Protein 8UEM (pdb70)

Sequence (2450 aa):
NDAKPCGHGRMLRKEDPRFIRGRGNYVDDVKLPGMLHLAILRSPYAHATINSIDVTAAQAHPKVKAVVTGADLAAKGLAWMPTLSNDVQAVLATDKVRFQGQEVAFVVAEDRYSARDALELIDVDYEPLDPVIDARHALDPGAPVIRTDLDGKTDNHCFDWETGDAAATDAVFAKADVVVKQEMVYPRVHPAPMETCGAVADLDPVTRKLTLWWSTTQAPHAHRTLYALVAGLPEHKIRVISPDIGGGFGNKVPIYPGYVCAIVGSLLLGKPVKWMEDRSENLTSTGFARDYIMVGEIAATRDGKILAIRSNVLADHGAFNGTAAPVKYPAGFFGVFTGSYDIEAAYCHMTAVYTNKAPGGVAYACSFRITEAVYFVERLVDCLAYELKMDPAQLRLQNLLKAEQFPYTSKTGWVYDSGDYEKTMRLAMEMVDYEGLRAEQAEKRKRGELMGIGMSFFTEAVGAGPRKDMDILGLGMADGCELRVHPTGKAVVRLSVQSQGQGHETTFAQIVAEELGIPPEDIDVVHGDTDQTPFGLGTYGSRSTPVSGAAAALVARKVRDKAKIIAAGMLEASIADLEWDKGSFHIKGDPSASVTIADIAMRAHGAGDLPEGLEGGLDAQICYNPSNLTYPYGAYFCVVDIDPGTAVVKVRRFVAVDDCGTRINPMIIEGQIHGGLVDGIGMALMEMIAFDEDGNCLGGSLMDYLIPTAMEVPHFETGHTVTPSPHHPIGAKGIGESATVGSPPAVVNAVVDALAPYGVRHADMPLTPSRVWEAMQGRATPPIMQVPGPFEYERATSVDHAVGLLDRLGEDARIVAGGHSLLPMMKLRIANPEYLVDINDLAVELGYVITDPTLVRIGAMARHRQVLESDPLAAVCPIFRDAERVIADPVVRNRGTLGGSLCQADPAEDLTTVCTILGAVCLARGPGGEREIGIDDFLVGPYETALAHNEMLVEVRIPVRHRTSSAYAKVERRVGDWAVTAAGAQVTLDGDSIVAARVGLTAVNPDPDALRALADDLIGKPATEETFAAAGELAVQACEPVTDTRGSADYKRHLARELTIRTMRTAVERVRTMQVTMTVNGEAVTADVEPRMLLVHFLRDQLGLTGTHWGCDTSNCGTCVVEVDGEPVKSCTMLAAMASGHSVNTVEGMEVDGKLDPVQEGFMQCHGLQCGFCTPGMMITARALLRQNPDPTEEEIREAISGQICRCTGYTTIVRSVQWAARHARNDAKPCGHGRMLRKEDPRFIRGRGNYVDDVKLPGMLHLAILRSPYAHATINSIDVTAAQAHPKVKAVVTGADLAAKGLAWMPTLSNDVQAVLATDKVRFQGQEVAFVVAEDRYSARDALELIDVDYEPLDPVIDARHALDPGAPVIRTDLDGKTDNHCFDWETGDAAATDAVFAKADVVVKQEMVYPRVHPAPMETCGAVADLDPVTRKLTLWWSTTQAPHAHRTLYALVAGLPEHKIRVISPDIGGGFGNKVPIYPGYVCAIVGSLLLGKPVKWMEDRSENLTSTGFARDYIMVGEIAATRDGKILAIRSNVLADHGAFNGTAAPVKYPAGFFGVFTGSYDIEAAYCHMTAVYTNKAPGGVAYACSFRITEAVYFVERLVDCLAYELKMDPAQLRLQNLLKAEQFPYTSKTGWVYDSGDYEKTMRLAMEMVDYEGLRAEQAEKRKRGELMGIGMSFFTEAVGAGPRKDMDILGLGMADGCELRVHPTGKAVVRLSVQSQGQGHETTFAQIVAEELGIPPEDIDVVHGDTDQTPFGLGTYGSRSTPVSGAAAALVARKVRDKAKIIAAGMLEASIADLEWDKGSFHIKGDPSASVTIADIAMRAHGAGDLPEGLEGGLDAQICYNPSNLTYPYGAYFCVVDIDPGTAVVKVRRFVAVDDCGTRINPMIIEGQIHGGLVDGIGMALMEMIAFDEDGNCLGGSLMDYLIPTAMEVPHFETGHTVTPSPHHPIGAKGIGESATVGSPPAVVNAVVDALAPYGVRHADMPLTPSRVWEAMQGRATPPIMQVPGPFEYERATSVDHAVGLLDRLGEDARIVAGGHSLLPMMKLRIANPEYLVDINDLAVELGYVITDPTLVRIGAMARHRQVLESDPLAAVCPIFRDAERVIADPVVRNRGTLGGSLCQADPAEDLTTVCTILGAVCLARGPGGEREIGIDDFLVGPYETALAHNEMLVEVRIPVRHRTSSAYAKVERRVGDWAVTAAGAQVTLDGDSIVAARVGLTAVNPDPDALRALADDLIGKPATEETFAAAGELAVQACEPVTDTRGSADYKRHLARELTIRTMRTAVERVRTMQVTMTVNGEAVTADVEPRMLLVHFLRDQLGLTGTHWGCDTSNCGTCVVEVDGEPVKSCTMLAAMASGHSVNTVEGMEVDGKLDPVQEGFMQCHGLQCGFCTPGMMITARALLRQNPDPTEEEIREAISGQICRCTGYTTIVRSVQWAARHAR

Secondary structure (P-SEA, 3-state):
ccccccccccccccaaaaaaaccccccccccccbbbbbbbbcccccbbbccccccccccccccccccccaaaaaaaccccccccccbbbbcccccccccccccccccccccaaaaaaaaaabbbbbbccccccccccccccccccccccccccccccccccccccaaaaaaaaaaccbbbbbbbbbccccccccccccccccccccccccccccccccaaaaaaaaaaacccccccbbbbbccccccccccccccaaaaaaaaaaaacccbbbbbbcaaaaacccccccccccbbbbbbcccccccbbbbbbbccccccccccccccccccccccccccccccbbbbbbbbbbccccccccccccccaaaaaaaaaaaaaaaaaaaacccaaaaaaacccccccccccccccccccccaaaaaaaaaaaaaaaaaaaaaaaaaaaacbbbbbbbbbbbbbccccccccccccccccbbbbbbbbccccbbbbbbcccccccccccaaaaaaaaacccccccbbbbccccccccccccccccccccaaaaaaaaaaaaaaaaaaaaaaaaacccccccccccccccccccccccccaaaaaaaaacccccccccccccbbbbbccccbbbbbbbbbbbbbbbccccccccccbbbbbbbccccccaaaaaaaaaaaaaaaaaaacccccccccccccccccccccccccccccccbbbbbbbbccccccccbbbcccccccccaaaaaaaaaaaacccccccccccccaaaaaaaaaccccccc/cccccbbbbbbbccaaaaaaaaaaacccbbbbcccaaaaaaaaaccccccccccccccccccccccccccbbbbcccccaaaaaaccccccccaaaaaaaaacccccccccccaaaaaaaccccccaaaaaaaabbbbbbbccccbbbbcccccccccccccccccccccbbbbbbbccccbbbbbbbccccccccbbbbbbbbbccccccbbbbbbccccccaaaaaaaaaaaccccccaaaaaaaaaaaaacccccccccccaaaaaaaaaaaaaaaaaaaaaaaac/cbbbbbcccbbbbbbccccccaaaaacccccccccccccccccccccbbbccccccccccccccccccbbbbccccccccccccaaaaaaaaacccccccaaaaaaaaaaaaaaacccccaaaaaaaacccccccccaaaaaaaaaaaaaaac/ccccccccccccccaaaaaaaccccccccccccbbbbbbbbcccccbbbccccccccccccccccccccaaaaaaaccccccccccbbbbcccccccccccccccccccccaaaaaaaaaabbbbbbccccccccccccccccccccccccccccccccccccccaaaaaaaaaaccbbbbbbbbbccccccccccccccccccccccccccccccccaaaaaaaaaaacccccccbbbbbccccccccccccccaaaaaaaaaaaacccbbbbbbcaaaaacccccccccccbbbbbbcccccccbbbbbbbccccccccccccccccccccccccccccccbbbbbbbbbbccccccccccccccaaaaaaaaaaaaaaaaaaaacccaaaaaaacccccccccccccccccccccaaaaaaaaaaaaaaaaaaaaaaaaaaaacbbbbbbbbbbbbbccccccccccccccccbbbbbbbbccccbbbbbbcccccccccccaaaaaaaaacccccccbbbbccccccccccccccccccccaaaaaaaaaaaaaaaaaaaaaaaaacccccccccccccccccccccccccaaaaaaaaaccccccccccccbbbbbbccccbbbbbbbbbbbbbbbccccccccccbbbbbbbccccccaaaaaaaaaaaaaaaaaaacccccccccccccccccccccccccccccccbbbbbbbbccccccccbbbcccccccccaaaaaaaaaaaacccccccccccccaaaaaaaaaccccccc/cccccbbbbbbbccaaaaaaaaaaacccbbbbcccaaaaaaaaaccccccccccccccccccccccccccbbbbcccccaaaaaaccccccccaaaaaaaaacccccccccccaaaaaaaccccccaaaaaaaabbbbbbbcccccccccccccccccccccccccccccbbbbbbbcccccbbbbbbccccccccbbbbbbbbbcccccccbbbbbccccccaaaaaaaaaaaccccccaaaaaaaaaaaaaaccccccccccaaaaaaaaaaaaaaaaaaaaaaaac/cbbbbbcccbbbbbbccccccaaaaacccccccccccccccccccccbbbccccccccccccccccccbbbbccccccccccccaaaaaaaaacccccccaaaaaaaaaaaaaaacccccaaaaaaaacccccccccaaaaaaaaaaaaaaac

B-factor: mean 20.39, std 10.74, range [0.05, 110.7]

Organism: Mycobacterium tuberculosis (strain ATCC 25618 / H37Rv) (NCBI:txid83332)

Foldseek 3Di:
DCDFDLFFEAHDFPCPVCVVVVNFDAQVNDDDVQAWEKDFQWAQFLKWFFPDKALVQLVPQPFWDDKFFLVNVVVLPQQWAAFLQRWIDGLADDGIQNATLGGGMMIIGRDPVSRVVSSVVMDIDIGHDQFFAPLVCQFPPPRDFLPPVDPPGDGQFDDKDKFWDPVQQVVLQVVFPDKFKDKFALFKFALQQVFFWKWWWQQQQVVSATEIATLAQQQQVVLVSCCVRSVRDSLSYKYFDTQARGPQAQRHIDHSRSVVQNVVCNVPNGTYMYGDDLLSSGFATAIAGGKTKIKMWGHHLVQATAEIEIEIEHEFESIANENAFNLCSQHVLLCLVWQFAYNTYMYMYIYGYTSTHGHHHGRLCLRVLLVSQLNNQLVLLLVCVVSVHDSLVSCLVGGDAQVCPLPQDSRRARAQGDHQNVLQVVLCVVVVVVVLVVVQVVVVVVVWFKFKFKGKGKAFFAQFFQVRGARVNHRQWWKKKWFQALQRQIEIATSADDNPLSCQQLLLSLLSQLALRGSVSYGYHYRTPSPHDRHRYDDSLNCCQHVVLQSNVFSNVLVLLLLQQLCVVLVHDSVQWDDDRQWTAGNPDVVSIDGSSNSQNSLVDDDDGPPPDHGTSMGMDGGRFPGTHIKIKMKIWMWTADLVQRAIATAAIEIEIEFADGRHVVSLVVLLVVLLQLLLLSQAPAHFDADSSNRTQQSHCVRGPRDDPRRDYDYHYHYDHIFRPRGPRRGHGRNSRNNSTNNSRSQSRLQRSLVVQVQSGAHPPSYSVQSVCVSVVNRDYSD/DQFADDAAEAEQQEQQSQLVCLVVLDLLEDEDFLCPLVGVCRSVPVRHRNYYHYDPNCCVVQQDFDDDPFKTKGWQNNALVNQLPPVSNCLFEVQSVQQSQQAADVVRSVRDGLQNQLLQLALLHRSLQSLLQQQKWWWKQHPVGIDIATSPQQNPDHRGGPADSSMGTTIIMGTTDALKYKHKDFDFPDRRHGGLKMKMKMFHDDPFATQWMFMGMGQQAFAVVLRVVLRVVRHGHGLDLVNLQVSLVSQLVRGHHPADPSHHNVVNSVCSSVNSSVGSNVRNVSSVD/DWFWEAELNRIDIDDDDQQAQQLCCVCPVVVVVLQADDDQPLFAQLRFWAWQLATDNSRPHGSNRSGVIYIYWCVSQADPNRHQLLVVLCVVLVVDDPSRSVGRLSSLLVSCCVVPLQDDLVSSCVSCVRHDDPPDPCPSSSRSSNRSSVVVD/DCDFDLFFEAHDFPCCVCVVVVNFCAQVNDDDVQAWEKDFQWAQFLKWFFPDKALVQLVPQPFWDDKFFLVNVVVLPQQWAAFLQRWIDGLADDGIQNATLGGGMMIIGRDPVSRVVSSVVMDIDIGHDQFFAPLVCQFPPPRDFLPPVDPPGDGQFDDKDKFWDPVQQVVLQVVFPDKFKDKFALFKFALQQVFFWKWWWQQQQPVRATEIATLAQFQLVVLVSCCVRSVRDSLSYKYFDTQARGFQAQRHIDHSRSVVQNVVCNVPSGTYMYGDDLLSSGFATAIAGGKTKIKMWGHHLVQATAEIEIEIEHEFESIANENAFNLPSQHVLLCLVWQFAYNTYMYMYIYGYTSTHGHHHGRLCLRVLLVSQLNNQLVLLLVCVVSVHDSLVSCLVGGDAQVCPLPQDSRGARAQGDHQNVLQVVLCVVVVVVVLVVVQVVVVVVVWFKFKFKGKGKAFFAQFFQVRGARVNHRQWWKKKWFQALQRQIEIATSADDNPLSCQQLLLSLLSQLALRGSVSYGYHYRTPSPHDRHRYDDSLNCCQHVVLQSNVQSNVLVLLLLQQLCVVLVHDSVQWDDDRQWTAGNPCNVSIDGSSRSQNSLVDDDDGPPPDHGGSMGMDGGRFPGTHIKIKMKIWMWTADLVQRAIATAAIEIEIEQADRRHVVSLVVLLVVLLQLLLLSQAPAHFDADSSNRTQQSHCVRGPRDDPRRDYPYHYHYDHIFRPRGPRRGHGRNSRNNSTNNSRSQSRLQRSLVVQVQSGAHPPSYSVQSVCVSVVNRDYSD/DQFADDAAEAEQQEQQSLLVCLVVLDLLEEECFLCPVVGVCRSVPVRHRNYYHYDPNCCVVQQDFADDQFKTKGWQNNQLVNQLPPVVNCLFEVQSVQQSQQAADVVNSRRHGLQNVLLQLALLHDSLQSLLFQQKWWWKAHPVGIDIATSPQQNPDHRGGPADSSMGTTIIMGTTDALKYKHKDFDFPDRRGGGLKMKMKIFHDDPFATQWMFMGMGQFAFAPVLRVVLRVVRHGHGLDLVNLQVSLVSQLVGGHHPADPSHHNVVNSVCSSVNSSVGSNVRNVSSVD/DWFWEAELNRIDIDDDDQQAQQLCCVCPVVVVVLQADDDQPLFAQSRFWAWQLATDNSRPHGSNRSGVIYIYWLVSQADPVRHQLLVVLCVVLVVDDPSSSVGRLSSLLVSCCVVPLQDDLVSSCVSCVRHDDPPDPCPSSSRSSNRSSVVVD

InterPro domains:
  IPR000674 Aldehyde oxidase/xanthine dehydrogenase, a/b hammerhead [PF01315] (38-145)
  IPR000674 Aldehyde oxidase/xanthine dehydrogenase, a/b hammerhead [SM01008] (37-146)
  IPR008274 Aldehyde oxidase/xanthine dehydrogenase, first molybdopterin binding domain [PF02738] (169-415)
  IPR012780 Carbon-monoxide dehydrogenase, large subunit [TIGR02416] (31-790)
  IPR016208 Aldehyde oxidase/xanthine dehydrogenase-like [PTHR11908] (19-793)
  IPR036856 Aldehyde oxidase/xanthine dehydrogenase, a/b hammerhead superfamily [SSF54665] (26-166)
  IPR037165 Aldehyde oxidase/xanthine dehydrogenase, molybdopterin binding domain superfamily [SSF56003] (138-793)
  IPR046867 Aldehyde oxidase/xanthine dehydrogenase, second molybdopterin binding domain [PF20256] (442-729)

Radius of gyration: 43.24 Å; Cα contacts (8 Å, |Δi|>4): 7309; chains: 6; bounding box: 111×117×92 Å

Nearest PDB structures (foldseek):
  8uem-assembly1_E  TM=1.003E+00  e=1.059E-69  Mycolicibacterium smegmatis MC2 155
  1ffv-assembly1_F  TM=9.304E-01  e=6.282E-35  Hydrogenophaga pseudoflava
  1zxi-assembly1_F  TM=9.309E-01  e=1.257E-33  Afipia carboxidovorans OM5
  1n60-assembly1_C  TM=9.294E-01  e=2.534E-33  Afipia carboxidovorans OM5
  4zoh-assembly1_B-2  TM=9.259E-01  e=7.744E-29  Sulfurisphaera tokodaii str. 7

Structure (mmCIF, N/CA/C/O backbone):
data_8UEM
#
_entry.id   8UEM
#
_cell.length_a   1.00
_cell.length_b   1.00
_cell.length_c   1.00
_cell.angle_alpha   90.00
_cell.angle_beta   90.00
_cell.angle_gamma   90.00
#
_symmetry.space_group_name_H-M   'P 1'
#
loop_
_entity.id
_entity.type
_entity.pdbx_description
1 polymer 'Carbon monoxide dehydrogenase (Large chain), CoxL'
2 polymer 'Carbon monoxide dehydrogenase medium chain'
3 polymer '[2Fe-2S] binding domain protein'
4 non-polymer 'CU(I)-S-MO(IV)(=O)OH CLUSTER'
5 non-polymer 'PTERIN CYTOSINE DINUCLEOTIDE'
6 non-polymer 'FLAVIN-ADENINE DINUCLEOTIDE'
7 non-polymer 'FE2/S2 (INORGANIC) CLUSTER'
8 water water
#
loop_
_atom_site.group_PDB
_atom_site.id
_atom_site.type_symbol
_atom_site.label_atom_id
_atom_site.label_alt_id
_atom_site.label_comp_id
_atom_site.label_asym_id
_atom_site.label_entity_id
_atom_site.label_seq_id
_atom_site.pdbx_PDB_ins_code
_atom_site.Cartn_x
_atom_site.Cartn_y
_atom_site.Cartn_z
_atom_site.occupancy
_atom_site.B_iso_or_equiv
_atom_site.auth_seq_id
_atom_site.auth_comp_id
_atom_site.auth_asym_id
_atom_site.auth_atom_id
_atom_site.pdbx_PDB_model_num
ATOM 1 N N . ASN A 1 17 ? 129.522 100.660 121.360 1.00 23.53 17 ASN A N 1
ATOM 2 C CA . ASN A 1 17 ? 129.456 102.114 121.267 1.00 22.05 17 ASN A CA 1
ATOM 3 C C . ASN A 1 17 ? 130.823 102.755 121.445 1.00 24.42 17 ASN A C 1
ATOM 4 O O . ASN A 1 17 ? 131.032 103.899 121.048 1.00 24.64 17 ASN A O 1
ATOM 9 N N . ASP A 1 18 ? 131.757 102.026 122.050 1.00 27.22 18 ASP A N 1
ATOM 10 C CA . ASP A 1 18 ? 133.086 102.575 122.277 1.00 28.80 18 ASP A CA 1
ATOM 11 C C . ASP A 1 18 ? 133.952 102.578 121.021 1.00 30.01 18 ASP A C 1
ATOM 12 O O . ASP A 1 18 ? 135.161 102.801 121.122 1.00 31.00 18 ASP A O 1
ATOM 17 N N . ALA A 1 19 ? 133.369 102.343 119.851 1.00 30.80 19 ALA A N 1
ATOM 18 C CA . ALA A 1 19 ? 134.106 102.509 118.611 1.00 30.18 19 ALA A CA 1
ATOM 19 C C . ALA A 1 19 ? 134.476 103.978 118.413 1.00 30.56 19 ALA A C 1
ATOM 20 O O . ALA A 1 19 ? 133.895 104.882 119.018 1.00 31.10 19 ALA A O 1
ATOM 22 N N . LYS A 1 20 ? 135.458 104.209 117.551 1.00 32.15 20 LYS A N 1
ATOM 23 C CA . LYS A 1 20 ? 135.955 105.554 117.262 1.00 31.40 20 LYS A CA 1
ATOM 24 C C . LYS A 1 20 ? 135.979 105.780 115.756 1.00 32.56 20 LYS A C 1
ATOM 25 O O . LYS A 1 20 ? 137.039 105.966 115.154 1.00 33.05 20 LYS A O 1
ATOM 31 N N . PRO A 1 21 ? 134.816 105.772 115.115 1.00 28.78 21 PRO A N 1
ATOM 32 C CA . PRO A 1 21 ? 134.775 106.028 113.675 1.00 28.25 21 PRO A CA 1
ATOM 33 C C . PRO A 1 21 ? 135.183 107.456 113.367 1.00 27.93 21 PRO A C 1
ATOM 34 O O . PRO A 1 21 ? 134.927 108.380 114.140 1.00 29.23 21 PRO A O 1
ATOM 38 N N . CYS A 1 22 ? 135.812 107.611 112.211 1.00 24.25 22 CYS A N 1
ATOM 39 C CA . CYS A 1 22 ? 136.102 108.987 111.728 1.00 25.61 22 CYS A CA 1
ATOM 40 C C . CYS A 1 22 ? 134.902 109.364 110.872 1.00 22.94 22 CYS A C 1
ATOM 41 O O . CYS A 1 22 ? 134.956 109.186 109.670 1.00 25.70 22 CYS A O 1
ATOM 44 N N . GLY A 1 23 ? 133.815 109.752 111.519 1.00 21.11 23 GLY A N 1
ATOM 45 C CA . GLY A 1 23 ? 132.582 110.064 110.833 1.00 18.55 23 GLY A CA 1
ATOM 46 C C . GLY A 1 23 ? 131.385 109.348 111.418 1.00 18.41 23 GLY A C 1
ATOM 47 O O . GLY A 1 23 ? 131.346 109.060 112.617 1.00 20.99 23 GLY A O 1
ATOM 48 N N . HIS A 1 24 ? 130.401 109.060 110.576 1.00 19.35 24 HIS A N 1
ATOM 49 C CA . HIS A 1 24 ? 129.173 108.448 111.046 1.00 16.33 24 HIS A CA 1
ATOM 50 C C . HIS A 1 24 ? 129.478 107.112 111.713 1.00 18.14 24 HIS A C 1
ATOM 51 O O . HIS A 1 24 ? 130.539 106.518 111.519 1.00 20.39 24 HIS A O 1
ATOM 58 N N . GLY A 1 25 ? 128.533 106.646 112.511 1.00 18.17 25 GLY A N 1
ATOM 59 C CA . GLY A 1 25 ? 128.662 105.388 113.209 1.00 17.13 25 GLY A CA 1
ATOM 60 C C . GLY A 1 25 ? 128.531 105.557 114.708 1.00 17.83 25 GLY A C 1
ATOM 61 O O . GLY A 1 25 ? 128.412 106.662 115.236 1.00 18.20 25 GLY A O 1
ATOM 62 N N . ARG A 1 26 ? 128.543 104.419 115.392 1.00 19.37 26 ARG A N 1
ATOM 63 C CA . ARG A 1 26 ? 128.454 104.429 116.842 1.00 18.55 26 ARG A CA 1
ATOM 64 C C . ARG A 1 26 ? 129.749 104.955 117.435 1.00 20.66 26 ARG A C 1
ATOM 65 O O . ARG A 1 26 ? 130.844 104.552 117.032 1.00 26.66 26 ARG A O 1
ATOM 73 N N . MET A 1 27 ? 129.622 105.854 118.399 1.00 20.86 27 MET A N 1
ATOM 74 C CA . MET A 1 27 ? 130.760 106.313 119.173 1.00 19.23 27 MET A CA 1
ATOM 75 C C . MET A 1 27 ? 130.228 106.869 120.479 1.00 17.08 27 MET A C 1
ATOM 76 O O . MET A 1 27 ? 129.097 107.355 120.540 1.00 19.39 27 MET A O 1
ATOM 81 N N . LEU A 1 28 ? 131.049 106.794 121.519 1.00 16.64 28 LEU A N 1
ATOM 82 C CA . LEU A 1 28 ? 130.654 107.378 122.791 1.00 16.77 28 LEU A CA 1
ATOM 83 C C . LEU A 1 28 ? 130.388 108.864 122.624 1.00 12.34 28 LEU A C 1
ATOM 84 O O . LEU A 1 28 ? 131.060 109.551 121.853 1.00 14.52 28 LEU A O 1
ATOM 89 N N . ARG A 1 29 ? 129.389 109.349 123.341 1.00 12.49 29 ARG A N 1
ATOM 90 C CA . ARG A 1 29 ? 129.051 110.758 123.290 1.00 10.26 29 ARG A CA 1
ATOM 91 C C . ARG A 1 29 ? 130.152 111.596 123.926 1.00 8.89 29 ARG A C 1
ATOM 92 O O . ARG A 1 29 ? 130.776 111.202 124.911 1.00 14.75 29 ARG A O 1
ATOM 100 N N . LYS A 1 30 ? 130.380 112.769 123.348 1.00 13.09 30 LYS A N 1
ATOM 101 C CA . LYS A 1 30 ? 131.382 113.689 123.864 1.00 13.42 30 LYS A CA 1
ATOM 102 C C . LYS A 1 30 ? 130.869 114.512 125.039 1.00 13.22 30 LYS A C 1
ATOM 103 O O . LYS A 1 30 ? 131.669 115.164 125.716 1.00 18.58 30 LYS A O 1
ATOM 109 N N . GLU A 1 31 ? 129.560 114.494 125.294 1.00 12.96 31 GLU A N 1
ATOM 110 C CA . GLU A 1 31 ? 128.995 115.169 126.456 1.00 12.39 31 GLU A CA 1
ATOM 111 C C . GLU A 1 31 ? 129.049 114.302 127.706 1.00 9.16 31 GLU A C 1
ATOM 112 O O . GLU A 1 31 ? 128.993 114.826 128.821 1.00 14.82 31 GLU A O 1
ATOM 118 N N . ASP A 1 32 ? 129.138 112.990 127.541 1.00 9.44 32 ASP A N 1
ATOM 119 C CA . ASP A 1 32 ? 129.023 112.088 128.682 1.00 10.43 32 ASP A CA 1
ATOM 120 C C . ASP A 1 32 ? 130.093 112.294 129.741 1.00 10.03 32 ASP A C 1
ATOM 121 O O . ASP A 1 32 ? 129.735 112.338 130.928 1.00 13.59 32 ASP A O 1
ATOM 126 N N . PRO A 1 33 ? 131.386 112.405 129.414 1.00 13.55 33 PRO A N 1
ATOM 127 C CA . PRO A 1 33 ? 132.395 112.574 130.469 1.00 12.23 33 PRO A CA 1
ATOM 128 C C . PRO A 1 33 ? 132.006 113.609 131.512 1.00 11.55 33 PRO A C 1
ATOM 129 O O . PRO A 1 33 ? 132.139 113.350 132.709 1.00 17.99 33 PRO A O 1
ATOM 133 N N . ARG A 1 34 ? 131.490 114.764 131.089 1.00 9.24 34 ARG A N 1
ATOM 134 C CA . ARG A 1 34 ? 131.115 115.770 132.074 1.00 10.84 34 ARG A CA 1
ATOM 135 C C . ARG A 1 34 ? 129.787 115.441 132.756 1.00 10.12 34 ARG A C 1
ATOM 136 O O . ARG A 1 34 ? 129.642 115.660 133.962 1.00 11.76 34 ARG A O 1
ATOM 144 N N . PHE A 1 35 ? 128.811 114.905 132.020 1.00 6.78 35 PHE A N 1
ATOM 145 C CA . PHE A 1 35 ? 127.513 114.660 132.641 1.00 8.82 35 PHE A CA 1
ATOM 146 C C . PHE A 1 35 ? 127.597 113.565 133.696 1.00 6.37 35 PHE A C 1
ATOM 147 O O . PHE A 1 35 ? 127.032 113.704 134.783 1.00 13.74 35 PHE A O 1
ATOM 155 N N . ILE A 1 36 ? 128.291 112.467 133.396 1.00 5.61 36 ILE A N 1
ATOM 156 C CA . ILE A 1 36 ? 128.395 111.359 134.337 1.00 9.33 36 ILE A CA 1
ATOM 157 C C . ILE A 1 36 ? 129.157 111.726 135.596 1.00 10.65 36 ILE A C 1
ATOM 158 O O . ILE A 1 36 ? 129.051 111.018 136.599 1.00 15.65 36 ILE A O 1
ATOM 163 N N . ARG A 1 37 ? 129.916 112.813 135.568 1.00 11.06 37 ARG A N 1
ATOM 164 C CA . ARG A 1 37 ? 130.632 113.312 136.731 1.00 12.87 37 ARG A CA 1
ATOM 165 C C . ARG A 1 37 ? 129.858 114.388 137.478 1.00 12.89 37 ARG A C 1
ATOM 166 O O . ARG A 1 37 ? 130.380 114.946 138.444 1.00 18.66 37 ARG A O 1
ATOM 174 N N . GLY A 1 38 ? 128.632 114.691 137.060 1.00 12.47 38 GLY A N 1
ATOM 175 C CA . GLY A 1 38 ? 127.907 115.788 137.665 1.00 14.22 38 GLY A CA 1
ATOM 176 C C . GLY A 1 38 ? 128.472 117.133 137.290 1.00 11.99 38 GLY A C 1
ATOM 177 O O . GLY A 1 38 ? 128.213 118.125 137.970 1.00 19.17 38 GLY A O 1
ATOM 178 N N . ARG A 1 39 ? 129.219 117.186 136.217 1.00 14.33 39 ARG A N 1
ATOM 179 C CA . ARG A 1 39 ? 129.865 118.394 135.804 1.00 15.40 39 ARG A CA 1
ATOM 180 C C . ARG A 1 39 ? 129.166 119.094 134.677 1.00 14.06 39 ARG A C 1
ATOM 181 O O . ARG A 1 39 ? 129.723 119.944 134.036 1.00 16.24 39 ARG A O 1
ATOM 189 N N . GLY A 1 40 ? 127.981 118.686 134.364 1.00 14.27 40 GLY A N 1
ATOM 190 C CA . GLY A 1 40 ? 127.163 119.456 133.459 1.00 11.58 40 GLY A CA 1
ATOM 191 C C . GLY A 1 40 ? 126.938 120.854 133.991 1.00 11.10 40 GLY A C 1
ATOM 192 O O . GLY A 1 40 ? 126.954 121.105 135.193 1.00 17.32 40 GLY A O 1
ATOM 193 N N . ASN A 1 41 ? 126.753 121.798 133.080 1.00 9.97 41 ASN A N 1
ATOM 194 C CA . ASN A 1 41 ? 126.516 123.180 133.476 1.00 10.76 41 ASN A CA 1
ATOM 195 C C . ASN A 1 41 ? 125.102 123.545 133.046 1.00 8.74 41 ASN A C 1
ATOM 196 O O . ASN A 1 41 ? 124.888 124.060 131.950 1.00 9.34 41 ASN A O 1
ATOM 201 N N . TYR A 1 42 ? 124.137 123.258 133.905 1.00 10.21 42 TYR A N 1
ATOM 202 C CA . TYR A 1 42 ? 122.761 123.638 133.660 1.00 6.80 42 TYR A CA 1
ATOM 203 C C . TYR A 1 42 ? 122.499 125.005 134.279 1.00 7.69 42 TYR A C 1
ATOM 204 O O . TYR A 1 42 ? 123.225 125.460 135.162 1.00 10.54 42 TYR A O 1
ATOM 213 N N . VAL A 1 43 ? 121.423 125.652 133.829 1.00 5.28 43 VAL A N 1
ATOM 214 C CA . VAL A 1 43 ? 121.189 127.041 134.213 1.00 7.59 43 VAL A CA 1
ATOM 215 C C . VAL A 1 43 ? 121.190 127.195 135.730 1.00 8.09 43 VAL A C 1
ATOM 216 O O . VAL A 1 43 ? 121.772 128.143 136.260 1.00 8.63 43 VAL A O 1
ATOM 220 N N . ASP A 1 44 ? 120.534 126.280 136.419 1.00 8.12 44 ASP A N 1
ATOM 221 C CA . ASP A 1 44 ? 120.499 126.379 137.894 1.00 11.21 44 ASP A CA 1
ATOM 222 C C . ASP A 1 44 ? 121.883 126.228 138.547 1.00 10.82 44 ASP A C 1
ATOM 223 O O . ASP A 1 44 ? 122.050 126.553 139.692 1.00 13.53 44 ASP A O 1
ATOM 228 N N . ASP A 1 45 ? 122.816 125.638 137.838 1.00 9.39 45 ASP A N 1
ATOM 229 C CA . ASP A 1 45 ? 124.187 125.577 138.318 1.00 13.66 45 ASP A CA 1
ATOM 230 C C . ASP A 1 45 ? 124.873 126.932 138.288 1.00 12.64 45 ASP A C 1
ATOM 231 O O . ASP A 1 45 ? 125.888 127.107 138.966 1.00 19.19 45 ASP A O 1
ATOM 236 N N . VAL A 1 46 ? 124.348 127.883 137.521 1.00 11.14 46 VAL A N 1
ATOM 237 C CA . VAL A 1 46 ? 125.023 129.154 137.287 1.00 12.66 46 VAL A CA 1
ATOM 238 C C . VAL A 1 46 ? 124.989 129.961 138.578 1.00 10.43 46 VAL A C 1
ATOM 239 O O . VAL A 1 46 ? 123.924 130.359 139.051 1.00 15.66 46 VAL A O 1
ATOM 243 N N . LYS A 1 47 ? 126.161 130.204 139.144 1.00 15.80 47 LYS A N 1
ATOM 244 C CA . LYS A 1 47 ? 126.307 131.042 140.321 1.00 15.29 47 LYS A CA 1
ATOM 245 C C . LYS A 1 47 ? 127.130 132.246 139.907 1.00 15.18 47 LYS A C 1
ATOM 246 O O . LYS A 1 47 ? 128.277 132.096 139.479 1.00 18.75 47 LYS A O 1
ATOM 252 N N . LEU A 1 48 ? 126.538 133.425 139.999 1.00 18.24 48 LEU A N 1
ATOM 253 C CA . LEU A 1 48 ? 127.289 134.613 139.663 1.00 16.15 48 LEU A CA 1
ATOM 254 C C . LEU A 1 48 ? 127.427 135.504 140.889 1.00 16.38 48 LEU A C 1
ATOM 255 O O . LEU A 1 48 ? 126.559 135.502 141.767 1.00 16.35 48 LEU A O 1
ATOM 260 N N . PRO A 1 49 ? 128.517 136.259 140.986 1.00 19.15 49 PRO A N 1
ATOM 261 C CA . PRO A 1 49 ? 128.694 137.146 142.140 1.00 19.21 49 PRO A CA 1
ATOM 262 C C . PRO A 1 49 ? 127.523 138.108 142.266 1.00 17.53 49 PRO A C 1
ATOM 263 O O . PRO A 1 49 ? 127.100 138.729 141.290 1.00 21.17 49 PRO A O 1
ATOM 267 N N . GLY A 1 50 ? 127.003 138.226 143.482 1.00 16.12 50 GLY A N 1
ATOM 268 C CA . GLY A 1 50 ? 125.883 139.105 143.732 1.00 16.23 50 GLY A CA 1
ATOM 269 C C . GLY A 1 50 ? 124.564 138.635 143.169 1.00 16.75 50 GLY A C 1
ATOM 270 O O . GLY A 1 50 ? 123.594 139.397 143.187 1.00 16.65 50 GLY A O 1
ATOM 271 N N . MET A 1 51 ? 124.495 137.401 142.680 1.00 14.10 51 MET A N 1
ATOM 272 C CA . MET A 1 51 ? 123.272 136.906 142.065 1.00 13.34 51 MET A CA 1
ATOM 273 C C . MET A 1 51 ? 122.104 136.962 143.042 1.00 12.79 51 MET A C 1
ATOM 274 O O . MET A 1 51 ? 122.194 136.469 144.168 1.00 19.37 51 MET A O 1
ATOM 279 N N . LEU A 1 52 ? 121.007 137.563 142.601 1.00 11.64 52 LEU A N 1
ATOM 280 C CA . LEU A 1 52 ? 119.741 137.553 143.315 1.00 12.59 52 LEU A CA 1
ATOM 281 C C . LEU A 1 52 ? 118.831 136.477 142.729 1.00 11.24 52 LEU A C 1
ATOM 282 O O . LEU A 1 52 ? 119.057 135.978 141.626 1.00 17.08 52 LEU A O 1
ATOM 287 N N . HIS A 1 53 ? 117.794 136.111 143.472 1.00 11.46 53 HIS A N 1
ATOM 288 C CA . HIS A 1 53 ? 116.838 135.092 143.052 1.00 12.56 53 HIS A CA 1
ATOM 289 C C . HIS A 1 53 ? 115.468 135.653 142.836 1.00 12.59 53 HIS A C 1
ATOM 290 O O . HIS A 1 53 ? 114.960 136.441 143.616 1.00 15.52 53 HIS A O 1
ATOM 297 N N . LEU A 1 54 ? 114.866 135.261 141.769 1.00 12.45 54 LEU A N 1
ATOM 298 C CA . LEU A 1 54 ? 113.572 135.781 141.375 1.00 11.84 54 LEU A CA 1
ATOM 299 C C . LEU A 1 54 ? 112.533 134.680 141.506 1.00 11.58 54 LEU A C 1
ATOM 300 O O . LEU A 1 54 ? 112.744 133.557 141.040 1.00 15.28 54 LEU A O 1
ATOM 305 N N . ALA A 1 55 ? 111.431 135.001 142.162 1.00 10.45 55 ALA A N 1
ATOM 306 C CA . ALA A 1 55 ? 110.293 134.109 142.287 1.00 9.94 55 ALA A CA 1
ATOM 307 C C . ALA A 1 55 ? 109.071 134.835 141.757 1.00 10.76 55 ALA A C 1
ATOM 308 O O . ALA A 1 55 ? 108.919 136.034 141.972 1.00 14.80 55 ALA A O 1
ATOM 310 N N . ILE A 1 56 ? 108.214 134.125 141.040 1.00 13.42 56 ILE A N 1
ATOM 311 C CA . ILE A 1 56 ? 107.065 134.736 140.387 1.00 11.41 56 ILE A CA 1
ATOM 312 C C . ILE A 1 56 ? 105.800 134.308 141.114 1.00 11.64 56 ILE A C 1
ATOM 313 O O . ILE A 1 56 ? 105.474 133.117 141.165 1.00 13.10 56 ILE A O 1
ATOM 318 N N . LEU A 1 57 ? 105.103 135.285 141.683 1.00 11.98 57 LEU A N 1
ATOM 319 C CA . LEU A 1 57 ? 103.757 135.092 142.194 1.00 12.16 57 LEU A CA 1
ATOM 320 C C . LEU A 1 57 ? 102.811 134.783 141.044 1.00 14.79 57 LEU A C 1
ATOM 321 O O . LEU A 1 57 ? 102.622 135.619 140.149 1.00 16.96 57 LEU A O 1
ATOM 326 N N . ARG A 1 58 ? 102.196 133.604 141.107 1.00 11.74 58 ARG A N 1
ATOM 327 C CA . ARG A 1 58 ? 101.301 133.078 140.091 1.00 12.16 58 ARG A CA 1
ATOM 328 C C . ARG A 1 58 ? 99.842 133.300 140.469 1.00 13.64 58 ARG A C 1
ATOM 329 O O . ARG A 1 58 ? 99.476 133.326 141.646 1.00 16.03 58 ARG A O 1
ATOM 337 N N . SER A 1 59 ? 99.009 133.429 139.450 1.00 14.28 59 SER A N 1
ATOM 338 C CA . SER A 1 59 ? 97.582 133.568 139.669 1.00 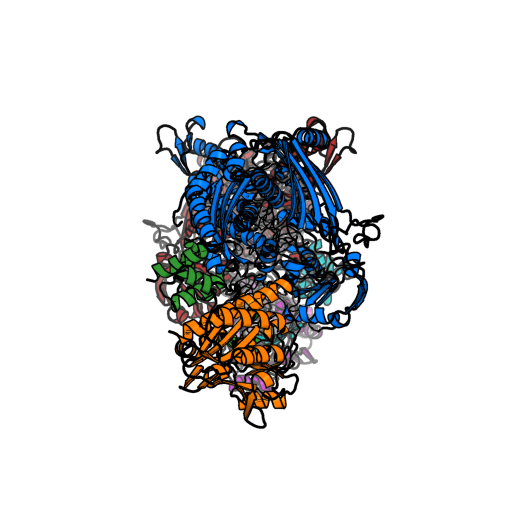12.64 59 SER A CA 1
ATOM 339 C C . SER A 1 59 ? 97.014 132.302 140.306 1.00 15.78 59 SER A C 1
ATOM 340 O O . SER A 1 59 ? 97.324 131.192 139.855 1.00 15.20 59 SER A O 1
ATOM 343 N N . PRO A 1 60 ? 96.190 132.422 141.349 1.00 17.16 60 PRO A N 1
ATOM 344 C CA . PRO A 1 60 ? 95.430 131.264 141.825 1.00 17.33 60 PRO A CA 1
ATOM 345 C C . PRO A 1 60 ? 94.152 131.018 141.041 1.00 16.17 60 PRO A C 1
ATOM 346 O O . PRO A 1 60 ? 93.514 129.979 141.245 1.00 21.13 60 PRO A O 1
ATOM 350 N N . TYR A 1 61 ? 93.760 131.932 140.158 1.00 14.16 61 TYR A N 1
ATOM 351 C CA . TYR A 1 61 ? 92.509 131.834 139.425 1.00 13.69 61 TYR A CA 1
ATOM 352 C C . TYR A 1 61 ? 92.751 131.595 137.943 1.00 14.89 61 TYR A C 1
ATOM 353 O O . TYR A 1 61 ? 93.723 132.085 137.366 1.00 15.08 61 TYR A O 1
ATOM 362 N N . ALA A 1 62 ? 91.803 130.938 137.305 1.00 15.31 62 ALA A N 1
ATOM 363 C CA . ALA A 1 62 ? 91.926 130.655 135.860 1.00 12.92 62 ALA A CA 1
ATOM 364 C C . ALA A 1 62 ? 91.514 131.915 135.127 1.00 14.07 62 ALA A C 1
ATOM 365 O O . ALA A 1 62 ? 91.970 132.123 134.043 1.00 16.14 62 ALA A O 1
ATOM 367 N N . HIS A 1 63 ? 90.628 132.687 135.719 1.00 13.33 63 HIS A N 1
ATOM 368 C CA . HIS A 1 63 ? 90.097 133.847 135.016 1.00 16.03 63 HIS A CA 1
ATOM 369 C C . HIS A 1 63 ? 89.600 134.828 136.067 1.00 14.67 63 HIS A C 1
ATOM 370 O O . HIS A 1 63 ? 88.564 134.587 136.691 1.00 20.29 63 HIS A O 1
ATOM 377 N N . ALA A 1 64 ? 90.337 135.916 136.263 1.00 13.87 64 ALA A N 1
ATOM 378 C CA . ALA A 1 64 ? 89.990 136.874 137.302 1.00 16.37 64 ALA A CA 1
ATOM 379 C C . ALA A 1 64 ? 90.553 138.233 136.936 1.00 13.57 64 ALA A C 1
ATOM 380 O O . ALA A 1 64 ? 91.722 138.342 136.564 1.00 19.00 64 ALA A O 1
ATOM 382 N N . THR A 1 65 ? 89.722 139.259 137.033 1.00 20.25 65 THR A N 1
ATOM 383 C CA . THR A 1 65 ? 90.243 140.610 136.959 1.00 21.81 65 THR A CA 1
ATOM 384 C C . THR A 1 65 ? 91.184 140.843 138.130 1.00 21.27 65 THR A C 1
ATOM 385 O O . THR A 1 65 ? 90.963 140.342 139.232 1.00 21.42 65 THR A O 1
ATOM 389 N N . ILE A 1 66 ? 92.257 141.586 137.888 1.00 21.89 66 ILE A N 1
ATOM 390 C CA . ILE A 1 66 ? 93.141 142.007 138.964 1.00 21.62 66 ILE A CA 1
ATOM 391 C C . ILE A 1 66 ? 92.660 143.387 139.395 1.00 25.14 66 ILE A C 1
ATOM 392 O O . ILE A 1 66 ? 92.893 144.379 138.707 1.00 27.03 66 ILE A O 1
ATOM 397 N N . ASN A 1 67 ? 91.942 143.444 140.516 1.00 25.74 67 ASN A N 1
ATOM 398 C CA . ASN A 1 67 ? 91.513 144.735 141.036 1.00 28.79 67 ASN A CA 1
ATOM 399 C C . ASN A 1 67 ? 92.712 145.567 141.459 1.00 27.37 67 ASN A C 1
ATOM 400 O O . ASN A 1 67 ? 92.839 146.736 141.081 1.00 31.13 67 ASN A O 1
ATOM 405 N N . SER A 1 68 ? 93.621 144.965 142.219 1.00 27.82 68 SER A N 1
ATOM 406 C CA . SER A 1 68 ? 94.767 145.675 142.762 1.00 28.67 68 SER A CA 1
ATOM 407 C C . SER A 1 68 ? 95.795 144.660 143.233 1.00 27.65 68 SER A C 1
ATOM 408 O O . SER A 1 68 ? 95.474 143.500 143.500 1.00 27.66 68 SER A O 1
ATOM 411 N N . ILE A 1 69 ? 97.038 145.117 143.341 1.00 27.37 69 ILE A N 1
ATOM 412 C CA . ILE A 1 69 ? 98.133 144.303 143.849 1.00 27.06 69 ILE A CA 1
ATOM 413 C C . ILE A 1 69 ? 98.856 145.106 144.917 1.00 29.02 69 ILE A C 1
ATOM 414 O O . ILE A 1 69 ? 99.363 146.199 144.640 1.00 31.86 69 ILE A O 1
ATOM 419 N N . ASP A 1 70 ? 98.906 144.568 146.126 1.00 31.05 70 ASP A N 1
ATOM 420 C CA . ASP A 1 70 ? 99.626 145.177 147.233 1.00 31.03 70 ASP A CA 1
ATOM 421 C C . ASP A 1 70 ? 100.937 144.430 147.428 1.00 30.28 70 ASP A C 1
ATOM 422 O O . ASP A 1 70 ? 100.930 143.237 147.744 1.00 32.17 70 ASP A O 1
ATOM 427 N N . VAL A 1 71 ? 102.052 145.125 147.232 1.00 27.50 71 VAL A N 1
ATOM 428 C CA . VAL A 1 71 ? 103.365 144.512 147.365 1.00 28.92 71 VAL A CA 1
ATOM 429 C C . VAL A 1 71 ? 104.177 145.168 148.476 1.00 26.54 71 VAL A C 1
ATOM 430 O O . VAL A 1 71 ? 105.384 144.992 148.545 1.00 28.70 71 VAL A O 1
ATOM 434 N N . THR A 1 72 ? 103.524 145.948 149.341 1.00 28.97 72 THR A N 1
ATOM 435 C CA . THR A 1 72 ? 104.256 146.652 150.388 1.00 28.76 72 THR A CA 1
ATOM 436 C C . THR A 1 72 ? 104.895 145.681 151.370 1.00 27.48 72 THR A C 1
ATOM 437 O O . THR A 1 72 ? 106.052 145.860 151.762 1.00 27.49 72 THR A O 1
ATOM 441 N N . ALA A 1 73 ? 104.154 144.655 151.790 1.00 26.20 73 ALA A N 1
ATOM 442 C CA . ALA A 1 73 ? 104.709 143.695 152.738 1.00 26.34 73 ALA A CA 1
ATOM 443 C C . ALA A 1 73 ? 105.870 142.923 152.126 1.00 25.89 73 ALA A C 1
ATOM 444 O O . ALA A 1 73 ? 106.901 142.719 152.775 1.00 27.88 73 ALA A O 1
ATOM 446 N N . ALA A 1 74 ? 105.726 142.491 150.872 1.00 25.38 74 ALA A N 1
ATOM 447 C CA . ALA A 1 74 ? 106.825 141.794 150.211 1.00 24.88 74 ALA A CA 1
ATOM 448 C C . ALA A 1 74 ? 108.037 142.705 150.060 1.00 23.83 74 ALA A C 1
ATOM 449 O O . ALA A 1 74 ? 109.174 142.273 150.270 1.00 24.64 74 ALA A O 1
ATOM 451 N N . GLN A 1 75 ? 107.813 143.969 149.697 1.00 24.58 75 GLN A N 1
ATOM 452 C CA . GLN A 1 75 ? 108.920 144.910 149.571 1.00 25.23 75 GLN A CA 1
ATOM 453 C C . GLN A 1 75 ? 109.619 145.118 150.907 1.00 26.64 75 GLN A C 1
ATOM 454 O O . GLN A 1 75 ? 110.848 145.232 150.961 1.00 27.76 75 GLN A O 1
ATOM 460 N N . ALA A 1 76 ? 108.851 145.164 151.996 1.00 24.91 76 ALA A N 1
ATOM 461 C CA . ALA A 1 76 ? 109.404 145.367 153.329 1.00 24.95 76 ALA A CA 1
ATOM 462 C C . ALA A 1 76 ? 110.193 144.169 153.837 1.00 26.24 76 ALA A C 1
ATOM 463 O O . ALA A 1 76 ? 110.880 144.293 154.855 1.00 28.35 76 ALA A O 1
ATOM 465 N N . HIS A 1 77 ? 110.105 143.027 153.173 1.00 26.09 77 HIS A N 1
ATOM 466 C CA . HIS A 1 77 ? 110.915 141.883 153.558 1.00 24.97 77 HIS A CA 1
ATOM 467 C C . HIS A 1 77 ? 112.389 142.279 153.527 1.00 24.67 77 HIS A C 1
ATOM 468 O O . HIS A 1 77 ? 112.865 142.796 152.507 1.00 25.79 77 HIS A O 1
ATOM 475 N N . PRO A 1 78 ? 113.140 142.061 154.608 1.00 26.07 78 PRO A N 1
ATOM 476 C CA . PRO A 1 78 ? 114.529 142.548 154.644 1.00 25.66 78 PRO A CA 1
ATOM 477 C C . PRO A 1 78 ? 115.422 141.922 153.588 1.00 26.06 78 PRO A C 1
ATOM 478 O O . PRO A 1 78 ? 116.466 142.497 153.261 1.00 28.61 78 PRO A O 1
ATOM 482 N N . LYS A 1 79 ? 115.055 140.765 153.050 1.00 24.78 79 LYS A N 1
ATOM 483 C CA . LYS A 1 79 ? 115.859 140.089 152.044 1.00 25.14 79 LYS A CA 1
ATOM 484 C C . LYS A 1 79 ? 115.351 140.311 150.628 1.00 22.44 79 LYS A C 1
ATOM 485 O O . LYS A 1 79 ? 115.971 139.828 149.679 1.00 24.62 79 LYS A O 1
ATOM 491 N N . VAL A 1 80 ? 114.254 141.040 150.461 1.00 19.94 80 VAL A N 1
ATOM 492 C CA . VAL A 1 80 ? 113.651 141.245 149.152 1.00 18.81 80 VAL A CA 1
ATOM 493 C C . VAL A 1 80 ? 114.227 142.517 148.552 1.00 18.52 80 VAL A C 1
ATOM 494 O O . VAL A 1 80 ? 114.174 143.585 149.169 1.00 21.44 80 VAL A O 1
ATOM 498 N N . LYS A 1 81 ? 114.792 142.399 147.354 1.00 19.37 81 LYS A N 1
ATOM 499 C CA . LYS A 1 81 ? 115.422 143.527 146.689 1.00 18.29 81 LYS A CA 1
ATOM 500 C C . LYS A 1 81 ? 114.488 144.252 145.737 1.00 17.17 81 LYS A C 1
ATOM 501 O O . LYS A 1 81 ? 114.727 145.424 145.430 1.00 22.20 81 LYS A O 1
ATOM 507 N N . ALA A 1 82 ? 113.443 143.590 145.254 1.00 17.45 82 ALA A N 1
ATOM 508 C CA . ALA A 1 82 ? 112.512 144.255 144.354 1.00 15.86 82 ALA A CA 1
ATOM 509 C C . ALA A 1 82 ? 111.220 143.461 144.291 1.00 15.88 82 ALA A C 1
ATOM 510 O O . ALA A 1 82 ? 111.232 142.235 144.352 1.00 15.92 82 ALA A O 1
ATOM 512 N N . VAL A 1 83 ? 110.107 144.173 144.161 1.00 17.17 83 VAL A N 1
ATOM 513 C CA . VAL A 1 83 ? 108.827 143.558 143.845 1.00 17.78 83 VAL A CA 1
ATOM 514 C C . VAL A 1 83 ? 108.271 144.274 142.626 1.00 17.18 83 VAL A C 1
ATOM 515 O O . VAL A 1 83 ? 108.126 145.501 142.636 1.00 23.43 83 VAL A O 1
ATOM 519 N N . VAL A 1 84 ? 107.982 143.515 141.575 1.00 16.80 84 VAL A N 1
ATOM 520 C CA . VAL A 1 84 ? 107.586 144.048 140.280 1.00 15.70 84 VAL A CA 1
ATOM 521 C C . VAL A 1 84 ? 106.233 143.466 139.917 1.00 16.31 84 VAL A C 1
ATOM 522 O O . VAL A 1 84 ? 106.011 142.259 140.054 1.00 17.52 84 VAL A O 1
ATOM 526 N N . THR A 1 85 ? 105.371 144.353 139.444 1.00 17.77 85 THR A N 1
ATOM 527 C CA . THR A 1 85 ? 104.020 143.958 139.035 1.00 18.04 85 THR A CA 1
ATOM 528 C C . THR A 1 85 ? 103.865 144.214 137.539 1.00 19.61 85 THR A C 1
ATOM 529 O O . THR A 1 85 ? 104.736 144.876 136.960 1.00 19.19 85 THR A O 1
ATOM 533 N N . GLY A 1 86 ? 102.760 143.723 136.964 1.00 19.43 86 GLY A N 1
ATOM 534 C CA . GLY A 1 86 ? 102.496 143.969 135.539 1.00 18.51 86 GLY A CA 1
ATOM 535 C C . GLY A 1 86 ? 102.408 145.453 135.288 1.00 20.47 86 GLY A C 1
ATOM 536 O O . GLY A 1 86 ? 102.837 145.900 134.237 1.00 25.43 86 GLY A O 1
ATOM 537 N N . ALA A 1 87 ? 101.851 146.180 136.242 1.00 22.53 87 ALA A N 1
ATOM 538 C CA . ALA A 1 87 ? 101.813 147.653 136.103 1.00 23.80 87 ALA A CA 1
ATOM 539 C C . ALA A 1 87 ? 103.227 148.239 135.975 1.00 24.45 87 ALA A C 1
ATOM 540 O O . ALA A 1 87 ? 103.418 149.074 135.098 1.00 25.17 87 ALA A O 1
ATOM 542 N N . ASP A 1 88 ? 104.180 147.762 136.776 1.00 24.92 88 ASP A N 1
ATOM 543 C CA . ASP A 1 88 ? 105.582 148.237 136.688 1.00 23.87 88 ASP A CA 1
ATOM 544 C C . ASP A 1 88 ? 106.164 147.890 135.313 1.00 25.54 88 ASP A C 1
ATOM 545 O O . ASP A 1 88 ? 106.873 148.720 134.756 1.00 27.49 88 ASP A O 1
ATOM 550 N N . LEU A 1 89 ? 105.903 146.692 134.805 1.00 23.37 89 LEU A N 1
ATOM 551 C CA . LEU A 1 89 ? 106.372 146.281 133.452 1.00 25.96 89 LEU A CA 1
ATOM 552 C C . LEU A 1 89 ? 105.674 147.072 132.353 1.00 23.00 89 LEU A C 1
ATOM 553 O O . LEU A 1 89 ? 106.337 147.450 131.413 1.00 25.75 89 LEU A O 1
ATOM 558 N N . ALA A 1 90 ? 104.385 147.322 132.526 1.00 25.58 90 ALA A N 1
ATOM 559 C CA . ALA A 1 90 ? 103.599 148.087 131.540 1.00 25.72 90 ALA A CA 1
ATOM 560 C C . ALA A 1 90 ? 104.213 149.464 131.384 1.00 28.16 90 ALA A C 1
ATOM 561 O O . ALA A 1 90 ? 104.193 149.994 130.263 1.00 29.41 90 ALA A O 1
ATOM 563 N N . ALA A 1 91 ? 104.681 150.047 132.487 1.00 29.77 91 ALA A N 1
ATOM 564 C CA . ALA A 1 91 ? 105.360 151.356 132.408 1.00 30.40 91 ALA A CA 1
ATOM 565 C C . ALA A 1 91 ? 106.605 151.176 131.544 1.00 31.17 91 ALA A C 1
ATOM 566 O O . ALA A 1 91 ? 106.899 152.089 130.759 1.00 32.23 91 ALA A O 1
ATOM 568 N N . LYS A 1 92 ? 107.315 150.060 131.713 1.00 31.68 92 LYS A N 1
ATOM 569 C CA . LYS A 1 92 ? 108.466 149.782 130.867 1.00 30.20 92 LYS A CA 1
ATOM 570 C C . LYS A 1 92 ? 108.077 149.130 129.548 1.00 31.15 92 LYS A C 1
ATOM 571 O O . LYS A 1 92 ? 108.961 148.725 128.787 1.00 31.84 92 LYS A O 1
ATOM 577 N N . GLY A 1 93 ? 106.782 148.992 129.275 1.00 29.63 93 GLY A N 1
ATOM 578 C CA . GLY A 1 93 ? 106.343 148.413 128.024 1.00 28.19 93 GLY A CA 1
ATOM 579 C C . GLY A 1 93 ? 106.615 146.936 127.871 1.00 26.63 93 GLY A C 1
ATOM 580 O O . GLY A 1 93 ? 106.600 146.431 126.750 1.00 29.73 93 GLY A O 1
ATOM 581 N N . LEU A 1 94 ? 106.880 146.227 128.965 1.00 24.51 94 LEU A N 1
ATOM 582 C CA . LEU A 1 94 ? 107.163 144.800 128.917 1.00 20.90 94 LEU A CA 1
ATOM 583 C C . LEU A 1 94 ? 106.067 143.963 129.563 1.00 22.76 94 LEU A C 1
ATOM 584 O O . LEU A 1 94 ? 106.286 142.777 129.824 1.00 23.34 94 LEU A O 1
ATOM 589 N N . ALA A 1 95 ? 104.904 144.551 129.847 1.00 19.00 95 ALA A N 1
ATOM 590 C CA . ALA A 1 95 ? 103.796 143.769 130.382 1.00 20.39 95 ALA A CA 1
ATOM 591 C C . ALA A 1 95 ? 103.290 142.750 129.375 1.00 19.43 95 ALA A C 1
ATOM 592 O O . ALA A 1 95 ? 102.663 141.761 129.762 1.00 22.21 95 ALA A O 1
ATOM 594 N N . TRP A 1 96 ? 103.530 142.987 128.095 1.00 16.92 96 TRP A N 1
ATOM 595 C CA . TRP A 1 96 ? 103.134 142.084 127.035 1.00 19.85 96 TRP A CA 1
ATOM 596 C C . TRP A 1 96 ? 104.344 141.773 126.178 1.00 19.39 96 TRP A C 1
ATOM 597 O O . TRP A 1 96 ? 105.285 142.563 126.091 1.00 23.46 96 TRP A O 1
ATOM 608 N N . MET A 1 97 ? 104.310 140.607 125.548 1.00 17.87 97 MET A N 1
ATOM 609 C CA . MET A 1 97 ? 105.396 140.229 124.689 1.00 19.38 97 MET A CA 1
ATOM 610 C C . MET A 1 97 ? 104.828 139.373 123.575 1.00 20.13 97 MET A C 1
ATOM 611 O O . MET A 1 97 ? 103.904 138.588 123.820 1.00 22.63 97 MET A O 1
ATOM 616 N N . PRO A 1 98 ? 105.333 139.506 122.356 1.00 20.15 98 PRO A N 1
ATOM 617 C CA . PRO A 1 98 ? 104.803 138.689 121.266 1.00 19.89 98 PRO A CA 1
ATOM 618 C C . PRO A 1 98 ? 105.015 137.216 121.566 1.00 18.82 98 PRO A C 1
ATOM 619 O O . PRO A 1 98 ? 106.007 136.826 122.180 1.00 23.04 98 PRO A O 1
ATOM 623 N N . THR A 1 99 ? 104.048 136.403 121.176 1.00 19.60 99 THR A N 1
ATOM 624 C CA . THR A 1 99 ? 104.239 134.965 121.188 1.00 19.64 99 THR A CA 1
ATOM 625 C C . THR A 1 99 ? 104.845 134.529 119.858 1.00 19.14 99 THR A C 1
ATOM 626 O O . THR A 1 99 ? 104.919 135.299 118.900 1.00 21.15 99 THR A O 1
ATOM 630 N N . LEU A 1 100 ? 105.281 133.273 119.801 1.00 19.65 100 LEU A N 1
ATOM 631 C CA . LEU A 1 100 ? 105.825 132.769 118.549 1.00 19.85 100 LEU A CA 1
ATOM 632 C C . LEU A 1 100 ? 104.774 132.733 117.448 1.00 20.75 100 LEU A C 1
ATOM 633 O O . LEU A 1 100 ? 105.128 132.692 116.267 1.00 23.63 100 LEU A O 1
ATOM 638 N N . SER A 1 101 ? 103.492 132.770 117.802 1.00 19.64 101 SER A N 1
ATOM 639 C CA . SER A 1 101 ? 102.415 132.741 116.827 1.00 19.98 101 SER A CA 1
ATOM 640 C C . SER A 1 101 ? 101.927 134.133 116.462 1.00 20.97 101 SER A C 1
ATOM 641 O O . SER A 1 101 ? 100.814 134.278 115.947 1.00 23.86 101 SER A O 1
ATOM 644 N N . ASN A 1 102 ? 102.723 135.160 116.735 1.00 22.91 102 ASN A N 1
ATOM 645 C CA . ASN A 1 102 ? 102.383 136.546 116.458 1.00 26.63 102 ASN A CA 1
ATOM 646 C C . ASN A 1 102 ? 101.255 137.054 117.340 1.00 24.94 102 ASN A C 1
ATOM 647 O O . ASN A 1 102 ? 100.816 138.191 117.163 1.00 27.73 102 ASN A O 1
ATOM 652 N N . ASP A 1 103 ? 100.762 136.250 118.273 1.00 23.33 103 ASP A N 1
ATOM 653 C CA . ASP A 1 103 ? 99.881 136.763 119.304 1.00 20.44 103 ASP A CA 1
ATOM 654 C C . ASP A 1 103 ? 100.703 137.592 120.290 1.00 20.09 103 ASP A C 1
ATOM 655 O O . ASP A 1 103 ? 101.916 137.756 120.148 1.00 21.87 103 ASP A O 1
ATOM 660 N N . VAL A 1 104 ? 100.035 138.140 121.291 1.00 21.67 104 VAL A N 1
ATOM 661 C CA . VAL A 1 104 ? 100.718 138.723 122.430 1.00 20.73 104 VAL A CA 1
ATOM 662 C C . VAL A 1 104 ? 100.364 137.890 123.651 1.00 20.12 104 VAL A C 1
ATOM 663 O O . VAL A 1 104 ? 99.355 137.182 123.690 1.00 23.27 104 VAL A O 1
ATOM 667 N N . GLN A 1 105 ? 101.226 137.955 124.649 1.00 19.57 105 GLN A N 1
ATOM 668 C CA . GLN A 1 105 ? 100.981 137.243 125.887 1.00 18.72 105 GLN A CA 1
ATOM 669 C C . GLN A 1 105 ? 101.469 138.098 127.041 1.00 17.03 105 GLN A C 1
ATOM 670 O O . GLN A 1 105 ? 102.498 138.772 126.939 1.00 19.19 105 GLN A O 1
ATOM 676 N N . ALA A 1 106 ? 100.710 138.079 128.126 1.00 17.37 106 ALA A N 1
ATOM 677 C CA . ALA A 1 106 ? 101.102 138.814 129.311 1.00 15.96 106 ALA A CA 1
ATOM 678 C C . ALA A 1 106 ? 102.456 138.325 129.795 1.00 14.99 106 ALA A C 1
ATOM 679 O O . ALA A 1 106 ? 102.679 137.123 129.944 1.00 16.62 106 ALA A O 1
ATOM 681 N N . VAL A 1 107 ? 103.372 139.263 130.022 1.00 16.52 107 VAL A N 1
ATOM 682 C CA . VAL A 1 107 ? 104.569 138.943 130.787 1.00 17.14 107 VAL A CA 1
ATOM 683 C C . VAL A 1 107 ? 104.197 138.764 132.250 1.00 14.92 107 VAL A C 1
ATOM 684 O O . VAL A 1 107 ? 104.385 137.695 132.840 1.00 15.51 107 VAL A O 1
ATOM 688 N N . LEU A 1 108 ? 103.635 139.807 132.840 1.00 17.13 108 LEU A N 1
ATOM 689 C CA . LEU A 1 108 ? 102.913 139.727 134.096 1.00 15.66 108 LEU A CA 1
ATOM 690 C C . LEU A 1 108 ? 101.475 140.136 133.833 1.00 15.29 108 LEU A C 1
ATOM 691 O O . LEU A 1 108 ? 101.221 141.110 133.120 1.00 17.90 108 LEU A O 1
ATOM 696 N N . ALA A 1 109 ? 100.538 139.380 134.396 1.00 16.87 109 ALA A N 1
ATOM 697 C CA . ALA A 1 109 ? 99.130 139.704 134.235 1.00 15.98 109 ALA A CA 1
ATOM 698 C C . ALA A 1 109 ? 98.862 141.118 134.732 1.00 17.35 109 ALA A C 1
ATOM 699 O O . ALA A 1 109 ? 99.283 141.494 135.827 1.00 19.77 109 ALA A O 1
ATOM 701 N N . THR A 1 110 ? 98.175 141.892 133.912 1.00 20.40 110 THR A N 1
ATOM 702 C CA . THR A 1 110 ? 97.851 143.299 134.256 1.00 21.74 110 THR A CA 1
ATOM 703 C C . THR A 1 110 ? 96.350 143.463 134.467 1.00 20.18 110 THR A C 1
ATOM 704 O O . THR A 1 110 ? 95.952 143.731 135.590 1.00 24.43 110 THR A O 1
ATOM 708 N N . ASP A 1 111 ? 95.558 143.297 133.410 1.00 21.81 111 ASP A N 1
ATOM 709 C CA . ASP A 1 111 ? 94.119 143.500 133.531 1.00 18.85 111 ASP A CA 1
ATOM 710 C C . ASP A 1 111 ? 93.468 142.342 134.277 1.00 22.68 111 ASP A C 1
ATOM 711 O O . ASP A 1 111 ? 92.728 142.552 135.244 1.00 21.98 111 ASP A O 1
ATOM 716 N N . LYS A 1 112 ? 93.744 141.116 133.842 1.00 17.85 112 LYS A N 1
ATOM 717 C CA . LYS A 1 112 ? 93.202 139.931 134.480 1.00 17.67 112 LYS A CA 1
ATOM 718 C C . LYS A 1 112 ? 94.198 138.795 134.327 1.00 13.31 112 LYS A C 1
ATOM 719 O O . LYS A 1 112 ? 95.120 138.854 133.513 1.00 15.65 112 LYS A O 1
ATOM 725 N N . VAL A 1 113 ? 94.013 137.771 135.136 1.00 15.52 113 VAL A N 1
ATOM 726 C CA . VAL A 1 113 ? 94.728 136.521 134.961 1.00 11.80 113 VAL A CA 1
ATOM 727 C C . VAL A 1 113 ? 93.881 135.636 134.063 1.00 12.27 113 VAL A C 1
ATOM 728 O O . VAL A 1 113 ? 92.690 135.434 134.319 1.00 16.22 113 VAL A O 1
ATOM 732 N N . ARG A 1 114 ? 94.477 135.145 132.988 1.00 12.82 114 ARG A N 1
ATOM 733 C CA . ARG A 1 114 ? 93.755 134.324 132.033 1.00 14.36 114 ARG A CA 1
ATOM 734 C C . ARG A 1 114 ? 94.038 132.840 132.200 1.00 8.84 114 ARG A C 1
ATOM 735 O O . ARG A 1 114 ? 93.495 132.034 131.445 1.00 15.62 114 ARG A O 1
ATOM 743 N N . PHE A 1 115 ? 94.849 132.458 133.182 1.00 11.22 115 PHE A N 1
ATOM 744 C CA . PHE A 1 115 ? 94.951 131.055 133.548 1.00 9.71 115 PHE A CA 1
ATOM 745 C C . PHE A 1 115 ? 95.606 130.932 134.915 1.00 9.81 115 PHE A C 1
ATOM 746 O O . PHE A 1 115 ? 96.432 131.759 135.300 1.00 12.03 115 PHE A O 1
ATOM 754 N N . GLN A 1 116 ? 95.205 129.897 135.646 1.00 13.78 116 GLN A N 1
ATOM 755 C CA . GLN A 1 116 ? 95.807 129.611 136.940 1.00 13.63 116 GLN A CA 1
ATOM 756 C C . GLN A 1 116 ? 97.257 129.188 136.759 1.00 14.97 116 GLN A C 1
ATOM 757 O O . GLN A 1 116 ? 97.580 128.370 135.896 1.00 16.54 116 GLN A O 1
ATOM 763 N N . GLY A 1 117 ? 98.130 129.736 137.590 1.00 14.00 117 GLY A N 1
ATOM 764 C CA . GLY A 1 117 ? 99.549 129.606 137.377 1.00 11.60 117 GLY A CA 1
ATOM 765 C C . GLY A 1 117 ? 100.146 130.679 136.496 1.00 12.35 117 GLY A C 1
ATOM 766 O O . GLY A 1 117 ? 101.365 130.691 136.305 1.00 16.42 117 GLY A O 1
ATOM 767 N N . GLN A 1 118 ? 99.331 131.579 135.958 1.00 10.57 118 GLN A N 1
ATOM 768 C CA . GLN A 1 118 ? 99.860 132.664 135.150 1.00 10.65 118 GLN A CA 1
ATOM 769 C C . GLN A 1 118 ? 100.626 133.660 136.014 1.00 12.65 118 GLN A C 1
ATOM 770 O O . GLN A 1 118 ? 100.290 133.905 137.175 1.00 14.94 118 GLN A O 1
ATOM 776 N N . GLU A 1 119 ? 101.653 134.252 135.419 1.00 13.15 119 GLU A N 1
ATOM 777 C CA . GLU A 1 119 ? 102.522 135.164 136.143 1.00 11.00 119 GLU A CA 1
ATOM 778 C C . GLU A 1 119 ? 101.776 136.447 136.500 1.00 13.43 119 GLU A C 1
ATOM 779 O O . GLU A 1 119 ? 101.207 137.112 135.632 1.00 16.93 119 GLU A O 1
ATOM 785 N N . VAL A 1 120 ? 101.783 136.791 137.784 1.00 13.33 120 VAL A N 1
ATOM 786 C CA . VAL A 1 120 ? 101.111 137.980 138.282 1.00 13.93 120 VAL A CA 1
ATOM 787 C C . VAL A 1 120 ? 102.104 139.013 138.793 1.00 13.68 120 VAL A C 1
ATOM 788 O O . VAL A 1 120 ? 101.951 140.207 138.532 1.00 17.40 120 VAL A O 1
ATOM 792 N N . ALA A 1 121 ? 103.112 138.580 139.538 1.00 14.44 121 ALA A N 1
ATOM 793 C CA . ALA A 1 121 ? 104.129 139.509 140.011 1.00 13.67 121 ALA A CA 1
ATOM 794 C C . ALA A 1 121 ? 105.413 138.731 140.208 1.00 14.49 121 ALA A C 1
ATOM 795 O O . ALA A 1 121 ? 105.428 137.511 140.113 1.00 17.00 121 ALA A O 1
ATOM 797 N N . PHE A 1 122 ? 106.510 139.436 140.438 1.00 12.36 122 PHE A N 1
ATOM 798 C CA . PHE A 1 122 ? 107.724 138.726 140.795 1.00 14.93 122 PHE A CA 1
ATOM 799 C C . PHE A 1 122 ? 108.486 139.497 141.858 1.00 12.37 122 PHE A C 1
ATOM 800 O O . PHE A 1 122 ? 108.382 140.716 141.969 1.00 16.72 122 PHE A O 1
ATOM 808 N N . VAL A 1 123 ? 109.228 138.750 142.659 1.00 12.66 123 VAL A N 1
ATOM 809 C CA . VAL A 1 123 ? 110.039 139.281 143.739 1.00 11.57 123 VAL A CA 1
ATOM 810 C C . VAL A 1 123 ? 111.472 138.845 143.498 1.00 13.38 123 VAL A C 1
ATOM 811 O O . VAL A 1 123 ? 111.740 137.658 143.292 1.00 16.23 123 VAL A O 1
ATOM 815 N N . VAL A 1 124 ? 112.379 139.805 143.503 1.00 12.40 124 VAL A N 1
ATOM 816 C CA . VAL A 1 124 ? 113.805 139.545 143.538 1.00 12.24 124 VAL A CA 1
ATOM 817 C C . VAL A 1 124 ? 114.248 139.670 144.984 1.00 13.81 124 VAL A C 1
ATOM 818 O O . VAL A 1 124 ? 114.009 140.700 145.628 1.00 16.94 124 VAL A O 1
ATOM 822 N N . ALA A 1 125 ? 114.895 138.627 145.482 1.00 13.88 125 ALA A N 1
ATOM 823 C CA . ALA A 1 125 ? 115.299 138.525 146.869 1.00 16.53 125 ALA A CA 1
ATOM 824 C C . ALA A 1 125 ? 116.722 137.995 146.936 1.00 16.67 125 ALA A C 1
ATOM 825 O O . ALA A 1 125 ? 117.313 137.596 145.931 1.00 19.24 125 ALA A O 1
ATOM 827 N N . GLU A 1 126 ? 117.264 137.980 148.152 1.00 21.05 126 GLU A N 1
ATOM 828 C CA . GLU A 1 126 ? 118.653 137.586 148.340 1.00 22.25 126 GLU A CA 1
ATOM 829 C C . GLU A 1 126 ? 118.878 136.127 147.968 1.00 20.87 126 GLU A C 1
ATOM 830 O O . GLU A 1 126 ? 119.925 135.779 147.415 1.00 23.87 126 GLU A O 1
ATOM 836 N N . ASP A 1 127 ? 117.951 135.275 148.351 1.00 20.38 127 ASP A N 1
ATOM 837 C CA . ASP A 1 127 ? 118.041 133.880 147.985 1.00 20.74 127 ASP A CA 1
ATOM 838 C C . ASP A 1 127 ? 116.716 133.294 147.570 1.00 19.39 127 ASP A C 1
ATOM 839 O O . ASP A 1 127 ? 115.684 133.878 147.725 1.00 21.61 127 ASP A O 1
ATOM 844 N N . ARG A 1 128 ? 116.785 132.077 147.042 1.00 18.41 128 ARG A N 1
ATOM 845 C CA . ARG A 1 128 ? 115.556 131.443 146.508 1.00 19.20 128 ARG A CA 1
ATOM 846 C C . ARG A 1 128 ? 114.516 131.297 147.609 1.00 17.79 128 ARG A C 1
ATOM 847 O O . ARG A 1 128 ? 113.353 131.451 147.316 1.00 23.05 128 ARG A O 1
ATOM 855 N N . TYR A 1 129 ? 114.943 131.103 148.841 1.00 18.12 129 TYR A N 1
ATOM 856 C CA . TYR A 1 129 ? 113.978 130.810 149.887 1.00 18.18 129 TYR A CA 1
ATOM 857 C C . TYR A 1 129 ? 113.256 132.054 150.260 1.00 17.70 129 TYR A C 1
ATOM 858 O O . TYR A 1 129 ? 112.052 132.070 150.310 1.00 20.47 129 TYR A O 1
ATOM 867 N N . SER A 1 130 ? 114.007 133.104 150.505 1.00 18.62 130 SER A N 1
ATOM 868 C CA . SER A 1 130 ? 113.409 134.374 150.848 1.00 19.69 130 SER A CA 1
ATOM 869 C C . SER A 1 130 ? 112.467 134.777 149.752 1.00 18.45 130 SER A C 1
ATOM 870 O O . SER A 1 130 ? 111.399 135.271 150.020 1.00 20.71 130 SER A O 1
ATOM 873 N N . ALA A 1 131 ? 112.898 134.587 148.512 1.00 20.70 131 ALA A N 1
ATOM 874 C CA . ALA A 1 131 ? 112.103 135.012 147.365 1.00 17.61 131 ALA A CA 1
ATOM 875 C C . ALA A 1 131 ? 110.721 134.450 147.477 1.00 16.44 131 ALA A C 1
ATOM 876 O O . ALA A 1 131 ? 109.748 135.182 147.400 1.00 19.46 131 ALA A O 1
ATOM 878 N N . ARG A 1 132 ? 110.627 133.167 147.653 1.00 19.23 132 ARG A N 1
ATOM 879 C CA . ARG A 1 132 ? 109.338 132.508 147.855 1.00 21.12 132 ARG A CA 1
ATOM 880 C C . ARG A 1 132 ? 108.552 132.959 149.075 1.00 21.52 132 ARG A C 1
ATOM 881 O O . ARG A 1 132 ? 107.361 133.121 148.969 1.00 23.95 132 ARG A O 1
ATOM 889 N N . ASP A 1 133 ? 109.172 133.124 150.228 1.00 16.87 133 ASP A N 1
ATOM 890 C CA . ASP A 1 133 ? 108.511 133.738 151.378 1.00 19.52 133 ASP A CA 1
ATOM 891 C C . ASP A 1 133 ? 107.860 135.057 150.981 1.00 21.36 133 ASP A C 1
ATOM 892 O O . ASP A 1 133 ? 106.684 135.319 151.279 1.00 22.73 133 ASP A O 1
ATOM 897 N N . ALA A 1 134 ? 108.621 135.900 150.288 1.00 20.26 134 ALA A N 1
ATOM 898 C CA . ALA A 1 134 ? 108.116 137.210 149.915 1.00 18.08 134 ALA A CA 1
ATOM 899 C C . ALA A 1 134 ? 106.883 137.082 149.043 1.00 19.53 134 ALA A C 1
ATOM 900 O O . ALA A 1 134 ? 105.905 137.815 149.226 1.00 24.18 134 ALA A O 1
ATOM 902 N N . LEU A 1 135 ? 106.916 136.159 148.081 1.00 22.06 135 LEU A N 1
ATOM 903 C CA . LEU A 1 135 ? 105.729 135.903 147.276 1.00 21.17 135 LEU A CA 1
ATOM 904 C C . LEU A 1 135 ? 104.532 135.678 148.177 1.00 19.82 135 LEU A C 1
ATOM 905 O O . LEU A 1 135 ? 103.457 136.249 147.967 1.00 21.82 135 LEU A O 1
ATOM 910 N N . GLU A 1 136 ? 104.715 134.850 149.203 1.00 24.49 136 GLU A N 1
ATOM 911 C CA . GLU A 1 136 ? 103.643 134.674 150.174 1.00 25.56 136 GLU A CA 1
ATOM 912 C C . GLU A 1 136 ? 103.200 136.015 150.741 1.00 24.38 136 GLU A C 1
ATOM 913 O O . GLU A 1 136 ? 102.012 136.218 151.010 1.00 25.33 136 GLU A O 1
ATOM 919 N N . LEU A 1 137 ? 104.135 136.949 150.907 1.00 24.99 137 LEU A N 1
ATOM 920 C CA . LEU A 1 137 ? 103.775 138.247 151.475 1.00 25.69 137 LEU A CA 1
ATOM 921 C C . LEU A 1 137 ? 102.929 139.116 150.544 1.00 26.26 137 LEU A C 1
ATOM 922 O O . LEU A 1 137 ? 102.306 140.069 151.015 1.00 26.89 137 LEU A O 1
ATOM 927 N N . ILE A 1 138 ? 102.898 138.837 149.250 1.00 26.05 138 ILE A N 1
ATOM 928 C CA . ILE A 1 138 ? 102.197 139.716 148.319 1.00 24.83 138 ILE A CA 1
ATOM 929 C C . ILE A 1 138 ? 100.698 139.468 148.394 1.00 25.60 138 ILE A C 1
ATOM 930 O O . ILE A 1 138 ? 100.239 138.321 148.439 1.00 27.32 138 ILE A O 1
ATOM 935 N N . ASP A 1 139 ? 99.925 140.550 148.386 1.00 29.95 139 ASP A N 1
ATOM 936 C CA . ASP A 1 139 ? 98.470 140.481 148.441 1.00 30.75 139 ASP A CA 1
ATOM 937 C C . ASP A 1 139 ? 97.887 141.002 147.137 1.00 30.18 139 ASP A C 1
ATOM 938 O O . ASP A 1 139 ? 98.093 142.167 146.780 1.00 29.70 139 ASP A O 1
ATOM 943 N N . VAL A 1 140 ? 97.150 140.145 146.441 1.00 25.33 140 VAL A N 1
ATOM 944 C CA . VAL A 1 140 ? 96.517 140.484 145.175 1.00 24.82 140 VAL A CA 1
ATOM 945 C C . VAL A 1 140 ? 95.014 140.375 145.362 1.00 26.06 140 VAL A C 1
ATOM 946 O O . VAL A 1 140 ? 94.508 139.323 145.771 1.00 26.69 140 VAL A O 1
ATOM 950 N N . ASP A 1 141 ? 94.306 141.452 145.063 1.00 25.15 141 ASP A N 1
ATOM 951 C CA . ASP A 1 141 ? 92.853 141.447 145.086 1.00 25.00 141 ASP A CA 1
ATOM 952 C C . ASP A 1 141 ? 92.349 141.014 143.717 1.00 25.22 141 ASP A C 1
ATOM 953 O O . ASP A 1 141 ? 92.579 141.701 142.718 1.00 26.65 141 ASP A O 1
ATOM 958 N N . TYR A 1 142 ? 91.685 139.869 143.672 1.00 23.05 142 TYR A N 1
ATOM 959 C CA . TYR A 1 142 ? 91.124 139.347 142.441 1.00 21.57 142 TYR A CA 1
ATOM 960 C C . TYR A 1 142 ? 89.612 139.496 142.455 1.00 22.64 142 TYR A C 1
ATOM 961 O O . TYR A 1 142 ? 88.968 139.400 143.501 1.00 27.48 142 TYR A O 1
ATOM 970 N N . GLU A 1 143 ? 89.056 139.746 141.278 1.00 22.68 143 GLU A N 1
ATOM 971 C CA . GLU A 1 143 ? 87.629 139.574 141.045 1.00 24.10 143 GLU A CA 1
ATOM 972 C C . GLU A 1 143 ? 87.482 138.387 140.110 1.00 23.59 143 GLU A C 1
ATOM 973 O O . GLU A 1 143 ? 87.639 138.538 138.889 1.00 21.94 143 GLU A O 1
ATOM 979 N N . PRO A 1 144 ? 87.222 137.190 140.625 1.00 23.81 144 PRO A N 1
ATOM 980 C CA . PRO A 1 144 ? 87.174 136.012 139.756 1.00 21.53 144 PRO A CA 1
ATOM 981 C C . PRO A 1 144 ? 86.069 136.120 138.720 1.00 22.86 144 PRO A C 1
ATOM 982 O O . PRO A 1 144 ? 84.981 136.632 138.986 1.00 25.38 144 PRO A O 1
ATOM 986 N N . LEU A 1 145 ? 86.364 135.620 137.530 1.00 21.88 145 LEU A N 1
ATOM 987 C CA . LEU A 1 145 ? 85.430 135.567 136.422 1.00 20.60 145 LEU A CA 1
ATOM 988 C C . LEU A 1 145 ? 85.155 134.111 136.079 1.00 19.39 145 LEU A C 1
ATOM 989 O O . LEU A 1 145 ? 85.882 133.209 136.497 1.00 22.89 145 LEU A O 1
ATOM 994 N N . ASP A 1 146 ? 84.096 133.887 135.318 1.00 23.00 146 ASP A N 1
ATOM 995 C CA . ASP A 1 146 ? 83.795 132.540 134.867 1.00 22.07 146 ASP A CA 1
ATOM 996 C C . ASP A 1 146 ? 84.910 132.056 133.945 1.00 21.51 146 ASP A C 1
ATOM 997 O O . ASP A 1 146 ? 85.244 132.744 132.971 1.00 24.69 146 ASP A O 1
ATOM 1002 N N . PRO A 1 147 ? 85.555 130.905 134.249 1.00 20.95 147 PRO A N 1
ATOM 1003 C CA . PRO A 1 147 ? 86.597 130.419 133.384 1.00 18.74 147 PRO A CA 1
ATOM 1004 C C . PRO A 1 147 ? 86.100 129.696 132.129 1.00 19.47 147 PRO A C 1
ATOM 1005 O O . PRO A 1 147 ? 85.087 129.037 132.157 1.00 19.93 147 PRO A O 1
ATOM 1009 N N . VAL A 1 148 ? 86.860 129.824 131.061 1.00 17.56 148 VAL A N 1
ATOM 1010 C CA . VAL A 1 148 ? 86.536 129.089 129.809 1.00 18.21 148 VAL A CA 1
ATOM 1011 C C . VAL A 1 148 ? 87.490 127.899 129.837 1.00 16.37 148 VAL A C 1
ATOM 1012 O O . VAL A 1 148 ? 88.648 128.070 129.523 1.00 19.27 148 VAL A O 1
ATOM 1016 N N . ILE A 1 149 ? 87.029 126.771 130.341 1.00 18.01 149 ILE A N 1
ATOM 1017 C CA . ILE A 1 149 ? 87.942 125.616 130.512 1.00 17.22 149 ILE A CA 1
ATOM 1018 C C . ILE A 1 149 ? 87.592 124.548 129.494 1.00 17.47 149 ILE A C 1
ATOM 1019 O O . ILE A 1 149 ? 88.473 123.869 128.993 1.00 19.24 149 ILE A O 1
ATOM 1024 N N . ASP A 1 150 ? 86.325 124.457 129.172 1.00 21.94 150 ASP A N 1
ATOM 1025 C CA . ASP A 1 150 ? 85.878 123.414 128.227 1.00 21.57 150 ASP A CA 1
ATOM 1026 C C . ASP A 1 150 ? 86.011 124.016 126.830 1.00 21.98 150 ASP A C 1
ATOM 1027 O O . ASP A 1 150 ? 85.171 124.826 126.464 1.00 23.48 150 ASP A O 1
ATOM 1032 N N . ALA A 1 151 ? 86.990 123.564 126.055 1.00 19.94 151 ALA A N 1
ATOM 1033 C CA . ALA A 1 151 ? 87.242 124.152 124.719 1.00 17.28 151 ALA A CA 1
ATOM 1034 C C . ALA A 1 151 ? 86.025 123.958 123.819 1.00 18.77 151 ALA A C 1
ATOM 1035 O O . ALA A 1 151 ? 85.866 124.742 122.910 1.00 18.75 151 ALA A O 1
ATOM 1037 N N . ARG A 1 152 ? 85.208 122.946 124.080 1.00 20.18 152 ARG A N 1
ATOM 1038 C CA . ARG A 1 152 ? 83.962 122.690 123.319 1.00 21.38 152 ARG A CA 1
ATOM 1039 C C . ARG A 1 152 ? 82.965 123.847 123.480 1.00 23.48 152 ARG A C 1
ATOM 1040 O O . ARG A 1 152 ? 82.215 124.085 122.534 1.00 24.72 152 ARG A O 1
ATOM 1048 N N . HIS A 1 153 ? 82.947 124.507 124.637 1.00 23.55 153 HIS A N 1
ATOM 1049 C CA . HIS A 1 153 ? 81.999 125.606 124.918 1.00 24.83 153 HIS A CA 1
ATOM 1050 C C . HIS A 1 153 ? 82.685 126.977 124.884 1.00 24.20 153 HIS A C 1
ATOM 1051 O O . HIS A 1 153 ? 82.035 127.943 125.257 1.00 26.32 153 HIS A O 1
ATOM 1058 N N . ALA A 1 154 ? 83.945 127.045 124.462 1.00 21.42 154 ALA A N 1
ATOM 1059 C CA . ALA A 1 154 ? 84.657 128.339 124.370 1.00 19.80 154 ALA A CA 1
ATOM 1060 C C . ALA A 1 154 ? 83.948 129.284 123.413 1.00 21.02 154 ALA A C 1
ATOM 1061 O O . ALA A 1 154 ? 83.941 130.460 123.689 1.00 23.00 154 ALA A O 1
ATOM 1063 N N . LEU A 1 155 ? 83.417 128.758 122.328 1.00 24.48 155 LEU A N 1
ATOM 1064 C CA . LEU A 1 155 ? 82.754 129.570 121.321 1.00 25.54 155 LEU A CA 1
ATOM 1065 C C . LEU A 1 155 ? 81.249 129.664 121.526 1.00 26.80 155 LEU A C 1
ATOM 1066 O O . LEU A 1 155 ? 80.567 130.289 120.712 1.00 28.23 155 LEU A O 1
ATOM 1071 N N . ASP A 1 156 ? 80.717 129.069 122.586 1.00 30.84 156 ASP A N 1
ATOM 1072 C CA . ASP A 1 156 ? 79.293 129.185 122.846 1.00 32.07 156 ASP A CA 1
ATOM 1073 C C . ASP A 1 156 ? 78.929 130.649 123.069 1.00 33.70 156 ASP A C 1
ATOM 1074 O O . ASP A 1 156 ? 79.714 131.400 123.658 1.00 33.23 156 ASP A O 1
ATOM 1079 N N . PRO A 1 157 ? 77.763 131.095 122.606 1.00 36.04 157 PRO A N 1
ATOM 1080 C CA . PRO A 1 157 ? 77.352 132.474 122.881 1.00 35.08 157 PRO A CA 1
ATOM 1081 C C . PRO A 1 157 ? 77.273 132.714 124.380 1.00 35.25 157 PRO A C 1
ATOM 1082 O O . PRO A 1 157 ? 76.800 131.868 125.140 1.00 35.95 157 PRO A O 1
ATOM 1086 N N . GLY A 1 158 ? 77.749 133.879 124.801 1.00 31.66 158 GLY A N 1
ATOM 1087 C CA . GLY A 1 158 ? 77.770 134.204 126.208 1.00 31.53 158 GLY A CA 1
ATOM 1088 C C . GLY A 1 158 ? 78.920 133.609 126.986 1.00 31.53 158 GLY A C 1
ATOM 1089 O O . GLY A 1 158 ? 79.007 133.838 128.199 1.00 32.50 158 GLY A O 1
ATOM 1090 N N . ALA A 1 159 ? 79.796 132.847 126.342 1.00 29.82 159 ALA A N 1
ATOM 1091 C CA . ALA A 1 159 ? 81.023 132.434 127.000 1.00 27.39 159 ALA A CA 1
ATOM 1092 C C . ALA A 1 159 ? 81.845 133.670 127.348 1.00 26.02 159 ALA A C 1
ATOM 1093 O O . ALA A 1 159 ? 81.949 134.593 126.534 1.00 27.47 159 ALA A O 1
ATOM 1095 N N . PRO A 1 160 ? 82.430 133.731 128.539 1.00 23.44 160 PRO A N 1
ATOM 1096 C CA . PRO A 1 160 ? 83.234 134.901 128.890 1.00 21.01 160 PRO A CA 1
ATOM 1097 C C . PRO A 1 160 ? 84.346 135.101 127.874 1.00 21.77 160 PRO A C 1
ATOM 1098 O O . PRO A 1 160 ? 84.980 134.148 127.422 1.00 23.13 160 PRO A O 1
ATOM 1102 N N . VAL A 1 161 ? 84.561 136.356 127.498 1.00 23.81 161 VAL A N 1
ATOM 1103 C CA . VAL A 1 161 ? 85.593 136.695 126.527 1.00 20.05 161 VAL A CA 1
ATOM 1104 C C . VAL A 1 161 ? 86.921 136.769 127.271 1.00 21.41 161 VAL A C 1
ATOM 1105 O O . VAL A 1 161 ? 87.146 137.679 128.069 1.00 23.80 161 VAL A O 1
ATOM 1109 N N . ILE A 1 162 ? 87.797 135.798 127.022 1.00 18.40 162 ILE A N 1
ATOM 1110 C CA . ILE A 1 162 ? 89.113 135.806 127.651 1.00 18.36 162 ILE A CA 1
ATOM 1111 C C . ILE A 1 162 ? 89.934 136.986 127.156 1.00 17.03 162 ILE A C 1
ATOM 1112 O O . ILE A 1 162 ? 90.485 137.760 127.945 1.00 19.73 162 ILE A O 1
ATOM 1117 N N . ARG A 1 163 ? 90.014 137.148 125.843 1.00 16.34 163 ARG A N 1
ATOM 1118 C CA . ARG A 1 163 ? 90.932 138.105 125.239 1.00 16.44 163 ARG A CA 1
ATOM 1119 C C . ARG A 1 163 ? 90.277 139.480 125.117 1.00 21.03 163 ARG A C 1
ATOM 1120 O O . ARG A 1 163 ? 90.200 140.085 124.049 1.00 23.05 163 ARG A O 1
ATOM 1128 N N . THR A 1 164 ? 89.806 139.975 126.264 1.00 20.74 164 THR A N 1
ATOM 1129 C CA . THR A 1 164 ? 89.379 141.363 126.344 1.00 21.76 164 THR A CA 1
ATOM 1130 C C . THR A 1 164 ? 90.537 142.312 126.088 1.00 20.57 164 THR A C 1
ATOM 1131 O O . THR A 1 164 ? 90.310 143.467 125.721 1.00 25.82 164 THR A O 1
ATOM 1135 N N . ASP A 1 165 ? 91.774 141.842 126.267 1.00 22.01 165 ASP A N 1
ATOM 1136 C CA . ASP A 1 165 ? 92.939 142.642 125.906 1.00 21.33 165 ASP A CA 1
ATOM 1137 C C . ASP A 1 165 ? 92.921 143.017 124.430 1.00 21.93 165 ASP A C 1
ATOM 1138 O O . ASP A 1 165 ? 93.480 144.048 124.044 1.00 24.78 165 ASP A O 1
ATOM 1143 N N . LEU A 1 166 ? 92.302 142.192 123.594 1.00 23.03 166 LEU A N 1
ATOM 1144 C CA . LEU A 1 166 ? 92.223 142.468 122.168 1.00 25.76 166 LEU A CA 1
ATOM 1145 C C . LEU A 1 166 ? 91.053 143.395 121.867 1.00 26.91 166 LEU A C 1
ATOM 1146 O O . LEU A 1 166 ? 89.944 143.202 122.368 1.00 28.73 166 LEU A O 1
ATOM 1151 N N . ASP A 1 167 ? 91.309 144.407 121.044 1.00 32.78 167 ASP A N 1
ATOM 1152 C CA . ASP A 1 167 ? 90.295 145.411 120.752 1.00 33.39 167 ASP A CA 1
ATOM 1153 C C . ASP A 1 167 ? 89.181 144.798 119.918 1.00 33.11 167 ASP A C 1
ATOM 1154 O O . ASP A 1 167 ? 89.430 144.261 118.835 1.00 33.99 167 ASP A O 1
ATOM 1159 N N . GLY A 1 168 ? 87.953 144.882 120.418 1.00 30.59 168 GLY A N 1
ATOM 1160 C CA . GLY A 1 168 ? 86.816 144.378 119.685 1.00 31.29 168 GLY A CA 1
ATOM 1161 C C . GLY A 1 168 ? 86.627 142.879 119.727 1.00 31.03 168 GLY A C 1
ATOM 1162 O O . GLY A 1 168 ? 85.714 142.372 119.070 1.00 32.23 168 GLY A O 1
ATOM 1163 N N . LYS A 1 169 ? 87.454 142.153 120.473 1.00 30.80 169 LYS A N 1
ATOM 1164 C CA . LYS A 1 169 ? 87.274 140.713 120.586 1.00 27.64 169 LYS A CA 1
ATOM 1165 C C . LYS A 1 169 ? 85.999 140.412 121.360 1.00 27.24 169 LYS A C 1
ATOM 1166 O O . LYS A 1 169 ? 85.800 140.918 122.467 1.00 28.95 169 LYS A O 1
ATOM 1172 N N . THR A 1 170 ? 85.131 139.591 120.776 1.00 29.42 170 THR A N 1
ATOM 1173 C CA . THR A 1 170 ? 83.856 139.255 121.394 1.00 30.26 170 THR A CA 1
ATOM 1174 C C . THR A 1 170 ? 83.656 137.760 121.578 1.00 29.23 170 THR A C 1
ATOM 1175 O O . THR A 1 170 ? 82.606 137.349 122.083 1.00 29.66 170 THR A O 1
ATOM 1179 N N . ASP A 1 171 ? 84.623 136.938 121.189 1.00 27.16 171 ASP A N 1
ATOM 1180 C CA . ASP A 1 171 ? 84.521 135.499 121.360 1.00 23.96 171 ASP A CA 1
ATOM 1181 C C . ASP A 1 171 ? 85.907 134.947 121.644 1.00 23.53 171 ASP A C 1
ATOM 1182 O O . ASP A 1 171 ? 86.915 135.652 121.551 1.00 27.57 171 ASP A O 1
ATOM 1187 N N . ASN A 1 172 ? 85.944 133.667 121.992 1.00 17.42 172 ASN A N 1
ATOM 1188 C CA . ASN A 1 172 ? 87.189 132.980 122.291 1.00 18.71 172 ASN A CA 1
ATOM 1189 C C . ASN A 1 172 ? 87.780 132.300 121.073 1.00 19.23 172 ASN A C 1
ATOM 1190 O O . ASN A 1 172 ? 88.507 131.309 121.210 1.00 19.04 172 ASN A O 1
ATOM 1195 N N . HIS A 1 173 ? 87.486 132.812 119.883 1.00 19.24 173 HIS A N 1
ATOM 1196 C CA . HIS A 1 173 ? 88.001 132.238 118.651 1.00 19.37 173 HIS A CA 1
ATOM 1197 C C . HIS A 1 173 ? 89.436 132.698 118.451 1.00 18.95 173 HIS A C 1
ATOM 1198 O O . HIS A 1 173 ? 89.715 133.901 118.444 1.00 21.32 173 HIS A O 1
ATOM 1205 N N . CYS A 1 174 ? 90.349 131.745 118.313 1.00 17.98 174 CYS A N 1
ATOM 1206 C CA . CYS A 1 174 ? 91.742 132.083 118.054 1.00 18.40 174 CYS A CA 1
ATOM 1207 C C . CYS A 1 174 ? 92.001 132.180 116.554 1.00 19.39 174 CYS A C 1
ATOM 1208 O O . CYS A 1 174 ? 92.399 133.234 116.055 1.00 23.05 174 CYS A O 1
ATOM 1211 N N . PHE A 1 175 ? 91.764 131.097 115.820 1.00 19.52 175 PHE A N 1
ATOM 1212 C CA . PHE A 1 175 ? 91.929 131.187 114.374 1.00 17.02 175 PHE A CA 1
ATOM 1213 C C . PHE A 1 175 ? 91.190 130.058 113.677 1.00 18.54 175 PHE A C 1
ATOM 1214 O O . PHE A 1 175 ? 90.853 129.038 114.278 1.00 19.68 175 PHE A O 1
ATOM 1222 N N . ASP A 1 176 ? 90.952 130.257 112.389 1.00 18.81 176 ASP A N 1
ATOM 1223 C CA . ASP A 1 176 ? 90.444 129.209 111.520 1.00 19.71 176 ASP A CA 1
ATOM 1224 C C . ASP A 1 176 ? 91.539 128.843 110.534 1.00 19.38 176 ASP A C 1
ATOM 1225 O O . ASP A 1 176 ? 92.178 129.724 109.954 1.00 22.68 176 ASP A O 1
ATOM 1230 N N . TRP A 1 177 ? 91.767 127.552 110.362 1.00 18.24 177 TRP A N 1
ATOM 1231 C CA . TRP A 1 177 ? 92.762 127.063 109.429 1.00 17.59 177 TRP A CA 1
ATOM 1232 C C . TRP A 1 177 ? 92.134 125.968 108.589 1.00 17.40 177 TRP A C 1
ATOM 1233 O O . TRP A 1 177 ? 91.213 125.285 109.033 1.00 20.03 177 TRP A O 1
ATOM 1244 N N . GLU A 1 178 ? 92.624 125.806 107.369 1.00 17.41 178 GLU A N 1
ATOM 1245 C CA . GLU A 1 178 ? 92.171 124.679 106.575 1.00 20.15 178 GLU A CA 1
ATOM 1246 C C . GLU A 1 178 ? 93.258 124.277 105.597 1.00 20.09 178 GLU A C 1
ATOM 1247 O O . GLU A 1 178 ? 94.110 125.082 105.216 1.00 20.64 178 GLU A O 1
ATOM 1253 N N . THR A 1 179 ? 93.216 123.011 105.209 1.00 18.23 179 THR A N 1
ATOM 1254 C CA . THR A 1 179 ? 94.136 122.467 104.229 1.00 18.62 179 THR A CA 1
ATOM 1255 C C . THR A 1 179 ? 93.393 121.447 103.386 1.00 18.67 179 THR A C 1
ATOM 1256 O O . THR A 1 179 ? 92.386 120.879 103.810 1.00 20.15 179 THR A O 1
ATOM 1260 N N . GLY A 1 180 ? 93.865 121.317 102.172 1.00 19.15 180 GLY A N 1
ATOM 1261 C CA . GLY A 1 180 ? 93.241 120.341 101.299 1.00 20.20 180 GLY A CA 1
ATOM 1262 C C . GLY A 1 180 ? 92.063 120.938 100.604 1.00 20.51 180 GLY A C 1
ATOM 1263 O O . GLY A 1 180 ? 91.862 122.143 100.716 1.00 23.72 180 GLY A O 1
ATOM 1264 N N . ASP A 1 181 ? 91.291 120.106 99.943 1.00 24.92 181 ASP A N 1
ATOM 1265 C CA . ASP A 1 181 ? 90.183 120.540 99.102 1.00 23.90 181 ASP A CA 1
ATOM 1266 C C . ASP A 1 181 ? 88.883 120.048 99.725 1.00 24.16 181 ASP A C 1
ATOM 1267 O O . ASP A 1 181 ? 88.643 118.839 99.803 1.00 24.65 181 ASP A O 1
ATOM 1272 N N . ALA A 1 182 ? 88.046 120.986 100.165 1.00 23.60 182 ALA A N 1
ATOM 1273 C CA . ALA A 1 182 ? 86.776 120.607 100.771 1.00 23.40 182 ALA A CA 1
ATOM 1274 C C . ALA A 1 182 ? 85.867 119.926 99.756 1.00 24.74 182 ALA A C 1
ATOM 1275 O O . ALA A 1 182 ? 85.280 118.879 100.040 1.00 26.78 182 ALA A O 1
ATOM 1277 N N . ALA A 1 183 ? 85.741 120.504 98.561 1.00 25.64 183 ALA A N 1
ATOM 1278 C CA . ALA A 1 183 ? 84.794 119.975 97.583 1.00 25.63 183 ALA A CA 1
ATOM 1279 C C . ALA A 1 183 ? 85.231 118.615 97.056 1.00 26.36 183 ALA A C 1
ATOM 1280 O O . ALA A 1 183 ? 84.405 117.710 96.906 1.00 28.70 183 ALA A O 1
ATOM 1282 N N . ALA A 1 184 ? 86.521 118.452 96.760 1.00 25.01 184 ALA A N 1
ATOM 1283 C CA . ALA A 1 184 ? 87.006 117.151 96.316 1.00 25.92 184 ALA A CA 1
ATOM 1284 C C . ALA A 1 184 ? 86.778 116.095 97.387 1.00 23.32 184 ALA A C 1
ATOM 1285 O O . ALA A 1 184 ? 86.339 114.978 97.090 1.00 27.22 184 ALA A O 1
ATOM 1287 N N . THR A 1 185 ? 87.051 116.440 98.645 1.00 23.91 185 THR A N 1
ATOM 1288 C CA . THR A 1 185 ? 86.841 115.498 99.737 1.00 23.51 185 THR A CA 1
ATOM 1289 C C . THR A 1 185 ? 85.365 115.156 99.897 1.00 23.70 185 THR A C 1
ATOM 1290 O O . THR A 1 185 ? 85.012 113.990 100.093 1.00 26.13 185 THR A O 1
ATOM 1294 N N . ASP A 1 186 ? 84.490 116.159 99.802 1.00 27.45 186 ASP A N 1
ATOM 1295 C CA . ASP A 1 186 ? 83.055 115.915 99.887 1.00 27.21 186 ASP A CA 1
ATOM 1296 C C . ASP A 1 186 ? 82.591 114.989 98.773 1.00 28.45 186 ASP A C 1
ATOM 1297 O O . ASP A 1 186 ? 81.795 114.074 99.007 1.00 31.81 186 ASP A O 1
ATOM 1302 N N . ALA A 1 187 ? 83.063 115.223 97.550 1.00 29.33 187 ALA A N 1
ATOM 1303 C CA . ALA A 1 187 ? 82.662 114.376 96.433 1.00 30.18 187 ALA A CA 1
ATOM 1304 C C . ALA A 1 187 ? 83.129 112.942 96.640 1.00 30.46 187 ALA A C 1
ATOM 1305 O O . ALA A 1 187 ? 82.356 111.989 96.451 1.00 32.64 187 ALA A O 1
ATOM 1307 N N . VAL A 1 188 ? 84.382 112.766 97.063 1.00 29.02 188 VAL A N 1
ATOM 1308 C CA . VAL A 1 188 ? 84.881 111.420 97.322 1.00 26.82 188 VAL A CA 1
ATOM 1309 C C . VAL A 1 188 ? 84.050 110.746 98.403 1.00 27.98 188 VAL A C 1
ATOM 1310 O O . VAL A 1 188 ? 83.691 109.569 98.286 1.00 30.30 188 VAL A O 1
ATOM 1314 N N . PHE A 1 189 ? 83.724 111.475 99.471 1.00 26.52 189 PHE A N 1
ATOM 1315 C CA . PHE A 1 189 ? 82.938 110.875 100.541 1.00 27.44 189 PHE A CA 1
ATOM 1316 C C . PHE A 1 189 ? 81.552 110.489 100.049 1.00 28.48 189 PHE A C 1
ATOM 1317 O O . PHE A 1 189 ? 81.020 109.439 100.427 1.00 29.80 189 PHE A O 1
ATOM 1325 N N . ALA A 1 190 ? 80.957 111.320 99.196 1.00 31.75 190 ALA A N 1
ATOM 1326 C CA . ALA A 1 190 ? 79.665 110.976 98.617 1.00 31.72 190 ALA A CA 1
ATOM 1327 C C . ALA A 1 190 ? 79.754 109.679 97.828 1.00 32.61 190 ALA A C 1
ATOM 1328 O O . ALA A 1 190 ? 78.840 108.848 97.879 1.00 34.78 190 ALA A O 1
ATOM 1330 N N . LYS A 1 191 ? 80.855 109.475 97.106 1.00 33.80 191 LYS A N 1
ATOM 1331 C CA . LYS A 1 191 ? 81.014 108.257 96.322 1.00 33.07 191 LYS A CA 1
ATOM 1332 C C . LYS A 1 191 ? 81.642 107.100 97.096 1.00 33.32 191 LYS A C 1
ATOM 1333 O O . LYS A 1 191 ? 81.742 105.999 96.549 1.00 35.24 191 LYS A O 1
ATOM 1339 N N . ALA A 1 192 ? 82.057 107.308 98.343 1.00 33.05 192 ALA A N 1
ATOM 1340 C CA . ALA A 1 192 ? 82.775 106.271 99.072 1.00 31.58 192 ALA A CA 1
ATOM 1341 C C . ALA A 1 192 ? 81.842 105.150 99.516 1.00 31.90 192 ALA A C 1
ATOM 1342 O O . ALA A 1 192 ? 80.734 105.393 99.999 1.00 33.38 192 ALA A O 1
ATOM 1344 N N . ASP A 1 193 ? 82.306 103.908 99.364 1.00 33.23 193 ASP A N 1
ATOM 1345 C CA . ASP A 1 193 ? 81.545 102.773 99.877 1.00 32.61 193 ASP A CA 1
ATOM 1346 C C . ASP A 1 193 ? 81.399 102.849 101.389 1.00 33.67 193 ASP A C 1
ATOM 1347 O O . ASP A 1 193 ? 80.310 102.627 101.929 1.00 34.69 193 ASP A O 1
ATOM 1352 N N . VAL A 1 194 ? 82.487 103.154 102.086 1.00 30.31 194 VAL A N 1
ATOM 1353 C CA . VAL A 1 194 ? 82.538 103.102 103.539 1.00 30.36 194 VAL A CA 1
ATOM 1354 C C . VAL A 1 194 ? 83.010 104.454 104.040 1.00 29.00 194 VAL A C 1
ATOM 1355 O O . VAL A 1 194 ? 84.039 104.960 103.587 1.00 30.53 194 VAL A O 1
ATOM 1359 N N . VAL A 1 195 ? 82.253 105.044 104.953 1.00 25.50 195 VAL A N 1
ATOM 1360 C CA . VAL A 1 195 ? 82.636 106.291 105.593 1.00 23.24 195 VAL A CA 1
ATOM 1361 C C . VAL A 1 195 ? 82.632 106.046 107.092 1.00 23.36 195 VAL A C 1
ATOM 1362 O O . VAL A 1 195 ? 81.592 105.706 107.664 1.00 24.10 195 VAL A O 1
ATOM 1366 N N . VAL A 1 196 ? 83.788 106.211 107.722 1.00 22.00 196 VAL A N 1
ATOM 1367 C CA . VAL A 1 196 ? 83.945 105.988 109.153 1.00 20.93 196 VAL A CA 1
ATOM 1368 C C . VAL A 1 196 ? 84.239 107.329 109.805 1.00 21.13 196 VAL A C 1
ATOM 1369 O O . VAL A 1 196 ? 85.208 108.001 109.443 1.00 22.50 196 VAL A O 1
ATOM 1373 N N . LYS A 1 197 ? 83.407 107.717 110.762 1.00 22.92 197 LYS A N 1
ATOM 1374 C CA . LYS A 1 197 ? 83.577 108.955 111.506 1.00 20.35 197 LYS A CA 1
ATOM 1375 C C . LYS A 1 197 ? 83.953 108.609 112.937 1.00 22.67 197 LYS A C 1
ATOM 1376 O O . LYS A 1 197 ? 83.316 107.758 113.562 1.00 24.61 197 LYS A O 1
ATOM 1382 N N . GLN A 1 198 ? 84.994 109.255 113.444 1.00 20.46 198 GLN A N 1
ATOM 1383 C CA . GLN A 1 198 ? 85.433 109.022 114.812 1.00 20.59 198 GLN A CA 1
ATOM 1384 C C . GLN A 1 198 ? 85.938 110.328 115.397 1.00 20.42 198 GLN A C 1
ATOM 1385 O O . GLN A 1 198 ? 86.812 110.973 114.814 1.00 21.15 198 GLN A O 1
ATOM 1391 N N . GLU A 1 199 ? 85.386 110.719 116.537 1.00 21.76 199 GLU A N 1
ATOM 1392 C CA . GLU A 1 199 ? 85.977 111.798 117.307 1.00 21.15 199 GLU A CA 1
ATOM 1393 C C . GLU A 1 199 ? 87.067 111.232 118.205 1.00 20.70 199 GLU A C 1
ATOM 1394 O O . GLU A 1 199 ? 86.860 110.232 118.898 1.00 22.69 199 GLU A O 1
ATOM 1400 N N . MET A 1 200 ? 88.236 111.852 118.165 1.00 17.87 200 MET A N 1
ATOM 1401 C CA . MET A 1 200 ? 89.353 111.500 119.021 1.00 18.57 200 MET A CA 1
ATOM 1402 C C . MET A 1 200 ? 89.909 112.764 119.649 1.00 15.79 200 MET A C 1
ATOM 1403 O O . MET A 1 200 ? 90.015 113.799 118.992 1.00 21.24 200 MET A O 1
ATOM 1408 N N . VAL A 1 201 ? 90.293 112.670 120.907 1.00 14.95 201 VAL A N 1
ATOM 1409 C CA . VAL A 1 201 ? 90.904 113.781 121.615 1.00 15.11 201 VAL A CA 1
ATOM 1410 C C . VAL A 1 201 ? 92.369 113.458 121.851 1.00 12.48 201 VAL A C 1
ATOM 1411 O O . VAL A 1 201 ? 92.720 112.333 122.221 1.00 16.03 201 VAL A O 1
ATOM 1415 N N . TYR A 1 202 ? 93.183 114.482 121.658 1.00 8.79 202 TYR A N 1
ATOM 1416 C CA . TYR A 1 202 ? 94.620 114.396 121.964 1.00 9.77 202 TYR A CA 1
ATOM 1417 C C . TYR A 1 202 ? 94.738 115.295 123.180 1.00 9.79 202 TYR A C 1
ATOM 1418 O O . TYR A 1 202 ? 94.935 116.471 123.010 1.00 12.95 202 TYR A O 1
ATOM 1427 N N . PRO A 1 203 ? 94.634 114.740 124.397 1.00 11.40 203 PRO A N 1
ATOM 1428 C CA . PRO A 1 203 ? 94.495 115.583 125.586 1.00 10.82 203 PRO A CA 1
ATOM 1429 C C . PRO A 1 203 ? 95.730 116.435 125.812 1.00 7.74 203 PRO A C 1
ATOM 1430 O O . PRO A 1 203 ? 96.848 116.058 125.460 1.00 11.79 203 PRO A O 1
ATOM 1434 N N . ARG A 1 204 ? 95.511 117.592 126.419 1.00 9.10 204 ARG A N 1
ATOM 1435 C CA . ARG A 1 204 ? 96.617 118.459 126.780 1.00 10.86 204 ARG A CA 1
ATOM 1436 C C . ARG A 1 204 ? 97.591 117.716 127.685 1.00 7.62 204 ARG A C 1
ATOM 1437 O O . ARG A 1 204 ? 97.207 117.144 128.706 1.00 11.27 204 ARG A O 1
ATOM 1445 N N . VAL A 1 205 ? 98.835 117.712 127.261 1.00 7.11 205 VAL A N 1
ATOM 1446 C CA . VAL A 1 205 ? 99.917 117.125 128.081 1.00 7.57 205 VAL A CA 1
ATOM 1447 C C . VAL A 1 205 ? 101.049 118.159 128.139 1.00 5.50 205 VAL A C 1
ATOM 1448 O O . VAL A 1 205 ? 100.816 119.288 127.766 1.00 8.36 205 VAL A O 1
ATOM 1452 N N . HIS A 1 206 ? 102.177 117.815 128.740 1.00 8.57 206 HIS A N 1
ATOM 1453 C CA . HIS A 1 206 ? 103.252 118.773 128.898 1.00 5.97 206 HIS A CA 1
ATOM 1454 C C . HIS A 1 206 ? 104.605 118.148 128.598 1.00 6.26 206 HIS A C 1
ATOM 1455 O O . HIS A 1 206 ? 104.840 116.982 128.936 1.00 9.09 206 HIS A O 1
ATOM 1462 N N . PRO A 1 207 ? 105.503 118.926 127.981 1.00 5.64 207 PRO A N 1
ATOM 1463 C CA . PRO A 1 207 ? 106.831 118.386 127.687 1.00 6.07 207 PRO A CA 1
ATOM 1464 C C . PRO A 1 207 ? 107.520 117.922 128.978 1.00 4.50 207 PRO A C 1
ATOM 1465 O O . PRO A 1 207 ? 108.286 117.018 128.884 1.00 9.71 207 PRO A O 1
ATOM 1469 N N . ALA A 1 208 ? 107.335 118.580 130.101 1.00 4.90 208 ALA A N 1
ATOM 1470 C CA . ALA A 1 208 ? 107.817 118.168 131.414 1.00 7.86 208 ALA A CA 1
ATOM 1471 C C . ALA A 1 208 ? 109.266 117.672 131.387 1.00 4.42 208 ALA A C 1
ATOM 1472 O O . ALA A 1 208 ? 109.554 116.550 131.814 1.00 8.69 208 ALA A O 1
ATOM 1474 N N . PRO A 1 209 ? 110.143 118.520 130.929 1.00 6.66 209 PRO A N 1
ATOM 1475 C CA . PRO A 1 209 ? 111.555 118.153 130.993 1.00 5.85 209 PRO A CA 1
ATOM 1476 C C . PRO A 1 209 ? 111.953 118.105 132.478 1.00 5.17 209 PRO A C 1
ATOM 1477 O O . PRO A 1 209 ? 111.452 118.921 133.181 1.00 9.06 209 PRO A O 1
ATOM 1481 N N . MET A 1 210 ? 112.852 117.246 132.873 1.00 6.35 210 MET A N 1
ATOM 1482 C CA . MET A 1 210 ? 113.293 117.161 134.264 1.00 6.84 210 MET A CA 1
ATOM 1483 C C . MET A 1 210 ? 113.910 118.460 134.775 1.00 3.92 210 MET A C 1
ATOM 1484 O O . MET A 1 210 ? 113.729 118.821 135.892 1.00 10.21 210 MET A O 1
ATOM 1489 N N . GLU A 1 211 ? 114.661 119.134 133.957 1.00 6.38 211 GLU A N 1
ATOM 1490 C CA . GLU A 1 211 ? 115.103 120.414 134.378 1.00 8.84 211 GLU A CA 1
ATOM 1491 C C . GLU A 1 211 ? 113.983 121.352 134.013 1.00 5.92 211 GLU A C 1
ATOM 1492 O O . GLU A 1 211 ? 113.529 121.360 132.893 1.00 10.08 211 GLU A O 1
ATOM 1498 N N . THR A 1 212 ? 113.513 122.136 134.950 1.00 7.70 212 THR A N 1
ATOM 1499 C CA . THR A 1 212 ? 112.504 123.133 134.649 1.00 8.32 212 THR A CA 1
ATOM 1500 C C . THR A 1 212 ? 113.134 124.291 133.876 1.00 8.53 212 THR A C 1
ATOM 1501 O O . THR A 1 212 ? 114.344 124.350 133.661 1.00 15.02 212 THR A O 1
ATOM 1505 N N . CYS A 1 213 ? 112.293 125.214 133.439 1.00 10.19 213 CYS A N 1
ATOM 1506 C CA . CYS A 1 213 ? 112.803 126.378 132.741 1.00 10.12 213 CYS A CA 1
ATOM 1507 C C . CYS A 1 213 ? 113.481 127.318 133.722 1.00 11.74 213 CYS A C 1
ATOM 1508 O O . CYS A 1 213 ? 113.160 127.353 134.912 1.00 13.55 213 CYS A O 1
ATOM 1511 N N . GLY A 1 214 ? 114.441 128.071 133.217 1.00 8.43 214 GLY A N 1
ATOM 1512 C CA . GLY A 1 214 ? 115.109 129.042 134.048 1.00 7.24 214 GLY A CA 1
ATOM 1513 C C . GLY A 1 214 ? 116.032 129.917 133.239 1.00 7.96 214 GLY A C 1
ATOM 1514 O O . GLY A 1 214 ? 116.398 129.596 132.104 1.00 11.43 214 GLY A O 1
ATOM 1515 N N . ALA A 1 215 ? 116.422 131.018 133.861 1.00 6.84 215 ALA A N 1
ATOM 1516 C CA . ALA A 1 215 ? 117.265 132.019 133.239 1.00 5.64 215 ALA A CA 1
ATOM 1517 C C . ALA A 1 215 ? 118.017 132.762 134.329 1.00 7.12 215 ALA A C 1
ATOM 1518 O O . ALA A 1 215 ? 117.420 133.223 135.300 1.00 11.15 215 ALA A O 1
ATOM 1520 N N . VAL A 1 216 ? 119.322 132.840 134.170 1.00 7.78 216 VAL A N 1
ATOM 1521 C CA . VAL A 1 216 ? 120.152 133.772 134.911 1.00 8.40 216 VAL A CA 1
ATOM 1522 C C . VAL A 1 216 ? 120.411 134.948 133.984 1.00 6.91 216 VAL A C 1
ATOM 1523 O O . VAL A 1 216 ? 121.160 134.837 133.008 1.00 11.66 216 VAL A O 1
ATOM 1527 N N . ALA A 1 217 ? 119.737 136.053 134.260 1.00 8.63 217 ALA A N 1
ATOM 1528 C CA . ALA A 1 217 ? 119.914 137.284 133.511 1.00 10.58 217 ALA A CA 1
ATOM 1529 C C . ALA A 1 217 ? 120.933 138.144 134.238 1.00 11.82 217 ALA A C 1
ATOM 1530 O O . ALA A 1 217 ? 120.692 138.574 135.368 1.00 14.27 217 ALA A O 1
ATOM 1532 N N . ASP A 1 218 ? 122.063 138.396 133.598 1.00 15.58 218 ASP A N 1
ATOM 1533 C CA . ASP A 1 218 ? 123.097 139.254 134.146 1.00 14.60 218 ASP A CA 1
ATOM 1534 C C . ASP A 1 218 ? 123.260 140.405 133.164 1.00 13.66 218 ASP A C 1
ATOM 1535 O O . ASP A 1 218 ? 123.996 140.302 132.184 1.00 16.86 218 ASP A O 1
ATOM 1540 N N . LEU A 1 219 ? 122.527 141.482 133.401 1.00 15.88 219 LEU A N 1
ATOM 1541 C CA . LEU A 1 219 ? 122.694 142.702 132.623 1.00 16.37 219 LEU A CA 1
ATOM 1542 C C . LEU A 1 219 ? 123.798 143.500 133.303 1.00 16.63 219 LEU A C 1
ATOM 1543 O O . LEU A 1 219 ? 123.569 144.159 134.317 1.00 19.63 219 LEU A O 1
ATOM 1548 N N . ASP A 1 220 ? 125.002 143.410 132.761 1.00 18.69 220 ASP A N 1
ATOM 1549 C CA . ASP A 1 220 ? 126.136 144.110 133.337 1.00 18.50 220 ASP A CA 1
ATOM 1550 C C . ASP A 1 220 ? 125.807 145.594 133.399 1.00 21.72 220 ASP A C 1
ATOM 1551 O O . ASP A 1 220 ? 125.607 146.220 132.350 1.00 21.45 220 ASP A O 1
ATOM 1556 N N . PRO A 1 221 ? 125.724 146.188 134.590 1.00 20.79 221 PRO A N 1
ATOM 1557 C CA . PRO A 1 221 ? 125.222 147.565 134.686 1.00 21.26 221 PRO A CA 1
ATOM 1558 C C . PRO A 1 221 ? 126.092 148.576 133.972 1.00 22.27 221 PRO A C 1
ATOM 1559 O O . PRO A 1 221 ? 125.598 149.649 133.606 1.00 23.48 221 PRO A O 1
ATOM 1563 N N . VAL A 1 222 ? 127.320 148.234 133.729 1.00 21.20 222 VAL A N 1
ATOM 1564 C CA . VAL A 1 222 ? 128.246 149.160 133.132 1.00 22.26 222 VAL A CA 1
ATOM 1565 C C . VAL A 1 222 ? 128.261 148.996 131.635 1.00 22.49 222 VAL A C 1
ATOM 1566 O O . VAL A 1 222 ? 127.836 149.885 130.902 1.00 22.25 222 VAL A O 1
ATOM 1570 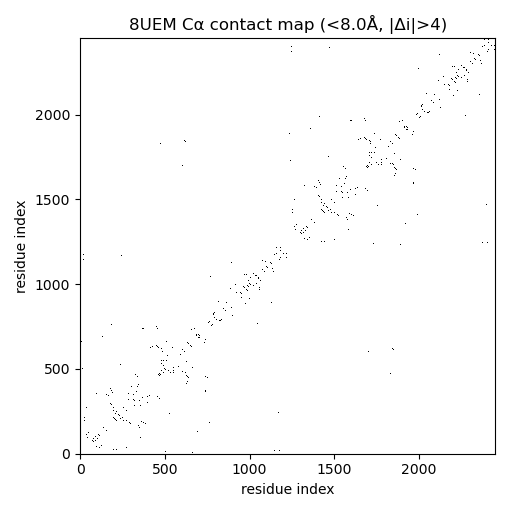N N . THR A 1 223 ? 128.740 147.858 131.203 1.00 20.38 223 THR A N 1
ATOM 1571 C CA . THR A 1 223 ? 128.809 147.603 129.772 1.00 20.88 223 THR A CA 1
ATOM 1572 C C . THR A 1 223 ? 127.428 147.529 129.144 1.00 20.13 223 THR A C 1
ATOM 1573 O O . THR A 1 223 ? 127.317 147.600 127.919 1.00 21.95 223 THR A O 1
ATOM 1577 N N . ARG A 1 224 ? 126.380 147.402 129.949 1.00 22.60 224 ARG A N 1
ATOM 1578 C CA . ARG A 1 224 ? 125.015 147.254 129.462 1.00 20.61 224 ARG A CA 1
ATOM 1579 C C . ARG A 1 224 ? 124.819 145.962 128.688 1.00 18.91 224 ARG A C 1
ATOM 1580 O O . ARG A 1 224 ? 123.799 145.796 128.016 1.00 22.21 224 ARG A O 1
ATOM 1588 N N . LYS A 1 225 ? 125.781 145.050 128.739 1.00 18.79 225 LYS A N 1
ATOM 1589 C CA . LYS A 1 225 ? 125.658 143.809 127.997 1.00 15.52 225 LYS A CA 1
ATOM 1590 C C . LYS A 1 225 ? 124.811 142.834 128.794 1.00 14.29 225 LYS A C 1
ATOM 1591 O O . LYS A 1 225 ? 125.087 142.573 129.966 1.00 14.67 225 LYS A O 1
ATOM 1597 N N . LEU A 1 226 ? 123.774 142.313 128.162 1.00 12.86 226 LEU A N 1
ATOM 1598 C CA . LEU A 1 226 ? 122.943 141.294 128.777 1.00 11.86 226 LEU A CA 1
ATOM 1599 C C . LEU A 1 226 ? 123.561 139.939 128.470 1.00 8.21 226 LEU A C 1
ATOM 1600 O O . LEU A 1 226 ? 123.708 139.571 127.303 1.00 15.69 226 LEU A O 1
ATOM 1605 N N . THR A 1 227 ? 123.956 139.217 129.505 1.00 11.26 227 THR A N 1
ATOM 1606 C CA . THR A 1 227 ? 124.351 137.825 129.368 1.00 10.44 227 THR A CA 1
ATOM 1607 C C . THR A 1 227 ? 123.233 137.006 129.987 1.00 9.77 227 THR A C 1
ATOM 1608 O O . THR A 1 227 ? 122.995 137.078 131.195 1.00 12.38 227 THR A O 1
ATOM 1612 N N . LEU A 1 228 ? 122.536 136.252 129.163 1.00 11.14 228 LEU A N 1
ATOM 1613 C CA . LEU A 1 228 ? 121.348 135.548 129.608 1.00 8.70 228 LEU A CA 1
ATOM 1614 C C . LEU A 1 228 ? 121.598 134.056 129.490 1.00 6.93 228 LEU A C 1
ATOM 1615 O O . LEU A 1 228 ? 121.436 133.473 128.415 1.00 13.75 228 LEU A O 1
ATOM 1620 N N A TRP A 1 229 ? 122.006 133.444 130.590 0.61 4.80 229 TRP A N 1
ATOM 1621 N N B TRP A 1 229 ? 122.015 133.439 130.590 0.39 11.75 229 TRP A N 1
ATOM 1622 C CA A TRP A 1 229 ? 121.986 131.994 130.673 0.61 6.99 229 TRP A CA 1
ATOM 1623 C CA B TRP A 1 229 ? 121.994 131.986 130.677 0.39 9.61 229 TRP A CA 1
ATOM 1624 C C A TRP A 1 229 ? 120.535 131.546 130.661 0.61 7.07 229 TRP A C 1
ATOM 1625 C C B TRP A 1 229 ? 120.539 131.546 130.661 0.39 9.99 229 TRP A C 1
ATOM 1626 O O A TRP A 1 229 ? 119.747 131.975 131.505 0.61 2.96 229 TRP A O 1
ATOM 1627 O O B TRP A 1 229 ? 119.752 131.981 131.503 0.39 13.20 229 TRP A O 1
ATOM 1648 N N . SER A 1 230 ? 120.155 130.732 129.690 1.00 8.23 230 SER A N 1
ATOM 1649 C CA . SER A 1 230 ? 118.754 130.389 129.571 1.00 7.88 230 SER A CA 1
ATOM 1650 C C . SER A 1 230 ? 118.592 128.940 129.166 1.00 5.59 230 SER A C 1
ATOM 1651 O O . SER A 1 230 ? 119.417 128.379 128.446 1.00 10.48 230 SER A O 1
ATOM 1654 N N . THR A 1 231 ? 117.504 128.350 129.648 1.00 7.66 231 THR A N 1
ATOM 1655 C CA . THR A 1 231 ? 117.058 127.038 129.202 1.00 5.29 231 THR A CA 1
ATOM 1656 C C . THR A 1 231 ? 116.256 127.246 127.920 1.00 7.75 231 THR A C 1
ATOM 1657 O O . THR A 1 231 ? 115.035 127.102 127.872 1.00 16.69 231 THR A O 1
ATOM 1661 N N . THR A 1 232 ? 116.971 127.638 126.875 1.00 7.32 232 THR A N 1
ATOM 1662 C CA . THR A 1 232 ? 116.369 127.920 125.584 1.00 4.28 232 THR A CA 1
ATOM 1663 C C . THR A 1 232 ? 116.884 126.926 124.557 1.00 4.10 232 THR A C 1
ATOM 1664 O O . THR A 1 232 ? 118.080 126.630 124.511 1.00 8.29 232 THR A O 1
ATOM 1668 N N . GLN A 1 233 ? 115.997 126.406 123.726 1.00 6.59 233 GLN A N 1
ATOM 1669 C CA . GLN A 1 233 ? 116.369 125.553 122.611 1.00 3.05 233 GLN A CA 1
ATOM 1670 C C . GLN A 1 233 ? 116.751 126.392 121.383 1.00 4.37 233 GLN A C 1
ATOM 1671 O O . GLN A 1 233 ? 117.279 125.875 120.446 1.00 8.94 233 GLN A O 1
ATOM 1677 N N . ALA A 1 234 ? 116.441 127.669 121.383 1.00 6.05 234 ALA A N 1
ATOM 1678 C CA . ALA A 1 234 ? 116.727 128.535 120.241 1.00 6.51 234 ALA A CA 1
ATOM 1679 C C . ALA A 1 234 ? 117.408 129.795 120.747 1.00 5.02 234 ALA A C 1
ATOM 1680 O O . ALA A 1 234 ? 116.850 130.893 120.684 1.00 5.15 234 ALA A O 1
ATOM 1682 N N . PRO A 1 235 ? 118.633 129.667 121.264 1.00 7.30 235 PRO A N 1
ATOM 1683 C CA . PRO A 1 235 ? 119.293 130.839 121.859 1.00 5.48 235 PRO A CA 1
ATOM 1684 C C . PRO A 1 235 ? 119.422 132.014 120.912 1.00 3.38 235 PRO A C 1
ATOM 1685 O O . PRO A 1 235 ? 119.290 133.152 121.360 1.00 9.97 235 PRO A O 1
ATOM 1689 N N . HIS A 1 236 ? 119.684 131.781 119.623 1.00 3.40 236 HIS A N 1
ATOM 1690 C CA . HIS A 1 236 ? 119.763 132.890 118.673 1.00 7.58 236 HIS A CA 1
ATOM 1691 C C . HIS A 1 236 ? 118.391 133.494 118.403 1.00 7.94 236 HIS A C 1
ATOM 1692 O O . HIS A 1 236 ? 118.234 134.720 118.399 1.00 7.46 236 HIS A O 1
ATOM 1699 N N . ALA A 1 237 ? 117.389 132.652 118.149 1.00 9.70 237 ALA A N 1
ATOM 1700 C CA . ALA A 1 237 ? 116.033 133.167 118.023 1.00 8.70 237 ALA A CA 1
ATOM 1701 C C . ALA A 1 237 ? 115.662 133.969 119.257 1.00 6.75 237 ALA A C 1
ATOM 1702 O O . ALA A 1 237 ? 115.108 135.066 119.153 1.00 11.81 237 ALA A O 1
ATOM 1704 N N . HIS A 1 238 ? 115.994 133.444 120.435 1.00 8.32 238 HIS A N 1
ATOM 1705 C CA . HIS A 1 238 ? 115.681 134.142 121.673 1.00 8.37 238 HIS A CA 1
ATOM 1706 C C . HIS A 1 238 ? 116.430 135.461 121.765 1.00 6.54 238 HIS A C 1
ATOM 1707 O O . HIS A 1 238 ? 115.863 136.463 122.194 1.00 8.68 238 HIS A O 1
ATOM 1714 N N . ARG A 1 239 ? 117.705 135.483 121.377 1.00 7.87 239 ARG A N 1
ATOM 1715 C CA . ARG A 1 239 ? 118.468 136.725 121.439 1.00 7.79 239 ARG A CA 1
ATOM 1716 C C . ARG A 1 239 ? 117.840 137.783 120.551 1.00 8.39 239 ARG A C 1
ATOM 1717 O O . ARG A 1 239 ? 117.660 138.935 120.961 1.00 10.89 239 ARG A O 1
ATOM 1725 N N . THR A 1 240 ? 117.481 137.397 119.329 1.00 10.16 240 THR A N 1
ATOM 1726 C CA . THR A 1 240 ? 116.853 138.342 118.419 1.00 11.57 240 THR A CA 1
ATOM 1727 C C . THR A 1 240 ? 115.516 138.814 118.969 1.00 11.52 240 THR A C 1
ATOM 1728 O O . THR A 1 240 ? 115.190 140.004 118.903 1.00 16.92 240 THR A O 1
ATOM 1732 N N . LEU A 1 241 ? 114.738 137.896 119.542 1.00 12.72 241 LEU A N 1
ATOM 1733 C CA . LEU A 1 241 ? 113.444 138.267 120.102 1.00 12.28 241 LEU A CA 1
ATOM 1734 C C . LEU A 1 241 ? 113.601 139.197 121.296 1.00 10.67 241 LEU A C 1
ATOM 1735 O O . LEU A 1 241 ? 112.809 140.121 121.467 1.00 12.62 241 LEU A O 1
ATOM 1740 N N . TYR A 1 242 ? 114.605 138.959 122.139 1.00 12.31 242 TYR A N 1
ATOM 1741 C CA . TYR A 1 242 ? 114.882 139.863 123.249 1.00 8.21 242 TYR A CA 1
ATOM 1742 C C . TYR A 1 242 ? 115.265 141.242 122.750 1.00 13.61 242 TYR A C 1
ATOM 1743 O O . TYR A 1 242 ? 114.800 142.253 123.282 1.00 18.28 242 TYR A O 1
ATOM 1752 N N . ALA A 1 243 ? 116.130 141.304 121.741 1.00 13.84 243 ALA A N 1
ATOM 1753 C CA . ALA A 1 243 ? 116.463 142.597 121.165 1.00 14.82 243 ALA A CA 1
ATOM 1754 C C . ALA A 1 243 ? 115.206 143.303 120.686 1.00 15.58 243 ALA A C 1
ATOM 1755 O O . ALA A 1 243 ? 115.037 144.505 120.907 1.00 21.36 243 ALA A O 1
ATOM 1757 N N . LEU A 1 244 ? 114.299 142.560 120.054 1.00 15.27 244 LEU A N 1
ATOM 1758 C CA . LEU A 1 244 ? 113.095 143.171 119.505 1.00 17.55 244 LEU A CA 1
ATOM 1759 C C . LEU A 1 244 ? 112.104 143.570 120.591 1.00 19.05 244 LEU A C 1
ATOM 1760 O O . LEU A 1 244 ? 111.408 144.578 120.451 1.00 23.04 244 LEU A O 1
ATOM 1765 N N . VAL A 1 245 ? 112.015 142.793 121.663 1.00 18.48 245 VAL A N 1
ATOM 1766 C CA . VAL A 1 245 ? 110.970 142.964 122.666 1.00 21.76 245 VAL A CA 1
ATOM 1767 C C . VAL A 1 245 ? 111.391 143.945 123.748 1.00 22.43 245 VAL A C 1
ATOM 1768 O O . VAL A 1 245 ? 110.644 144.863 124.092 1.00 26.26 245 VAL A O 1
ATOM 1772 N N . ALA A 1 246 ? 112.581 143.765 124.308 1.00 22.26 246 ALA A N 1
ATOM 1773 C CA . ALA A 1 246 ? 113.108 144.655 125.332 1.00 21.24 246 ALA A CA 1
ATOM 1774 C C . ALA A 1 246 ? 113.839 145.859 124.755 1.00 23.06 246 ALA A C 1
ATOM 1775 O O . ALA A 1 246 ? 114.286 146.718 125.522 1.00 25.65 246 ALA A O 1
ATOM 1777 N N . GLY A 1 247 ? 113.978 145.946 123.436 1.00 20.95 247 GLY A N 1
ATOM 1778 C CA . GLY A 1 247 ? 114.741 147.014 122.836 1.00 21.70 247 GLY A CA 1
ATOM 1779 C C . GLY A 1 247 ? 116.226 146.948 123.097 1.00 22.79 247 GLY A C 1
ATOM 1780 O O . GLY A 1 247 ? 116.951 147.861 122.688 1.00 26.34 247 GLY A O 1
ATOM 1781 N N . LEU A 1 248 ? 116.702 145.903 123.757 1.00 19.94 248 LEU A N 1
ATOM 1782 C CA . LEU A 1 248 ? 118.123 145.779 124.015 1.00 17.05 248 LEU A CA 1
ATOM 1783 C C . LEU A 1 248 ? 118.879 145.643 122.697 1.00 17.05 248 LEU A C 1
ATOM 1784 O O . LEU A 1 248 ? 118.399 144.979 121.773 1.00 19.88 248 LEU A O 1
ATOM 1789 N N . PRO A 1 249 ? 120.045 146.266 122.567 1.00 17.81 249 PRO A N 1
ATOM 1790 C CA . PRO A 1 249 ? 120.855 146.062 121.360 1.00 14.80 249 PRO A CA 1
ATOM 1791 C C . PRO A 1 249 ? 121.283 144.608 121.245 1.00 10.50 249 PRO A C 1
ATOM 1792 O O . PRO A 1 249 ? 121.839 144.033 122.180 1.00 15.16 249 PRO A O 1
ATOM 1796 N N . GLU A 1 250 ? 121.029 144.018 120.079 1.00 13.35 250 GLU A N 1
ATOM 1797 C CA . GLU A 1 250 ? 121.259 142.587 119.929 1.00 10.42 250 GLU A CA 1
ATOM 1798 C C . GLU A 1 250 ? 122.730 142.223 120.057 1.00 10.64 250 GLU A C 1
ATOM 1799 O O . GLU A 1 250 ? 123.050 141.134 120.540 1.00 10.54 250 GLU A O 1
ATOM 1805 N N . HIS A 1 251 ? 123.630 143.103 119.617 1.00 8.90 251 HIS A N 1
ATOM 1806 C CA . HIS A 1 251 ? 125.058 142.867 119.772 1.00 8.97 251 HIS A CA 1
ATOM 1807 C C . HIS A 1 251 ? 125.508 142.977 121.218 1.00 10.73 251 HIS A C 1
ATOM 1808 O O . HIS A 1 251 ? 126.658 142.649 121.514 1.00 14.64 251 HIS A O 1
ATOM 1815 N N . LYS A 1 252 ? 124.647 143.461 122.110 1.00 11.70 252 LYS A N 1
ATOM 1816 C CA . LYS A 1 252 ? 124.920 143.460 123.538 1.00 12.75 252 LYS A CA 1
ATOM 1817 C C . LYS A 1 252 ? 124.039 142.463 124.277 1.00 12.70 252 LYS A C 1
ATOM 1818 O O . LYS A 1 252 ? 123.804 142.614 125.475 1.00 17.17 252 LYS A O 1
ATOM 1824 N N . ILE A 1 253 ? 123.540 141.454 123.570 1.00 13.62 253 ILE A N 1
ATOM 1825 C CA . ILE A 1 253 ? 122.816 140.344 124.167 1.00 9.24 253 ILE A CA 1
ATOM 1826 C C . ILE A 1 253 ? 123.574 139.075 123.824 1.00 7.78 253 ILE A C 1
ATOM 1831 N N . ARG A 1 254 ? 124.041 138.396 124.846 1.00 8.06 254 ARG A N 1
ATOM 1832 C CA . ARG A 1 254 ? 124.666 137.092 124.713 1.00 8.73 254 ARG A CA 1
ATOM 1833 C C . ARG A 1 254 ? 123.738 136.119 125.415 1.00 7.42 254 ARG A C 1
ATOM 1834 O O . ARG A 1 254 ? 123.674 136.089 126.645 1.00 11.60 254 ARG A O 1
ATOM 1842 N N . VAL A 1 255 ? 123.000 135.347 124.640 1.00 8.02 255 VAL A N 1
ATOM 1843 C CA . VAL A 1 255 ? 122.182 134.287 125.200 1.00 8.02 255 VAL A CA 1
ATOM 1844 C C . VAL A 1 255 ? 123.066 133.059 125.301 1.00 6.57 255 VAL A C 1
ATOM 1845 O O . VAL A 1 255 ? 123.644 132.616 124.305 1.00 9.98 255 VAL A O 1
ATOM 1849 N N . ILE A 1 256 ? 123.227 132.553 126.509 1.00 10.09 256 ILE A N 1
ATOM 1850 C CA . ILE A 1 256 ? 123.995 131.346 126.751 1.00 7.01 256 ILE A CA 1
ATOM 1851 C C . ILE A 1 256 ? 123.001 130.258 127.100 1.00 8.76 256 ILE A C 1
ATOM 1852 O O . ILE A 1 256 ? 122.377 130.286 128.166 1.00 11.92 256 ILE A O 1
ATOM 1857 N N . SER A 1 257 ? 122.830 129.334 126.193 1.00 7.81 257 SER A N 1
ATOM 1858 C CA . SER A 1 257 ? 122.074 128.139 126.490 1.00 7.93 257 SER A CA 1
ATOM 1859 C C . SER A 1 257 ? 123.086 127.100 126.942 1.00 7.82 257 SER A C 1
ATOM 1860 O O . SER A 1 257 ? 123.791 126.517 126.112 1.00 12.26 257 SER A O 1
ATOM 1863 N N . PRO A 1 258 ? 123.219 126.881 128.234 1.00 8.93 258 PRO A N 1
ATOM 1864 C CA . PRO A 1 258 ? 124.211 125.923 128.725 1.00 9.23 258 PRO A CA 1
ATOM 1865 C C . PRO A 1 258 ? 123.727 124.510 128.472 1.00 6.66 258 PRO A C 1
ATOM 1866 O O . PRO A 1 258 ? 122.844 124.303 127.638 1.00 12.14 258 PRO A O 1
ATOM 1870 N N . ASP A 1 259 ? 124.326 123.522 129.119 1.00 5.83 259 ASP A N 1
ATOM 1871 C CA . ASP A 1 259 ? 123.701 122.210 129.141 1.00 7.96 259 ASP A CA 1
ATOM 1872 C C . ASP A 1 259 ? 122.242 122.348 129.560 1.00 5.18 259 ASP A C 1
ATOM 1873 O O . ASP A 1 259 ? 121.931 122.951 130.588 1.00 8.67 259 ASP A O 1
ATOM 1878 N N . ILE A 1 260 ? 121.345 121.815 128.741 1.00 7.87 260 ILE A N 1
ATOM 1879 C CA . ILE A 1 260 ? 119.911 121.868 128.997 1.00 3.47 260 ILE A CA 1
ATOM 1880 C C . ILE A 1 260 ? 119.461 120.488 129.438 1.00 2.39 260 ILE A C 1
ATOM 1881 O O . ILE A 1 260 ? 119.720 119.497 128.747 1.00 7.17 260 ILE A O 1
ATOM 1886 N N . GLY A 1 261 ? 118.764 120.460 130.544 1.00 5.67 261 GLY A N 1
ATOM 1887 C CA . GLY A 1 261 ? 118.322 119.214 131.095 1.00 4.09 261 GLY A CA 1
ATOM 1888 C C . GLY A 1 261 ? 117.065 118.690 130.429 1.00 2.23 261 GLY A C 1
ATOM 1889 O O . GLY A 1 261 ? 116.123 118.403 131.131 1.00 7.66 261 GLY A O 1
ATOM 1890 N N . GLY A 1 262 ? 117.070 118.475 129.121 1.00 9.02 262 GLY A N 1
ATOM 1891 C CA . GLY A 1 262 ? 115.852 118.090 128.468 1.00 4.60 262 GLY A CA 1
ATOM 1892 C C . GLY A 1 262 ? 115.056 119.313 128.060 1.00 5.00 262 GLY A C 1
ATOM 1893 O O . GLY A 1 262 ? 114.986 120.294 128.774 1.00 9.35 262 GLY A O 1
ATOM 1894 N N . GLY A 1 263 ? 114.534 119.290 126.874 1.00 7.27 263 GLY A N 1
ATOM 1895 C CA . GLY A 1 263 ? 113.787 120.429 126.344 1.00 6.54 263 GLY A CA 1
ATOM 1896 C C . GLY A 1 263 ? 112.415 119.929 125.930 1.00 7.91 263 GLY A C 1
ATOM 1897 O O . GLY A 1 263 ? 111.433 120.397 126.436 1.00 5.96 263 GLY A O 1
ATOM 1898 N N . PHE A 1 264 ? 112.369 119.045 124.959 1.00 10.08 264 PHE A N 1
ATOM 1899 C CA . PHE A 1 264 ? 111.128 118.479 124.476 1.00 10.05 264 PHE A CA 1
ATOM 1900 C C . PHE A 1 264 ? 110.183 119.568 124.009 1.00 5.05 264 PHE A C 1
ATOM 1901 O O . PHE A 1 264 ? 109.013 119.390 124.022 1.00 10.45 264 PHE A O 1
ATOM 1909 N N . GLY A 1 265 ? 110.734 120.672 123.586 1.00 2.69 265 GLY A N 1
ATOM 1910 C CA . GLY A 1 265 ? 109.934 121.741 123.074 1.00 3.61 265 GLY A CA 1
ATOM 1911 C C . GLY A 1 265 ? 109.579 122.736 124.137 1.00 4.42 265 GLY A C 1
ATOM 1912 O O . GLY A 1 265 ? 109.147 123.825 123.845 1.00 10.56 265 GLY A O 1
ATOM 1913 N N . ASN A 1 266 ? 109.727 122.332 125.377 1.00 5.51 266 ASN A N 1
ATOM 1914 C CA . ASN A 1 266 ? 109.342 123.186 126.485 1.00 6.89 266 ASN A CA 1
ATOM 1915 C C . ASN A 1 266 ? 110.163 124.457 126.538 1.00 4.67 266 ASN A C 1
ATOM 1916 O O . ASN A 1 266 ? 109.742 125.435 127.079 1.00 8.66 266 ASN A O 1
ATOM 1921 N N . LYS A 1 267 ? 111.365 124.410 126.032 1.00 6.03 267 LYS A N 1
ATOM 1922 C CA . LYS A 1 267 ? 112.288 125.522 126.141 1.00 6.04 267 LYS A CA 1
ATOM 1923 C C . LYS A 1 267 ? 112.423 126.310 124.834 1.00 3.32 267 LYS A C 1
ATOM 1924 O O . LYS A 1 267 ? 113.300 127.117 124.680 1.00 9.82 267 LYS A O 1
ATOM 1930 N N . VAL A 1 268 ? 111.520 126.083 123.921 1.00 6.09 268 VAL A N 1
ATOM 1931 C CA . VAL A 1 268 ? 111.493 126.870 122.698 1.00 5.26 268 VAL A CA 1
ATOM 1932 C C . VAL A 1 268 ? 110.971 128.271 123.000 1.00 4.18 268 VAL A C 1
ATOM 1933 O O . VAL A 1 268 ? 111.591 129.253 122.577 1.00 10.60 268 VAL A O 1
ATOM 1937 N N . PRO A 1 269 ? 109.852 128.426 123.702 1.00 7.72 269 PRO A N 1
ATOM 1938 C CA . PRO A 1 269 ? 109.272 129.760 123.870 1.00 8.50 269 PRO A CA 1
ATOM 1939 C C . PRO A 1 269 ? 110.158 130.641 124.730 1.00 7.55 269 PRO A C 1
ATOM 1940 O O . PRO A 1 269 ? 110.998 130.170 125.492 1.00 9.69 269 PRO A O 1
ATOM 1944 N N . ILE A 1 270 ? 109.962 131.945 124.588 1.00 8.45 270 ILE A N 1
ATOM 1945 C CA . ILE A 1 270 ? 110.435 132.900 125.581 1.00 7.01 270 ILE A CA 1
ATOM 1946 C C . ILE A 1 270 ? 109.343 133.001 126.636 1.00 7.57 270 ILE A C 1
ATOM 1947 O O . ILE A 1 270 ? 108.241 133.478 126.359 1.00 11.18 270 ILE A O 1
ATOM 1952 N N . TYR A 1 271 ? 109.640 132.563 127.815 1.00 8.59 271 TYR A N 1
ATOM 1953 C CA . TYR A 1 271 ? 108.633 132.609 128.856 1.00 9.47 271 TYR A CA 1
ATOM 1954 C C . TYR A 1 271 ? 108.681 133.931 129.599 1.00 9.08 271 TYR A C 1
ATOM 1955 O O . TYR A 1 271 ? 109.695 134.631 129.582 1.00 10.28 271 TYR A O 1
ATOM 1964 N N . PRO A 1 272 ? 107.582 134.300 130.257 1.00 11.64 272 PRO A N 1
ATOM 1965 C CA . PRO A 1 272 ? 107.587 135.541 131.037 1.00 9.14 272 PRO A CA 1
ATOM 1966 C C . PRO A 1 272 ? 108.692 135.576 132.065 1.00 9.00 272 PRO A C 1
ATOM 1967 O O . PRO A 1 272 ? 109.219 136.651 132.344 1.00 14.24 272 PRO A O 1
ATOM 1971 N N . GLY A 1 273 ? 109.060 134.427 132.633 1.00 10.76 273 GLY A N 1
ATOM 1972 C CA . GLY A 1 273 ? 110.103 134.409 133.644 1.00 6.64 273 GLY A CA 1
ATOM 1973 C C . GLY A 1 273 ? 111.452 134.864 133.120 1.00 8.71 273 GLY A C 1
ATOM 1974 O O . GLY A 1 273 ? 112.219 135.496 133.841 1.00 12.16 273 GLY A O 1
ATOM 1975 N N . TYR A 1 274 ? 111.775 134.525 131.872 1.00 8.67 274 TYR A N 1
ATOM 1976 C CA . TYR A 1 274 ? 113.017 135.023 131.284 1.00 7.12 274 TYR A CA 1
ATOM 1977 C C . TYR A 1 274 ? 113.009 136.544 131.219 1.00 7.35 274 TYR A C 1
ATOM 1978 O O . TYR A 1 274 ? 113.977 137.209 131.614 1.00 10.52 274 TYR A O 1
ATOM 1987 N N . VAL A 1 275 ? 111.906 137.109 130.738 1.00 7.71 275 VAL A N 1
ATOM 1988 C CA . VAL A 1 275 ? 111.775 138.558 130.687 1.00 12.73 275 VAL A CA 1
ATOM 1989 C C . VAL A 1 275 ? 111.865 139.145 132.088 1.00 8.93 275 VAL A C 1
ATOM 1990 O O . VAL A 1 275 ? 112.456 140.206 132.294 1.00 15.09 275 VAL A O 1
ATOM 1994 N N . CYS A 1 276 ? 111.270 138.467 133.069 1.00 11.25 276 CYS A N 1
ATOM 1995 C CA . CYS A 1 276 ? 111.275 138.965 134.440 1.00 10.75 276 CYS A CA 1
ATOM 1996 C C . CYS A 1 276 ? 112.674 138.933 135.037 1.00 10.44 276 CYS A C 1
ATOM 1997 O O . CYS A 1 276 ? 113.058 139.845 135.767 1.00 12.91 276 CYS A O 1
ATOM 2000 N N . ALA A 1 277 ? 113.444 137.887 134.747 1.00 6.33 277 ALA A N 1
ATOM 2001 C CA . ALA A 1 277 ? 114.833 137.859 135.184 1.00 9.27 277 ALA A CA 1
ATOM 2002 C C . ALA A 1 277 ? 115.620 138.996 134.549 1.00 9.28 277 ALA A C 1
ATOM 2003 O O . ALA A 1 277 ? 116.439 139.643 135.213 1.00 10.76 277 ALA A O 1
ATOM 2005 N N . ILE A 1 278 ? 115.380 139.252 133.261 1.00 7.10 278 ILE A N 1
ATOM 2006 C CA . ILE A 1 278 ? 116.057 140.356 132.588 1.00 9.44 278 ILE A CA 1
ATOM 2007 C C . ILE A 1 278 ? 115.692 141.676 133.252 1.00 9.29 278 ILE A C 1
ATOM 2008 O O . ILE A 1 278 ? 116.555 142.515 133.516 1.00 12.63 278 ILE A O 1
ATOM 2013 N N . VAL A 1 279 ? 114.406 141.874 133.531 1.00 12.36 279 VAL A N 1
ATOM 2014 C CA . VAL A 1 279 ? 113.963 143.113 134.163 1.00 12.84 279 VAL A CA 1
ATOM 2015 C C . VAL A 1 279 ? 114.547 143.233 135.562 1.00 10.87 279 VAL A C 1
ATOM 2016 O O . VAL A 1 279 ? 114.931 144.320 135.994 1.00 17.24 279 VAL A O 1
ATOM 2020 N N . GLY A 1 280 ? 114.591 142.132 136.305 1.00 12.21 280 GLY A N 1
ATOM 2021 C CA . GLY A 1 280 ? 115.187 142.177 137.625 1.00 13.28 280 GLY A CA 1
ATOM 2022 C C . GLY A 1 280 ? 116.642 142.589 137.572 1.00 12.09 280 GLY A C 1
ATOM 2023 O O . GLY A 1 280 ? 117.093 143.418 138.364 1.00 15.01 280 GLY A O 1
ATOM 2024 N N . SER A 1 281 ? 117.395 142.021 136.629 1.00 12.44 281 SER A N 1
ATOM 2025 C CA . SER A 1 281 ? 118.790 142.413 136.466 1.00 13.36 281 SER A CA 1
ATOM 2026 C C . SER A 1 281 ? 118.902 143.882 136.073 1.00 14.25 281 SER A C 1
ATOM 2027 O O . SER A 1 281 ? 119.720 144.623 136.626 1.00 19.89 281 SER A O 1
ATOM 2030 N N . LEU A 1 282 ? 118.080 144.320 135.120 1.00 12.29 282 LEU A N 1
ATOM 2031 C CA . LEU A 1 282 ? 118.076 145.723 134.718 1.00 16.38 282 LEU A CA 1
ATOM 2032 C C . LEU A 1 282 ? 117.839 146.630 135.914 1.00 15.70 282 LEU A C 1
ATOM 2033 O O . LEU A 1 282 ? 118.572 147.600 136.134 1.00 18.42 282 LEU A O 1
ATOM 2038 N N . LEU A 1 283 ? 116.808 146.324 136.696 1.00 15.75 283 LEU A N 1
ATOM 2039 C CA . LEU A 1 283 ? 116.439 147.168 137.823 1.00 16.04 283 LEU A CA 1
ATOM 2040 C C . LEU A 1 283 ? 117.528 147.183 138.883 1.00 15.34 283 LEU A C 1
ATOM 2041 O O . LEU A 1 283 ? 117.878 148.246 139.403 1.00 21.28 283 LEU A O 1
ATOM 2046 N N . LEU A 1 284 ? 118.081 146.019 139.206 1.00 14.39 284 LEU A N 1
ATOM 2047 C CA . LEU A 1 284 ? 118.973 145.879 140.344 1.00 14.52 284 LEU A CA 1
ATOM 2048 C C . LEU A 1 284 ? 120.449 145.955 139.984 1.00 14.63 284 LEU A C 1
ATOM 2049 O O . LEU A 1 284 ? 121.285 145.992 140.890 1.00 17.89 284 LEU A O 1
ATOM 2054 N N . GLY A 1 285 ? 120.792 145.960 138.702 1.00 16.11 285 GLY A N 1
ATOM 2055 C CA . GLY A 1 285 ? 122.194 145.950 138.331 1.00 15.31 285 GLY A CA 1
ATOM 2056 C C . GLY A 1 285 ? 122.952 144.766 138.883 1.00 15.17 285 GLY A C 1
ATOM 2057 O O . GLY A 1 285 ? 124.159 144.866 139.117 1.00 19.04 285 GLY A O 1
ATOM 2058 N N . LYS A 1 286 ? 122.268 143.656 139.123 1.00 14.34 286 LYS A N 1
ATOM 2059 C CA . LYS A 1 286 ? 122.848 142.424 139.630 1.00 13.46 286 LYS A CA 1
ATOM 2060 C C . LYS A 1 286 ? 122.370 141.266 138.777 1.00 12.26 286 LYS A C 1
ATOM 2061 O O . LYS A 1 286 ? 121.310 141.345 138.148 1.00 15.30 286 LYS A O 1
ATOM 2067 N N . PRO A 1 287 ? 123.122 140.174 138.738 1.00 10.62 287 PRO A N 1
ATOM 2068 C CA . PRO A 1 287 ? 122.582 138.953 138.147 1.00 11.32 287 PRO A CA 1
ATOM 2069 C C . PRO A 1 287 ? 121.345 138.527 138.914 1.00 12.84 287 PRO A C 1
ATOM 2070 O O . PRO A 1 287 ? 121.304 138.580 140.144 1.00 12.41 287 PRO A O 1
ATOM 2074 N N . VAL A 1 288 ? 120.333 138.097 138.174 1.00 11.86 288 VAL A N 1
ATOM 2075 C CA . VAL A 1 288 ? 119.081 137.627 138.742 1.00 8.77 288 VAL A CA 1
ATOM 2076 C C . VAL A 1 288 ? 118.814 136.248 138.171 1.00 6.01 288 VAL A C 1
ATOM 2077 O O . VAL A 1 288 ? 118.743 136.086 136.950 1.00 11.36 288 VAL A O 1
ATOM 2081 N N . LYS A 1 289 ? 118.631 135.292 139.018 1.00 10.98 289 LYS A N 1
ATOM 2082 C CA . LYS A 1 289 ? 118.284 133.990 138.611 1.00 7.38 289 LYS A CA 1
ATOM 2083 C C . LYS A 1 289 ? 116.839 133.645 138.874 1.00 8.14 289 LYS A C 1
ATOM 2084 O O . LYS A 1 289 ? 116.354 133.744 139.979 1.00 12.60 289 LYS A O 1
ATOM 2090 N N . TRP A 1 290 ? 116.169 133.232 137.849 1.00 10.96 290 TRP A N 1
ATOM 2091 C CA . TRP A 1 290 ? 114.811 132.728 137.972 1.00 9.52 290 TRP A CA 1
ATOM 2092 C C . TRP A 1 290 ? 114.841 131.266 137.557 1.00 8.12 290 TRP A C 1
ATOM 2093 O O . TRP A 1 290 ? 115.087 130.961 136.391 1.00 12.60 290 TRP A O 1
ATOM 2104 N N . MET A 1 291 ? 114.640 130.350 138.473 1.00 11.45 291 MET A N 1
ATOM 2105 C CA . MET A 1 291 ? 114.477 128.949 138.100 1.00 12.07 291 MET A CA 1
ATOM 2106 C C . MET A 1 291 ? 113.060 128.599 138.536 1.00 10.98 291 MET A C 1
ATOM 2107 O O . MET A 1 291 ? 112.721 128.694 139.673 1.00 16.70 291 MET A O 1
ATOM 2112 N N . GLU A 1 292 ? 112.232 128.188 137.606 1.00 11.77 292 GLU A N 1
ATOM 2113 C CA . GLU A 1 292 ? 110.836 127.875 137.872 1.00 10.32 292 GLU A CA 1
ATOM 2114 C C . GLU A 1 292 ? 110.720 126.557 138.625 1.00 10.64 292 GLU A C 1
ATOM 2115 O O . GLU A 1 292 ? 111.496 125.624 138.407 1.00 10.30 292 GLU A O 1
ATOM 2121 N N . ASP A 1 293 ? 109.762 126.493 139.541 1.00 9.64 293 ASP A N 1
ATOM 2122 C CA . ASP A 1 293 ? 109.455 125.232 140.188 1.00 12.27 293 ASP A CA 1
ATOM 2123 C C . ASP A 1 293 ? 108.629 124.365 139.243 1.00 8.98 293 ASP A C 1
ATOM 2124 O O . ASP A 1 293 ? 108.158 124.817 138.200 1.00 10.96 293 ASP A O 1
ATOM 2129 N N . ARG A 1 294 ? 108.457 123.098 139.617 1.00 11.69 294 ARG A N 1
ATOM 2130 C CA . ARG A 1 294 ? 107.739 122.174 138.748 1.00 5.90 294 ARG A CA 1
ATOM 2131 C C . ARG A 1 294 ? 106.304 122.623 138.523 1.00 8.24 294 ARG A C 1
ATOM 2132 O O . ARG A 1 294 ? 105.768 122.469 137.424 1.00 11.69 294 ARG A O 1
ATOM 2140 N N . SER A 1 295 ? 105.650 123.137 139.562 1.00 7.91 295 SER A N 1
ATOM 2141 C CA . SER A 1 295 ? 104.260 123.558 139.423 1.00 10.13 295 SER A CA 1
ATOM 2142 C C . SER A 1 295 ? 104.126 124.684 138.404 1.00 9.11 295 SER A C 1
ATOM 2143 O O . SER A 1 295 ? 103.261 124.640 137.522 1.00 9.82 295 SER A O 1
ATOM 2146 N N . GLU A 1 296 ? 104.976 125.707 138.509 1.00 9.54 296 GLU A N 1
ATOM 2147 C CA . GLU A 1 296 ? 104.977 126.755 137.497 1.00 11.36 296 GLU A CA 1
ATOM 2148 C C . GLU A 1 296 ? 105.243 126.173 136.120 1.00 10.23 296 GLU A C 1
ATOM 2149 O O . GLU A 1 296 ? 104.600 126.554 135.140 1.00 12.08 296 GLU A O 1
ATOM 2155 N N . ASN A 1 297 ? 106.198 125.255 136.029 1.00 8.24 297 ASN A N 1
ATOM 2156 C CA . ASN A 1 297 ? 106.535 124.664 134.743 1.00 8.96 297 ASN A CA 1
ATOM 2157 C C . ASN A 1 297 ? 105.318 123.998 134.117 1.00 6.47 297 ASN A C 1
ATOM 2158 O O . ASN A 1 297 ? 104.974 124.259 132.960 1.00 9.20 297 ASN A O 1
ATOM 2163 N N . LEU A 1 298 ? 104.634 123.159 134.887 1.00 9.56 298 LEU A N 1
ATOM 2164 C CA . LEU A 1 298 ? 103.516 122.398 134.352 1.00 8.40 298 LEU A CA 1
ATOM 2165 C C . LEU A 1 298 ? 102.327 123.286 134.027 1.00 9.51 298 LEU A C 1
ATOM 2166 O O . LEU A 1 298 ? 101.617 123.020 133.054 1.00 14.31 298 LEU A O 1
ATOM 2171 N N . THR A 1 299 ? 102.093 124.335 134.814 1.00 10.20 299 THR A N 1
ATOM 2172 C CA . THR A 1 299 ? 100.867 125.109 134.671 1.00 11.79 299 THR A CA 1
ATOM 2173 C C . THR A 1 299 ? 101.021 126.348 133.802 1.00 11.50 299 THR A C 1
ATOM 2174 O O . THR A 1 299 ? 100.009 126.914 133.384 1.00 14.55 299 THR A O 1
ATOM 2178 N N . SER A 1 300 ? 102.241 126.794 133.531 1.00 10.55 300 SER A N 1
ATOM 2179 C CA . SER A 1 300 ? 102.429 128.067 132.856 1.00 10.85 300 SER A CA 1
ATOM 2180 C C . SER A 1 300 ? 103.244 127.996 131.575 1.00 10.16 300 SER A C 1
ATOM 2181 O O . SER A 1 300 ? 103.024 128.818 130.689 1.00 15.80 300 SER A O 1
ATOM 2184 N N . THR A 1 301 ? 104.179 127.065 131.449 1.00 9.56 301 THR A N 1
ATOM 2185 C CA . THR A 1 301 ? 104.924 126.969 130.205 1.00 8.06 301 THR A CA 1
ATOM 2186 C C . THR A 1 301 ? 104.107 126.198 129.175 1.00 9.51 301 THR A C 1
ATOM 2187 O O . THR A 1 301 ? 102.988 125.754 129.433 1.00 11.80 301 THR A O 1
ATOM 2191 N N . GLY A 1 302 ? 104.687 126.019 127.997 1.00 8.79 302 GLY A N 1
ATOM 2192 C CA . GLY A 1 302 ? 103.959 125.460 126.880 1.00 8.82 302 GLY A CA 1
ATOM 2193 C C . GLY A 1 302 ? 103.402 124.067 127.074 1.00 8.33 302 GLY A C 1
ATOM 2194 O O . GLY A 1 302 ? 104.149 123.094 127.189 1.00 12.54 302 GLY A O 1
ATOM 2195 N N . PHE A 1 303 ? 102.082 123.955 127.083 1.00 7.42 303 PHE A N 1
ATOM 2196 C CA . PHE A 1 303 ? 101.475 122.643 126.982 1.00 7.67 303 PHE A CA 1
ATOM 2197 C C . PHE A 1 303 ? 101.680 122.076 125.576 1.00 4.66 303 PHE A C 1
ATOM 2198 O O . PHE A 1 303 ? 102.152 122.750 124.659 1.00 9.68 303 PHE A O 1
ATOM 2206 N N . ALA A 1 304 ? 101.275 120.826 125.406 1.00 9.49 304 ALA A N 1
ATOM 2207 C CA . ALA A 1 304 ? 101.325 120.154 124.118 1.00 8.45 304 ALA A CA 1
ATOM 2208 C C . ALA A 1 304 ? 99.972 119.521 123.832 1.00 6.57 304 ALA A C 1
ATOM 2209 O O . ALA A 1 304 ? 99.220 119.202 124.751 1.00 10.71 304 ALA A O 1
ATOM 2211 N N . ARG A 1 305 ? 99.662 119.383 122.542 1.00 6.61 305 ARG A N 1
ATOM 2212 C CA . ARG A 1 305 ? 98.439 118.649 122.139 1.00 8.14 305 ARG A CA 1
ATOM 2213 C C . ARG A 1 305 ? 97.182 119.457 122.435 1.00 6.18 305 ARG A C 1
ATOM 2214 O O . ARG A 1 305 ? 97.130 120.614 122.058 1.00 9.09 305 ARG A O 1
ATOM 2222 N N . ASP A 1 306 ? 96.234 118.842 123.128 1.00 9.41 306 ASP A N 1
ATOM 2223 C CA . ASP A 1 306 ? 94.947 119.459 123.452 1.00 9.51 306 ASP A CA 1
ATOM 2224 C C . ASP A 1 306 ? 94.130 119.721 122.184 1.00 9.81 306 ASP A C 1
ATOM 2225 O O . ASP A 1 306 ? 93.669 120.833 121.935 1.00 15.60 306 ASP A O 1
ATOM 2230 N N . TYR A 1 307 ? 93.951 118.674 121.387 1.00 10.68 307 TYR A N 1
ATOM 2231 C CA . TYR A 1 307 ? 93.154 118.722 120.172 1.00 9.23 307 TYR A CA 1
ATOM 2232 C C . TYR A 1 307 ? 91.885 117.902 120.353 1.00 10.26 307 TYR A C 1
ATOM 2233 O O . TYR A 1 307 ? 91.899 116.864 121.011 1.00 13.64 307 TYR A O 1
ATOM 2242 N N . ILE A 1 308 ? 90.793 118.358 119.761 1.00 12.65 308 ILE A N 1
ATOM 2243 C CA . ILE A 1 308 ? 89.594 117.551 119.614 1.00 12.34 308 ILE A CA 1
ATOM 2244 C C . ILE A 1 308 ? 89.370 117.426 118.119 1.00 11.43 308 ILE A C 1
ATOM 2245 O O . ILE A 1 308 ? 89.078 118.415 117.446 1.00 19.25 308 ILE A O 1
ATOM 2250 N N . MET A 1 309 ? 89.520 116.225 117.592 1.00 13.72 309 MET A N 1
ATOM 2251 C CA . MET A 1 309 ? 89.570 116.000 116.158 1.00 14.26 309 MET A CA 1
ATOM 2252 C C . MET A 1 309 ? 88.455 115.052 115.773 1.00 16.23 309 MET A C 1
ATOM 2253 O O . MET A 1 309 ? 88.436 113.904 116.217 1.00 19.08 309 MET A O 1
ATOM 2258 N N . VAL A 1 310 ? 87.534 115.523 114.950 1.00 16.23 310 VAL A N 1
ATOM 2259 C CA . VAL A 1 310 ? 86.574 114.643 114.306 1.00 15.87 310 VAL A CA 1
ATOM 2260 C C . VAL A 1 310 ? 87.189 114.239 112.976 1.00 15.73 310 VAL A C 1
ATOM 2261 O O . VAL A 1 310 ? 87.381 115.076 112.094 1.00 18.14 310 VAL A O 1
ATOM 2265 N N . GLY A 1 311 ? 87.552 112.970 112.852 1.00 18.05 311 GLY A N 1
ATOM 2266 C CA . GLY A 1 311 ? 88.053 112.432 111.608 1.00 17.54 311 GLY A CA 1
ATOM 2267 C C . GLY A 1 311 ? 86.948 111.679 110.892 1.00 18.73 311 GLY A C 1
ATOM 2268 O O . GLY A 1 311 ? 86.100 111.055 111.520 1.00 21.75 311 GLY A O 1
ATOM 2269 N N . GLU A 1 312 ? 86.954 111.779 109.576 1.00 18.74 312 GLU A N 1
ATOM 2270 C CA . GLU A 1 312 ? 86.118 110.961 108.720 1.00 19.74 312 GLU A CA 1
ATOM 2271 C C . GLU A 1 312 ? 87.017 110.382 107.646 1.00 19.77 312 GLU A C 1
ATOM 2272 O O . GLU A 1 312 ? 87.808 111.103 107.041 1.00 20.94 312 GLU A O 1
ATOM 2278 N N . ILE A 1 313 ? 86.937 109.079 107.448 1.00 21.63 313 ILE A N 1
ATOM 2279 C CA . ILE A 1 313 ? 87.769 108.392 106.477 1.00 20.05 313 ILE A CA 1
ATOM 2280 C C . ILE A 1 313 ? 86.841 107.662 105.524 1.00 20.53 313 ILE A C 1
ATOM 2281 O O . ILE A 1 313 ? 86.010 106.852 105.951 1.00 23.25 313 ILE A O 1
ATOM 2286 N N . ALA A 1 314 ? 86.954 107.984 104.244 1.00 21.92 314 ALA A N 1
ATOM 2287 C CA . ALA A 1 314 ? 86.157 107.374 103.198 1.00 21.96 314 ALA A CA 1
ATOM 2288 C C . ALA A 1 314 ? 87.042 106.415 102.425 1.00 24.25 314 ALA A C 1
ATOM 2289 O O . ALA A 1 314 ? 88.114 106.803 101.947 1.00 26.15 314 ALA A O 1
ATOM 2291 N N . ALA A 1 315 ? 86.581 105.177 102.300 1.00 25.05 315 ALA A N 1
ATOM 2292 C CA . ALA A 1 315 ? 87.300 104.126 101.610 1.00 26.52 315 ALA A CA 1
ATOM 2293 C C . ALA A 1 315 ? 86.328 103.331 100.754 1.00 27.06 315 ALA A C 1
ATOM 2294 O O . ALA A 1 315 ? 85.109 103.466 100.860 1.00 28.08 315 ALA A O 1
ATOM 2296 N N . THR A 1 316 ? 86.892 102.500 99.888 1.00 29.15 316 THR A N 1
ATOM 2297 C CA . THR A 1 316 ? 86.127 101.447 99.245 1.00 31.04 316 THR A CA 1
ATOM 2298 C C . THR A 1 316 ? 85.960 100.272 100.205 1.00 31.69 316 THR A C 1
ATOM 2299 O O . THR A 1 316 ? 86.699 100.126 101.180 1.00 32.00 316 THR A O 1
ATOM 2303 N N . ARG A 1 317 ? 84.978 99.421 99.913 1.00 35.26 317 ARG A N 1
ATOM 2304 C CA . ARG A 1 317 ? 84.758 98.247 100.750 1.00 35.57 317 ARG A CA 1
ATOM 2305 C C . ARG A 1 317 ? 85.972 97.331 100.786 1.00 35.87 317 ARG A C 1
ATOM 2306 O O . ARG A 1 317 ? 86.094 96.519 101.707 1.00 34.12 317 ARG A O 1
ATOM 2314 N N . ASP A 1 318 ? 86.891 97.489 99.852 1.00 35.17 318 ASP A N 1
ATOM 2315 C CA . ASP A 1 318 ? 88.094 96.666 99.826 1.00 34.87 318 ASP A CA 1
ATOM 2316 C C . ASP A 1 318 ? 89.234 97.262 100.636 1.00 34.36 318 ASP A C 1
ATOM 2317 O O . ASP A 1 318 ? 90.251 96.630 100.835 1.00 35.30 318 ASP A O 1
ATOM 2322 N N . GLY A 1 319 ? 89.083 98.493 101.060 1.00 27.58 319 GLY A N 1
ATOM 2323 C CA . GLY A 1 319 ? 90.098 99.077 101.890 1.00 27.76 319 GLY A CA 1
ATOM 2324 C C . GLY A 1 319 ? 90.998 100.041 101.213 1.00 28.03 319 GLY A C 1
ATOM 2325 O O . GLY A 1 319 ? 92.040 100.334 101.751 1.00 29.78 319 GLY A O 1
ATOM 2326 N N . LYS A 1 320 ? 90.647 100.495 100.033 1.00 26.11 320 LYS A N 1
ATOM 2327 C CA . LYS A 1 320 ? 91.416 101.545 99.420 1.00 27.29 320 LYS A CA 1
ATOM 2328 C C . LYS A 1 320 ? 90.965 102.825 100.091 1.00 26.32 320 LYS A C 1
ATOM 2329 O O . LYS A 1 320 ? 89.834 103.215 99.962 1.00 26.99 320 LYS A O 1
ATOM 2335 N N . ILE A 1 321 ? 91.845 103.450 100.860 1.00 23.40 321 ILE A N 1
ATOM 2336 C CA . ILE A 1 321 ? 91.463 104.725 101.444 1.00 20.85 321 ILE A CA 1
ATOM 2337 C C . ILE A 1 321 ? 91.330 105.752 100.334 1.00 23.43 321 ILE A C 1
ATOM 2338 O O . ILE A 1 321 ? 92.239 105.926 99.514 1.00 25.73 321 ILE A O 1
ATOM 2343 N N . LEU A 1 322 ? 90.188 106.426 100.294 1.00 22.11 322 LEU A N 1
ATOM 2344 C CA . LEU A 1 322 ? 89.890 107.394 99.251 1.00 23.65 322 LEU A CA 1
ATOM 2345 C C . LEU A 1 322 ? 90.095 108.823 99.725 1.00 22.63 322 LEU A C 1
ATOM 2346 O O . LEU A 1 322 ? 90.786 109.606 99.073 1.00 22.74 322 LEU A O 1
ATOM 2351 N N . ALA A 1 323 ? 89.506 109.174 100.860 1.00 20.01 323 ALA A N 1
ATOM 2352 C CA . ALA A 1 323 ? 89.585 110.536 101.352 1.00 18.56 323 ALA A CA 1
ATOM 2353 C C . ALA A 1 323 ? 89.680 110.527 102.867 1.00 21.31 323 ALA A C 1
ATOM 2354 O O . ALA A 1 323 ? 89.234 109.592 103.531 1.00 21.97 323 ALA A O 1
ATOM 2356 N N . ILE A 1 324 ? 90.277 111.583 103.399 1.00 18.85 324 ILE A N 1
ATOM 2357 C CA . ILE A 1 324 ? 90.379 111.800 104.832 1.00 17.19 324 ILE A CA 1
ATOM 2358 C C . ILE A 1 324 ? 89.983 113.240 105.099 1.00 18.43 324 ILE A C 1
ATOM 2359 O O . ILE A 1 324 ? 90.518 114.160 104.475 1.00 19.69 324 ILE A O 1
ATOM 2364 N N . ARG A 1 325 ? 89.041 113.432 106.010 1.00 18.41 325 ARG A N 1
ATOM 2365 C CA . ARG A 1 325 ? 88.583 114.750 106.412 1.00 20.44 325 ARG A CA 1
ATOM 2366 C C . ARG A 1 325 ? 88.821 114.913 107.902 1.00 18.52 325 ARG A C 1
ATOM 2367 O O . ARG A 1 325 ? 88.520 114.011 108.686 1.00 20.93 325 ARG A O 1
ATOM 2375 N N . SER A 1 326 ? 89.378 116.050 108.282 1.00 16.35 326 SER A N 1
ATOM 2376 C CA . SER A 1 326 ? 89.674 116.349 109.672 1.00 16.11 326 SER A CA 1
ATOM 2377 C C . SER A 1 326 ? 88.992 117.653 110.042 1.00 16.54 326 SER A C 1
ATOM 2378 O O . SER A 1 326 ? 89.093 118.640 109.309 1.00 20.40 326 SER A O 1
ATOM 2381 N N . ASN A 1 327 ? 88.289 117.649 111.167 1.00 13.98 327 ASN A N 1
ATOM 2382 C CA . ASN A 1 327 ? 87.728 118.856 111.757 1.00 16.63 327 ASN A CA 1
ATOM 2383 C C . ASN A 1 327 ? 88.320 118.972 113.150 1.00 15.13 327 ASN A C 1
ATOM 2384 O O . ASN A 1 327 ? 87.965 118.200 114.042 1.00 18.69 327 ASN A O 1
ATOM 2389 N N . VAL A 1 328 ? 89.226 119.917 113.337 1.00 14.52 328 VAL A N 1
ATOM 2390 C CA . VAL A 1 328 ? 89.971 120.036 114.580 1.00 13.97 328 VAL A CA 1
ATOM 2391 C C . VAL A 1 328 ? 89.488 121.265 115.332 1.00 12.23 328 VAL A C 1
ATOM 2392 O O . VAL A 1 328 ? 89.401 122.360 114.769 1.00 15.09 328 VAL A O 1
ATOM 2396 N N . LEU A 1 329 ? 89.150 121.070 116.591 1.00 13.03 329 LEU A N 1
ATOM 2397 C CA . LEU A 1 329 ? 88.998 122.137 117.564 1.00 13.52 329 LEU A CA 1
ATOM 2398 C C . LEU A 1 329 ? 90.266 122.117 118.404 1.00 12.11 329 LEU A C 1
ATOM 2399 O O . LEU A 1 329 ? 90.513 121.162 119.142 1.00 16.52 329 LEU A O 1
ATOM 2404 N N . ALA A 1 330 ? 91.086 123.145 118.265 1.00 11.79 330 ALA A N 1
ATOM 2405 C CA . ALA A 1 330 ? 92.353 123.226 118.973 1.00 10.28 330 ALA A CA 1
ATOM 2406 C C . ALA A 1 330 ? 92.215 124.178 120.151 1.00 9.83 330 ALA A C 1
ATOM 2407 O O . ALA A 1 330 ? 91.759 125.312 119.988 1.00 14.51 330 ALA A O 1
ATOM 2409 N N . ASP A 1 331 ? 92.600 123.707 121.330 1.00 14.40 331 ASP A N 1
ATOM 2410 C CA . ASP A 1 331 ? 92.591 124.513 122.545 1.00 13.63 331 ASP A CA 1
ATOM 2411 C C . ASP A 1 331 ? 93.971 125.135 122.704 1.00 9.99 331 ASP A C 1
ATOM 2412 O O . ASP A 1 331 ? 94.952 124.432 122.954 1.00 14.52 331 ASP A O 1
ATOM 2417 N N . HIS A 1 332 ? 94.048 126.453 122.564 1.00 13.66 332 HIS A N 1
ATOM 2418 C CA . HIS A 1 332 ? 95.330 127.138 122.527 1.00 9.32 332 HIS A CA 1
ATOM 2419 C C . HIS A 1 332 ? 95.661 127.885 123.812 1.00 10.80 332 HIS A C 1
ATOM 2420 O O . HIS A 1 332 ? 96.689 128.563 123.869 1.00 16.20 332 HIS A O 1
ATOM 2427 N N . GLY A 1 333 ? 94.839 127.762 124.842 1.00 11.90 333 GLY A N 1
ATOM 2428 C CA . GLY A 1 333 ? 95.091 128.462 126.077 1.00 9.37 333 GLY A CA 1
ATOM 2429 C C . GLY A 1 333 ? 94.725 129.927 125.969 1.00 10.29 333 GLY A C 1
ATOM 2430 O O . GLY A 1 333 ? 94.105 130.380 125.007 1.00 14.63 333 GLY A O 1
ATOM 2431 N N . ALA A 1 334 ? 95.120 130.679 126.995 1.00 11.12 334 ALA A N 1
ATOM 2432 C CA . ALA A 1 334 ? 94.733 132.082 127.070 1.00 12.97 334 ALA A CA 1
ATOM 2433 C C . ALA A 1 334 ? 95.268 132.865 125.881 1.00 12.05 334 ALA A C 1
ATOM 2434 O O . ALA A 1 334 ? 94.596 133.762 125.364 1.00 20.49 334 ALA A O 1
ATOM 2436 N N . PHE A 1 335 ? 96.484 132.563 125.458 1.00 13.69 335 PHE A N 1
ATOM 2437 C CA . PHE A 1 335 ? 97.110 133.229 124.330 1.00 13.73 335 PHE A CA 1
ATOM 2438 C C . PHE A 1 335 ? 97.603 132.183 123.347 1.00 14.94 335 PHE A C 1
ATOM 2439 O O . PHE A 1 335 ? 97.951 131.064 123.732 1.00 17.80 335 PHE A O 1
ATOM 2447 N N . ASN A 1 336 ? 97.626 132.554 122.075 1.00 15.93 336 ASN A N 1
ATOM 2448 C CA . ASN A 1 336 ? 98.172 131.677 121.045 1.00 17.38 336 ASN A CA 1
ATOM 2449 C C . ASN A 1 336 ? 99.687 131.751 121.137 1.00 17.49 336 ASN A C 1
ATOM 2450 O O . ASN A 1 336 ? 100.332 132.583 120.504 1.00 19.60 336 ASN A O 1
ATOM 2455 N N . GLY A 1 337 ? 100.256 130.880 121.962 1.00 15.89 337 GLY A N 1
ATOM 2456 C CA . GLY A 1 337 ? 101.686 130.756 122.119 1.00 18.85 337 GLY A CA 1
ATOM 2457 C C . GLY A 1 337 ? 102.300 129.643 121.305 1.00 18.75 337 GLY A C 1
ATOM 2458 O O . GLY A 1 337 ? 103.464 129.296 121.536 1.00 21.70 337 GLY A O 1
ATOM 2459 N N . THR A 1 338 ? 101.559 129.076 120.362 1.00 18.92 338 THR A N 1
ATOM 2460 C CA . THR A 1 338 ? 102.046 127.944 119.591 1.00 18.45 338 THR A CA 1
ATOM 2461 C C . THR A 1 338 ? 103.320 128.315 118.850 1.00 18.92 338 THR A C 1
ATOM 2462 O O . THR A 1 338 ? 103.346 129.281 118.080 1.00 22.28 338 THR A O 1
ATOM 2466 N N . ALA A 1 339 ? 104.375 127.542 119.091 1.00 19.59 339 ALA A N 1
ATOM 2467 C CA . ALA A 1 339 ? 105.673 127.755 118.461 1.00 19.77 339 ALA A CA 1
ATOM 2468 C C . ALA A 1 339 ? 105.634 127.100 117.087 1.00 16.53 339 ALA A C 1
ATOM 2469 O O . ALA A 1 339 ? 106.062 125.961 116.888 1.00 23.43 339 ALA A O 1
ATOM 2471 N N . ALA A 1 340 ? 105.090 127.833 116.127 1.00 17.95 340 ALA A N 1
ATOM 2472 C CA . ALA A 1 340 ? 104.923 127.314 114.782 1.00 15.42 340 ALA A CA 1
ATOM 2473 C C . ALA A 1 340 ? 105.414 128.325 113.761 1.00 14.62 340 ALA A C 1
ATOM 2474 O O . ALA A 1 340 ? 105.425 129.529 114.028 1.00 17.79 340 ALA A O 1
ATOM 2476 N N . PRO A 1 341 ? 105.819 127.866 112.579 1.00 14.96 341 PRO A N 1
ATOM 2477 C CA . PRO A 1 341 ? 106.185 128.810 111.520 1.00 13.88 341 PRO A CA 1
ATOM 2478 C C . PRO A 1 341 ? 104.995 129.690 111.172 1.00 13.43 341 PRO A C 1
ATOM 2479 O O . PRO A 1 341 ? 103.841 129.275 111.266 1.00 19.23 341 PRO A O 1
ATOM 2483 N N . VAL A 1 342 ? 105.292 130.925 110.769 1.00 15.92 342 VAL A N 1
ATOM 2484 C CA . VAL A 1 342 ? 104.252 131.942 110.627 1.00 15.00 342 VAL A CA 1
ATOM 2485 C C . VAL A 1 342 ? 103.185 131.490 109.635 1.00 17.97 342 VAL A C 1
ATOM 2486 O O . VAL A 1 342 ? 101.983 131.621 109.886 1.00 19.33 342 VAL A O 1
ATOM 2490 N N . LYS A 1 343 ? 103.607 130.961 108.492 1.00 18.59 343 LYS A N 1
ATOM 2491 C CA . LYS A 1 343 ? 102.665 130.526 107.467 1.00 19.99 343 LYS A CA 1
ATOM 2492 C C . LYS A 1 343 ? 101.964 129.219 107.821 1.00 16.48 343 LYS A C 1
ATOM 2493 O O . LYS A 1 343 ? 101.152 128.740 107.026 1.00 19.64 343 LYS A O 1
ATOM 2499 N N . TYR A 1 344 ? 102.243 128.638 108.982 1.00 16.68 344 TYR A N 1
ATOM 2500 C CA . TYR A 1 344 ? 101.683 127.350 109.383 1.00 15.13 344 TYR A CA 1
ATOM 2501 C C . TYR A 1 344 ? 101.109 127.456 110.788 1.00 15.21 344 TYR A C 1
ATOM 2502 O O . TYR A 1 344 ? 101.615 126.833 111.728 1.00 16.90 344 TYR A O 1
ATOM 2511 N N . PRO A 1 345 ? 100.040 128.236 110.964 1.00 17.58 345 PRO A N 1
ATOM 2512 C CA . PRO A 1 345 ? 99.478 128.403 112.317 1.00 15.79 345 PRO A CA 1
ATOM 2513 C C . PRO A 1 345 ? 99.041 127.093 112.946 1.00 15.39 345 PRO A C 1
ATOM 2514 O O . PRO A 1 345 ? 99.198 126.904 114.156 1.00 19.50 345 PRO A O 1
ATOM 2518 N N . ALA A 1 346 ? 98.491 126.183 112.154 1.00 16.41 346 ALA A N 1
ATOM 2519 C CA . ALA A 1 346 ? 98.188 124.828 112.593 1.00 15.21 346 ALA A CA 1
ATOM 2520 C C . ALA A 1 346 ? 99.383 123.904 112.476 1.00 12.38 346 ALA A C 1
ATOM 2521 O O . ALA A 1 346 ? 99.220 122.680 112.488 1.00 14.83 346 ALA A O 1
ATOM 2523 N N . GLY A 1 347 ? 100.576 124.472 112.346 1.00 14.40 347 GLY A N 1
ATOM 2524 C CA . GLY A 1 347 ? 101.766 123.681 112.183 1.00 9.53 347 GLY A CA 1
ATOM 2525 C C . GLY A 1 347 ? 101.681 122.809 110.947 1.00 11.69 347 GLY A C 1
ATOM 2526 O O . GLY A 1 347 ? 101.064 123.157 109.937 1.00 14.14 347 GLY A O 1
ATOM 2527 N N . PHE A 1 348 ? 102.306 121.638 111.039 1.00 9.10 348 PHE A N 1
ATOM 2528 C CA . PHE A 1 348 ? 102.338 120.677 109.948 1.00 8.26 348 PHE A CA 1
ATOM 2529 C C . PHE A 1 348 ? 101.234 119.641 110.086 1.00 11.03 348 PHE A C 1
ATOM 2530 O O . PHE A 1 348 ? 101.425 118.476 109.729 1.00 9.03 348 PHE A O 1
ATOM 2538 N N . PHE A 1 349 ? 100.089 120.044 110.638 1.00 7.98 349 PHE A N 1
ATOM 2539 C CA . PHE A 1 349 ? 98.970 119.126 110.758 1.00 11.53 349 PHE A CA 1
ATOM 2540 C C . PHE A 1 349 ? 98.477 118.643 109.403 1.00 9.66 349 PHE A C 1
ATOM 2541 O O . PHE A 1 349 ? 97.815 117.606 109.332 1.00 13.40 349 PHE A O 1
ATOM 2549 N N . GLY A 1 350 ? 98.804 119.357 108.328 1.00 12.35 350 GLY A N 1
ATOM 2550 C CA . GLY A 1 350 ? 98.405 118.944 106.999 1.00 11.18 350 GLY A CA 1
ATOM 2551 C C . GLY A 1 350 ? 98.910 117.578 106.599 1.00 12.97 350 GLY A C 1
ATOM 2552 O O . GLY A 1 350 ? 98.401 117.011 105.627 1.00 16.45 350 GLY A O 1
ATOM 2553 N N . VAL A 1 351 ? 99.868 117.020 107.334 1.00 12.60 351 VAL A N 1
ATOM 2554 C CA . VAL A 1 351 ? 100.390 115.699 107.020 1.00 11.25 351 VAL A CA 1
ATOM 2555 C C . VAL A 1 351 ? 99.453 114.647 107.598 1.00 14.07 351 VAL A C 1
ATOM 2556 O O . VAL A 1 351 ? 99.804 113.466 107.678 1.00 16.15 351 VAL A O 1
ATOM 2560 N N . PHE A 1 352 ? 98.254 115.071 108.016 1.00 11.99 352 PHE A N 1
ATOM 2561 C CA . PHE A 1 352 ? 97.259 114.135 108.533 1.00 14.41 352 PHE A CA 1
ATOM 2562 C C . PHE A 1 352 ? 96.825 113.108 107.495 1.00 14.52 352 PHE A C 1
ATOM 2563 O O . PHE A 1 352 ? 96.259 112.077 107.869 1.00 18.80 352 PHE A O 1
ATOM 2571 N N . THR A 1 353 ? 97.062 113.360 106.206 1.00 14.72 353 THR A N 1
ATOM 2572 C CA . THR A 1 353 ? 96.841 112.303 105.226 1.00 15.19 353 THR A CA 1
ATOM 2573 C C . THR A 1 353 ? 97.804 111.144 105.419 1.00 15.46 353 THR A C 1
ATOM 2574 O O . THR A 1 353 ? 97.580 110.070 104.856 1.00 20.26 353 THR A O 1
ATOM 2578 N N . GLY A 1 354 ? 98.865 111.338 106.198 1.00 18.57 354 GLY A N 1
ATOM 2579 C CA . GLY A 1 354 ? 99.698 110.235 106.621 1.00 15.55 354 GLY A CA 1
ATOM 2580 C C . GLY A 1 354 ? 100.532 109.653 105.496 1.00 15.06 354 GLY A C 1
ATOM 2581 O O . GLY A 1 354 ? 100.860 110.312 104.510 1.00 20.32 354 GLY A O 1
ATOM 2582 N N . SER A 1 355 ? 100.874 108.381 105.657 1.00 15.87 355 SER A N 1
ATOM 2583 C CA . SER A 1 355 ? 101.733 107.665 104.729 1.00 15.90 355 SER A CA 1
ATOM 2584 C C . SER A 1 355 ? 100.957 106.974 103.613 1.00 13.98 355 SER A C 1
ATOM 2585 O O . SER A 1 355 ? 101.474 106.028 103.014 1.00 18.25 355 SER A O 1
ATOM 2588 N N . TYR A 1 356 ? 99.742 107.420 103.320 1.00 16.19 356 TYR A N 1
ATOM 2589 C CA . TYR A 1 356 ? 98.823 106.653 102.493 1.00 19.04 356 TYR A CA 1
ATOM 2590 C C . TYR A 1 356 ? 98.461 107.405 101.223 1.00 17.86 356 TYR A C 1
ATOM 2591 O O . TYR A 1 356 ? 98.400 108.636 101.197 1.00 18.15 356 TYR A O 1
ATOM 2600 N N . ASP A 1 357 ? 98.224 106.638 100.167 1.00 23.17 357 ASP A N 1
ATOM 2601 C CA . ASP A 1 357 ? 97.821 107.178 98.878 1.00 22.00 357 ASP A CA 1
ATOM 2602 C C . ASP A 1 357 ? 96.308 107.349 98.891 1.00 21.40 357 ASP A C 1
ATOM 2603 O O . ASP A 1 357 ? 95.565 106.367 98.822 1.00 26.21 357 ASP A O 1
ATOM 2608 N N . ILE A 1 358 ? 95.870 108.576 99.075 1.00 23.01 358 ILE A N 1
ATOM 2609 C CA . ILE A 1 358 ? 94.415 108.862 99.140 1.00 22.84 358 ILE A CA 1
ATOM 2610 C C . ILE A 1 358 ? 94.079 109.841 98.017 1.00 22.83 358 ILE A C 1
ATOM 2611 O O . ILE A 1 358 ? 95.005 110.484 97.519 1.00 26.45 358 ILE A O 1
ATOM 2616 N N . GLU A 1 359 ? 92.841 109.852 97.556 1.00 23.05 359 GLU A N 1
ATOM 2617 C CA . GLU A 1 359 ? 92.399 110.755 96.465 1.00 24.07 359 GLU A CA 1
ATOM 2618 C C . GLU A 1 359 ? 92.239 112.199 96.902 1.00 23.48 359 GLU A C 1
ATOM 2619 O O . GLU A 1 359 ? 92.497 113.083 96.088 1.00 24.54 359 GLU A O 1
ATOM 2625 N N . ALA A 1 360 ? 91.753 112.410 98.123 1.00 22.04 360 ALA A N 1
ATOM 2626 C CA . ALA A 1 360 ? 91.424 113.785 98.521 1.00 19.90 360 ALA A CA 1
ATOM 2627 C C . ALA A 1 360 ? 91.580 113.912 100.022 1.00 19.22 360 ALA A C 1
ATOM 2628 O O . ALA A 1 360 ? 91.448 112.929 100.739 1.00 21.70 360 ALA A O 1
ATOM 2630 N N . ALA A 1 361 ? 91.809 115.118 100.472 1.00 17.51 361 ALA A N 1
ATOM 2631 C CA . ALA A 1 361 ? 91.840 115.273 101.923 1.00 17.54 361 ALA A CA 1
ATOM 2632 C C . ALA A 1 361 ? 91.437 116.682 102.235 1.00 18.10 361 ALA A C 1
ATOM 2633 O O . ALA A 1 361 ? 91.733 117.566 101.455 1.00 20.59 361 ALA A O 1
ATOM 2635 N N . TYR A 1 362 ? 90.731 116.834 103.320 1.00 17.34 362 TYR A N 1
ATOM 2636 C CA . TYR A 1 362 ? 90.382 118.166 103.769 1.00 16.50 362 TYR A CA 1
ATOM 2637 C C . TYR A 1 362 ? 90.458 118.201 105.282 1.00 17.74 362 TYR A C 1
ATOM 2638 O O . TYR A 1 362 ? 90.032 117.261 105.956 1.00 19.68 362 TYR A O 1
ATOM 2647 N N . CYS A 1 363 ? 91.020 119.279 105.802 1.00 15.48 363 CYS A N 1
ATOM 2648 C CA . CYS A 1 363 ? 91.034 119.527 107.231 1.00 16.45 363 CYS A CA 1
ATOM 2649 C C . CYS A 1 363 ? 90.571 120.949 107.460 1.00 14.11 363 CYS A C 1
ATOM 2650 O O . CYS A 1 363 ? 91.025 121.870 106.775 1.00 17.31 363 CYS A O 1
ATOM 2653 N N . HIS A 1 364 ? 89.652 121.119 108.399 1.00 15.62 364 HIS A N 1
ATOM 2654 C CA . HIS A 1 364 ? 89.323 122.426 108.935 1.00 16.18 364 HIS A CA 1
ATOM 2655 C C . HIS A 1 364 ? 89.572 122.403 110.431 1.00 17.52 364 HIS A C 1
ATOM 2656 O O . HIS A 1 364 ? 89.163 121.466 111.121 1.00 18.31 364 HIS A O 1
ATOM 2663 N N . MET A 1 365 ? 90.247 123.431 110.922 1.00 16.06 365 MET A N 1
ATOM 2664 C CA . MET A 1 365 ? 90.650 123.498 112.312 1.00 14.61 365 MET A CA 1
ATOM 2665 C C . MET A 1 365 ? 90.175 124.815 112.889 1.00 14.38 365 MET A C 1
ATOM 2666 O O . MET A 1 365 ? 90.355 125.871 112.278 1.00 17.90 365 MET A O 1
ATOM 2671 N N . THR A 1 366 ? 89.554 124.741 114.051 1.00 17.92 366 THR A N 1
ATOM 2672 C CA . THR A 1 366 ? 89.181 125.915 114.817 1.00 16.66 366 THR A CA 1
ATOM 2673 C C . THR A 1 366 ? 90.028 125.934 116.080 1.00 15.28 366 THR A C 1
ATOM 2674 O O . THR A 1 366 ? 89.956 125.006 116.889 1.00 18.25 366 THR A O 1
ATOM 2678 N N . ALA A 1 367 ? 90.844 126.964 116.228 1.00 12.91 367 ALA A N 1
ATOM 2679 C CA . ALA A 1 367 ? 91.611 127.191 117.438 1.00 13.01 367 ALA A CA 1
ATOM 2680 C C . ALA A 1 367 ? 90.856 128.190 118.296 1.00 14.54 367 ALA A C 1
ATOM 2681 O O . ALA A 1 367 ? 90.503 129.275 117.820 1.00 20.32 367 ALA A O 1
ATOM 2683 N N . VAL A 1 368 ? 90.637 127.831 119.555 1.00 12.54 368 VAL A N 1
ATOM 2684 C CA . VAL A 1 368 ? 89.893 128.643 120.505 1.00 12.06 368 VAL A CA 1
ATOM 2685 C C . VAL A 1 368 ? 90.779 128.953 121.699 1.00 12.17 368 VAL A C 1
ATOM 2686 O O . VAL A 1 368 ? 91.678 128.188 122.057 1.00 15.52 368 VAL A O 1
ATOM 2690 N N . TYR A 1 369 ? 90.501 130.084 122.325 1.00 15.80 369 TYR A N 1
ATOM 2691 C CA . TYR A 1 369 ? 91.173 130.460 123.552 1.00 12.51 369 TYR A CA 1
ATOM 2692 C C . TYR A 1 369 ? 90.453 129.841 124.737 1.00 12.32 369 TYR A C 1
ATOM 2693 O O . TYR A 1 369 ? 89.231 129.694 124.729 1.00 17.30 369 TYR A O 1
ATOM 2702 N N . THR A 1 370 ? 91.223 129.470 125.748 1.00 13.41 370 THR A N 1
ATOM 2703 C CA . THR A 1 370 ? 90.675 129.013 127.012 1.00 14.42 370 THR A CA 1
ATOM 2704 C C . THR A 1 370 ? 91.551 129.560 128.124 1.00 12.37 370 THR A C 1
ATOM 2705 O O . THR A 1 370 ? 92.677 129.994 127.894 1.00 13.74 370 THR A O 1
ATOM 2709 N N . ASN A 1 371 ? 91.020 129.536 129.340 1.00 12.99 371 ASN A N 1
ATOM 2710 C CA . ASN A 1 371 ? 91.760 130.023 130.499 1.00 11.94 371 ASN A CA 1
ATOM 2711 C C . ASN A 1 371 ? 92.744 128.949 130.959 1.00 9.21 371 ASN A C 1
ATOM 2712 O O . ASN A 1 371 ? 92.623 128.337 132.020 1.00 16.50 371 ASN A O 1
ATOM 2717 N N . LYS A 1 372 ? 93.752 128.740 130.122 1.00 11.18 372 LYS A N 1
ATOM 2718 C CA . LYS A 1 372 ? 94.809 127.781 130.380 1.00 10.40 372 LYS A CA 1
ATOM 2719 C C . LYS A 1 372 ? 96.099 128.338 129.805 1.00 7.90 372 LYS A C 1
ATOM 2720 O O . LYS A 1 372 ? 96.084 129.238 128.963 1.00 12.07 372 LYS A O 1
ATOM 2726 N N . ALA A 1 373 ? 97.214 127.800 130.277 1.00 9.56 373 ALA A N 1
ATOM 2727 C CA . ALA A 1 373 ? 98.505 128.291 129.831 1.00 7.02 373 ALA A CA 1
ATOM 2728 C C . ALA A 1 373 ? 98.616 128.163 128.314 1.00 9.05 373 ALA A C 1
ATOM 2729 O O . ALA A 1 373 ? 98.105 127.201 127.734 1.00 10.60 373 ALA A O 1
ATOM 2731 N N . PRO A 1 374 ? 99.276 129.099 127.653 1.00 7.76 374 PRO A N 1
ATOM 2732 C CA . PRO A 1 374 ? 99.441 128.997 126.199 1.00 10.10 374 PRO A CA 1
ATOM 2733 C C . PRO A 1 374 ? 100.341 127.836 125.815 1.00 9.95 374 PRO A C 1
ATOM 2734 O O . PRO A 1 374 ? 100.860 127.125 126.679 1.00 12.11 374 PRO A O 1
ATOM 2738 N N . GLY A 1 375 ? 100.542 127.646 124.518 1.00 12.30 375 GLY A N 1
ATOM 2739 C CA . GLY A 1 375 ? 101.407 126.591 124.036 1.00 11.31 375 GLY A CA 1
ATOM 2740 C C . GLY A 1 375 ? 100.738 125.757 122.970 1.00 11.42 375 GLY A C 1
ATOM 2741 O O . GLY A 1 375 ? 99.997 126.280 122.138 1.00 15.81 375 GLY A O 1
ATOM 2742 N N . GLY A 1 376 ? 100.972 124.456 123.000 1.00 8.70 376 GLY A N 1
ATOM 2743 C CA . GLY A 1 376 ? 100.384 123.554 122.038 1.00 9.18 376 GLY A CA 1
ATOM 2744 C C . GLY A 1 376 ? 101.428 122.850 121.200 1.00 8.91 376 GLY A C 1
ATOM 2745 O O . GLY A 1 376 ? 101.377 121.627 121.046 1.00 13.42 376 GLY A O 1
ATOM 2746 N N . VAL A 1 377 ? 102.399 123.598 120.683 1.00 10.77 377 VAL A N 1
ATOM 2747 C CA . VAL A 1 377 ? 103.515 123.000 119.960 1.00 8.24 377 VAL A CA 1
ATOM 2748 C C . VAL A 1 377 ? 104.644 122.787 120.957 1.00 12.64 377 VAL A C 1
ATOM 2749 O O . VAL A 1 377 ? 105.325 123.731 121.360 1.00 10.99 377 VAL A O 1
ATOM 2753 N N . ALA A 1 378 ? 104.827 121.542 121.360 1.00 5.06 378 ALA A N 1
ATOM 2754 C CA . ALA A 1 378 ? 105.796 121.178 122.371 1.00 9.15 378 ALA A CA 1
ATOM 2755 C C . ALA A 1 378 ? 105.753 119.672 122.495 1.00 6.96 378 ALA A C 1
ATOM 2756 O O . ALA A 1 378 ? 104.907 119.017 121.880 1.00 6.58 378 ALA A O 1
ATOM 2758 N N . TYR A 1 379 ? 106.621 119.113 123.271 1.00 7.34 379 TYR A N 1
ATOM 2759 C CA . TYR A 1 379 ? 106.533 117.678 123.560 1.00 4.65 379 TYR A CA 1
ATOM 2760 C C . TYR A 1 379 ? 106.672 116.875 122.266 1.00 6.60 379 TYR A C 1
ATOM 2761 O O . TYR A 1 379 ? 105.819 116.053 122.025 1.00 6.89 379 TYR A O 1
ATOM 2770 N N . ALA A 1 380 ? 107.708 117.160 121.486 1.00 10.84 380 ALA A N 1
ATOM 2771 C CA . ALA A 1 380 ? 108.047 116.356 120.314 1.00 9.50 380 ALA A CA 1
ATOM 2772 C C . ALA A 1 380 ? 106.878 116.202 119.374 1.00 6.75 380 ALA A C 1
ATOM 2773 O O . ALA A 1 380 ? 106.626 115.173 118.859 1.00 11.22 380 ALA A O 1
ATOM 2775 N N . CYS A 1 381 ? 106.181 117.276 119.169 1.00 7.08 381 CYS A N 1
ATOM 2776 C CA . CYS A 1 381 ? 105.012 117.260 118.309 1.00 7.49 381 CYS A CA 1
ATOM 2777 C C . CYS A 1 381 ? 105.348 117.474 116.839 1.00 9.98 381 CYS A C 1
ATOM 2778 O O . CYS A 1 381 ? 104.491 117.240 115.983 1.00 11.93 381 CYS A O 1
ATOM 2781 N N . SER A 1 382 ? 106.566 117.918 116.531 1.00 9.75 382 SER A N 1
ATOM 2782 C CA . SER A 1 382 ? 106.980 118.177 115.156 1.00 10.65 382 SER A CA 1
ATOM 2783 C C . SER A 1 382 ? 106.010 119.133 114.471 1.00 8.69 382 SER A C 1
ATOM 2784 O O . SER A 1 382 ? 105.685 118.978 113.295 1.00 13.34 382 SER A O 1
ATOM 2787 N N . PHE A 1 383 ? 105.562 120.139 115.220 1.00 9.83 383 PHE A N 1
ATOM 2788 C CA . PHE A 1 383 ? 104.568 121.099 114.758 1.00 8.19 383 PHE A CA 1
ATOM 2789 C C . PHE A 1 383 ? 103.230 120.436 114.466 1.00 6.90 383 PHE A C 1
ATOM 2790 O O . PHE A 1 383 ? 102.755 120.459 113.328 1.00 10.65 383 PHE A O 1
ATOM 2798 N N . ARG A 1 384 ? 102.612 119.852 115.489 1.00 9.93 384 ARG A N 1
ATOM 2799 C CA . ARG A 1 384 ? 101.294 119.231 115.403 1.00 8.58 384 ARG A CA 1
ATOM 2800 C C . ARG A 1 384 ? 101.299 117.954 114.585 1.00 7.35 384 ARG A C 1
ATOM 2801 O O . ARG A 1 384 ? 100.232 117.386 114.327 1.00 12.11 384 ARG A O 1
ATOM 2809 N N . ILE A 1 385 ? 102.471 117.482 114.166 1.00 10.00 385 ILE A N 1
ATOM 2810 C CA . ILE A 1 385 ? 102.515 116.213 113.462 1.00 9.83 385 ILE A CA 1
ATOM 2811 C C . ILE A 1 385 ? 102.152 115.075 114.400 1.00 6.95 385 ILE A C 1
ATOM 2812 O O . ILE A 1 385 ? 101.607 114.064 113.963 1.00 10.33 385 ILE A O 1
ATOM 2817 N N . THR A 1 386 ? 102.443 115.200 115.694 1.00 9.78 386 THR A N 1
ATOM 2818 C CA . THR A 1 386 ? 101.925 114.201 116.623 1.00 6.49 386 THR A CA 1
ATOM 2819 C C . THR A 1 386 ? 100.412 114.108 116.500 1.00 7.27 386 THR A C 1
ATOM 2820 O O . THR A 1 386 ? 99.850 113.012 116.440 1.00 6.76 386 THR A O 1
ATOM 2824 N N . GLU A 1 387 ? 99.737 115.258 116.452 1.00 7.89 387 GLU A N 1
ATOM 2825 C CA . GLU A 1 387 ? 98.282 115.258 116.338 1.00 8.42 387 GLU A CA 1
ATOM 2826 C C . GLU A 1 387 ? 97.835 114.673 115.009 1.00 7.86 387 GLU A C 1
ATOM 2827 O O . GLU A 1 387 ? 96.904 113.872 114.966 1.00 10.18 387 GLU A O 1
ATOM 2833 N N . ALA A 1 388 ? 98.481 115.068 113.915 1.00 7.12 388 ALA A N 1
ATOM 2834 C CA . ALA A 1 388 ? 98.090 114.561 112.605 1.00 7.29 388 ALA A CA 1
ATOM 2835 C C . ALA A 1 388 ? 98.280 113.056 112.524 1.00 6.90 388 ALA A C 1
ATOM 2836 O O . ALA A 1 388 ? 97.425 112.340 111.996 1.00 11.51 388 ALA A O 1
ATOM 2838 N N . VAL A 1 389 ? 99.392 112.560 113.061 1.00 5.02 389 VAL A N 1
ATOM 2839 C CA . VAL A 1 389 ? 99.700 111.142 112.971 1.00 7.23 389 VAL A CA 1
ATOM 2840 C C . VAL A 1 389 ? 98.763 110.343 113.853 1.00 7.75 389 VAL A C 1
ATOM 2841 O O . VAL A 1 389 ? 98.252 109.304 113.440 1.00 12.84 389 VAL A O 1
ATOM 2845 N N . TYR A 1 390 ? 98.526 110.803 115.080 1.00 10.10 390 TYR A N 1
ATOM 2846 C CA . TYR A 1 390 ? 97.559 110.117 115.919 1.00 9.34 390 TYR A CA 1
ATOM 2847 C C . TYR A 1 390 ? 96.195 110.129 115.258 1.00 8.44 390 TYR A C 1
ATOM 2848 O O . TYR A 1 390 ? 95.540 109.094 115.143 1.00 9.82 390 TYR A O 1
ATOM 2857 N N . PHE A 1 391 ? 95.767 111.297 114.786 1.00 9.14 391 PHE A N 1
ATOM 2858 C CA . PHE A 1 391 ? 94.512 111.412 114.063 1.00 10.50 391 PHE A CA 1
ATOM 2859 C C . PHE A 1 391 ? 94.400 110.333 113.002 1.00 10.35 391 PHE A C 1
ATOM 2860 O O . PHE A 1 391 ? 93.480 109.516 113.024 1.00 13.77 391 PHE A O 1
ATOM 2868 N N . VAL A 1 392 ? 95.354 110.307 112.072 1.00 9.93 392 VAL A N 1
ATOM 2869 C CA . VAL A 1 392 ? 95.218 109.455 110.898 1.00 10.56 392 VAL A CA 1
ATOM 2870 C C . VAL A 1 392 ? 95.385 107.985 111.257 1.00 11.51 392 VAL A C 1
ATOM 2871 O O . VAL A 1 392 ? 94.682 107.137 110.716 1.00 13.96 392 VAL A O 1
ATOM 2875 N N . GLU A 1 393 ? 96.326 107.646 112.143 1.00 8.69 393 GLU A N 1
ATOM 2876 C CA . GLU A 1 393 ? 96.544 106.239 112.466 1.00 11.05 393 GLU A CA 1
ATOM 2877 C C . GLU A 1 393 ? 95.402 105.688 113.312 1.00 12.06 393 GLU A C 1
ATOM 2878 O O . GLU A 1 393 ? 94.945 104.562 113.090 1.00 16.52 393 GLU A O 1
ATOM 2884 N N . ARG A 1 394 ? 94.906 106.475 114.267 1.00 10.99 394 ARG A N 1
ATOM 2885 C CA . ARG A 1 394 ? 93.698 106.100 114.988 1.00 10.41 394 ARG A CA 1
ATOM 2886 C C . ARG A 1 394 ? 92.515 105.966 114.042 1.00 11.67 394 ARG A C 1
ATOM 2887 O O . ARG A 1 394 ? 91.720 105.033 114.163 1.00 14.22 394 ARG A O 1
ATOM 2895 N N . LEU A 1 395 ? 92.374 106.899 113.104 1.00 15.27 395 LEU A N 1
ATOM 2896 C CA . LEU A 1 395 ? 91.262 106.857 112.164 1.00 14.92 395 LEU A CA 1
ATOM 2897 C C . LEU A 1 395 ? 91.369 105.663 111.229 1.00 14.67 395 LEU A C 1
ATOM 2898 O O . LEU A 1 395 ? 90.357 105.062 110.864 1.00 18.17 395 LEU A O 1
ATOM 2903 N N . VAL A 1 396 ? 92.587 105.315 110.820 1.00 13.78 396 VAL A N 1
ATOM 2904 C CA . VAL A 1 396 ? 92.793 104.152 109.970 1.00 15.11 396 VAL A CA 1
ATOM 2905 C C . VAL A 1 396 ? 92.479 102.878 110.735 1.00 15.89 396 VAL A C 1
ATOM 2906 O O . VAL A 1 396 ? 91.936 101.923 110.175 1.00 17.74 396 VAL A O 1
ATOM 2910 N N . ASP A 1 397 ? 92.810 102.837 112.026 1.00 18.12 397 ASP A N 1
ATOM 2911 C CA . ASP A 1 397 ? 92.419 101.680 112.823 1.00 16.16 397 ASP A CA 1
ATOM 2912 C C . ASP A 1 397 ? 90.908 101.630 113.022 1.00 16.52 397 ASP A C 1
ATOM 2913 O O . ASP A 1 397 ? 90.315 100.549 113.022 1.00 21.67 397 ASP A O 1
ATOM 2918 N N . CYS A 1 398 ? 90.263 102.787 113.160 1.00 15.94 398 CYS A N 1
ATOM 2919 C CA . CYS A 1 398 ? 88.804 102.817 113.160 1.00 17.47 398 CYS A CA 1
ATOM 2920 C C . CYS A 1 398 ? 88.251 102.280 111.846 1.00 18.77 398 CYS A C 1
ATOM 2921 O O . CYS A 1 398 ? 87.255 101.550 111.829 1.00 19.76 398 CYS A O 1
ATOM 2924 N N . LEU A 1 399 ? 88.879 102.647 110.733 1.00 18.52 399 LEU A N 1
ATOM 2925 C CA . LEU A 1 399 ? 88.411 102.200 109.430 1.00 16.08 399 LEU A CA 1
ATOM 2926 C C . LEU A 1 399 ? 88.614 100.704 109.263 1.00 18.00 399 LEU A C 1
ATOM 2927 O O . LEU A 1 399 ? 87.756 100.017 108.707 1.00 20.14 399 LEU A O 1
ATOM 2932 N N . ALA A 1 400 ? 89.742 100.184 109.741 1.00 17.66 400 ALA A N 1
ATOM 2933 C CA . ALA A 1 400 ? 89.966 98.748 109.701 1.00 19.01 400 ALA A CA 1
ATOM 2934 C C . ALA A 1 400 ? 88.936 98.025 110.551 1.00 19.97 400 ALA A C 1
ATOM 2935 O O . ALA A 1 400 ? 88.387 97.001 110.135 1.00 22.37 400 ALA A O 1
ATOM 2937 N N . TYR A 1 401 ? 88.637 98.566 111.730 1.00 21.99 401 TYR A N 1
ATOM 2938 C CA . TYR A 1 401 ? 87.635 97.962 112.596 1.00 23.38 401 TYR A CA 1
ATOM 2939 C C . TYR A 1 401 ? 86.272 97.946 111.918 1.00 22.56 401 TYR A C 1
ATOM 2940 O O . TYR A 1 401 ? 85.538 96.957 112.005 1.00 24.19 401 TYR A O 1
ATOM 2949 N N . GLU A 1 402 ? 85.915 99.038 111.242 1.00 23.81 402 GLU A N 1
ATOM 2950 C CA . GLU A 1 402 ? 84.648 99.078 110.519 1.00 25.58 402 GLU A CA 1
ATOM 2951 C C . GLU A 1 402 ? 84.640 98.108 109.344 1.00 24.32 402 GLU A C 1
ATOM 2952 O O . GLU A 1 402 ? 83.623 97.464 109.072 1.00 28.56 402 GLU A O 1
ATOM 2958 N N . LEU A 1 403 ? 85.754 98.001 108.629 1.00 23.92 403 LEU A N 1
ATOM 2959 C CA . LEU A 1 403 ? 85.877 97.041 107.543 1.00 24.63 403 LEU A CA 1
ATOM 2960 C C . LEU A 1 403 ? 86.153 95.629 108.038 1.00 24.82 403 LEU A C 1
ATOM 2961 O O . LEU A 1 403 ? 86.120 94.696 107.234 1.00 27.22 403 LEU A O 1
ATOM 2966 N N . LYS A 1 404 ? 86.445 95.447 109.309 1.00 25.55 404 LYS A N 1
ATOM 2967 C CA . LYS A 1 404 ? 86.794 94.147 109.871 1.00 27.85 404 LYS A CA 1
ATOM 2968 C C . LYS A 1 404 ? 87.997 93.584 109.145 1.00 27.80 404 LYS A C 1
ATOM 2969 O O . LYS A 1 404 ? 88.090 92.390 108.914 1.00 28.52 404 LYS A O 1
ATOM 2975 N N . MET A 1 405 ? 88.954 94.452 108.833 1.00 26.52 405 MET A N 1
ATOM 2976 C CA . MET A 1 405 ? 90.162 94.089 108.121 1.00 26.63 405 MET A CA 1
ATOM 2977 C C . MET A 1 405 ? 91.359 94.301 109.016 1.00 26.78 405 MET A C 1
ATOM 2978 O O . MET A 1 405 ? 91.346 95.187 109.858 1.00 28.22 405 MET A O 1
ATOM 2983 N N . ASP A 1 406 ? 92.386 93.480 108.848 1.00 24.80 406 ASP A N 1
ATOM 2984 C CA . ASP A 1 406 ? 93.597 93.625 109.638 1.00 23.73 406 ASP A CA 1
ATOM 2985 C C . ASP A 1 406 ? 94.170 95.024 109.439 1.00 23.11 406 ASP A C 1
ATOM 2986 O O . ASP A 1 406 ? 94.398 95.436 108.295 1.00 25.31 406 ASP A O 1
ATOM 2991 N N . PRO A 1 407 ? 94.402 95.784 110.512 1.00 23.28 407 PRO A N 1
ATOM 2992 C CA . PRO A 1 407 ? 94.954 97.136 110.337 1.00 21.26 407 PRO A CA 1
ATOM 2993 C C . PRO A 1 407 ? 96.264 97.148 109.577 1.00 19.73 407 PRO A C 1
ATOM 2994 O O . PRO A 1 407 ? 96.517 98.068 108.790 1.00 20.79 407 PRO A O 1
ATOM 2998 N N . ALA A 1 408 ? 97.113 96.146 109.798 1.00 19.94 408 ALA A N 1
ATOM 2999 C CA . ALA A 1 408 ? 98.350 96.064 109.034 1.00 22.63 408 ALA A CA 1
ATOM 3000 C C . ALA A 1 408 ? 98.067 95.876 107.551 1.00 21.44 408 ALA A C 1
ATOM 3001 O O . ALA A 1 408 ? 98.707 96.508 106.709 1.00 22.42 408 ALA A O 1
ATOM 3003 N N . GLN A 1 409 ? 97.129 95.024 107.207 1.00 23.76 409 GLN A N 1
ATOM 3004 C CA . GLN A 1 409 ? 96.752 94.841 105.815 1.00 20.75 409 GLN A CA 1
ATOM 3005 C C . GLN A 1 409 ? 96.169 96.119 105.240 1.00 23.44 409 GLN A C 1
ATOM 3006 O O . GLN A 1 409 ? 96.536 96.500 104.147 1.00 24.34 409 GLN A O 1
ATOM 3012 N N . LEU A 1 410 ? 95.290 96.808 105.956 1.00 20.76 410 LEU A N 1
ATOM 3013 C CA . LEU A 1 410 ? 94.770 98.092 105.507 1.00 21.33 410 LEU A CA 1
ATOM 3014 C C . LEU A 1 410 ? 95.895 99.031 105.153 1.00 17.76 410 LEU A C 1
ATOM 3015 O O . LEU A 1 410 ? 95.984 99.461 104.043 1.00 22.32 410 LEU A O 1
ATOM 3020 N N . ARG A 1 411 ? 96.773 99.266 106.096 1.00 18.74 411 ARG A N 1
ATOM 3021 C CA . ARG A 1 411 ? 97.865 100.193 105.919 1.00 18.59 411 ARG A CA 1
ATOM 3022 C C . ARG A 1 411 ? 98.720 99.794 104.746 1.00 18.29 411 ARG A C 1
ATOM 3023 O O . ARG A 1 411 ? 98.938 100.568 103.861 1.00 20.41 411 ARG A O 1
ATOM 3031 N N . LEU A 1 412 ? 99.216 98.587 104.756 1.00 19.69 412 LEU A N 1
ATOM 3032 C CA . LEU A 1 412 ? 100.030 98.085 103.655 1.00 20.37 412 LEU A CA 1
ATOM 3033 C C . LEU A 1 412 ? 99.431 98.251 102.255 1.00 21.58 412 LEU A C 1
ATOM 3034 O O . LEU A 1 412 ? 100.150 98.414 101.298 1.00 25.93 412 LEU A O 1
ATOM 3039 N N . GLN A 1 413 ? 98.127 98.216 102.129 1.00 20.48 413 GLN A N 1
ATOM 3040 C CA . GLN A 1 413 ? 97.524 98.412 100.830 1.00 23.53 413 GLN A CA 1
ATOM 3041 C C . GLN A 1 413 ? 97.381 99.860 100.461 1.00 22.19 413 GLN A C 1
ATOM 3042 O O . GLN A 1 413 ? 97.167 100.173 99.310 1.00 24.81 413 GLN A O 1
ATOM 3048 N N . ASN A 1 414 ? 97.512 100.743 101.421 1.00 20.36 414 ASN A N 1
ATOM 3049 C CA . ASN A 1 414 ? 97.246 102.119 101.144 1.00 19.72 414 ASN A CA 1
ATOM 3050 C C . ASN A 1 414 ? 98.463 102.937 101.198 1.00 17.40 414 ASN A C 1
ATOM 3051 O O . ASN A 1 414 ? 98.446 104.097 100.865 1.00 20.65 414 ASN A O 1
ATOM 3056 N N . LEU A 1 415 ? 99.517 102.328 101.648 1.00 16.46 415 LEU A N 1
ATOM 3057 C CA . LEU A 1 415 ? 100.748 103.047 101.775 1.00 17.14 415 LEU A CA 1
ATOM 3058 C C . LEU A 1 415 ? 101.277 103.516 100.470 1.00 16.07 415 LEU A C 1
ATOM 3059 O O . LEU A 1 415 ? 101.135 102.873 99.441 1.00 19.36 415 LEU A O 1
ATOM 3064 N N . LEU A 1 416 ? 101.847 104.669 100.541 1.00 16.67 416 LEU A N 1
ATOM 3065 C CA . LEU A 1 416 ? 102.510 105.217 99.373 1.00 17.19 416 LEU A CA 1
ATOM 3066 C C . LEU A 1 416 ? 103.624 104.280 98.923 1.00 18.44 416 LEU A C 1
ATOM 3067 O O . LEU A 1 416 ? 104.267 103.607 99.733 1.00 16.88 416 LEU A O 1
ATOM 3072 N N . LYS A 1 417 ? 103.821 104.214 97.614 1.00 19.70 417 LYS A N 1
ATOM 3073 C CA . LYS A 1 417 ? 104.858 103.385 97.025 1.00 20.24 417 LYS A CA 1
ATOM 3074 C C . LYS A 1 417 ? 106.137 104.193 96.836 1.00 21.61 417 LYS A C 1
ATOM 3075 O O . LYS A 1 417 ? 106.115 105.421 96.745 1.00 22.99 417 LYS A O 1
ATOM 3081 N N . ALA A 1 418 ? 107.264 103.481 96.793 1.00 21.90 418 ALA A N 1
ATOM 3082 C CA . ALA A 1 418 ? 108.554 104.156 96.691 1.00 22.11 418 ALA A CA 1
ATOM 3083 C C . ALA A 1 418 ? 108.640 104.981 95.413 1.00 24.26 418 ALA A C 1
ATOM 3084 O O . ALA A 1 418 ? 109.117 106.122 95.432 1.00 25.52 418 ALA A O 1
ATOM 3086 N N . GLU A 1 419 ? 108.150 104.436 94.300 1.00 23.91 419 GLU A N 1
ATOM 3087 C CA . GLU A 1 419 ? 108.202 105.135 93.022 1.00 25.93 419 GLU A CA 1
ATOM 3088 C C . GLU A 1 419 ? 107.354 106.399 93.005 1.00 24.74 419 GLU A C 1
ATOM 3089 O O . GLU A 1 419 ? 107.480 107.195 92.070 1.00 26.34 419 GLU A O 1
ATOM 3095 N N . GLN A 1 420 ? 106.486 106.597 93.993 1.00 23.28 420 GLN A N 1
ATOM 3096 C CA . GLN A 1 420 ? 105.655 107.792 94.030 1.00 21.23 420 GLN A CA 1
ATOM 3097 C C . GLN A 1 420 ? 106.399 109.018 94.538 1.00 21.38 420 GLN A C 1
ATOM 3098 O O . GLN A 1 420 ? 105.848 110.120 94.481 1.00 22.92 420 GLN A O 1
ATOM 3104 N N . PHE A 1 421 ? 107.600 108.860 95.017 1.00 18.02 421 PHE A N 1
ATOM 3105 C CA . PHE A 1 421 ? 108.330 109.945 95.647 1.00 19.38 421 PHE A CA 1
ATOM 3106 C C . PHE A 1 421 ? 109.295 110.606 94.666 1.00 17.63 421 PHE A C 1
ATOM 3107 O O . PHE A 1 421 ? 109.835 109.947 93.777 1.00 22.17 421 PHE A O 1
ATOM 3115 N N . PRO A 1 422 ? 109.531 111.918 94.794 1.00 23.13 422 PRO A N 1
ATOM 3116 C CA . PRO A 1 422 ? 108.924 112.848 95.757 1.00 21.13 422 PRO A CA 1
ATOM 3117 C C . PRO A 1 422 ? 107.417 112.888 95.578 1.00 20.10 422 PRO A C 1
ATOM 3118 O O . PRO A 1 422 ? 106.926 113.115 94.482 1.00 20.42 422 PRO A O 1
ATOM 3122 N N . TYR A 1 423 ? 106.658 112.578 96.638 1.00 22.58 423 TYR A N 1
ATOM 3123 C CA . TYR A 1 423 ? 105.173 112.538 96.555 1.00 18.72 423 TYR A CA 1
ATOM 3124 C C . TYR A 1 423 ? 104.516 113.852 96.978 1.00 18.13 423 TYR A C 1
ATOM 3125 O O . TYR A 1 423 ? 104.760 114.263 98.106 1.00 21.10 423 TYR A O 1
ATOM 3134 N N . THR A 1 424 ? 103.704 114.473 96.137 1.00 17.61 424 THR A N 1
ATOM 3135 C CA . THR A 1 424 ? 102.939 115.659 96.597 1.00 17.96 424 THR A CA 1
ATOM 3136 C C . THR A 1 424 ? 101.650 115.170 97.241 1.00 18.44 424 THR A C 1
ATOM 3137 O O . THR A 1 424 ? 100.829 114.578 96.561 1.00 20.85 424 THR A O 1
ATOM 3141 N N . SER A 1 425 ? 101.500 115.419 98.529 1.00 17.73 425 SER A N 1
ATOM 3142 C CA . SER A 1 425 ? 100.320 114.946 99.289 1.00 20.16 425 SER A CA 1
ATOM 3143 C C . SER A 1 425 ? 99.105 115.744 98.859 1.00 19.27 425 SER A C 1
ATOM 3144 O O . SER A 1 425 ? 99.273 116.802 98.285 1.00 21.78 425 SER A O 1
ATOM 3147 N N . LYS A 1 426 ? 97.922 115.269 99.208 1.00 20.99 426 LYS A N 1
ATOM 3148 C CA . LYS A 1 426 ? 96.683 116.027 98.906 1.00 22.42 426 LYS A CA 1
ATOM 3149 C C . LYS A 1 426 ? 96.644 117.331 99.699 1.00 21.56 426 LYS A C 1
ATOM 3150 O O . LYS A 1 426 ? 95.837 118.180 99.350 1.00 25.28 426 LYS A O 1
ATOM 3156 N N . THR A 1 427 ? 97.475 117.468 100.729 1.00 21.20 427 THR A N 1
ATOM 3157 C CA . THR A 1 427 ? 97.530 118.717 101.526 1.00 19.24 427 THR A CA 1
ATOM 3158 C C . THR A 1 427 ? 98.704 119.576 101.047 1.00 19.86 427 THR A C 1
ATOM 3159 O O . THR A 1 427 ? 98.979 120.579 101.699 1.00 20.92 427 THR A O 1
ATOM 3163 N N . GLY A 1 428 ? 99.377 119.162 99.975 1.00 19.39 428 GLY A N 1
ATOM 3164 C CA . GLY A 1 428 ? 100.445 119.994 99.389 1.00 18.61 428 GLY A CA 1
ATOM 3165 C C . GLY A 1 428 ? 101.830 119.708 99.934 1.00 19.42 428 GLY A C 1
ATOM 3166 O O . GLY A 1 428 ? 102.768 120.382 99.515 1.00 21.11 428 GLY A O 1
ATOM 3167 N N . TRP A 1 429 ? 101.959 118.734 100.819 1.00 18.32 429 TRP A N 1
ATOM 3168 C CA . TRP A 1 429 ? 103.270 118.362 101.325 1.00 17.98 429 TRP A CA 1
ATOM 3169 C C . TRP A 1 429 ? 103.965 117.422 100.352 1.00 16.22 429 TRP A C 1
ATOM 3170 O O . TRP A 1 429 ? 103.376 116.440 99.897 1.00 21.13 429 TRP A O 1
ATOM 3181 N N . VAL A 1 430 ? 105.219 117.725 100.044 1.00 17.08 430 VAL A N 1
ATOM 3182 C CA . VAL A 1 430 ? 106.013 116.951 99.101 1.00 16.04 430 VAL A CA 1
ATOM 3183 C C . VAL A 1 430 ? 106.940 116.063 99.924 1.00 12.98 430 VAL A C 1
ATOM 3184 O O . VAL A 1 430 ? 107.980 116.510 100.412 1.00 16.52 430 VAL A O 1
ATOM 3188 N N . TYR A 1 431 ? 106.562 114.800 100.076 1.00 14.06 431 TYR A N 1
ATOM 3189 C CA . TYR A 1 431 ? 107.376 113.845 100.815 1.00 12.76 431 TYR A CA 1
ATOM 3190 C C . TYR A 1 431 ? 108.655 113.552 100.039 1.00 14.41 431 TYR A C 1
ATOM 3191 O O . TYR A 1 431 ? 108.602 113.202 98.858 1.00 15.82 431 TYR A O 1
ATOM 3200 N N . ASP A 1 432 ? 109.805 113.677 100.706 1.00 12.83 432 ASP A N 1
ATOM 3201 C CA . ASP A 1 432 ? 111.076 113.618 99.989 1.00 13.62 432 ASP A CA 1
ATOM 3202 C C . ASP A 1 432 ? 111.358 112.220 99.455 1.00 16.45 432 ASP A C 1
ATOM 3203 O O . ASP A 1 432 ? 111.679 112.051 98.275 1.00 18.86 432 ASP A O 1
ATOM 3208 N N . SER A 1 433 ? 111.232 111.206 100.302 1.00 13.20 433 SER A N 1
ATOM 3209 C CA . SER A 1 433 ? 111.557 109.844 99.909 1.00 13.06 433 SER A CA 1
ATOM 3210 C C . SER A 1 433 ? 110.905 108.890 100.896 1.00 13.69 433 SER A C 1
ATOM 3211 O O . SER A 1 433 ? 110.457 109.288 101.971 1.00 18.15 433 SER A O 1
ATOM 3214 N N . GLY A 1 434 ? 110.866 107.618 100.520 1.00 16.26 434 GLY A N 1
ATOM 3215 C CA . GLY A 1 434 ? 110.350 106.602 101.410 1.00 16.63 434 GLY A CA 1
ATOM 3216 C C . GLY A 1 434 ? 110.047 105.285 100.736 1.00 18.04 434 GLY A C 1
ATOM 3217 O O . GLY A 1 434 ? 109.534 105.251 99.615 1.00 20.88 434 GLY A O 1
ATOM 3218 N N . ASP A 1 435 ? 110.382 104.188 101.406 1.00 17.72 435 ASP A N 1
ATOM 3219 C CA . ASP A 1 435 ? 109.975 102.848 100.998 1.00 19.09 435 ASP A CA 1
ATOM 3220 C C . ASP A 1 435 ? 109.142 102.280 102.140 1.00 16.73 435 ASP A C 1
ATOM 3221 O O . ASP A 1 435 ? 109.634 101.517 102.972 1.00 17.98 435 ASP A O 1
ATOM 3226 N N . TYR A 1 436 ? 107.860 102.637 102.154 1.00 17.44 436 TYR A N 1
ATOM 3227 C CA . TYR A 1 436 ? 107.053 102.410 103.346 1.00 12.24 436 TYR A CA 1
ATOM 3228 C C . TYR A 1 436 ? 106.772 100.936 103.553 1.00 16.62 436 TYR A C 1
ATOM 3229 O O . TYR A 1 436 ? 106.809 100.448 104.684 1.00 16.74 436 TYR A O 1
ATOM 3238 N N . GLU A 1 437 ? 106.474 100.214 102.475 1.00 19.18 437 GLU A N 1
ATOM 3239 C CA . GLU A 1 437 ? 106.160 98.800 102.614 1.00 23.35 437 GLU A CA 1
ATOM 3240 C C . GLU A 1 437 ? 107.335 98.036 103.204 1.00 19.45 437 GLU A C 1
ATOM 3241 O O . GLU A 1 437 ? 107.149 97.159 104.047 1.00 21.07 437 GLU A O 1
ATOM 3247 N N . LYS A 1 438 ? 108.554 98.345 102.762 1.00 20.35 438 LYS A N 1
ATOM 3248 C CA . LYS A 1 438 ? 109.719 97.638 103.281 1.00 18.99 438 LYS A CA 1
ATOM 3249 C C . LYS A 1 438 ? 109.859 97.851 104.782 1.00 18.17 438 LYS A C 1
ATOM 3250 O O . LYS A 1 438 ? 110.054 96.897 105.543 1.00 20.10 438 LYS A O 1
ATOM 3256 N N . THR A 1 439 ? 109.732 99.098 105.229 1.00 16.52 439 THR A N 1
ATOM 3257 C CA . THR A 1 439 ? 109.833 99.380 106.654 1.00 18.78 439 THR A CA 1
ATOM 3258 C C . THR A 1 439 ? 108.706 98.715 107.435 1.00 17.65 439 THR A C 1
ATOM 3259 O O . THR A 1 439 ? 108.935 98.140 108.505 1.00 15.44 439 THR A O 1
ATOM 3263 N N . MET A 1 440 ? 107.479 98.791 106.918 1.00 17.28 440 MET A N 1
ATOM 3264 C CA . MET A 1 440 ? 106.340 98.196 107.606 1.00 17.32 440 MET A CA 1
ATOM 3265 C C . MET A 1 440 ? 106.503 96.688 107.727 1.00 18.09 440 MET A C 1
ATOM 3266 O O . MET A 1 440 ? 106.266 96.105 108.790 1.00 18.64 440 MET A O 1
ATOM 3271 N N . ARG A 1 441 ? 106.893 96.035 106.635 1.00 20.53 441 ARG A N 1
ATOM 3272 C CA . ARG A 1 441 ? 107.120 94.600 106.673 1.00 23.04 441 ARG A CA 1
ATOM 3273 C C . ARG A 1 441 ? 108.245 94.266 107.633 1.00 19.93 441 ARG A C 1
ATOM 3274 O O . ARG A 1 441 ? 108.177 93.269 108.351 1.00 22.01 441 ARG A O 1
ATOM 3282 N N . LEU A 1 442 ? 109.284 95.098 107.671 1.00 19.90 442 LEU A N 1
ATOM 3283 C CA . LEU A 1 442 ? 110.362 94.877 108.623 1.00 16.22 442 LEU A CA 1
ATOM 3284 C C . LEU A 1 442 ? 109.836 94.909 110.052 1.00 18.37 442 LEU A C 1
ATOM 3285 O O . LEU A 1 442 ? 110.157 94.036 110.865 1.00 19.23 442 LEU A O 1
ATOM 3290 N N . ALA A 1 443 ? 109.006 95.902 110.366 1.00 17.45 443 ALA A N 1
ATOM 3291 C CA . ALA A 1 443 ? 108.425 95.992 111.701 1.00 17.73 443 ALA A CA 1
ATOM 3292 C C . ALA A 1 443 ? 107.559 94.777 112.011 1.00 20.60 443 ALA A C 1
ATOM 3293 O O . ALA A 1 443 ? 107.598 94.246 113.124 1.00 23.17 443 ALA A O 1
ATOM 3295 N N . MET A 1 444 ? 106.761 94.334 111.041 1.00 19.13 444 MET A N 1
ATOM 3296 C CA . MET A 1 444 ? 105.885 93.193 111.273 1.00 23.46 444 MET A CA 1
ATOM 3297 C C . MET A 1 444 ? 106.681 91.916 111.508 1.00 21.28 444 MET A C 1
ATOM 3298 O O . MET A 1 444 ? 106.323 91.107 112.368 1.00 25.30 444 MET A O 1
ATOM 3303 N N . GLU A 1 445 ? 107.761 91.716 110.754 1.00 22.07 445 GLU A N 1
ATOM 3304 C CA . GLU A 1 445 ? 108.604 90.550 110.993 1.00 23.72 445 GLU A CA 1
ATOM 3305 C C . GLU A 1 445 ? 109.273 90.631 112.358 1.00 24.01 445 GLU A C 1
ATOM 3306 O O . GLU A 1 445 ? 109.304 89.644 113.101 1.00 25.47 445 GLU A O 1
ATOM 3312 N N . MET A 1 446 ? 109.810 91.802 112.711 1.00 20.50 446 MET A N 1
ATOM 3313 C CA . MET A 1 446 ? 110.504 91.927 113.987 1.00 21.73 446 MET A CA 1
ATOM 3314 C C . MET A 1 446 ? 109.562 91.685 115.154 1.00 21.25 446 MET A C 1
ATOM 3315 O O . MET A 1 446 ? 109.915 90.991 116.112 1.00 24.14 446 MET A O 1
ATOM 3320 N N . VAL A 1 447 ? 108.352 92.243 115.091 1.00 22.71 447 VAL A N 1
ATOM 3321 C CA . VAL A 1 447 ? 107.385 92.026 116.163 1.00 20.65 447 VAL A CA 1
ATOM 3322 C C . VAL A 1 447 ? 106.694 90.677 116.057 1.00 23.24 447 VAL A C 1
ATOM 3323 O O . VAL A 1 447 ? 106.009 90.269 117.002 1.00 24.40 447 VAL A O 1
ATOM 3327 N N . ASP A 1 448 ? 106.882 89.958 114.950 1.00 25.83 448 ASP A N 1
ATOM 3328 C CA . ASP A 1 448 ? 106.166 88.711 114.686 1.00 25.95 448 ASP A CA 1
ATOM 3329 C C . ASP A 1 448 ? 104.657 88.947 114.757 1.00 25.93 448 ASP A C 1
ATOM 3330 O O . ASP A 1 448 ? 103.946 88.395 115.595 1.00 27.77 448 ASP A O 1
ATOM 3335 N N . TYR A 1 449 ? 104.189 89.793 113.840 1.00 26.51 449 TYR A N 1
ATOM 3336 C CA . TYR A 1 449 ? 102.795 90.221 113.829 1.00 25.30 449 TYR A CA 1
ATOM 3337 C C . TYR A 1 449 ? 101.836 89.037 113.830 1.00 24.98 449 TYR A C 1
ATOM 3338 O O . TYR A 1 449 ? 100.904 88.980 114.639 1.00 26.70 449 TYR A O 1
ATOM 3347 N N . GLU A 1 450 ? 102.046 88.078 112.926 1.00 30.20 450 GLU A N 1
ATOM 3348 C CA . GLU A 1 450 ? 101.153 86.923 112.861 1.00 31.55 450 GLU A CA 1
ATOM 3349 C C . GLU A 1 450 ? 101.208 86.100 114.143 1.00 29.57 450 GLU A C 1
ATOM 3350 O O . GLU A 1 450 ? 100.172 85.651 114.648 1.00 30.75 450 GLU A O 1
ATOM 3356 N N . GLY A 1 451 ? 102.411 85.869 114.669 1.00 26.34 451 GLY A N 1
ATOM 3357 C CA . GLY A 1 451 ? 102.522 85.139 115.918 1.00 25.78 451 GLY A CA 1
ATOM 3358 C C . GLY A 1 451 ? 101.854 85.871 117.063 1.00 27.83 451 GLY A C 1
ATOM 3359 O O . GLY A 1 451 ? 101.212 85.259 117.922 1.00 29.36 451 GLY A O 1
ATOM 3360 N N . LEU A 1 452 ? 101.991 87.195 117.086 1.00 25.40 452 LEU A N 1
ATOM 3361 C CA . LEU A 1 452 ? 101.286 87.985 118.083 1.00 25.49 452 LEU A CA 1
ATOM 3362 C C . LEU A 1 452 ? 99.783 87.817 117.938 1.00 25.21 452 LEU A C 1
ATOM 3363 O O . LEU A 1 452 ? 99.067 87.740 118.936 1.00 27.45 452 LEU A O 1
ATOM 3368 N N . ARG A 1 453 ? 99.285 87.775 116.704 1.00 23.33 453 ARG A N 1
ATOM 3369 C CA . ARG A 1 453 ? 97.852 87.614 116.501 1.00 21.85 453 ARG A CA 1
ATOM 3370 C C . ARG A 1 453 ? 97.380 86.253 116.995 1.00 23.82 453 ARG A C 1
ATOM 3371 O O . ARG A 1 453 ? 96.320 86.146 117.621 1.00 26.07 453 ARG A O 1
ATOM 3379 N N . ALA A 1 454 ? 98.156 85.202 116.728 1.00 24.80 454 ALA A N 1
ATOM 3380 C CA . ALA A 1 454 ? 97.802 83.879 117.238 1.00 25.89 454 ALA A CA 1
ATOM 3381 C C . ALA A 1 454 ? 97.779 83.873 118.763 1.00 25.87 454 ALA A C 1
ATOM 3382 O O . ALA A 1 454 ? 96.837 83.362 119.385 1.00 28.46 454 ALA A O 1
ATOM 3384 N N . GLU A 1 455 ? 98.804 84.460 119.383 1.00 28.93 455 GLU A N 1
ATOM 3385 C CA . GLU A 1 455 ? 98.857 84.512 120.838 1.00 29.56 455 GLU A CA 1
ATOM 3386 C C . GLU A 1 455 ? 97.686 85.308 121.401 1.00 30.22 455 GLU A C 1
ATOM 3387 O O . GLU A 1 455 ? 97.082 84.914 122.405 1.00 32.00 455 GLU A O 1
ATOM 3393 N N . GLN A 1 456 ? 97.355 86.433 120.767 1.00 26.25 456 GLN A N 1
ATOM 3394 C CA . GLN A 1 456 ? 96.240 87.256 121.219 1.00 26.70 456 GLN A CA 1
ATOM 3395 C C . GLN A 1 456 ? 94.923 86.501 121.114 1.00 29.23 456 GLN A C 1
ATOM 3396 O O . GLN A 1 456 ? 94.077 86.588 122.010 1.00 29.84 456 GLN A O 1
ATOM 3402 N N . ALA A 1 457 ? 94.726 85.764 120.021 1.00 29.45 457 ALA A N 1
ATOM 3403 C CA . ALA A 1 457 ? 93.513 84.968 119.880 1.00 29.81 457 ALA A CA 1
ATOM 3404 C C . ALA A 1 457 ? 93.425 83.908 120.970 1.00 32.48 457 ALA A C 1
ATOM 3405 O O . ALA A 1 457 ? 92.358 83.691 121.557 1.00 33.76 457 ALA A O 1
ATOM 3407 N N . GLU A 1 458 ? 94.541 83.237 121.258 1.00 34.77 458 GLU A N 1
ATOM 3408 C CA . GLU A 1 458 ? 94.529 82.221 122.304 1.00 34.50 458 GLU A CA 1
ATOM 3409 C C . GLU A 1 458 ? 94.216 82.842 123.664 1.00 35.73 458 GLU A C 1
ATOM 3410 O O . GLU A 1 458 ? 93.426 82.293 124.448 1.00 37.55 458 GLU A O 1
ATOM 3416 N N . LYS A 1 459 ? 94.802 84.006 123.950 1.00 32.95 459 LYS A N 1
ATOM 3417 C CA . LYS A 1 459 ? 94.499 84.689 125.203 1.00 33.28 459 LYS A CA 1
ATOM 3418 C C . LYS A 1 459 ? 93.030 85.074 125.284 1.00 32.97 459 LYS A C 1
ATOM 3419 O O . LYS A 1 459 ? 92.396 84.903 126.330 1.00 35.19 459 LYS A O 1
ATOM 3425 N N . ARG A 1 460 ? 92.467 85.594 124.192 1.00 31.58 460 ARG A N 1
ATOM 3426 C CA . ARG A 1 460 ? 91.049 85.936 124.201 1.00 32.25 460 ARG A CA 1
ATOM 3427 C C . ARG A 1 460 ? 90.204 84.705 124.473 1.00 33.29 460 ARG A C 1
ATOM 3428 O O . ARG A 1 460 ? 89.190 84.778 125.175 1.00 33.48 460 ARG A O 1
ATOM 3436 N N . LYS A 1 461 ? 90.610 83.560 123.926 1.00 36.87 461 LYS A N 1
ATOM 3437 C CA . LYS A 1 461 ? 90.019 82.303 124.364 1.00 38.27 461 LYS A CA 1
ATOM 3438 C C . LYS A 1 461 ? 90.075 82.201 125.881 1.00 37.88 461 LYS A C 1
ATOM 3439 O O . LYS A 1 461 ? 89.080 81.864 126.531 1.00 38.74 461 LYS A O 1
ATOM 3445 N N . ARG A 1 462 ? 91.228 82.526 126.467 1.00 38.28 462 ARG A N 1
ATOM 3446 C CA . ARG A 1 462 ? 91.371 82.452 127.918 1.00 37.78 462 ARG A CA 1
ATOM 3447 C C . ARG A 1 462 ? 90.764 83.641 128.654 1.00 38.24 462 ARG A C 1
ATOM 3448 O O . ARG A 1 462 ? 90.764 83.640 129.888 1.00 39.37 462 ARG A O 1
ATOM 3456 N N . GLY A 1 463 ? 90.268 84.653 127.945 1.00 38.73 463 GLY A N 1
ATOM 3457 C CA . GLY A 1 463 ? 89.694 85.822 128.576 1.00 37.44 463 GLY A CA 1
ATOM 3458 C C . GLY A 1 463 ? 90.664 86.952 128.845 1.00 38.13 463 GLY A C 1
ATOM 3459 O O . GLY A 1 463 ? 90.226 88.044 129.232 1.00 38.41 463 GLY A O 1
ATOM 3460 N N . GLU A 1 464 ? 91.960 86.734 128.654 1.00 36.91 464 GLU A N 1
ATOM 3461 C CA . GLU A 1 464 ? 92.940 87.785 128.868 1.00 35.32 464 GLU A CA 1
ATOM 3462 C C . GLU A 1 464 ? 92.943 88.767 127.704 1.00 35.95 464 GLU A C 1
ATOM 3463 O O . GLU A 1 464 ? 92.660 88.412 126.557 1.00 35.57 464 GLU A O 1
ATOM 3469 N N . LEU A 1 465 ? 93.268 90.014 128.012 1.00 26.88 465 LEU A N 1
ATOM 3470 C CA . LEU A 1 465 ? 93.191 91.103 127.047 1.00 23.20 465 LEU A CA 1
ATOM 3471 C C . LEU A 1 465 ? 94.595 91.415 126.557 1.00 23.80 465 LEU A C 1
ATOM 3472 O O . LEU A 1 465 ? 95.393 92.025 127.269 1.00 26.78 465 LEU A O 1
ATOM 3477 N N . MET A 1 466 ? 94.892 91.000 125.337 1.00 22.63 466 MET A N 1
ATOM 3478 C CA . MET A 1 466 ? 96.131 91.353 124.671 1.00 22.19 466 MET A CA 1
ATOM 3479 C C . MET A 1 466 ? 95.785 92.219 123.474 1.00 23.48 466 MET A C 1
ATOM 3480 O O . MET A 1 466 ? 94.949 91.840 122.650 1.00 24.81 466 MET A O 1
ATOM 3485 N N . GLY A 1 467 ? 96.400 93.388 123.399 1.00 16.04 467 GLY A N 1
ATOM 3486 C CA . GLY A 1 467 ? 96.209 94.300 122.289 1.00 17.19 467 GLY A CA 1
ATOM 3487 C C . GLY A 1 467 ? 97.475 94.367 121.454 1.00 17.05 467 GLY A C 1
ATOM 3488 O O . GLY A 1 467 ? 98.581 94.423 121.996 1.00 17.62 467 GLY A O 1
ATOM 3489 N N . ILE A 1 468 ? 97.300 94.333 120.141 1.00 17.76 468 ILE A N 1
ATOM 3490 C CA . ILE A 1 468 ? 98.355 94.653 119.192 1.00 18.22 468 ILE A CA 1
ATOM 3491 C C . ILE A 1 468 ? 97.925 95.926 118.487 1.00 14.83 468 ILE A C 1
ATOM 3492 O O . ILE A 1 468 ? 96.937 95.939 117.745 1.00 18.21 468 ILE A O 1
ATOM 3497 N N . GLY A 1 469 ? 98.652 97.002 118.733 1.00 13.83 469 GLY A N 1
ATOM 3498 C CA . GLY A 1 469 ? 98.417 98.264 118.073 1.00 10.42 469 GLY A CA 1
ATOM 3499 C C . GLY A 1 469 ? 99.572 98.540 117.137 1.00 12.67 469 GLY A C 1
ATOM 3500 O O . GLY A 1 469 ? 100.694 98.095 117.364 1.00 17.35 469 GLY A O 1
ATOM 3501 N N . MET A 1 470 ? 99.293 99.262 116.071 1.00 15.36 470 MET A N 1
ATOM 3502 C CA . MET A 1 470 ? 100.350 99.647 115.163 1.00 14.67 470 MET A CA 1
ATOM 3503 C C . MET A 1 470 ? 100.096 101.058 114.685 1.00 12.27 470 MET A C 1
ATOM 3504 O O . MET A 1 470 ? 98.977 101.570 114.728 1.00 16.46 470 MET A O 1
ATOM 3509 N N . SER A 1 471 ? 101.168 101.687 114.253 1.00 11.85 471 SER A N 1
ATOM 3510 C CA . SER A 1 471 ? 101.079 102.954 113.562 1.00 11.08 471 SER A CA 1
ATOM 3511 C C . SER A 1 471 ? 102.093 102.944 112.436 1.00 9.55 471 SER A C 1
ATOM 3512 O O . SER A 1 471 ? 103.215 102.471 112.603 1.00 13.16 471 SER A O 1
ATOM 3515 N N . PHE A 1 472 ? 101.690 103.436 111.281 1.00 10.83 472 PHE A N 1
ATOM 3516 C CA . PHE A 1 472 ? 102.656 103.804 110.263 1.00 9.95 472 PHE A CA 1
ATOM 3517 C C . PHE A 1 472 ? 102.516 105.289 110.014 1.00 9.34 472 PHE A C 1
ATOM 3518 O O . PHE A 1 472 ? 101.436 105.768 109.661 1.00 12.91 472 PHE A O 1
ATOM 3526 N N . PHE A 1 473 ? 103.600 106.012 110.209 1.00 8.72 473 PHE A N 1
ATOM 3527 C CA . PHE A 1 473 ? 103.539 107.456 110.158 1.00 9.18 473 PHE A CA 1
ATOM 3528 C C . PHE A 1 473 ? 104.651 107.984 109.275 1.00 8.48 473 PHE A C 1
ATOM 3529 O O . PHE A 1 473 ? 105.738 107.410 109.193 1.00 10.87 473 PHE A O 1
ATOM 3537 N N . THR A 1 474 ? 104.356 109.088 108.617 1.00 12.12 474 THR A N 1
ATOM 3538 C CA . THR A 1 474 ? 105.359 109.874 107.927 1.00 12.23 474 THR A CA 1
ATOM 3539 C C . THR A 1 474 ? 105.544 111.165 108.704 1.00 8.36 474 THR A C 1
ATOM 3540 O O . THR A 1 474 ? 104.594 111.930 108.885 1.00 12.78 474 THR A O 1
ATOM 3544 N N . GLU A 1 475 ? 106.752 111.372 109.198 1.00 12.67 475 GLU A N 1
ATOM 3545 C CA . GLU A 1 475 ? 107.122 112.635 109.795 1.00 9.00 475 GLU A CA 1
ATOM 3546 C C . GLU A 1 475 ? 107.420 113.646 108.693 1.00 11.51 475 GLU A C 1
ATOM 3547 O O . GLU A 1 475 ? 107.649 113.292 107.535 1.00 15.28 475 GLU A O 1
ATOM 3553 N N . ALA A 1 476 ? 107.399 114.919 109.066 1.00 10.73 476 ALA A N 1
ATOM 3554 C CA . ALA A 1 476 ? 107.837 116.007 108.193 1.00 11.02 476 ALA A CA 1
ATOM 3555 C C . ALA A 1 476 ? 108.646 116.945 109.079 1.00 10.91 476 ALA A C 1
ATOM 3556 O O . ALA A 1 476 ? 108.080 117.775 109.794 1.00 14.98 476 ALA A O 1
ATOM 3558 N N . VAL A 1 477 ? 109.966 116.788 109.060 1.00 7.24 477 VAL A N 1
ATOM 3559 C CA . VAL A 1 477 ? 110.829 117.493 109.992 1.00 7.61 477 VAL A CA 1
ATOM 3560 C C . VAL A 1 477 ? 111.958 118.174 109.234 1.00 9.96 477 VAL A C 1
ATOM 3561 O O . VAL A 1 477 ? 112.327 117.782 108.128 1.00 12.71 477 VAL A O 1
ATOM 3565 N N . GLY A 1 478 ? 112.519 119.195 109.863 1.00 10.90 478 GLY A N 1
ATOM 3566 C CA . GLY A 1 478 ? 113.599 119.931 109.248 1.00 7.71 478 GLY A CA 1
ATOM 3567 C C . GLY A 1 478 ? 113.145 121.266 108.714 1.00 6.19 478 GLY A C 1
ATOM 3568 O O . GLY A 1 478 ? 113.563 121.681 107.632 1.00 13.94 478 GLY A O 1
ATOM 3569 N N . ALA A 1 479 ? 112.281 121.946 109.464 1.00 10.26 479 ALA A N 1
ATOM 3570 C CA . ALA A 1 479 ? 111.838 123.270 109.060 1.00 7.60 479 ALA A CA 1
ATOM 3571 C C . ALA A 1 479 ? 113.033 124.210 109.027 1.00 10.23 479 ALA A C 1
ATOM 3572 O O . ALA A 1 479 ? 113.679 124.450 110.049 1.00 13.68 479 ALA A O 1
ATOM 3574 N N . GLY A 1 480 ? 113.331 124.728 107.850 1.00 11.29 480 GLY A N 1
ATOM 3575 C CA . GLY A 1 480 ? 112.587 124.495 106.632 1.00 9.77 480 GLY A CA 1
ATOM 3576 C C . GLY A 1 480 ? 112.915 125.593 105.650 1.00 10.90 480 GLY A C 1
ATOM 3577 O O . GLY A 1 480 ? 113.573 126.565 106.014 1.00 12.16 480 GLY A O 1
ATOM 3578 N N . PRO A 1 481 ? 112.452 125.460 104.411 1.00 11.65 481 PRO A N 1
ATOM 3579 C CA . PRO A 1 481 ? 112.748 126.495 103.415 1.00 13.97 481 PRO A CA 1
ATOM 3580 C C . PRO A 1 481 ? 112.273 127.849 103.915 1.00 13.32 481 PRO A C 1
ATOM 3581 O O . PRO A 1 481 ? 111.129 128.005 104.342 1.00 17.21 481 PRO A O 1
ATOM 3585 N N . ARG A 1 482 ? 113.168 128.834 103.862 1.00 10.21 482 ARG A N 1
ATOM 3586 C CA . ARG A 1 482 ? 112.812 130.166 104.328 1.00 15.23 482 ARG A CA 1
ATOM 3587 C C . ARG A 1 482 ? 111.653 130.747 103.534 1.00 14.73 482 ARG A C 1
ATOM 3588 O O . ARG A 1 482 ? 110.891 131.563 104.059 1.00 18.73 482 ARG A O 1
ATOM 3596 N N . LYS A 1 483 ? 111.505 130.346 102.272 1.00 17.99 483 LYS A N 1
ATOM 3597 C CA . LYS A 1 483 ? 110.392 130.850 101.477 1.00 19.87 483 LYS A CA 1
ATOM 3598 C C . LYS A 1 483 ? 109.056 130.531 102.132 1.00 20.08 483 LYS A C 1
ATOM 3599 O O . LYS A 1 483 ? 108.091 131.282 101.971 1.00 21.78 483 LYS A O 1
ATOM 3605 N N . ASP A 1 484 ? 108.980 129.429 102.871 1.00 15.53 484 ASP A N 1
ATOM 3606 C CA . ASP A 1 484 ? 107.744 128.984 103.498 1.00 18.21 484 ASP A CA 1
ATOM 3607 C C . ASP A 1 484 ? 107.779 129.081 105.013 1.00 18.01 484 ASP A C 1
ATOM 3608 O O . ASP A 1 484 ? 106.819 129.552 105.629 1.00 21.74 484 ASP A O 1
ATOM 3613 N N . MET A 1 485 ? 108.870 128.648 105.630 1.00 17.94 485 MET A N 1
ATOM 3614 C CA . MET A 1 485 ? 108.933 128.459 107.068 1.00 18.38 485 MET A CA 1
ATOM 3615 C C . MET A 1 485 ? 109.797 129.539 107.688 1.00 15.41 485 MET A C 1
ATOM 3616 O O . MET A 1 485 ? 110.994 129.630 107.403 1.00 17.01 485 MET A O 1
ATOM 3621 N N . ASP A 1 486 ? 109.184 130.338 108.543 1.00 14.03 486 ASP A N 1
ATOM 3622 C CA . ASP A 1 486 ? 109.880 131.339 109.324 1.00 13.30 486 ASP A CA 1
ATOM 3623 C C . ASP A 1 486 ? 109.219 131.403 110.689 1.00 14.79 486 ASP A C 1
ATOM 3624 O O . ASP A 1 486 ? 108.007 131.220 110.813 1.00 17.49 486 ASP A O 1
ATOM 3629 N N . ILE A 1 487 ? 110.030 131.635 111.711 1.00 15.31 487 ILE A N 1
ATOM 3630 C CA . ILE A 1 487 ? 109.548 131.841 113.070 1.00 14.77 487 ILE A CA 1
ATOM 3631 C C . ILE A 1 487 ? 109.596 133.334 113.338 1.00 15.49 487 ILE A C 1
ATOM 3632 O O . ILE A 1 487 ? 110.676 133.936 113.327 1.00 18.57 487 ILE A O 1
ATOM 3637 N N . LEU A 1 488 ? 108.431 133.935 113.549 1.00 14.89 488 LEU A N 1
ATOM 3638 C CA . LEU A 1 488 ? 108.330 135.372 113.773 1.00 14.61 488 LEU A CA 1
ATOM 3639 C C . LEU A 1 488 ? 109.203 136.135 112.783 1.00 15.89 488 LEU A C 1
ATOM 3640 O O . LEU A 1 488 ? 109.964 137.031 113.145 1.00 17.74 488 LEU A O 1
ATOM 3645 N N . GLY A 1 489 ? 109.112 135.745 111.515 1.00 16.98 489 GLY A N 1
ATOM 3646 C CA . GLY A 1 489 ? 109.856 136.413 110.468 1.00 12.26 489 GLY A CA 1
ATOM 3647 C C . GLY A 1 489 ? 111.288 135.962 110.277 1.00 15.57 489 GLY A C 1
ATOM 3648 O O . GLY A 1 489 ? 111.965 136.491 109.388 1.00 18.57 489 GLY A O 1
ATOM 3649 N N . LEU A 1 490 ? 111.772 135.010 111.069 1.00 12.10 490 LEU A N 1
ATOM 3650 C CA . LEU A 1 490 ? 113.124 134.475 110.935 1.00 11.27 490 LEU A CA 1
ATOM 3651 C C . LEU A 1 490 ? 113.068 133.212 110.089 1.00 15.07 490 LEU A C 1
ATOM 3652 O O . LEU A 1 490 ? 112.540 132.187 110.530 1.00 13.01 490 LEU A O 1
ATOM 3657 N N . GLY A 1 491 ? 113.618 133.287 108.882 1.00 10.37 491 GLY A N 1
ATOM 3658 C CA . GLY A 1 491 ? 113.692 132.129 108.023 1.00 11.64 491 GLY A CA 1
ATOM 3659 C C . GLY A 1 491 ? 114.354 130.986 108.757 1.00 10.90 491 GLY A C 1
ATOM 3660 O O . GLY A 1 491 ? 115.304 131.196 109.511 1.00 14.80 491 GLY A O 1
ATOM 3661 N N . MET A 1 492 ? 113.845 129.779 108.564 1.00 14.19 492 MET A N 1
ATOM 3662 C CA . MET A 1 492 ? 114.324 128.616 109.303 1.00 12.07 492 MET A CA 1
ATOM 3663 C C . MET A 1 492 ? 115.478 127.924 108.582 1.00 11.51 492 MET A C 1
ATOM 3664 O O . MET A 1 492 ? 115.487 126.716 108.365 1.00 11.93 492 MET A O 1
ATOM 3669 N N . ALA A 1 493 ? 116.476 128.719 108.216 1.00 12.65 493 ALA A N 1
ATOM 3670 C CA . ALA A 1 493 ? 117.715 128.227 107.638 1.00 11.79 493 ALA A CA 1
ATOM 3671 C C . ALA A 1 493 ? 118.818 128.360 108.675 1.00 13.51 493 ALA A C 1
ATOM 3672 O O . ALA A 1 493 ? 118.847 129.329 109.439 1.00 21.79 493 ALA A O 1
ATOM 3674 N N . ASP A 1 494 ? 119.720 127.391 108.714 1.00 14.38 494 ASP A N 1
ATOM 3675 C CA . ASP A 1 494 ? 120.660 127.294 109.820 1.00 12.90 494 ASP A CA 1
ATOM 3676 C C . ASP A 1 494 ? 122.068 127.643 109.369 1.00 12.11 494 ASP A C 1
ATOM 3677 O O . ASP A 1 494 ? 122.555 127.109 108.372 1.00 13.40 494 ASP A O 1
ATOM 3682 N N . GLY A 1 495 ? 122.717 128.527 110.113 1.00 15.98 495 GLY A N 1
ATOM 3683 C CA . GLY A 1 495 ? 124.119 128.776 109.893 1.00 14.29 495 GLY A CA 1
ATOM 3684 C C . GLY A 1 495 ? 124.989 127.747 110.588 1.00 11.21 495 GLY A C 1
ATOM 3685 O O . GLY A 1 495 ? 124.640 127.194 111.628 1.00 17.92 495 GLY A O 1
ATOM 3686 N N . CYS A 1 496 ? 126.130 127.467 109.971 1.00 12.37 496 CYS A N 1
ATOM 3687 C CA . CYS A 1 496 ? 127.147 126.603 110.550 1.00 10.24 496 CYS A CA 1
ATOM 3688 C C . CYS A 1 496 ? 128.519 127.108 110.134 1.00 12.07 496 CYS A C 1
ATOM 3689 O O . CYS A 1 496 ? 128.740 127.425 108.963 1.00 12.51 496 CYS A O 1
ATOM 3692 N N . GLU A 1 497 ? 129.434 127.183 111.089 1.00 12.29 497 GLU A N 1
ATOM 3693 C CA . GLU A 1 497 ? 130.797 127.614 110.817 1.00 12.70 497 GLU A CA 1
ATOM 3694 C C . GLU A 1 497 ? 131.735 126.461 111.121 1.00 9.90 497 GLU A C 1
ATOM 3695 O O . GLU A 1 497 ? 131.528 125.725 112.081 1.00 13.80 497 GLU A O 1
ATOM 3701 N N . LEU A 1 498 ? 132.740 126.289 110.281 1.00 7.63 498 LEU A N 1
ATOM 3702 C CA . LEU A 1 498 ? 133.770 125.293 110.478 1.00 5.33 498 LEU A CA 1
ATOM 3703 C C . LEU A 1 498 ? 135.104 126.007 110.396 1.00 9.72 498 LEU A C 1
ATOM 3704 O O . LEU A 1 498 ? 135.316 126.820 109.495 1.00 9.62 498 LEU A O 1
ATOM 3709 N N . ARG A 1 499 ? 135.983 125.729 111.347 1.00 10.09 499 ARG A N 1
ATOM 3710 C CA . ARG A 1 499 ? 137.304 126.335 111.368 1.00 12.09 499 ARG A CA 1
ATOM 3711 C C . ARG A 1 499 ? 138.306 125.251 111.712 1.00 9.98 499 ARG A C 1
ATOM 3712 O O . ARG A 1 499 ? 138.200 124.631 112.768 1.00 13.43 499 ARG A O 1
ATOM 3720 N N . VAL A 1 500 ? 139.261 125.015 110.830 1.00 7.77 500 VAL A N 1
ATOM 3721 C CA . VAL A 1 500 ? 140.336 124.076 111.098 1.00 9.48 500 VAL A CA 1
ATOM 3722 C C . VAL A 1 500 ? 141.501 124.872 111.659 1.00 9.31 500 VAL A C 1
ATOM 3723 O O . VAL A 1 500 ? 142.026 125.767 110.993 1.00 15.99 500 VAL A O 1
ATOM 3727 N N . HIS A 1 501 ? 141.877 124.570 112.894 1.00 12.72 501 HIS A N 1
ATOM 3728 C CA . HIS A 1 501 ? 142.990 125.248 113.528 1.00 11.79 501 HIS A CA 1
ATOM 3729 C C . HIS A 1 501 ? 144.286 124.900 112.806 1.00 7.79 501 HIS A C 1
ATOM 3730 O O . HIS A 1 501 ? 144.356 123.898 112.098 1.00 11.88 501 HIS A O 1
ATOM 3737 N N . PRO A 1 502 ? 145.325 125.719 112.972 1.00 14.85 502 PRO A N 1
ATOM 3738 C CA . PRO A 1 502 ? 146.605 125.411 112.312 1.00 11.69 502 PRO A CA 1
ATOM 3739 C C . PRO A 1 502 ? 147.106 124.008 112.591 1.00 10.97 502 PRO A C 1
ATOM 3740 O O . PRO A 1 502 ? 147.680 123.381 111.696 1.00 12.94 502 PRO A O 1
ATOM 3744 N N . THR A 1 503 ? 146.898 123.489 113.800 1.00 8.09 503 THR A N 1
ATOM 3745 C CA . THR A 1 503 ? 147.363 122.144 114.111 1.00 12.88 503 THR A CA 1
ATOM 3746 C C . THR A 1 503 ? 146.426 121.062 113.597 1.00 10.00 503 THR A C 1
ATOM 3747 O O . THR A 1 503 ? 146.666 119.884 113.867 1.00 16.68 503 THR A O 1
ATOM 3751 N N . GLY A 1 504 ? 145.370 121.426 112.873 1.00 14.14 504 GLY A N 1
ATOM 3752 C CA . GLY A 1 504 ? 144.489 120.458 112.263 1.00 13.19 504 GLY A CA 1
ATOM 3753 C C . GLY A 1 504 ? 143.297 120.047 113.097 1.00 13.72 504 GLY A C 1
ATOM 3754 O O . GLY A 1 504 ? 142.449 119.296 112.603 1.00 16.55 504 GLY A O 1
ATOM 3755 N N . LYS A 1 505 ? 143.218 120.484 114.347 1.00 13.66 505 LYS A N 1
ATOM 3756 C CA . LYS A 1 505 ? 141.981 120.351 115.098 1.00 10.71 505 LYS A CA 1
ATOM 3757 C C . LYS A 1 505 ? 140.949 121.323 114.544 1.00 10.88 505 LYS A C 1
ATOM 3758 O O . LYS A 1 505 ? 141.287 122.366 113.980 1.00 15.91 505 LYS A O 1
ATOM 3764 N N . ALA A 1 506 ? 139.682 120.970 114.689 1.00 9.87 506 ALA A N 1
ATOM 3765 C CA . ALA A 1 506 ? 138.608 121.760 114.114 1.00 11.63 506 ALA A CA 1
ATOM 3766 C C . ALA A 1 506 ? 137.629 122.183 115.195 1.00 11.21 506 ALA A C 1
ATOM 3767 O O . ALA A 1 506 ? 137.539 121.573 116.258 1.00 13.16 506 ALA A O 1
ATOM 3769 N N . VAL A 1 507 ? 136.911 123.258 114.901 1.00 8.05 507 VAL A N 1
ATOM 3770 C CA . VAL A 1 507 ? 135.772 123.703 115.687 1.00 10.57 507 VAL A CA 1
ATOM 3771 C C . VAL A 1 507 ? 134.624 123.948 114.721 1.00 8.16 507 VAL A C 1
ATOM 3772 O O . VAL A 1 507 ? 134.771 124.714 113.764 1.00 14.42 507 VAL A O 1
ATOM 3776 N N . VAL A 1 508 ? 133.493 123.302 114.960 1.00 8.22 508 VAL A N 1
ATOM 3777 C CA . VAL A 1 508 ? 132.265 123.580 114.229 1.00 7.20 508 VAL A CA 1
ATOM 3778 C C . VAL A 1 508 ? 131.322 124.292 115.185 1.00 6.23 508 VAL A C 1
ATOM 3779 O O . VAL A 1 508 ? 131.042 123.794 116.277 1.00 10.87 508 VAL A O 1
ATOM 3783 N N . ARG A 1 509 ? 130.871 125.469 114.793 1.00 13.05 509 ARG A N 1
ATOM 3784 C CA . ARG A 1 509 ? 129.919 126.252 115.559 1.00 8.95 509 ARG A CA 1
ATOM 3785 C C . ARG A 1 509 ? 128.549 126.094 114.925 1.00 8.17 509 ARG A C 1
ATOM 3786 O O . ARG A 1 509 ? 128.386 126.307 113.718 1.00 12.21 509 ARG A O 1
ATOM 3794 N N . LEU A 1 510 ? 127.583 125.690 115.738 1.00 9.99 510 LEU A N 1
ATOM 3795 C CA . LEU A 1 510 ? 126.243 125.358 115.295 1.00 9.58 510 LEU A CA 1
ATOM 3796 C C . LEU A 1 510 ? 125.248 126.407 115.761 1.00 10.27 510 LEU A C 1
ATOM 3797 O O . LEU A 1 510 ? 125.460 127.096 116.761 1.00 10.92 510 LEU A O 1
ATOM 3802 N N . SER A 1 511 ? 124.156 126.514 115.019 1.00 12.22 511 SER A N 1
ATOM 3803 C CA . SER A 1 511 ? 123.007 127.297 115.430 1.00 10.88 511 SER A CA 1
ATOM 3804 C C . SER A 1 511 ? 121.942 126.445 116.110 1.00 10.33 511 SER A C 1
ATOM 3805 O O . SER A 1 511 ? 120.875 126.960 116.440 1.00 18.41 511 SER A O 1
ATOM 3808 N N . VAL A 1 512 ? 122.205 125.162 116.310 1.00 9.13 512 VAL A N 1
ATOM 3809 C CA . VAL A 1 512 ? 121.287 124.275 116.995 1.00 7.46 512 VAL A CA 1
ATOM 3810 C C . VAL A 1 512 ? 121.734 124.168 118.443 1.00 9.24 512 VAL A C 1
ATOM 3811 O O . VAL A 1 512 ? 122.898 124.387 118.783 1.00 13.68 512 VAL A O 1
ATOM 3815 N N . GLN A 1 513 ? 120.796 123.839 119.317 1.00 6.73 513 GLN A N 1
ATOM 3816 C CA . GLN A 1 513 ? 121.081 123.794 120.744 1.00 7.85 513 GLN A CA 1
ATOM 3817 C C . GLN A 1 513 ? 120.599 122.461 121.282 1.00 5.48 513 GLN A C 1
ATOM 3818 O O . GLN A 1 513 ? 119.393 122.213 121.360 1.00 8.86 513 GLN A O 1
ATOM 3824 N N . SER A 1 514 ? 121.539 121.610 121.645 1.00 9.91 514 SER A N 1
ATOM 3825 C CA . SER A 1 514 ? 121.185 120.321 122.200 1.00 6.21 514 SER A CA 1
ATOM 3826 C C . SER A 1 514 ? 120.528 120.491 123.565 1.00 4.27 514 SER A C 1
ATOM 3827 O O . SER A 1 514 ? 120.883 121.378 124.341 1.00 10.00 514 SER A O 1
ATOM 3830 N N . GLN A 1 515 ? 119.584 119.629 123.870 1.00 6.77 515 GL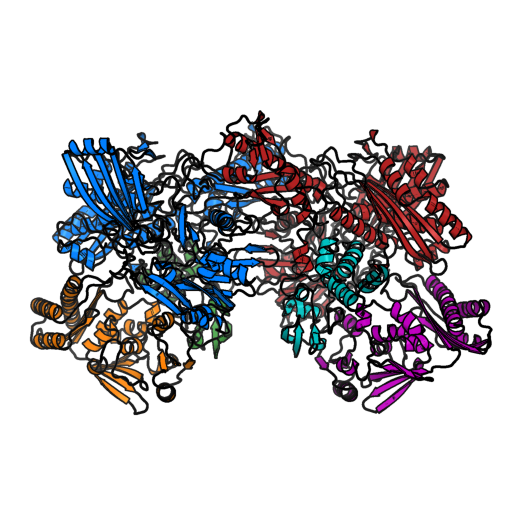N A N 1
ATOM 3831 C CA . GLN A 1 515 ? 118.988 119.525 125.209 1.00 6.38 515 GLN A CA 1
ATOM 3832 C C . GLN A 1 515 ? 119.156 118.041 125.519 1.00 5.35 515 GLN A C 1
ATOM 3833 O O . GLN A 1 515 ? 118.325 117.442 126.171 1.00 6.48 515 GLN A O 1
ATOM 3839 N N . GLY A 1 516 ? 120.225 117.439 125.019 1.00 6.72 516 GLY A N 1
ATOM 3840 C CA . GLY A 1 516 ? 120.525 116.064 125.297 1.00 4.24 516 GLY A CA 1
ATOM 3841 C C . GLY A 1 516 ? 120.584 115.176 124.067 1.00 5.01 516 GLY A C 1
ATOM 3842 O O . GLY A 1 516 ? 120.840 114.028 124.238 1.00 8.26 516 GLY A O 1
ATOM 3843 N N . GLN A 1 517 ? 120.411 115.707 122.875 1.00 7.35 517 GLN A N 1
ATOM 3844 C CA . GLN A 1 517 ? 120.338 114.909 121.623 1.00 5.71 517 GLN A CA 1
ATOM 3845 C C . GLN A 1 517 ? 121.693 114.497 121.068 1.00 6.49 517 GLN A C 1
ATOM 3846 O O . GLN A 1 517 ? 121.719 113.868 120.063 1.00 8.74 517 GLN A O 1
ATOM 3852 N N . GLY A 1 518 ? 122.781 114.856 121.704 1.00 7.61 518 GLY A N 1
ATOM 3853 C CA . GLY A 1 518 ? 124.102 114.395 121.305 1.00 6.62 518 GLY A CA 1
ATOM 3854 C C . GLY A 1 518 ? 124.777 115.199 120.214 1.00 7.29 518 GLY A C 1
ATOM 3855 O O . GLY A 1 518 ? 125.653 114.682 119.584 1.00 11.28 518 GLY A O 1
ATOM 3856 N N . HIS A 1 519 ? 124.422 116.442 120.013 1.00 6.03 519 HIS A N 1
ATOM 3857 C CA . HIS A 1 519 ? 124.948 117.245 118.923 1.00 7.97 519 HIS A CA 1
ATOM 3858 C C . HIS A 1 519 ? 126.448 117.295 119.013 1.00 5.49 519 HIS A C 1
ATOM 3859 O O . HIS A 1 519 ? 127.102 117.255 118.023 1.00 10.40 519 HIS A O 1
ATOM 3866 N N . GLU A 1 520 ? 126.990 117.405 120.225 1.00 9.39 520 GLU A N 1
ATOM 3867 C CA . GLU A 1 520 ? 128.437 117.533 120.362 1.00 8.64 520 GLU A CA 1
ATOM 3868 C C . GLU A 1 520 ? 129.164 116.333 119.781 1.00 9.72 520 GLU A C 1
ATOM 3869 O O . GLU A 1 520 ? 130.341 116.440 119.434 1.00 12.39 520 GLU A O 1
ATOM 3875 N N . THR A 1 521 ? 128.490 115.196 119.679 1.00 9.64 521 THR A N 1
ATOM 3876 C CA . THR A 1 521 ? 129.040 114.013 119.037 1.00 8.82 521 THR A CA 1
ATOM 3877 C C . THR A 1 521 ? 128.679 113.950 117.560 1.00 7.82 521 THR A C 1
ATOM 3878 O O . THR A 1 521 ? 129.560 113.839 116.704 1.00 11.52 521 THR A O 1
ATOM 3882 N N . THR A 1 522 ? 127.421 113.987 117.262 1.00 8.28 522 THR A N 1
ATOM 3883 C CA . THR A 1 522 ? 126.967 113.815 115.908 1.00 6.22 522 THR A CA 1
ATOM 3884 C C . THR A 1 522 ? 127.458 114.848 114.902 1.00 7.94 522 THR A C 1
ATOM 3885 O O . THR A 1 522 ? 127.843 114.504 113.813 1.00 7.86 522 THR A O 1
ATOM 3889 N N . PHE A 1 523 ? 127.459 116.078 115.314 1.00 7.22 523 PHE A N 1
ATOM 3890 C CA . PHE A 1 523 ? 127.973 117.068 114.375 1.00 9.37 523 PHE A CA 1
ATOM 3891 C C . PHE A 1 523 ? 129.476 116.917 114.184 1.00 7.28 523 PHE A C 1
ATOM 3892 O O . PHE A 1 523 ? 129.986 117.132 113.076 1.00 14.87 523 PHE A O 1
ATOM 3900 N N . ALA A 1 524 ? 130.187 116.513 115.236 1.00 8.11 524 ALA A N 1
ATOM 3901 C CA . ALA A 1 524 ? 131.574 116.102 115.071 1.00 10.81 524 ALA A CA 1
ATOM 3902 C C . ALA A 1 524 ? 131.679 114.989 114.044 1.00 8.26 524 ALA A C 1
ATOM 3903 O O . ALA A 1 524 ? 132.605 114.965 113.238 1.00 14.60 524 ALA A O 1
ATOM 3905 N N . GLN A 1 525 ? 130.730 114.063 114.061 1.00 10.07 525 GLN A N 1
ATOM 3906 C CA . GLN A 1 525 ? 130.773 112.942 113.131 1.00 12.28 525 GLN A CA 1
ATOM 3907 C C . GLN A 1 525 ? 130.474 113.385 111.704 1.00 10.02 525 GLN A C 1
ATOM 3908 O O . GLN A 1 525 ? 131.115 112.923 110.763 1.00 14.88 525 GLN A O 1
ATOM 3914 N N . ILE A 1 526 ? 129.507 114.280 111.527 1.00 9.09 526 ILE A N 1
ATOM 3915 C CA . ILE A 1 526 ? 129.209 114.803 110.195 1.00 10.38 526 ILE A CA 1
ATOM 3916 C C . ILE A 1 526 ? 130.448 115.473 109.610 1.00 8.86 526 ILE A C 1
ATOM 3917 O O . ILE A 1 526 ? 130.883 115.170 108.486 1.00 12.82 526 ILE A O 1
ATOM 3922 N N . VAL A 1 527 ? 131.073 116.352 110.395 1.00 9.34 527 VAL A N 1
ATOM 3923 C CA . VAL A 1 527 ? 132.271 117.032 109.915 1.00 12.49 527 VAL A CA 1
ATOM 3924 C C . VAL A 1 527 ? 133.405 116.039 109.694 1.00 13.20 527 VAL A C 1
ATOM 3925 O O . VAL A 1 527 ? 134.085 116.086 108.670 1.00 16.71 527 VAL A O 1
ATOM 3929 N N . ALA A 1 528 ? 133.616 115.153 110.649 1.00 11.48 528 ALA A N 1
ATOM 3930 C CA . ALA A 1 528 ? 134.647 114.107 110.525 1.00 13.30 528 ALA A CA 1
ATOM 3931 C C . ALA A 1 528 ? 134.445 113.333 109.227 1.00 16.92 528 ALA A C 1
ATOM 3932 O O . ALA A 1 528 ? 135.427 112.994 108.590 1.00 18.82 528 ALA A O 1
ATOM 3934 N N . GLU A 1 529 ? 133.194 113.054 108.906 1.00 16.79 529 GLU A N 1
ATOM 3935 C CA . GLU A 1 529 ? 132.918 112.263 107.698 1.00 17.00 529 GLU A CA 1
ATOM 3936 C C . GLU A 1 529 ? 133.406 113.070 106.503 1.00 17.70 529 GLU A C 1
ATOM 3937 O O . GLU A 1 529 ? 134.016 112.481 105.630 1.00 20.73 529 GLU A O 1
ATOM 3943 N N . GLU A 1 530 ? 133.050 114.349 106.465 1.00 15.24 530 GLU A N 1
ATOM 3944 C CA . GLU A 1 530 ? 133.375 115.148 105.286 1.00 15.49 530 GLU A CA 1
ATOM 3945 C C . GLU A 1 530 ? 134.873 115.426 105.181 1.00 15.58 530 GLU A C 1
ATOM 3946 O O . GLU A 1 530 ? 135.431 115.437 104.081 1.00 18.82 530 GLU A O 1
ATOM 3952 N N . LEU A 1 531 ? 135.544 115.620 106.315 1.00 19.84 531 LEU A N 1
ATOM 3953 C CA . LEU A 1 531 ? 136.877 116.204 106.360 1.00 16.01 531 LEU A CA 1
ATOM 3954 C C . LEU A 1 531 ? 137.984 115.240 106.748 1.00 17.18 531 LEU A C 1
ATOM 3955 O O . LEU A 1 531 ? 139.155 115.569 106.547 1.00 20.83 531 LEU A O 1
ATOM 3960 N N . GLY A 1 532 ? 137.670 114.127 107.387 1.00 16.65 532 GLY A N 1
ATOM 3961 C CA . GLY A 1 532 ? 138.727 113.185 107.747 1.00 17.61 532 GLY A CA 1
ATOM 3962 C C . GLY A 1 532 ? 139.379 113.569 109.055 1.00 18.79 532 GLY A C 1
ATOM 3963 O O . GLY A 1 532 ? 140.345 112.921 109.406 1.00 21.41 532 GLY A O 1
ATOM 3964 N N . ILE A 1 533 ? 138.960 114.667 109.683 1.00 18.00 533 ILE A N 1
ATOM 3965 C CA . ILE A 1 533 ? 139.395 114.975 111.046 1.00 18.63 533 ILE A CA 1
ATOM 3966 C C . ILE A 1 533 ? 138.629 114.074 112.010 1.00 18.64 533 ILE A C 1
ATOM 3967 O O . ILE A 1 533 ? 137.397 114.003 111.924 1.00 20.46 533 ILE A O 1
ATOM 3972 N N . PRO A 1 534 ? 139.303 113.374 112.918 1.00 19.21 534 PRO A N 1
ATOM 3973 C CA . PRO A 1 534 ? 138.581 112.515 113.848 1.00 16.53 534 PRO A CA 1
ATOM 3974 C C . PRO A 1 534 ? 137.603 113.330 114.668 1.00 16.07 534 PRO A C 1
ATOM 3975 O O . PRO A 1 534 ? 137.856 114.509 114.978 1.00 17.90 534 PRO A O 1
ATOM 3979 N N . PRO A 1 535 ? 136.451 112.755 115.014 1.00 14.78 535 PRO A N 1
ATOM 3980 C CA . PRO A 1 535 ? 135.486 113.516 115.824 1.00 16.76 535 PRO A CA 1
ATOM 3981 C C . PRO A 1 535 ? 136.080 114.045 117.115 1.00 16.22 535 PRO A C 1
ATOM 3982 O O . PRO A 1 535 ? 135.767 115.172 117.515 1.00 17.68 535 PRO A O 1
ATOM 3986 N N . GLU A 1 536 ? 136.950 113.276 117.771 1.00 15.07 536 GLU A N 1
ATOM 3987 C CA . GLU A 1 536 ? 137.581 113.768 118.990 1.00 20.62 536 GLU A CA 1
ATOM 3988 C C . GLU A 1 536 ? 138.388 115.035 118.744 1.00 17.58 536 GLU A C 1
ATOM 3989 O O . GLU A 1 536 ? 138.634 115.790 119.686 1.00 20.15 536 GLU A O 1
ATOM 3995 N N . ASP A 1 537 ? 138.790 115.287 117.503 1.00 16.00 537 ASP A N 1
ATOM 3996 C CA . ASP A 1 537 ? 139.535 116.481 117.141 1.00 15.70 537 ASP A CA 1
ATOM 3997 C C . ASP A 1 537 ? 138.633 117.627 116.707 1.00 14.37 537 ASP A C 1
ATOM 3998 O O . ASP A 1 537 ? 139.143 118.671 116.290 1.00 17.08 537 ASP A O 1
ATOM 4003 N N . ILE A 1 538 ? 137.318 117.460 116.798 1.00 12.49 538 ILE A N 1
ATOM 4004 C CA . ILE A 1 538 ? 136.353 118.460 116.360 1.00 12.79 538 ILE A CA 1
ATOM 4005 C C . ILE A 1 538 ? 135.565 118.912 117.579 1.00 14.64 538 ILE A C 1
ATOM 4006 O O . ILE A 1 538 ? 134.770 118.143 118.133 1.00 17.33 538 ILE A O 1
ATOM 4011 N N . ASP A 1 539 ? 135.766 120.156 117.983 1.00 9.74 539 ASP A N 1
ATOM 4012 C CA . ASP A 1 539 ? 134.974 120.757 119.043 1.00 13.04 539 ASP A CA 1
ATOM 4013 C C . ASP A 1 539 ? 133.662 121.264 118.459 1.00 11.16 539 ASP A C 1
ATOM 4014 O O . ASP A 1 539 ? 133.660 122.130 117.584 1.00 17.94 539 ASP A O 1
ATOM 4019 N N . VAL A 1 540 ? 132.550 120.726 118.933 1.00 9.53 540 VAL A N 1
ATOM 4020 C CA . VAL A 1 540 ? 131.236 121.215 118.538 1.00 9.24 540 VAL A CA 1
ATOM 4021 C C . VAL A 1 540 ? 130.803 122.273 119.543 1.00 9.12 540 VAL A C 1
ATOM 4022 O O . VAL A 1 540 ? 130.637 121.986 120.731 1.00 14.49 540 VAL A O 1
ATOM 4026 N N . VAL A 1 541 ? 130.618 123.494 119.064 1.00 6.26 541 VAL A N 1
ATOM 4027 C CA . VAL A 1 541 ? 130.236 124.630 119.886 1.00 8.39 541 VAL A CA 1
ATOM 4028 C C . VAL A 1 541 ? 128.784 124.959 119.580 1.00 7.06 541 VAL A C 1
ATOM 4029 O O . VAL A 1 541 ? 128.369 124.943 118.418 1.00 13.06 541 VAL A O 1
ATOM 4033 N N . HIS A 1 542 ? 128.008 125.226 120.626 1.00 7.32 542 HIS A N 1
ATOM 4034 C CA . HIS A 1 542 ? 126.580 125.460 120.481 1.00 10.20 542 HIS A CA 1
ATOM 4035 C C . HIS A 1 542 ? 126.056 126.143 121.733 1.00 9.06 542 HIS A C 1
ATOM 4036 O O . HIS A 1 542 ? 126.650 126.051 122.807 1.00 14.26 542 HIS A O 1
ATOM 4043 N N . GLY A 1 543 ? 124.922 126.813 121.579 1.00 12.43 543 GLY A N 1
ATOM 4044 C CA . GLY A 1 543 ? 124.193 127.358 122.697 1.00 9.85 543 GLY A CA 1
ATOM 4045 C C . GLY A 1 543 ? 124.618 128.740 123.136 1.00 11.26 543 GLY A C 1
ATOM 4046 O O . GLY A 1 543 ? 123.827 129.438 123.779 1.00 14.65 543 GLY A O 1
ATOM 4047 N N . ASP A 1 544 ? 125.829 129.163 122.802 1.00 9.94 544 ASP A N 1
ATOM 4048 C CA . ASP A 1 544 ? 126.330 130.484 123.154 1.00 11.02 544 ASP A CA 1
ATOM 4049 C C . ASP A 1 544 ? 126.284 131.359 121.910 1.00 9.78 544 ASP A C 1
ATOM 4050 O O . ASP A 1 544 ? 127.100 131.199 120.999 1.00 15.33 544 ASP A O 1
ATOM 4055 N N . THR A 1 545 ? 125.342 132.299 121.884 1.00 8.30 545 THR A N 1
ATOM 4056 C CA . THR A 1 545 ? 125.124 133.094 120.686 1.00 10.29 545 THR A CA 1
ATOM 4057 C C . THR A 1 545 ? 126.272 134.050 120.393 1.00 12.39 545 THR A C 1
ATOM 4058 O O . THR A 1 545 ? 126.329 134.586 119.285 1.00 12.98 545 THR A O 1
ATOM 4062 N N . ASP A 1 546 ? 127.171 134.283 121.351 1.00 12.26 546 ASP A N 1
ATOM 4063 C CA . ASP A 1 546 ? 128.321 135.145 121.109 1.00 12.20 546 ASP A CA 1
ATOM 4064 C C . ASP A 1 546 ? 129.391 134.472 120.258 1.00 14.42 546 ASP A C 1
ATOM 4065 O O . ASP A 1 546 ? 130.258 135.166 119.720 1.00 18.82 546 ASP A O 1
ATOM 4070 N N . GLN A 1 547 ? 129.359 133.145 120.128 1.00 13.45 547 GLN A N 1
ATOM 4071 C CA . GLN A 1 547 ? 130.364 132.432 119.351 1.00 12.28 547 GLN A CA 1
ATOM 4072 C C . GLN A 1 547 ? 129.742 131.372 118.448 1.00 13.84 547 GLN A C 1
ATOM 4073 O O . GLN A 1 547 ? 130.402 130.395 118.084 1.00 14.26 547 GLN A O 1
ATOM 4079 N N . THR A 1 548 ? 128.484 131.544 118.077 1.00 10.82 548 THR A N 1
ATOM 4080 C CA . THR A 1 548 ? 127.860 130.619 117.152 1.00 9.04 548 THR A CA 1
ATOM 4081 C C . THR A 1 548 ? 127.100 131.388 116.085 1.00 8.85 548 THR A C 1
ATOM 4082 O O . THR A 1 548 ? 126.559 132.464 116.354 1.00 13.09 548 THR A O 1
ATOM 4086 N N . PRO A 1 549 ? 127.035 130.853 114.869 1.00 11.58 549 PRO A N 1
ATOM 4087 C CA . PRO A 1 549 ? 126.291 131.525 113.800 1.00 11.61 549 PRO A CA 1
ATOM 4088 C C . PRO A 1 549 ? 124.794 131.484 114.053 1.00 10.20 549 PRO A C 1
ATOM 4089 O O . PRO A 1 549 ? 124.280 130.650 114.800 1.00 9.61 549 PRO A O 1
ATOM 4093 N N . PHE A 1 550 ? 124.092 132.402 113.402 1.00 10.21 550 PHE A N 1
ATOM 4094 C CA . PHE A 1 550 ? 122.655 132.485 113.589 1.00 7.18 550 PHE A CA 1
ATOM 4095 C C . PHE A 1 550 ? 121.960 131.267 112.999 1.00 7.29 550 PHE A C 1
ATOM 4096 O O . PHE A 1 550 ? 122.311 130.781 111.924 1.00 14.03 550 PHE A O 1
ATOM 4104 N N . GLY A 1 551 ? 120.952 130.793 113.712 1.00 10.58 551 GLY A N 1
ATOM 4105 C CA . GLY A 1 551 ? 120.125 129.701 113.244 1.00 9.53 551 GLY A CA 1
ATOM 4106 C C . GLY A 1 551 ? 118.900 129.636 114.120 1.00 10.09 551 GLY A C 1
ATOM 4107 O O . GLY A 1 551 ? 118.766 130.380 115.092 1.00 12.07 551 GLY A O 1
ATOM 4108 N N . LEU A 1 552 ? 118.000 128.739 113.763 1.00 11.31 552 LEU A N 1
ATOM 4109 C CA . LEU A 1 552 ? 116.707 128.696 114.422 1.00 10.97 552 LEU A CA 1
ATOM 4110 C C . LEU A 1 552 ? 116.668 127.754 115.615 1.00 8.55 552 LEU A C 1
ATOM 4111 O O . LEU A 1 552 ? 115.605 127.589 116.212 1.00 16.73 552 LEU A O 1
ATOM 4116 N N . GLY A 1 553 ? 117.780 127.142 115.983 1.00 9.74 553 GLY A N 1
ATOM 4117 C CA . GLY A 1 553 ? 117.797 126.320 117.172 1.00 6.59 553 GLY A CA 1
ATOM 4118 C C . GLY A 1 553 ? 117.257 124.928 116.925 1.00 7.63 553 GLY A C 1
ATOM 4119 O O . GLY A 1 553 ? 117.069 124.488 115.791 1.00 12.63 553 GLY A O 1
ATOM 4120 N N . THR A 1 554 ? 117.034 124.216 118.034 1.00 7.36 554 THR A N 1
ATOM 4121 C CA . THR A 1 554 ? 116.614 122.856 117.978 1.00 9.52 554 THR A CA 1
ATOM 4122 C C . THR A 1 554 ? 115.176 122.553 118.371 1.00 5.85 554 THR A C 1
ATOM 4123 O O . THR A 1 554 ? 114.836 122.569 119.539 1.00 8.67 554 THR A O 1
ATOM 4127 N N . TYR A 1 555 ? 114.379 122.260 117.378 1.00 7.88 555 TYR A N 1
ATOM 4128 C CA . TYR A 1 555 ? 113.031 121.845 117.630 1.00 9.32 555 TYR A CA 1
ATOM 4129 C C . TYR A 1 555 ? 112.565 121.338 116.285 1.00 9.01 555 TYR A C 1
ATOM 4130 O O . TYR A 1 555 ? 113.224 121.543 115.304 1.00 10.06 555 TYR A O 1
ATOM 4139 N N . GLY A 1 556 ? 111.474 120.615 116.245 1.00 6.78 556 GLY A N 1
ATOM 4140 C CA . GLY A 1 556 ? 111.050 120.034 114.979 1.00 10.90 556 GLY A CA 1
ATOM 4141 C C . GLY A 1 556 ? 112.052 119.046 114.392 1.00 8.04 556 GLY A C 1
ATOM 4142 O O . GLY A 1 556 ? 112.097 118.892 113.202 1.00 11.38 556 GLY A O 1
ATOM 4143 N N . SER A 1 557 ? 112.864 118.439 115.224 1.00 10.40 557 SER A N 1
ATOM 4144 C CA . SER A 1 557 ? 113.842 117.481 114.751 1.00 13.34 557 SER A CA 1
ATOM 4145 C C . SER A 1 557 ? 114.640 118.067 113.585 1.00 11.01 557 SER A C 1
ATOM 4146 O O . SER A 1 557 ? 114.980 117.365 112.670 1.00 13.90 557 SER A O 1
ATOM 4149 N N . ARG A 1 558 ? 114.843 119.344 113.604 1.00 5.37 558 ARG A N 1
ATOM 4150 C CA . ARG A 1 558 ? 115.484 119.963 112.473 1.00 6.80 558 ARG A CA 1
ATOM 4151 C C . ARG A 1 558 ? 116.971 120.053 112.518 1.00 7.36 558 ARG A C 1
ATOM 4152 O O . ARG A 1 558 ? 117.569 120.482 111.568 1.00 9.43 558 ARG A O 1
ATOM 4160 N N . SER A 1 559 ? 117.544 119.707 113.635 1.00 7.15 559 SER A N 1
ATOM 4161 C CA . SER A 1 559 ? 118.978 119.910 113.784 1.00 7.42 559 SER A CA 1
ATOM 4162 C C . SER A 1 559 ? 119.771 119.172 112.683 1.00 7.50 559 SER A C 1
ATOM 4163 O O . SER A 1 559 ? 120.651 119.733 112.133 1.00 9.48 559 SER A O 1
ATOM 4166 N N . THR A 1 560 ? 119.452 117.951 112.396 1.00 8.42 560 THR A N 1
ATOM 4167 C CA . THR A 1 560 ? 120.157 117.141 111.408 1.00 9.76 560 THR A CA 1
ATOM 4168 C C . THR A 1 560 ? 119.767 117.408 109.969 1.00 6.73 560 THR A C 1
ATOM 4169 O O . THR A 1 560 ? 120.598 117.409 109.120 1.00 13.05 560 THR A O 1
ATOM 4173 N N . PRO A 1 561 ? 118.501 117.614 109.707 1.00 11.09 561 PRO A N 1
ATOM 4174 C CA . PRO A 1 561 ? 118.086 118.007 108.352 1.00 8.07 561 PRO A CA 1
ATOM 4175 C C . PRO A 1 561 ? 118.616 119.371 107.970 1.00 8.81 561 PRO A C 1
ATOM 4176 O O . PRO A 1 561 ? 118.976 119.532 106.843 1.00 12.77 561 PRO A O 1
ATOM 4180 N N . VAL A 1 562 ? 118.638 120.315 108.895 1.00 4.38 562 VAL A N 1
ATOM 4181 C CA . VAL A 1 562 ? 119.018 121.682 108.557 1.00 5.97 562 VAL A CA 1
ATOM 4182 C C . VAL A 1 562 ? 120.451 121.971 108.985 1.00 6.63 562 VAL A C 1
ATOM 4183 O O . VAL A 1 562 ? 121.327 122.180 108.147 1.00 6.85 562 VAL A O 1
ATOM 4187 N N . SER A 1 563 ? 120.718 121.940 110.289 1.00 6.45 563 SER A N 1
ATOM 4188 C CA . SER A 1 563 ? 122.078 122.182 110.747 1.00 5.79 563 SER A CA 1
ATOM 4189 C C . SER A 1 563 ? 123.011 121.047 110.365 1.00 4.22 563 SER A C 1
ATOM 4190 O O . SER A 1 563 ? 124.184 121.293 110.091 1.00 11.23 563 SER A O 1
ATOM 4193 N N . GLY A 1 564 ? 122.523 119.808 110.344 1.00 8.76 564 GLY A N 1
ATOM 4194 C CA . GLY A 1 564 ? 123.358 118.713 109.880 1.00 7.15 564 GLY A CA 1
ATOM 4195 C C . GLY A 1 564 ? 123.762 118.875 108.426 1.00 9.00 564 GLY A C 1
ATOM 4196 O O . GLY A 1 564 ? 124.926 118.694 108.065 1.00 11.43 564 GLY A O 1
ATOM 4197 N N . ALA A 1 565 ? 122.798 119.225 107.574 1.00 8.15 565 ALA A N 1
ATOM 4198 C CA . ALA A 1 565 ? 123.106 119.503 106.178 1.00 8.44 565 ALA A CA 1
ATOM 4199 C C . ALA A 1 565 ? 124.107 120.645 106.067 1.00 8.32 565 ALA A C 1
ATOM 4200 O O . ALA A 1 565 ? 125.089 120.559 105.323 1.00 7.41 565 ALA A O 1
ATOM 4202 N N . ALA A 1 566 ? 123.875 121.718 106.824 1.00 6.87 566 ALA A N 1
ATOM 4203 C CA . ALA A 1 566 ? 124.791 122.850 106.808 1.00 8.93 566 ALA A CA 1
ATOM 4204 C C . ALA A 1 566 ? 126.193 122.428 107.221 1.00 10.00 566 ALA A C 1
ATOM 4205 O O . ALA A 1 566 ? 127.179 122.866 106.625 1.00 12.22 566 ALA A O 1
ATOM 4207 N N . ALA A 1 567 ? 126.299 121.596 108.253 1.00 7.68 567 ALA A N 1
ATOM 4208 C CA . ALA A 1 567 ? 127.606 121.166 108.730 1.00 9.00 567 ALA A CA 1
ATOM 4209 C C . ALA A 1 567 ? 128.320 120.339 107.678 1.00 7.49 567 ALA A C 1
ATOM 4210 O O . ALA A 1 567 ? 129.511 120.540 107.420 1.00 9.36 567 ALA A O 1
ATOM 4212 N N . ALA A 1 568 ? 127.602 119.409 107.052 1.00 7.59 568 ALA A N 1
ATOM 4213 C CA . ALA A 1 568 ? 128.198 118.621 105.983 1.00 8.61 568 ALA A CA 1
ATOM 4214 C C . ALA A 1 568 ? 128.688 119.518 104.854 1.00 8.45 568 ALA A C 1
ATOM 4215 O O . ALA A 1 568 ? 129.802 119.344 104.346 1.00 14.49 568 ALA A O 1
ATOM 4217 N N . LEU A 1 569 ? 127.878 120.500 104.463 1.00 7.41 569 LEU A N 1
ATOM 4218 C CA . LEU A 1 569 ? 128.240 121.360 103.343 1.00 7.95 569 LEU A CA 1
ATOM 4219 C C . LEU A 1 569 ? 129.417 122.268 103.686 1.00 6.92 569 LEU A C 1
ATOM 4220 O O . LEU A 1 569 ? 130.285 122.504 102.846 1.00 12.39 569 LEU A O 1
ATOM 4225 N N . VAL A 1 570 ? 129.461 122.794 104.909 1.00 9.73 570 VAL A N 1
ATOM 4226 C CA . VAL A 1 570 ? 130.585 123.637 105.298 1.00 9.53 570 VAL A CA 1
ATOM 4227 C C . VAL A 1 570 ? 131.861 122.811 105.399 1.00 7.53 570 VAL A C 1
ATOM 4228 O O . VAL A 1 570 ? 132.941 123.264 105.006 1.00 12.54 570 VAL A O 1
ATOM 4232 N N . ALA A 1 571 ? 131.762 121.583 105.911 1.00 6.88 571 ALA A N 1
ATOM 4233 C CA . ALA A 1 571 ? 132.923 120.706 105.901 1.00 8.40 571 ALA A CA 1
ATOM 4234 C C . ALA A 1 571 ? 133.394 120.468 104.475 1.00 11.69 571 ALA A C 1
ATOM 4235 O O . ALA A 1 571 ? 134.597 120.439 104.204 1.00 12.40 571 ALA A O 1
ATOM 4237 N N . ARG A 1 572 ? 132.457 120.321 103.543 1.00 9.82 572 ARG A N 1
ATOM 4238 C CA . ARG A 1 572 ? 132.839 120.132 102.150 1.00 11.67 572 ARG A CA 1
ATOM 4239 C C . ARG A 1 572 ? 133.469 121.388 101.562 1.00 12.15 572 ARG A C 1
ATOM 4240 O O . ARG A 1 572 ? 134.379 121.301 100.736 1.00 16.79 572 ARG A O 1
ATOM 4248 N N . LYS A 1 573 ? 132.977 122.562 101.944 1.00 8.57 573 LYS A N 1
ATOM 4249 C CA . LYS A 1 573 ? 133.623 123.796 101.516 1.00 12.44 573 LYS A CA 1
ATOM 4250 C C . LYS A 1 573 ? 135.066 123.829 101.992 1.00 9.77 573 LYS A C 1
ATOM 4251 O O . LYS A 1 573 ? 135.985 124.173 101.234 1.00 15.05 573 LYS A O 1
ATOM 4257 N N . VAL A 1 574 ? 135.277 123.482 103.259 1.00 10.66 574 VAL A N 1
ATOM 4258 C CA . VAL A 1 574 ? 136.629 123.450 103.796 1.00 12.96 574 VAL A CA 1
ATOM 4259 C C . VAL A 1 574 ? 137.461 122.427 103.043 1.00 12.16 574 VAL A C 1
ATOM 4260 O O . VAL A 1 574 ? 138.638 122.652 102.773 1.00 14.77 574 VAL A O 1
ATOM 4264 N N . ARG A 1 575 ? 136.858 121.299 102.673 1.00 12.07 575 ARG A N 1
ATOM 4265 C CA . ARG A 1 575 ? 137.585 120.284 101.917 1.00 14.83 575 ARG A CA 1
ATOM 4266 C C . ARG A 1 575 ? 137.970 120.785 100.530 1.00 14.53 575 ARG A C 1
ATOM 4267 O O . ARG A 1 575 ? 139.071 120.511 100.053 1.00 18.24 575 ARG A O 1
ATOM 4275 N N . ASP A 1 576 ? 137.078 121.515 99.865 1.00 14.90 576 ASP A N 1
ATOM 4276 C CA . ASP A 1 576 ? 137.391 122.061 98.546 1.00 17.60 576 ASP A CA 1
ATOM 4277 C C . ASP A 1 576 ? 138.539 123.068 98.622 1.00 17.08 576 ASP A C 1
ATOM 4278 O O . ASP A 1 576 ? 139.506 123.002 97.846 1.00 20.23 576 ASP A O 1
ATOM 4283 N N . LYS A 1 577 ? 138.458 124.010 99.556 1.00 16.97 577 LYS A N 1
ATOM 4284 C CA . LYS A 1 577 ? 139.569 124.948 99.779 1.00 19.09 577 LYS A CA 1
ATOM 4285 C C . LYS A 1 577 ? 140.855 124.159 100.104 1.00 16.80 577 LYS A C 1
ATOM 4286 O O . LYS A 1 577 ? 141.896 124.442 99.570 1.00 19.86 577 LYS A O 1
ATOM 4292 N N . ALA A 1 578 ? 140.739 123.216 101.012 1.00 14.08 578 ALA A N 1
ATOM 4293 C CA . ALA A 1 578 ? 141.895 122.413 101.369 1.00 15.82 578 ALA A CA 1
ATOM 4294 C C . ALA A 1 578 ? 142.472 121.740 100.142 1.00 15.70 578 ALA A C 1
ATOM 4295 O O . ALA A 1 578 ? 143.680 121.560 100.043 1.00 18.23 578 ALA A O 1
ATOM 4297 N N . LYS A 1 579 ? 141.616 121.344 99.206 1.00 16.83 579 LYS A N 1
ATOM 4298 C CA . LYS A 1 579 ? 142.101 120.744 97.974 1.00 16.59 579 LYS A CA 1
ATOM 4299 C C . LYS A 1 579 ? 142.926 121.740 97.188 1.00 17.61 579 LYS A C 1
ATOM 4300 O O . LYS A 1 579 ? 143.965 121.390 96.627 1.00 19.61 579 LYS A O 1
ATOM 4306 N N . ILE A 1 580 ? 142.468 122.988 97.128 1.00 16.83 580 ILE A N 1
ATOM 4307 C CA . ILE A 1 580 ? 143.248 124.018 96.445 1.00 18.16 580 ILE A CA 1
ATOM 4308 C C . ILE A 1 580 ? 144.622 124.154 97.097 1.00 16.04 580 ILE A C 1
ATOM 4309 O O . ILE A 1 580 ? 145.668 124.101 96.430 1.00 18.77 580 ILE A O 1
ATOM 4314 N N . ILE A 1 581 ? 144.634 124.299 98.422 1.00 17.08 581 ILE A N 1
ATOM 4315 C CA . ILE A 1 581 ? 145.894 124.447 99.149 1.00 14.84 581 ILE A CA 1
ATOM 4316 C C . ILE A 1 581 ? 146.774 123.216 98.960 1.00 17.10 581 ILE A C 1
ATOM 4317 O O . ILE A 1 581 ? 147.983 123.328 98.738 1.00 19.59 581 ILE A O 1
ATOM 4322 N N . ALA A 1 582 ? 146.183 122.025 99.038 1.00 18.82 582 ALA A N 1
ATOM 4323 C CA . ALA A 1 582 ? 146.935 120.785 98.897 1.00 20.80 582 ALA A CA 1
ATOM 4324 C C . ALA A 1 582 ? 147.535 120.651 97.503 1.00 21.63 582 ALA A C 1
ATOM 4325 O O . ALA A 1 582 ? 148.670 120.193 97.350 1.00 22.79 582 ALA A O 1
ATOM 4327 N N . ALA A 1 583 ? 146.780 121.037 96.474 1.00 19.13 583 ALA A N 1
ATOM 4328 C CA . ALA A 1 583 ? 147.311 121.029 95.119 1.00 21.45 583 ALA A CA 1
ATOM 4329 C C . ALA A 1 583 ? 148.513 121.947 95.017 1.00 24.32 583 ALA A C 1
ATOM 4330 O O . ALA A 1 583 ? 149.514 121.608 94.377 1.00 24.76 583 ALA A O 1
ATOM 4332 N N . GLY A 1 584 ? 148.434 123.114 95.653 1.00 21.53 584 GLY A N 1
ATOM 4333 C CA . GLY A 1 584 ? 149.620 123.946 95.756 1.00 21.97 584 GLY A CA 1
ATOM 4334 C C . GLY A 1 584 ? 150.772 123.222 96.430 1.00 23.25 584 GLY A C 1
ATOM 4335 O O . GLY A 1 584 ? 151.899 123.222 95.933 1.00 25.84 584 GLY A O 1
ATOM 4336 N N . MET A 1 585 ? 150.494 122.564 97.557 1.00 21.32 585 MET A N 1
ATOM 4337 C CA . MET A 1 585 ? 151.561 121.934 98.325 1.00 22.12 585 MET A CA 1
ATOM 4338 C C . MET A 1 585 ? 152.152 120.749 97.580 1.00 24.24 585 MET A C 1
ATOM 4339 O O . MET A 1 585 ? 153.365 120.522 97.625 1.00 26.52 585 MET A O 1
ATOM 4344 N N . LEU A 1 586 ? 151.315 119.977 96.899 1.00 26.49 586 LEU A N 1
ATOM 4345 C CA . LEU A 1 586 ? 151.807 118.854 96.120 1.00 28.18 586 LEU A CA 1
ATOM 4346 C C . LEU A 1 586 ? 152.373 119.289 94.781 1.00 28.80 586 LEU A C 1
ATOM 4347 O O . LEU A 1 586 ? 152.822 118.436 94.011 1.00 29.71 586 LEU A O 1
ATOM 4352 N N . GLU A 1 587 ? 152.353 120.588 94.486 1.00 31.49 587 GLU A N 1
ATOM 4353 C CA . GLU A 1 587 ? 152.837 121.108 93.214 1.00 32.19 587 GLU A CA 1
ATOM 4354 C C . GLU A 1 587 ? 152.191 120.349 92.061 1.00 32.09 587 GLU A C 1
ATOM 4355 O O . GLU A 1 587 ? 152.850 119.886 91.130 1.00 34.41 587 GLU A O 1
ATOM 4361 N N . ALA A 1 588 ? 150.873 120.209 92.152 1.00 31.67 588 ALA A N 1
ATOM 4362 C CA . ALA A 1 588 ? 150.096 119.412 91.222 1.00 31.30 588 ALA A CA 1
ATOM 4363 C C . ALA A 1 588 ? 148.859 120.185 90.803 1.00 31.26 588 ALA A C 1
ATOM 4364 O O . ALA A 1 588 ? 148.420 121.116 91.482 1.00 32.52 588 ALA A O 1
ATOM 4366 N N . SER A 1 589 ? 148.306 119.791 89.663 1.00 32.99 589 SER A N 1
ATOM 4367 C CA . SER A 1 589 ? 147.015 120.315 89.256 1.00 32.01 589 SER A CA 1
ATOM 4368 C C . SER A 1 589 ? 145.947 119.874 90.247 1.00 32.31 589 SER A C 1
ATOM 4369 O O . SER A 1 589 ? 146.004 118.778 90.810 1.00 32.59 589 SER A O 1
ATOM 4372 N N . ILE A 1 590 ? 144.968 120.748 90.474 1.00 30.25 590 ILE A N 1
ATOM 4373 C CA . ILE A 1 590 ? 143.879 120.386 91.373 1.00 29.46 590 ILE A CA 1
ATOM 4374 C C . ILE A 1 590 ? 143.137 119.166 90.850 1.00 31.06 590 ILE A C 1
ATOM 4375 O O . ILE A 1 590 ? 142.548 118.407 91.628 1.00 32.06 590 ILE A O 1
ATOM 4380 N N . ALA A 1 591 ? 143.160 118.949 89.533 1.00 33.55 591 ALA A N 1
ATOM 4381 C CA . ALA A 1 591 ? 142.493 117.786 88.959 1.00 33.72 591 ALA A CA 1
ATOM 4382 C C . ALA A 1 591 ? 143.192 116.484 89.330 1.00 34.97 591 ALA A C 1
ATOM 4383 O O . ALA A 1 591 ? 142.530 115.456 89.492 1.00 36.22 591 ALA A O 1
ATOM 4385 N N . ASP A 1 592 ? 144.516 116.503 89.464 1.00 34.64 592 ASP A N 1
ATOM 4386 C CA . ASP A 1 592 ? 145.275 115.304 89.795 1.00 34.63 592 ASP A CA 1
ATOM 4387 C C . ASP A 1 592 ? 145.180 114.932 91.267 1.00 34.74 592 ASP A C 1
ATOM 4388 O O . ASP A 1 592 ? 145.730 113.901 91.666 1.00 36.12 592 ASP A O 1
ATOM 4393 N N . LEU A 1 593 ? 144.520 115.749 92.081 1.00 30.92 593 LEU A N 1
ATOM 4394 C CA . LEU A 1 593 ? 144.363 115.449 93.495 1.00 31.25 593 LEU A CA 1
ATOM 4395 C C . LEU A 1 593 ? 143.161 114.542 93.721 1.00 30.26 593 LEU A C 1
ATOM 4396 O O . LEU A 1 593 ? 142.081 114.774 93.171 1.00 31.23 593 LEU A O 1
ATOM 4401 N N . GLU A 1 594 ? 143.357 113.516 94.540 1.00 29.20 594 GLU A N 1
ATOM 4402 C CA . GLU A 1 594 ? 142.305 112.629 95.001 1.00 28.69 594 GLU A CA 1
ATOM 4403 C C . GLU A 1 594 ? 142.153 112.803 96.502 1.00 29.33 594 GLU A C 1
ATOM 4404 O O . GLU A 1 594 ? 143.149 112.813 97.237 1.00 31.10 594 GLU A O 1
ATOM 4410 N N . TRP A 1 595 ? 140.907 112.947 96.921 1.00 26.19 595 TRP A N 1
ATOM 4411 C CA . TRP A 1 595 ? 140.607 113.066 98.365 1.00 24.85 595 TRP A CA 1
ATOM 4412 C C . TRP A 1 595 ? 140.573 111.662 98.956 1.00 23.93 595 TRP A C 1
ATOM 4413 O O . TRP A 1 595 ? 139.971 110.791 98.344 1.00 27.71 595 TRP A O 1
ATOM 4424 N N . ASP A 1 596 ? 141.232 111.452 100.086 1.00 28.41 596 ASP A N 1
ATOM 4425 C CA . ASP A 1 596 ? 141.258 110.124 100.743 1.00 29.23 596 ASP A CA 1
ATOM 4426 C C . ASP A 1 596 ? 140.956 110.249 102.239 1.00 30.18 596 ASP A C 1
ATOM 4427 O O . ASP A 1 596 ? 141.869 109.983 103.036 1.00 31.88 596 ASP A O 1
ATOM 4432 N N . LYS A 1 597 ? 139.736 110.643 102.604 1.00 28.66 597 LYS A N 1
ATOM 4433 C CA . LYS A 1 597 ? 139.329 110.675 104.033 1.00 27.18 597 LYS A CA 1
ATOM 4434 C C . LYS A 1 597 ? 140.398 111.324 104.920 1.00 27.98 597 LYS A C 1
ATOM 4435 O O . LYS A 1 597 ? 141.059 110.608 105.679 1.00 29.44 597 LYS A O 1
ATOM 4441 N N . GLY A 1 598 ? 140.543 112.632 104.829 1.00 24.02 598 GLY A N 1
ATOM 4442 C CA . GLY A 1 598 ? 141.511 113.318 105.680 1.00 21.27 598 GLY A CA 1
ATOM 4443 C C . GLY A 1 598 ? 142.724 113.754 104.894 1.00 22.97 598 GLY A C 1
ATOM 4444 O O . GLY A 1 598 ? 143.527 114.491 105.473 1.00 23.51 598 GLY A O 1
ATOM 4445 N N . SER A 1 599 ? 142.852 113.326 103.634 1.00 22.79 599 SER A N 1
ATOM 4446 C CA . SER A 1 599 ? 144.105 113.678 102.923 1.00 23.61 599 SER A CA 1
ATOM 4447 C C . SER A 1 599 ? 143.940 113.821 101.417 1.00 22.44 599 SER A C 1
ATOM 4448 O O . SER A 1 599 ? 143.130 113.118 100.847 1.00 23.11 599 SER A O 1
ATOM 4451 N N . PHE A 1 600 ? 144.685 114.738 100.812 1.00 24.17 600 PHE A N 1
ATOM 4452 C CA . PHE A 1 600 ? 144.737 114.819 99.361 1.00 22.20 600 PHE A CA 1
ATOM 4453 C C . PHE A 1 600 ? 146.038 114.192 98.894 1.00 23.77 600 PHE A C 1
ATOM 4454 O O . PHE A 1 600 ? 147.099 114.486 99.444 1.00 26.24 600 PHE A O 1
ATOM 4462 N N . HIS A 1 601 ? 145.965 113.338 97.892 1.00 30.14 601 HIS A N 1
ATOM 4463 C CA . HIS A 1 601 ? 147.175 112.794 97.299 1.00 31.68 601 HIS A CA 1
ATOM 4464 C C . HIS A 1 601 ? 147.079 112.901 95.790 1.00 32.72 601 HIS A C 1
ATOM 4465 O O . HIS A 1 601 ? 145.996 112.813 95.218 1.00 32.66 601 HIS A O 1
ATOM 4472 N N . ILE A 1 602 ? 148.213 113.054 95.116 1.00 35.98 602 ILE A N 1
ATOM 4473 C CA . ILE A 1 602 ? 148.192 113.049 93.626 1.00 35.35 602 ILE A CA 1
ATOM 4474 C C . ILE A 1 602 ? 147.655 111.691 93.191 1.00 34.99 602 ILE A C 1
ATOM 4475 O O . ILE A 1 602 ? 148.108 110.691 93.739 1.00 37.68 602 ILE A O 1
ATOM 4480 N N . LYS A 1 603 ? 146.760 111.661 92.204 1.00 39.23 603 LYS A N 1
ATOM 4481 C CA . LYS A 1 603 ? 146.233 110.370 91.695 1.00 40.67 603 LYS A CA 1
ATOM 4482 C C . LYS A 1 603 ? 147.434 109.572 91.207 1.00 42.09 603 LYS A C 1
ATOM 4483 O O . LYS A 1 603 ? 148.312 110.168 90.549 1.00 43.14 603 LYS A O 1
ATOM 4489 N N . GLY A 1 604 ? 147.467 108.284 91.517 1.00 43.88 604 GLY A N 1
ATOM 4490 C CA . GLY A 1 604 ? 148.693 107.533 91.211 1.00 43.86 604 GLY A CA 1
ATOM 4491 C C . GLY A 1 604 ? 149.426 107.347 92.511 1.00 44.83 604 GLY A C 1
ATOM 4492 O O . GLY A 1 604 ? 149.259 106.295 93.112 1.00 45.06 604 GLY A O 1
ATOM 4493 N N . ASP A 1 605 ? 150.167 108.362 92.949 1.00 46.89 605 ASP A N 1
ATOM 4494 C CA . ASP A 1 605 ? 150.991 108.236 94.171 1.00 46.29 605 ASP A CA 1
ATOM 4495 C C . ASP A 1 605 ? 150.179 108.570 95.422 1.00 46.05 605 ASP A C 1
ATOM 4496 O O . ASP A 1 605 ? 150.014 109.770 95.707 1.00 46.09 605 ASP A O 1
ATOM 4501 N N . PRO A 1 606 ? 149.754 107.587 96.250 1.00 45.53 606 PRO A N 1
ATOM 4502 C CA . PRO A 1 606 ? 149.099 107.896 97.502 1.00 44.56 606 PRO A CA 1
ATOM 4503 C C . PRO A 1 606 ? 150.185 108.573 98.340 1.00 45.09 606 PRO A C 1
ATOM 4504 O O . PRO A 1 606 ? 149.829 109.406 99.121 1.00 44.85 606 PRO A O 1
ATOM 4508 N N . SER A 1 607 ? 151.453 108.197 98.156 1.00 44.93 607 SER A N 1
ATOM 4509 C CA . SER A 1 607 ? 152.567 108.712 99.005 1.00 45.03 607 SER A CA 1
ATOM 4510 C C . SER A 1 607 ? 152.701 110.231 98.885 1.00 44.14 607 SER A C 1
ATOM 4511 O O . SER A 1 607 ? 153.114 110.851 99.870 1.00 44.04 607 SER A O 1
ATOM 4514 N N . ALA A 1 608 ? 152.500 110.791 97.697 1.00 40.31 608 ALA A N 1
ATOM 4515 C CA . ALA A 1 608 ? 152.466 112.263 97.565 1.00 38.95 608 ALA A CA 1
ATOM 4516 C C . ALA A 1 608 ? 151.146 112.721 98.179 1.00 37.70 608 ALA A C 1
ATOM 4517 O O . ALA A 1 608 ? 150.275 113.157 97.430 1.00 38.60 608 ALA A O 1
ATOM 4519 N N . SER A 1 609 ? 151.023 112.607 99.495 1.00 35.37 609 SER A N 1
ATOM 4520 C CA . SER A 1 609 ? 149.788 112.963 100.172 1.00 33.60 609 SER A CA 1
ATOM 4521 C C . SER A 1 609 ? 150.060 113.999 101.251 1.00 31.11 609 SER A C 1
ATOM 4522 O O . SER A 1 609 ? 151.136 114.035 101.851 1.00 32.95 609 SER A O 1
ATOM 4525 N N . VAL A 1 610 ? 149.063 114.843 101.483 1.00 25.78 610 VAL A N 1
ATOM 4526 C CA . VAL A 1 610 ? 149.067 115.826 102.556 1.00 23.13 610 VAL A CA 1
ATOM 4527 C C . VAL A 1 610 ? 147.752 115.694 103.307 1.00 19.75 610 VAL A C 1
ATOM 4528 O O . VAL A 1 610 ? 146.688 115.628 102.686 1.00 21.93 610 VAL A O 1
ATOM 4532 N N . THR A 1 611 ? 147.825 115.656 104.630 1.00 19.00 611 THR A N 1
ATOM 4533 C CA . THR A 1 611 ? 146.629 115.579 105.450 1.00 18.22 611 THR A CA 1
ATOM 4534 C C . THR A 1 611 ? 145.980 116.949 105.620 1.00 16.61 611 THR A C 1
ATOM 4535 O O . THR A 1 611 ? 146.587 117.995 105.381 1.00 16.83 611 THR A O 1
ATOM 4539 N N . ILE A 1 612 ? 144.726 116.923 106.070 1.00 17.92 612 ILE A N 1
ATOM 4540 C CA . ILE A 1 612 ? 144.014 118.156 106.370 1.00 16.43 612 ILE A CA 1
ATOM 4541 C C . ILE A 1 612 ? 144.759 118.961 107.420 1.00 15.54 612 ILE A C 1
ATOM 4542 O O . ILE A 1 612 ? 144.682 120.189 107.429 1.00 16.21 612 ILE A O 1
ATOM 4547 N N . ALA A 1 613 ? 145.470 118.294 108.331 1.00 15.62 613 ALA A N 1
ATOM 4548 C CA . ALA A 1 613 ? 146.271 119.023 109.311 1.00 17.11 613 ALA A CA 1
ATOM 4549 C C . ALA A 1 613 ? 147.436 119.745 108.646 1.00 16.67 613 ALA A C 1
ATOM 4550 O O . ALA A 1 613 ? 147.712 120.910 108.959 1.00 17.94 613 ALA A O 1
ATOM 4552 N N . ASP A 1 614 ? 148.137 119.065 107.736 1.00 18.47 614 ASP A N 1
ATOM 4553 C CA . ASP A 1 614 ? 149.200 119.719 106.985 1.00 17.26 614 ASP A CA 1
ATOM 4554 C C . ASP A 1 614 ? 148.653 120.909 106.225 1.00 15.15 614 ASP A C 1
ATOM 4555 O O . ASP A 1 614 ? 149.239 121.994 106.238 1.00 18.37 614 ASP A O 1
ATOM 4560 N N . ILE A 1 615 ? 147.513 120.720 105.565 1.00 15.52 615 ILE A N 1
ATOM 4561 C CA . ILE A 1 615 ? 146.915 121.805 104.800 1.00 15.26 61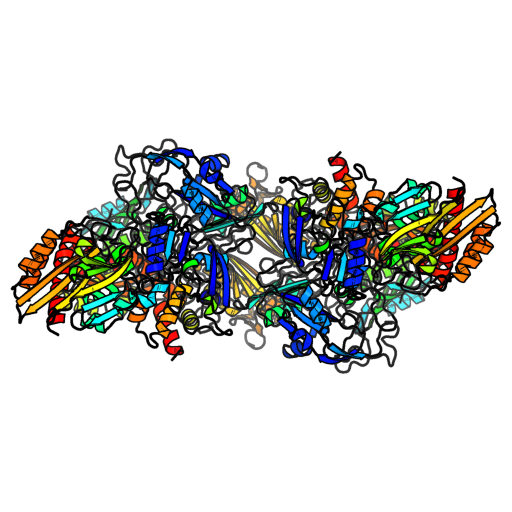5 ILE A CA 1
ATOM 4562 C C . ILE A 1 615 ? 146.486 122.935 105.720 1.00 11.13 615 ILE A C 1
ATOM 4563 O O . ILE A 1 615 ? 146.566 124.103 105.354 1.00 13.53 615 ILE A O 1
ATOM 4568 N N . ALA A 1 616 ? 145.975 122.606 106.903 1.00 14.00 616 ALA A N 1
ATOM 4569 C CA . ALA A 1 616 ? 145.574 123.638 107.848 1.00 14.82 616 ALA A CA 1
ATOM 4570 C C . ALA A 1 616 ? 146.772 124.479 108.261 1.00 12.79 616 ALA A C 1
ATOM 4571 O O . ALA A 1 616 ? 146.717 125.712 108.251 1.00 13.17 616 ALA A O 1
ATOM 4573 N N . MET A 1 617 ? 147.875 123.820 108.606 1.00 12.22 617 MET A N 1
ATOM 4574 C CA . MET A 1 617 ? 149.095 124.552 108.925 1.00 14.42 617 MET A CA 1
ATOM 4575 C C . MET A 1 617 ? 149.531 125.414 107.749 1.00 14.80 617 MET A C 1
ATOM 4576 O O . MET A 1 617 ? 149.871 126.588 107.918 1.00 15.92 617 MET A O 1
ATOM 4581 N N . ARG A 1 618 ? 149.516 124.843 106.544 1.00 12.62 618 ARG A N 1
ATOM 4582 C CA . ARG A 1 618 ? 149.918 125.591 105.357 1.00 13.56 618 ARG A CA 1
ATOM 4583 C C . ARG A 1 618 ? 149.002 126.787 105.128 1.00 12.36 618 ARG A C 1
ATOM 4584 O O . ARG A 1 618 ? 149.460 127.878 104.781 1.00 16.49 618 ARG A O 1
ATOM 4592 N N . ALA A 1 619 ? 147.703 126.596 105.338 1.00 15.75 619 ALA A N 1
ATOM 4593 C CA . ALA A 1 619 ? 146.727 127.663 105.171 1.00 15.48 619 ALA A CA 1
ATOM 4594 C C . ALA A 1 619 ? 146.999 128.814 106.123 1.00 11.88 619 ALA A C 1
ATOM 4595 O O . ALA A 1 619 ? 146.663 129.959 105.819 1.00 16.29 619 ALA A O 1
ATOM 4597 N N . HIS A 1 620 ? 147.600 128.530 107.273 1.00 13.30 620 HIS A N 1
ATOM 4598 C CA . HIS A 1 620 ? 148.050 129.547 108.209 1.00 11.94 620 HIS A CA 1
ATOM 4599 C C . HIS A 1 620 ? 149.541 129.818 108.099 1.00 12.90 620 HIS A C 1
ATOM 4600 O O . HIS A 1 620 ? 150.060 130.670 108.825 1.00 14.42 620 HIS A O 1
ATOM 4607 N N . GLY A 1 621 ? 150.236 129.119 107.207 1.00 14.80 621 GLY A N 1
ATOM 4608 C CA . GLY A 1 621 ? 151.678 129.057 107.227 1.00 12.61 621 GLY A CA 1
ATOM 4609 C C . GLY A 1 621 ? 152.338 130.093 106.342 1.00 13.16 621 GLY A C 1
ATOM 4610 O O . GLY A 1 621 ? 151.700 130.971 105.761 1.00 14.41 621 GLY A O 1
ATOM 4611 N N . ALA A 1 622 ? 153.658 129.980 106.257 1.00 18.37 622 ALA A N 1
ATOM 4612 C CA . ALA A 1 622 ? 154.471 130.854 105.435 1.00 18.77 622 ALA A CA 1
ATOM 4613 C C . ALA A 1 622 ? 154.326 130.486 103.963 1.00 17.12 622 ALA A C 1
ATOM 4614 O O . ALA A 1 622 ? 153.839 129.414 103.603 1.00 19.46 622 ALA A O 1
ATOM 4616 N N . GLY A 1 623 ? 154.772 131.394 103.106 1.00 19.70 623 GLY A N 1
ATOM 4617 C CA . GLY A 1 623 ? 154.748 131.157 101.680 1.00 18.67 623 GLY A CA 1
ATOM 4618 C C . GLY A 1 623 ? 153.396 131.445 101.072 1.00 18.16 623 GLY A C 1
ATOM 4619 O O . GLY A 1 623 ? 152.361 131.199 101.692 1.00 21.10 623 GLY A O 1
ATOM 4620 N N . ASP A 1 624 ? 153.398 131.972 99.855 1.00 21.36 624 ASP A N 1
ATOM 4621 C CA . ASP A 1 624 ? 152.157 132.366 99.210 1.00 21.52 624 ASP A CA 1
ATOM 4622 C C . ASP A 1 624 ? 151.241 131.168 99.017 1.00 21.44 624 ASP A C 1
ATOM 4623 O O . ASP A 1 624 ? 151.687 130.069 98.681 1.00 24.39 624 ASP A O 1
ATOM 4628 N N . LEU A 1 625 ? 149.954 131.384 99.243 1.00 21.95 625 LEU A N 1
ATOM 4629 C CA . LEU A 1 625 ? 148.954 130.380 98.932 1.00 19.26 625 LEU A CA 1
ATOM 4630 C C . LEU A 1 625 ? 148.593 130.479 97.457 1.00 19.80 625 LEU A C 1
ATOM 4631 O O . LEU A 1 625 ? 149.032 131.393 96.760 1.00 23.00 625 LEU A O 1
ATOM 4636 N N . PRO A 1 626 ? 147.804 129.540 96.941 1.00 21.12 626 PRO A N 1
ATOM 4637 C CA . PRO A 1 626 ? 147.425 129.604 95.527 1.00 21.99 626 PRO A CA 1
ATOM 4638 C C . PRO A 1 626 ? 146.739 130.923 95.211 1.00 23.92 626 PRO A C 1
ATOM 4639 O O . PRO A 1 626 ? 146.020 131.488 96.036 1.00 24.49 626 PRO A O 1
ATOM 4643 N N . GLU A 1 627 ? 146.981 131.418 94.000 1.00 31.13 627 GLU A N 1
ATOM 4644 C CA . GLU A 1 627 ? 146.519 132.750 93.628 1.00 32.38 627 GLU A CA 1
ATOM 4645 C C . GLU A 1 627 ? 145.021 132.897 93.849 1.00 31.72 627 GLU A C 1
ATOM 4646 O O . GLU A 1 627 ? 144.235 132.020 93.487 1.00 32.97 627 GLU A O 1
ATOM 4652 N N . GLY A 1 628 ? 144.635 134.024 94.440 1.00 28.98 628 GLY A N 1
ATOM 4653 C CA . GLY A 1 628 ? 143.245 134.327 94.688 1.00 29.98 628 GLY A CA 1
ATOM 4654 C C . GLY A 1 628 ? 142.655 133.681 95.919 1.00 29.46 628 GLY A C 1
ATOM 4655 O O . GLY A 1 628 ? 141.476 133.914 96.214 1.00 30.69 628 GLY A O 1
ATOM 4656 N N . LEU A 1 629 ? 143.429 132.891 96.653 1.00 25.27 629 LEU A N 1
ATOM 4657 C CA . LEU A 1 629 ? 142.932 132.172 97.814 1.00 23.67 629 LEU A CA 1
ATOM 4658 C C . LEU A 1 629 ? 143.309 132.918 99.085 1.00 23.57 629 LEU A C 1
ATOM 4659 O O . LEU A 1 629 ? 144.459 133.334 99.247 1.00 25.42 629 LEU A O 1
ATOM 4664 N N . GLU A 1 630 ? 142.336 133.097 99.970 1.00 22.34 630 GLU A N 1
ATOM 4665 C CA . GLU A 1 630 ? 142.601 133.625 101.296 1.00 20.99 630 GLU A CA 1
ATOM 4666 C C . GLU A 1 630 ? 143.105 132.518 102.214 1.00 19.02 630 GLU A C 1
ATOM 4667 O O . GLU A 1 630 ? 142.745 131.348 102.069 1.00 21.33 630 GLU A O 1
ATOM 4673 N N . GLY A 1 631 ? 143.906 132.855 103.193 1.00 18.77 631 GLY A N 1
ATOM 4674 C CA . GLY A 1 631 ? 144.384 131.868 104.126 1.00 15.59 631 GLY A CA 1
ATOM 4675 C C . GLY A 1 631 ? 143.326 131.380 105.078 1.00 17.68 631 GLY A C 1
ATOM 4676 O O . GLY A 1 631 ? 142.186 131.826 105.005 1.00 18.18 631 GLY A O 1
ATOM 4677 N N . GLY A 1 632 ? 143.707 130.499 105.990 1.00 16.10 632 GLY A N 1
ATOM 4678 C CA . GLY A 1 632 ? 142.784 129.966 106.943 1.00 14.57 632 GLY A CA 1
ATOM 4679 C C . GLY A 1 632 ? 142.041 128.825 106.317 1.00 14.73 632 GLY A C 1
ATOM 4680 O O . GLY A 1 632 ? 141.949 128.713 105.122 1.00 15.53 632 GLY A O 1
ATOM 4681 N N . LEU A 1 633 ? 141.556 127.949 107.145 1.00 14.64 633 LEU A N 1
ATOM 4682 C CA . LEU A 1 633 ? 140.790 126.902 106.592 1.00 13.86 633 LEU A CA 1
ATOM 4683 C C . LEU A 1 633 ? 139.503 127.016 107.355 1.00 15.08 633 LEU A C 1
ATOM 4684 O O . LEU A 1 633 ? 139.252 126.245 108.258 1.00 16.33 633 LEU A O 1
ATOM 4689 N N . ASP A 1 634 ? 138.732 128.028 107.003 1.00 16.31 634 ASP A N 1
ATOM 4690 C CA . ASP A 1 634 ? 137.485 128.271 107.641 1.00 15.84 634 ASP A CA 1
ATOM 4691 C C . ASP A 1 634 ? 136.467 128.384 106.557 1.00 13.51 634 ASP A C 1
ATOM 4692 O O . ASP A 1 634 ? 136.790 128.783 105.469 1.00 15.94 634 ASP A O 1
ATOM 4697 N N . ALA A 1 635 ? 135.275 127.985 106.843 1.00 10.17 635 ALA A N 1
ATOM 4698 C CA . ALA A 1 635 ? 134.143 128.138 105.950 1.00 9.72 635 ALA A CA 1
ATOM 4699 C C . ALA A 1 635 ? 132.901 128.340 106.792 1.00 10.29 635 ALA A C 1
ATOM 4700 O O . ALA A 1 635 ? 132.840 127.920 107.947 1.00 14.23 635 ALA A O 1
ATOM 4702 N N . GLN A 1 636 ? 131.925 129.015 106.215 1.00 15.71 636 GLN A N 1
ATOM 4703 C CA . GLN A 1 636 ? 130.637 129.144 106.860 1.00 13.35 636 GLN A CA 1
ATOM 4704 C C . GLN A 1 636 ? 129.560 128.961 105.813 1.00 12.96 636 GLN A C 1
ATOM 4705 O O . GLN A 1 636 ? 129.784 129.132 104.615 1.00 14.90 636 GLN A O 1
ATOM 4711 N N . ILE A 1 637 ? 128.388 128.584 106.288 1.00 12.58 637 ILE A N 1
ATOM 4712 C CA . ILE A 1 637 ? 127.270 128.333 105.404 1.00 13.09 637 ILE A CA 1
ATOM 4713 C C . ILE A 1 637 ? 126.012 128.740 106.138 1.00 11.74 637 ILE A C 1
ATOM 4714 O O . ILE A 1 637 ? 125.947 128.687 107.366 1.00 16.22 637 ILE A O 1
ATOM 4719 N N . CYS A 1 638 ? 125.026 129.174 105.381 1.00 15.08 638 CYS A N 1
ATOM 4720 C CA . CYS A 1 638 ? 123.662 129.306 105.867 1.00 14.74 638 CYS A CA 1
ATOM 4721 C C . CYS A 1 638 ? 122.860 128.355 104.995 1.00 15.39 638 CYS A C 1
ATOM 4722 O O . CYS A 1 638 ? 122.599 128.649 103.826 1.00 18.26 638 CYS A O 1
ATOM 4725 N N . TYR A 1 639 ? 122.524 127.196 105.540 1.00 12.62 639 TYR A N 1
ATOM 4726 C CA . TYR A 1 639 ? 121.823 126.186 104.769 1.00 12.76 639 TYR A CA 1
ATOM 4727 C C . TYR A 1 639 ? 120.328 126.445 104.809 1.00 10.90 639 TYR A C 1
ATOM 4728 O O . TYR A 1 639 ? 119.720 126.461 105.887 1.00 13.31 639 TYR A O 1
ATOM 4737 N N . ASN A 1 640 ? 119.746 126.636 103.636 1.00 11.35 640 ASN A N 1
ATOM 4738 C CA . ASN A 1 640 ? 118.307 126.765 103.492 1.00 10.99 640 ASN A CA 1
ATOM 4739 C C . ASN A 1 640 ? 117.771 125.474 102.900 1.00 11.02 640 ASN A C 1
ATOM 4740 O O . ASN A 1 640 ? 118.080 125.156 101.742 1.00 14.21 640 ASN A O 1
ATOM 4745 N N . PRO A 1 641 ? 116.985 124.708 103.643 1.00 10.83 641 PRO A N 1
ATOM 4746 C CA . PRO A 1 641 ? 116.457 123.453 103.103 1.00 14.66 641 PRO A CA 1
ATOM 4747 C C . PRO A 1 641 ? 115.620 123.697 101.856 1.00 10.08 641 PRO A C 1
ATOM 4748 O O . PRO A 1 641 ? 114.873 124.671 101.765 1.00 13.38 641 PRO A O 1
ATOM 4752 N N . SER A 1 642 ? 115.762 122.797 100.886 1.00 13.07 642 SER A N 1
ATOM 4753 C CA . SER A 1 642 ? 114.871 122.793 99.731 1.00 14.51 642 SER A CA 1
ATOM 4754 C C . SER A 1 642 ? 113.480 122.321 100.125 1.00 16.59 642 SER A C 1
ATOM 4755 O O . SER A 1 642 ? 112.469 122.830 99.626 1.00 18.33 642 SER A O 1
ATOM 4758 N N . ASN A 1 643 ? 113.424 121.351 101.027 1.00 12.13 643 ASN A N 1
ATOM 4759 C CA . ASN A 1 643 ? 112.199 120.713 101.467 1.00 11.45 643 ASN A CA 1
ATOM 4760 C C . ASN A 1 643 ? 112.448 120.169 102.861 1.00 11.93 643 ASN A C 1
ATOM 4761 O O . ASN A 1 643 ? 113.587 120.088 103.321 1.00 17.10 643 ASN A O 1
ATOM 4766 N N . LEU A 1 644 ? 111.369 119.803 103.539 1.00 10.36 644 LEU A N 1
ATOM 4767 C CA . LEU A 1 644 ? 111.517 119.078 104.784 1.00 8.40 644 LEU A CA 1
ATOM 4768 C C . LEU A 1 644 ? 112.077 117.693 104.501 1.00 11.01 644 LEU A C 1
ATOM 4769 O O . LEU A 1 644 ? 112.118 117.235 103.359 1.00 12.26 644 LEU A O 1
ATOM 4774 N N . THR A 1 645 ? 112.549 117.044 105.551 1.00 9.57 645 THR A N 1
ATOM 4775 C CA . THR A 1 645 ? 112.780 115.615 105.480 1.00 8.58 645 THR A CA 1
ATOM 4776 C C . THR A 1 645 ? 111.540 114.912 105.996 1.00 7.91 645 THR A C 1
ATOM 4777 O O . THR A 1 645 ? 110.789 115.453 106.809 1.00 10.43 645 THR A O 1
ATOM 4781 N N . TYR A 1 646 ? 111.310 113.714 105.492 1.00 9.76 646 TYR A N 1
ATOM 4782 C CA . TYR A 1 646 ? 110.119 112.947 105.832 1.00 7.46 646 TYR A CA 1
ATOM 4783 C C . TYR A 1 646 ? 110.570 111.572 106.285 1.00 6.78 646 TYR A C 1
ATOM 4784 O O . TYR A 1 646 ? 110.408 110.581 105.571 1.00 12.48 646 TYR A O 1
ATOM 4793 N N . PRO A 1 647 ? 111.170 111.486 107.467 1.00 10.53 647 PRO A N 1
ATOM 4794 C CA . PRO A 1 647 ? 111.412 110.177 108.062 1.00 7.66 647 PRO A CA 1
ATOM 4795 C C . PRO A 1 647 ? 110.073 109.515 108.297 1.00 6.32 647 PRO A C 1
ATOM 4796 O O . PRO A 1 647 ? 109.027 110.159 108.298 1.00 7.78 647 PRO A O 1
ATOM 4800 N N . TYR A 1 648 ? 110.100 108.208 108.473 1.00 8.62 648 TYR A N 1
ATOM 4801 C CA . TYR A 1 648 ? 108.843 107.520 108.685 1.00 10.23 648 TYR A CA 1
ATOM 4802 C C . TYR A 1 648 ? 109.081 106.362 109.630 1.00 7.37 648 TYR A C 1
ATOM 4803 O O . TYR A 1 648 ? 110.215 105.979 109.902 1.00 12.60 648 TYR A O 1
ATOM 4812 N N . GLY A 1 649 ? 107.995 105.810 110.127 1.00 10.64 649 GLY A N 1
ATOM 4813 C CA . GLY A 1 649 ? 108.096 104.772 111.132 1.00 8.12 649 GLY A CA 1
ATOM 4814 C C . GLY A 1 649 ? 106.959 103.787 111.041 1.00 8.04 649 GLY A C 1
ATOM 4815 O O . GLY A 1 649 ? 105.825 104.140 110.700 1.00 12.67 649 GLY A O 1
ATOM 4816 N N . ALA A 1 650 ? 107.302 102.564 111.430 1.00 10.39 650 ALA A N 1
ATOM 4817 C CA . ALA A 1 650 ? 106.300 101.490 111.550 1.00 12.25 650 ALA A CA 1
ATOM 4818 C C . ALA A 1 650 ? 106.449 100.997 112.981 1.00 8.85 650 ALA A C 1
ATOM 4819 O O . ALA A 1 650 ? 107.444 100.356 113.259 1.00 13.21 650 ALA A O 1
ATOM 4821 N N . TYR A 1 651 ? 105.514 101.382 113.822 1.00 8.74 651 TYR A N 1
ATOM 4822 C CA . TYR A 1 651 ? 105.584 101.082 115.262 1.00 9.96 651 TYR A CA 1
ATOM 4823 C C . TYR A 1 651 ? 104.536 100.034 115.605 1.00 11.56 651 TYR A C 1
ATOM 4824 O O . TYR A 1 651 ? 103.453 100.081 115.050 1.00 14.94 651 TYR A O 1
ATOM 4833 N N . PHE A 1 652 ? 104.924 99.071 116.418 1.00 10.92 652 PHE A N 1
ATOM 4834 C CA . PHE A 1 652 ? 104.037 98.008 116.857 1.00 10.81 652 PHE A CA 1
ATOM 4835 C C . PHE A 1 652 ? 104.123 97.926 118.368 1.00 12.08 652 PHE A C 1
ATOM 4836 O O . PHE A 1 652 ? 105.195 97.669 118.919 1.00 15.06 652 PHE A O 1
ATOM 4844 N N . CYS A 1 653 ? 103.003 98.160 119.030 1.00 13.66 653 CYS A N 1
ATOM 4845 C CA . CYS A 1 653 ? 102.898 98.052 120.472 1.00 12.59 653 CYS A CA 1
ATOM 4846 C C . CYS A 1 653 ? 102.079 96.822 120.822 1.00 12.46 653 CYS A C 1
ATOM 4847 O O . CYS A 1 653 ? 101.076 96.527 120.172 1.00 15.62 653 CYS A O 1
ATOM 4850 N N . VAL A 1 654 ? 102.523 96.099 121.836 1.00 13.55 654 VAL A N 1
ATOM 4851 C CA . VAL A 1 654 ? 101.772 94.991 122.398 1.00 13.26 654 VAL A CA 1
ATOM 4852 C C . VAL A 1 654 ? 101.499 95.336 123.845 1.00 13.26 654 VAL A C 1
ATOM 4853 O O . VAL A 1 654 ? 102.432 95.616 124.610 1.00 16.63 654 VAL A O 1
ATOM 4857 N N . VAL A 1 655 ? 100.232 95.320 124.215 1.00 13.28 655 VAL A N 1
ATOM 4858 C CA . VAL A 1 655 ? 99.823 95.668 125.562 1.00 16.36 655 VAL A CA 1
ATOM 4859 C C . VAL A 1 655 ? 99.040 94.511 126.144 1.00 14.12 655 VAL A C 1
ATOM 4860 O O . VAL A 1 655 ? 98.400 93.736 125.429 1.00 19.32 655 VAL A O 1
ATOM 4864 N N . ASP A 1 656 ? 99.111 94.393 127.455 1.00 17.31 656 ASP A N 1
ATOM 4865 C CA . ASP A 1 656 ? 98.207 93.553 128.210 1.00 18.06 656 ASP A CA 1
ATOM 4866 C C . ASP A 1 656 ? 97.330 94.461 129.054 1.00 18.01 656 ASP A C 1
ATOM 4867 O O . ASP A 1 656 ? 97.803 95.459 129.604 1.00 19.75 656 ASP A O 1
ATOM 4872 N N . ILE A 1 657 ? 96.045 94.149 129.110 1.00 17.19 657 ILE A N 1
ATOM 4873 C CA . ILE A 1 657 ? 95.111 94.855 129.972 1.00 18.71 657 ILE A CA 1
ATOM 4874 C C . ILE A 1 657 ? 94.562 93.852 130.967 1.00 17.85 657 ILE A C 1
ATOM 4875 O O . ILE A 1 657 ? 94.050 92.799 130.574 1.00 20.38 657 ILE A O 1
ATOM 4880 N N . ASP A 1 658 ? 94.687 94.164 132.241 1.00 20.14 658 ASP A N 1
ATOM 4881 C CA . ASP A 1 658 ? 94.074 93.328 133.255 1.00 18.99 658 ASP A CA 1
ATOM 4882 C C . ASP A 1 658 ? 92.565 93.480 133.132 1.00 19.07 658 ASP A C 1
ATOM 4883 O O . ASP A 1 658 ? 92.051 94.595 133.277 1.00 20.18 658 ASP A O 1
ATOM 4888 N N . PRO A 1 659 ? 91.823 92.411 132.840 1.00 22.26 659 PRO A N 1
ATOM 4889 C CA . PRO A 1 659 ? 90.378 92.565 132.617 1.00 22.26 659 PRO A CA 1
ATOM 4890 C C . PRO A 1 659 ? 89.610 92.986 133.855 1.00 23.00 659 PRO A C 1
ATOM 4891 O O . PRO A 1 659 ? 88.495 93.500 133.720 1.00 25.73 659 PRO A O 1
ATOM 4895 N N . GLY A 1 660 ? 90.158 92.783 135.048 1.00 20.68 660 GLY A N 1
ATOM 4896 C CA . GLY A 1 660 ? 89.465 93.173 136.257 1.00 22.00 660 GLY A CA 1
ATOM 4897 C C . GLY A 1 660 ? 89.691 94.622 136.624 1.00 20.85 660 GLY A C 1
ATOM 4898 O O . GLY A 1 660 ? 88.745 95.346 136.940 1.00 23.56 660 GLY A O 1
ATOM 4899 N N . THR A 1 661 ? 90.945 95.059 136.576 1.00 19.64 661 THR A N 1
ATOM 4900 C CA . THR A 1 661 ? 91.319 96.407 136.969 1.00 18.32 661 THR A CA 1
ATOM 4901 C C . THR A 1 661 ? 91.488 97.355 135.791 1.00 17.24 661 THR A C 1
ATOM 4902 O O . THR A 1 661 ? 91.658 98.557 136.007 1.00 20.06 661 THR A O 1
ATOM 4906 N N . ALA A 1 662 ? 91.454 96.846 134.560 1.00 16.98 662 ALA A N 1
ATOM 4907 C CA . ALA A 1 662 ? 91.673 97.657 133.365 1.00 16.56 662 ALA A CA 1
ATOM 4908 C C . ALA A 1 662 ? 93.018 98.371 133.410 1.00 15.00 662 ALA A C 1
ATOM 4909 O O . ALA A 1 662 ? 93.186 99.441 132.824 1.00 17.18 662 ALA A O 1
ATOM 4911 N N . VAL A 1 663 ? 93.978 97.797 134.116 1.00 15.56 663 VAL A N 1
ATOM 4912 C CA . VAL A 1 663 ? 95.327 98.340 134.125 1.00 15.91 663 VAL A CA 1
ATOM 4913 C C . VAL A 1 663 ? 96.012 97.916 132.836 1.00 16.45 663 VAL A C 1
ATOM 4914 O O . VAL A 1 663 ? 96.044 96.729 132.500 1.00 18.08 663 VAL A O 1
ATOM 4918 N N . VAL A 1 664 ? 96.527 98.887 132.092 1.00 12.27 664 VAL A N 1
ATOM 4919 C CA . VAL A 1 664 ? 97.201 98.633 130.827 1.00 15.27 664 VAL A CA 1
ATOM 4920 C C . VAL A 1 664 ? 98.692 98.519 131.089 1.00 15.48 664 VAL A C 1
ATOM 4921 O O . VAL A 1 664 ? 99.282 99.382 131.748 1.00 18.99 664 VAL A O 1
ATOM 4925 N N . LYS A 1 665 ? 99.300 97.463 130.570 1.00 16.01 665 LYS A N 1
ATOM 4926 C CA . LYS A 1 665 ? 100.739 97.261 130.635 1.00 16.55 665 LYS A CA 1
ATOM 4927 C C . LYS A 1 665 ? 101.262 97.103 129.218 1.00 15.43 665 LYS A C 1
ATOM 4928 O O . LYS A 1 665 ? 100.774 96.255 128.468 1.00 18.35 665 LYS A O 1
ATOM 4934 N N . VAL A 1 666 ? 102.242 97.920 128.849 1.00 15.87 666 VAL A N 1
ATOM 4935 C CA . VAL A 1 666 ? 102.874 97.801 127.540 1.00 17.53 666 VAL A CA 1
ATOM 4936 C C . VAL A 1 666 ? 103.893 96.674 127.625 1.00 15.17 666 VAL A C 1
ATOM 4937 O O . VAL A 1 666 ? 104.934 96.811 128.267 1.00 21.90 666 VAL A O 1
ATOM 4941 N N . ARG A 1 667 ? 103.600 95.566 126.985 1.00 17.18 667 ARG A N 1
ATOM 4942 C CA . ARG A 1 667 ? 104.485 94.386 127.026 1.00 19.23 667 ARG A CA 1
ATOM 4943 C C . ARG A 1 667 ? 105.632 94.567 126.043 1.00 18.90 667 ARG A C 1
ATOM 4944 O O . ARG A 1 667 ? 106.744 94.200 126.347 1.00 22.04 667 ARG A O 1
ATOM 4952 N N . ARG A 1 668 ? 105.325 95.120 124.881 1.00 17.92 668 ARG A N 1
ATOM 4953 C CA . ARG A 1 668 ? 106.359 95.207 123.865 1.00 17.05 668 ARG A CA 1
ATOM 4954 C C . ARG A 1 668 ? 106.179 96.470 123.051 1.00 16.65 668 ARG A C 1
ATOM 4955 O O . ARG A 1 668 ? 105.065 96.970 122.892 1.00 19.42 668 ARG A O 1
ATOM 4963 N N . PHE A 1 669 ? 107.299 96.914 122.515 1.00 13.98 669 PHE A N 1
ATOM 4964 C CA . PHE A 1 669 ? 107.237 98.036 121.576 1.00 13.92 669 PHE A CA 1
ATOM 4965 C C . PHE A 1 669 ? 108.337 97.837 120.541 1.00 11.95 669 PHE A C 1
ATOM 4966 O O . PHE A 1 669 ? 109.506 97.942 120.889 1.00 15.50 669 PHE A O 1
ATOM 4974 N N . VAL A 1 670 ? 107.938 97.567 119.317 1.00 9.85 670 VAL A N 1
ATOM 4975 C CA . VAL A 1 670 ? 108.927 97.478 118.223 1.00 12.68 670 VAL A CA 1
ATOM 4976 C C . VAL A 1 670 ? 108.748 98.763 117.421 1.00 10.32 670 VAL A C 1
ATOM 4977 O O . VAL A 1 670 ? 107.641 99.085 117.042 1.00 14.19 670 VAL A O 1
ATOM 4981 N N . ALA A 1 671 ? 109.821 99.494 117.285 1.00 12.63 671 ALA A N 1
ATOM 4982 C CA . ALA A 1 671 ? 109.745 100.741 116.508 1.00 12.55 671 ALA A CA 1
ATOM 4983 C C . ALA A 1 671 ? 110.713 100.618 115.346 1.00 11.29 671 ALA A C 1
ATOM 4984 O O . ALA A 1 671 ? 111.881 100.482 115.584 1.00 14.91 671 ALA A O 1
ATOM 4986 N N . VAL A 1 672 ? 110.189 100.682 114.143 1.00 10.26 672 VAL A N 1
ATOM 4987 C CA . VAL A 1 672 ? 111.092 100.652 112.976 1.00 10.38 672 VAL A CA 1
ATOM 4988 C C . VAL A 1 672 ? 111.104 102.043 112.368 1.00 11.48 672 VAL A C 1
ATOM 4989 O O . VAL A 1 672 ? 110.071 102.492 111.902 1.00 14.22 672 VAL A O 1
ATOM 4993 N N . ASP A 1 673 ? 112.256 102.677 112.419 1.00 11.89 673 ASP A N 1
ATOM 4994 C CA . ASP A 1 673 ? 112.357 104.064 111.972 1.00 10.96 673 ASP A CA 1
ATOM 4995 C C . ASP A 1 673 ? 113.272 104.153 110.765 1.00 10.84 673 ASP A C 1
ATOM 4996 O O . ASP A 1 673 ? 114.230 103.417 110.683 1.00 14.53 673 ASP A O 1
ATOM 5001 N N . ASP A 1 674 ? 112.913 105.011 109.857 1.00 14.79 674 ASP A N 1
ATOM 5002 C CA . ASP A 1 674 ? 113.748 105.323 108.709 1.00 12.62 674 ASP A CA 1
ATOM 5003 C C . ASP A 1 674 ? 113.925 106.828 108.673 1.00 10.15 674 ASP A C 1
ATOM 5004 O O . ASP A 1 674 ? 113.001 107.554 108.293 1.00 12.55 674 ASP A O 1
ATOM 5009 N N . CYS A 1 675 ? 115.103 107.270 109.090 1.00 8.13 675 CYS A N 1
ATOM 5010 C CA . CYS A 1 675 ? 115.446 108.664 109.116 1.00 11.47 675 CYS A CA 1
ATOM 5011 C C . CYS A 1 675 ? 116.579 108.938 108.115 1.00 12.49 675 CYS A C 1
ATOM 5012 O O . CYS A 1 675 ? 117.401 109.800 108.337 1.00 11.66 675 CYS A O 1
ATOM 5015 N N . GLY A 1 676 ? 116.589 108.217 107.004 1.00 11.92 676 GLY A N 1
ATOM 5016 C CA . GLY A 1 676 ? 117.647 108.312 106.028 1.00 10.65 676 GLY A CA 1
ATOM 5017 C C . GLY A 1 676 ? 118.978 107.863 106.599 1.00 10.72 676 GLY A C 1
ATOM 5018 O O . GLY A 1 676 ? 119.061 106.957 107.429 1.00 13.57 676 GLY A O 1
ATOM 5019 N N . THR A 1 677 ? 120.042 108.482 106.152 1.00 15.46 677 THR A N 1
ATOM 5020 C CA . THR A 1 677 ? 121.377 108.165 106.621 1.00 13.04 677 THR A CA 1
ATOM 5021 C C . THR A 1 677 ? 121.550 108.395 108.117 1.00 11.16 677 THR A C 1
ATOM 5022 O O . THR A 1 677 ? 121.240 109.442 108.597 1.00 15.48 677 THR A O 1
ATOM 5026 N N . ARG A 1 678 ? 122.103 107.421 108.810 1.00 14.16 678 ARG A N 1
ATOM 5027 C CA . ARG A 1 678 ? 122.222 107.486 110.254 1.00 14.25 678 ARG A CA 1
ATOM 5028 C C . ARG A 1 678 ? 123.600 107.970 110.655 1.00 14.99 678 ARG A C 1
ATOM 5029 O O . ARG A 1 678 ? 124.594 107.392 110.311 1.00 19.21 678 ARG A O 1
ATOM 5037 N N . ILE A 1 679 ? 123.619 109.056 111.382 1.00 11.70 679 ILE A N 1
ATOM 5038 C CA . ILE A 1 679 ? 124.881 109.529 111.815 1.00 13.77 679 ILE A CA 1
ATOM 5039 C C . ILE A 1 679 ? 125.406 108.678 112.957 1.00 14.46 679 ILE A C 1
ATOM 5040 O O . ILE A 1 679 ? 126.536 108.273 112.950 1.00 13.47 679 ILE A O 1
ATOM 5045 N N . ASN A 1 680 ? 124.556 108.395 113.918 1.00 13.63 680 ASN A N 1
ATOM 5046 C CA . ASN A 1 680 ? 125.031 107.722 115.065 1.00 11.84 680 ASN A CA 1
ATOM 5047 C C . ASN A 1 680 ? 123.921 106.852 115.566 1.00 7.52 680 ASN A C 1
ATOM 5048 O O . ASN A 1 680 ? 122.963 107.337 116.102 1.00 12.21 680 ASN A O 1
ATOM 5053 N N . PRO A 1 681 ? 124.054 105.575 115.294 1.00 14.30 681 PRO A N 1
ATOM 5054 C CA . PRO A 1 681 ? 122.993 104.636 115.680 1.00 10.54 681 PRO A CA 1
ATOM 5055 C C . PRO A 1 681 ? 122.692 104.583 117.171 1.00 9.64 681 PRO A C 1
ATOM 5056 O O . PRO A 1 681 ? 121.540 104.354 117.544 1.00 12.84 681 PRO A O 1
ATOM 5060 N N . MET A 1 682 ? 123.688 104.770 118.038 1.00 11.32 682 MET A N 1
ATOM 5061 C CA . MET A 1 682 ? 123.403 104.722 119.468 1.00 9.80 682 MET A CA 1
ATOM 5062 C C . MET A 1 682 ? 122.563 105.923 119.888 1.00 8.01 682 MET A C 1
ATOM 5063 O O . MET A 1 682 ? 121.561 105.780 120.602 1.00 11.62 682 MET A O 1
ATOM 5068 N N . ILE A 1 683 ? 122.946 107.090 119.472 1.00 9.09 683 ILE A N 1
ATOM 5069 C CA . ILE A 1 683 ? 122.127 108.266 119.723 1.00 8.81 683 ILE A CA 1
ATOM 5070 C C . ILE A 1 683 ? 120.723 108.139 119.107 1.00 7.53 683 ILE A C 1
ATOM 5071 O O . ILE A 1 683 ? 119.740 108.466 119.731 1.00 13.36 683 ILE A O 1
ATOM 5076 N N . ILE A 1 684 ? 120.658 107.589 117.922 1.00 6.63 684 ILE A N 1
ATOM 5077 C CA . ILE A 1 684 ? 119.402 107.445 117.246 1.00 8.19 684 ILE A CA 1
ATOM 5078 C C . ILE A 1 684 ? 118.523 106.537 118.105 1.00 7.17 684 ILE A C 1
ATOM 5079 O O . ILE A 1 684 ? 117.375 106.812 118.277 1.00 9.75 684 ILE A O 1
ATOM 5084 N N . GLU A 1 685 ? 119.072 105.433 118.592 1.00 6.85 685 GLU A N 1
ATOM 5085 C CA . GLU A 1 685 ? 118.334 104.524 119.454 1.00 7.91 685 GLU A CA 1
ATOM 5086 C C . GLU A 1 685 ? 117.823 105.241 120.687 1.00 7.56 685 GLU A C 1
ATOM 5087 O O . GLU A 1 685 ? 116.676 105.046 121.097 1.00 7.73 685 GLU A O 1
ATOM 5093 N N . GLY A 1 686 ? 118.687 106.031 121.327 1.00 5.22 686 GLY A N 1
ATOM 5094 C CA . GLY A 1 686 ? 118.252 106.773 122.496 1.00 8.28 686 GLY A CA 1
ATOM 5095 C C . GLY A 1 686 ? 117.099 107.704 122.184 1.00 5.64 686 GLY A C 1
ATOM 5096 O O . GLY A 1 686 ? 116.132 107.793 122.945 1.00 9.77 686 GLY A O 1
ATOM 5097 N N . GLN A 1 687 ? 117.201 108.358 121.051 1.00 9.37 687 GLN A N 1
ATOM 5098 C CA . GLN A 1 687 ? 116.153 109.289 120.604 1.00 9.00 687 GLN A CA 1
ATOM 5099 C C . GLN A 1 687 ? 114.826 108.601 120.439 1.00 5.02 687 GLN A C 1
ATOM 5100 O O . GLN A 1 687 ? 113.821 109.074 120.859 1.00 7.92 687 GLN A O 1
ATOM 5106 N N . ILE A 1 688 ? 114.842 107.492 119.758 1.00 5.98 688 ILE A N 1
ATOM 5107 C CA . ILE A 1 688 ? 113.593 106.716 119.614 1.00 7.65 688 ILE A CA 1
ATOM 5108 C C . ILE A 1 688 ? 113.094 106.275 120.993 1.00 5.03 688 ILE A C 1
ATOM 5109 O O . ILE A 1 688 ? 111.976 106.577 121.312 1.00 10.54 688 ILE A O 1
ATOM 5114 N N . HIS A 1 689 ? 113.946 105.623 121.760 1.00 6.59 689 HIS A N 1
ATOM 5115 C CA . HIS A 1 689 ? 113.468 105.068 123.022 1.00 6.57 689 HIS A CA 1
ATOM 5116 C C . HIS A 1 689 ? 112.794 106.136 123.871 1.00 5.27 689 HIS A C 1
ATOM 5117 O O . HIS A 1 689 ? 111.737 105.893 124.473 1.00 6.75 689 HIS A O 1
ATOM 5124 N N . GLY A 1 690 ? 113.404 107.316 123.952 1.00 4.42 690 GLY A N 1
ATOM 5125 C CA . GLY A 1 690 ? 112.785 108.393 124.696 1.00 6.41 690 GLY A CA 1
ATOM 5126 C C . GLY A 1 690 ? 111.432 108.764 124.126 1.00 6.42 690 GLY A C 1
ATOM 5127 O O . GLY A 1 690 ? 110.465 108.964 124.868 1.00 13.21 690 GLY A O 1
ATOM 5128 N N . GLY A 1 691 ? 111.339 108.839 122.797 1.00 7.96 691 GLY A N 1
ATOM 5129 C CA . GLY A 1 691 ? 110.048 109.095 122.180 1.00 7.83 691 GLY A CA 1
ATOM 5130 C C . GLY A 1 691 ? 109.019 108.030 122.507 1.00 4.99 691 GLY A C 1
ATOM 5131 O O . GLY A 1 691 ? 107.843 108.332 122.701 1.00 9.71 691 GLY A O 1
ATOM 5132 N N . LEU A 1 692 ? 109.430 106.766 122.612 1.00 5.71 692 LEU A N 1
ATOM 5133 C CA . LEU A 1 692 ? 108.478 105.663 122.902 1.00 5.77 692 LEU A CA 1
ATOM 5134 C C . LEU A 1 692 ? 107.950 105.829 124.316 1.00 6.07 692 LEU A C 1
ATOM 5135 O O . LEU A 1 692 ? 106.748 105.718 124.520 1.00 7.84 692 LEU A O 1
ATOM 5140 N N . VAL A 1 693 ? 108.850 106.183 125.209 1.00 7.05 693 VAL A N 1
ATOM 5141 C CA . VAL A 1 693 ? 108.377 106.442 126.561 1.00 6.47 693 VAL A CA 1
ATOM 5142 C C . VAL A 1 693 ? 107.366 107.582 126.557 1.00 6.52 693 VAL A C 1
ATOM 5143 O O . VAL A 1 693 ? 106.328 107.505 127.221 1.00 11.03 693 VAL A O 1
ATOM 5147 N N . ASP A 1 694 ? 107.603 108.677 125.854 1.00 11.30 694 ASP A N 1
ATOM 5148 C CA . ASP A 1 694 ? 106.609 109.783 125.716 1.00 9.48 694 ASP A CA 1
ATOM 5149 C C . ASP A 1 694 ? 105.256 109.282 125.215 1.00 9.50 694 ASP A C 1
ATOM 5150 O O . ASP A 1 694 ? 104.232 109.768 125.703 1.00 12.53 694 ASP A O 1
ATOM 5155 N N . GLY A 1 695 ? 105.268 108.444 124.189 1.00 9.85 695 GLY A N 1
ATOM 5156 C CA . GLY A 1 695 ? 104.020 107.973 123.609 1.00 9.11 695 GLY A CA 1
ATOM 5157 C C . GLY A 1 695 ? 103.244 107.158 124.595 1.00 9.73 695 GLY A C 1
ATOM 5158 O O . GLY A 1 695 ? 102.049 107.318 124.639 1.00 11.99 695 GLY A O 1
ATOM 5159 N N . ILE A 1 696 ? 103.940 106.302 125.333 1.00 13.59 696 ILE A N 1
ATOM 5160 C CA . ILE A 1 696 ? 103.270 105.461 126.347 1.00 8.54 696 ILE A CA 1
ATOM 5161 C C . ILE A 1 696 ? 102.681 106.382 127.402 1.00 11.42 696 ILE A C 1
ATOM 5162 O O . ILE A 1 696 ? 101.592 106.073 127.869 1.00 16.83 696 ILE A O 1
ATOM 5167 N N . GLY A 1 697 ? 103.419 107.419 127.785 1.00 8.93 697 GLY A N 1
ATOM 5168 C CA . GLY A 1 697 ? 102.962 108.347 128.812 1.00 10.44 697 GLY A CA 1
ATOM 5169 C C . GLY A 1 697 ? 101.696 109.029 128.359 1.00 9.98 697 GLY A C 1
ATOM 5170 O O . GLY A 1 697 ? 100.754 109.013 129.101 1.00 15.02 697 GLY A O 1
ATOM 5171 N N . MET A 1 698 ? 101.668 109.514 127.127 1.00 13.38 698 MET A N 1
ATOM 5172 C CA . MET A 1 698 ? 100.449 110.159 126.575 1.00 12.69 698 MET A CA 1
ATOM 5173 C C . MET A 1 698 ? 99.334 109.133 126.395 1.00 9.80 698 MET A C 1
ATOM 5174 O O . MET A 1 698 ? 98.260 109.345 126.870 1.00 14.86 698 MET A O 1
ATOM 5179 N N . ALA A 1 699 ? 99.656 107.987 125.845 1.00 12.62 699 ALA A N 1
ATOM 5180 C CA . ALA A 1 699 ? 98.589 107.016 125.581 1.00 11.08 699 ALA A CA 1
ATOM 5181 C C . ALA A 1 699 ? 97.977 106.573 126.911 1.00 11.64 699 ALA A C 1
ATOM 5182 O O . ALA A 1 699 ? 96.785 106.391 126.954 1.00 14.95 699 ALA A O 1
ATOM 5184 N N . LEU A 1 700 ? 98.782 106.460 127.957 1.00 11.95 700 LEU A N 1
ATOM 5185 C CA . LEU A 1 700 ? 98.262 105.791 129.168 1.00 10.69 700 LEU A CA 1
ATOM 5186 C C . LEU A 1 700 ? 97.997 106.630 130.408 1.00 11.72 700 LEU A C 1
ATOM 5187 O O . LEU A 1 700 ? 97.179 106.204 131.209 1.00 16.06 700 LEU A O 1
ATOM 5192 N N . MET A 1 701 ? 98.733 107.691 130.623 1.00 10.61 701 MET A N 1
ATOM 5193 C CA . MET A 1 701 ? 98.594 108.332 131.956 1.00 14.49 701 MET A CA 1
ATOM 5194 C C . MET A 1 701 ? 98.711 109.844 131.959 1.00 10.48 701 MET A C 1
ATOM 5195 O O . MET A 1 701 ? 98.190 110.457 132.853 1.00 16.19 701 MET A O 1
ATOM 5200 N N . GLU A 1 702 ? 99.443 110.390 131.025 1.00 12.47 702 GLU A N 1
ATOM 5201 C CA . GLU A 1 702 ? 99.739 111.824 131.049 1.00 11.34 702 GLU A CA 1
ATOM 5202 C C . GLU A 1 702 ? 98.552 112.639 130.628 1.00 10.06 702 GLU A C 1
ATOM 5203 O O . GLU A 1 702 ? 97.923 112.347 129.627 1.00 13.01 702 GLU A O 1
ATOM 5209 N N . MET A 1 703 ? 98.320 113.635 131.427 1.00 11.07 703 MET A N 1
ATOM 5210 C CA . MET A 1 703 ? 97.293 114.601 131.081 1.00 12.62 703 MET A CA 1
ATOM 5211 C C . MET A 1 703 ? 97.350 115.759 132.056 1.00 11.32 703 MET A C 1
ATOM 5212 O O . MET A 1 703 ? 97.492 115.555 133.261 1.00 16.13 703 MET A O 1
ATOM 5217 N N . ILE A 1 704 ? 97.227 116.966 131.527 1.00 11.11 704 ILE A N 1
ATOM 5218 C CA . ILE A 1 704 ? 97.009 118.154 132.335 1.00 14.51 704 ILE A CA 1
ATOM 5219 C C . ILE A 1 704 ? 95.509 118.410 132.296 1.00 13.04 704 ILE A C 1
ATOM 5220 O O . ILE A 1 704 ? 94.977 118.900 131.300 1.00 16.00 704 ILE A O 1
ATOM 5225 N N . ALA A 1 705 ? 94.827 118.065 133.375 1.00 17.17 705 ALA A N 1
ATOM 5226 C CA . ALA A 1 705 ? 93.387 118.220 133.461 1.00 14.53 705 ALA A CA 1
ATOM 5227 C C . ALA A 1 705 ? 93.045 119.465 134.262 1.00 17.61 705 ALA A C 1
ATOM 5228 O O . ALA A 1 705 ? 93.799 119.888 135.140 1.00 19.27 705 ALA A O 1
ATOM 5230 N N . PHE A 1 706 ? 91.901 120.050 133.941 1.00 17.92 706 PHE A N 1
ATOM 5231 C CA . PHE A 1 706 ? 91.387 121.224 134.622 1.00 14.93 706 PHE A CA 1
ATOM 5232 C C . PHE A 1 706 ? 90.003 120.910 135.161 1.00 19.50 706 PHE A C 1
ATOM 5233 O O . PHE A 1 706 ? 89.198 120.271 134.480 1.00 22.26 706 PHE A O 1
ATOM 5241 N N . ASP A 1 707 ? 89.762 121.402 136.362 1.00 21.85 707 ASP A N 1
ATOM 5242 C CA . ASP A 1 707 ? 88.400 121.248 136.922 1.00 23.62 707 ASP A CA 1
ATOM 5243 C C . ASP A 1 707 ? 87.476 122.307 136.318 1.00 25.14 707 ASP A C 1
ATOM 5244 O O . ASP A 1 707 ? 87.952 123.146 135.549 1.00 25.12 707 ASP A O 1
ATOM 5249 N N . GLU A 1 708 ? 86.211 122.285 136.704 1.00 31.64 708 GLU A N 1
ATOM 5250 C CA . GLU A 1 708 ? 85.185 123.212 136.179 1.00 33.25 708 GLU A CA 1
ATOM 5251 C C . GLU A 1 708 ? 85.593 124.642 136.525 1.00 31.13 708 GLU A C 1
ATOM 5252 O O . GLU A 1 708 ? 85.349 125.528 135.701 1.00 33.43 708 GLU A O 1
ATOM 5258 N N . ASP A 1 709 ? 86.195 124.850 137.696 1.00 27.48 709 ASP A N 1
ATOM 5259 C CA . ASP A 1 709 ? 86.636 126.199 138.153 1.00 26.51 709 ASP A CA 1
ATOM 5260 C C . ASP A 1 709 ? 87.929 126.656 137.479 1.00 26.90 709 ASP A C 1
ATOM 5261 O O . ASP A 1 709 ? 88.334 127.790 137.719 1.00 27.83 709 ASP A O 1
ATOM 5266 N N . GLY A 1 710 ? 88.580 125.794 136.713 1.00 22.19 710 GLY A N 1
ATOM 5267 C CA . GLY A 1 710 ? 89.766 126.265 135.974 1.00 20.78 710 GLY A CA 1
ATOM 5268 C C . GLY A 1 710 ? 91.048 125.969 136.700 1.00 19.20 710 GLY A C 1
ATOM 5269 O O . GLY A 1 710 ? 92.098 126.301 136.167 1.00 21.13 710 GLY A O 1
ATOM 5270 N N . ASN A 1 711 ? 90.947 125.306 137.846 1.00 20.88 711 ASN A N 1
ATOM 5271 C CA . ASN A 1 711 ? 92.153 124.880 138.593 1.00 22.24 711 ASN A CA 1
ATOM 5272 C C . ASN A 1 711 ? 92.890 123.835 137.757 1.00 18.83 711 ASN A C 1
ATOM 5273 O O . ASN A 1 711 ? 92.242 122.903 137.293 1.00 20.43 711 ASN A O 1
ATOM 5278 N N . CYS A 1 712 ? 94.184 124.031 137.548 1.00 16.72 712 CYS A N 1
ATOM 5279 C CA . CYS A 1 712 ? 94.946 123.012 136.846 1.00 18.51 712 CYS A CA 1
ATOM 5280 C C . CYS A 1 712 ? 95.120 121.811 137.761 1.00 18.11 712 CYS A C 1
ATOM 5281 O O . CYS A 1 712 ? 95.715 121.924 138.836 1.00 22.95 712 CYS A O 1
ATOM 5284 N N . LEU A 1 713 ? 94.577 120.673 137.348 1.00 18.40 713 LEU A N 1
ATOM 5285 C CA . LEU A 1 713 ? 94.693 119.445 138.117 1.00 18.24 713 LEU A CA 1
ATOM 5286 C C . LEU A 1 713 ? 96.005 118.717 137.869 1.00 18.89 713 LEU A C 1
ATOM 5287 O O . LEU A 1 713 ? 96.273 117.719 138.539 1.00 21.56 713 LEU A O 1
ATOM 5292 N N . GLY A 1 714 ? 96.825 119.192 136.940 1.00 18.98 714 GLY A N 1
ATOM 5293 C CA . GLY A 1 714 ? 98.106 118.574 136.670 1.00 18.00 714 GLY A CA 1
ATOM 5294 C C . GLY A 1 714 ? 99.275 119.496 136.940 1.00 18.08 714 GLY A C 1
ATOM 5295 O O . GLY A 1 714 ? 100.225 119.544 136.155 1.00 19.34 714 GLY A O 1
ATOM 5296 N N . GLY A 1 715 ? 99.220 120.233 138.041 1.00 16.04 715 GLY A N 1
ATOM 5297 C CA . GLY A 1 715 ? 100.243 121.187 138.404 1.00 15.17 715 GLY A CA 1
ATOM 5298 C C . GLY A 1 715 ? 101.427 120.616 139.151 1.00 13.29 715 GLY A C 1
ATOM 5299 O O . GLY A 1 715 ? 102.213 121.379 139.719 1.00 18.71 715 GLY A O 1
ATOM 5300 N N . SER A 1 716 ? 101.576 119.299 139.183 1.00 16.32 716 SER A N 1
ATOM 5301 C CA . SER A 1 716 ? 102.696 118.689 139.876 1.00 11.64 716 SER A CA 1
ATOM 5302 C C . SER A 1 716 ? 102.940 117.312 139.290 1.00 12.92 716 SER A C 1
ATOM 5303 O O . SER A 1 716 ? 102.098 116.759 138.580 1.00 16.09 716 SER A O 1
ATOM 5306 N N . LEU A 1 717 ? 104.115 116.769 139.593 1.00 11.49 717 LEU A N 1
ATOM 5307 C CA . LEU A 1 717 ? 104.437 115.414 139.189 1.00 11.68 717 LEU A CA 1
ATOM 5308 C C . LEU A 1 717 ? 103.654 114.372 139.970 1.00 15.80 717 LEU A C 1
ATOM 5309 O O . LEU A 1 717 ? 103.699 113.194 139.610 1.00 19.13 717 LEU A O 1
ATOM 5314 N N . MET A 1 718 ? 102.951 114.771 141.031 1.00 15.46 718 MET A N 1
ATOM 5315 C CA . MET A 1 718 ? 101.972 113.872 141.627 1.00 19.60 718 MET A CA 1
ATOM 5316 C C . MET A 1 718 ? 100.757 113.717 140.723 1.00 19.75 718 MET A C 1
ATOM 5317 O O . MET A 1 718 ? 100.189 112.627 140.618 1.00 22.53 718 MET A O 1
ATOM 5322 N N . ASP A 1 719 ? 100.345 114.800 140.067 1.00 17.52 719 ASP A N 1
ATOM 5323 C CA . ASP A 1 719 ? 99.144 114.800 139.244 1.00 17.58 719 ASP A CA 1
ATOM 5324 C C . ASP A 1 719 ? 99.419 114.630 137.760 1.00 15.63 719 ASP A C 1
ATOM 5325 O O . ASP A 1 719 ? 98.568 114.098 137.043 1.00 19.38 719 ASP A O 1
ATOM 5330 N N . TYR A 1 720 ? 100.571 115.073 137.280 1.00 12.93 720 TYR A N 1
ATOM 5331 C CA . TYR A 1 720 ? 100.991 114.815 135.910 1.00 11.25 720 TYR A CA 1
ATOM 5332 C C . TYR A 1 720 ? 101.956 113.641 135.951 1.00 11.94 720 TYR A C 1
ATOM 5333 O O . TYR A 1 720 ? 103.120 113.793 136.326 1.00 14.34 720 TYR A O 1
ATOM 5342 N N . LEU A 1 721 ? 101.472 112.474 135.544 1.00 11.40 721 LEU A N 1
ATOM 5343 C CA . LEU A 1 721 ? 102.182 111.219 135.748 1.00 12.19 721 LEU A CA 1
ATOM 5344 C C . LEU A 1 721 ? 103.041 110.930 134.528 1.00 11.58 721 LEU A C 1
ATOM 5345 O O . LEU A 1 721 ? 102.521 110.700 133.433 1.00 16.81 721 LEU A O 1
ATOM 5350 N N . ILE A 1 722 ? 104.353 110.949 134.720 1.00 12.57 722 ILE A N 1
ATOM 5351 C CA . ILE A 1 722 ? 105.309 110.656 133.660 1.00 11.03 722 ILE A CA 1
ATOM 5352 C C . ILE A 1 722 ? 105.745 109.207 133.825 1.00 11.02 722 ILE A C 1
ATOM 5353 O O . ILE A 1 722 ? 105.956 108.755 134.957 1.00 16.12 722 ILE A O 1
ATOM 5358 N N . PRO A 1 723 ? 105.876 108.446 132.744 1.00 11.36 723 PRO A N 1
ATOM 5359 C CA . PRO A 1 723 ? 106.220 107.031 132.887 1.00 12.15 723 PRO A CA 1
ATOM 5360 C C . PRO A 1 723 ? 107.517 106.854 133.660 1.00 8.00 723 PRO A C 1
ATOM 5361 O O . PRO A 1 723 ? 108.492 107.574 133.452 1.00 11.15 723 PRO A O 1
ATOM 5365 N N . THR A 1 724 ? 107.514 105.899 134.574 1.00 12.53 724 THR A N 1
ATOM 5366 C CA . THR A 1 724 ? 108.754 105.462 135.190 1.00 12.63 724 THR A CA 1
ATOM 5367 C C . THR A 1 724 ? 109.326 104.306 134.382 1.00 9.86 724 THR A C 1
ATOM 5368 O O . THR A 1 724 ? 108.696 103.789 133.462 1.00 11.61 724 THR A O 1
ATOM 5372 N N . ALA A 1 725 ? 110.531 103.883 134.751 1.00 8.70 725 ALA A N 1
ATOM 5373 C CA . ALA A 1 725 ? 111.117 102.726 134.094 1.00 11.29 725 ALA A CA 1
ATOM 5374 C C . ALA A 1 725 ? 110.222 101.501 134.204 1.00 10.49 725 ALA A C 1
ATOM 5375 O O . ALA A 1 725 ? 110.305 100.611 133.355 1.00 14.85 725 ALA A O 1
ATOM 5377 N N . MET A 1 726 ? 109.360 101.442 135.222 1.00 13.53 726 MET A N 1
ATOM 5378 C CA . MET A 1 726 ? 108.472 100.303 135.414 1.00 15.87 726 MET A CA 1
ATOM 5379 C C . MET A 1 726 ? 107.260 100.304 134.490 1.00 16.80 726 MET A C 1
ATOM 5380 O O . MET A 1 726 ? 106.621 99.259 134.342 1.00 21.35 726 MET A O 1
ATOM 5385 N N . GLU A 1 727 ? 106.912 101.436 133.883 1.00 15.40 727 GLU A N 1
ATOM 5386 C CA . GLU A 1 727 ? 105.752 101.480 133.004 1.00 15.22 727 GLU A CA 1
ATOM 5387 C C . GLU A 1 727 ? 106.072 101.084 131.574 1.00 14.88 727 GLU A C 1
ATOM 5388 O O . GLU A 1 727 ? 105.149 100.893 130.778 1.00 18.80 727 GLU A O 1
ATOM 5394 N N . VAL A 1 728 ? 107.344 100.948 131.231 1.00 13.94 728 VAL A N 1
ATOM 5395 C CA . VAL A 1 728 ? 107.737 100.866 129.834 1.00 13.69 728 VAL A CA 1
ATOM 5396 C C . VAL A 1 728 ? 108.513 99.579 129.615 1.00 12.17 728 VAL A C 1
ATOM 5397 O O . VAL A 1 728 ? 109.235 99.126 130.511 1.00 12.92 728 VAL A O 1
ATOM 5401 N N . PRO A 1 729 ? 108.409 98.980 128.442 1.00 11.60 729 PRO A N 1
ATOM 5402 C CA . PRO A 1 729 ? 109.116 97.731 128.182 1.00 14.72 729 PRO A CA 1
ATOM 5403 C C . PRO A 1 729 ? 110.555 97.984 127.756 1.00 13.86 729 PRO A C 1
ATOM 5404 O O . PRO A 1 729 ? 110.989 99.118 127.554 1.00 12.79 729 PRO A O 1
ATOM 5408 N N . HIS A 1 730 ? 111.285 96.883 127.615 1.00 14.85 730 HIS A N 1
ATOM 5409 C CA . HIS A 1 730 ? 112.564 96.872 126.918 1.00 11.63 730 HIS A CA 1
ATOM 5410 C C . HIS A 1 730 ? 112.295 97.135 125.442 1.00 12.25 730 HIS A C 1
ATOM 5411 O O . HIS A 1 730 ? 111.837 96.254 124.714 1.00 17.40 730 HIS A O 1
ATOM 5418 N N . PHE A 1 731 ? 112.571 98.350 124.988 1.00 11.10 731 PHE A N 1
ATOM 5419 C CA . PHE A 1 731 ? 112.221 98.721 123.626 1.00 13.90 731 PHE A CA 1
ATOM 5420 C C . PHE A 1 731 ? 113.050 97.952 122.606 1.00 13.16 731 PHE A C 1
ATOM 5421 O O . PHE A 1 731 ? 114.223 97.650 122.830 1.00 15.38 731 PHE A O 1
ATOM 5429 N N . GLU A 1 732 ? 112.422 97.675 121.472 1.00 13.84 732 GLU A N 1
ATOM 5430 C CA . GLU A 1 732 ? 113.125 97.014 120.360 1.00 9.82 732 GLU A CA 1
ATOM 5431 C C . GLU A 1 732 ? 113.003 97.919 119.146 1.00 15.36 732 GLU A C 1
ATOM 5432 O O . GLU A 1 732 ? 111.939 98.487 118.923 1.00 15.77 732 GLU A O 1
ATOM 5438 N N . THR A 1 733 ? 114.078 98.066 118.410 1.00 13.31 733 THR A N 1
ATOM 5439 C CA . THR A 1 733 ? 114.040 99.015 117.291 1.00 19.63 733 THR A CA 1
ATOM 5440 C C . THR A 1 733 ? 114.701 98.390 116.083 1.00 17.71 733 THR A C 1
ATOM 5441 O O . THR A 1 733 ? 115.562 97.557 116.259 1.00 18.22 733 THR A O 1
ATOM 5445 N N . GLY A 1 734 ? 114.200 98.745 114.928 1.00 16.80 734 GLY A N 1
ATOM 5446 C CA . GLY A 1 734 ? 114.871 98.354 113.698 1.00 13.54 734 GLY A CA 1
ATOM 5447 C C . GLY A 1 734 ? 114.949 99.604 112.871 1.00 13.80 734 GLY A C 1
ATOM 5448 O O . GLY A 1 734 ? 114.538 100.675 113.327 1.00 17.27 734 GLY A O 1
ATOM 5449 N N . HIS A 1 735 ? 115.483 99.473 111.683 1.00 14.45 735 HIS A N 1
ATOM 5450 C CA . HIS A 1 735 ? 115.620 100.644 110.841 1.00 15.28 735 HIS A CA 1
ATOM 5451 C C . HIS A 1 735 ? 115.766 100.211 109.398 1.00 13.43 735 HIS A C 1
ATOM 5452 O O . HIS A 1 735 ? 116.232 99.112 109.100 1.00 16.03 735 HIS A O 1
ATOM 5459 N N . THR A 1 736 ? 115.370 101.103 108.518 1.00 15.11 736 THR A N 1
ATOM 5460 C CA . THR A 1 736 ? 115.712 101.040 107.114 1.00 15.86 736 THR A CA 1
ATOM 5461 C C . THR A 1 736 ? 116.326 102.384 106.765 1.00 16.12 736 THR A C 1
ATOM 5462 O O . THR A 1 736 ? 116.056 103.385 107.428 1.00 17.17 736 THR A O 1
ATOM 5466 N N . VAL A 1 737 ? 117.183 102.405 105.759 1.00 15.68 737 VAL A N 1
ATOM 5467 C CA . VAL A 1 737 ? 117.826 103.639 105.339 1.00 13.66 737 VAL A CA 1
ATOM 5468 C C . VAL A 1 737 ? 117.267 104.008 103.978 1.00 16.25 737 VAL A C 1
ATOM 5469 O O . VAL A 1 737 ? 117.570 103.360 102.971 1.00 19.28 737 VAL A O 1
ATOM 5473 N N . THR A 1 738 ? 116.436 105.046 103.953 1.00 14.62 738 THR A N 1
ATOM 5474 C CA . THR A 1 738 ? 115.948 105.658 102.722 1.00 16.44 738 THR A CA 1
ATOM 5475 C C . THR A 1 738 ? 116.389 107.112 102.792 1.00 12.81 738 THR A C 1
ATOM 5476 O O . THR A 1 738 ? 115.680 107.959 103.354 1.00 15.37 738 THR A O 1
ATOM 5480 N N . PRO A 1 739 ? 117.556 107.441 102.249 1.00 16.23 739 PRO A N 1
ATOM 5481 C CA . PRO A 1 739 ? 118.106 108.785 102.444 1.00 14.08 739 PRO A CA 1
ATOM 5482 C C . PRO A 1 739 ? 117.206 109.854 101.854 1.00 13.69 739 PRO A C 1
ATOM 5483 O O . PRO A 1 739 ? 116.470 109.625 100.892 1.00 20.24 739 PRO A O 1
ATOM 5487 N N . SER A 1 740 ? 117.260 111.026 102.456 1.00 15.15 740 SER A N 1
ATOM 5488 C CA . SER A 1 740 ? 116.624 112.181 101.862 1.00 13.97 740 SER A CA 1
ATOM 5489 C C . SER A 1 740 ? 117.446 112.612 100.657 1.00 15.43 740 SER A C 1
ATOM 5490 O O . SER A 1 740 ? 118.635 112.915 100.811 1.00 18.15 740 SER A O 1
ATOM 5493 N N . PRO A 1 741 ? 116.878 112.632 99.451 1.00 15.22 741 PRO A N 1
ATOM 5494 C CA . PRO A 1 741 ? 117.666 113.051 98.283 1.00 14.97 741 PRO A CA 1
ATOM 5495 C C . PRO A 1 741 ? 118.170 114.478 98.372 1.00 14.74 741 PRO A C 1
ATOM 5496 O O . PRO A 1 741 ? 119.268 114.765 97.881 1.00 19.62 741 PRO A O 1
ATOM 5500 N N . HIS A 1 742 ? 117.406 115.384 98.971 1.00 12.58 742 HIS A N 1
ATOM 5501 C CA . HIS A 1 742 ? 117.770 116.791 98.997 1.00 14.01 742 HIS A CA 1
ATOM 5502 C C . HIS A 1 742 ? 118.707 117.144 100.142 1.00 16.90 742 HIS A C 1
ATOM 5503 O O . HIS A 1 742 ? 119.129 118.299 100.241 1.00 17.23 742 HIS A O 1
ATOM 5510 N N . HIS A 1 743 ? 119.032 116.189 101.001 1.00 14.18 743 HIS A N 1
ATOM 5511 C CA . HIS A 1 743 ? 119.956 116.422 102.101 1.00 14.48 743 HIS A CA 1
ATOM 5512 C C . HIS A 1 743 ? 121.382 116.078 101.681 1.00 12.81 743 HIS A C 1
ATOM 5513 O O . HIS A 1 743 ? 121.610 115.037 101.061 1.00 17.32 743 HIS A O 1
ATOM 5520 N N . PRO A 1 744 ? 122.344 116.928 102.044 1.00 14.16 744 PRO A N 1
ATOM 5521 C CA . PRO A 1 744 ? 123.738 116.688 101.631 1.00 12.93 744 PRO A CA 1
ATOM 5522 C C . PRO A 1 744 ? 124.282 115.343 102.059 1.00 12.58 744 PRO A C 1
ATOM 5523 O O . PRO A 1 744 ? 125.158 114.800 101.381 1.00 15.86 744 PRO A O 1
ATOM 5527 N N . ILE A 1 745 ? 123.820 114.799 103.181 1.00 13.13 745 ILE A N 1
ATOM 5528 C CA . ILE A 1 745 ? 124.247 113.479 103.609 1.00 8.94 745 ILE A CA 1
ATOM 5529 C C . ILE A 1 745 ? 123.080 112.504 103.692 1.00 13.22 745 ILE A C 1
ATOM 5530 O O . ILE A 1 745 ? 123.230 111.410 104.226 1.00 13.95 745 ILE A O 1
ATOM 5535 N N . GLY A 1 746 ? 121.920 112.880 103.164 1.00 14.57 746 GLY A N 1
ATOM 5536 C CA . GLY A 1 746 ? 120.796 111.972 103.107 1.00 9.85 746 GLY A CA 1
ATOM 5537 C C . GLY A 1 746 ? 120.173 111.650 104.442 1.00 11.47 746 GLY A C 1
ATOM 5538 O O . GLY A 1 746 ? 119.395 110.701 104.537 1.00 13.24 746 GLY A O 1
ATOM 5539 N N . ALA A 1 747 ? 120.454 112.443 105.439 1.00 11.49 747 ALA A N 1
ATOM 5540 C CA . ALA A 1 747 ? 119.870 112.188 106.728 1.00 11.92 747 ALA A CA 1
ATOM 5541 C C . ALA A 1 747 ? 118.574 112.895 106.906 1.00 12.14 747 ALA A C 1
ATOM 5542 O O . ALA A 1 747 ? 118.383 113.993 106.416 1.00 17.06 747 ALA A O 1
ATOM 5544 N N . LYS A 1 748 ? 117.710 112.294 107.642 1.00 8.67 748 LYS A N 1
ATOM 5545 C CA . LYS A 1 748 ? 116.489 112.967 107.987 1.00 8.73 748 LYS A CA 1
ATOM 5546 C C . LYS A 1 748 ? 116.412 113.043 109.501 1.00 10.53 748 LYS A C 1
ATOM 5547 O O . LYS A 1 748 ? 117.111 112.331 110.190 1.00 13.40 748 LYS A O 1
ATOM 5553 N N . GLY A 1 749 ? 115.565 113.916 109.981 1.00 9.96 749 GLY A N 1
ATOM 5554 C CA . GLY A 1 749 ? 115.362 113.984 111.404 1.00 11.93 749 GLY A CA 1
ATOM 5555 C C . GLY A 1 749 ? 114.824 112.720 112.032 1.00 9.14 749 GLY A C 1
ATOM 5556 O O . GLY A 1 749 ? 114.276 111.871 111.364 1.00 13.67 749 GLY A O 1
ATOM 5557 N N . ILE A 1 750 ? 114.999 112.575 113.321 1.00 8.63 750 ILE A N 1
ATOM 5558 C CA . ILE A 1 750 ? 114.497 111.450 114.048 1.00 8.52 750 ILE A CA 1
ATOM 5559 C C . ILE A 1 750 ? 114.070 111.817 115.476 1.00 10.67 750 ILE A C 1
ATOM 5560 O O . ILE A 1 750 ? 113.330 111.072 116.069 1.00 11.12 750 ILE A O 1
ATOM 5565 N N . GLY A 1 751 ? 114.540 112.948 116.001 1.00 9.24 751 GLY A N 1
ATOM 5566 C CA . GLY A 1 751 ? 114.323 113.241 117.416 1.00 14.67 751 GLY A CA 1
ATOM 5567 C C . GLY A 1 751 ? 112.919 113.048 117.932 1.00 9.97 751 GLY A C 1
ATOM 5568 O O . GLY A 1 751 ? 112.727 112.498 118.967 1.00 12.67 751 GLY A O 1
ATOM 5569 N N . GLU A 1 752 ? 111.951 113.409 117.129 1.00 10.37 752 GLU A N 1
ATOM 5570 C CA . GLU A 1 752 ? 110.549 113.338 117.532 1.00 9.22 752 GLU A CA 1
ATOM 5571 C C . GLU A 1 752 ? 109.718 112.246 116.942 1.00 10.58 752 GLU A C 1
ATOM 5572 O O . GLU A 1 752 ? 108.575 112.079 117.323 1.00 11.77 752 GLU A O 1
ATOM 5578 N N . SER A 1 753 ? 110.269 111.526 116.003 1.00 10.83 753 SER A N 1
ATOM 5579 C CA . SER A 1 753 ? 109.551 110.485 115.334 1.00 11.42 753 SER A CA 1
ATOM 5580 C C . SER A 1 753 ? 108.841 109.542 116.312 1.00 8.73 753 SER A C 1
ATOM 5581 O O . SER A 1 753 ? 107.672 109.329 116.209 1.00 12.34 753 SER A O 1
ATOM 5584 N N . ALA A 1 754 ? 109.569 109.025 117.276 1.00 7.95 754 ALA A N 1
ATOM 5585 C CA . ALA A 1 754 ? 108.961 108.059 118.154 1.00 10.21 754 ALA A CA 1
ATOM 5586 C C . ALA A 1 754 ? 107.829 108.665 118.963 1.00 9.60 754 ALA A C 1
ATOM 5587 O O . ALA A 1 754 ? 106.828 108.060 119.179 1.00 13.49 754 ALA A O 1
ATOM 5589 N N . THR A 1 755 ? 108.008 109.909 119.336 1.00 7.55 755 THR A N 1
ATOM 5590 C CA . THR A 1 755 ? 106.922 110.570 120.083 1.00 8.17 755 THR A CA 1
ATOM 5591 C C . THR A 1 755 ? 105.709 110.711 119.176 1.00 6.84 755 THR A C 1
ATOM 5592 O O . THR A 1 755 ? 104.609 110.636 119.674 1.00 7.27 755 THR A O 1
ATOM 5596 N N . VAL A 1 756 ? 105.951 110.979 117.909 1.00 9.98 756 VAL A N 1
ATOM 5597 C CA . VAL A 1 756 ? 104.857 111.150 116.964 1.00 7.84 756 VAL A CA 1
ATOM 5598 C C . VAL A 1 756 ? 104.122 109.835 116.754 1.00 6.99 756 VAL A C 1
ATOM 5599 O O . VAL A 1 756 ? 102.894 109.769 116.850 1.00 10.63 756 VAL A O 1
ATOM 5603 N N . GLY A 1 757 ? 104.867 108.766 116.475 1.00 8.50 757 GLY A N 1
ATOM 5604 C CA . GLY A 1 757 ? 104.239 107.531 116.044 1.00 9.77 757 GLY A CA 1
ATOM 5605 C C . GLY A 1 757 ? 103.736 106.634 117.154 1.00 8.07 757 GLY A C 1
ATOM 5606 O O . GLY A 1 757 ? 102.801 105.862 116.941 1.00 14.65 757 GLY A O 1
ATOM 5607 N N . SER A 1 758 ? 104.317 106.726 118.342 1.00 7.22 758 SER A N 1
ATOM 5608 C CA . SER A 1 758 ? 104.032 105.746 119.380 1.00 6.83 758 SER A CA 1
ATOM 5609 C C . SER A 1 758 ? 102.663 105.914 120.029 1.00 7.39 758 SER A C 1
ATOM 5610 O O . SER A 1 758 ? 102.066 104.915 120.430 1.00 11.91 758 SER A O 1
ATOM 5613 N N . PRO A 1 759 ? 102.182 107.152 120.290 1.00 8.37 759 PRO A N 1
ATOM 5614 C CA . PRO A 1 759 ? 100.874 107.330 120.901 1.00 8.84 759 PRO A CA 1
ATOM 5615 C C . PRO A 1 759 ? 99.791 106.575 120.122 1.00 9.51 759 PRO A C 1
ATOM 5616 O O . PRO A 1 759 ? 99.133 105.771 120.697 1.00 10.29 759 PRO A O 1
ATOM 5620 N N . PRO A 1 760 ? 99.639 106.776 118.798 1.00 8.21 760 PRO A N 1
ATOM 5621 C CA . PRO A 1 760 ? 98.633 106.015 118.043 1.00 7.64 760 PRO A CA 1
ATOM 5622 C C . PRO A 1 760 ? 98.881 104.525 118.081 1.00 7.64 760 PRO A C 1
ATOM 5623 O O . PRO A 1 760 ? 97.921 103.757 118.109 1.00 13.15 760 PRO A O 1
ATOM 5627 N N . ALA A 1 761 ? 100.137 104.087 118.111 1.00 8.04 761 ALA A N 1
ATOM 5628 C CA . ALA A 1 761 ? 100.405 102.661 118.263 1.00 9.60 761 ALA A CA 1
ATOM 5629 C C . ALA A 1 761 ? 99.889 102.135 119.602 1.00 8.98 761 ALA A C 1
ATOM 5630 O O . ALA A 1 761 ? 99.235 101.092 119.651 1.00 13.47 761 ALA A O 1
ATOM 5632 N N . VAL A 1 762 ? 100.139 102.861 120.692 1.00 10.22 762 VAL A N 1
ATOM 5633 C CA . VAL A 1 762 ? 99.715 102.403 122.014 1.00 9.55 762 VAL A CA 1
ATOM 5634 C C . VAL A 1 762 ? 98.198 102.444 122.131 1.00 7.33 762 VAL A C 1
ATOM 5635 O O . VAL A 1 762 ? 97.580 101.534 122.688 1.00 15.89 762 VAL A O 1
ATOM 5639 N N . VAL A 1 763 ? 97.574 103.499 121.614 1.00 10.34 763 VAL A N 1
ATOM 5640 C CA . VAL A 1 763 ? 96.121 103.596 121.660 1.00 8.24 763 VAL A CA 1
ATOM 5641 C C . VAL A 1 763 ? 95.489 102.522 120.791 1.00 11.99 763 VAL A C 1
ATOM 5642 O O . VAL A 1 763 ? 94.506 101.892 121.187 1.00 14.84 763 VAL A O 1
ATOM 5646 N N . ASN A 1 764 ? 96.026 102.306 119.591 1.00 10.20 764 ASN A N 1
ATOM 5647 C CA . ASN A 1 764 ? 95.542 101.222 118.753 1.00 9.55 764 ASN A CA 1
ATOM 5648 C C . ASN A 1 764 ? 95.690 99.892 119.467 1.00 10.68 764 ASN A C 1
ATOM 5649 O O . ASN A 1 764 ? 94.810 99.041 119.378 1.00 15.08 764 ASN A O 1
ATOM 5654 N N . ALA A 1 765 ? 96.799 99.694 120.176 1.00 9.35 765 ALA A N 1
ATOM 5655 C CA . ALA A 1 765 ? 96.986 98.454 120.915 1.00 11.38 765 ALA A CA 1
ATOM 5656 C C . ALA A 1 765 ? 95.940 98.308 122.009 1.00 11.11 765 ALA A C 1
ATOM 5657 O O . ALA A 1 765 ? 95.360 97.235 122.180 1.00 16.50 765 ALA A O 1
ATOM 5659 N N . VAL A 1 766 ? 95.679 99.378 122.754 1.00 9.48 766 VAL A N 1
ATOM 5660 C CA . VAL A 1 766 ? 94.685 99.305 123.821 1.00 10.43 766 VAL A CA 1
ATOM 5661 C C . VAL A 1 766 ? 93.298 99.054 123.246 1.00 12.04 766 VAL A C 1
ATOM 5662 O O . VAL A 1 766 ? 92.535 98.235 123.766 1.00 13.52 766 VAL A O 1
ATOM 5666 N N . VAL A 1 767 ? 92.947 99.759 122.172 1.00 14.71 767 VAL A N 1
ATOM 5667 C CA . VAL A 1 767 ? 91.651 99.561 121.529 1.00 15.53 767 VAL A CA 1
ATOM 5668 C C . VAL A 1 767 ? 91.538 98.140 120.988 1.00 15.01 767 VAL A C 1
ATOM 5669 O O . VAL A 1 767 ? 90.492 97.492 121.113 1.00 19.03 767 VAL A O 1
ATOM 5673 N N . ASP A 1 768 ? 92.611 97.633 120.381 1.00 16.95 768 ASP A N 1
ATOM 5674 C CA . ASP A 1 768 ? 92.628 96.262 119.887 1.00 18.42 768 ASP A CA 1
ATOM 5675 C C . ASP A 1 768 ? 92.437 95.272 121.025 1.00 17.11 768 ASP A C 1
ATOM 5676 O O . ASP A 1 768 ? 91.707 94.286 120.885 1.00 20.84 768 ASP A O 1
ATOM 5681 N N . ALA A 1 769 ? 93.084 95.523 122.161 1.00 18.52 769 ALA A N 1
ATOM 5682 C CA . ALA A 1 769 ? 92.895 94.683 123.336 1.00 15.40 769 ALA A CA 1
ATOM 5683 C C . ALA A 1 769 ? 91.454 94.735 123.820 1.00 16.13 769 ALA A C 1
ATOM 5684 O O . ALA A 1 769 ? 90.925 93.740 124.321 1.00 23.86 769 ALA A O 1
ATOM 5686 N N . LEU A 1 770 ? 90.817 95.900 123.713 1.00 16.22 770 LEU A N 1
ATOM 5687 C CA . LEU A 1 770 ? 89.426 96.072 124.114 1.00 19.34 770 LEU A CA 1
ATOM 5688 C C . LEU A 1 770 ? 88.433 95.570 123.072 1.00 20.58 770 LEU A C 1
ATOM 5689 O O . LEU A 1 770 ? 87.225 95.611 123.322 1.00 22.80 770 LEU A O 1
ATOM 5694 N N . ALA A 1 771 ? 88.912 95.145 121.904 1.00 21.63 771 ALA A N 1
ATOM 5695 C CA . ALA A 1 771 ? 88.056 94.507 120.896 1.00 21.43 771 ALA A CA 1
ATOM 5696 C C . ALA A 1 771 ? 86.974 93.598 121.472 1.00 23.06 771 ALA A C 1
ATOM 5697 O O . ALA A 1 771 ? 85.831 93.681 121.008 1.00 24.97 771 ALA A O 1
ATOM 5699 N N . PRO A 1 772 ? 87.246 92.726 122.448 1.00 23.95 772 PRO A N 1
ATOM 5700 C CA . PRO A 1 772 ? 86.166 91.884 122.987 1.00 23.38 772 PRO A CA 1
ATOM 5701 C C . PRO A 1 772 ? 85.001 92.681 123.536 1.00 23.99 772 PRO A C 1
ATOM 5702 O O . PRO A 1 772 ? 83.880 92.162 123.601 1.00 26.88 772 PRO A O 1
ATOM 5706 N N . TYR A 1 773 ? 85.227 93.925 123.936 1.00 23.07 773 TYR A N 1
ATOM 5707 C CA . TYR A 1 773 ? 84.178 94.769 124.481 1.00 20.80 773 TYR A CA 1
ATOM 5708 C C . TYR A 1 773 ? 83.519 95.636 123.424 1.00 22.08 773 TYR A C 1
ATOM 5709 O O . TYR A 1 773 ? 82.775 96.558 123.772 1.00 24.72 773 TYR A O 1
ATOM 5718 N N . GLY A 1 774 ? 83.781 95.370 122.148 1.00 24.65 774 GLY A N 1
ATOM 5719 C CA . GLY A 1 774 ? 83.189 96.153 121.083 1.00 24.13 774 GLY A CA 1
ATOM 5720 C C . GLY A 1 774 ? 83.641 97.594 121.043 1.00 23.52 774 GLY A C 1
ATOM 5721 O O . GLY A 1 774 ? 82.893 98.456 120.578 1.00 24.47 774 GLY A O 1
ATOM 5722 N N . VAL A 1 775 ? 84.847 97.877 121.518 1.00 22.51 775 VAL A N 1
ATOM 5723 C CA . VAL A 1 775 ? 85.371 99.235 121.558 1.00 19.87 775 VAL A CA 1
ATOM 5724 C C . VAL A 1 775 ? 86.074 99.523 120.240 1.00 20.90 775 VAL A C 1
ATOM 5725 O O . VAL A 1 775 ? 87.062 98.867 119.896 1.00 21.73 775 VAL A O 1
ATOM 5729 N N . ARG A 1 776 ? 85.560 100.496 119.493 1.00 19.87 776 ARG A N 1
ATOM 5730 C CA . ARG A 1 776 ? 86.265 100.949 118.303 1.00 20.39 776 ARG A CA 1
ATOM 5731 C C . ARG A 1 776 ? 87.207 102.101 118.601 1.00 19.80 776 ARG A C 1
ATOM 5732 O O . ARG A 1 776 ? 88.207 102.272 117.898 1.00 20.85 776 ARG A O 1
ATOM 5740 N N . HIS A 1 777 ? 86.920 102.890 119.628 1.00 16.83 777 HIS A N 1
ATOM 5741 C CA . HIS A 1 777 ? 87.812 103.973 119.991 1.00 16.38 777 HIS A CA 1
ATOM 5742 C C . HIS A 1 777 ? 87.712 104.227 121.485 1.00 17.35 777 HIS A C 1
ATOM 5743 O O . HIS A 1 777 ? 86.624 104.191 122.060 1.00 20.94 777 HIS A O 1
ATOM 5750 N N . ALA A 1 778 ? 88.859 104.464 122.103 1.00 17.92 778 ALA A N 1
ATOM 5751 C CA . ALA A 1 778 ? 88.930 105.020 123.443 1.00 17.82 778 ALA A CA 1
ATOM 5752 C C . ALA A 1 778 ? 90.004 106.089 123.425 1.00 15.99 778 ALA A C 1
ATOM 5753 O O . ALA A 1 778 ? 91.038 105.924 122.776 1.00 17.69 778 ALA A O 1
ATOM 5755 N N . ASP A 1 779 ? 89.748 107.184 124.122 1.00 16.13 779 ASP A N 1
ATOM 5756 C CA . ASP A 1 779 ? 90.646 108.324 124.113 1.00 16.46 779 ASP A CA 1
ATOM 5757 C C . ASP A 1 779 ? 91.685 108.205 125.216 1.00 15.22 779 ASP A C 1
ATOM 5758 O O . ASP A 1 779 ? 91.416 107.674 126.295 1.00 18.18 779 ASP A O 1
ATOM 5763 N N . MET A 1 780 ? 92.857 108.734 124.899 1.00 13.08 780 MET A N 1
ATOM 5764 C CA . MET A 1 780 ? 93.887 108.830 125.949 1.00 14.95 780 MET A CA 1
ATOM 5765 C C . MET A 1 780 ? 93.446 109.930 126.931 1.00 13.30 780 MET A C 1
ATOM 5766 O O . MET A 1 780 ? 92.584 110.711 126.569 1.00 16.10 780 MET A O 1
ATOM 5771 N N . PRO A 1 781 ? 93.992 109.999 128.157 1.00 14.79 781 PRO A N 1
ATOM 5772 C CA . PRO A 1 781 ? 94.908 108.985 128.642 1.00 12.50 781 PRO A CA 1
ATOM 5773 C C . PRO A 1 781 ? 94.130 107.694 128.877 1.00 13.79 781 PRO A C 1
ATOM 5774 O O . PRO A 1 781 ? 93.060 107.738 129.398 1.00 17.62 781 PRO A O 1
ATOM 5778 N N . LEU A 1 782 ? 94.738 106.579 128.566 1.00 12.80 782 LEU A N 1
ATOM 5779 C CA . LEU A 1 782 ? 94.084 105.305 128.833 1.00 12.88 782 LEU A CA 1
ATOM 5780 C C . LEU A 1 782 ? 94.439 104.830 130.241 1.00 11.69 782 LEU A C 1
ATOM 5781 O O . LEU A 1 782 ? 95.081 103.806 130.449 1.00 12.14 782 LEU A O 1
ATOM 5786 N N . THR A 1 783 ? 94.012 105.633 131.210 1.00 12.11 783 THR A N 1
ATOM 5787 C CA . THR A 1 783 ? 94.189 105.299 132.606 1.00 11.83 783 THR A CA 1
ATOM 5788 C C . THR A 1 783 ? 93.334 104.086 132.944 1.00 11.42 783 THR A C 1
ATOM 5789 O O . THR A 1 783 ? 92.445 103.710 132.178 1.00 14.81 783 THR A O 1
ATOM 5793 N N . PRO A 1 784 ? 93.607 103.431 134.071 1.00 13.83 784 PRO A N 1
ATOM 5794 C CA . PRO A 1 784 ? 92.793 102.264 134.439 1.00 12.36 784 PRO A CA 1
ATOM 5795 C C . PRO A 1 784 ? 91.309 102.573 134.480 1.00 11.36 784 PRO A C 1
ATOM 5796 O O . PRO A 1 784 ? 90.499 101.779 133.988 1.00 11.02 784 PRO A O 1
ATOM 5800 N N . SER A 1 785 ? 90.937 103.734 135.023 1.00 11.94 785 SER A N 1
ATOM 5801 C CA . SER A 1 785 ? 89.528 104.096 135.111 1.00 11.31 785 SER A CA 1
ATOM 5802 C C . SER A 1 785 ? 88.935 104.329 133.728 1.00 13.30 785 SER A C 1
ATOM 5803 O O . SER A 1 785 ? 87.833 103.867 133.432 1.00 16.67 785 SER A O 1
ATOM 5806 N N . ARG A 1 786 ? 89.649 105.060 132.873 1.00 15.70 786 ARG A N 1
ATOM 5807 C CA . ARG A 1 786 ? 89.116 105.375 131.553 1.00 14.69 786 ARG A CA 1
ATOM 5808 C C . ARG A 1 786 ? 89.046 104.130 130.678 1.00 11.87 786 ARG A C 1
ATOM 5809 O O . ARG A 1 786 ? 88.085 103.947 129.926 1.00 14.85 786 ARG A O 1
ATOM 5817 N N . VAL A 1 787 ? 90.033 103.244 130.795 1.00 11.97 787 VAL A N 1
ATOM 5818 C CA . VAL A 1 787 ? 89.982 101.986 130.063 1.00 12.70 787 VAL A CA 1
ATOM 5819 C C . VAL A 1 787 ? 88.827 101.125 130.556 1.00 15.35 787 VAL A C 1
ATOM 5820 O O . VAL A 1 787 ? 88.133 100.483 129.762 1.00 14.82 787 VAL A O 1
ATOM 5824 N N . TRP A 1 788 ? 88.620 101.077 131.872 1.00 15.65 788 TRP A N 1
ATOM 5825 C CA . TRP A 1 788 ? 87.505 100.311 132.412 1.00 15.13 788 TRP A CA 1
ATOM 5826 C C . TRP A 1 788 ? 86.174 100.881 131.949 1.00 15.60 788 TRP A C 1
ATOM 5827 O O . TRP A 1 788 ? 85.260 100.131 131.594 1.00 20.65 788 TRP A O 1
ATOM 5838 N N . GLU A 1 789 ? 86.050 102.208 131.941 1.00 14.20 789 GLU A N 1
ATOM 5839 C CA . GLU A 1 789 ? 84.837 102.836 131.431 1.00 20.30 789 GLU A CA 1
ATOM 5840 C C . GLU A 1 789 ? 84.616 102.487 129.967 1.00 20.55 789 GLU A C 1
ATOM 5841 O O . GLU A 1 789 ? 83.486 102.222 129.550 1.00 23.19 789 GLU A O 1
ATOM 5847 N N . ALA A 1 790 ? 85.687 102.481 129.173 1.00 21.69 790 ALA A N 1
ATOM 5848 C CA . ALA A 1 790 ? 85.574 102.007 127.800 1.00 19.98 790 ALA A CA 1
ATOM 5849 C C . ALA A 1 790 ? 85.095 100.563 127.761 1.00 21.26 790 ALA A C 1
ATOM 5850 O O . ALA A 1 790 ? 84.279 100.195 126.912 1.00 25.00 790 ALA A O 1
ATOM 5852 N N . MET A 1 791 ? 85.587 99.730 128.680 1.00 22.51 791 MET A N 1
ATOM 5853 C CA . MET A 1 791 ? 85.117 98.352 128.753 1.00 22.26 791 MET A CA 1
ATOM 5854 C C . MET A 1 791 ? 83.619 98.304 129.017 1.00 22.86 791 MET A C 1
ATOM 5855 O O . MET A 1 791 ? 82.905 97.479 128.441 1.00 24.90 791 MET A O 1
ATOM 5860 N N . GLN A 1 792 ? 83.127 99.183 129.889 1.00 23.59 792 GLN A N 1
ATOM 5861 C CA . GLN A 1 792 ? 81.708 99.254 130.213 1.00 22.67 792 GLN A CA 1
ATOM 5862 C C . GLN A 1 792 ? 80.868 99.782 129.067 1.00 23.94 792 GLN A C 1
ATOM 5863 O O . GLN A 1 792 ? 79.661 99.960 129.244 1.00 26.56 792 GLN A O 1
ATOM 5869 N N . GLY A 1 793 ? 81.467 100.040 127.911 1.00 25.15 793 GLY A N 1
ATOM 5870 C CA . GLY A 1 793 ? 80.756 100.678 126.831 1.00 25.14 793 GLY A CA 1
ATOM 5871 C C . GLY A 1 793 ? 80.527 102.156 127.025 1.00 23.94 793 GLY A C 1
ATOM 5872 O O . GLY A 1 793 ? 79.745 102.747 126.277 1.00 27.87 793 GLY A O 1
ATOM 5873 N N . ARG A 1 794 ? 81.180 102.772 128.010 1.00 24.53 794 ARG A N 1
ATOM 5874 C CA . ARG A 1 794 ? 80.998 104.183 128.320 1.00 24.22 794 ARG A CA 1
ATOM 5875 C C . ARG A 1 794 ? 82.239 105.005 127.989 1.00 25.66 794 ARG A C 1
ATOM 5876 O O . ARG A 1 794 ? 82.542 105.983 128.673 1.00 25.97 794 ARG A O 1
ATOM 5884 N N . ALA A 1 795 ? 82.968 104.617 126.947 1.00 27.22 795 ALA A N 1
ATOM 5885 C CA . ALA A 1 795 ? 84.156 105.360 126.558 1.00 26.24 795 ALA A CA 1
ATOM 5886 C C . ALA A 1 795 ? 83.798 106.813 126.285 1.00 24.37 795 ALA A C 1
ATOM 5887 O O . ALA A 1 795 ? 82.903 107.109 125.489 1.00 27.16 795 ALA A O 1
ATOM 5889 N N . THR A 1 796 ? 84.487 107.718 126.965 1.00 23.19 796 THR A N 1
ATOM 5890 C CA . THR A 1 796 ? 84.266 109.145 126.812 1.00 22.46 796 THR A CA 1
ATOM 5891 C C . THR A 1 796 ? 85.608 109.855 126.782 1.00 22.27 796 THR A C 1
ATOM 5892 O O . THR A 1 796 ? 86.561 109.409 127.431 1.00 25.09 796 THR A O 1
ATOM 5896 N N . PRO A 1 797 ? 85.719 110.954 126.035 1.00 22.89 797 PRO A N 1
ATOM 5897 C CA . PRO A 1 797 ? 86.966 111.704 126.042 1.00 20.91 797 PRO A CA 1
ATOM 5898 C C . PRO A 1 797 ? 87.202 112.340 127.399 1.00 20.96 797 PRO A C 1
ATOM 5899 O O . PRO A 1 797 ? 86.246 112.710 128.101 1.00 20.92 797 PRO A O 1
ATOM 5903 N N . PRO A 1 798 ? 88.460 112.481 127.816 1.00 21.07 798 PRO A N 1
ATOM 5904 C CA . PRO A 1 798 ? 88.736 113.181 129.079 1.00 20.37 798 PRO A CA 1
ATOM 5905 C C . PRO A 1 798 ? 88.350 114.646 129.040 1.00 21.03 798 PRO A C 1
ATOM 5906 O O . PRO A 1 798 ? 88.226 115.269 130.100 1.00 24.73 798 PRO A O 1
ATOM 5910 N N . ILE A 1 799 ? 88.163 115.212 127.855 1.00 25.71 799 ILE A N 1
ATOM 5911 C CA . ILE A 1 799 ? 87.706 116.585 127.706 1.00 25.54 799 ILE A CA 1
ATOM 5912 C C . ILE A 1 799 ? 86.494 116.624 126.784 1.00 26.61 799 ILE A C 1
ATOM 5913 O O . ILE A 1 799 ? 86.563 116.193 125.635 1.00 27.54 799 ILE A O 1
ATOM 5918 N N . MET B 2 1 ? 112.319 125.464 142.789 1.00 13.39 1 MET B N 1
ATOM 5919 C CA . MET B 2 1 ? 111.524 124.562 143.617 1.00 14.91 1 MET B CA 1
ATOM 5920 C C . MET B 2 1 ? 110.710 125.307 144.665 1.00 14.60 1 MET B C 1
ATOM 5921 O O . MET B 2 1 ? 111.109 126.364 145.140 1.00 15.74 1 MET B O 1
ATOM 5926 N N . GLN B 2 2 ? 109.567 124.739 145.030 1.00 14.67 2 GLN B N 1
ATOM 5927 C CA . GLN B 2 2 ? 108.830 125.235 146.182 1.00 14.51 2 GLN B CA 1
ATOM 5928 C C . GLN B 2 2 ? 109.557 124.829 147.454 1.00 13.47 2 GLN B C 1
ATOM 5929 O O . GLN B 2 2 ? 109.947 123.671 147.611 1.00 17.64 2 GLN B O 1
ATOM 5935 N N . VAL B 2 3 ? 109.740 125.782 148.359 1.00 14.63 3 VAL B N 1
ATOM 5936 C CA . VAL B 2 3 ? 110.544 125.544 149.555 1.00 15.20 3 VAL B CA 1
ATOM 5937 C C . VAL B 2 3 ? 109.722 125.920 150.779 1.00 14.79 3 VAL B C 1
ATOM 5938 O O . VAL B 2 3 ? 108.778 126.718 150.700 1.00 17.75 3 VAL B O 1
ATOM 5942 N N . PRO B 2 4 ? 110.052 125.346 151.929 1.00 15.48 4 PRO B N 1
ATOM 5943 C CA . PRO B 2 4 ? 109.275 125.615 153.141 1.00 16.01 4 PRO B CA 1
ATOM 5944 C C . PRO B 2 4 ? 109.443 127.049 153.615 1.00 15.72 4 PRO B C 1
ATOM 5945 O O . PRO B 2 4 ? 110.438 127.720 153.340 1.00 16.30 4 PRO B O 1
ATOM 5949 N N . GLY B 2 5 ? 108.439 127.516 154.348 1.00 18.46 5 GLY B N 1
ATOM 5950 C CA . GLY B 2 5 ? 108.571 128.740 155.096 1.00 19.53 5 GLY B CA 1
ATOM 5951 C C . GLY B 2 5 ? 109.522 128.534 156.256 1.00 17.89 5 GLY B C 1
ATOM 5952 O O . GLY B 2 5 ? 109.880 127.404 156.596 1.00 19.67 5 GLY B O 1
ATOM 5953 N N . PRO B 2 6 ? 109.963 129.622 156.882 1.00 21.39 6 PRO B N 1
ATOM 5954 C CA . PRO B 2 6 ? 110.886 129.484 158.013 1.00 20.70 6 PRO B CA 1
ATOM 5955 C C . PRO B 2 6 ? 110.262 128.684 159.145 1.00 19.52 6 PRO B C 1
ATOM 5956 O O . PRO B 2 6 ? 109.057 128.740 159.387 1.00 22.25 6 PRO B O 1
ATOM 5960 N N . PHE B 2 7 ? 111.109 127.946 159.857 1.00 21.94 7 PHE B N 1
ATOM 5961 C CA . PHE B 2 7 ? 110.672 127.188 161.053 1.00 23.71 7 PHE B CA 1
ATOM 5962 C C . PHE B 2 7 ? 111.923 126.969 161.898 1.00 21.31 7 PHE B C 1
ATOM 5963 O O . PHE B 2 7 ? 113.024 127.220 161.419 1.00 24.71 7 PHE B O 1
ATOM 5971 N N . GLU B 2 8 ? 111.749 126.435 163.092 1.00 24.18 8 GLU B N 1
ATOM 5972 C CA . GLU B 2 8 ? 112.903 126.177 163.972 1.00 25.56 8 GLU B CA 1
ATOM 5973 C C . GLU B 2 8 ? 113.090 124.671 163.996 1.00 25.69 8 GLU B C 1
ATOM 5974 O O . GLU B 2 8 ? 112.129 123.936 163.787 1.00 27.40 8 GLU B O 1
ATOM 5980 N N . TYR B 2 9 ? 114.319 124.250 164.137 1.00 23.46 9 TYR B N 1
ATOM 5981 C CA . TYR B 2 9 ? 114.588 122.808 164.063 1.00 24.10 9 TYR B CA 1
ATOM 5982 C C . TYR B 2 9 ? 115.141 122.308 165.387 1.00 24.04 9 TYR B C 1
ATOM 5983 O O . TYR B 2 9 ? 116.011 122.956 165.946 1.00 28.48 9 TYR B O 1
ATOM 5992 N N . GLU B 2 10 ? 114.656 121.168 165.816 1.00 26.52 10 GLU B N 1
ATOM 5993 C CA . GLU B 2 10 ? 115.145 120.522 167.052 1.00 28.19 10 GLU B CA 1
ATOM 5994 C C . GLU B 2 10 ? 115.425 119.058 166.727 1.00 26.56 10 GLU B C 1
ATOM 5995 O O . GLU B 2 10 ? 114.585 118.440 166.095 1.00 27.17 10 GLU B O 1
ATOM 6001 N N . ARG B 2 11 ? 116.555 118.539 167.172 1.00 25.99 11 ARG B N 1
ATOM 6002 C CA . ARG B 2 11 ? 116.891 117.120 166.962 1.00 25.47 11 ARG B CA 1
ATOM 6003 C C . ARG B 2 11 ? 116.716 116.376 168.281 1.00 27.63 11 ARG B C 1
ATOM 6004 O O . ARG B 2 11 ? 117.559 116.535 169.160 1.00 30.75 11 ARG B O 1
ATOM 6012 N N . ALA B 2 12 ? 115.658 115.591 168.391 1.00 27.35 12 ALA B N 1
ATOM 6013 C CA . ALA B 2 12 ? 115.389 114.812 169.591 1.00 29.59 12 ALA B CA 1
ATOM 6014 C C . ALA B 2 12 ? 116.458 113.741 169.781 1.00 30.46 12 ALA B C 1
ATOM 6015 O O . ALA B 2 12 ? 116.784 112.999 168.851 1.00 30.41 12 ALA B O 1
ATOM 6017 N N . THR B 2 13 ? 117.010 113.668 170.987 1.00 33.87 13 THR B N 1
ATOM 6018 C CA . THR B 2 13 ? 118.023 112.677 171.304 1.00 33.98 13 THR B CA 1
ATOM 6019 C C . THR B 2 13 ? 117.438 111.411 171.906 1.00 34.27 13 THR B C 1
ATOM 6020 O O . THR B 2 13 ? 118.171 110.437 172.093 1.00 36.99 13 THR B O 1
ATOM 6024 N N . SER B 2 14 ? 116.146 111.406 172.209 1.00 33.23 14 SER B N 1
ATOM 6025 C CA . SER B 2 14 ? 115.473 110.230 172.741 1.00 32.64 14 SER B CA 1
ATOM 6026 C C . SER B 2 14 ? 113.976 110.458 172.621 1.00 33.49 14 SER B C 1
ATOM 6027 O O . SER B 2 14 ? 113.521 111.538 172.239 1.00 33.19 14 SER B O 1
ATOM 6030 N N . VAL B 2 15 ? 113.172 109.483 173.026 1.00 34.54 15 VAL B N 1
ATOM 6031 C CA . VAL B 2 15 ? 111.729 109.689 172.993 1.00 33.73 15 VAL B CA 1
ATOM 6032 C C . VAL B 2 15 ? 111.305 110.765 173.988 1.00 35.45 15 VAL B C 1
ATOM 6033 O O . VAL B 2 15 ? 110.620 111.706 173.615 1.00 35.90 15 VAL B O 1
ATOM 6037 N N . ASP B 2 16 ? 111.724 110.654 175.239 1.00 35.58 16 ASP B N 1
ATOM 6038 C CA . ASP B 2 16 ? 111.307 111.635 176.212 1.00 36.81 16 ASP B CA 1
ATOM 6039 C C . ASP B 2 16 ? 111.845 112.961 175.766 1.00 35.41 16 ASP B C 1
ATOM 6040 O O . ASP B 2 16 ? 111.177 113.971 175.860 1.00 35.60 16 ASP B O 1
ATOM 6045 N N . HIS B 2 17 ? 113.062 112.975 175.260 1.00 34.36 17 HIS B N 1
ATOM 6046 C CA . HIS B 2 17 ? 113.475 114.305 174.832 1.00 32.15 17 HIS B CA 1
ATOM 6047 C C . HIS B 2 17 ? 112.531 114.849 173.770 1.00 33.93 17 HIS B C 1
ATOM 6048 O O . HIS B 2 17 ? 112.167 116.028 173.800 1.00 34.21 17 HIS B O 1
ATOM 6055 N N . ALA B 2 18 ? 112.070 113.983 172.868 1.00 32.87 18 ALA B N 1
ATOM 6056 C CA . ALA B 2 18 ? 111.148 114.377 171.808 1.00 31.67 18 ALA B CA 1
ATOM 6057 C C . ALA B 2 18 ? 109.858 114.852 172.395 1.00 33.38 18 ALA B C 1
ATOM 6058 O O . ALA B 2 18 ? 109.393 115.959 172.129 1.00 31.73 18 ALA B O 1
ATOM 6060 N N . VAL B 2 19 ? 109.259 113.989 173.196 1.00 35.07 19 VAL B N 1
ATOM 6061 C CA . VAL B 2 19 ? 108.029 114.338 173.858 1.00 34.97 19 VAL B CA 1
ATOM 6062 C C . VAL B 2 19 ? 108.161 115.641 174.654 1.00 36.12 19 VAL B C 1
ATOM 6063 O O . VAL B 2 19 ? 107.303 116.510 174.560 1.00 37.43 19 VAL B O 1
ATOM 6067 N N . GLY B 2 20 ? 109.245 115.809 175.400 1.00 35.58 20 GLY B N 1
ATOM 6068 C CA . GLY B 2 20 ? 109.439 117.061 176.110 1.00 35.41 20 GLY B CA 1
ATOM 6069 C C . GLY B 2 20 ? 109.531 118.247 175.173 1.00 34.58 20 GLY B C 1
ATOM 6070 O O . GLY B 2 20 ? 109.038 119.332 175.480 1.00 36.27 20 GLY B O 1
ATOM 6071 N N . LEU B 2 21 ? 110.175 118.062 174.022 1.00 33.80 21 LEU B N 1
ATOM 6072 C CA . LEU B 2 21 ? 110.238 119.134 173.036 1.00 32.45 21 LEU B CA 1
ATOM 6073 C C . LEU B 2 21 ? 108.853 119.479 172.516 1.00 32.51 21 LEU B C 1
ATOM 6074 O O . LEU B 2 21 ? 108.515 120.654 172.366 1.00 34.49 21 LEU B O 1
ATOM 6079 N N . LEU B 2 22 ? 108.050 118.470 172.257 1.00 35.44 22 LEU B N 1
ATOM 6080 C CA . LEU B 2 22 ? 106.700 118.708 171.815 1.00 35.43 22 LEU B CA 1
ATOM 6081 C C . LEU B 2 22 ? 105.903 119.437 172.902 1.00 36.68 22 LEU B C 1
ATOM 6082 O O . LEU B 2 22 ? 105.173 120.370 172.608 1.00 37.91 22 LEU B O 1
ATOM 6087 N N . ASP B 2 23 ? 106.071 119.019 174.142 1.00 39.13 23 ASP B N 1
ATOM 6088 C CA . ASP B 2 23 ? 105.368 119.634 175.261 1.00 39.50 23 ASP B CA 1
ATOM 6089 C C . ASP B 2 23 ? 105.738 121.104 175.407 1.00 38.93 23 ASP B C 1
ATOM 6090 O O . ASP B 2 23 ? 104.865 121.974 175.471 1.00 41.35 23 ASP B O 1
ATOM 6095 N N . ARG B 2 24 ? 107.037 121.394 175.462 1.00 37.20 24 ARG B N 1
ATOM 6096 C CA . ARG B 2 24 ? 107.497 122.764 175.659 1.00 38.21 24 ARG B CA 1
ATOM 6097 C C . ARG B 2 24 ? 107.160 123.636 174.456 1.00 38.01 24 ARG B C 1
ATOM 6098 O O . ARG B 2 24 ? 106.574 124.714 174.600 1.00 39.29 24 ARG B O 1
ATOM 6106 N N . LEU B 2 25 ? 107.511 123.174 173.255 1.00 37.46 25 LEU B N 1
ATOM 6107 C CA . LEU B 2 25 ? 107.252 123.942 172.044 1.00 36.18 25 LEU B CA 1
ATOM 6108 C C . LEU B 2 25 ? 105.758 124.103 171.798 1.00 35.66 25 LEU B C 1
ATOM 6109 O O . LEU B 2 25 ? 105.307 125.174 171.380 1.00 38.02 25 LEU B O 1
ATOM 6114 N N . GLY B 2 26 ? 104.978 123.056 172.044 1.00 38.44 26 GLY B N 1
ATOM 6115 C CA . GLY B 2 26 ? 103.536 123.186 172.022 1.00 38.71 26 GLY B CA 1
ATOM 6116 C C . GLY B 2 26 ? 102.845 122.675 170.776 1.00 40.02 26 GLY B C 1
ATOM 6117 O O . GLY B 2 26 ? 103.342 121.773 170.094 1.00 39.84 26 GLY B O 1
ATOM 6118 N N . GLU B 2 27 ? 101.681 123.254 170.478 1.00 41.71 27 GLU B N 1
ATOM 6119 C CA . GLU B 2 27 ? 100.865 122.777 169.369 1.00 41.76 27 GLU B CA 1
ATOM 6120 C C . GLU B 2 27 ? 101.549 122.993 168.026 1.00 42.45 27 GLU B C 1
ATOM 6121 O O . GLU B 2 27 ? 101.385 122.180 167.112 1.00 42.44 27 GLU B O 1
ATOM 6127 N N . ASP B 2 28 ? 102.318 124.070 167.890 1.00 38.96 28 ASP B N 1
ATOM 6128 C CA . ASP B 2 28 ? 102.922 124.431 166.616 1.00 37.57 28 ASP B CA 1
ATOM 6129 C C . ASP B 2 28 ? 104.187 123.639 166.316 1.00 36.08 28 ASP B C 1
ATOM 6130 O O . ASP B 2 28 ? 104.771 123.820 165.243 1.00 36.80 28 ASP B O 1
ATOM 6135 N N . ALA B 2 29 ? 104.625 122.780 167.231 1.00 33.29 29 ALA B N 1
ATOM 6136 C CA . ALA B 2 29 ? 105.727 121.866 166.973 1.00 31.87 29 ALA B CA 1
ATOM 6137 C C . ALA B 2 29 ? 105.195 120.570 166.376 1.00 31.31 29 ALA B C 1
ATOM 6138 O O . ALA B 2 29 ? 104.164 120.048 166.806 1.00 32.36 29 ALA B O 1
ATOM 6140 N N . ARG B 2 30 ? 105.899 120.064 165.373 1.00 26.44 30 ARG B N 1
ATOM 6141 C CA . ARG B 2 30 ? 105.528 118.826 164.710 1.00 23.34 30 ARG B CA 1
ATOM 6142 C C . ARG B 2 30 ? 106.745 117.927 164.607 1.00 20.89 30 ARG B C 1
ATOM 6143 O O . ARG B 2 30 ? 107.853 118.397 164.352 1.00 23.98 30 ARG B O 1
ATOM 6151 N N . ILE B 2 31 ? 106.557 116.630 164.763 1.00 18.07 31 ILE B N 1
ATOM 6152 C CA . ILE B 2 31 ? 107.633 115.725 164.549 1.00 17.32 31 ILE B CA 1
ATOM 6153 C C . ILE B 2 31 ? 107.906 115.603 163.093 1.00 19.21 31 ILE B C 1
ATOM 6154 O O . ILE B 2 31 ? 107.046 115.843 162.304 1.00 20.81 31 ILE B O 1
ATOM 6159 N N . VAL B 2 32 ? 109.101 115.310 162.718 1.00 18.95 32 VAL B N 1
ATOM 6160 C CA . VAL B 2 32 ? 109.470 114.958 161.354 1.00 18.03 32 VAL B CA 1
ATOM 6161 C C . VAL B 2 32 ? 110.274 113.674 161.419 1.00 18.41 32 VAL B C 1
ATOM 6162 O O . VAL B 2 32 ? 111.338 113.641 162.048 1.00 21.34 32 VAL B O 1
ATOM 6166 N N . ALA B 2 33 ? 109.756 112.607 160.814 1.00 14.91 33 ALA B N 1
ATOM 6167 C CA . ALA B 2 33 ? 110.540 111.386 160.804 1.00 13.50 33 ALA B CA 1
ATOM 6168 C C . ALA B 2 33 ? 111.297 111.223 159.498 1.00 14.06 33 ALA B C 1
ATOM 6169 O O . ALA B 2 33 ? 112.486 111.532 159.423 1.00 21.16 33 ALA B O 1
ATOM 6171 N N . GLY B 2 34 ? 110.590 110.876 158.435 1.00 13.34 34 GLY B N 1
ATOM 6172 C CA . GLY B 2 34 ? 111.234 110.742 157.152 1.00 14.34 34 GLY B CA 1
ATOM 6173 C C . GLY B 2 34 ? 111.024 112.027 156.395 1.00 9.95 34 GLY B C 1
ATOM 6174 O O . GLY B 2 34 ? 111.751 112.339 155.454 1.00 15.21 34 GLY B O 1
ATOM 6175 N N . GLY B 2 35 ? 110.021 112.787 156.818 1.00 9.94 35 GLY B N 1
ATOM 6176 C CA . GLY B 2 35 ? 109.725 114.043 156.181 1.00 10.78 35 GLY B CA 1
ATOM 6177 C C . GLY B 2 35 ? 109.087 113.922 154.820 1.00 13.29 35 GLY B C 1
ATOM 6178 O O . GLY B 2 35 ? 108.888 114.939 154.160 1.00 15.11 35 GLY B O 1
ATOM 6179 N N . HIS B 2 36 ? 108.762 112.714 154.375 1.00 10.16 36 HIS B N 1
ATOM 6180 C CA . HIS B 2 36 ? 108.247 112.535 153.027 1.00 13.93 36 HIS B CA 1
ATOM 6181 C C . HIS B 2 36 ? 106.753 112.792 152.919 1.00 12.29 36 HIS B C 1
ATOM 6182 O O . HIS B 2 36 ? 106.214 112.758 151.810 1.00 17.49 36 HIS B O 1
ATOM 6189 N N . SER B 2 37 ? 106.129 113.140 154.042 1.00 12.42 37 SER B N 1
ATOM 6190 C CA . SER B 2 37 ? 104.739 113.644 154.005 1.00 13.36 37 SER B CA 1
ATOM 6191 C C . SER B 2 37 ? 104.807 115.095 154.457 1.00 15.11 37 SER B C 1
ATOM 6192 O O . SER B 2 37 ? 104.320 115.958 153.726 1.00 16.81 37 SER B O 1
ATOM 6195 N N . LEU B 2 38 ? 105.472 115.345 155.584 1.00 16.52 38 LEU B N 1
ATOM 6196 C CA . LEU B 2 38 ? 105.515 116.684 156.148 1.00 15.69 38 LEU B CA 1
ATOM 6197 C C . LEU B 2 38 ? 106.290 117.639 155.252 1.00 11.44 38 LEU B C 1
ATOM 6198 O O . LEU B 2 38 ? 105.817 118.738 154.953 1.00 16.84 38 LEU B O 1
ATOM 6203 N N . LEU B 2 39 ? 107.489 117.244 154.834 1.00 11.51 39 LEU B N 1
ATOM 6204 C CA . LEU B 2 39 ? 108.328 118.153 154.059 1.00 14.09 39 LEU B CA 1
ATOM 6205 C C . LEU B 2 39 ? 107.684 118.564 152.746 1.00 13.08 39 LEU B C 1
ATOM 6206 O O . LEU B 2 39 ? 107.747 119.754 152.410 1.00 13.69 39 LEU B O 1
ATOM 6211 N N . PRO B 2 40 ? 107.097 117.667 151.951 1.00 12.83 40 PRO B N 1
ATOM 6212 C CA . PRO B 2 40 ? 106.349 118.145 150.778 1.00 12.82 40 PRO B CA 1
ATOM 6213 C C . PRO B 2 40 ? 105.239 119.120 151.133 1.00 15.24 40 PRO B C 1
ATOM 6214 O O . PRO B 2 40 ? 105.033 120.098 150.407 1.00 15.43 40 PRO B O 1
ATOM 6218 N N . MET B 2 41 ? 104.523 118.893 152.237 1.00 13.25 41 MET B N 1
ATOM 6219 C CA . MET B 2 41 ? 103.467 119.827 152.615 1.00 17.63 41 MET B CA 1
ATOM 6220 C C . MET B 2 41 ? 104.038 121.200 152.939 1.00 16.31 41 MET B C 1
ATOM 6221 O O . MET B 2 41 ? 103.486 122.223 152.520 1.00 19.66 41 MET B O 1
ATOM 6226 N N . MET B 2 42 ? 105.137 121.242 153.692 1.00 16.27 42 MET B N 1
ATOM 6227 C CA . MET B 2 42 ? 105.760 122.517 154.031 1.00 17.88 42 MET B CA 1
ATOM 6228 C C . MET B 2 42 ? 106.347 123.187 152.798 1.00 15.18 42 MET B C 1
ATOM 6229 O O . MET B 2 42 ? 106.251 124.407 152.644 1.00 20.98 42 MET B O 1
ATOM 6234 N N . LYS B 2 43 ? 106.954 122.406 151.906 1.00 13.96 43 LYS B N 1
ATOM 6235 C CA . LYS B 2 43 ? 107.453 122.969 150.660 1.00 14.97 43 LYS B CA 1
ATOM 6236 C C . LYS B 2 43 ? 106.322 123.617 149.881 1.00 15.68 43 LYS B C 1
ATOM 6237 O O . LYS B 2 43 ? 106.501 124.680 149.278 1.00 15.97 43 LYS B O 1
ATOM 6243 N N . LEU B 2 44 ? 105.153 122.980 149.867 1.00 17.41 44 LEU B N 1
ATOM 6244 C CA . LEU B 2 44 ? 103.965 123.576 149.280 1.00 17.13 44 LEU B CA 1
ATOM 6245 C C . LEU B 2 44 ? 103.319 124.594 150.202 1.00 19.82 44 LEU B C 1
ATOM 6246 O O . LEU B 2 44 ? 102.367 125.264 149.793 1.00 20.66 44 LEU B O 1
ATOM 6251 N N . ARG B 2 45 ? 103.810 124.719 151.428 1.00 19.42 45 ARG B N 1
ATOM 6252 C CA . ARG B 2 45 ? 103.291 125.686 152.380 1.00 21.35 45 ARG B CA 1
ATOM 6253 C C . ARG B 2 45 ? 101.852 125.381 152.757 1.00 21.97 45 ARG B C 1
ATOM 6254 O O . ARG B 2 45 ? 101.115 126.265 153.198 1.00 24.03 45 ARG B O 1
ATOM 6262 N N . ILE B 2 46 ? 101.449 124.126 152.563 1.00 20.96 46 ILE B N 1
ATOM 6263 C CA . ILE B 2 46 ? 100.224 123.628 153.175 1.00 23.32 46 ILE B CA 1
ATOM 6264 C C . ILE B 2 46 ? 100.412 123.481 154.678 1.00 22.94 46 ILE B C 1
ATOM 6265 O O . ILE B 2 46 ? 99.534 123.840 155.469 1.00 26.07 46 ILE B O 1
ATOM 6270 N N . ALA B 2 47 ? 101.557 122.951 155.093 1.00 24.25 47 ALA B N 1
ATOM 6271 C CA . ALA B 2 47 ? 101.913 122.796 156.495 1.00 21.36 47 ALA B CA 1
ATOM 6272 C C . ALA B 2 47 ? 102.983 123.820 156.838 1.00 23.10 47 ALA B C 1
ATOM 6273 O O . ALA B 2 47 ? 103.964 123.968 156.103 1.00 26.10 47 ALA B O 1
ATOM 6275 N N . ASN B 2 48 ? 102.781 124.543 157.932 1.00 26.10 48 ASN B N 1
ATOM 6276 C CA . ASN B 2 48 ? 103.723 125.567 158.381 1.00 28.52 48 ASN B CA 1
ATOM 6277 C C . ASN B 2 48 ? 103.973 125.426 159.877 1.00 26.12 48 ASN B C 1
ATOM 6278 O O . ASN B 2 48 ? 103.626 126.306 160.667 1.00 29.26 48 ASN B O 1
ATOM 6283 N N . PRO B 2 49 ? 104.570 124.317 160.299 1.00 27.69 49 PRO B N 1
ATOM 6284 C CA . PRO B 2 49 ? 104.933 124.176 161.712 1.00 26.42 49 PRO B CA 1
ATOM 6285 C C . PRO B 2 49 ? 105.940 125.238 162.123 1.00 28.77 49 PRO B C 1
ATOM 6286 O O . PRO B 2 49 ? 106.840 125.593 161.362 1.00 28.49 49 PRO B O 1
ATOM 6290 N N . GLU B 2 50 ? 105.780 125.756 163.342 1.00 31.32 50 GLU B N 1
ATOM 6291 C CA . GLU B 2 50 ? 106.805 126.640 163.888 1.00 30.69 50 GLU B CA 1
ATOM 6292 C C . GLU B 2 50 ? 108.084 125.873 164.185 1.00 29.25 50 GLU B C 1
ATOM 6293 O O . GLU B 2 50 ? 109.187 126.396 164.000 1.00 29.98 50 GLU B O 1
ATOM 6299 N N . TYR B 2 51 ? 107.954 124.636 164.649 1.00 28.88 51 TYR B N 1
ATOM 6300 C CA . TYR B 2 51 ? 109.084 123.814 165.051 1.00 28.77 51 TYR B CA 1
ATOM 6301 C C . TYR B 2 51 ? 108.976 122.432 164.429 1.00 25.88 51 TYR B C 1
ATOM 6302 O O . TYR B 2 51 ? 107.881 121.885 164.301 1.00 27.74 51 TYR B O 1
ATOM 6311 N N . LEU B 2 52 ? 110.134 121.887 164.075 1.00 21.88 52 LEU B N 1
ATOM 6312 C CA . LEU B 2 52 ? 110.204 120.471 163.688 1.00 20.75 52 LEU B CA 1
ATOM 6313 C C . LEU B 2 52 ? 111.078 119.745 164.692 1.00 20.24 52 LEU B C 1
ATOM 6314 O O . LEU B 2 52 ? 112.214 120.139 164.887 1.00 24.82 52 LEU B O 1
ATOM 6319 N N . VAL B 2 53 ? 110.542 118.724 165.287 1.00 22.02 53 VAL B N 1
ATOM 6320 C CA . VAL B 2 53 ? 111.285 117.811 166.141 1.00 23.33 53 VAL B CA 1
ATOM 6321 C C . VAL B 2 53 ? 111.688 116.624 165.279 1.00 20.56 53 VAL B C 1
ATOM 6322 O O . VAL B 2 53 ? 110.858 115.779 164.935 1.00 23.41 53 VAL B O 1
ATOM 6326 N N . ASP B 2 54 ? 112.949 116.622 164.903 1.00 20.92 54 ASP B N 1
ATOM 6327 C CA . ASP B 2 54 ? 113.490 115.540 164.070 1.00 19.82 54 ASP B CA 1
ATOM 6328 C C . ASP B 2 54 ? 113.750 114.359 164.973 1.00 23.07 54 ASP B C 1
ATOM 6329 O O . ASP B 2 54 ? 114.638 114.468 165.821 1.00 26.50 54 ASP B O 1
ATOM 6334 N N . ILE B 2 55 ? 113.047 113.257 164.741 1.00 19.80 55 ILE B N 1
ATOM 6335 C CA . ILE B 2 55 ? 113.227 112.086 165.528 1.00 20.83 55 ILE B CA 1
ATOM 6336 C C . ILE B 2 55 ? 113.992 111.011 164.752 1.00 21.18 55 ILE B C 1
ATOM 6337 O O . ILE B 2 55 ? 113.896 109.849 165.040 1.00 23.63 55 ILE B O 1
ATOM 6342 N N . ASN B 2 56 ? 114.739 111.421 163.749 1.00 19.11 56 ASN B N 1
ATOM 6343 C CA . ASN B 2 56 ? 115.531 110.481 162.971 1.00 20.90 56 ASN B CA 1
ATOM 6344 C C . ASN B 2 56 ? 116.679 109.883 163.772 1.00 23.75 56 ASN B C 1
ATOM 6345 O O . ASN B 2 56 ? 117.181 108.817 163.407 1.00 23.02 56 ASN B O 1
ATOM 6350 N N . ASP B 2 57 ? 117.115 110.546 164.843 1.00 28.70 57 ASP B N 1
ATOM 6351 C CA . ASP B 2 57 ? 118.087 109.937 165.740 1.00 26.97 57 ASP B CA 1
ATOM 6352 C C . ASP B 2 57 ? 117.479 108.828 166.582 1.00 28.41 57 ASP B C 1
ATOM 6353 O O . ASP B 2 57 ? 118.222 108.067 167.210 1.00 30.96 57 ASP B O 1
ATOM 6358 N N . LEU B 2 58 ? 116.169 108.675 166.536 1.00 29.12 58 LEU B N 1
ATOM 6359 C CA . LEU B 2 58 ? 115.508 107.581 167.244 1.00 28.48 58 LEU B CA 1
ATOM 6360 C C . LEU B 2 58 ? 115.297 106.404 166.330 1.00 28.96 58 LEU B C 1
ATOM 6361 O O . LEU B 2 58 ? 114.645 105.458 166.692 1.00 29.99 58 LEU B O 1
ATOM 6366 N N . ALA B 2 59 ? 115.830 106.487 165.129 1.00 29.97 59 ALA B N 1
ATOM 6367 C CA . ALA B 2 59 ? 115.620 105.423 164.157 1.00 29.14 59 ALA B CA 1
ATOM 6368 C C . ALA B 2 59 ? 116.137 104.087 164.663 1.00 30.48 59 ALA B C 1
ATOM 6369 O O . ALA B 2 59 ? 115.601 103.040 164.293 1.00 32.75 59 ALA B O 1
ATOM 6371 N N . VAL B 2 60 ? 117.180 104.094 165.488 1.00 34.15 60 VAL B N 1
ATOM 6372 C CA . VAL B 2 60 ? 117.679 102.839 166.037 1.00 33.56 60 VAL B CA 1
ATOM 6373 C C . VAL B 2 60 ? 116.770 102.343 167.152 1.00 34.00 60 VAL B C 1
ATOM 6374 O O . VAL B 2 60 ? 116.355 101.180 167.164 1.00 34.94 60 VAL B O 1
ATOM 6378 N N . GLU B 2 61 ? 116.442 103.223 168.100 1.00 34.00 61 GLU B N 1
ATOM 6379 C CA . GLU B 2 61 ? 115.604 102.797 169.248 1.00 33.67 61 GLU B CA 1
ATOM 6380 C C . GLU B 2 61 ? 114.205 102.422 168.762 1.00 34.10 61 GLU B C 1
ATOM 6381 O O . GLU B 2 61 ? 113.697 101.418 169.227 1.00 34.85 61 GLU B O 1
ATOM 6387 N N . LEU B 2 62 ? 113.629 103.206 167.855 1.00 31.53 62 LEU B N 1
ATOM 6388 C CA . LEU B 2 62 ? 112.234 102.971 167.403 1.00 29.57 62 LEU B CA 1
ATOM 6389 C C . LEU B 2 62 ? 112.158 102.469 165.970 1.00 27.72 62 LEU B C 1
ATOM 6390 O O . LEU B 2 62 ? 111.131 102.704 165.365 1.00 29.69 62 LEU B O 1
ATOM 6395 N N . GLY B 2 63 ? 113.215 101.903 165.414 1.00 29.88 63 GLY B N 1
ATOM 6396 C CA . GLY B 2 63 ? 113.149 101.544 163.986 1.00 28.36 63 GLY B CA 1
ATOM 6397 C C . GLY B 2 63 ? 113.136 100.061 163.838 1.00 27.74 63 GLY B C 1
ATOM 6398 O O . GLY B 2 63 ? 113.489 99.570 162.775 1.00 31.20 63 GLY B O 1
ATOM 6399 N N . TYR B 2 64 ? 112.719 99.392 164.888 1.00 28.36 64 TYR B N 1
ATOM 6400 C CA . TYR B 2 64 ? 112.734 97.921 164.893 1.00 30.49 64 TYR B CA 1
ATOM 6401 C C . TYR B 2 64 ? 111.528 97.321 164.185 1.00 30.13 64 TYR B C 1
ATOM 6402 O O . TYR B 2 64 ? 110.515 98.000 164.038 1.00 29.28 64 TYR B O 1
ATOM 6411 N N . VAL B 2 65 ? 111.682 96.095 163.724 1.00 30.65 65 VAL B N 1
ATOM 6412 C CA . VAL B 2 65 ? 110.524 95.317 163.239 1.00 31.12 65 VAL B CA 1
ATOM 6413 C C . VAL B 2 65 ? 110.673 94.040 164.056 1.00 33.89 65 VAL B C 1
ATOM 6414 O O . VAL B 2 65 ? 111.650 93.321 163.846 1.00 35.81 65 VAL B O 1
ATOM 6418 N N . ILE B 2 66 ? 109.788 93.815 165.014 1.00 34.82 66 ILE B N 1
ATOM 6419 C CA . ILE B 2 66 ? 109.975 92.647 165.911 1.00 36.10 66 ILE B CA 1
ATOM 6420 C C . ILE B 2 66 ? 108.793 91.708 165.709 1.00 36.29 66 ILE B C 1
ATOM 6421 O O . ILE B 2 66 ? 107.653 92.132 165.794 1.00 37.35 66 ILE B O 1
ATOM 6426 N N . THR B 2 67 ? 109.095 90.462 165.400 1.00 42.21 67 THR B N 1
ATOM 6427 C CA . THR B 2 67 ? 108.008 89.487 165.194 1.00 42.13 67 THR B CA 1
ATOM 6428 C C . THR B 2 67 ? 108.035 88.440 166.309 1.00 43.43 67 THR B C 1
ATOM 6429 O O . THR B 2 67 ? 108.883 87.544 166.231 1.00 44.30 67 THR B O 1
ATOM 6433 N N . ASP B 2 68 ? 107.205 88.590 167.337 1.00 48.01 68 ASP B N 1
ATOM 6434 C CA . ASP B 2 68 ? 107.040 87.543 168.387 1.00 49.28 68 ASP B CA 1
ATOM 6435 C C . ASP B 2 68 ? 105.929 86.584 167.937 1.00 49.78 68 ASP B C 1
ATOM 6436 O O . ASP B 2 68 ? 105.187 86.961 167.023 1.00 49.75 68 ASP B O 1
ATOM 6441 N N . PRO B 2 69 ? 105.729 85.384 168.530 1.00 52.15 69 PRO B N 1
ATOM 6442 C CA . PRO B 2 69 ? 104.714 84.445 168.023 1.00 51.80 69 PRO B CA 1
ATOM 6443 C C . PRO B 2 69 ? 103.292 85.035 168.052 1.00 51.57 69 PRO B C 1
ATOM 6444 O O . PRO B 2 69 ? 102.532 84.741 167.160 1.00 52.26 69 PRO B O 1
ATOM 6448 N N . THR B 2 70 ? 102.953 85.810 169.079 1.00 47.75 70 THR B N 1
ATOM 6449 C CA . THR B 2 70 ? 101.608 86.444 169.168 1.00 47.73 70 THR B CA 1
ATOM 6450 C C . THR B 2 70 ? 101.606 87.952 168.859 1.00 46.33 70 THR B C 1
ATOM 6451 O O . THR B 2 70 ? 100.545 88.557 169.016 1.00 46.77 70 THR B O 1
ATOM 6455 N N . LEU B 2 71 ? 102.717 88.537 168.428 1.00 42.40 71 LEU B N 1
ATOM 6456 C CA . LEU B 2 71 ? 102.735 90.017 168.296 1.00 41.28 71 LEU B CA 1
ATOM 6457 C C . LEU B 2 71 ? 103.825 90.549 167.388 1.00 41.23 71 LEU B C 1
ATOM 6458 O O . LEU B 2 71 ? 104.977 90.157 167.546 1.00 42.02 71 LEU B O 1
ATOM 6463 N N . VAL B 2 72 ? 103.436 91.409 166.457 1.00 34.68 72 VAL B N 1
ATOM 6464 C CA . VAL B 2 72 ? 104.403 92.130 165.647 1.00 33.30 72 VAL B CA 1
ATOM 6465 C C . VAL B 2 72 ? 104.500 93.532 166.216 1.00 33.65 72 VAL B C 1
ATOM 6466 O O . VAL B 2 72 ? 103.482 94.187 166.449 1.00 34.11 72 VAL B O 1
ATOM 6470 N N . ARG B 2 73 ? 105.717 93.918 166.506 1.00 32.65 73 ARG B N 1
ATOM 6471 C CA . ARG B 2 73 ? 105.920 95.282 167.019 1.00 32.60 73 ARG B CA 1
ATOM 6472 C C . ARG B 2 73 ? 106.781 96.008 166.004 1.00 32.44 73 ARG B C 1
ATOM 6473 O O . ARG B 2 73 ? 107.899 95.580 165.744 1.00 33.92 73 ARG B O 1
ATOM 6481 N N . ILE B 2 74 ? 106.227 97.044 165.424 1.00 26.96 74 ILE B N 1
ATOM 6482 C CA . ILE B 2 74 ? 107.011 97.753 164.394 1.00 25.88 74 ILE B CA 1
ATOM 6483 C C . ILE B 2 74 ? 107.212 99.157 164.911 1.00 26.61 74 ILE B C 1
ATOM 6484 O O . ILE B 2 74 ? 106.219 99.848 165.115 1.00 28.03 74 ILE B O 1
ATOM 6489 N N . GLY B 2 75 ? 108.465 99.535 165.105 1.00 26.42 75 GLY B N 1
ATOM 6490 C CA . GLY B 2 75 ? 108.777 100.858 165.648 1.00 25.65 75 GLY B CA 1
ATOM 6491 C C . GLY B 2 75 ? 108.245 101.948 164.757 1.00 24.35 75 GLY B C 1
ATOM 6492 O O . GLY B 2 75 ? 108.177 101.735 163.548 1.00 26.29 75 GLY B O 1
ATOM 6493 N N . ALA B 2 76 ? 107.906 103.087 165.347 1.00 23.77 76 ALA B N 1
ATOM 6494 C CA . ALA B 2 76 ? 107.378 104.202 164.574 1.00 21.64 76 ALA B CA 1
ATOM 6495 C C . ALA B 2 76 ? 108.407 104.735 163.593 1.00 21.76 76 ALA B C 1
ATOM 6496 O O . ALA B 2 76 ? 108.043 105.271 162.542 1.00 23.94 76 ALA B O 1
ATOM 6498 N N . MET B 2 77 ? 109.688 104.597 163.909 1.00 20.68 77 MET B N 1
ATOM 6499 C CA . MET B 2 77 ? 110.744 105.054 163.023 1.00 23.34 77 MET B CA 1
ATOM 6500 C C . MET B 2 77 ? 111.218 103.974 162.060 1.00 19.39 77 MET B C 1
ATOM 6501 O O . MET B 2 77 ? 112.281 104.126 161.457 1.00 25.05 77 MET B O 1
ATOM 6506 N N . ALA B 2 78 ? 110.440 102.912 161.873 1.00 18.80 78 ALA B N 1
ATOM 6507 C CA . ALA B 2 78 ? 110.785 101.858 160.894 1.00 18.88 78 ALA B CA 1
ATOM 6508 C C . ALA B 2 78 ? 110.596 102.432 159.499 1.00 19.27 78 ALA B C 1
ATOM 6509 O O . ALA B 2 78 ? 109.502 102.868 159.206 1.00 20.57 78 ALA B O 1
ATOM 6511 N N . ARG B 2 79 ? 111.648 102.443 158.700 1.00 17.90 79 ARG B N 1
ATOM 6512 C CA . ARG B 2 79 ? 111.526 102.891 157.323 1.00 18.50 79 ARG B CA 1
ATOM 6513 C C . ARG B 2 79 ? 110.643 101.938 156.531 1.00 17.15 79 ARG B C 1
ATOM 6514 O O . ARG B 2 79 ? 110.615 100.732 156.775 1.00 22.21 79 ARG B O 1
ATOM 6522 N N . HIS B 2 80 ? 109.937 102.494 155.552 1.00 19.62 80 HIS B N 1
ATOM 6523 C CA . HIS B 2 80 ? 109.169 101.695 154.608 1.00 16.52 80 HIS B CA 1
ATOM 6524 C C . HIS B 2 80 ? 110.040 100.562 154.090 1.00 16.99 80 HIS B C 1
ATOM 6525 O O . HIS B 2 80 ? 109.583 99.426 153.953 1.00 19.70 80 HIS B O 1
ATOM 6532 N N . ARG B 2 81 ? 111.303 100.874 153.796 1.00 20.31 81 ARG B N 1
ATOM 6533 C CA . ARG B 2 81 ? 112.215 99.861 153.285 1.00 21.33 81 ARG B CA 1
ATOM 6534 C C . ARG B 2 81 ? 112.394 98.732 154.287 1.00 23.32 81 ARG B C 1
ATOM 6535 O O . ARG B 2 81 ? 112.411 97.558 153.911 1.00 23.69 81 ARG B O 1
ATOM 6543 N N . GLN B 2 82 ? 112.501 99.074 155.570 1.00 23.52 82 GLN B N 1
ATOM 6544 C CA . GLN B 2 82 ? 112.764 98.024 156.589 1.00 23.57 82 GLN B CA 1
ATOM 6545 C C . GLN B 2 82 ? 111.541 97.127 156.655 1.00 24.07 82 GLN B C 1
ATOM 6546 O O . GLN B 2 82 ? 111.687 95.915 156.669 1.00 26.88 82 GLN B O 1
ATOM 6552 N N . VAL B 2 83 ? 110.368 97.723 156.643 1.00 22.64 83 VAL B N 1
ATOM 6553 C CA . VAL B 2 83 ? 109.118 96.911 156.721 1.00 22.59 83 VAL B CA 1
ATOM 6554 C C . VAL B 2 83 ? 109.043 96.023 155.480 1.00 21.20 83 VAL B C 1
ATOM 6555 O O . VAL B 2 83 ? 108.836 94.867 155.662 1.00 24.81 83 VAL B O 1
ATOM 6559 N N . LEU B 2 84 ? 109.287 96.567 154.284 1.00 24.15 84 LEU B N 1
ATOM 6560 C CA . LEU B 2 84 ? 109.242 95.817 153.034 1.00 22.92 84 LEU B CA 1
ATOM 6561 C C . LEU B 2 84 ? 110.237 94.665 153.040 1.00 22.76 84 LEU B C 1
ATOM 6562 O O . LEU B 2 84 ? 109.949 93.583 152.520 1.00 23.69 84 LEU B O 1
ATOM 6567 N N . GLU B 2 85 ? 111.415 94.881 153.618 1.00 28.21 85 GLU B N 1
ATOM 6568 C CA . GLU B 2 85 ? 112.493 93.907 153.583 1.00 27.42 85 GLU B CA 1
ATOM 6569 C C . GLU B 2 85 ? 112.428 92.881 154.704 1.00 28.22 85 GLU B C 1
ATOM 6570 O O . GLU B 2 85 ? 113.160 91.889 154.649 1.00 30.69 85 GLU B O 1
ATOM 6576 N N . SER B 2 86 ? 111.573 93.112 155.700 1.00 28.72 86 SER B N 1
ATOM 6577 C CA . SER B 2 86 ? 111.546 92.176 156.847 1.00 28.26 86 SER B CA 1
ATOM 6578 C C . SER B 2 86 ? 110.899 90.871 156.386 1.00 28.94 86 SER B C 1
ATOM 6579 O O . SER B 2 86 ? 109.680 90.823 156.301 1.00 29.94 86 SER B O 1
ATOM 6582 N N . ASP B 2 87 ? 111.701 89.863 156.065 1.00 29.58 87 ASP B N 1
ATOM 6583 C CA . ASP B 2 87 ? 111.173 88.552 155.705 1.00 30.34 87 ASP B CA 1
ATOM 6584 C C . ASP B 2 87 ? 110.352 87.914 156.822 1.00 30.97 87 ASP B C 1
ATOM 6585 O O . ASP B 2 87 ? 109.293 87.339 156.518 1.00 30.86 87 ASP B O 1
ATOM 6590 N N . PRO B 2 88 ? 110.774 87.935 158.089 1.00 30.96 88 PRO B N 1
ATOM 6591 C CA . PRO B 2 88 ? 109.882 87.449 159.159 1.00 30.65 88 PRO B CA 1
ATOM 6592 C C . PRO B 2 88 ? 108.551 88.180 159.214 1.00 32.30 88 PRO B C 1
ATOM 6593 O O . PRO B 2 88 ? 107.498 87.551 159.406 1.00 33.66 88 PRO B O 1
ATOM 6597 N N . LEU B 2 89 ? 108.588 89.499 159.029 1.00 28.59 89 LEU B N 1
ATOM 6598 C CA . LEU B 2 89 ? 107.317 90.250 158.978 1.00 28.22 89 LEU B CA 1
ATOM 6599 C C . LEU B 2 89 ? 106.490 89.693 157.818 1.00 28.50 89 LEU B C 1
ATOM 6600 O O . LEU B 2 89 ? 105.317 89.484 158.019 1.00 28.36 89 LEU B O 1
ATOM 6605 N N . ALA B 2 90 ? 107.106 89.490 156.651 1.00 28.83 90 ALA B N 1
ATOM 6606 C CA . ALA B 2 90 ? 106.378 88.984 155.495 1.00 27.95 90 ALA B CA 1
ATOM 6607 C C . ALA B 2 90 ? 105.757 87.632 155.797 1.00 28.63 90 ALA B C 1
ATOM 6608 O O . ALA B 2 90 ? 104.657 87.324 155.327 1.00 29.73 90 ALA B O 1
ATOM 6610 N N . ALA B 2 91 ? 106.457 86.803 156.568 1.00 31.34 91 ALA B N 1
ATOM 6611 C CA . ALA B 2 91 ? 105.881 85.530 156.977 1.00 30.39 91 ALA B CA 1
ATOM 6612 C C . ALA B 2 91 ? 104.649 85.750 157.843 1.00 30.51 91 ALA B C 1
ATOM 6613 O O . ALA B 2 91 ? 103.638 85.060 157.683 1.00 31.96 91 ALA B O 1
ATOM 6615 N N . VAL B 2 92 ? 104.702 86.727 158.743 1.00 33.32 92 VAL B N 1
ATOM 6616 C CA . VAL B 2 92 ? 103.593 86.917 159.676 1.00 33.03 92 VAL B CA 1
ATOM 6617 C C . VAL B 2 92 ? 102.552 87.899 159.142 1.00 33.74 92 VAL B C 1
ATOM 6618 O O . VAL B 2 92 ? 101.349 87.646 159.243 1.00 34.54 92 VAL B O 1
ATOM 6622 N N . CYS B 2 93 ? 102.968 89.023 158.564 1.00 28.67 93 CYS B N 1
ATOM 6623 C CA . CYS B 2 93 ? 102.047 90.028 158.036 1.00 27.45 93 CYS B CA 1
ATOM 6624 C C . CYS B 2 93 ? 102.451 90.350 156.605 1.00 28.26 93 CYS B C 1
ATOM 6625 O O . CYS B 2 93 ? 103.054 91.396 156.338 1.00 29.42 93 CYS B O 1
ATOM 6628 N N . PRO B 2 94 ? 102.107 89.496 155.602 1.00 24.96 94 PRO B N 1
ATOM 6629 C CA . PRO B 2 94 ? 102.519 89.769 154.236 1.00 25.43 94 PRO B CA 1
ATOM 6630 C C . PRO B 2 94 ? 101.862 91.046 153.695 1.00 24.82 94 PRO B C 1
ATOM 6631 O O . PRO B 2 94 ? 102.448 91.692 152.870 1.00 25.16 94 PRO B O 1
ATOM 6635 N N . ILE B 2 95 ? 100.713 91.419 154.248 1.00 24.32 95 ILE B N 1
ATOM 6636 C CA . ILE B 2 95 ? 100.077 92.651 153.792 1.00 23.74 95 ILE B CA 1
ATOM 6637 C C . ILE B 2 95 ? 101.071 93.802 153.805 1.00 22.50 95 ILE B C 1
ATOM 6638 O O . ILE B 2 95 ? 101.019 94.694 152.952 1.00 22.86 95 ILE B O 1
ATOM 6643 N N . PHE B 2 96 ? 101.984 93.808 154.777 1.00 23.08 96 PHE B N 1
ATOM 6644 C CA . PHE B 2 96 ? 102.970 94.881 154.851 1.00 22.58 96 PHE B CA 1
ATOM 6645 C C . PHE B 2 96 ? 103.881 94.876 153.634 1.00 22.74 96 PHE B C 1
ATOM 6646 O O . PHE B 2 96 ? 104.140 95.924 153.035 1.00 21.22 96 PHE B O 1
ATOM 6654 N N . ARG B 2 97 ? 104.385 93.701 153.259 1.00 22.60 97 ARG B N 1
ATOM 6655 C CA . ARG B 2 97 ? 105.212 93.613 152.063 1.00 21.73 97 ARG B CA 1
ATOM 6656 C C . ARG B 2 97 ? 104.417 94.003 150.825 1.00 24.58 97 ARG B C 1
ATOM 6657 O O . ARG B 2 97 ? 104.909 94.752 149.971 1.00 26.28 97 ARG B O 1
ATOM 6665 N N . ASP B 2 98 ? 103.177 93.517 150.720 1.00 21.78 98 ASP B N 1
ATOM 6666 C CA . ASP B 2 98 ? 102.332 93.884 149.588 1.00 23.14 98 ASP B CA 1
ATOM 6667 C C . ASP B 2 98 ? 102.217 95.395 149.459 1.00 20.75 98 ASP B C 1
ATOM 6668 O O . ASP B 2 98 ? 102.500 95.962 148.402 1.00 22.88 98 ASP B O 1
ATOM 6673 N N . ALA B 2 99 ? 101.821 96.066 150.540 1.00 18.70 99 ALA B N 1
ATOM 6674 C CA . ALA B 2 99 ? 101.626 97.509 150.472 1.00 19.98 99 ALA B CA 1
ATOM 6675 C C . ALA B 2 99 ? 102.935 98.231 150.195 1.00 19.52 99 ALA B C 1
ATOM 6676 O O . ALA B 2 99 ? 102.987 99.132 149.351 1.00 20.67 99 ALA B O 1
ATOM 6678 N N . GLU B 2 100 ? 104.010 97.839 150.880 1.00 19.88 100 GLU B N 1
ATOM 6679 C CA . GLU B 2 100 ? 105.275 98.544 150.723 1.00 21.66 100 GLU B CA 1
ATOM 6680 C C . GLU B 2 100 ? 105.782 98.453 149.291 1.00 20.42 100 GLU B C 1
ATOM 6681 O O . GLU B 2 100 ? 106.302 99.433 148.749 1.00 21.91 100 GLU B O 1
ATOM 6687 N N . ARG B 2 101 ? 105.630 97.292 148.655 1.00 20.98 101 ARG B N 1
ATOM 6688 C CA . ARG B 2 101 ? 106.083 97.161 147.276 1.00 19.80 101 ARG B CA 1
ATOM 6689 C C . ARG B 2 101 ? 105.398 98.166 146.365 1.00 17.77 101 ARG B C 1
ATOM 6690 O O . ARG B 2 101 ? 105.970 98.574 145.352 1.00 23.73 101 ARG B O 1
ATOM 6698 N N . VAL B 2 102 ? 104.185 98.586 146.708 1.00 17.50 102 VAL B N 1
ATOM 6699 C CA . VAL B 2 102 ? 103.422 99.493 145.866 1.00 19.16 102 VAL B CA 1
ATOM 6700 C C . VAL B 2 102 ? 103.286 100.868 146.494 1.00 15.75 102 VAL B C 1
ATOM 6701 O O . VAL B 2 102 ? 102.487 101.680 146.023 1.00 17.94 102 VAL B O 1
ATOM 6705 N N . ILE B 2 103 ? 104.047 101.156 147.542 1.00 15.23 103 ILE B N 1
ATOM 6706 C CA . ILE B 2 103 ? 104.021 102.461 148.186 1.00 15.73 103 ILE B CA 1
ATOM 6707 C C . ILE B 2 103 ? 105.160 103.291 147.626 1.00 15.62 103 ILE B C 1
ATOM 6708 O O . ILE B 2 103 ? 106.317 102.858 147.646 1.00 17.04 103 ILE B O 1
ATOM 6713 N N . ALA B 2 104 ? 104.834 104.481 147.130 1.00 11.60 104 ALA B N 1
ATOM 6714 C CA . ALA B 2 104 ? 105.848 105.420 146.681 1.00 16.51 104 ALA B CA 1
ATOM 6715 C C . ALA B 2 104 ? 106.857 104.720 145.780 1.00 14.81 104 ALA B C 1
ATOM 6716 O O . ALA B 2 104 ? 106.482 103.959 144.887 1.00 17.52 104 ALA B O 1
ATOM 6718 N N . ASP B 2 105 ? 108.129 104.967 146.012 1.00 16.15 105 ASP B N 1
ATOM 6719 C CA . ASP B 2 105 ? 109.199 104.344 145.252 1.00 14.93 105 ASP B CA 1
ATOM 6720 C C . ASP B 2 105 ? 110.299 103.946 146.226 1.00 14.28 105 ASP B C 1
ATOM 6721 O O . ASP B 2 105 ? 110.250 104.338 147.398 1.00 16.18 105 ASP B O 1
ATOM 6726 N N . PRO B 2 106 ? 111.296 103.171 145.795 1.00 16.01 106 PRO B N 1
ATOM 6727 C CA . PRO B 2 106 ? 112.321 102.715 146.751 1.00 13.52 106 PRO B CA 1
ATOM 6728 C C . PRO B 2 106 ? 113.013 103.849 147.488 1.00 13.76 106 PRO B C 1
ATOM 6729 O O . PRO B 2 106 ? 113.284 103.729 148.692 1.00 15.00 106 PRO B O 1
ATOM 6733 N N . VAL B 2 107 ? 113.294 104.960 146.811 1.00 9.13 107 VAL B N 1
ATOM 6734 C CA . VAL B 2 107 ? 113.978 106.060 147.481 1.00 10.35 107 VAL B CA 1
ATOM 6735 C C . VAL B 2 107 ? 113.116 106.600 148.615 1.00 10.98 107 VAL B C 1
ATOM 6736 O O . VAL B 2 107 ? 113.596 106.814 149.732 1.00 13.00 107 VAL B O 1
ATOM 6740 N N . VAL B 2 108 ? 111.822 106.801 148.351 1.00 14.49 108 VAL B N 1
ATOM 6741 C CA . VAL B 2 108 ? 110.913 107.273 149.393 1.00 11.37 108 VAL B CA 1
ATOM 6742 C C . VAL B 2 108 ? 110.826 106.256 150.519 1.00 9.22 108 VAL B C 1
ATOM 6743 O O . VAL B 2 108 ? 110.837 106.612 151.700 1.00 12.83 108 VAL B O 1
ATOM 6747 N N . ARG B 2 109 ? 110.737 104.975 150.174 1.00 12.04 109 ARG B N 1
ATOM 6748 C CA . ARG B 2 109 ? 110.682 103.948 151.204 1.00 16.35 109 ARG B CA 1
ATOM 6749 C C . ARG B 2 109 ? 111.945 103.911 152.053 1.00 13.51 109 ARG B C 1
ATOM 6750 O O . ARG B 2 109 ? 111.912 103.376 153.165 1.00 15.41 109 ARG B O 1
ATOM 6758 N N . ASN B 2 110 ? 113.056 104.449 151.553 1.00 10.98 110 ASN B N 1
ATOM 6759 C CA . ASN B 2 110 ? 114.255 104.529 152.378 1.00 14.73 110 ASN B CA 1
ATOM 6760 C C . ASN B 2 110 ? 114.073 105.480 153.549 1.00 15.03 110 ASN B C 1
ATOM 6761 O O . ASN B 2 110 ? 114.736 105.324 154.578 1.00 16.01 110 ASN B O 1
ATOM 6766 N N . ARG B 2 111 ? 113.189 106.463 153.414 1.00 16.45 111 ARG B N 1
ATOM 6767 C CA . ARG B 2 111 ? 113.019 107.503 154.417 1.00 15.53 111 ARG B CA 1
ATOM 6768 C C . ARG B 2 111 ? 111.674 107.442 155.123 1.00 14.88 111 ARG B C 1
ATOM 6769 O O . ARG B 2 111 ? 111.626 107.447 156.355 1.00 16.72 111 ARG B O 1
ATOM 6777 N N . GLY B 2 112 ? 110.576 107.395 154.375 1.00 15.50 112 GLY B N 1
ATOM 6778 C CA . GLY B 2 112 ? 109.262 107.374 154.980 1.00 13.54 112 GLY B CA 1
ATOM 6779 C C . GLY B 2 112 ? 109.151 106.268 156.002 1.00 15.16 112 GLY B C 1
ATOM 6780 O O . GLY B 2 112 ? 109.722 105.189 155.820 1.00 17.52 112 GLY B O 1
ATOM 6781 N N . THR B 2 113 ? 108.432 106.524 157.087 1.00 16.33 113 THR B N 1
ATOM 6782 C CA . THR B 2 113 ? 108.356 105.594 158.201 1.00 15.41 113 THR B CA 1
ATOM 6783 C C . THR B 2 113 ? 106.912 105.195 158.460 1.00 16.87 113 THR B C 1
ATOM 6784 O O . THR B 2 113 ? 105.972 105.920 158.131 1.00 17.55 113 THR B O 1
ATOM 6788 N N . LEU B 2 114 ? 106.752 104.022 159.071 1.00 18.68 114 LEU B N 1
ATOM 6789 C CA . LEU B 2 114 ? 105.418 103.565 159.435 1.00 17.97 114 LEU B CA 1
ATOM 6790 C C . LEU B 2 114 ? 104.743 104.564 160.359 1.00 18.69 114 LEU B C 1
ATOM 6791 O O . LEU B 2 114 ? 103.569 104.897 160.173 1.00 20.86 114 LEU B O 1
ATOM 6796 N N . GLY B 2 115 ? 105.476 105.064 161.353 1.00 19.30 115 GLY B N 1
ATOM 6797 C CA . GLY B 2 115 ? 104.925 106.091 162.219 1.00 18.42 115 GLY B CA 1
ATOM 6798 C C . GLY B 2 115 ? 104.546 107.344 161.459 1.00 15.95 115 GLY B C 1
ATOM 6799 O O . GLY B 2 115 ? 103.481 107.917 161.680 1.00 20.23 115 GLY B O 1
ATOM 6800 N N . GLY B 2 116 ? 105.408 107.782 160.543 1.00 17.40 116 GLY B N 1
ATOM 6801 C CA . GLY B 2 116 ? 105.088 108.956 159.752 1.00 16.27 116 GLY B CA 1
ATOM 6802 C C . GLY B 2 116 ? 103.837 108.771 158.917 1.00 17.82 116 GLY B C 1
ATOM 6803 O O . GLY B 2 116 ? 102.985 109.656 158.859 1.00 20.96 116 GLY B O 1
ATOM 6804 N N . SER B 2 117 ? 103.687 107.614 158.267 1.00 16.75 117 SER B N 1
ATOM 6805 C CA . SER B 2 117 ? 102.487 107.329 157.437 1.00 18.52 117 SER B CA 1
ATOM 6806 C C . SER B 2 117 ? 101.242 107.310 158.328 1.00 19.06 117 SER B C 1
ATOM 6807 O O . SER B 2 117 ? 100.264 107.991 158.024 1.00 20.56 117 SER B O 1
ATOM 6810 N N . LEU B 2 118 ? 101.340 106.607 159.446 1.00 20.59 118 LEU B N 1
ATOM 6811 C CA . LEU B 2 118 ? 100.181 106.502 160.325 1.00 18.61 118 LEU B CA 1
ATOM 6812 C C . LEU B 2 118 ? 99.765 107.866 160.854 1.00 20.88 118 LEU B C 1
ATOM 6813 O O . LEU B 2 118 ? 98.591 108.240 160.775 1.00 23.96 118 LEU B O 1
ATOM 6818 N N . CYS B 2 119 ? 100.715 108.626 161.400 1.00 18.96 119 CYS B N 1
ATOM 6819 C CA . CYS B 2 119 ? 100.381 109.923 161.971 1.00 21.54 119 CYS B CA 1
ATOM 6820 C C . CYS B 2 119 ? 99.958 110.914 160.899 1.00 19.46 119 CYS B C 1
ATOM 6821 O O . CYS B 2 119 ? 99.163 111.815 161.175 1.00 24.59 119 CYS B O 1
ATOM 6824 N N . GLN B 2 120 ? 100.397 110.703 159.664 1.00 20.57 120 GLN B N 1
ATOM 6825 C CA . GLN B 2 120 ? 99.941 111.545 158.524 1.00 21.17 120 GLN B CA 1
ATOM 6826 C C . GLN B 2 120 ? 98.457 111.239 158.360 1.00 20.74 120 GLN B C 1
ATOM 6827 O O . GLN B 2 120 ? 97.720 112.171 158.098 1.00 25.16 120 GLN B O 1
ATOM 6833 N N . ALA B 2 121 ? 98.056 109.999 158.630 1.00 22.47 121 ALA B N 1
ATOM 6834 C CA . ALA B 2 121 ? 96.651 109.599 158.650 1.00 23.81 121 ALA B CA 1
ATOM 6835 C C . ALA B 2 121 ? 95.940 110.029 157.372 1.00 24.58 121 ALA B C 1
ATOM 6836 O O . ALA B 2 121 ? 94.796 110.482 157.392 1.00 27.18 121 ALA B O 1
ATOM 6838 N N . ASP B 2 122 ? 96.614 109.822 156.241 1.00 26.48 122 ASP B N 1
ATOM 6839 C CA . ASP B 2 122 ? 96.051 110.197 154.921 1.00 26.55 122 ASP B CA 1
ATOM 6840 C C . ASP B 2 122 ? 95.187 109.040 154.437 1.00 26.72 122 ASP B C 1
ATOM 6841 O O . ASP B 2 122 ? 95.719 107.947 154.230 1.00 28.03 122 ASP B O 1
ATOM 6846 N N . PRO B 2 123 ? 93.879 109.266 154.238 1.00 29.36 123 PRO B N 1
ATOM 6847 C CA . PRO B 2 123 ? 92.973 108.194 153.850 1.00 27.71 123 PRO B CA 1
ATOM 6848 C C . PRO B 2 123 ? 93.355 107.622 152.477 1.00 26.97 123 PRO B C 1
ATOM 6849 O O . PRO B 2 123 ? 92.973 106.527 152.182 1.00 28.28 123 PRO B O 1
ATOM 6853 N N . ALA B 2 124 ? 94.034 108.412 151.662 1.00 22.20 124 ALA B N 1
ATOM 6854 C CA . ALA B 2 124 ? 94.432 108.005 150.302 1.00 23.21 124 ALA B CA 1
ATOM 6855 C C . ALA B 2 124 ? 95.724 107.190 150.381 1.00 23.85 124 ALA B C 1
ATOM 6856 O O . ALA B 2 124 ? 96.169 106.748 149.328 1.00 24.92 124 ALA B O 1
ATOM 6858 N N . GLU B 2 125 ? 96.258 106.949 151.586 1.00 23.82 125 GLU B N 1
ATOM 6859 C CA . GLU B 2 125 ? 97.578 106.293 151.733 1.00 22.02 125 GLU B CA 1
ATOM 6860 C C . GLU B 2 125 ? 97.434 104.865 152.228 1.00 22.84 125 GLU B C 1
ATOM 6861 O O . GLU B 2 125 ? 96.507 104.628 153.005 1.00 27.15 125 GLU B O 1
ATOM 6867 N N . ASP B 2 126 ? 98.306 103.975 151.775 1.00 21.68 126 ASP B N 1
ATOM 6868 C CA . ASP B 2 126 ? 98.198 102.518 152.030 1.00 21.21 126 ASP B CA 1
ATOM 6869 C C . ASP B 2 126 ? 98.368 102.033 153.476 1.00 20.13 126 ASP B C 1
ATOM 6870 O O . ASP B 2 126 ? 97.604 101.153 153.859 1.00 23.52 126 ASP B O 1
ATOM 6875 N N . LEU B 2 127 ? 99.337 102.538 154.236 1.00 21.04 127 LEU B N 1
ATOM 6876 C CA . LEU B 2 127 ? 99.636 101.979 155.592 1.00 21.33 127 LEU B CA 1
ATOM 6877 C C . LEU B 2 127 ? 98.523 102.184 156.626 1.00 20.83 127 LEU B C 1
ATOM 6878 O O . LEU B 2 127 ? 98.377 101.323 157.472 1.00 22.50 127 LEU B O 1
ATOM 6883 N N . THR B 2 128 ? 97.813 103.296 156.584 1.00 22.73 128 THR B N 1
ATOM 6884 C CA . THR B 2 128 ? 96.689 103.483 157.521 1.00 23.47 128 THR B CA 1
ATOM 6885 C C . THR B 2 128 ? 95.728 102.327 157.288 1.00 23.80 128 THR B C 1
ATOM 6886 O O . THR B 2 128 ? 95.263 101.769 158.277 1.00 25.08 128 THR B O 1
ATOM 6890 N N . THR B 2 129 ? 95.512 101.948 156.024 1.00 22.00 129 THR B N 1
ATOM 6891 C CA . THR B 2 129 ? 94.555 100.883 155.713 1.00 19.59 129 THR B CA 1
ATOM 6892 C C . THR B 2 129 ? 95.155 99.583 156.211 1.00 21.85 129 THR B C 1
ATOM 6893 O O . THR B 2 129 ? 94.426 98.823 156.828 1.00 24.14 129 THR B O 1
ATOM 6897 N N . VAL B 2 130 ? 96.440 99.378 155.953 1.00 22.46 130 VAL B N 1
ATOM 6898 C CA . VAL B 2 130 ? 97.051 98.106 156.329 1.00 23.08 130 VAL B CA 1
ATOM 6899 C C . VAL B 2 130 ? 97.002 97.916 157.840 1.00 22.06 130 VAL B C 1
ATOM 6900 O O . VAL B 2 130 ? 96.660 96.840 158.337 1.00 25.22 130 VAL B O 1
ATOM 6904 N N . CYS B 2 131 ? 97.351 98.959 158.592 1.00 24.99 131 CYS B N 1
ATOM 6905 C CA . CYS B 2 131 ? 97.359 98.880 160.047 1.00 24.45 131 CYS B CA 1
ATOM 6906 C C . CYS B 2 131 ? 95.951 98.822 160.623 1.00 24.66 131 CYS B C 1
ATOM 6907 O O . CYS B 2 131 ? 95.768 98.313 161.731 1.00 27.09 131 CYS B O 1
ATOM 6910 N N . THR B 2 132 ? 94.960 99.339 159.900 1.00 25.46 132 THR B N 1
ATOM 6911 C CA . THR B 2 132 ? 93.572 99.142 160.295 1.00 25.72 132 THR B CA 1
ATOM 6912 C C . THR B 2 132 ? 93.131 97.706 160.052 1.00 26.22 132 THR B C 1
ATOM 6913 O O . THR B 2 132 ? 92.432 97.116 160.882 1.00 29.49 132 THR B O 1
ATOM 6917 N N . ILE B 2 133 ? 93.537 97.123 158.924 1.00 24.00 133 ILE B N 1
ATOM 6918 C CA . ILE B 2 133 ? 93.148 95.752 158.612 1.00 25.23 133 ILE B CA 1
ATOM 6919 C C . ILE B 2 133 ? 93.706 94.788 159.647 1.00 24.54 133 ILE B C 1
ATOM 6920 O O . ILE B 2 133 ? 93.014 93.870 160.097 1.00 26.34 133 ILE B O 1
ATOM 6925 N N . LEU B 2 134 ? 94.962 94.974 160.032 1.00 27.42 134 LEU B N 1
ATOM 6926 C CA . LEU B 2 134 ? 95.626 94.066 160.956 1.00 28.00 134 LEU B CA 1
ATOM 6927 C C . LEU B 2 134 ? 95.245 94.304 162.409 1.00 27.87 134 LEU B C 1
ATOM 6928 O O . LEU B 2 134 ? 95.838 93.682 163.293 1.00 30.20 134 LEU B O 1
ATOM 6933 N N . GLY B 2 135 ? 94.286 95.185 162.676 1.00 30.04 135 GLY B N 1
ATOM 6934 C CA . GLY B 2 135 ? 93.882 95.453 164.047 1.00 29.72 135 GLY B CA 1
ATOM 6935 C C . GLY B 2 135 ? 95.012 95.981 164.902 1.00 30.93 135 GLY B C 1
ATOM 6936 O O . GLY B 2 135 ? 95.120 95.624 166.081 1.00 33.08 135 GLY B O 1
ATOM 6937 N N . ALA B 2 136 ? 95.851 96.840 164.333 1.00 30.04 136 ALA B N 1
ATOM 6938 C CA . ALA B 2 136 ? 97.044 97.299 165.023 1.00 29.69 136 ALA B CA 1
ATOM 6939 C C . ALA B 2 136 ? 96.686 98.102 166.266 1.00 32.04 136 ALA B C 1
ATOM 6940 O O . ALA B 2 136 ? 95.634 98.741 166.346 1.00 32.31 136 ALA B O 1
ATOM 6942 N N . VAL B 2 137 ? 97.586 98.073 167.239 1.00 32.48 137 VAL B N 1
ATOM 6943 C CA . VAL B 2 137 ? 97.497 98.917 168.420 1.00 33.14 137 VAL B CA 1
ATOM 6944 C C . VAL B 2 137 ? 98.682 99.871 168.383 1.00 32.06 137 VAL B C 1
ATOM 6945 O O . VAL B 2 137 ? 99.838 99.444 168.472 1.00 32.58 137 VAL B O 1
ATOM 6949 N N . CYS B 2 138 ? 98.400 101.158 168.220 1.00 33.51 138 CYS B N 1
ATOM 6950 C CA . CYS B 2 138 ? 99.434 102.176 168.281 1.00 32.93 138 CYS B CA 1
ATOM 6951 C C . CYS B 2 138 ? 99.840 102.414 169.729 1.00 33.60 138 CYS B C 1
ATOM 6952 O O . CYS B 2 138 ? 99.000 102.447 170.627 1.00 35.95 138 CYS B O 1
ATOM 6955 N N . LEU B 2 139 ? 101.128 102.503 169.974 1.00 32.13 139 LEU B N 1
ATOM 6956 C CA . LEU B 2 139 ? 101.636 102.763 171.296 1.00 31.45 139 LEU B CA 1
ATOM 6957 C C . LEU B 2 139 ? 102.183 104.149 171.267 1.00 30.24 139 LEU B C 1
ATOM 6958 O O . LEU B 2 139 ? 103.188 104.398 170.639 1.00 32.57 139 LEU B O 1
ATOM 6963 N N . ALA B 2 140 ? 101.497 105.059 171.894 1.00 34.76 140 ALA B N 1
ATOM 6964 C CA . ALA B 2 140 ? 101.892 106.436 171.926 1.00 35.58 140 ALA B CA 1
ATOM 6965 C C . ALA B 2 140 ? 102.548 106.754 173.250 1.00 37.06 140 ALA B C 1
ATOM 6966 O O . ALA B 2 140 ? 102.368 106.039 174.217 1.00 37.93 140 ALA B O 1
ATOM 6968 N N . ARG B 2 141 ? 103.317 107.834 173.272 1.00 38.00 141 ARG B N 1
ATOM 6969 C CA . ARG B 2 141 ? 104.041 108.197 174.507 1.00 38.98 141 ARG B CA 1
ATOM 6970 C C . ARG B 2 141 ? 104.122 109.715 174.588 1.00 39.26 141 ARG B C 1
ATOM 6971 O O . ARG B 2 141 ? 104.575 110.328 173.619 1.00 39.56 141 ARG B O 1
ATOM 6979 N N . GLY B 2 142 ? 103.592 110.288 175.660 1.00 39.12 142 GLY B N 1
ATOM 6980 C CA . GLY B 2 142 ? 103.708 111.710 175.871 1.00 40.42 142 GLY B CA 1
ATOM 6981 C C . GLY B 2 142 ? 104.279 112.026 177.229 1.00 40.44 142 GLY B C 1
ATOM 6982 O O . GLY B 2 142 ? 104.830 111.159 177.881 1.00 40.82 142 GLY B O 1
ATOM 6983 N N . PRO B 2 143 ? 104.197 113.298 177.656 1.00 44.37 143 PRO B N 1
ATOM 6984 C CA . PRO B 2 143 ? 104.641 113.666 179.009 1.00 44.49 143 PRO B CA 1
ATOM 6985 C C . PRO B 2 143 ? 103.911 112.900 180.094 1.00 43.99 143 PRO B C 1
ATOM 6986 O O . PRO B 2 143 ? 104.493 112.633 181.152 1.00 45.02 143 PRO B O 1
ATOM 6990 N N . GLY B 2 144 ? 102.655 112.523 179.858 1.00 47.15 144 GLY B N 1
ATOM 6991 C CA . GLY B 2 144 ? 101.915 111.729 180.819 1.00 46.98 144 GLY B CA 1
ATOM 6992 C C . GLY B 2 144 ? 102.290 110.266 180.875 1.00 48.03 144 GLY B C 1
ATOM 6993 O O . GLY B 2 144 ? 101.830 109.559 181.776 1.00 49.35 144 GLY B O 1
ATOM 6994 N N . GLY B 2 145 ? 103.099 109.798 179.926 1.00 44.96 145 GLY B N 1
ATOM 6995 C CA . GLY B 2 145 ? 103.472 108.400 179.891 1.00 43.90 145 GLY B CA 1
ATOM 6996 C C . GLY B 2 145 ? 102.965 107.677 178.666 1.00 44.14 145 GLY B C 1
ATOM 6997 O O . GLY B 2 145 ? 102.382 108.300 177.796 1.00 44.61 145 GLY B O 1
ATOM 6998 N N . GLU B 2 146 ? 103.179 106.370 178.598 1.00 43.90 146 GLU B N 1
ATOM 6999 C CA . GLU B 2 146 ? 102.727 105.586 177.465 1.00 42.26 146 GLU B CA 1
ATOM 7000 C C . GLU B 2 146 ? 101.286 105.161 177.565 1.00 41.80 146 GLU B C 1
ATOM 7001 O O . GLU B 2 146 ? 100.760 104.994 178.649 1.00 43.08 146 GLU B O 1
ATOM 7007 N N . ARG B 2 147 ? 100.655 104.992 176.427 1.00 38.69 147 ARG B N 1
ATOM 7008 C CA . ARG B 2 147 ? 99.250 104.626 176.346 1.00 37.19 147 ARG B CA 1
ATOM 7009 C C . ARG B 2 147 ? 98.968 103.992 174.993 1.00 36.79 147 ARG B C 1
ATOM 7010 O O . ARG B 2 147 ? 99.506 104.423 173.971 1.00 38.18 147 ARG B O 1
ATOM 7018 N N . GLU B 2 148 ? 98.109 102.982 174.998 1.00 38.17 148 GLU B N 1
ATOM 7019 C CA . GLU B 2 148 ? 97.790 102.218 173.803 1.00 37.06 148 GLU B CA 1
ATOM 7020 C C . GLU B 2 148 ? 96.482 102.712 173.205 1.00 36.99 148 GLU B C 1
ATOM 7021 O O . GLU B 2 148 ? 95.457 102.762 173.891 1.00 37.35 148 GLU B O 1
ATOM 7027 N N . ILE B 2 149 ? 96.524 103.072 171.927 1.00 35.60 149 ILE B N 1
ATOM 7028 C CA . ILE B 2 149 ? 95.361 103.526 171.177 1.00 34.99 149 ILE B CA 1
ATOM 7029 C C . ILE B 2 149 ? 95.077 102.495 170.097 1.00 33.89 149 ILE B C 1
ATOM 7030 O O . ILE B 2 149 ? 95.955 102.184 169.288 1.00 34.53 149 ILE B O 1
ATOM 7035 N N . GLY B 2 150 ? 93.856 101.973 170.070 1.00 33.91 150 GLY B N 1
ATOM 7036 C CA . GLY B 2 150 ? 93.472 101.109 168.971 1.00 31.53 150 GLY B CA 1
ATOM 7037 C C . GLY B 2 150 ? 93.562 101.842 167.647 1.00 32.96 150 GLY B C 1
ATOM 7038 O O . GLY B 2 150 ? 93.340 103.049 167.565 1.00 32.57 150 GLY B O 1
ATOM 7039 N N . ILE B 2 151 ? 93.907 101.101 166.595 1.00 32.37 151 ILE B N 1
ATOM 7040 C CA . ILE B 2 151 ? 94.113 101.731 165.295 1.00 31.54 151 ILE B CA 1
ATOM 7041 C C . ILE B 2 151 ? 92.862 102.491 164.870 1.00 32.54 151 ILE B C 1
ATOM 7042 O O . ILE B 2 151 ? 92.943 103.600 164.333 1.00 32.80 151 ILE B O 1
ATOM 7047 N N . ASP B 2 152 ? 91.685 101.906 165.104 1.00 33.94 152 ASP B N 1
ATOM 7048 C CA . ASP B 2 152 ? 90.441 102.607 164.807 1.00 34.14 152 ASP B CA 1
ATOM 7049 C C . ASP B 2 152 ? 90.318 103.878 165.631 1.00 35.37 152 ASP B C 1
ATOM 7050 O O . ASP B 2 152 ? 89.933 104.931 165.111 1.00 36.47 152 ASP B O 1
ATOM 7055 N N . ASP B 2 153 ? 90.643 103.798 166.919 1.00 36.55 153 ASP B N 1
ATOM 7056 C CA . ASP B 2 153 ? 90.676 104.993 167.749 1.00 35.99 153 ASP B CA 1
ATOM 7057 C C . ASP B 2 153 ? 91.766 105.951 167.291 1.00 35.92 153 ASP B C 1
ATOM 7058 O O . ASP B 2 153 ? 91.556 107.166 167.256 1.00 36.61 153 ASP B O 1
ATOM 7063 N N . PHE B 2 154 ? 92.938 105.421 166.939 1.00 32.11 154 PHE B N 1
ATOM 7064 C CA . PHE B 2 154 ? 94.050 106.284 166.560 1.00 31.70 154 PHE B CA 1
ATOM 7065 C C . PHE B 2 154 ? 93.703 107.129 165.343 1.00 32.50 154 PHE B C 1
ATOM 7066 O O . PHE B 2 154 ? 94.037 108.315 165.289 1.00 32.05 154 PHE B O 1
ATOM 7074 N N . LEU B 2 155 ? 93.040 106.535 164.352 1.00 34.10 155 LEU B N 1
ATOM 7075 C CA . LEU B 2 155 ? 92.660 107.241 163.130 1.00 33.76 155 LEU B CA 1
ATOM 7076 C C . LEU B 2 155 ? 91.276 107.838 163.339 1.00 33.83 155 LEU B C 1
ATOM 7077 O O . LEU B 2 155 ? 90.254 107.204 163.083 1.00 37.23 155 LEU B O 1
ATOM 7082 N N . VAL B 2 156 ? 91.243 109.083 163.815 1.00 34.51 156 VAL B N 1
ATOM 7083 C CA . VAL B 2 156 ? 89.986 109.735 164.167 1.00 35.26 156 VAL B CA 1
ATOM 7084 C C . VAL B 2 156 ? 89.409 110.560 163.027 1.00 35.14 156 VAL B C 1
ATOM 7085 O O . VAL B 2 156 ? 88.245 110.985 163.113 1.00 37.18 156 VAL B O 1
ATOM 7089 N N . GLY B 2 157 ? 90.169 110.792 161.965 1.00 35.90 157 GLY B N 1
ATOM 7090 C CA . GLY B 2 157 ? 89.690 111.536 160.828 1.00 35.92 157 GLY B CA 1
ATOM 7091 C C . GLY B 2 157 ? 90.779 111.736 159.798 1.00 36.82 157 GLY B C 1
ATOM 7092 O O . GLY B 2 157 ? 91.931 111.340 159.994 1.00 36.20 157 GLY B O 1
ATOM 7093 N N . PRO B 2 158 ? 90.429 112.340 158.665 1.00 37.59 158 PRO B N 1
ATOM 7094 C CA . PRO B 2 158 ? 91.439 112.604 157.631 1.00 36.31 158 PRO B CA 1
ATOM 7095 C C . PRO B 2 158 ? 92.551 113.478 158.184 1.00 35.54 158 PRO B C 1
ATOM 7096 O O . PRO B 2 158 ? 92.319 114.607 158.618 1.00 37.36 158 PRO B O 1
ATOM 7100 N N . TYR B 2 159 ? 93.769 112.946 158.166 1.00 32.47 159 TYR B N 1
ATOM 7101 C CA . TYR B 2 159 ? 94.951 113.671 158.610 1.00 32.34 159 TYR B CA 1
ATOM 7102 C C . TYR B 2 159 ? 94.919 113.985 160.098 1.00 32.21 159 TYR B C 1
ATOM 7103 O O . TYR B 2 159 ? 95.644 114.865 160.562 1.00 32.67 159 TYR B O 1
ATOM 7112 N N . GLU B 2 160 ? 94.096 113.273 160.861 1.00 34.54 160 GLU B N 1
ATOM 7113 C CA . GLU B 2 160 ? 93.966 113.493 162.293 1.00 33.47 160 GLU B CA 1
ATOM 7114 C C . GLU B 2 160 ? 94.064 112.154 163.004 1.00 34.98 160 GLU B C 1
ATOM 7115 O O . GLU B 2 160 ? 93.434 111.179 162.586 1.00 33.82 160 GLU B O 1
ATOM 7121 N N . THR B 2 161 ? 94.847 112.111 164.072 1.00 33.44 161 THR B N 1
ATOM 7122 C CA . THR B 2 161 ? 94.982 110.921 164.893 1.00 31.96 161 THR B CA 1
ATOM 7123 C C . THR B 2 161 ? 94.570 111.245 166.322 1.00 30.60 161 THR B C 1
ATOM 7124 O O . THR B 2 161 ? 94.302 112.394 166.672 1.00 30.95 161 THR B O 1
ATOM 7128 N N . ALA B 2 162 ? 94.491 110.203 167.146 1.00 34.22 162 ALA B N 1
ATOM 7129 C CA . ALA B 2 162 ? 94.218 110.388 168.563 1.00 32.54 162 ALA B CA 1
ATOM 7130 C C . ALA B 2 162 ? 95.399 110.985 169.312 1.00 32.86 162 ALA B C 1
ATOM 7131 O O . ALA B 2 162 ? 95.223 111.448 170.443 1.00 35.19 162 ALA B O 1
ATOM 7133 N N . LEU B 2 163 ? 96.573 111.000 168.715 1.00 32.42 163 LEU B N 1
ATOM 7134 C CA . LEU B 2 163 ? 97.752 111.520 169.357 1.00 33.38 163 LEU B CA 1
ATOM 7135 C C . LEU B 2 163 ? 97.620 112.982 169.744 1.00 33.75 163 LEU B C 1
ATOM 7136 O O . LEU B 2 163 ? 97.246 113.797 168.924 1.00 33.43 163 LEU B O 1
ATOM 7141 N N . ALA B 2 164 ? 97.912 113.309 170.993 1.00 35.85 164 ALA B N 1
ATOM 7142 C CA . ALA B 2 164 ? 97.942 114.707 171.388 1.00 37.14 164 ALA B CA 1
ATOM 7143 C C . ALA B 2 164 ? 99.147 115.404 170.761 1.00 37.53 164 ALA B C 1
ATOM 7144 O O . ALA B 2 164 ? 100.084 114.766 170.276 1.00 37.24 164 ALA B O 1
ATOM 7146 N N . HIS B 2 165 ? 99.111 116.739 170.777 1.00 41.34 165 HIS B N 1
ATOM 7147 C CA . HIS B 2 165 ? 100.198 117.523 170.201 1.00 40.19 165 HIS B CA 1
ATOM 7148 C C . HIS B 2 165 ? 101.537 117.213 170.856 1.00 40.33 165 HIS B C 1
ATOM 7149 O O . HIS B 2 165 ? 102.583 117.341 170.214 1.00 41.16 165 HIS B O 1
ATOM 7156 N N . ASN B 2 166 ? 101.532 116.834 172.129 1.00 39.49 166 ASN B N 1
ATOM 7157 C CA . ASN B 2 166 ? 102.760 116.649 172.887 1.00 39.34 166 ASN B CA 1
ATOM 7158 C C . ASN B 2 166 ? 103.175 115.193 172.982 1.00 39.30 166 ASN B C 1
ATOM 7159 O O . ASN B 2 166 ? 104.067 114.864 173.768 1.00 40.29 166 ASN B O 1
ATOM 7164 N N . GLU B 2 167 ? 102.510 114.384 172.146 1.00 37.63 167 GLU B N 1
ATOM 7165 C CA . GLU B 2 167 ? 102.726 112.956 172.137 1.00 36.92 167 GLU B CA 1
ATOM 7166 C C . GLU B 2 167 ? 103.282 112.429 170.824 1.00 37.26 167 GLU B C 1
ATOM 7167 O O . GLU B 2 167 ? 103.187 113.091 169.789 1.00 37.38 167 GLU B O 1
ATOM 7173 N N . MET B 2 168 ? 103.848 111.241 170.858 1.00 33.38 168 MET B N 1
ATOM 7174 C CA . MET B 2 168 ? 104.464 110.688 169.680 1.00 31.64 168 MET B CA 1
ATOM 7175 C C . MET B 2 168 ? 104.188 109.233 169.557 1.00 31.10 168 MET B C 1
ATOM 7176 O O . MET B 2 168 ? 104.080 108.552 170.555 1.00 32.75 168 MET B O 1
ATOM 7181 N N . LEU B 2 169 ? 104.050 108.750 168.327 1.00 26.56 169 LEU B N 1
ATOM 7182 C CA . LEU B 2 169 ? 103.820 107.341 168.112 1.00 25.28 169 LEU B CA 1
ATOM 7183 C C . LEU B 2 169 ? 105.129 106.708 168.317 1.00 24.30 169 LEU B C 1
ATOM 7184 O O . LEU B 2 169 ? 106.136 107.218 167.921 1.00 25.77 169 LEU B O 1
ATOM 7189 N N . VAL B 2 170 ? 105.122 105.627 169.043 1.00 29.94 170 VAL B N 1
ATOM 7190 C CA . VAL B 2 170 ? 106.428 105.012 169.387 1.00 30.99 170 VAL B CA 1
ATOM 7191 C C . VAL B 2 170 ? 106.510 103.713 168.619 1.00 27.85 170 VAL B C 1
ATOM 7192 O O . VAL B 2 170 ? 107.559 103.438 168.055 1.00 30.07 170 VAL B O 1
ATOM 7196 N N . GLU B 2 171 ? 105.433 102.941 168.632 1.00 29.59 171 GLU B N 1
ATOM 7197 C CA . GLU B 2 171 ? 105.442 101.630 167.965 1.00 30.73 171 GLU B CA 1
ATOM 7198 C C . GLU B 2 171 ? 104.019 101.231 167.638 1.00 31.22 171 GLU B C 1
ATOM 7199 O O . GLU B 2 171 ? 103.092 101.768 168.243 1.00 31.67 171 GLU B O 1
ATOM 7205 N N . VAL B 2 172 ? 103.881 100.344 166.685 1.00 29.52 172 VAL B N 1
ATOM 7206 C CA . VAL B 2 172 ? 102.580 99.809 166.326 1.00 29.67 172 VAL B CA 1
ATOM 7207 C C . VAL B 2 172 ? 102.612 98.322 166.619 1.00 30.99 172 VAL B C 1
ATOM 7208 O O . VAL B 2 172 ? 103.529 97.618 166.179 1.00 31.79 172 VAL B O 1
ATOM 7212 N N . ARG B 2 173 ? 101.639 97.854 167.392 1.00 34.63 173 ARG B N 1
ATOM 7213 C CA . ARG B 2 173 ? 101.575 96.466 167.829 1.00 35.45 173 ARG B CA 1
ATOM 7214 C C . ARG B 2 173 ? 100.405 95.786 167.136 1.00 35.47 173 ARG B C 1
ATOM 7215 O O . ARG B 2 173 ? 99.256 96.215 167.278 1.00 37.02 173 ARG B O 1
ATOM 7223 N N . ILE B 2 174 ? 100.703 94.716 166.414 1.00 33.97 174 ILE B N 1
ATOM 7224 C CA . ILE B 2 174 ? 99.753 94.022 165.560 1.00 34.54 174 ILE B CA 1
ATOM 7225 C C . ILE B 2 174 ? 99.636 92.588 166.058 1.00 35.33 174 ILE B C 1
ATOM 7226 O O . ILE B 2 174 ? 100.618 91.843 166.031 1.00 36.55 174 ILE B O 1
ATOM 7231 N N . PRO B 2 175 ? 98.473 92.163 166.532 1.00 37.89 175 PRO B N 1
ATOM 7232 C CA . PRO B 2 175 ? 98.333 90.780 166.991 1.00 39.70 175 PRO B CA 1
ATOM 7233 C C . PRO B 2 175 ? 98.567 89.797 165.854 1.00 39.44 175 PRO B C 1
ATOM 7234 O O . PRO B 2 175 ? 98.202 90.042 164.705 1.00 40.69 175 PRO B O 1
ATOM 7238 N N . VAL B 2 176 ? 99.253 88.696 166.145 1.00 42.05 176 VAL B N 1
ATOM 7239 C CA . VAL B 2 176 ? 99.464 87.620 165.140 1.00 42.62 176 VAL B CA 1
ATOM 7240 C C . VAL B 2 176 ? 98.537 86.483 165.521 1.00 43.47 176 VAL B C 1
ATOM 7241 O O . VAL B 2 176 ? 98.467 86.172 166.720 1.00 44.75 176 VAL B O 1
ATOM 7245 N N . ARG B 2 177 ? 97.882 85.856 164.549 1.00 44.68 177 ARG B N 1
ATOM 7246 C CA . ARG B 2 177 ? 97.059 84.677 164.891 1.00 44.66 177 ARG B CA 1
ATOM 7247 C C . ARG B 2 177 ? 97.505 83.509 164.014 1.00 45.25 177 ARG B C 1
ATOM 7248 O O . ARG B 2 177 ? 98.069 83.772 162.959 1.00 44.71 177 ARG B O 1
ATOM 7256 N N . HIS B 2 178 ? 97.330 82.267 164.471 1.00 48.35 178 HIS B N 1
ATOM 7257 C CA . HIS B 2 178 ? 97.612 81.104 163.598 1.00 48.27 178 HIS B CA 1
ATOM 7258 C C . HIS B 2 178 ? 96.555 81.064 162.506 1.00 47.79 178 HIS B C 1
ATOM 7259 O O . HIS B 2 178 ? 95.444 81.565 162.743 1.00 48.33 178 HIS B O 1
ATOM 7266 N N . ARG B 2 179 ? 96.895 80.460 161.373 1.00 44.95 179 ARG B N 1
ATOM 7267 C CA . ARG B 2 179 ? 95.947 80.343 160.250 1.00 44.56 179 ARG B CA 1
ATOM 7268 C C . ARG B 2 179 ? 95.453 81.735 159.857 1.00 44.58 179 ARG B C 1
ATOM 7269 O O . ARG B 2 179 ? 94.281 81.882 159.560 1.00 45.08 179 ARG B O 1
ATOM 7277 N N . THR B 2 180 ? 96.346 82.712 159.899 1.00 40.11 180 THR B N 1
ATOM 7278 C CA . THR B 2 180 ? 95.968 84.072 159.488 1.00 37.62 180 THR B CA 1
ATOM 7279 C C . THR B 2 180 ? 96.985 84.592 158.492 1.00 37.66 180 THR B C 1
ATOM 7280 O O . THR B 2 180 ? 98.178 84.366 158.688 1.00 39.30 180 THR B O 1
ATOM 7284 N N . SER B 2 181 ? 96.517 85.283 157.475 1.00 34.42 181 SER B N 1
ATOM 7285 C CA . SER B 2 181 ? 97.430 85.921 156.509 1.00 32.45 181 SER B CA 1
ATOM 7286 C C . SER B 2 181 ? 96.729 87.157 155.999 1.00 31.19 181 SER B C 1
ATOM 7287 O O . SER B 2 181 ? 95.581 87.391 156.362 1.00 32.37 181 SER B O 1
ATOM 7290 N N . SER B 2 182 ? 97.441 87.912 155.189 1.00 25.68 182 SER B N 1
ATOM 7291 C CA . SER B 2 182 ? 96.865 89.185 154.771 1.00 23.08 182 SER B CA 1
ATOM 7292 C C . SER B 2 182 ? 97.458 89.533 153.418 1.00 24.38 182 SER B C 1
ATOM 7293 O O . SER B 2 182 ? 98.507 89.022 153.069 1.00 26.39 182 SER B O 1
ATOM 7296 N N . ALA B 2 183 ? 96.755 90.356 152.683 1.00 21.96 183 ALA B N 1
ATOM 7297 C CA . ALA B 2 183 ? 97.199 90.756 151.359 1.00 22.95 183 ALA B CA 1
ATOM 7298 C C . ALA B 2 183 ? 96.745 92.180 151.102 1.00 20.32 183 ALA B C 1
ATOM 7299 O O . ALA B 2 183 ? 95.790 92.670 151.708 1.00 21.25 183 ALA B O 1
ATOM 7301 N N . TYR B 2 184 ? 97.433 92.859 150.196 1.00 19.74 184 TYR B N 1
ATOM 7302 C CA . TYR B 2 184 ? 97.085 94.207 149.853 1.00 18.43 184 TYR B CA 1
ATOM 7303 C C . TYR B 2 184 ? 97.161 94.285 148.342 1.00 18.54 184 TYR B C 1
ATOM 7304 O O . TYR B 2 184 ? 97.911 93.562 147.746 1.00 22.61 184 TYR B O 1
ATOM 7313 N N . ALA B 2 185 ? 96.394 95.149 147.723 1.00 17.83 185 ALA B N 1
ATOM 7314 C CA . ALA B 2 185 ? 96.373 95.296 146.270 1.00 18.54 185 ALA B CA 1
ATOM 7315 C C . ALA B 2 185 ? 95.968 96.679 145.982 1.00 17.69 185 ALA B C 1
ATOM 7316 O O . ALA B 2 185 ? 95.035 97.199 146.546 1.00 20.29 185 ALA B O 1
ATOM 7318 N N . LYS B 2 186 ? 96.718 97.291 145.113 1.00 16.13 186 LYS B N 1
ATOM 7319 C CA . LYS B 2 186 ? 96.479 98.617 144.831 1.00 15.90 186 LYS B CA 1
ATOM 7320 C C . LYS B 2 186 ? 96.420 98.863 143.362 1.00 17.14 186 LYS B C 1
ATOM 7321 O O . LYS B 2 186 ? 97.081 98.212 142.602 1.00 18.03 186 LYS B O 1
ATOM 7327 N N . VAL B 2 187 ? 95.556 99.731 142.963 1.00 19.54 187 VAL B N 1
ATOM 7328 C CA . VAL B 2 187 ? 95.527 100.211 141.594 1.00 16.64 187 VAL B CA 1
ATOM 7329 C C . VAL B 2 187 ? 95.913 101.676 141.624 1.00 16.75 187 VAL B C 1
ATOM 7330 O O . VAL B 2 187 ? 95.242 102.500 142.270 1.00 21.24 187 VAL B O 1
ATOM 7334 N N . GLU B 2 188 ? 96.989 101.975 140.913 1.00 18.50 188 GLU B N 1
ATOM 7335 C CA . GLU B 2 188 ? 97.534 103.304 140.724 1.00 21.03 188 GLU B CA 1
ATOM 7336 C C . GLU B 2 188 ? 97.701 103.538 139.230 1.00 21.47 188 GLU B C 1
ATOM 7337 O O . GLU B 2 188 ? 97.917 102.598 138.464 1.00 23.23 188 GLU B O 1
ATOM 7343 N N . ARG B 2 189 ? 97.580 104.795 138.810 1.00 22.82 189 ARG B N 1
ATOM 7344 C CA . ARG B 2 189 ? 97.813 105.097 137.404 1.00 21.24 189 ARG B CA 1
ATOM 7345 C C . ARG B 2 189 ? 99.258 104.823 137.019 1.00 21.19 189 ARG B C 1
ATOM 7346 O O . ARG B 2 189 ? 99.541 104.452 135.876 1.00 23.66 189 ARG B O 1
ATOM 7354 N N . ARG B 2 190 ? 100.177 104.979 137.965 1.00 23.06 190 ARG B N 1
ATOM 7355 C CA . ARG B 2 190 ? 101.598 104.861 137.701 1.00 22.34 190 ARG B CA 1
ATOM 7356 C C . ARG B 2 190 ? 102.298 104.369 138.956 1.00 21.67 190 ARG B C 1
ATOM 7357 O O . ARG B 2 190 ? 101.822 104.581 140.073 1.00 25.42 190 ARG B O 1
ATOM 7365 N N . VAL B 2 191 ? 103.444 103.719 138.759 1.00 23.25 191 VAL B N 1
ATOM 7366 C CA . VAL B 2 191 ? 104.240 103.266 139.890 1.00 22.51 191 VAL B CA 1
ATOM 7367 C C . VAL B 2 191 ? 104.640 104.468 140.729 1.00 22.64 191 VAL B C 1
ATOM 7368 O O . VAL B 2 191 ? 105.108 105.487 140.207 1.00 24.63 191 VAL B O 1
ATOM 7372 N N . GLY B 2 192 ? 104.436 104.364 142.038 1.00 23.48 192 GLY B N 1
ATOM 7373 C CA . GLY B 2 192 ? 104.671 105.463 142.938 1.00 20.14 192 GLY B CA 1
ATOM 7374 C C . GLY B 2 192 ? 103.485 106.383 143.121 1.00 22.73 192 GLY B C 1
ATOM 7375 O O . GLY B 2 192 ? 103.463 107.164 144.077 1.00 25.09 192 GLY B O 1
ATOM 7376 N N . ASP B 2 193 ? 102.500 106.308 142.235 1.00 21.52 193 ASP B N 1
ATOM 7377 C CA . ASP B 2 193 ? 101.292 107.096 142.387 1.00 20.17 193 ASP B CA 1
ATOM 7378 C C . ASP B 2 193 ? 100.468 106.562 143.551 1.00 19.34 193 ASP B C 1
ATOM 7379 O O . ASP B 2 193 ? 100.496 105.372 143.870 1.00 20.57 193 ASP B O 1
ATOM 7384 N N . TRP B 2 194 ? 99.810 107.471 144.245 1.00 16.16 194 TRP B N 1
ATOM 7385 C CA . TRP B 2 194 ? 98.874 107.054 145.313 1.00 18.57 194 TRP B CA 1
ATOM 7386 C C . TRP B 2 194 ? 97.766 106.207 144.715 1.00 16.56 194 TRP B C 1
ATOM 7387 O O . TRP B 2 194 ? 97.491 106.333 143.529 1.00 18.03 194 TRP B O 1
ATOM 7398 N N . ALA B 2 195 ? 97.153 105.406 145.546 1.00 16.54 195 ALA B N 1
ATOM 7399 C CA . ALA B 2 195 ? 96.176 104.489 145.087 1.00 17.49 195 ALA B CA 1
ATOM 7400 C C . ALA B 2 195 ? 94.996 105.022 144.407 1.00 17.41 195 ALA B C 1
ATOM 7401 O O . ALA B 2 195 ? 94.281 105.837 144.961 1.00 19.40 195 ALA B O 1
ATOM 7403 N N . VAL B 2 196 ? 94.806 104.630 143.177 1.00 16.58 196 VAL B N 1
ATOM 7404 C CA . VAL B 2 196 ? 93.491 104.870 142.597 1.00 16.08 196 VAL B CA 1
ATOM 7405 C C . VAL B 2 196 ? 92.443 104.257 143.500 1.00 16.81 196 VAL B C 1
ATOM 7406 O O . VAL B 2 196 ? 91.441 104.887 143.855 1.00 18.72 196 VAL B O 1
ATOM 7410 N N . THR B 2 197 ? 92.692 103.075 144.025 1.00 19.91 197 THR B N 1
ATOM 7411 C CA . THR B 2 197 ? 91.823 102.425 144.992 1.00 17.62 197 THR B CA 1
ATOM 7412 C C . THR B 2 197 ? 92.700 101.293 145.461 1.00 17.82 197 THR B C 1
ATOM 7413 O O . THR B 2 197 ? 93.463 100.755 144.681 1.00 20.36 197 THR B O 1
ATOM 7417 N N . ALA B 2 198 ? 92.665 100.968 146.728 1.00 16.50 198 ALA B N 1
ATOM 7418 C CA . ALA B 2 198 ? 93.394 99.812 147.213 1.00 16.70 198 ALA B CA 1
ATOM 7419 C C . ALA B 2 198 ? 92.568 99.128 148.244 1.00 16.22 198 ALA B C 1
ATOM 7420 O O . ALA B 2 198 ? 91.664 99.700 148.773 1.00 20.62 198 ALA B O 1
ATOM 7422 N N . ALA B 2 199 ? 92.857 97.881 148.472 1.00 19.41 199 ALA B N 1
ATOM 7423 C CA . ALA B 2 199 ? 92.100 97.081 149.395 1.00 20.14 199 ALA B CA 1
ATOM 7424 C C . ALA B 2 199 ? 93.056 96.154 150.062 1.00 19.45 199 ALA B C 1
ATOM 7425 O O . ALA B 2 199 ? 94.042 95.729 149.481 1.00 21.23 199 ALA B O 1
ATOM 7427 N N . GLY B 2 200 ? 92.733 95.826 151.278 1.00 17.69 200 GLY B N 1
ATOM 7428 C CA . GLY B 2 200 ? 93.553 94.909 151.947 1.00 18.96 200 GLY B CA 1
ATOM 7429 C C . GLY B 2 200 ? 92.661 94.015 152.728 1.00 21.04 200 GLY B C 1
ATOM 7430 O O . GLY B 2 200 ? 91.527 94.332 153.000 1.00 21.49 200 GLY B O 1
ATOM 7431 N N . ALA B 2 201 ? 93.196 92.904 153.149 1.00 22.89 201 ALA B N 1
ATOM 7432 C CA . ALA B 2 201 ? 92.344 91.951 153.868 1.00 24.84 201 ALA B CA 1
ATOM 7433 C C . ALA B 2 201 ? 93.209 91.109 154.775 1.00 24.51 201 ALA B C 1
ATOM 7434 O O . ALA B 2 201 ? 94.333 90.831 154.405 1.00 25.74 201 ALA B O 1
ATOM 7436 N N . GLN B 2 202 ? 92.691 90.818 155.946 1.00 28.01 202 GLN B N 1
ATOM 7437 C CA . GLN B 2 202 ? 93.394 89.841 156.789 1.00 27.49 202 GLN B CA 1
ATOM 7438 C C . GLN B 2 202 ? 92.340 88.779 157.053 1.00 29.73 202 GLN B C 1
ATOM 7439 O O . GLN B 2 202 ? 91.234 89.164 157.420 1.00 31.93 202 GLN B O 1
ATOM 7445 N N . VAL B 2 203 ? 92.653 87.509 156.859 1.00 35.17 203 VAL B N 1
ATOM 7446 C CA . VAL B 2 203 ? 91.610 86.508 157.185 1.00 36.45 203 VAL B CA 1
ATOM 7447 C C . VAL B 2 203 ? 92.178 85.475 158.151 1.00 37.31 203 VAL B C 1
ATOM 7448 O O . VAL B 2 203 ? 93.386 85.260 158.120 1.00 38.71 203 VAL B O 1
ATOM 7452 N N . THR B 2 204 ? 91.329 84.885 158.983 1.00 41.08 204 THR B N 1
ATOM 7453 C CA . THR B 2 204 ? 91.788 83.754 159.815 1.00 42.66 204 THR B CA 1
ATOM 7454 C C . THR B 2 204 ? 91.001 82.536 159.320 1.00 42.99 204 THR B C 1
ATOM 7455 O O . THR B 2 204 ? 89.800 82.670 159.137 1.00 43.77 204 THR B O 1
ATOM 7459 N N . LEU B 2 205 ? 91.675 81.415 159.092 1.00 44.04 205 LEU B N 1
ATOM 7460 C CA . LEU B 2 205 ? 90.983 80.217 158.560 1.00 44.56 205 LEU B CA 1
ATOM 7461 C C . LEU B 2 205 ? 90.985 79.059 159.570 1.00 45.77 205 LEU B C 1
ATOM 7462 O O . LEU B 2 205 ? 92.065 78.626 159.944 1.00 45.38 205 LEU B O 1
ATOM 7467 N N . ASP B 2 206 ? 89.820 78.579 159.986 1.00 50.98 206 ASP B N 1
ATOM 7468 C CA . ASP B 2 206 ? 89.674 77.385 160.816 1.00 52.05 206 ASP B CA 1
ATOM 7469 C C . ASP B 2 206 ? 89.197 76.272 159.892 1.00 52.56 206 ASP B C 1
ATOM 7470 O O . ASP B 2 206 ? 88.010 76.190 159.565 1.00 52.13 206 ASP B O 1
ATOM 7475 N N . GLY B 2 207 ? 90.127 75.428 159.459 1.00 53.68 207 GLY B N 1
ATOM 7476 C CA . GLY B 2 207 ? 89.825 74.482 158.408 1.00 53.52 207 GLY B CA 1
ATOM 7477 C C . GLY B 2 207 ? 89.646 75.200 157.087 1.00 53.71 207 GLY B C 1
ATOM 7478 O O . GLY B 2 207 ? 90.616 75.699 156.510 1.00 53.93 207 GLY B O 1
ATOM 7479 N N . ASP B 2 208 ? 88.410 75.259 156.598 1.00 54.92 208 ASP B N 1
ATOM 7480 C CA . ASP B 2 208 ? 88.097 75.971 155.370 1.00 55.08 208 ASP B CA 1
ATOM 7481 C C . ASP B 2 208 ? 87.161 77.146 155.600 1.00 54.54 208 ASP B C 1
ATOM 7482 O O . ASP B 2 208 ? 86.860 77.875 154.648 1.00 55.42 208 ASP B O 1
ATOM 7487 N N . SER B 2 209 ? 86.702 77.356 156.825 1.00 50.41 209 SER B N 1
ATOM 7488 C CA . SER B 2 209 ? 85.823 78.465 157.157 1.00 50.13 209 SER B CA 1
ATOM 7489 C C . SER B 2 209 ? 86.638 79.661 157.630 1.00 49.21 209 SER B C 1
ATOM 7490 O O . SER B 2 209 ? 87.803 79.540 158.014 1.00 49.52 209 SER B O 1
ATOM 7493 N N . ILE B 2 210 ? 86.006 80.824 157.602 1.00 46.05 210 ILE B N 1
ATOM 7494 C CA . ILE B 2 210 ? 86.634 82.056 158.054 1.00 45.83 210 ILE B CA 1
ATOM 7495 C C . ILE B 2 210 ? 86.296 82.266 159.522 1.00 45.84 210 ILE B C 1
ATOM 7496 O O . ILE B 2 210 ? 85.122 82.257 159.908 1.00 46.78 210 ILE B O 1
ATOM 7501 N N . VAL B 2 211 ? 87.324 82.464 160.342 1.00 45.37 211 VAL B N 1
ATOM 7502 C CA . VAL B 2 211 ? 87.142 82.645 161.776 1.00 45.58 211 VAL B CA 1
ATOM 7503 C C . VAL B 2 211 ? 87.091 84.131 162.097 1.00 45.75 211 VAL B C 1
ATOM 7504 O O . VAL B 2 211 ? 86.391 84.557 163.021 1.00 46.21 211 VAL B O 1
ATOM 7508 N N . ALA B 2 212 ? 87.849 84.925 161.345 1.00 43.28 212 ALA B N 1
ATOM 7509 C CA . ALA B 2 212 ? 87.952 86.355 161.597 1.00 42.50 212 ALA B CA 1
ATOM 7510 C C . ALA B 2 212 ? 88.453 87.026 160.332 1.00 41.86 212 ALA B C 1
ATOM 7511 O O . ALA B 2 212 ? 89.448 86.588 159.754 1.00 42.31 212 ALA B O 1
ATOM 7513 N N . ALA B 2 213 ? 87.770 88.074 159.899 1.00 39.00 213 ALA B N 1
ATOM 7514 C CA . ALA B 2 213 ? 88.158 88.779 158.691 1.00 37.83 213 ALA B CA 1
ATOM 7515 C C . ALA B 2 213 ? 88.130 90.277 158.932 1.00 37.51 213 ALA B C 1
ATOM 7516 O O . ALA B 2 213 ? 87.317 90.790 159.705 1.00 38.77 213 ALA B O 1
ATOM 7518 N N . ARG B 2 214 ? 89.035 90.974 158.260 1.00 31.16 214 ARG B N 1
ATOM 7519 C CA . ARG B 2 214 ? 88.998 92.423 158.214 1.00 29.02 214 ARG B CA 1
ATOM 7520 C C . ARG B 2 214 ? 89.373 92.858 156.812 1.00 30.33 214 ARG B C 1
ATOM 7521 O O . ARG B 2 214 ? 90.368 92.385 156.257 1.00 30.00 214 ARG B O 1
ATOM 7529 N N . VAL B 2 215 ? 88.568 93.744 156.239 1.00 27.36 215 VAL B N 1
ATOM 7530 C CA . VAL B 2 215 ? 88.817 94.297 154.918 1.00 25.16 215 VAL B CA 1
ATOM 7531 C C . VAL B 2 215 ? 88.929 95.802 155.062 1.00 26.80 215 VAL B C 1
ATOM 7532 O O . VAL B 2 215 ? 88.068 96.441 155.675 1.00 29.28 215 VAL B O 1
ATOM 7536 N N . GLY B 2 216 ? 89.956 96.327 154.416 1.00 20.76 216 GLY B N 1
ATOM 7537 C CA . GLY B 2 216 ? 90.141 97.732 154.429 1.00 21.16 216 GLY B CA 1
ATOM 7538 C C . GLY B 2 216 ? 90.186 98.254 153.038 1.00 22.64 216 GLY B C 1
ATOM 7539 O O . GLY B 2 216 ? 90.546 97.549 152.122 1.00 22.62 216 GLY B O 1
ATOM 7540 N N . LEU B 2 217 ? 89.807 99.497 152.894 1.00 22.55 217 LEU B N 1
ATOM 7541 C CA . LEU B 2 217 ? 89.801 100.099 151.605 1.00 21.04 217 LEU B CA 1
ATOM 7542 C C . LEU B 2 217 ? 90.512 101.381 151.671 1.00 21.95 217 LEU B C 1
ATOM 7543 O O . LEU B 2 217 ? 90.465 102.078 152.652 1.00 25.14 217 LEU B O 1
ATOM 7548 N N . THR B 2 218 ? 91.213 101.659 150.601 1.00 20.94 218 THR B N 1
ATOM 7549 C CA . THR B 2 218 ? 92.037 102.869 150.545 1.00 20.32 218 THR B CA 1
ATOM 7550 C C . THR B 2 218 ? 91.574 103.757 149.417 1.00 22.15 218 THR B C 1
ATOM 7551 O O . THR B 2 218 ? 91.167 103.212 148.385 1.00 22.26 218 THR B O 1
ATOM 7555 N N . ALA B 2 219 ? 91.547 105.046 149.667 1.00 21.68 219 ALA B N 1
ATOM 7556 C CA . ALA B 2 219 ? 91.267 106.089 148.696 1.00 22.00 219 ALA B CA 1
ATOM 7557 C C . ALA B 2 219 ? 89.806 106.102 148.262 1.00 24.21 219 ALA B C 1
ATOM 7558 O O . ALA B 2 219 ? 89.447 106.915 147.410 1.00 25.06 219 ALA B O 1
ATOM 7560 N N . VAL B 2 220 ? 88.953 105.246 148.819 1.00 25.53 220 VAL B N 1
ATOM 7561 C CA . VAL B 2 220 ? 87.554 105.166 148.421 1.00 26.66 220 VAL B CA 1
ATOM 7562 C C . VAL B 2 220 ? 86.623 105.693 149.505 1.00 27.88 220 VAL B C 1
ATOM 7563 O O . VAL B 2 220 ? 85.400 105.585 149.370 1.00 29.56 220 VAL B O 1
ATOM 7567 N N . ASN B 2 221 ? 87.168 106.277 150.570 1.00 29.83 221 ASN B N 1
ATOM 7568 C CA . ASN B 2 221 ? 86.387 106.761 151.703 1.00 29.59 221 ASN B CA 1
ATOM 7569 C C . ASN B 2 221 ? 85.573 105.617 152.286 1.00 27.90 221 ASN B C 1
ATOM 7570 O O . ASN B 2 221 ? 84.339 105.658 152.271 1.00 31.10 221 ASN B O 1
ATOM 7575 N N . PRO B 2 222 ? 86.225 104.583 152.805 1.00 31.53 222 PRO B N 1
ATOM 7576 C CA . PRO B 2 222 ? 85.476 103.453 153.353 1.00 32.83 222 PRO B CA 1
ATOM 7577 C C . PRO B 2 222 ? 84.631 103.895 154.535 1.00 34.07 222 PRO B C 1
ATOM 7578 O O . PRO B 2 222 ? 84.970 104.839 155.251 1.00 33.98 222 PRO B O 1
ATOM 7582 N N . ASP B 2 223 ? 83.504 103.215 154.718 1.00 40.65 223 ASP B N 1
ATOM 7583 C CA . ASP B 2 223 ? 82.711 103.386 155.924 1.00 41.69 223 ASP B CA 1
ATOM 7584 C C . ASP B 2 223 ? 83.159 102.331 156.922 1.00 42.76 223 ASP B C 1
ATOM 7585 O O . ASP B 2 223 ? 82.938 101.135 156.679 1.00 43.10 223 ASP B O 1
ATOM 7590 N N . PRO B 2 224 ? 83.794 102.707 158.035 1.00 42.43 224 PRO B N 1
ATOM 7591 C CA . PRO B 2 224 ? 84.228 101.680 158.994 1.00 42.27 224 PRO B CA 1
ATOM 7592 C C . PRO B 2 224 ? 83.086 100.812 159.485 1.00 42.91 224 PRO B C 1
ATOM 7593 O O . PRO B 2 224 ? 83.283 99.614 159.713 1.00 43.56 224 PRO B O 1
ATOM 7597 N N . ASP B 2 225 ? 81.891 101.381 159.645 1.00 45.66 225 ASP B N 1
ATOM 7598 C CA . ASP B 2 225 ? 80.740 100.578 160.045 1.00 46.17 225 ASP B CA 1
ATOM 7599 C C . ASP B 2 225 ? 80.412 99.528 158.989 1.00 46.23 225 ASP B C 1
ATOM 7600 O O . ASP B 2 225 ? 80.207 98.353 159.309 1.00 46.35 225 ASP B O 1
ATOM 7605 N N . ALA B 2 226 ? 80.376 99.931 157.718 1.00 43.86 226 ALA B N 1
ATOM 7606 C CA . ALA B 2 226 ? 80.090 98.978 156.650 1.00 43.46 226 ALA B CA 1
ATOM 7607 C C . ALA B 2 226 ? 81.209 97.955 156.499 1.00 43.33 226 ALA B C 1
ATOM 7608 O O . ALA B 2 226 ? 80.948 96.778 156.232 1.00 43.18 226 ALA B O 1
ATOM 7610 N N . LEU B 2 227 ? 82.464 98.384 156.640 1.00 41.39 227 LEU B N 1
ATOM 7611 C CA . LEU B 2 227 ? 83.567 97.434 156.558 1.00 40.88 227 LEU B CA 1
ATOM 7612 C C . LEU B 2 227 ? 83.494 96.412 157.684 1.00 40.96 227 LEU B C 1
ATOM 7613 O O . LEU B 2 227 ? 83.731 95.219 157.468 1.00 41.61 227 LEU B O 1
ATOM 7618 N N . ARG B 2 228 ? 83.158 96.864 158.891 1.00 45.06 228 ARG B N 1
ATOM 7619 C CA . ARG B 2 228 ? 82.992 95.951 160.014 1.00 45.25 228 ARG B CA 1
ATOM 7620 C C . ARG B 2 228 ? 81.813 95.016 159.792 1.00 45.82 228 ARG B C 1
ATOM 7621 O O . ARG B 2 228 ? 81.869 93.840 160.163 1.00 47.99 228 ARG B O 1
ATOM 7629 N N . ALA B 2 229 ? 80.734 95.518 159.190 1.00 44.57 229 ALA B N 1
ATOM 7630 C CA . ALA B 2 229 ? 79.609 94.651 158.858 1.00 44.85 229 ALA B CA 1
ATOM 7631 C C . ALA B 2 229 ? 80.026 93.577 157.864 1.00 45.02 229 ALA B C 1
ATOM 7632 O O . ALA B 2 229 ? 79.650 92.408 158.003 1.00 46.00 229 ALA B O 1
ATOM 7634 N N . LEU B 2 230 ? 80.810 93.958 156.855 1.00 44.17 230 LEU B N 1
ATOM 7635 C CA . LEU B 2 230 ? 81.343 92.990 155.901 1.00 43.30 230 LEU B CA 1
ATOM 7636 C C . LEU B 2 230 ? 82.197 91.943 156.606 1.00 44.01 230 LEU B C 1
ATOM 7637 O O . LEU B 2 230 ? 82.071 90.740 156.350 1.00 45.62 230 LEU B O 1
ATOM 7642 N N . ALA B 2 231 ? 83.087 92.394 157.490 1.00 46.31 231 ALA B N 1
ATOM 7643 C CA . ALA B 2 231 ? 83.957 91.471 158.208 1.00 46.31 231 ALA B CA 1
ATOM 7644 C C . ALA B 2 231 ? 83.149 90.501 159.057 1.00 46.63 231 ALA B C 1
ATOM 7645 O O . ALA B 2 231 ? 83.433 89.299 159.080 1.00 47.73 231 ALA B O 1
ATOM 7647 N N . ASP B 2 232 ? 82.141 91.007 159.766 1.00 50.60 232 ASP B N 1
ATOM 7648 C CA . ASP B 2 232 ? 81.306 90.141 160.590 1.00 51.12 232 ASP B CA 1
ATOM 7649 C C . ASP B 2 232 ? 80.535 89.147 159.735 1.00 51.34 232 ASP B C 1
ATOM 7650 O O . ASP B 2 232 ? 80.404 87.973 160.101 1.00 52.52 232 ASP B O 1
ATOM 7655 N N . ASP B 2 233 ? 80.020 89.595 158.592 1.00 51.02 233 ASP B N 1
ATOM 7656 C CA . ASP B 2 233 ? 79.351 88.682 157.677 1.00 51.29 233 ASP B CA 1
ATOM 7657 C C . ASP B 2 233 ? 80.299 87.604 157.172 1.00 50.71 233 ASP B C 1
ATOM 7658 O O . ASP B 2 233 ? 79.863 86.474 156.941 1.00 52.20 233 ASP B O 1
ATOM 7663 N N . LEU B 2 234 ? 81.586 87.916 157.017 1.00 47.23 234 LEU B N 1
ATOM 7664 C CA . LEU B 2 234 ? 82.540 86.911 156.567 1.00 46.49 234 LEU B CA 1
ATOM 7665 C C . LEU B 2 234 ? 82.762 85.793 157.580 1.00 46.90 234 LEU B C 1
ATOM 7666 O O . LEU B 2 234 ? 83.231 84.717 157.195 1.00 46.60 234 LEU B O 1
ATOM 7671 N N . ILE B 2 235 ? 82.438 86.013 158.855 1.00 47.84 235 ILE B N 1
ATOM 7672 C CA . ILE B 2 235 ? 82.756 85.025 159.879 1.00 47.37 235 ILE B CA 1
ATOM 7673 C C . ILE B 2 235 ? 82.009 83.732 159.595 1.00 48.17 235 ILE B C 1
ATOM 7674 O O . ILE B 2 235 ? 80.816 83.740 159.271 1.00 48.61 235 ILE B O 1
ATOM 7679 N N . GLY B 2 236 ? 82.719 82.611 159.693 1.00 48.52 236 GLY B N 1
ATOM 7680 C CA . GLY B 2 236 ? 82.110 81.310 159.533 1.00 47.96 236 GLY B CA 1
ATOM 7681 C C . GLY B 2 236 ? 81.811 80.910 158.109 1.00 47.91 236 GLY B C 1
ATOM 7682 O O . GLY B 2 236 ? 81.337 79.790 157.886 1.00 48.54 236 GLY B O 1
ATOM 7683 N N . LYS B 2 237 ? 82.056 81.781 157.142 1.00 46.94 237 LYS B N 1
ATOM 7684 C CA . LYS B 2 237 ? 81.880 81.429 155.748 1.00 46.65 237 LYS B CA 1
ATOM 7685 C C . LYS B 2 237 ? 83.034 80.557 155.274 1.00 47.01 237 LYS B C 1
ATOM 7686 O O . LYS B 2 237 ? 84.115 80.561 155.866 1.00 47.84 237 LYS B O 1
ATOM 7692 N N . PRO B 2 238 ? 82.833 79.796 154.208 1.00 45.94 238 PRO B N 1
ATOM 7693 C CA . PRO B 2 238 ? 83.950 79.061 153.616 1.00 46.00 238 PRO B CA 1
ATOM 7694 C C . PRO B 2 238 ? 84.846 80.004 152.831 1.00 46.57 238 PRO B C 1
ATOM 7695 O O . PRO B 2 238 ? 84.398 81.006 152.271 1.00 45.10 238 PRO B O 1
ATOM 7699 N N . ALA B 2 239 ? 86.139 79.683 152.817 1.00 46.62 239 ALA B N 1
ATOM 7700 C CA . ALA B 2 239 ? 87.115 80.496 152.095 1.00 45.70 239 ALA B CA 1
ATOM 7701 C C . ALA B 2 239 ? 87.081 80.103 150.618 1.00 44.77 239 ALA B C 1
ATOM 7702 O O . ALA B 2 239 ? 88.004 79.500 150.067 1.00 45.88 239 ALA B O 1
ATOM 7704 N N . THR B 2 240 ? 85.977 80.464 149.977 1.00 44.09 240 THR B N 1
ATOM 7705 C CA . THR B 2 240 ? 85.707 80.143 148.584 1.00 44.97 240 THR B CA 1
ATOM 7706 C C . THR B 2 240 ? 85.531 81.427 147.779 1.00 44.99 240 THR B C 1
ATOM 7707 O O . THR B 2 240 ? 85.579 82.537 148.310 1.00 44.59 240 THR B O 1
ATOM 7711 N N . GLU B 2 241 ? 85.313 81.254 146.474 1.00 45.83 241 GLU B N 1
ATOM 7712 C CA . GLU B 2 241 ? 85.136 82.399 145.590 1.00 44.66 241 GLU B CA 1
ATOM 7713 C C . GLU B 2 241 ? 83.796 83.087 145.811 1.00 45.25 241 GLU B C 1
ATOM 7714 O O . GLU B 2 241 ? 83.697 84.308 145.647 1.00 44.31 241 GLU B O 1
ATOM 7720 N N . GLU B 2 242 ? 82.754 82.330 146.166 1.00 47.48 242 GLU B N 1
ATOM 7721 C CA . GLU B 2 242 ? 81.457 82.944 146.439 1.00 47.54 242 GLU B CA 1
ATOM 7722 C C . GLU B 2 242 ? 81.538 83.899 147.621 1.00 47.12 242 GLU B C 1
ATOM 7723 O O . GLU B 2 242 ? 80.973 85.000 147.583 1.00 48.66 242 GLU B O 1
ATOM 7729 N N . THR B 2 243 ? 82.231 83.493 148.687 1.00 43.75 243 THR B N 1
ATOM 7730 C CA . THR B 2 243 ? 82.407 84.382 149.830 1.00 43.41 243 THR B CA 1
ATOM 7731 C C . THR B 2 243 ? 83.167 85.638 149.432 1.00 42.05 243 THR B C 1
ATOM 7732 O O . THR B 2 243 ? 82.812 86.746 149.846 1.00 43.58 243 THR B O 1
ATOM 7736 N N . PHE B 2 244 ? 84.226 85.482 148.642 1.00 39.88 244 PHE B N 1
ATOM 7737 C CA . PHE B 2 244 ? 85.000 86.639 148.215 1.00 39.31 244 PHE B CA 1
ATOM 7738 C C . PHE B 2 244 ? 84.149 87.579 147.381 1.00 38.51 244 PHE B C 1
ATOM 7739 O O . PHE B 2 244 ? 84.252 88.801 147.510 1.00 39.26 244 PHE B O 1
ATOM 7747 N N . ALA B 2 245 ? 83.308 87.023 146.509 1.00 39.04 245 ALA B N 1
ATOM 7748 C CA . ALA B 2 245 ? 82.433 87.844 145.683 1.00 40.14 245 ALA B CA 1
ATOM 7749 C C . ALA B 2 245 ? 81.427 88.608 146.532 1.00 39.59 245 ALA B C 1
ATOM 7750 O O . ALA B 2 245 ? 81.173 89.796 146.294 1.00 40.30 245 ALA B O 1
ATOM 7752 N N . ALA B 2 246 ? 80.835 87.940 147.523 1.00 40.59 246 ALA B N 1
ATOM 7753 C CA . ALA B 2 246 ? 79.907 88.625 148.416 1.00 40.18 246 ALA B CA 1
ATOM 7754 C C . ALA B 2 246 ? 80.614 89.725 149.196 1.00 39.67 246 ALA B C 1
ATOM 7755 O O . ALA B 2 246 ? 80.071 90.822 149.376 1.00 41.63 246 ALA B O 1
ATOM 7757 N N . ALA B 2 247 ? 81.834 89.451 149.659 1.00 38.79 247 ALA B N 1
ATOM 7758 C CA . ALA B 2 247 ? 82.614 90.469 150.350 1.00 38.74 247 ALA B CA 1
ATOM 7759 C C . ALA B 2 247 ? 82.917 91.644 149.432 1.00 37.78 247 ALA B C 1
ATOM 7760 O O . ALA B 2 247 ? 82.902 92.796 149.868 1.00 39.03 247 ALA B O 1
ATOM 7762 N N . GLY B 2 248 ? 83.217 91.369 148.163 1.00 37.16 248 GLY B N 1
ATOM 7763 C CA . GLY B 2 248 ? 83.451 92.444 147.213 1.00 35.20 248 GLY B CA 1
ATOM 7764 C C . GLY B 2 248 ? 82.221 93.300 146.988 1.00 35.85 248 GLY B C 1
ATOM 7765 O O . GLY B 2 248 ? 82.316 94.521 146.873 1.00 36.06 248 GLY B O 1
ATOM 7766 N N . GLU B 2 249 ? 81.064 92.628 146.916 1.00 37.73 249 GLU B N 1
ATOM 7767 C CA . GLU B 2 249 ? 79.777 93.345 146.758 1.00 38.19 249 GLU B CA 1
ATOM 7768 C C . GLU B 2 249 ? 79.531 94.216 147.986 1.00 38.57 249 GLU B C 1
ATOM 7769 O O . GLU B 2 249 ? 79.211 95.394 147.812 1.00 38.70 249 GLU B O 1
ATOM 7775 N N . LEU B 2 250 ? 79.739 93.675 149.185 1.00 38.30 250 LEU B N 1
ATOM 7776 C CA . LEU B 2 250 ? 79.599 94.517 150.401 1.00 39.06 250 LEU B CA 1
ATOM 7777 C C . LEU B 2 250 ? 80.637 95.644 150.371 1.00 38.67 250 LEU B C 1
ATOM 7778 O O . LEU B 2 250 ? 80.287 96.755 150.769 1.00 39.13 250 LEU B O 1
ATOM 7783 N N . ALA B 2 251 ? 81.854 95.373 149.901 1.00 37.27 251 ALA B N 1
ATOM 7784 C CA . ALA B 2 251 ? 82.945 96.375 149.822 1.00 36.90 251 ALA B CA 1
ATOM 7785 C C . ALA B 2 251 ? 82.527 97.529 148.915 1.00 35.70 251 ALA B C 1
ATOM 7786 O O . ALA B 2 251 ? 82.826 98.677 149.255 1.00 37.12 251 ALA B O 1
ATOM 7788 N N . VAL B 2 252 ? 81.813 97.226 147.837 1.00 35.86 252 VAL B N 1
ATOM 7789 C CA . VAL B 2 252 ? 81.293 98.275 146.913 1.00 36.05 252 VAL B CA 1
ATOM 7790 C C . VAL B 2 252 ? 80.400 99.242 147.691 1.00 37.42 252 VAL B C 1
ATOM 7791 O O . VAL B 2 252 ? 80.553 100.474 147.506 1.00 37.18 252 VAL B O 1
ATOM 7795 N N . GLN B 2 253 ? 79.532 98.720 148.554 1.00 38.91 253 GLN B N 1
ATOM 7796 C CA . GLN B 2 253 ? 78.578 99.618 149.254 1.00 39.33 253 GLN B CA 1
ATOM 7797 C C . GLN B 2 253 ? 79.209 100.121 150.550 1.00 39.14 253 GLN B C 1
ATOM 7798 O O . GLN B 2 253 ? 78.606 100.982 151.192 1.00 39.79 253 GLN B O 1
ATOM 7804 N N . ALA B 2 254 ? 80.394 99.621 150.886 1.00 38.75 254 ALA B N 1
ATOM 7805 C CA . ALA B 2 254 ? 81.071 100.004 152.140 1.00 39.08 254 ALA B CA 1
ATOM 7806 C C . ALA B 2 254 ? 81.898 101.273 151.946 1.00 37.93 254 ALA B C 1
ATOM 7807 O O . ALA B 2 254 ? 82.530 101.695 152.895 1.00 39.45 254 ALA B O 1
ATOM 7809 N N . CYS B 2 255 ? 81.929 101.819 150.746 1.00 33.94 255 CYS B N 1
ATOM 7810 C CA . CYS B 2 255 ? 82.801 102.984 150.504 1.00 32.46 255 CYS B CA 1
ATOM 7811 C C . CYS B 2 255 ? 82.028 104.059 149.759 1.00 32.39 255 CYS B C 1
ATOM 7812 O O . CYS B 2 255 ? 81.014 103.729 149.141 1.00 32.91 255 CYS B O 1
ATOM 7815 N N . GLU B 2 256 ? 82.498 105.296 149.839 1.00 30.00 256 GLU B N 1
ATOM 7816 C CA . GLU B 2 256 ? 81.865 106.372 149.047 1.00 31.11 256 GLU B CA 1
ATOM 7817 C C . GLU B 2 256 ? 82.941 106.997 148.150 1.00 30.26 256 GLU B C 1
ATOM 7818 O O . GLU B 2 256 ? 83.386 108.104 148.463 1.00 30.53 256 GLU B O 1
ATOM 7824 N N . PRO B 2 257 ? 83.417 106.321 147.073 1.00 27.64 257 PRO B N 1
ATOM 7825 C CA . PRO B 2 257 ? 84.468 106.900 146.236 1.00 27.57 257 PRO B CA 1
ATOM 7826 C C . PRO B 2 257 ? 83.983 108.150 145.525 1.00 26.69 257 PRO B C 1
ATOM 7827 O O . PRO B 2 257 ? 82.790 108.335 145.278 1.00 29.56 257 PRO B O 1
ATOM 7831 N N . VAL B 2 258 ? 84.933 109.017 145.203 1.00 26.60 258 VAL B N 1
ATOM 7832 C CA . VAL B 2 258 ? 84.661 110.272 144.520 1.00 26.41 258 VAL B CA 1
ATOM 7833 C C . VAL B 2 258 ? 85.358 110.233 143.170 1.00 29.01 258 VAL B C 1
ATOM 7834 O O . VAL B 2 258 ? 86.531 109.853 143.083 1.00 29.44 258 VAL B O 1
ATOM 7838 N N . THR B 2 259 ? 84.637 110.608 142.122 1.00 25.63 259 THR B N 1
ATOM 7839 C CA . THR B 2 259 ? 85.262 110.737 140.817 1.00 23.57 259 THR B CA 1
ATOM 7840 C C . THR B 2 259 ? 86.287 111.862 140.857 1.00 25.55 259 THR B C 1
ATOM 7841 O O . THR B 2 259 ? 85.961 112.997 141.212 1.00 27.29 259 THR B O 1
ATOM 7845 N N . ASP B 2 260 ? 87.528 111.548 140.506 1.00 24.93 260 ASP B N 1
ATOM 7846 C CA . ASP B 2 260 ? 88.570 112.562 140.460 1.00 26.77 260 ASP B CA 1
ATOM 7847 C C . ASP B 2 260 ? 89.592 112.161 139.404 1.00 26.47 260 ASP B C 1
ATOM 7848 O O . ASP B 2 260 ? 89.344 111.278 138.579 1.00 28.70 260 ASP B O 1
ATOM 7853 N N . THR B 2 261 ? 90.754 112.814 139.435 1.00 25.90 261 THR B N 1
ATOM 7854 C CA . THR B 2 261 ? 91.785 112.525 138.446 1.00 26.65 261 THR B CA 1
ATOM 7855 C C . THR B 2 261 ? 92.197 111.063 138.484 1.00 25.30 261 THR B C 1
ATOM 7856 O O . THR B 2 261 ? 92.660 110.522 137.476 1.00 25.43 261 THR B O 1
ATOM 7860 N N . ARG B 2 262 ? 92.039 110.410 139.629 1.00 23.76 262 ARG B N 1
ATOM 7861 C CA . ARG B 2 262 ? 92.432 109.017 139.756 1.00 21.54 262 ARG B CA 1
ATOM 7862 C C . ARG B 2 262 ? 91.424 108.058 139.142 1.00 20.58 262 ARG B C 1
ATOM 7863 O O . ARG B 2 262 ? 91.744 106.880 138.971 1.00 25.15 262 ARG B O 1
ATOM 7871 N N . GLY B 2 263 ? 90.233 108.519 138.814 1.00 19.79 263 GLY B N 1
ATOM 7872 C CA . GLY B 2 263 ? 89.264 107.673 138.148 1.00 21.00 263 GLY B CA 1
ATOM 7873 C C . GLY B 2 263 ? 87.855 108.009 138.577 1.00 19.71 263 GLY B C 1
ATOM 7874 O O . GLY B 2 263 ? 87.621 108.769 139.510 1.00 24.10 263 GLY B O 1
ATOM 7875 N N . SER B 2 264 ? 86.906 107.411 137.864 1.00 19.97 264 SER B N 1
ATOM 7876 C CA . SER B 2 264 ? 85.499 107.618 138.155 1.00 19.67 264 SER B CA 1
ATOM 7877 C C . SER B 2 264 ? 85.104 106.909 139.444 1.00 21.27 264 SER B C 1
ATOM 7878 O O . SER B 2 264 ? 85.699 105.903 139.839 1.00 20.97 264 SER B O 1
ATOM 7881 N N . ALA B 2 265 ? 84.076 107.447 140.100 1.00 21.46 265 ALA B N 1
ATOM 7882 C CA . ALA B 2 265 ? 83.563 106.817 141.308 1.00 21.07 265 ALA B CA 1
ATOM 7883 C C . ALA B 2 265 ? 83.092 105.401 141.025 1.00 20.49 265 ALA B C 1
ATOM 7884 O O . ALA B 2 265 ? 83.298 104.497 141.841 1.00 21.74 265 ALA B O 1
ATOM 7886 N N . ASP B 2 266 ? 82.449 105.189 139.876 1.00 22.73 266 ASP B N 1
ATOM 7887 C CA . ASP B 2 266 ? 82.025 103.844 139.509 1.00 22.35 266 ASP B CA 1
ATOM 7888 C C . ASP B 2 266 ? 83.223 102.921 139.356 1.00 20.22 266 ASP B C 1
ATOM 7889 O O . ASP B 2 266 ? 83.178 101.758 139.770 1.00 24.31 266 ASP B O 1
ATOM 7894 N N . TYR B 2 267 ? 84.299 103.414 138.746 1.00 19.45 267 TYR B N 1
ATOM 7895 C CA . TYR B 2 267 ? 85.504 102.603 138.642 1.00 17.28 267 TYR B CA 1
ATOM 7896 C C . TYR B 2 267 ? 86.099 102.332 140.013 1.00 15.49 267 TYR B C 1
ATOM 7897 O O . TYR B 2 267 ? 86.611 101.241 140.267 1.00 16.94 267 TYR B O 1
ATOM 7906 N N . LYS B 2 268 ? 86.054 103.319 140.906 1.00 18.23 268 LYS B N 1
ATOM 7907 C CA . LYS B 2 268 ? 86.543 103.105 142.261 1.00 18.75 268 LYS B CA 1
ATOM 7908 C C . LYS B 2 268 ? 85.726 102.036 142.972 1.00 20.48 268 LYS B C 1
ATOM 7909 O O . LYS B 2 268 ? 86.273 101.243 143.734 1.00 21.21 268 LYS B O 1
ATOM 7915 N N . ARG B 2 269 ? 84.411 102.010 142.754 1.00 20.23 269 ARG B N 1
ATOM 7916 C CA . ARG B 2 269 ? 83.583 100.982 143.380 1.00 23.14 269 ARG B CA 1
ATOM 7917 C C . ARG B 2 269 ? 83.869 99.614 142.780 1.00 22.84 269 ARG B C 1
ATOM 7918 O O . ARG B 2 269 ? 83.963 98.611 143.500 1.00 25.01 269 ARG B O 1
ATOM 7926 N N . HIS B 2 270 ? 84.019 99.559 141.459 1.00 19.39 270 HIS B N 1
ATOM 7927 C CA . HIS B 2 270 ? 84.426 98.319 140.822 1.00 19.93 270 HIS B CA 1
ATOM 7928 C C . HIS B 2 270 ? 85.749 97.830 141.391 1.00 18.34 270 HIS B C 1
ATOM 7929 O O . HIS B 2 270 ? 85.922 96.635 141.637 1.00 22.61 270 HIS B O 1
ATOM 7936 N N . LEU B 2 271 ? 86.695 98.743 141.599 1.00 19.82 271 LEU B N 1
ATOM 7937 C CA . LEU B 2 271 ? 87.975 98.377 142.187 1.00 17.88 271 LEU B CA 1
ATOM 7938 C C . LEU B 2 271 ? 87.812 97.956 143.638 1.00 21.20 271 LEU B C 1
ATOM 7939 O O . LEU B 2 271 ? 88.471 97.025 144.089 1.00 20.64 271 LEU B O 1
ATOM 7944 N N . ALA B 2 272 ? 86.957 98.638 144.394 1.00 23.22 272 ALA B N 1
ATOM 7945 C CA . ALA B 2 272 ? 86.697 98.202 145.757 1.00 21.59 272 ALA B CA 1
ATOM 7946 C C . ALA B 2 272 ? 86.303 96.738 145.753 1.00 24.10 272 ALA B C 1
ATOM 7947 O O . ALA B 2 272 ? 86.911 95.916 146.443 1.00 26.26 272 ALA B O 1
ATOM 7949 N N . ARG B 2 273 ? 85.349 96.382 144.892 1.00 27.03 273 ARG B N 1
ATOM 7950 C CA . ARG B 2 273 ? 84.912 94.992 144.804 1.00 26.15 273 ARG B CA 1
ATOM 7951 C C . ARG B 2 273 ? 86.045 94.073 144.352 1.00 26.17 273 ARG B C 1
ATOM 7952 O O . ARG B 2 273 ? 86.348 93.070 145.008 1.00 29.25 273 ARG B O 1
ATOM 7960 N N . GLU B 2 274 ? 86.685 94.403 143.229 1.00 24.09 274 GLU B N 1
ATOM 7961 C CA . GLU B 2 274 ? 87.642 93.490 142.615 1.00 24.47 274 GLU B CA 1
ATOM 7962 C C . GLU B 2 274 ? 88.896 93.346 143.466 1.00 23.61 274 GLU B C 1
ATOM 7963 O O . GLU B 2 274 ? 89.433 92.247 143.602 1.00 26.39 274 GLU B O 1
ATOM 7969 N N . LEU B 2 275 ? 89.372 94.439 144.036 1.00 21.83 275 LEU B N 1
ATOM 7970 C CA . LEU B 2 275 ? 90.526 94.396 144.919 1.00 23.45 275 LEU B CA 1
ATOM 7971 C C . LEU B 2 275 ? 90.189 93.699 146.243 1.00 24.34 275 LEU B C 1
ATOM 7972 O O . LEU B 2 275 ? 91.014 92.995 146.777 1.00 24.27 275 LEU B O 1
ATOM 7977 N N . THR B 2 276 ? 89.004 93.940 146.770 1.00 24.97 276 THR B N 1
ATOM 7978 C CA . THR B 2 276 ? 88.601 93.190 147.949 1.00 24.27 276 THR B CA 1
ATOM 7979 C C . THR B 2 276 ? 88.649 91.700 147.663 1.00 25.34 276 THR B C 1
ATOM 7980 O O . THR B 2 276 ? 89.202 90.924 148.447 1.00 28.55 276 THR B O 1
ATOM 7984 N N . ILE B 2 277 ? 88.100 91.287 146.520 1.00 26.72 277 ILE B N 1
ATOM 7985 C CA . ILE B 2 277 ? 88.121 89.874 146.151 1.00 27.94 277 ILE B CA 1
ATOM 7986 C C . ILE B 2 277 ? 89.554 89.387 145.996 1.00 26.61 277 ILE B C 1
ATOM 7987 O O . ILE B 2 277 ? 89.924 88.321 146.496 1.00 29.68 277 ILE B O 1
ATOM 7992 N N . ARG B 2 278 ? 90.380 90.162 145.294 1.00 25.90 278 ARG B N 1
ATOM 7993 C CA . ARG B 2 278 ? 91.756 89.752 145.049 1.00 25.89 278 ARG B CA 1
ATOM 7994 C C . ARG B 2 278 ? 92.528 89.595 146.348 1.00 24.37 278 ARG B C 1
ATOM 7995 O O . ARG B 2 278 ? 93.250 88.613 146.532 1.00 27.64 278 ARG B O 1
ATOM 8003 N N . THR B 2 279 ? 92.384 90.548 147.264 1.00 25.97 279 THR B N 1
ATOM 8004 C CA . THR B 2 279 ? 93.119 90.479 148.517 1.00 24.88 279 THR B CA 1
ATOM 8005 C C . THR B 2 279 ? 92.579 89.376 149.413 1.00 27.71 279 THR B C 1
ATOM 8006 O O . THR B 2 279 ? 93.350 88.712 150.106 1.00 28.91 279 THR B O 1
ATOM 8010 N N . MET B 2 280 ? 91.264 89.155 149.416 1.00 31.11 280 MET B N 1
ATOM 8011 C CA . MET B 2 280 ? 90.719 88.047 150.192 1.00 32.97 280 MET B CA 1
ATOM 8012 C C . MET B 2 280 ? 91.248 86.716 149.676 1.00 33.54 280 MET B C 1
ATOM 8013 O O . MET B 2 280 ? 91.696 85.865 150.453 1.00 34.98 280 MET B O 1
ATOM 8018 N N . ARG B 2 281 ? 91.225 86.531 148.356 1.00 31.83 281 ARG B N 1
ATOM 8019 C CA . ARG B 2 281 ? 91.746 85.307 147.768 1.00 31.56 281 ARG B CA 1
ATOM 8020 C C . ARG B 2 281 ? 93.232 85.154 148.053 1.00 32.76 281 ARG B C 1
ATOM 8021 O O . ARG B 2 281 ? 93.693 84.060 148.388 1.00 34.12 281 ARG B O 1
ATOM 8029 N N . THR B 2 282 ? 93.998 86.238 147.927 1.00 29.11 282 THR B N 1
ATOM 8030 C CA . THR B 2 282 ? 95.428 86.172 148.202 1.00 29.27 282 THR B CA 1
ATOM 8031 C C . THR B 2 282 ? 95.699 85.833 149.661 1.00 29.15 282 THR B C 1
ATOM 8032 O O . THR B 2 282 ? 96.570 85.013 149.962 1.00 31.41 282 THR B O 1
ATOM 8036 N N . ALA B 2 283 ? 94.947 86.458 150.560 1.00 29.13 283 ALA B N 1
ATOM 8037 C CA . ALA B 2 283 ? 95.108 86.221 152.004 1.00 28.89 283 ALA B CA 1
ATOM 8038 C C . ALA B 2 283 ? 94.834 84.751 152.279 1.00 30.96 283 ALA B C 1
ATOM 8039 O O . ALA B 2 283 ? 95.654 84.147 152.967 1.00 33.38 283 ALA B O 1
ATOM 8041 N N . VAL B 2 284 ? 93.757 84.204 151.700 1.00 33.90 284 VAL B N 1
ATOM 8042 C CA . VAL B 2 284 ? 93.402 82.804 151.907 1.00 34.50 284 VAL B CA 1
ATOM 8043 C C . VAL B 2 284 ? 94.491 81.891 151.354 1.00 34.78 284 VAL B C 1
ATOM 8044 O O . VAL B 2 284 ? 94.924 80.942 152.016 1.00 35.57 284 VAL B O 1
ATOM 8048 N N . GLU B 2 285 ? 94.962 82.172 150.138 1.00 35.54 285 GLU B N 1
ATOM 8049 C CA . GLU B 2 285 ? 96.017 81.352 149.551 1.00 35.43 285 GLU B CA 1
ATOM 8050 C C . GLU B 2 285 ? 97.274 81.386 150.407 1.00 36.31 285 GLU B C 1
ATOM 8051 O O . GLU B 2 285 ? 97.974 80.376 150.540 1.00 38.01 285 GLU B O 1
ATOM 8057 N N . ARG B 2 286 ? 97.557 82.555 150.961 1.00 31.62 286 ARG B N 1
ATOM 8058 C CA . ARG B 2 286 ? 98.731 82.705 151.852 1.00 32.04 286 ARG B CA 1
ATOM 8059 C C . ARG B 2 286 ? 98.518 81.898 153.131 1.00 31.81 286 ARG B C 1
ATOM 8060 O O . ARG B 2 286 ? 99.476 81.256 153.577 1.00 34.14 286 ARG B O 1
ATOM 8068 N N . VAL B 2 287 ? 97.303 81.895 153.652 1.00 35.38 287 VAL B N 1
ATOM 8069 C CA . VAL B 2 287 ? 97.003 81.043 154.835 1.00 35.84 287 VAL B CA 1
ATOM 8070 C C . VAL B 2 287 ? 97.213 79.583 154.427 1.00 38.47 287 VAL B C 1
ATOM 8071 O O . VAL B 2 287 ? 97.854 78.852 155.201 1.00 39.54 287 VAL B O 1
ATOM 8075 N N . ARG B 2 288 ? 96.730 79.176 153.247 1.00 40.80 288 ARG B N 1
ATOM 8076 C CA . ARG B 2 288 ? 96.790 77.743 152.844 1.00 40.88 288 ARG B CA 1
ATOM 8077 C C . ARG B 2 288 ? 98.166 77.342 152.323 1.00 42.11 288 ARG B C 1
ATOM 8078 O O . ARG B 2 288 ? 98.241 76.251 151.727 1.00 42.93 288 ARG B O 1
ATOM 8086 N N . THR B 2 289 ? 99.205 78.159 152.508 1.00 43.10 289 THR B N 1
ATOM 8087 C CA . THR B 2 289 ? 100.563 77.776 152.144 1.00 42.54 289 THR B CA 1
ATOM 8088 C C . THR B 2 289 ? 101.537 78.269 153.206 1.00 42.99 289 THR B C 1
ATOM 8089 O O . THR B 2 289 ? 102.708 77.900 153.210 1.00 44.81 289 THR B O 1
ATOM 8093 N N . MET C 3 1 ? 121.236 127.924 161.722 1.00 29.46 1 MET C N 1
ATOM 8094 C CA . MET C 3 1 ? 121.720 126.823 162.589 1.00 30.37 1 MET C CA 1
ATOM 8095 C C . MET C 3 1 ? 122.984 126.223 162.008 1.00 30.58 1 MET C C 1
ATOM 8096 O O . MET C 3 1 ? 123.159 126.250 160.790 1.00 30.86 1 MET C O 1
ATOM 8101 N N . GLN C 3 2 ? 123.820 125.700 162.874 1.00 30.67 2 GLN C N 1
ATOM 8102 C CA . GLN C 3 2 ? 125.032 125.020 162.397 1.00 31.56 2 GLN C CA 1
ATOM 8103 C C . GLN C 3 2 ? 124.712 123.560 162.102 1.00 29.89 2 GLN C C 1
ATOM 8104 O O . GLN C 3 2 ? 124.000 122.933 162.888 1.00 30.80 2 GLN C O 1
ATOM 8110 N N . VAL C 3 3 ? 125.165 123.073 160.964 1.00 26.43 3 VAL C N 1
ATOM 8111 C CA . VAL C 3 3 ? 125.053 121.675 160.581 1.00 25.37 3 VAL C CA 1
ATOM 8112 C C . VAL C 3 3 ? 126.436 121.179 160.203 1.00 23.57 3 VAL C C 1
ATOM 8113 O O . VAL C 3 3 ? 127.223 121.906 159.591 1.00 27.10 3 VAL C O 1
ATOM 8117 N N . THR C 3 4 ? 126.737 119.950 160.590 1.00 26.96 4 THR C N 1
ATOM 8118 C CA . THR C 3 4 ? 127.994 119.308 160.248 1.00 27.22 4 THR C CA 1
ATOM 8119 C C . THR C 3 4 ? 127.689 117.931 159.685 1.00 26.79 4 THR C C 1
ATOM 8120 O O . THR C 3 4 ? 126.913 117.174 160.275 1.00 29.44 4 THR C O 1
ATOM 8124 N N . MET C 3 5 ? 128.284 117.618 158.542 1.00 25.84 5 MET C N 1
ATOM 8125 C CA . MET C 3 5 ? 128.048 116.340 157.890 1.00 25.69 5 MET C CA 1
ATOM 8126 C C . MET C 3 5 ? 129.229 116.040 156.987 1.00 25.18 5 MET C C 1
ATOM 8127 O O . MET C 3 5 ? 129.988 116.933 156.620 1.00 28.60 5 MET C O 1
ATOM 8132 N N . THR C 3 6 ? 129.374 114.779 156.623 1.00 23.00 6 THR C N 1
ATOM 8133 C CA . THR C 3 6 ? 130.418 114.379 155.697 1.00 23.67 6 THR C CA 1
ATOM 8134 C C . THR C 3 6 ? 129.824 114.326 154.298 1.00 23.42 6 THR C C 1
ATOM 8135 O O . THR C 3 6 ? 128.910 113.539 154.035 1.00 25.56 6 THR C O 1
ATOM 8139 N N . VAL C 3 7 ? 130.326 115.181 153.419 1.00 21.22 7 VAL C N 1
ATOM 8140 C CA . VAL C 3 7 ? 129.868 115.272 152.042 1.00 21.07 7 VAL C CA 1
ATOM 8141 C C . VAL C 3 7 ? 130.975 114.719 151.164 1.00 20.84 7 VAL C C 1
ATOM 8142 O O . VAL C 3 7 ? 132.087 115.263 151.136 1.00 22.09 7 VAL C O 1
ATOM 8146 N N . ASN C 3 8 ? 130.683 113.626 150.472 1.00 16.51 8 ASN C N 1
ATOM 8147 C CA . ASN C 3 8 ? 131.661 112.977 149.616 1.00 17.14 8 ASN C CA 1
ATOM 8148 C C . ASN C 3 8 ? 132.968 112.763 150.369 1.00 18.67 8 ASN C C 1
ATOM 8149 O O . ASN C 3 8 ? 134.059 113.048 149.873 1.00 21.65 8 ASN C O 1
ATOM 8154 N N . GLY C 3 9 ? 132.840 112.292 151.605 1.00 19.48 9 GLY C N 1
ATOM 8155 C CA . GLY C 3 9 ? 133.977 111.925 152.414 1.00 20.98 9 GLY C CA 1
ATOM 8156 C C . GLY C 3 9 ? 134.697 113.072 153.083 1.00 22.69 9 GLY C C 1
ATOM 8157 O O . GLY C 3 9 ? 135.614 112.822 153.874 1.00 23.80 9 GLY C O 1
ATOM 8158 N N . GLU C 3 10 ? 134.318 114.314 152.809 1.00 26.46 10 GLU C N 1
ATOM 8159 C CA . GLU C 3 10 ? 134.944 115.470 153.431 1.00 25.00 10 GLU C CA 1
ATOM 8160 C C . GLU C 3 10 ? 133.997 116.045 154.470 1.00 27.20 10 GLU C C 1
ATOM 8161 O O . GLU C 3 10 ? 132.837 116.326 154.165 1.00 28.86 10 GLU C O 1
ATOM 8167 N N . ALA C 3 11 ? 134.483 116.203 155.697 1.00 26.80 11 ALA C N 1
ATOM 8168 C CA . ALA C 3 11 ? 133.687 116.869 156.715 1.00 25.20 11 ALA C CA 1
ATOM 8169 C C . ALA C 3 11 ? 133.411 118.305 156.295 1.00 25.53 11 ALA C C 1
ATOM 8170 O O . ALA C 3 11 ? 134.294 119.006 155.800 1.00 26.78 11 ALA C O 1
ATOM 8172 N N . VAL C 3 12 ? 132.173 118.738 156.489 1.00 26.27 12 VAL C N 1
ATOM 8173 C CA . VAL C 3 12 ? 131.736 120.079 156.140 1.00 25.64 12 VAL C CA 1
ATOM 8174 C C . VAL C 3 12 ? 130.861 120.578 157.275 1.00 26.29 12 VAL C C 1
ATOM 8175 O O . VAL C 3 12 ? 130.075 119.818 157.849 1.00 30.15 12 VAL C O 1
ATOM 8179 N N . THR C 3 13 ? 131.020 121.848 157.616 1.00 25.16 13 THR C N 1
ATOM 8180 C CA . THR C 3 13 ? 130.188 122.514 158.603 1.00 27.72 13 THR C CA 1
ATOM 8181 C C . THR C 3 13 ? 129.718 123.835 158.019 1.00 26.62 13 THR C C 1
ATOM 8182 O O . THR C 3 13 ? 130.484 124.531 157.348 1.00 27.84 13 THR C O 1
ATOM 8186 N N . ALA C 3 14 ? 128.456 124.174 158.260 1.00 25.43 14 ALA C N 1
ATOM 8187 C CA . ALA C 3 14 ? 127.884 125.351 157.626 1.00 25.58 14 ALA C CA 1
ATOM 8188 C C . ALA C 3 14 ? 126.771 125.923 158.487 1.00 24.77 14 ALA C C 1
ATOM 8189 O O . ALA C 3 14 ? 126.180 125.234 159.319 1.00 27.82 14 ALA C O 1
ATOM 8191 N N . ASP C 3 15 ? 126.495 127.204 158.270 1.00 30.62 15 ASP C N 1
ATOM 8192 C CA . ASP C 3 15 ? 125.355 127.880 158.876 1.00 30.14 15 ASP C CA 1
ATOM 8193 C C . ASP C 3 15 ? 124.212 127.846 157.870 1.00 31.13 15 ASP C C 1
ATOM 8194 O O . ASP C 3 15 ? 124.286 128.485 156.816 1.00 33.63 15 ASP C O 1
ATOM 8199 N N . VAL C 3 16 ? 123.161 127.100 158.185 1.00 25.87 16 VAL C N 1
ATOM 8200 C CA . VAL C 3 16 ? 122.018 126.970 157.294 1.00 26.64 16 VAL C CA 1
ATOM 8201 C C . VAL C 3 16 ? 120.752 127.300 158.063 1.00 24.82 16 VAL C C 1
ATOM 8202 O O . VAL C 3 16 ? 120.662 127.085 159.275 1.00 26.49 16 VAL C O 1
ATOM 8206 N N . GLU C 3 17 ? 119.774 127.834 157.353 1.00 23.73 17 GLU C N 1
ATOM 8207 C CA . GLU C 3 17 ? 118.449 127.922 157.925 1.00 22.55 17 GLU C CA 1
ATOM 8208 C C . GLU C 3 17 ? 117.894 126.516 158.126 1.00 23.31 17 GLU C C 1
ATOM 8209 O O . GLU C 3 17 ? 118.145 125.626 157.309 1.00 25.14 17 GLU C O 1
ATOM 8215 N N . PRO C 3 18 ? 117.193 126.235 159.247 1.00 21.07 18 PRO C N 1
ATOM 8216 C CA . PRO C 3 18 ? 116.556 124.939 159.443 1.00 23.58 18 PRO C CA 1
ATOM 8217 C C . PRO C 3 18 ? 115.753 124.466 158.220 1.00 18.48 18 PRO C C 1
ATOM 8218 O O . PRO C 3 18 ? 115.735 123.311 157.972 1.00 22.77 18 PRO C O 1
ATOM 8222 N N . ARG C 3 19 ? 115.139 125.379 157.483 1.00 18.58 19 ARG C N 1
ATOM 8223 C CA . ARG C 3 19 ? 114.283 124.987 156.375 1.00 18.69 19 ARG C CA 1
ATOM 8224 C C . ARG C 3 19 ? 115.059 124.634 155.116 1.00 16.96 19 ARG C C 1
ATOM 8225 O O . ARG C 3 19 ? 114.450 124.167 154.151 1.00 18.36 19 ARG C O 1
ATOM 8233 N N . MET C 3 20 ? 116.370 124.843 155.096 1.00 17.50 20 MET C N 1
ATOM 8234 C CA . MET C 3 20 ? 117.137 124.594 153.886 1.00 17.15 20 MET C CA 1
ATOM 8235 C C . MET C 3 20 ? 117.084 123.119 153.522 1.00 13.18 20 MET C C 1
ATOM 8236 O O . MET C 3 20 ? 117.570 122.266 154.266 1.00 17.12 20 MET C O 1
ATOM 8241 N N . LEU C 3 21 ? 116.474 122.824 152.381 1.00 15.91 21 LEU C N 1
ATOM 8242 C CA . LEU C 3 21 ? 116.496 121.468 151.862 1.00 12.36 21 LEU C CA 1
ATOM 8243 C C . LEU C 3 21 ? 117.926 121.058 151.542 1.00 9.85 21 LEU C C 1
ATOM 8244 O O . LEU C 3 21 ? 118.757 121.875 151.136 1.00 11.68 21 LEU C O 1
ATOM 8249 N N . LEU C 3 22 ? 118.203 119.768 151.718 1.00 11.36 22 LEU C N 1
ATOM 8250 C CA . LEU C 3 22 ? 119.550 119.267 151.492 1.00 8.33 22 LEU C CA 1
ATOM 8251 C C . LEU C 3 22 ? 120.003 119.524 150.064 1.00 10.90 22 LEU C C 1
ATOM 8252 O O . LEU C 3 22 ? 121.178 119.809 149.828 1.00 13.76 22 LEU C O 1
ATOM 8257 N N . VAL C 3 23 ? 119.097 119.396 149.091 1.00 10.95 23 VAL C N 1
ATOM 8258 C CA . VAL C 3 23 ? 119.503 119.606 147.703 1.00 10.16 23 VAL C CA 1
ATOM 8259 C C . VAL C 3 23 ? 120.030 121.019 147.518 1.00 7.68 23 VAL C C 1
ATOM 8260 O O . VAL C 3 23 ? 121.016 121.242 146.809 1.00 12.35 23 VAL C O 1
ATOM 8264 N N . HIS C 3 24 ? 119.391 121.966 148.136 1.00 10.75 24 HIS C N 1
ATOM 8265 C CA . HIS C 3 24 ? 119.837 123.329 148.030 1.00 11.72 24 HIS C CA 1
ATOM 8266 C C . HIS C 3 24 ? 121.143 123.569 148.798 1.00 13.97 24 HIS C C 1
ATOM 8267 O O . HIS C 3 24 ? 121.997 124.303 148.364 1.00 17.81 24 HIS C O 1
ATOM 8274 N N . PHE C 3 25 ? 121.268 122.956 149.954 1.00 14.42 25 PHE C N 1
ATOM 8275 C CA . PHE C 3 25 ? 122.516 123.077 150.698 1.00 12.42 25 PHE C CA 1
ATOM 8276 C C . PHE C 3 25 ? 123.686 122.506 149.907 1.00 14.05 25 PHE C C 1
ATOM 8277 O O . PHE C 3 25 ? 124.782 123.072 149.909 1.00 17.55 25 PHE C O 1
ATOM 8285 N N . LEU C 3 26 ? 123.478 121.372 149.240 1.00 10.90 26 LEU C N 1
ATOM 8286 C CA . LEU C 3 26 ? 124.524 120.790 148.409 1.00 13.00 26 LEU C CA 1
ATOM 8287 C C . LEU C 3 26 ? 124.820 121.667 147.200 1.00 12.08 26 LEU C C 1
ATOM 8288 O O . LEU C 3 26 ? 125.979 121.996 146.926 1.00 14.12 26 LEU C O 1
ATOM 8293 N N . ARG C 3 27 ? 123.785 122.101 146.536 1.00 13.60 27 ARG C N 1
ATOM 8294 C CA . ARG C 3 27 ? 124.020 122.772 145.269 1.00 13.98 27 ARG C CA 1
ATOM 8295 C C . ARG C 3 27 ? 124.463 124.141 145.472 1.00 14.32 27 ARG C C 1
ATOM 8296 O O . ARG C 3 27 ? 125.446 124.576 144.936 1.00 20.47 27 ARG C O 1
ATOM 8304 N N . ASP C 3 28 ? 123.712 124.840 146.257 1.00 15.05 28 ASP C N 1
ATOM 8305 C CA . ASP C 3 28 ? 123.969 126.221 146.397 1.00 17.98 28 ASP C CA 1
ATOM 8306 C C . ASP C 3 28 ? 125.082 126.427 147.385 1.00 19.37 28 ASP C C 1
ATOM 8307 O O . ASP C 3 28 ? 126.148 126.850 147.014 1.00 22.05 28 ASP C O 1
ATOM 8312 N N . GLN C 3 29 ? 124.881 126.010 148.601 1.00 21.07 29 GLN C N 1
ATOM 8313 C CA . GLN C 3 29 ? 125.853 126.319 149.640 1.00 20.02 29 GLN C CA 1
ATOM 8314 C C . GLN C 3 29 ? 127.195 125.656 149.354 1.00 19.92 29 GLN C C 1
ATOM 8315 O O . GLN C 3 29 ? 128.231 126.325 149.332 1.00 23.89 29 GLN C O 1
ATOM 8321 N N . LEU C 3 30 ? 127.195 124.346 149.125 1.00 17.00 30 LEU C N 1
ATOM 8322 C CA . LEU C 3 30 ? 128.423 123.607 148.873 1.00 13.97 30 LEU C CA 1
ATOM 8323 C C . LEU C 3 30 ? 128.830 123.596 147.404 1.00 17.50 30 LEU C C 1
ATOM 8324 O O . LEU C 3 30 ? 129.857 123.000 147.068 1.00 18.58 30 LEU C O 1
ATOM 8329 N N . GLY C 3 31 ? 128.053 124.218 146.520 1.00 16.90 31 GLY C N 1
ATOM 8330 C CA . GLY C 3 31 ? 128.429 124.256 145.119 1.00 15.11 31 GLY C CA 1
ATOM 8331 C C . GLY C 3 31 ? 128.533 122.902 144.460 1.00 15.19 31 GLY C C 1
ATOM 8332 O O . GLY C 3 31 ? 129.194 122.772 143.429 1.00 21.58 31 GLY C O 1
ATOM 8333 N N . LEU C 3 32 ? 127.910 121.877 145.038 1.00 13.58 32 LEU C N 1
ATOM 8334 C CA . LEU C 3 32 ? 127.895 120.540 144.451 1.00 11.25 32 LEU C CA 1
ATOM 8335 C C . LEU C 3 32 ? 126.704 120.449 143.500 1.00 13.25 32 LEU C C 1
ATOM 8336 O O . LEU C 3 32 ? 125.679 119.826 143.783 1.00 13.45 32 LEU C O 1
ATOM 8341 N N . THR C 3 33 ? 126.861 121.072 142.338 1.00 13.83 33 THR C N 1
ATOM 8342 C CA . THR C 3 33 ? 125.776 121.194 141.372 1.00 14.76 33 THR C CA 1
ATOM 8343 C C . THR C 3 33 ? 125.526 119.918 140.582 1.00 13.46 33 THR C C 1
ATOM 8344 O O . THR C 3 33 ? 124.638 119.905 139.725 1.00 18.57 33 THR C O 1
ATOM 8348 N N . GLY C 3 34 ? 126.289 118.857 140.829 1.00 12.54 34 GLY C N 1
ATOM 8349 C CA . GLY C 3 34 ? 125.963 117.582 140.220 1.00 11.41 34 GLY C CA 1
ATOM 8350 C C . GLY C 3 34 ? 124.579 117.104 140.612 1.00 13.63 34 GLY C C 1
ATOM 8351 O O . GLY C 3 34 ? 123.848 116.542 139.794 1.00 15.35 34 GLY C O 1
ATOM 8352 N N . THR C 3 35 ? 124.177 117.376 141.836 1.00 13.79 35 THR C N 1
ATOM 8353 C CA . THR C 3 35 ? 122.853 117.036 142.297 1.00 11.28 35 THR C CA 1
ATOM 8354 C C . THR C 3 35 ? 121.809 117.990 141.745 1.00 9.01 35 THR C C 1
ATOM 8355 O O . THR C 3 35 ? 121.975 119.178 141.832 1.00 15.25 35 THR C O 1
ATOM 8359 N N . HIS C 3 36 ? 120.755 117.446 141.170 1.00 7.88 36 HIS C N 1
ATOM 8360 C CA . HIS C 3 36 ? 119.737 118.275 140.569 1.00 7.30 36 HIS C CA 1
ATOM 8361 C C . HIS C 3 36 ? 118.378 118.235 141.279 1.00 8.31 36 HIS C C 1
ATOM 8362 O O . HIS C 3 36 ? 118.186 117.486 142.171 1.00 13.56 36 HIS C O 1
ATOM 8369 N N . TRP C 3 37 ? 117.467 119.072 140.897 1.00 6.05 37 TRP C N 1
ATOM 8370 C CA . TRP C 3 37 ? 116.118 119.045 141.423 1.00 6.63 37 TRP C CA 1
ATOM 8371 C C . TRP C 3 37 ? 115.202 119.337 140.250 1.00 6.09 37 TRP C C 1
ATOM 8372 O O . TRP C 3 37 ? 115.565 120.065 139.364 1.00 6.79 37 TRP C O 1
ATOM 8383 N N . GLY C 3 38 ? 114.059 118.698 140.220 1.00 5.98 38 GLY C N 1
ATOM 8384 C CA . GLY C 3 38 ? 113.157 118.885 139.106 1.00 6.00 38 GLY C CA 1
ATOM 8385 C C . GLY C 3 38 ? 111.691 118.900 139.470 1.00 9.60 38 GLY C C 1
ATOM 8386 O O . GLY C 3 38 ? 110.838 118.900 138.580 1.00 13.69 38 GLY C O 1
ATOM 8387 N N . CYS C 3 39 ? 111.376 118.900 140.763 1.00 7.52 39 CYS C N 1
ATOM 8388 C CA . CYS C 3 39 ? 109.981 118.846 141.174 1.00 8.62 39 CYS C CA 1
ATOM 8389 C C . CYS C 3 39 ? 109.834 119.431 142.571 1.00 8.75 39 CYS C C 1
ATOM 8390 O O . CYS C 3 39 ? 110.810 119.630 143.294 1.00 9.48 39 CYS C O 1
ATOM 8393 N N . ASP C 3 40 ? 108.586 119.712 142.934 1.00 9.19 40 ASP C N 1
ATOM 8394 C CA . ASP C 3 40 ? 108.240 120.168 144.271 1.00 11.61 40 ASP C CA 1
ATOM 8395 C C . ASP C 3 40 ? 107.678 119.066 145.148 1.00 10.68 40 ASP C C 1
ATOM 8396 O O . ASP C 3 40 ? 107.545 119.268 146.357 1.00 16.35 40 ASP C O 1
ATOM 8401 N N . THR C 3 41 ? 107.342 117.917 144.575 1.00 9.85 41 THR C N 1
ATOM 8402 C CA . THR C 3 41 ? 106.541 116.917 145.266 1.00 9.29 41 THR C CA 1
ATOM 8403 C C . THR C 3 41 ? 107.302 115.620 145.487 1.00 10.76 41 THR C C 1
ATOM 8404 O O . THR C 3 41 ? 106.683 114.562 145.614 1.00 12.78 41 THR C O 1
ATOM 8408 N N . SER C 3 42 ? 108.632 115.681 145.529 1.00 10.36 42 SER C N 1
ATOM 8409 C CA . SER C 3 42 ? 109.459 114.510 145.804 1.00 8.98 42 SER C CA 1
ATOM 8410 C C . SER C 3 42 ? 109.196 113.391 144.809 1.00 8.08 42 SER C C 1
ATOM 8411 O O . SER C 3 42 ? 109.257 112.215 145.153 1.00 9.32 42 SER C O 1
ATOM 8414 N N . ASN C 3 43 ? 108.926 113.743 143.562 1.00 10.00 43 ASN C N 1
ATOM 8415 C CA . ASN C 3 43 ? 108.485 112.774 142.570 1.00 9.46 43 ASN C CA 1
ATOM 8416 C C . ASN C 3 43 ? 109.547 112.440 141.537 1.00 8.77 43 ASN C C 1
ATOM 8417 O O . ASN C 3 43 ? 109.646 111.292 141.114 1.00 16.13 43 ASN C O 1
ATOM 8422 N N . CYS C 3 44 ? 110.338 113.421 141.104 1.00 8.77 44 CYS C N 1
ATOM 8423 C CA . CYS C 3 44 ? 111.191 113.214 139.943 1.00 9.01 44 CYS C CA 1
ATOM 8424 C C . CYS C 3 44 ? 112.428 112.382 140.259 1.00 7.56 44 CYS C C 1
ATOM 8425 O O . CYS C 3 44 ? 112.888 111.626 139.400 1.00 12.47 44 CYS C O 1
ATOM 8428 N N . GLY C 3 45 ? 112.992 112.517 141.457 1.00 8.41 45 GLY C N 1
ATOM 8429 C CA . GLY C 3 45 ? 114.175 111.774 141.830 1.00 6.83 45 GLY C CA 1
ATOM 8430 C C . GLY C 3 45 ? 115.486 112.332 141.314 1.00 6.27 45 GLY C C 1
ATOM 8431 O O . GLY C 3 45 ? 116.528 111.708 141.541 1.00 11.18 45 GLY C O 1
ATOM 8432 N N . THR C 3 46 ? 115.490 113.499 140.756 1.00 2.46 46 THR C N 1
ATOM 8433 C CA . THR C 3 46 ? 116.689 114.074 140.200 1.00 6.65 46 THR C CA 1
ATOM 8434 C C . THR C 3 46 ? 117.650 114.552 141.276 1.00 5.97 46 THR C C 1
ATOM 8435 O O . THR C 3 46 ? 118.786 114.813 140.999 1.00 11.76 46 THR C O 1
ATOM 8439 N N . CYS C 3 47 ? 117.170 114.651 142.491 1.00 4.30 47 CYS C N 1
ATOM 8440 C CA . CYS C 3 47 ? 117.948 115.081 143.604 1.00 4.47 47 CYS C CA 1
ATOM 8441 C C . CYS C 3 47 ? 118.484 113.923 144.407 1.00 4.19 47 CYS C C 1
ATOM 8442 O O . CYS C 3 47 ? 118.992 114.117 145.470 1.00 10.99 47 CYS C O 1
ATOM 8445 N N . VAL C 3 48 ? 118.285 112.718 143.954 1.00 7.28 48 VAL C N 1
ATOM 8446 C CA . VAL C 3 48 ? 118.695 111.579 144.761 1.00 9.33 48 VAL C CA 1
ATOM 8447 C C . VAL C 3 48 ? 120.178 111.676 145.064 1.00 8.04 48 VAL C C 1
ATOM 8448 O O . VAL C 3 48 ? 121.009 111.853 144.168 1.00 13.56 48 VAL C O 1
ATOM 8452 N N . VAL C 3 49 ? 120.509 111.584 146.343 1.00 10.28 49 VAL C N 1
ATOM 8453 C CA . VAL C 3 49 ? 121.879 111.530 146.806 1.00 8.65 49 VAL C CA 1
ATOM 8454 C C . VAL C 3 49 ? 121.982 110.340 147.740 1.00 10.91 49 VAL C C 1
ATOM 8455 O O . VAL C 3 49 ? 120.984 109.727 148.117 1.00 16.22 49 VAL C O 1
ATOM 8459 N N . GLU C 3 50 ? 123.207 110.010 148.102 1.00 15.49 50 GLU C N 1
ATOM 8460 C CA . GLU C 3 50 ? 123.450 108.969 149.081 1.00 17.43 50 GLU C CA 1
ATOM 8461 C C . GLU C 3 50 ? 123.552 109.619 150.451 1.00 16.10 50 GLU C C 1
ATOM 8462 O O . GLU C 3 50 ? 124.428 110.456 150.682 1.00 20.00 50 GLU C O 1
ATOM 8468 N N . VAL C 3 51 ? 122.641 109.256 151.344 1.00 20.11 51 VAL C N 1
ATOM 8469 C CA . VAL C 3 51 ? 122.717 109.644 152.743 1.00 18.84 51 VAL C CA 1
ATOM 8470 C C . VAL C 3 51 ? 122.881 108.368 153.542 1.00 21.78 51 VAL C C 1
ATOM 8471 O O . VAL C 3 51 ? 121.999 107.502 153.523 1.00 25.78 51 VAL C O 1
ATOM 8475 N N . ASP C 3 52 ? 124.016 108.240 154.220 1.00 21.62 52 ASP C N 1
ATOM 8476 C CA . ASP C 3 52 ? 124.325 107.035 154.983 1.00 24.97 52 ASP C CA 1
ATOM 8477 C C . ASP C 3 52 ? 124.192 105.796 154.105 1.00 24.19 52 ASP C C 1
ATOM 8478 O O . ASP C 3 52 ? 123.647 104.770 154.512 1.00 28.81 52 ASP C O 1
ATOM 8483 N N . GLY C 3 53 ? 124.671 105.907 152.870 1.00 21.55 53 GLY C N 1
ATOM 8484 C CA . GLY C 3 53 ? 124.692 104.785 151.961 1.00 19.79 53 GLY C CA 1
ATOM 8485 C C . GLY C 3 53 ? 123.385 104.467 151.275 1.00 20.90 53 GLY C C 1
ATOM 8486 O O . GLY C 3 53 ? 123.302 103.447 150.583 1.00 22.12 53 GLY C O 1
ATOM 8487 N N . GLU C 3 54 ? 122.360 105.297 151.435 1.00 19.79 54 GLU C N 1
ATOM 8488 C CA . GLU C 3 54 ? 121.083 104.976 150.829 1.00 19.19 54 GLU C CA 1
ATOM 8489 C C . GLU C 3 54 ? 120.593 106.122 149.953 1.00 16.19 54 GLU C C 1
ATOM 8490 O O . GLU C 3 54 ? 120.672 107.290 150.345 1.00 18.41 54 GLU C O 1
ATOM 8496 N N . PRO C 3 55 ? 120.092 105.815 148.760 1.00 13.33 55 PRO C N 1
ATOM 8497 C CA . PRO C 3 55 ? 119.527 106.865 147.910 1.00 10.27 55 PRO C CA 1
ATOM 8498 C C . PRO C 3 55 ? 118.413 107.592 148.639 1.00 9.19 55 PRO C C 1
ATOM 8502 N N . VAL C 3 56 ? 118.536 108.908 148.682 1.00 10.46 56 VAL C N 1
ATOM 8503 C CA . VAL C 3 56 ? 117.573 109.759 149.355 1.00 8.03 56 VAL C CA 1
ATOM 8504 C C . VAL C 3 56 ? 117.291 110.946 148.455 1.00 6.67 56 VAL C C 1
ATOM 8505 O O . VAL C 3 56 ? 118.208 111.520 147.861 1.00 12.66 56 VAL C O 1
ATOM 8509 N N . LYS C 3 57 ? 116.025 111.308 148.348 1.00 8.76 57 LYS C N 1
ATOM 8510 C CA . LYS C 3 57 ? 115.666 112.531 147.649 1.00 7.02 57 LYS C CA 1
ATOM 8511 C C . LYS C 3 57 ? 116.128 113.702 148.498 1.00 8.95 57 LYS C C 1
ATOM 8512 O O . LYS C 3 57 ? 115.540 113.987 149.543 1.00 12.45 57 LYS C O 1
ATOM 8518 N N . SER C 3 58 ? 117.217 114.351 148.081 1.00 6.79 58 SER C N 1
ATOM 8519 C CA . SER C 3 58 ? 117.751 115.460 148.860 1.00 5.73 58 SER C CA 1
ATOM 8520 C C . SER C 3 58 ? 116.784 116.628 148.922 1.00 7.63 58 SER C C 1
ATOM 8521 O O . SER C 3 58 ? 116.934 117.494 149.786 1.00 10.77 58 SER C O 1
ATOM 8524 N N . CYS C 3 59 ? 115.812 116.683 148.011 1.00 7.10 59 CYS C N 1
ATOM 8525 C CA . CYS C 3 59 ? 114.773 117.698 148.086 1.00 9.42 59 CYS C CA 1
ATOM 8526 C C . CYS C 3 59 ? 113.811 117.449 149.236 1.00 6.04 59 CYS C C 1
ATOM 8527 O O . CYS C 3 59 ? 113.087 118.363 149.628 1.00 11.14 59 CYS C O 1
ATOM 8530 N N . THR C 3 60 ? 113.757 116.227 149.747 1.00 8.85 60 THR C N 1
ATOM 8531 C CA . THR C 3 60 ? 112.843 115.854 150.817 1.00 10.87 60 THR C CA 1
ATOM 8532 C C . THR C 3 60 ? 113.599 115.583 152.110 1.00 8.19 60 THR C C 1
ATOM 8533 O O . THR C 3 60 ? 113.160 114.800 152.951 1.00 16.44 60 THR C O 1
ATOM 8537 N N . MET C 3 61 ? 114.754 116.216 152.258 1.00 13.87 61 MET C N 1
ATOM 8538 C CA . MET C 3 61 ? 115.563 116.129 153.460 1.00 13.95 61 MET C CA 1
ATOM 8539 C C . MET C 3 61 ? 116.104 117.515 153.747 1.00 14.54 61 MET C C 1
ATOM 8540 O O . MET C 3 61 ? 116.638 118.169 152.849 1.00 14.05 61 MET C O 1
ATOM 8545 N N . LEU C 3 62 ? 115.954 117.952 154.984 1.00 14.75 62 LEU C N 1
ATOM 8546 C CA . LEU C 3 62 ? 116.543 119.247 155.368 1.00 15.53 62 LEU C CA 1
ATOM 8547 C C . LEU C 3 62 ? 118.038 119.048 155.587 1.00 12.20 62 LEU C C 1
ATOM 8548 O O . LEU C 3 62 ? 118.414 117.958 155.980 1.00 17.43 62 LEU C O 1
ATOM 8553 N N . ALA C 3 63 ? 118.851 120.015 155.203 1.00 14.60 63 ALA C N 1
ATOM 8554 C CA . ALA C 3 63 ? 120.266 119.985 155.546 1.00 17.16 63 ALA C CA 1
ATOM 8555 C C . ALA C 3 63 ? 120.445 119.725 157.035 1.00 15.88 63 ALA C C 1
ATOM 8556 O O . ALA C 3 63 ? 121.294 118.925 157.440 1.00 20.64 63 ALA C O 1
ATOM 8558 N N . ALA C 3 64 ? 119.596 120.335 157.847 1.00 18.18 64 ALA C N 1
ATOM 8559 C CA . ALA C 3 64 ? 119.668 120.176 159.322 1.00 18.69 64 ALA C CA 1
ATOM 8560 C C . ALA C 3 64 ? 119.499 118.708 159.697 1.00 17.29 64 ALA C C 1
ATOM 8561 O O . ALA C 3 64 ? 120.088 118.276 160.678 1.00 20.94 64 ALA C O 1
ATOM 8563 N N . MET C 3 65 ? 118.675 117.988 158.937 1.00 19.98 65 MET C N 1
ATOM 8564 C CA . MET C 3 65 ? 118.438 116.549 159.160 1.00 17.73 65 MET C CA 1
ATOM 8565 C C . MET C 3 65 ? 119.657 115.754 158.709 1.00 18.26 65 MET C C 1
ATOM 8566 O O . MET C 3 65 ? 119.919 114.742 159.307 1.00 22.27 65 MET C O 1
ATOM 8571 N N . ALA C 3 66 ? 120.305 116.177 157.632 1.00 18.42 66 ALA C N 1
ATOM 8572 C CA . ALA C 3 66 ? 121.516 115.498 157.196 1.00 19.10 66 ALA C CA 1
ATOM 8573 C C . ALA C 3 66 ? 122.677 115.704 158.156 1.00 19.75 66 ALA C C 1
ATOM 8574 O O . ALA C 3 66 ? 123.672 114.982 158.059 1.00 20.85 66 ALA C O 1
ATOM 8576 N N . SER C 3 67 ? 122.578 116.669 159.065 1.00 22.94 67 SER C N 1
ATOM 8577 C CA . SER C 3 67 ? 123.671 116.941 159.985 1.00 23.71 67 SER C CA 1
ATOM 8578 C C . SER C 3 67 ? 124.025 115.679 160.757 1.00 21.40 67 SER C C 1
ATOM 8579 O O . SER C 3 67 ? 123.148 114.955 161.232 1.00 24.26 67 SER C O 1
ATOM 8582 N N . GLY C 3 68 ? 125.321 115.411 160.868 1.00 20.97 68 GLY C N 1
ATOM 8583 C CA . GLY C 3 68 ? 125.790 114.194 161.491 1.00 23.31 68 GLY C CA 1
ATOM 8584 C C . GLY C 3 68 ? 125.775 112.976 160.598 1.00 23.74 68 GLY C C 1
ATOM 8585 O O . GLY C 3 68 ? 126.140 111.888 161.057 1.00 26.93 68 GLY C O 1
ATOM 8586 N N . HIS C 3 69 ? 125.373 113.118 159.342 1.00 23.97 69 HIS C N 1
ATOM 8587 C CA . HIS C 3 69 ? 125.305 112.011 158.407 1.00 22.85 69 HIS C CA 1
ATOM 8588 C C . HIS C 3 69 ? 126.282 112.238 157.268 1.00 23.78 69 HIS C C 1
ATOM 8589 O O . HIS C 3 69 ? 126.721 113.360 157.008 1.00 25.66 69 HIS C O 1
ATOM 8596 N N . SER C 3 70 ? 126.624 111.151 156.593 1.00 22.25 70 SER C N 1
ATOM 8597 C CA . SER C 3 70 ? 127.471 111.219 155.416 1.00 22.50 70 SER C CA 1
ATOM 8598 C C . SER C 3 70 ? 126.588 111.322 154.182 1.00 22.32 70 SER C C 1
ATOM 8599 O O . SER C 3 70 ? 125.667 110.521 154.000 1.00 22.74 70 SER C O 1
ATOM 8602 N N . VAL C 3 71 ? 126.853 112.322 153.354 1.00 18.07 71 VAL C N 1
ATOM 8603 C CA . VAL C 3 71 ? 126.079 112.564 152.147 1.00 19.57 71 VAL C CA 1
ATOM 8604 C C . VAL C 3 71 ? 127.014 112.416 150.963 1.00 18.79 71 VAL C C 1
ATOM 8605 O O . VAL C 3 71 ? 128.034 113.109 150.880 1.00 20.63 71 VAL C O 1
ATOM 8609 N N . ASN C 3 72 ? 126.667 111.520 150.051 1.00 17.04 72 ASN C N 1
ATOM 8610 C CA . ASN C 3 72 ? 127.458 111.276 148.861 1.00 14.57 72 ASN C CA 1
ATOM 8611 C C . ASN C 3 72 ? 126.650 111.653 147.632 1.00 14.64 72 ASN C C 1
ATOM 8612 O O . ASN C 3 72 ? 125.460 111.339 147.537 1.00 16.63 72 ASN C O 1
ATOM 8617 N N . THR C 3 73 ? 127.301 112.340 146.712 1.00 13.54 73 THR C N 1
ATOM 8618 C CA . THR C 3 73 ? 126.705 112.814 145.477 1.00 11.60 73 THR C CA 1
ATOM 8619 C C . THR C 3 73 ? 127.465 112.233 144.291 1.00 13.06 73 THR C C 1
ATOM 8620 O O . THR C 3 73 ? 128.458 111.522 144.444 1.00 14.77 73 THR C O 1
ATOM 8624 N N . VAL C 3 74 ? 126.985 112.553 143.090 1.00 16.13 74 VAL C N 1
ATOM 8625 C CA . VAL C 3 74 ? 127.657 112.098 141.879 1.00 14.08 74 VAL C CA 1
ATOM 8626 C C . VAL C 3 74 ? 129.092 112.599 141.840 1.00 13.76 74 VAL C C 1
ATOM 8627 O O . VAL C 3 74 ? 129.976 111.922 141.305 1.00 16.91 74 VAL C O 1
ATOM 8631 N N . GLU C 3 75 ? 129.349 113.787 142.390 1.00 12.18 75 GLU C N 1
ATOM 8632 C CA . GLU C 3 75 ? 130.706 114.320 142.389 1.00 15.75 75 GLU C CA 1
ATOM 8633 C C . GLU C 3 75 ? 131.672 113.374 143.086 1.00 16.86 75 GLU C C 1
ATOM 8634 O O . GLU C 3 75 ? 132.806 113.188 142.633 1.00 19.33 75 GLU C O 1
ATOM 8640 N N . GLY C 3 76 ? 131.241 112.756 144.171 1.00 15.45 76 GLY C N 1
ATOM 8641 C CA . GLY C 3 76 ? 132.104 111.814 144.839 1.00 16.82 76 GLY C CA 1
ATOM 8642 C C . GLY C 3 76 ? 132.201 110.450 144.202 1.00 17.20 76 GLY C C 1
ATOM 8643 O O . GLY C 3 76 ? 132.917 109.595 144.721 1.00 20.63 76 GLY C O 1
ATOM 8644 N N . MET C 3 77 ? 131.533 110.228 143.063 1.00 17.12 77 MET C N 1
ATOM 8645 C CA . MET C 3 77 ? 131.530 108.842 142.558 1.00 20.01 77 MET C CA 1
ATOM 8646 C C . MET C 3 77 ? 132.817 108.433 141.875 1.00 19.42 77 MET C C 1
ATOM 8647 O O . MET C 3 77 ? 133.163 107.281 141.908 1.00 23.34 77 MET C O 1
ATOM 8652 N N . GLU C 3 78 ? 133.451 109.374 141.194 1.00 19.97 78 GLU C N 1
ATOM 8653 C CA . GLU C 3 78 ? 134.751 109.092 140.552 1.00 22.87 78 GLU C CA 1
ATOM 8654 C C . GLU C 3 78 ? 135.786 109.228 141.654 1.00 25.08 78 GLU C C 1
ATOM 8655 O O . GLU C 3 78 ? 135.952 110.320 142.183 1.00 25.76 78 GLU C O 1
ATOM 8661 N N . VAL C 3 79 ? 136.488 108.151 141.903 1.00 29.01 79 VAL C N 1
ATOM 8662 C CA . VAL C 3 79 ? 137.451 108.143 143.029 1.00 29.50 79 VAL C CA 1
ATOM 8663 C C . VAL C 3 79 ? 138.846 108.008 142.439 1.00 31.35 79 VAL C C 1
ATOM 8664 O O . VAL C 3 79 ? 139.035 107.114 141.615 1.00 32.53 79 VAL C O 1
ATOM 8668 N N . ASP C 3 80 ? 139.759 108.893 142.825 1.00 36.47 80 ASP C N 1
ATOM 8669 C CA . ASP C 3 80 ? 141.172 108.770 142.381 1.00 35.40 80 ASP C CA 1
ATOM 8670 C C . ASP C 3 80 ? 141.228 108.766 140.857 1.00 34.93 80 ASP C C 1
ATOM 8671 O O . ASP C 3 80 ? 141.885 107.867 140.303 1.00 35.66 80 ASP C O 1
ATOM 8676 N N . GLY C 3 81 ? 140.481 109.682 140.225 1.00 30.25 81 GLY C N 1
ATOM 8677 C CA . GLY C 3 81 ? 140.468 109.790 138.756 1.00 29.25 81 GLY C CA 1
ATOM 8678 C C . GLY C 3 81 ? 139.799 108.623 138.045 1.00 27.95 81 GLY C C 1
ATOM 8679 O O . GLY C 3 81 ? 139.833 108.626 136.814 1.00 29.71 81 GLY C O 1
ATOM 8680 N N . LYS C 3 82 ? 139.235 107.663 138.770 1.00 26.73 82 LYS C N 1
ATOM 8681 C CA . LYS C 3 82 ? 138.633 106.461 138.125 1.00 26.50 82 LYS C CA 1
ATOM 8682 C C . LYS C 3 82 ? 137.113 106.485 138.253 1.00 24.82 82 LYS C C 1
ATOM 8683 O O . LYS C 3 82 ? 136.606 106.520 139.375 1.00 24.71 82 LYS C O 1
ATOM 8689 N N . LEU C 3 83 ? 136.446 106.393 137.113 1.00 22.62 83 LEU C N 1
ATOM 8690 C CA . LEU C 3 83 ? 134.976 106.445 137.098 1.00 19.12 83 LEU C CA 1
ATOM 8691 C C . LEU C 3 83 ? 134.442 105.227 137.811 1.00 18.44 83 LEU C C 1
ATOM 8692 O O . LEU C 3 83 ? 135.015 104.154 137.663 1.00 21.10 83 LEU C O 1
ATOM 8697 N N . ASP C 3 84 ? 133.395 105.410 138.590 1.00 17.15 84 ASP C N 1
ATOM 8698 C CA . ASP C 3 84 ? 132.710 104.290 139.151 1.00 16.50 84 ASP C CA 1
ATOM 8699 C C . ASP C 3 84 ? 132.156 103.496 137.962 1.00 13.68 84 ASP C C 1
ATOM 8700 O O . ASP C 3 84 ? 131.902 104.057 136.923 1.00 16.55 84 ASP C O 1
ATOM 8705 N N . PRO C 3 85 ? 132.020 102.190 138.125 1.00 17.26 85 PRO C N 1
ATOM 8706 C CA . PRO C 3 85 ? 131.467 101.374 137.032 1.00 13.77 85 PRO C CA 1
ATOM 8707 C C . PRO C 3 85 ? 130.093 101.827 136.587 1.00 13.54 85 PRO C C 1
ATOM 8708 O O . PRO C 3 85 ? 129.740 101.632 135.422 1.00 18.14 85 PRO C O 1
ATOM 8712 N N . VAL C 3 86 ? 129.304 102.436 137.471 1.00 14.60 86 VAL C N 1
ATOM 8713 C CA . VAL C 3 86 ? 128.018 102.982 137.050 1.00 15.36 86 VAL C CA 1
ATOM 8714 C C . VAL C 3 86 ? 128.225 104.118 136.054 1.00 12.36 86 VAL C C 1
ATOM 8715 O O . VAL C 3 86 ? 127.567 104.176 135.013 1.00 14.37 86 VAL C O 1
ATOM 8719 N N . GLN C 3 87 ? 129.146 105.031 136.357 1.00 11.00 87 GLN C N 1
ATOM 8720 C CA . GLN C 3 87 ? 129.415 106.140 135.447 1.00 12.61 87 GLN C CA 1
ATOM 8721 C C . GLN C 3 87 ? 129.902 105.633 134.097 1.00 11.80 87 GLN C C 1
ATOM 8722 O O . GLN C 3 87 ? 129.425 106.065 133.038 1.00 16.82 87 GLN C O 1
ATOM 8728 N N . GLU C 3 88 ? 130.851 104.701 134.119 1.00 12.50 88 GLU C N 1
ATOM 8729 C CA . GLU C 3 88 ? 131.386 104.169 132.876 1.00 16.40 88 GLU C CA 1
ATOM 8730 C C . GLU C 3 88 ? 130.311 103.432 132.091 1.00 12.72 88 GLU C C 1
ATOM 8731 O O . GLU C 3 88 ? 130.260 103.525 130.864 1.00 17.73 88 GLU C O 1
ATOM 8737 N N . GLY C 3 89 ? 129.450 102.685 132.782 1.00 12.87 89 GLY C N 1
ATOM 8738 C CA . GLY C 3 89 ? 128.371 102.003 132.095 1.00 11.31 89 GLY C CA 1
ATOM 8739 C C . GLY C 3 89 ? 127.379 102.968 131.479 1.00 11.27 89 GLY C C 1
ATOM 8740 O O . GLY C 3 89 ? 126.874 102.733 130.380 1.00 12.49 89 GLY C O 1
ATOM 8741 N N . PHE C 3 90 ? 127.087 104.064 132.180 1.00 10.11 90 PHE C N 1
ATOM 8742 C CA . PHE C 3 90 ? 126.165 105.057 131.647 1.00 6.97 90 PHE C CA 1
ATOM 8743 C C . PHE C 3 90 ? 126.729 105.684 130.384 1.00 10.97 90 PHE C C 1
ATOM 8744 O O . PHE C 3 90 ? 126.003 105.892 129.407 1.00 12.66 90 PHE C O 1
ATOM 8752 N N . MET C 3 91 ? 128.028 105.982 130.380 1.00 14.09 91 MET C N 1
ATOM 8753 C CA . MET C 3 91 ? 128.650 106.492 129.161 1.00 13.11 91 MET C CA 1
ATOM 8754 C C . MET C 3 91 ? 128.640 105.443 128.054 1.00 10.57 91 MET C C 1
ATOM 8755 O O . MET C 3 91 ? 128.290 105.742 126.910 1.00 16.40 91 MET C O 1
ATOM 8760 N N . GLN C 3 92 ? 128.996 104.205 128.384 1.00 11.53 92 GLN C N 1
ATOM 8761 C CA . GLN C 3 92 ? 129.147 103.167 127.372 1.00 13.43 92 GLN C CA 1
ATOM 8762 C C . GLN C 3 92 ? 127.816 102.758 126.767 1.00 12.75 92 GLN C C 1
ATOM 8763 O O . GLN C 3 92 ? 127.756 102.405 125.587 1.00 15.10 92 GLN C O 1
ATOM 8769 N N . CYS C 3 93 ? 126.748 102.796 127.554 1.00 12.98 93 CYS C N 1
ATOM 8770 C CA . CYS C 3 93 ? 125.449 102.300 127.137 1.00 10.15 93 CYS C CA 1
ATOM 8771 C C . CYS C 3 93 ? 124.455 103.412 126.840 1.00 10.62 93 CYS C C 1
ATOM 8772 O O . CYS C 3 93 ? 123.264 103.138 126.671 1.00 14.08 93 CYS C O 1
ATOM 8775 N N . HIS C 3 94 ? 124.911 104.656 126.757 1.00 7.62 94 HIS C N 1
ATOM 8776 C CA . HIS C 3 94 ? 124.026 105.767 126.454 1.00 8.22 94 HIS C CA 1
ATOM 8777 C C . HIS C 3 94 ? 122.868 105.809 127.451 1.00 5.39 94 HIS C C 1
ATOM 8778 O O . HIS C 3 94 ? 121.703 105.951 127.088 1.00 10.59 94 HIS C O 1
ATOM 8785 N N . GLY C 3 95 ? 123.205 105.681 128.728 1.00 5.45 95 GLY C N 1
ATOM 8786 C CA . GLY C 3 95 ? 122.231 105.789 129.786 1.00 5.87 95 GLY C CA 1
ATOM 8787 C C . GLY C 3 95 ? 121.871 107.204 130.167 1.00 3.98 95 GLY C C 1
ATOM 8788 O O . GLY C 3 95 ? 121.237 107.420 131.200 1.00 9.81 95 GLY C O 1
ATOM 8789 N N . LEU C 3 96 ? 122.274 108.182 129.364 1.00 4.02 96 LEU C N 1
ATOM 8790 C CA . LEU C 3 96 ? 121.957 109.575 129.614 1.00 3.74 96 LEU C CA 1
ATOM 8791 C C . LEU C 3 96 ? 121.944 110.317 128.289 1.00 5.03 96 LEU C C 1
ATOM 8792 O O . LEU C 3 96 ? 122.672 109.966 127.359 1.00 6.73 96 LEU C O 1
ATOM 8797 N N . GLN C 3 97 ? 121.235 111.427 128.250 1.00 2.28 97 GLN C N 1
ATOM 8798 C CA . GLN C 3 97 ? 121.184 112.268 127.079 1.00 8.14 97 GLN C CA 1
ATOM 8799 C C . GLN C 3 97 ? 121.364 113.650 127.575 1.00 4.20 97 GLN C C 1
ATOM 8800 O O . GLN C 3 97 ? 122.401 114.165 127.446 1.00 9.08 97 GLN C O 1
ATOM 8806 N N . CYS C 3 98 ? 120.346 114.214 128.191 1.00 4.29 98 CYS C N 1
ATOM 8807 C CA . CYS C 3 98 ? 120.494 115.546 128.759 1.00 4.76 98 CYS C CA 1
ATOM 8808 C C . CYS C 3 98 ? 121.328 115.514 130.067 1.00 3.17 98 CYS C C 1
ATOM 8809 O O . CYS C 3 98 ? 121.835 116.514 130.440 1.00 5.18 98 CYS C O 1
ATOM 8812 N N . GLY C 3 99 ? 121.395 114.369 130.705 1.00 3.48 99 GLY C N 1
ATOM 8813 C CA . GLY C 3 99 ? 122.181 114.184 131.902 1.00 5.04 99 GLY C CA 1
ATOM 8814 C C . GLY C 3 99 ? 121.557 114.710 133.171 1.00 2.58 99 GLY C C 1
ATOM 8815 O O . GLY C 3 99 ? 122.180 114.617 134.230 1.00 7.04 99 GLY C O 1
ATOM 8816 N N . PHE C 3 100 ? 120.358 115.222 133.088 1.00 5.32 100 PHE C N 1
ATOM 8817 C CA . PHE C 3 100 ? 119.778 115.821 134.295 1.00 5.27 100 PHE C CA 1
ATOM 8818 C C . PHE C 3 100 ? 119.474 114.819 135.399 1.00 0.00 100 PHE C C 1
ATOM 8819 O O . PHE C 3 100 ? 119.774 115.041 136.504 1.00 7.35 100 PHE C O 1
ATOM 8827 N N . CYS C 3 101 ? 118.817 113.767 135.089 1.00 6.74 101 CYS C N 1
ATOM 8828 C CA . CYS C 3 101 ? 118.490 112.689 136.025 1.00 8.98 101 CYS C CA 1
ATOM 8829 C C . CYS C 3 101 ? 119.693 111.796 136.298 1.00 2.30 101 CYS C C 1
ATOM 8830 O O . CYS C 3 101 ? 119.692 111.094 137.248 1.00 5.03 101 CYS C O 1
ATOM 8833 N N . THR C 3 102 ? 120.710 111.857 135.449 1.00 5.37 102 THR C N 1
ATOM 8834 C CA . THR C 3 102 ? 121.859 110.921 135.569 1.00 4.65 102 THR C CA 1
ATOM 8835 C C . THR C 3 102 ? 122.489 110.831 136.979 1.00 2.82 102 THR C C 1
ATOM 8836 O O . THR C 3 102 ? 122.674 109.782 137.486 1.00 9.25 102 THR C O 1
ATOM 8840 N N . PRO C 3 103 ? 122.833 111.964 137.604 1.00 6.73 103 PRO C N 1
ATOM 8841 C CA . PRO C 3 103 ? 123.376 111.931 138.990 1.00 7.96 103 PRO C CA 1
ATOM 8842 C C . PRO C 3 103 ? 122.535 111.066 139.905 1.00 5.99 103 PRO C C 1
ATOM 8843 O O . PRO C 3 103 ? 123.004 110.082 140.421 1.00 11.28 103 PRO C O 1
ATOM 8847 N N . GLY C 3 104 ? 121.275 111.395 140.016 1.00 8.09 104 GLY C N 1
ATOM 8848 C CA . GLY C 3 104 ? 120.406 110.583 140.805 1.00 7.10 104 GLY C CA 1
ATOM 8849 C C . GLY C 3 104 ? 120.367 109.167 140.310 1.00 6.69 104 GLY C C 1
ATOM 8850 O O . GLY C 3 104 ? 120.485 108.242 141.078 1.00 6.88 104 GLY C O 1
ATOM 8851 N N . MET C 3 105 ? 120.183 109.003 139.015 1.00 8.70 105 MET C N 1
ATOM 8852 C CA . MET C 3 105 ? 120.093 107.654 138.471 1.00 6.49 105 MET C CA 1
ATOM 8853 C C . MET C 3 105 ? 121.334 106.844 138.803 1.00 8.22 105 MET C C 1
ATOM 8854 O O . MET C 3 105 ? 121.234 105.689 139.211 1.00 10.38 105 MET C O 1
ATOM 8859 N N . MET C 3 106 ? 122.509 107.435 138.651 1.00 7.76 106 MET C N 1
ATOM 8860 C CA . MET C 3 106 ? 123.736 106.710 138.938 1.00 10.53 106 MET C CA 1
ATOM 8861 C C . MET C 3 106 ? 123.915 106.481 140.431 1.00 6.88 106 MET C C 1
ATOM 8862 O O . MET C 3 106 ? 124.454 105.452 140.825 1.00 11.96 106 MET C O 1
ATOM 8867 N N . ILE C 3 107 ? 123.483 107.416 141.276 1.00 10.35 107 ILE C N 1
ATOM 8868 C CA . ILE C 3 107 ? 123.522 107.166 142.717 1.00 7.00 107 ILE C CA 1
ATOM 8869 C C . ILE C 3 107 ? 122.651 105.966 143.062 1.00 9.19 107 ILE C C 1
ATOM 8870 O O . ILE C 3 107 ? 123.064 105.056 143.791 1.00 11.79 107 ILE C O 1
ATOM 8875 N N . THR C 3 108 ? 121.433 105.942 142.527 1.00 10.11 108 THR C N 1
ATOM 8876 C CA . THR C 3 108 ? 120.539 104.819 142.765 1.00 8.41 108 THR C CA 1
ATOM 8877 C C . THR C 3 108 ? 121.123 103.528 142.211 1.00 7.68 108 THR C C 1
ATOM 8878 O O . THR C 3 108 ? 121.079 102.488 142.870 1.00 10.29 108 THR C O 1
ATOM 8882 N N . ALA C 3 109 ? 121.682 103.578 141.004 1.00 10.32 109 ALA C N 1
ATOM 8883 C CA . ALA C 3 109 ? 122.247 102.386 140.385 1.00 12.09 109 ALA C CA 1
ATOM 8884 C C . ALA C 3 109 ? 123.446 101.874 141.168 1.00 7.42 109 ALA C C 1
ATOM 8885 O O . ALA C 3 109 ? 123.621 100.665 141.321 1.00 15.82 109 ALA C O 1
ATOM 8887 N N . ARG C 3 110 ? 124.290 102.777 141.657 1.00 9.95 110 ARG C N 1
ATOM 8888 C CA . ARG C 3 110 ? 125.429 102.370 142.468 1.00 13.01 110 ARG C CA 1
ATOM 8889 C C . ARG C 3 110 ? 124.969 101.742 143.775 1.00 10.82 110 ARG C C 1
ATOM 8890 O O . ARG C 3 110 ? 125.506 100.716 144.198 1.00 15.31 110 ARG C O 1
ATOM 8898 N N . ALA C 3 111 ? 123.965 102.335 144.424 1.00 15.32 111 ALA C N 1
ATOM 8899 C CA . ALA C 3 111 ? 123.431 101.730 145.640 1.00 12.92 111 ALA C CA 1
ATOM 8900 C C . ALA C 3 111 ? 122.877 100.343 145.356 1.00 13.26 111 ALA C C 1
ATOM 8901 O O . ALA C 3 111 ? 123.130 99.390 146.106 1.00 21.79 111 ALA C O 1
ATOM 8903 N N . LEU C 3 112 ? 122.129 100.207 144.262 1.00 15.29 112 LEU C N 1
ATOM 8904 C CA . LEU C 3 112 ? 121.561 98.918 143.902 1.00 15.06 112 LEU C CA 1
ATOM 8905 C C . LEU C 3 112 ? 122.660 97.892 143.670 1.00 15.22 112 LEU C C 1
ATOM 8906 O O . LEU C 3 112 ? 122.629 96.793 144.231 1.00 19.37 112 LEU C O 1
ATOM 8911 N N . LEU C 3 113 ? 123.657 98.249 142.863 1.00 16.36 113 LEU C N 1
ATOM 8912 C CA . LEU C 3 113 ? 124.733 97.315 142.563 1.00 17.41 113 LEU C CA 1
ATOM 8913 C C . LEU C 3 113 ? 125.519 96.955 143.813 1.00 17.08 113 LEU C C 1
ATOM 8914 O O . LEU C 3 113 ? 126.047 95.845 143.912 1.00 21.60 113 LEU C O 1
ATOM 8919 N N . ARG C 3 114 ? 125.616 97.876 144.771 1.00 22.45 114 ARG C N 1
ATOM 8920 C CA . ARG C 3 114 ? 126.220 97.542 146.057 1.00 21.15 114 ARG C CA 1
ATOM 8921 C C . ARG C 3 114 ? 125.410 96.480 146.780 1.00 21.61 114 ARG C C 1
ATOM 8922 O O . ARG C 3 114 ? 125.964 95.500 147.291 1.00 25.47 114 ARG C O 1
ATOM 8930 N N . GLN C 3 115 ? 124.092 96.658 146.841 1.00 25.55 115 GLN C N 1
ATOM 8931 C CA . GLN C 3 115 ? 123.272 95.680 147.545 1.00 24.34 115 GLN C CA 1
ATOM 8932 C C . GLN C 3 115 ? 122.932 94.472 146.683 1.00 25.31 115 GLN C C 1
ATOM 8933 O O . GLN C 3 115 ? 122.616 93.410 147.223 1.00 28.21 115 GLN C O 1
ATOM 8939 N N . ASN C 3 116 ? 123.000 94.610 145.362 1.00 25.69 116 ASN C N 1
ATOM 8940 C CA . ASN C 3 116 ? 122.669 93.535 144.430 1.00 23.29 116 ASN C CA 1
ATOM 8941 C C . ASN C 3 116 ? 123.739 93.534 143.347 1.00 25.80 116 ASN C C 1
ATOM 8942 O O . ASN C 3 116 ? 123.686 94.349 142.413 1.00 26.86 116 ASN C O 1
ATOM 8947 N N . PRO C 3 117 ? 124.739 92.660 143.453 1.00 27.50 117 PRO C N 1
ATOM 8948 C CA . PRO C 3 117 ? 125.804 92.644 142.438 1.00 27.60 117 PRO C CA 1
ATOM 8949 C C . PRO C 3 117 ? 125.328 92.303 141.034 1.00 27.07 117 PRO C C 1
ATOM 8950 O O . PRO C 3 117 ? 125.950 92.749 140.063 1.00 28.81 117 PRO C O 1
ATOM 8954 N N . ASP C 3 118 ? 124.266 91.514 140.887 1.00 26.99 118 ASP C N 1
ATOM 8955 C CA . ASP C 3 118 ? 123.813 91.025 139.584 1.00 28.76 118 ASP C CA 1
ATOM 8956 C C . ASP C 3 118 ? 122.313 91.249 139.436 1.00 27.90 118 ASP C C 1
ATOM 8957 O O . ASP C 3 118 ? 121.527 90.296 139.400 1.00 29.37 118 ASP C O 1
ATOM 8962 N N . PRO C 3 119 ? 121.884 92.502 139.339 1.00 21.66 119 PRO C N 1
ATOM 8963 C CA . PRO C 3 119 ? 120.449 92.779 139.251 1.00 21.78 119 PRO C CA 1
ATOM 8964 C C . PRO C 3 119 ? 119.857 92.341 137.920 1.00 19.34 119 PRO C C 1
ATOM 8965 O O . PRO C 3 119 ? 120.527 92.314 136.887 1.00 21.74 119 PRO C O 1
ATOM 8969 N N . THR C 3 120 ? 118.578 91.995 137.962 1.00 17.56 120 THR C N 1
ATOM 8970 C CA . THR C 3 120 ? 117.799 91.775 136.757 1.00 18.37 120 THR C CA 1
ATOM 8971 C C . THR C 3 120 ? 117.297 93.106 136.202 1.00 17.80 120 THR C C 1
ATOM 8972 O O . THR C 3 120 ? 117.310 94.138 136.879 1.00 18.39 120 THR C O 1
ATOM 8976 N N . GLU C 3 121 ? 116.839 93.078 134.950 1.00 16.86 121 GLU C N 1
ATOM 8977 C CA . GLU C 3 121 ? 116.258 94.286 134.375 1.00 18.48 121 GLU C CA 1
ATOM 8978 C C . GLU C 3 121 ? 115.077 94.761 135.206 1.00 17.96 121 GLU C C 1
ATOM 8979 O O . GLU C 3 121 ? 114.878 95.967 135.383 1.00 15.05 121 GLU C O 1
ATOM 8985 N N . GLU C 3 122 ? 114.267 93.824 135.701 1.00 16.87 122 GLU C N 1
ATOM 8986 C CA . GLU C 3 122 ? 113.160 94.198 136.569 1.00 17.05 122 GLU C CA 1
ATOM 8987 C C . GLU C 3 122 ? 113.665 94.846 137.849 1.00 18.32 122 GLU C C 1
ATOM 8988 O O . GLU C 3 122 ? 113.120 95.860 138.292 1.00 20.47 122 GLU C O 1
ATOM 8994 N N . GLU C 3 123 ? 114.698 94.270 138.463 1.00 17.02 123 GLU C N 1
ATOM 8995 C CA . GLU C 3 123 ? 115.236 94.861 139.681 1.00 17.76 123 GLU C CA 1
ATOM 8996 C C . GLU C 3 123 ? 115.793 96.249 139.411 1.00 12.93 123 GLU C C 1
ATOM 8997 O O . GLU C 3 123 ? 115.620 97.161 140.220 1.00 17.59 123 GLU C O 1
ATOM 9003 N N . ILE C 3 124 ? 116.467 96.431 138.277 1.00 17.75 124 ILE C N 1
ATOM 9004 C CA . ILE C 3 124 ? 117.005 97.746 137.946 1.00 11.12 124 ILE C CA 1
ATOM 9005 C C . ILE C 3 124 ? 115.873 98.747 137.760 1.00 11.10 124 ILE C C 1
ATOM 9006 O O . ILE C 3 124 ? 115.914 99.866 138.283 1.00 11.31 124 ILE C O 1
ATOM 9011 N N . ARG C 3 125 ? 114.843 98.356 137.010 1.00 11.28 125 ARG C N 1
ATOM 9012 C CA . ARG C 3 125 ? 113.716 99.250 136.780 1.00 13.95 125 ARG C CA 1
ATOM 9013 C C . ARG C 3 125 ? 113.031 99.614 138.087 1.00 11.10 125 ARG C C 1
ATOM 9014 O O . ARG C 3 125 ? 112.720 100.784 138.331 1.00 12.20 125 ARG C O 1
ATOM 9022 N N . GLU C 3 126 ? 112.801 98.626 138.950 1.00 11.46 126 GLU C N 1
ATOM 9023 C CA . GLU C 3 126 ? 112.195 98.915 140.241 1.00 13.97 126 GLU C CA 1
ATOM 9024 C C . GLU C 3 126 ? 113.071 99.860 141.047 1.00 11.62 126 GLU C C 1
ATOM 9025 O O . GLU C 3 126 ? 112.576 100.824 141.639 1.00 14.51 126 GLU C O 1
ATOM 9031 N N . ALA C 3 127 ? 114.383 99.610 141.062 1.00 11.40 127 ALA C N 1
ATOM 9032 C CA . ALA C 3 127 ? 115.291 100.426 141.860 1.00 10.40 127 ALA C CA 1
ATOM 9033 C C . ALA C 3 127 ? 115.294 101.872 141.400 1.00 9.24 127 ALA C C 1
ATOM 9034 O O . ALA C 3 127 ? 115.510 102.778 142.207 1.00 11.38 127 ALA C O 1
ATOM 9036 N N . ILE C 3 128 ? 115.062 102.114 140.113 1.00 11.09 128 ILE C N 1
ATOM 9037 C CA . ILE C 3 128 ? 115.043 103.466 139.580 1.00 9.76 128 ILE C CA 1
ATOM 9038 C C . ILE C 3 128 ? 113.623 103.969 139.361 1.00 8.10 128 ILE C C 1
ATOM 9039 O O . ILE C 3 128 ? 113.431 105.038 138.781 1.00 13.04 128 ILE C O 1
ATOM 9044 N N . SER C 3 129 ? 112.622 103.216 139.812 1.00 8.90 129 SER C N 1
ATOM 9045 C CA . SER C 3 129 ? 111.234 103.551 139.525 1.00 10.49 129 SER C CA 1
ATOM 9046 C C . SER C 3 129 ? 110.804 104.848 140.185 1.00 8.95 129 SER C C 1
ATOM 9047 O O . SER C 3 129 ? 109.768 105.402 139.816 1.00 15.49 129 SER C O 1
ATOM 9050 N N . GLY C 3 130 ? 111.560 105.333 141.157 1.00 11.99 130 GLY C N 1
ATOM 9051 C CA . GLY C 3 130 ? 111.314 106.628 141.742 1.00 9.85 130 GLY C CA 1
ATOM 9052 C C . GLY C 3 130 ? 112.013 107.767 141.043 1.00 11.04 130 GLY C C 1
ATOM 9053 O O . GLY C 3 130 ? 111.950 108.903 141.520 1.00 13.64 130 GLY C O 1
ATOM 9054 N N . GLN C 3 131 ? 112.686 107.503 139.929 1.00 12.44 131 GLN C N 1
ATOM 9055 C CA . GLN C 3 131 ? 113.473 108.520 139.248 1.00 8.63 131 GLN C CA 1
ATOM 9056 C C . GLN C 3 131 ? 113.065 108.607 137.788 1.00 8.22 131 GLN C C 1
ATOM 9057 O O . GLN C 3 131 ? 113.160 107.626 137.046 1.00 11.88 131 GLN C O 1
ATOM 9063 N N . ILE C 3 132 ? 112.637 109.783 137.384 1.00 3.46 132 ILE C N 1
ATOM 9064 C CA . ILE C 3 132 ? 112.112 110.008 136.050 1.00 8.82 132 ILE C CA 1
ATOM 9065 C C . ILE C 3 132 ? 113.254 110.368 135.116 1.00 8.81 132 ILE C C 1
ATOM 9066 O O . ILE C 3 132 ? 114.051 111.261 135.413 1.00 10.20 132 ILE C O 1
ATOM 9071 N N . CYS C 3 133 ? 113.323 109.695 133.975 1.00 6.01 133 CYS C N 1
ATOM 9072 C CA . CYS C 3 133 ? 114.174 110.131 132.877 1.00 6.54 133 CYS C CA 1
ATOM 9073 C C . CYS C 3 133 ? 113.276 110.411 131.683 1.00 3.39 133 CYS C C 1
ATOM 9074 O O . CYS C 3 133 ? 112.580 109.515 131.200 1.00 8.15 133 CYS C O 1
ATOM 9077 N N . ARG C 3 134 ? 113.266 111.615 131.236 1.00 7.03 134 ARG C N 1
ATOM 9078 C CA . ARG C 3 134 ? 112.467 111.991 130.126 1.00 6.54 134 ARG C CA 1
ATOM 9079 C C . ARG C 3 134 ? 113.165 111.643 128.812 1.00 5.04 134 ARG C C 1
ATOM 9080 O O . ARG C 3 134 ? 112.503 111.528 127.824 1.00 11.50 134 ARG C O 1
ATOM 9088 N N . CYS C 3 135 ? 114.468 111.516 128.809 1.00 8.33 135 CYS C N 1
ATOM 9089 C CA . CYS C 3 135 ? 115.227 111.397 127.563 1.00 6.30 135 CYS C CA 1
ATOM 9090 C C . CYS C 3 135 ? 115.580 110.058 127.040 1.00 7.48 135 CYS C C 1
ATOM 9091 O O . CYS C 3 135 ? 115.499 109.841 125.850 1.00 10.24 135 CYS C O 1
ATOM 9094 N N . THR C 3 136 ? 115.856 109.104 127.904 1.00 4.09 136 THR C N 1
ATOM 9095 C CA . THR C 3 136 ? 116.497 107.872 127.466 1.00 5.70 136 THR C CA 1
ATOM 9096 C C . THR C 3 136 ? 115.520 106.770 127.091 1.00 6.65 136 THR C C 1
ATOM 9097 O O . THR C 3 136 ? 115.869 105.902 126.285 1.00 10.70 136 THR C O 1
ATOM 9101 N N . GLY C 3 137 ? 114.320 106.774 127.659 1.00 5.99 137 GLY C N 1
ATOM 9102 C CA . GLY C 3 137 ? 113.435 105.640 127.549 1.00 6.29 137 GLY C CA 1
ATOM 9103 C C . GLY C 3 137 ? 113.744 104.525 128.521 1.00 5.98 137 GLY C C 1
ATOM 9104 O O . GLY C 3 137 ? 113.080 103.485 128.475 1.00 10.59 137 GLY C O 1
ATOM 9105 N N . TYR C 3 138 ? 114.756 104.701 129.370 1.00 6.20 138 TYR C N 1
ATOM 9106 C CA . TYR C 3 138 ? 115.089 103.804 130.472 1.00 8.24 138 TYR C CA 1
ATOM 9107 C C . TYR C 3 138 ? 115.723 102.494 130.045 1.00 7.48 138 TYR C C 1
ATOM 9108 O O . TYR C 3 138 ? 116.363 101.827 130.862 1.00 14.65 138 TYR C O 1
ATOM 9117 N N . THR C 3 139 ? 115.620 102.140 128.769 1.00 4.09 139 THR C N 1
ATOM 9118 C CA . THR C 3 139 ? 116.228 100.892 128.344 1.00 6.80 139 THR C CA 1
ATOM 9119 C C . THR C 3 139 ? 117.738 101.022 128.351 1.00 6.46 139 THR C C 1
ATOM 9120 O O . THR C 3 139 ? 118.449 100.106 128.775 1.00 11.81 139 THR C O 1
ATOM 9124 N N . THR C 3 140 ? 118.242 102.169 127.907 1.00 3.34 140 THR C N 1
ATOM 9125 C CA . THR C 3 140 ? 119.678 102.375 127.942 1.00 6.58 140 THR C CA 1
ATOM 9126 C C . THR C 3 140 ? 120.169 102.525 129.369 1.00 4.96 140 THR C C 1
ATOM 9127 O O . THR C 3 140 ? 121.310 102.185 129.654 1.00 10.56 140 THR C O 1
ATOM 9131 N N . ILE C 3 141 ? 119.336 103.045 130.271 1.00 8.31 141 ILE C N 1
ATOM 9132 C CA . ILE C 3 141 ? 119.720 103.102 131.677 1.00 5.53 141 ILE C CA 1
ATOM 9133 C C . ILE C 3 141 ? 119.842 101.699 132.249 1.00 6.31 141 ILE C C 1
ATOM 9134 O O . ILE C 3 141 ? 120.790 101.392 132.976 1.00 10.48 141 ILE C O 1
ATOM 9139 N N . VAL C 3 142 ? 118.882 100.831 131.942 1.00 6.80 142 VAL C N 1
ATOM 9140 C CA . VAL C 3 142 ? 118.980 99.438 132.362 1.00 8.92 142 VAL C CA 1
ATOM 9141 C C . VAL C 3 142 ? 120.243 98.804 131.796 1.00 7.67 142 VAL C C 1
ATOM 9142 O O . VAL C 3 142 ? 120.957 98.081 132.494 1.00 10.45 142 VAL C O 1
ATOM 9146 N N . ARG C 3 143 ? 120.536 99.072 130.522 1.00 8.92 143 ARG C N 1
ATOM 9147 C CA . ARG C 3 143 ? 121.753 98.553 129.906 1.00 9.45 143 ARG C CA 1
ATOM 9148 C C . ARG C 3 143 ? 122.999 99.103 130.591 1.00 8.32 143 ARG C C 1
ATOM 9149 O O . ARG C 3 143 ? 123.972 98.377 130.792 1.00 12.80 143 ARG C O 1
ATOM 9157 N N . SER C 3 144 ? 122.990 100.386 130.938 1.00 5.66 144 SER C N 1
ATOM 9158 C CA . SER C 3 144 ? 124.109 100.986 131.650 1.00 11.57 144 SER C CA 1
ATOM 9159 C C . SER C 3 144 ? 124.331 100.295 132.984 1.00 10.49 144 SER C C 1
ATOM 9160 O O . SER C 3 144 ? 125.469 100.008 133.363 1.00 11.44 144 SER C O 1
ATOM 9163 N N . VAL C 3 145 ? 123.251 100.042 133.720 1.00 8.29 145 VAL C N 1
ATOM 9164 C CA . VAL C 3 145 ? 123.386 99.417 135.027 1.00 7.35 145 VAL C CA 1
ATOM 9165 C C . VAL C 3 145 ? 123.850 97.981 134.877 1.00 12.38 145 VAL C C 1
ATOM 9166 O O . VAL C 3 145 ? 124.646 97.490 135.679 1.00 15.63 145 VAL C O 1
ATOM 9170 N N . GLN C 3 146 ? 123.362 97.283 133.855 1.00 9.04 146 GLN C N 1
ATOM 9171 C CA . GLN C 3 146 ? 123.839 95.929 133.610 1.00 15.14 146 GLN C CA 1
ATOM 9172 C C . GLN C 3 146 ? 125.313 95.940 133.239 1.00 12.21 146 GLN C C 1
ATOM 9173 O O . GLN C 3 146 ? 126.073 95.067 133.660 1.00 18.19 146 GLN C O 1
ATOM 9179 N N . TRP C 3 147 ? 125.733 96.934 132.463 1.00 13.40 147 TRP C N 1
ATOM 9180 C CA . TRP C 3 147 ? 127.134 97.055 132.092 1.00 14.29 147 TRP C CA 1
ATOM 9181 C C . TRP C 3 147 ? 127.999 97.284 133.322 1.00 13.86 147 TRP C C 1
ATOM 9182 O O . TRP C 3 147 ? 129.032 96.633 133.500 1.00 18.64 147 TRP C O 1
ATOM 9193 N N . ALA C 3 148 ? 127.589 98.214 134.183 1.00 13.36 148 ALA C N 1
ATOM 9194 C CA . ALA C 3 148 ? 128.326 98.454 135.417 1.00 15.21 148 ALA C CA 1
ATOM 9195 C C . ALA C 3 148 ? 128.354 97.207 136.289 1.00 17.08 148 ALA C C 1
ATOM 9196 O O . ALA C 3 148 ? 129.388 96.870 136.872 1.00 19.69 148 ALA C O 1
ATOM 9198 N N . ALA C 3 149 ? 127.225 96.512 136.394 1.00 15.84 149 ALA C N 1
ATOM 9199 C CA . ALA C 3 149 ? 127.171 95.305 137.205 1.00 19.33 149 ALA C CA 1
ATOM 9200 C C . ALA C 3 149 ? 128.128 94.249 136.674 1.00 21.61 149 ALA C C 1
ATOM 9201 O O . ALA C 3 149 ? 128.856 93.609 137.439 1.00 24.98 149 ALA C O 1
ATOM 9203 N N . ARG C 3 150 ? 128.143 94.059 135.358 1.00 22.53 150 ARG C N 1
ATOM 9204 C CA . ARG C 3 150 ? 128.930 92.988 134.769 1.00 23.87 150 ARG C CA 1
ATOM 9205 C C . ARG C 3 150 ? 130.412 93.327 134.757 1.00 26.21 150 ARG C C 1
ATOM 9206 O O . ARG C 3 150 ? 131.252 92.425 134.836 1.00 29.16 150 ARG C O 1
ATOM 9214 N N . HIS C 3 151 ? 130.757 94.610 134.674 1.00 24.55 151 HIS C N 1
ATOM 9215 C CA . HIS C 3 151 ? 132.159 94.986 134.774 1.00 26.86 151 HIS C CA 1
ATOM 9216 C C . HIS C 3 151 ? 132.654 94.966 136.211 1.00 27.16 151 HIS C C 1
ATOM 9217 O O . HIS C 3 151 ? 133.809 94.606 136.456 1.00 31.00 151 HIS C O 1
ATOM 9224 N N . ALA C 3 152 ? 131.804 95.325 137.170 1.00 26.89 152 ALA C N 1
ATOM 9225 C CA . ALA C 3 152 ? 132.192 95.189 138.566 1.00 27.12 152 ALA C CA 1
ATOM 9226 C C . ALA C 3 152 ? 132.518 93.744 138.900 1.00 29.47 152 ALA C C 1
ATOM 9227 O O . ALA C 3 152 ? 133.415 93.480 139.707 1.00 32.32 152 ALA C O 1
ATOM 9229 N N . ARG C 3 153 ? 131.816 92.802 138.282 1.00 32.30 153 ARG C N 1
ATOM 9230 C CA . ARG C 3 153 ? 132.062 91.387 138.511 1.00 32.62 153 ARG C CA 1
ATOM 9231 C C . ARG C 3 153 ? 133.442 90.992 137.996 1.00 32.95 153 ARG C C 1
ATOM 9232 O O . ARG C 3 153 ? 133.891 91.474 136.956 1.00 32.81 153 ARG C O 1
ATOM 9240 N N . ASN D 1 17 ? 136.152 165.034 121.358 1.00 23.76 17 ASN D N 1
ATOM 9241 C CA . ASN D 1 17 ? 136.228 163.579 121.269 1.00 22.04 17 ASN D CA 1
ATOM 9242 C C . ASN D 1 17 ? 134.863 162.931 121.437 1.00 24.47 17 ASN D C 1
ATOM 9243 O O . ASN D 1 17 ? 134.659 161.791 121.029 1.00 25.25 17 ASN D O 1
ATOM 9248 N N . ASP D 1 18 ? 133.925 163.651 122.046 1.00 27.21 18 ASP D N 1
ATOM 9249 C CA . ASP D 1 18 ? 132.599 163.093 122.268 1.00 29.08 18 ASP D CA 1
ATOM 9250 C C . ASP D 1 18 ? 131.734 163.094 121.012 1.00 29.87 18 ASP D C 1
ATOM 9251 O O . ASP D 1 18 ? 130.527 162.858 121.109 1.00 31.34 18 ASP D O 1
ATOM 9256 N N . ALA D 1 19 ? 132.315 163.350 119.844 1.00 30.27 19 ALA D N 1
ATOM 9257 C CA . ALA D 1 19 ? 131.582 163.180 118.602 1.00 29.46 19 ALA D CA 1
ATOM 9258 C C . ALA D 1 19 ? 131.207 161.712 118.411 1.00 30.11 19 ALA D C 1
ATOM 9259 O O . ALA D 1 19 ? 131.782 160.809 119.021 1.00 30.38 19 ALA D O 1
ATOM 9261 N N . LYS D 1 20 ? 130.226 161.480 117.547 1.00 31.93 20 LYS D N 1
ATOM 9262 C CA . LYS D 1 20 ? 129.725 160.134 117.265 1.00 31.25 20 LYS D CA 1
ATOM 9263 C C . LYS D 1 20 ? 129.702 159.900 115.760 1.00 32.64 20 LYS D C 1
ATOM 9264 O O . LYS D 1 20 ? 128.642 159.709 115.159 1.00 33.27 20 LYS D O 1
ATOM 9270 N N . PRO D 1 21 ? 130.865 159.906 115.119 1.00 28.68 21 PRO D N 1
ATOM 9271 C CA . PRO D 1 21 ? 130.906 159.652 113.679 1.00 27.92 21 PRO D CA 1
ATOM 9272 C C . PRO D 1 21 ? 130.497 158.225 113.370 1.00 28.13 21 PRO D C 1
ATOM 9273 O O . PRO D 1 21 ? 130.752 157.299 114.142 1.00 29.45 21 PRO D O 1
ATOM 9277 N N . CYS D 1 22 ? 129.868 158.071 112.213 1.00 24.96 22 CYS D N 1
ATOM 9278 C CA . CYS D 1 22 ? 129.577 156.695 111.728 1.00 26.02 22 CYS D CA 1
ATOM 9279 C C . CYS D 1 22 ? 130.777 156.317 110.873 1.00 23.75 22 CYS D C 1
ATOM 9280 O O . CYS D 1 22 ? 130.726 156.501 109.672 1.00 26.52 22 CYS D O 1
ATOM 9283 N N . GLY D 1 23 ? 131.860 155.918 111.520 1.00 21.09 23 GLY D N 1
ATOM 9284 C CA . GLY D 1 23 ? 133.095 155.606 110.836 1.00 18.62 23 GLY D CA 1
ATOM 9285 C C . GLY D 1 23 ? 134.289 156.330 111.417 1.00 17.95 23 GLY D C 1
ATOM 9286 O O . GLY D 1 23 ? 134.330 156.620 112.615 1.00 20.61 23 GLY D O 1
ATOM 9287 N N . HIS D 1 24 ? 135.271 156.620 110.572 1.00 19.29 24 HIS D N 1
ATOM 9288 C CA . HIS D 1 24 ? 136.502 157.230 111.040 1.00 16.93 24 HIS D CA 1
ATOM 9289 C C . HIS D 1 24 ? 136.201 158.564 111.710 1.00 18.02 24 HIS D C 1
ATOM 9290 O O . HIS D 1 24 ? 135.142 159.162 111.519 1.00 20.98 24 HIS D O 1
ATOM 9297 N N . GLY D 1 25 ? 137.150 159.027 112.507 1.00 17.89 25 GLY D N 1
ATOM 9298 C CA . GLY D 1 25 ? 137.021 160.285 113.209 1.00 16.90 25 GLY D CA 1
ATOM 9299 C C . GLY D 1 25 ? 137.152 160.117 114.710 1.00 17.38 25 GLY D C 1
ATOM 9300 O O . GLY D 1 25 ? 137.273 159.016 115.243 1.00 18.07 25 GLY D O 1
ATOM 9301 N N . ARG D 1 26 ? 137.137 161.260 115.385 1.00 19.21 26 ARG D N 1
ATOM 9302 C CA . ARG D 1 26 ? 137.229 161.259 116.835 1.00 18.38 26 ARG D CA 1
ATOM 9303 C C . ARG D 1 26 ? 135.939 160.724 117.432 1.00 20.72 26 ARG D C 1
ATOM 9304 O O . ARG D 1 26 ? 134.841 161.110 117.024 1.00 26.13 26 ARG D O 1
ATOM 9312 N N . MET D 1 27 ? 136.076 159.837 118.407 1.00 21.22 27 MET D N 1
ATOM 9313 C CA . MET D 1 27 ? 134.939 159.367 119.175 1.00 18.92 27 MET D CA 1
ATOM 9314 C C . MET D 1 27 ? 135.467 158.803 120.479 1.00 17.03 27 MET D C 1
ATOM 9315 O O . MET D 1 27 ? 136.594 158.310 120.540 1.00 19.58 27 MET D O 1
ATOM 9320 N N . LEU D 1 28 ? 134.644 158.880 121.518 1.00 16.82 28 LEU D N 1
ATOM 9321 C CA . LEU D 1 28 ? 135.024 158.287 122.790 1.00 17.24 28 LEU D CA 1
ATOM 9322 C C . LEU D 1 28 ? 135.285 156.800 122.616 1.00 12.84 28 LEU D C 1
ATOM 9323 O O . LEU D 1 28 ? 134.606 156.117 121.849 1.00 15.01 28 LEU D O 1
ATOM 9328 N N . ARG D 1 29 ? 136.290 156.308 123.323 1.00 12.98 29 ARG D N 1
ATOM 9329 C CA . ARG D 1 29 ? 136.6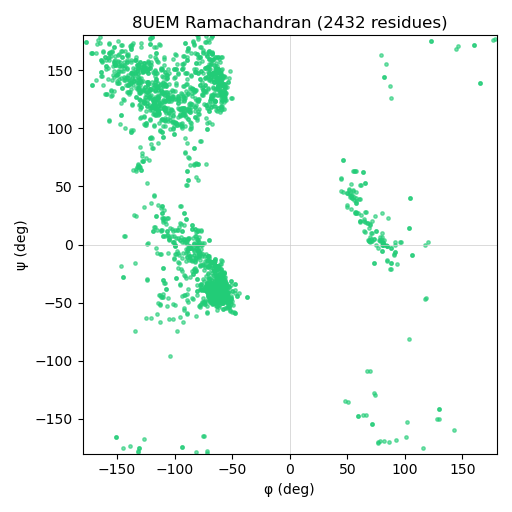12 154.893 123.270 1.00 10.17 29 ARG D CA 1
ATOM 9330 C C . ARG D 1 29 ? 135.511 154.070 123.922 1.00 9.41 29 ARG D C 1
ATOM 9331 O O . ARG D 1 29 ? 134.909 154.483 124.914 1.00 14.51 29 ARG D O 1
ATOM 9339 N N . LYS D 1 30 ? 135.255 152.893 123.361 1.00 12.79 30 LYS D N 1
ATOM 9340 C CA . LYS D 1 30 ? 134.264 151.992 123.930 1.00 13.89 30 LYS D CA 1
ATOM 9341 C C . LYS D 1 30 ? 134.806 151.176 125.095 1.00 13.06 30 LYS D C 1
ATOM 9342 O O . LYS D 1 30 ? 134.021 150.532 125.797 1.00 18.42 30 LYS D O 1
ATOM 9348 N N . GLU D 1 31 ? 136.120 151.179 125.309 1.00 12.38 31 GLU D N 1
ATOM 9349 C CA . GLU D 1 31 ? 136.711 150.529 126.469 1.00 12.59 31 GLU D CA 1
ATOM 9350 C C . GLU D 1 31 ? 136.660 151.400 127.715 1.00 9.24 31 GLU D C 1
ATOM 9351 O O . GLU D 1 31 ? 136.735 150.875 128.828 1.00 15.04 31 GLU D O 1
ATOM 9357 N N . ASP D 1 32 ? 136.547 152.711 127.548 1.00 8.58 32 ASP D N 1
ATOM 9358 C CA . ASP D 1 32 ? 136.656 153.616 128.689 1.00 10.62 32 ASP D CA 1
ATOM 9359 C C . ASP D 1 32 ? 135.583 153.387 129.739 1.00 9.72 32 ASP D C 1
ATOM 9360 O O . ASP D 1 32 ? 135.926 153.340 130.930 1.00 13.40 32 ASP D O 1
ATOM 9365 N N . PRO D 1 33 ? 134.296 153.266 129.399 1.00 13.24 33 PRO D N 1
ATOM 9366 C CA . PRO D 1 33 ? 133.286 153.080 130.456 1.00 12.36 33 PRO D CA 1
ATOM 9367 C C . PRO D 1 33 ? 133.679 152.051 131.503 1.00 12.26 33 PRO D C 1
ATOM 9368 O O . PRO D 1 33 ? 133.545 152.320 132.700 1.00 18.18 33 PRO D O 1
ATOM 9372 N N . ARG D 1 34 ? 134.207 150.902 131.095 1.00 9.18 34 ARG D N 1
ATOM 9373 C CA . ARG D 1 34 ? 134.593 149.927 132.076 1.00 10.68 34 ARG D CA 1
ATOM 9374 C C . ARG D 1 34 ? 135.933 150.276 132.779 1.00 9.78 34 ARG D C 1
ATOM 9375 O O . ARG D 1 34 ? 136.072 150.060 133.961 1.00 11.46 34 ARG D O 1
ATOM 9383 N N . PHE D 1 35 ? 136.894 150.812 132.035 1.00 7.10 35 PHE D N 1
ATOM 9384 C CA . PHE D 1 35 ? 138.184 151.046 132.670 1.00 9.03 35 PHE D CA 1
ATOM 9385 C C . PHE D 1 35 ? 138.046 152.142 133.701 1.00 6.86 35 PHE D C 1
ATOM 9386 O O . PHE D 1 35 ? 138.631 152.035 134.735 1.00 13.13 35 PHE D O 1
ATOM 9394 N N . ILE D 1 36 ? 137.352 153.202 133.400 1.00 5.63 36 ILE D N 1
ATOM 9395 C CA . ILE D 1 36 ? 137.270 154.317 134.335 1.00 9.67 36 ILE D CA 1
ATOM 9396 C C . ILE D 1 36 ? 136.528 153.946 135.608 1.00 10.26 36 ILE D C 1
ATOM 9397 O O . ILE D 1 36 ? 136.657 154.647 136.616 1.00 15.53 36 ILE D O 1
ATOM 9402 N N . ARG D 1 37 ? 135.827 152.848 135.599 1.00 11.28 37 ARG D N 1
ATOM 9403 C CA . ARG D 1 37 ? 135.096 152.374 136.761 1.00 12.42 37 ARG D CA 1
ATOM 9404 C C . ARG D 1 37 ? 135.818 151.252 137.491 1.00 12.99 37 ARG D C 1
ATOM 9405 O O . ARG D 1 37 ? 135.297 150.715 138.439 1.00 18.91 37 ARG D O 1
ATOM 9413 N N . GLY D 1 38 ? 137.013 150.886 137.030 1.00 11.83 38 GLY D N 1
ATOM 9414 C CA . GLY D 1 38 ? 137.768 149.810 137.657 1.00 14.02 38 GLY D CA 1
ATOM 9415 C C . GLY D 1 38 ? 137.166 148.494 137.306 1.00 12.05 38 GLY D C 1
ATOM 9416 O O . GLY D 1 38 ? 137.353 147.530 137.979 1.00 18.67 38 GLY D O 1
ATOM 9417 N N . ARG D 1 39 ? 136.480 148.457 136.203 1.00 14.73 39 ARG D N 1
ATOM 9418 C CA . ARG D 1 39 ? 135.852 147.261 135.776 1.00 15.52 39 ARG D CA 1
ATOM 9419 C C . ARG D 1 39 ? 136.549 146.621 134.609 1.00 13.44 39 ARG D C 1
ATOM 9420 O O . ARG D 1 39 ? 135.952 145.887 133.862 1.00 16.59 39 ARG D O 1
ATOM 9428 N N . GLY D 1 40 ? 137.804 146.907 134.430 1.00 14.40 40 GLY D N 1
ATOM 9429 C CA . GLY D 1 40 ? 138.552 146.214 133.406 1.00 11.09 40 GLY D CA 1
ATOM 9430 C C . GLY D 1 40 ? 138.716 144.798 133.907 1.00 10.74 40 GLY D C 1
ATOM 9431 O O . GLY D 1 40 ? 138.619 144.530 135.083 1.00 17.22 40 GLY D O 1
ATOM 9432 N N . ASN D 1 41 ? 138.989 143.878 133.023 1.00 10.02 41 ASN D N 1
ATOM 9433 C CA . ASN D 1 41 ? 139.202 142.537 133.486 1.00 10.69 41 ASN D CA 1
ATOM 9434 C C . ASN D 1 41 ? 140.582 142.106 133.087 1.00 8.40 41 ASN D C 1
ATOM 9435 O O . ASN D 1 41 ? 140.782 141.624 132.006 1.00 9.72 41 ASN D O 1
ATOM 9440 N N . TYR D 1 42 ? 141.546 142.422 133.903 1.00 9.59 42 TYR D N 1
ATOM 9441 C CA . TYR D 1 42 ? 142.922 142.040 133.660 1.00 6.89 42 TYR D CA 1
ATOM 9442 C C . TYR D 1 42 ? 143.183 140.674 134.282 1.00 7.48 42 TYR D C 1
ATOM 9443 O O . TYR D 1 42 ? 142.457 140.220 135.166 1.00 9.56 42 TYR D O 1
ATOM 9452 N N . VAL D 1 43 ? 144.258 140.026 133.832 1.00 4.60 43 VAL D N 1
ATOM 9453 C CA . VAL D 1 43 ? 144.491 138.637 134.216 1.00 7.20 43 VAL D CA 1
ATOM 9454 C C . VAL D 1 43 ? 144.490 138.484 135.732 1.00 7.67 43 VAL D C 1
ATOM 9455 O O . VAL D 1 43 ? 143.910 137.535 136.263 1.00 8.78 43 VAL D O 1
ATOM 9459 N N . ASP D 1 44 ? 145.140 139.400 136.453 1.00 7.58 44 ASP D N 1
ATOM 9460 C CA . ASP D 1 44 ? 145.182 139.253 137.905 1.00 10.89 44 ASP D CA 1
ATOM 9461 C C . ASP D 1 44 ? 143.823 139.463 138.555 1.00 10.38 44 ASP D C 1
ATOM 9462 O O . ASP D 1 44 ? 143.655 139.109 139.724 1.00 13.94 44 ASP D O 1
ATOM 9467 N N . ASP D 1 45 ? 142.864 140.041 137.837 1.00 9.41 45 ASP D N 1
ATOM 9468 C CA . ASP D 1 45 ? 141.492 140.103 138.315 1.00 13.45 45 ASP D CA 1
ATOM 9469 C C . ASP D 1 45 ? 140.806 138.747 138.285 1.00 12.54 45 ASP D C 1
ATOM 9470 O O . ASP D 1 45 ? 139.792 138.572 138.963 1.00 18.41 45 ASP D O 1
ATOM 9475 N N . VAL D 1 46 ? 141.331 137.796 137.517 1.00 11.46 46 VAL D N 1
ATOM 9476 C CA . VAL D 1 46 ? 140.660 136.523 137.287 1.00 12.75 46 VAL D CA 1
ATOM 9477 C C . VAL D 1 46 ? 140.703 135.719 138.580 1.00 10.79 46 VAL D C 1
ATOM 9478 O O . VAL D 1 46 ? 141.772 135.319 139.045 1.00 15.97 46 VAL D O 1
ATOM 9482 N N . LYS D 1 47 ? 139.537 135.479 139.157 1.00 15.89 47 LYS D N 1
ATOM 9483 C CA . LYS D 1 47 ? 139.404 134.659 140.351 1.00 15.98 47 LYS D CA 1
ATOM 9484 C C . LYS D 1 47 ? 138.551 133.466 139.963 1.00 15.98 47 LYS D C 1
ATOM 9485 O O . LYS D 1 47 ? 137.374 133.622 139.628 1.00 19.93 47 LYS D O 1
ATOM 9491 N N . LEU D 1 48 ? 139.149 132.298 139.966 1.00 18.23 48 LEU D N 1
ATOM 9492 C CA . LEU D 1 48 ? 138.400 131.106 139.644 1.00 16.04 48 LEU D CA 1
ATOM 9493 C C . LEU D 1 48 ? 138.253 130.227 140.879 1.00 16.31 48 LEU D C 1
ATOM 9494 O O . LEU D 1 48 ? 139.111 130.243 141.767 1.00 16.03 48 LEU D O 1
ATOM 9499 N N . PRO D 1 49 ? 137.172 129.461 140.972 1.00 19.08 49 PRO D N 1
ATOM 9500 C CA . PRO D 1 49 ? 136.993 128.587 142.137 1.00 18.96 49 PRO D CA 1
ATOM 9501 C C . PRO D 1 49 ? 138.152 127.610 142.263 1.00 17.59 49 PRO D C 1
ATOM 9502 O O . PRO D 1 49 ? 138.580 126.997 141.284 1.00 20.93 49 PRO D O 1
ATOM 9506 N N . GLY D 1 50 ? 138.656 127.469 143.483 1.00 16.05 50 GLY D N 1
ATOM 9507 C CA . GLY D 1 50 ? 139.773 126.587 143.735 1.00 16.36 50 GLY D CA 1
ATOM 9508 C C . GLY D 1 50 ? 141.094 127.053 143.170 1.00 17.53 50 GLY D C 1
ATOM 9509 O O . GLY D 1 50 ? 142.061 126.287 143.188 1.00 17.27 50 GLY D O 1
ATOM 9510 N N . MET D 1 51 ? 141.168 128.286 142.680 1.00 14.35 51 MET D N 1
ATOM 9511 C CA . MET D 1 51 ? 142.391 128.773 142.061 1.00 13.75 51 MET D CA 1
ATOM 9512 C C . MET D 1 51 ? 143.561 128.710 143.035 1.00 13.71 51 MET D C 1
ATOM 9513 O O . MET D 1 51 ? 143.471 129.184 144.169 1.00 19.87 51 MET D O 1
ATOM 9518 N N . LEU D 1 52 ? 144.662 128.126 142.582 1.00 11.39 52 LEU D N 1
ATOM 9519 C CA . LEU D 1 52 ? 145.927 128.139 143.297 1.00 12.51 52 LEU D CA 1
ATOM 9520 C C . LEU D 1 52 ? 146.840 129.211 142.709 1.00 11.15 52 LEU D C 1
ATOM 9521 O O . LEU D 1 52 ? 146.616 129.713 141.607 1.00 16.47 52 LEU D O 1
ATOM 9526 N N . HIS D 1 53 ? 147.877 129.560 143.460 1.00 11.53 53 HIS D N 1
ATOM 9527 C CA . HIS D 1 53 ? 148.796 130.620 143.072 1.00 13.11 53 HIS D CA 1
ATOM 9528 C C . HIS D 1 53 ? 150.191 130.054 142.874 1.00 12.38 53 HIS D C 1
ATOM 9529 O O . HIS D 1 53 ? 150.690 129.297 143.708 1.00 15.78 53 HIS D O 1
ATOM 9536 N N . LEU D 1 54 ? 150.810 130.425 141.768 1.00 12.32 54 LEU D N 1
ATOM 9537 C CA . LEU D 1 54 ? 152.104 129.905 141.374 1.00 11.35 54 LEU D CA 1
ATOM 9538 C C . LEU D 1 54 ? 153.146 131.004 141.505 1.00 11.45 54 LEU D C 1
ATOM 9539 O O . LEU D 1 54 ? 152.936 132.127 141.040 1.00 14.97 54 LEU D O 1
ATOM 9544 N N . ALA D 1 55 ? 154.247 130.681 142.161 1.00 9.58 55 ALA D N 1
ATOM 9545 C CA . ALA D 1 55 ? 155.387 131.571 142.287 1.00 9.89 55 ALA D CA 1
ATOM 9546 C C . ALA D 1 55 ? 156.608 130.844 141.756 1.00 10.69 55 ALA D C 1
ATOM 9547 O O . ALA D 1 55 ? 156.760 129.646 141.971 1.00 14.88 55 ALA D O 1
ATOM 9549 N N . ILE D 1 56 ? 157.466 131.554 141.040 1.00 13.41 56 ILE D N 1
ATOM 9550 C CA . ILE D 1 56 ? 158.615 130.942 140.388 1.00 11.26 56 ILE D CA 1
ATOM 9551 C C . ILE D 1 56 ? 159.880 131.372 141.115 1.00 11.69 56 ILE D C 1
ATOM 9552 O O . ILE D 1 56 ? 160.207 132.563 141.161 1.00 13.33 56 ILE D O 1
ATOM 9557 N N . LEU D 1 57 ? 160.575 130.397 141.689 1.00 11.83 57 LEU D N 1
ATOM 9558 C CA . LEU D 1 57 ? 161.923 130.588 142.195 1.00 12.38 57 LEU D CA 1
ATOM 9559 C C . LEU D 1 57 ? 162.866 130.897 141.043 1.00 14.44 57 LEU D C 1
ATOM 9560 O O . LEU D 1 57 ? 163.053 130.060 140.148 1.00 16.88 57 LEU D O 1
ATOM 9565 N N . ARG D 1 58 ? 163.480 132.076 141.103 1.00 11.87 58 ARG D N 1
ATOM 9566 C CA . ARG D 1 58 ? 164.376 132.599 140.085 1.00 13.05 58 ARG D CA 1
ATOM 9567 C C . ARG D 1 58 ? 165.834 132.378 140.466 1.00 13.73 58 ARG D C 1
ATOM 9568 O O . ARG D 1 58 ? 166.196 132.353 141.644 1.00 15.79 58 ARG D O 1
ATOM 9576 N N . SER D 1 59 ? 166.668 132.250 139.452 1.00 13.98 59 SER D N 1
ATOM 9577 C CA . SER D 1 59 ? 168.096 132.106 139.675 1.00 13.15 59 SER D CA 1
ATOM 9578 C C . SER D 1 59 ? 168.669 133.372 140.304 1.00 15.62 59 SER D C 1
ATOM 9579 O O . SER D 1 59 ? 168.364 134.480 139.850 1.00 15.12 59 SER D O 1
ATOM 9582 N N . PRO D 1 60 ? 169.492 133.253 141.348 1.00 17.34 60 PRO D N 1
ATOM 9583 C CA . PRO D 1 60 ? 170.250 134.413 141.824 1.00 17.19 60 PRO D CA 1
ATOM 9584 C C . PRO D 1 60 ? 171.527 134.661 141.040 1.00 16.32 60 PRO D C 1
ATOM 9585 O O . PRO D 1 60 ? 172.164 135.701 141.245 1.00 21.16 60 PRO D O 1
ATOM 9589 N N . TYR D 1 61 ? 171.920 133.747 140.159 1.00 14.78 61 TYR D N 1
ATOM 9590 C CA . TYR D 1 61 ? 173.172 133.843 139.426 1.00 13.76 61 TYR D CA 1
ATOM 9591 C C . TYR D 1 61 ? 172.929 134.080 137.944 1.00 14.94 61 TYR D C 1
ATOM 9592 O O . TYR D 1 61 ? 171.964 133.578 137.365 1.00 15.34 61 TYR D O 1
ATOM 9601 N N . ALA D 1 62 ? 173.873 134.745 137.307 1.00 15.12 62 ALA D N 1
ATOM 9602 C CA . ALA D 1 62 ? 173.751 135.028 135.862 1.00 13.31 62 ALA D CA 1
ATOM 9603 C C . ALA D 1 62 ? 174.161 133.768 135.130 1.00 13.84 62 ALA D C 1
ATOM 9604 O O . ALA D 1 62 ? 173.707 133.559 134.045 1.00 16.04 62 ALA D O 1
ATOM 9606 N N . HIS D 1 63 ? 175.046 132.996 135.724 1.00 13.66 63 HIS D N 1
ATOM 9607 C CA . HIS D 1 63 ? 175.571 131.834 135.018 1.00 16.15 63 HIS D CA 1
ATOM 9608 C C . HIS D 1 63 ? 176.079 130.854 136.063 1.00 14.66 63 HIS D C 1
ATOM 9609 O O . HIS D 1 63 ? 177.119 131.097 136.681 1.00 20.27 63 HIS D O 1
ATOM 9616 N N . ALA D 1 64 ? 175.347 129.763 136.264 1.00 14.29 64 ALA D N 1
ATOM 9617 C CA . ALA D 1 64 ? 175.707 128.800 137.295 1.00 16.56 64 ALA D CA 1
ATOM 9618 C C . ALA D 1 64 ? 175.137 127.443 136.932 1.00 13.90 64 ALA D C 1
ATOM 9619 O O . ALA D 1 64 ? 173.967 127.337 136.562 1.00 18.27 64 ALA D O 1
ATOM 9621 N N . THR D 1 65 ? 175.963 126.412 137.034 1.00 20.75 65 THR D N 1
ATOM 9622 C CA . THR D 1 65 ? 175.434 125.065 136.963 1.00 22.16 65 THR D CA 1
ATOM 9623 C C . THR D 1 65 ? 174.494 124.836 138.136 1.00 21.20 65 THR D C 1
ATOM 9624 O O . THR D 1 65 ? 174.715 125.343 139.235 1.00 22.06 65 THR D O 1
ATOM 9628 N N . ILE D 1 66 ? 173.424 124.089 137.897 1.00 21.32 66 ILE D N 1
ATOM 9629 C CA . ILE D 1 66 ? 172.538 123.672 138.972 1.00 21.73 66 ILE D CA 1
ATOM 9630 C C . ILE D 1 66 ? 173.020 122.294 139.406 1.00 24.82 66 ILE D C 1
ATOM 9631 O O . ILE D 1 66 ? 172.782 121.299 138.725 1.00 26.98 66 ILE D O 1
ATOM 9636 N N . ASN D 1 67 ? 173.745 122.241 140.523 1.00 25.92 67 ASN D N 1
ATOM 9637 C CA . ASN D 1 67 ? 174.175 120.951 141.042 1.00 28.52 67 ASN D CA 1
ATOM 9638 C C . ASN D 1 67 ? 172.977 120.117 141.467 1.00 27.55 67 ASN D C 1
ATOM 9639 O O . ASN D 1 67 ? 172.853 118.949 141.086 1.00 30.86 67 ASN D O 1
ATOM 9644 N N . SER D 1 68 ? 172.067 120.716 142.228 1.00 28.46 68 SER D N 1
ATOM 9645 C CA . SER D 1 68 ? 170.924 120.002 142.774 1.00 29.06 68 SER D CA 1
ATOM 9646 C C . SER D 1 68 ? 169.889 121.014 143.238 1.00 28.38 68 SER D C 1
ATOM 9647 O O . SER D 1 68 ? 170.204 122.177 143.500 1.00 28.39 68 SER D O 1
ATOM 9650 N N . ILE D 1 69 ? 168.649 120.550 143.347 1.00 27.57 69 ILE D N 1
ATOM 9651 C CA . ILE D 1 69 ? 167.547 121.365 143.838 1.00 27.14 69 ILE D CA 1
ATOM 9652 C C . ILE D 1 69 ? 166.822 120.568 144.911 1.00 29.19 69 ILE D C 1
ATOM 9653 O O . ILE D 1 69 ? 166.317 119.473 144.640 1.00 32.06 69 ILE D O 1
ATOM 9658 N N . ASP D 1 70 ? 166.771 121.113 146.117 1.00 31.69 70 ASP D N 1
ATOM 9659 C CA . ASP D 1 70 ? 166.056 120.504 147.228 1.00 31.30 70 ASP D CA 1
ATOM 9660 C C . ASP D 1 70 ? 164.746 121.250 147.431 1.00 30.76 70 ASP D C 1
ATOM 9661 O O . ASP D 1 70 ? 164.753 122.438 147.767 1.00 32.63 70 ASP D O 1
ATOM 9666 N N . VAL D 1 71 ? 163.630 120.560 147.218 1.00 27.85 71 VAL D N 1
ATOM 9667 C CA . VAL D 1 71 ? 162.318 121.174 147.353 1.00 28.87 71 VAL D CA 1
ATOM 9668 C C . VAL D 1 71 ? 161.508 120.520 148.468 1.00 26.46 71 VAL D C 1
ATOM 9669 O O . VAL D 1 71 ? 160.301 120.690 148.534 1.00 28.37 71 VAL D O 1
ATOM 9673 N N . THR D 1 72 ? 162.164 119.749 149.338 1.00 28.97 72 THR D N 1
ATOM 9674 C CA . THR D 1 72 ? 161.434 119.045 150.387 1.00 28.76 72 THR D CA 1
ATOM 9675 C C . THR D 1 72 ? 160.792 120.015 151.367 1.00 27.38 72 THR D C 1
ATOM 9676 O O . THR D 1 72 ? 159.635 119.834 151.759 1.00 27.49 72 THR D O 1
ATOM 9680 N N . ALA D 1 73 ? 161.531 121.042 151.789 1.00 26.63 73 ALA D N 1
ATOM 9681 C CA . ALA D 1 73 ? 160.973 121.998 152.740 1.00 26.63 73 ALA D CA 1
ATOM 9682 C C . ALA D 1 73 ? 159.812 122.772 152.129 1.00 26.17 73 ALA D C 1
ATOM 9683 O O . ALA D 1 73 ? 158.780 122.967 152.778 1.00 27.73 73 ALA D O 1
ATOM 9685 N N . ALA D 1 74 ? 159.956 123.215 150.879 1.00 25.62 74 ALA D N 1
ATOM 9686 C CA . ALA D 1 74 ? 158.854 123.906 150.219 1.00 25.25 74 ALA D CA 1
ATOM 9687 C C . ALA D 1 74 ? 157.651 122.985 150.060 1.00 23.93 74 ALA D C 1
ATOM 9688 O O . ALA D 1 74 ? 156.508 123.407 150.256 1.00 24.55 74 ALA D O 1
ATOM 9690 N N . GLN D 1 75 ? 157.893 121.722 149.704 1.00 24.95 75 GLN D N 1
ATOM 9691 C CA . GLN D 1 75 ? 156.800 120.766 149.567 1.00 25.74 75 GLN D CA 1
ATOM 9692 C C . GLN D 1 75 ? 156.083 120.557 150.894 1.00 27.09 75 GLN D C 1
ATOM 9693 O O . GLN D 1 75 ? 154.855 120.432 150.931 1.00 28.02 75 GLN D O 1
ATOM 9699 N N . ALA D 1 76 ? 156.836 120.523 151.994 1.00 25.25 76 ALA D N 1
ATOM 9700 C CA . ALA D 1 76 ? 156.271 120.312 153.320 1.00 25.39 76 ALA D CA 1
ATOM 9701 C C . ALA D 1 76 ? 155.484 121.510 153.832 1.00 26.52 76 ALA D C 1
ATOM 9702 O O . ALA D 1 76 ? 154.797 121.385 154.849 1.00 28.50 76 ALA D O 1
ATOM 9704 N N . HIS D 1 77 ? 155.575 122.654 153.171 1.00 26.34 77 HIS D N 1
ATOM 9705 C CA . HIS D 1 77 ? 154.764 123.796 153.557 1.00 25.07 77 HIS D CA 1
ATOM 9706 C C . HIS D 1 77 ? 153.291 123.400 153.524 1.00 24.11 77 HIS D C 1
ATOM 9707 O O . HIS D 1 77 ? 152.816 122.885 152.504 1.00 25.39 77 HIS D O 1
ATOM 9714 N N . PRO D 1 78 ? 152.539 123.617 154.605 1.00 26.14 78 PRO D N 1
ATOM 9715 C CA . PRO D 1 78 ? 151.151 123.129 154.639 1.00 25.76 78 PRO D CA 1
ATOM 9716 C C . PRO D 1 78 ? 150.256 123.758 153.587 1.00 25.92 78 PRO D C 1
ATOM 9717 O O . PRO D 1 78 ? 149.211 123.185 153.261 1.00 28.25 78 PRO D O 1
ATOM 9721 N N . LYS D 1 79 ? 150.624 124.916 153.050 1.00 24.60 79 LYS D N 1
ATOM 9722 C CA . LYS D 1 79 ? 149.820 125.593 152.044 1.00 24.71 79 LYS D CA 1
ATOM 9723 C C . LYS D 1 79 ? 150.329 125.369 150.628 1.00 22.44 79 LYS D C 1
ATOM 9724 O O . LYS D 1 79 ? 149.710 125.853 149.678 1.00 24.66 79 LYS D O 1
ATOM 9730 N N . VAL D 1 80 ? 151.425 124.640 150.462 1.00 19.98 80 VAL D N 1
ATOM 9731 C CA . VAL D 1 80 ? 152.030 124.432 149.154 1.00 19.11 80 VAL D CA 1
ATOM 9732 C C . VAL D 1 80 ? 151.460 123.155 148.559 1.00 19.00 80 VAL D C 1
ATOM 9733 O O . VAL D 1 80 ? 151.531 122.088 149.174 1.00 21.91 80 VAL D O 1
ATOM 9737 N N . LYS D 1 81 ? 150.880 123.270 147.366 1.00 20.76 81 LYS D N 1
ATOM 9738 C CA . LYS D 1 81 ? 150.259 122.139 146.695 1.00 19.00 81 LYS D CA 1
ATOM 9739 C C . LYS D 1 81 ? 151.187 121.431 145.724 1.00 17.99 81 LYS D C 1
ATOM 9740 O O . LYS D 1 81 ? 150.935 120.270 145.388 1.00 23.04 81 LYS D O 1
ATOM 9746 N N . ALA D 1 82 ? 152.243 122.091 145.262 1.00 17.72 82 ALA D N 1
ATOM 9747 C CA . ALA D 1 82 ? 153.171 121.428 144.359 1.00 16.32 82 ALA D CA 1
ATOM 9748 C C . ALA D 1 82 ? 154.463 122.221 144.292 1.00 16.63 82 ALA D C 1
ATOM 9749 O O . ALA D 1 82 ? 154.451 123.447 144.354 1.00 15.42 82 ALA D O 1
ATOM 9751 N N . VAL D 1 83 ? 155.574 121.509 144.159 1.00 16.98 83 VAL D N 1
ATOM 9752 C CA . VAL D 1 83 ? 156.855 122.124 143.844 1.00 17.98 83 VAL D CA 1
ATOM 9753 C C . VAL D 1 83 ? 157.414 121.408 142.626 1.00 17.09 83 VAL D C 1
ATOM 9754 O O . VAL D 1 83 ? 157.574 120.184 142.643 1.00 23.45 83 VAL D O 1
ATOM 9758 N N . VAL D 1 84 ? 157.692 122.166 141.571 1.00 16.78 84 VAL D N 1
ATOM 9759 C CA . VAL D 1 84 ? 158.093 121.630 140.278 1.00 15.93 84 VAL D CA 1
ATOM 9760 C C . VAL D 1 84 ? 159.447 122.213 139.917 1.00 16.20 84 VAL D C 1
ATOM 9761 O O . VAL D 1 84 ? 159.668 123.421 140.056 1.00 17.14 84 VAL D O 1
ATOM 9765 N N . THR D 1 85 ? 160.347 121.360 139.459 1.00 18.36 85 THR D N 1
ATOM 9766 C CA . THR D 1 85 ? 161.670 121.777 139.044 1.00 18.33 85 THR D CA 1
ATOM 9767 C C . THR D 1 85 ? 161.863 121.468 137.568 1.00 19.43 85 THR D C 1
ATOM 9768 O O . THR D 1 85 ? 161.056 120.779 136.940 1.00 19.05 85 THR D O 1
ATOM 9772 N N . GLY D 1 86 ? 162.956 121.997 137.018 1.00 19.58 86 GLY D N 1
ATOM 9773 C CA . GLY D 1 86 ? 163.278 121.716 135.634 1.00 18.46 86 GLY D CA 1
ATOM 9774 C C . GLY D 1 86 ? 163.387 120.234 135.346 1.00 20.71 86 GLY D C 1
ATOM 9775 O O . GLY D 1 86 ? 163.094 119.794 134.237 1.00 24.65 86 GLY D O 1
ATOM 9776 N N . ALA D 1 87 ? 163.825 119.448 136.329 1.00 22.57 87 ALA D N 1
ATOM 9777 C CA . ALA D 1 87 ? 163.844 118.000 136.149 1.00 23.46 87 ALA D CA 1
ATOM 9778 C C . ALA D 1 87 ? 162.437 117.450 135.947 1.00 24.39 87 ALA D C 1
ATOM 9779 O O . ALA D 1 87 ? 162.204 116.628 135.052 1.00 25.05 87 ALA D O 1
ATOM 9781 N N . ASP D 1 88 ? 161.482 117.908 136.759 1.00 25.27 88 ASP D N 1
ATOM 9782 C CA . ASP D 1 88 ? 160.106 117.447 136.621 1.00 24.03 88 ASP D CA 1
ATOM 9783 C C . ASP D 1 88 ? 159.541 117.807 135.255 1.00 25.99 88 ASP D C 1
ATOM 9784 O O . ASP D 1 88 ? 158.827 117.009 134.638 1.00 27.85 88 ASP D O 1
ATOM 9789 N N . LEU D 1 89 ? 159.835 119.013 134.772 1.00 23.53 89 LEU D N 1
ATOM 9790 C CA . LEU D 1 89 ? 159.384 119.409 133.444 1.00 25.90 89 LEU D CA 1
ATOM 9791 C C . LEU D 1 89 ? 160.053 118.576 132.361 1.00 23.46 89 LEU D C 1
ATOM 9792 O O . LEU D 1 89 ? 159.388 118.099 131.436 1.00 26.63 89 LEU D O 1
ATOM 9797 N N . ALA D 1 90 ? 161.368 118.388 132.469 1.00 25.55 90 ALA D N 1
ATOM 9798 C CA . ALA D 1 90 ? 162.095 117.576 131.502 1.00 26.05 90 ALA D CA 1
ATOM 9799 C C . ALA D 1 90 ? 161.508 116.179 131.417 1.00 28.21 90 ALA D C 1
ATOM 9800 O O . ALA D 1 90 ? 161.490 115.569 130.342 1.00 29.16 90 ALA D O 1
ATOM 9802 N N . ALA D 1 91 ? 161.028 115.650 132.544 1.00 30.37 91 ALA D N 1
ATOM 9803 C CA . ALA D 1 91 ? 160.314 114.379 132.504 1.00 30.77 91 ALA D CA 1
ATOM 9804 C C . ALA D 1 91 ? 159.067 114.487 131.638 1.00 31.38 91 ALA D C 1
ATOM 9805 O O . ALA D 1 91 ? 158.727 113.553 130.904 1.00 32.74 91 ALA D O 1
ATOM 9807 N N . LYS D 1 92 ? 158.373 115.620 131.712 1.00 32.14 92 LYS D N 1
ATOM 9808 C CA . LYS D 1 92 ? 157.220 115.903 130.870 1.00 30.49 92 LYS D CA 1
ATOM 9809 C C . LYS D 1 92 ? 157.613 116.546 129.548 1.00 31.48 92 LYS D C 1
ATOM 9810 O O . LYS D 1 92 ? 156.734 116.960 128.785 1.00 32.04 92 LYS D O 1
ATOM 9816 N N . GLY D 1 93 ? 158.909 116.667 129.275 1.00 30.26 93 GLY D N 1
ATOM 9817 C CA . GLY D 1 93 ? 159.359 117.252 128.030 1.00 29.10 93 GLY D CA 1
ATOM 9818 C C . GLY D 1 93 ? 159.075 118.727 127.877 1.00 27.61 93 GLY D C 1
ATOM 9819 O O . GLY D 1 93 ? 159.080 119.231 126.756 1.00 30.62 93 GLY D O 1
ATOM 9820 N N . LEU D 1 94 ? 158.814 119.435 128.973 1.00 25.08 94 LEU D N 1
ATOM 9821 C CA . LEU D 1 94 ? 158.515 120.859 128.929 1.00 21.16 94 LEU D CA 1
ATOM 9822 C C . LEU D 1 94 ? 159.610 121.708 129.560 1.00 23.26 94 LEU D C 1
ATOM 9823 O O . LEU D 1 94 ? 159.392 122.897 129.801 1.00 23.56 94 LEU D O 1
ATOM 9828 N N . ALA D 1 95 ? 160.774 121.125 129.853 1.00 18.92 95 ALA D N 1
ATOM 9829 C CA . ALA D 1 95 ? 161.880 121.912 130.385 1.00 20.48 95 ALA D CA 1
ATOM 9830 C C . ALA D 1 95 ? 162.388 122.928 129.376 1.00 19.26 95 ALA D C 1
ATOM 9831 O O . ALA D 1 95 ? 163.012 123.918 129.764 1.00 22.40 95 ALA D O 1
ATOM 9833 N N . TRP D 1 96 ? 162.153 122.688 128.096 1.00 16.93 96 TRP D N 1
ATOM 9834 C CA . TRP D 1 96 ? 162.547 123.592 127.035 1.00 19.88 96 TRP D CA 1
ATOM 9835 C C . TRP D 1 96 ? 161.337 123.897 126.177 1.00 18.98 96 TRP D C 1
ATOM 9836 O O . TRP D 1 96 ? 160.410 123.091 126.072 1.00 23.20 96 TRP D O 1
ATOM 9847 N N . MET D 1 97 ? 161.352 125.073 125.570 1.00 18.18 97 MET D N 1
ATOM 9848 C CA . MET D 1 97 ? 160.277 125.458 124.697 1.00 19.69 97 MET D CA 1
ATOM 9849 C C . MET D 1 97 ? 160.856 126.309 123.581 1.00 19.95 97 MET D C 1
ATOM 9850 O O . MET D 1 97 ? 161.786 127.090 123.818 1.00 23.13 97 MET D O 1
ATOM 9855 N N . PRO D 1 98 ? 160.342 126.179 122.366 1.00 19.99 98 PRO D N 1
ATOM 9856 C CA . PRO D 1 98 ? 160.873 126.991 121.273 1.00 19.51 98 PRO D CA 1
ATOM 9857 C C . PRO D 1 98 ? 160.659 128.465 121.568 1.00 18.50 98 PRO D C 1
ATOM 9858 O O . PRO D 1 98 ? 159.666 128.856 122.179 1.00 22.07 98 PRO D O 1
ATOM 9862 N N . THR D 1 99 ? 161.628 129.276 121.180 1.00 19.22 99 THR D N 1
ATOM 9863 C CA . THR D 1 99 ? 161.438 130.714 121.189 1.00 19.07 99 THR D CA 1
ATOM 9864 C C . THR D 1 99 ? 160.835 131.149 119.858 1.00 19.48 99 THR D C 1
ATOM 9865 O O . THR D 1 99 ? 160.763 130.380 118.900 1.00 20.96 99 THR D O 1
ATOM 9869 N N . LEU D 1 100 ? 160.401 132.407 119.799 1.00 19.66 100 LEU D N 1
ATOM 9870 C CA . LEU D 1 100 ? 159.857 132.910 118.547 1.00 20.17 100 LEU D CA 1
ATOM 9871 C C . LEU D 1 100 ? 160.908 132.946 117.445 1.00 20.58 100 LEU D C 1
ATOM 9872 O O . LEU D 1 100 ? 160.552 132.982 116.265 1.00 23.69 100 LEU D O 1
ATOM 9877 N N . SER D 1 101 ? 162.189 132.914 117.799 1.00 19.20 101 SER D N 1
ATOM 9878 C CA . SER D 1 101 ? 163.267 132.937 116.824 1.00 20.08 101 SER D CA 1
ATOM 9879 C C . SER D 1 101 ? 163.749 131.543 116.462 1.00 20.75 101 SER D C 1
ATOM 9880 O O . SER D 1 101 ? 164.859 131.391 115.943 1.00 23.78 101 SER D O 1
ATOM 9883 N N . ASN D 1 102 ? 162.951 130.520 116.745 1.00 23.26 102 ASN D N 1
ATOM 9884 C CA . ASN D 1 102 ? 163.281 129.130 116.479 1.00 26.40 102 ASN D CA 1
ATOM 9885 C C . ASN D 1 102 ? 164.419 128.628 117.352 1.00 24.80 102 ASN D C 1
ATOM 9886 O O . ASN D 1 102 ? 164.859 127.493 117.175 1.00 27.86 102 ASN D O 1
ATOM 9891 N N . ASP D 1 103 ? 164.919 129.438 118.277 1.00 22.78 103 ASP D N 1
ATOM 9892 C CA . ASP D 1 103 ? 165.804 128.927 119.306 1.00 20.04 103 ASP D CA 1
ATOM 9893 C C . ASP D 1 103 ? 164.987 128.094 120.292 1.00 19.67 103 ASP D C 1
ATOM 9894 O O . ASP D 1 103 ? 163.775 127.920 120.148 1.00 21.96 103 ASP D O 1
ATOM 9899 N N . VAL D 1 104 ? 165.657 127.560 121.303 1.00 22.17 104 VAL D N 1
ATOM 9900 C CA . VAL D 1 104 ? 164.971 126.969 122.438 1.00 20.76 104 VAL D CA 1
ATOM 9901 C C . VAL D 1 104 ? 165.312 127.806 123.660 1.00 20.17 104 VAL D C 1
ATOM 9902 O O . VAL D 1 104 ? 166.305 128.536 123.692 1.00 22.71 104 VAL D O 1
ATOM 9906 N N . GLN D 1 105 ? 164.456 127.715 124.664 1.00 19.94 105 GLN D N 1
ATOM 9907 C CA . GLN D 1 105 ? 164.703 128.431 125.900 1.00 18.66 105 GLN D CA 1
ATOM 9908 C C . GLN D 1 105 ? 164.213 127.573 127.051 1.00 17.31 105 GLN D C 1
ATOM 9909 O O . GLN D 1 105 ? 163.184 126.901 126.945 1.00 19.20 105 GLN D O 1
ATOM 9915 N N . ALA D 1 106 ? 164.971 127.591 128.137 1.00 17.44 106 ALA D N 1
ATOM 9916 C CA . ALA D 1 106 ? 164.575 126.857 129.321 1.00 16.16 106 ALA D CA 1
ATOM 9917 C C . ALA D 1 106 ? 163.219 127.345 129.799 1.00 15.45 106 ALA D C 1
ATOM 9918 O O . ALA D 1 106 ? 162.993 128.547 129.943 1.00 16.76 106 ALA D O 1
ATOM 9920 N N . VAL D 1 107 ? 162.304 126.405 130.026 1.00 15.99 107 VAL D N 1
ATOM 9921 C CA . VAL D 1 107 ? 161.104 126.726 130.787 1.00 17.09 107 VAL D CA 1
ATOM 9922 C C . VAL D 1 107 ? 161.472 126.911 132.251 1.00 14.35 107 VAL D C 1
ATOM 9923 O O . VAL D 1 107 ? 161.267 127.977 132.840 1.00 15.05 107 VAL D O 1
ATOM 9927 N N . LEU D 1 108 ? 162.054 125.879 132.841 1.00 17.10 108 LEU D N 1
ATOM 9928 C CA . LEU D 1 108 ? 162.786 125.985 134.090 1.00 15.97 108 LEU D CA 1
ATOM 9929 C C . LEU D 1 108 ? 164.220 125.561 133.829 1.00 15.24 108 LEU D C 1
ATOM 9930 O O . LEU D 1 108 ? 164.465 124.584 133.117 1.00 17.95 108 LEU D O 1
ATOM 9935 N N . ALA D 1 109 ? 165.162 126.309 134.394 1.00 16.65 109 ALA D N 1
ATOM 9936 C CA . ALA D 1 109 ? 166.568 125.976 134.233 1.00 15.94 109 ALA D CA 1
ATOM 9937 C C . ALA D 1 109 ? 166.828 124.560 134.726 1.00 17.60 109 ALA D C 1
ATOM 9938 O O . ALA D 1 109 ? 166.401 124.182 135.819 1.00 19.45 109 ALA D O 1
ATOM 9940 N N . THR D 1 110 ? 167.525 123.771 133.915 1.00 20.74 110 THR D N 1
ATOM 9941 C CA . THR D 1 110 ? 167.837 122.394 134.283 1.00 21.63 110 THR D CA 1
ATOM 9942 C C . THR D 1 110 ? 169.331 122.165 134.452 1.00 20.50 110 THR D C 1
ATOM 9943 O O . THR D 1 110 ? 169.770 121.798 135.544 1.00 24.56 110 THR D O 1
ATOM 9947 N N . ASP D 1 111 ? 170.130 122.381 133.409 1.00 22.13 111 ASP D N 1
ATOM 9948 C CA . ASP D 1 111 ? 171.568 122.180 133.533 1.00 19.29 111 ASP D CA 1
ATOM 9949 C C . ASP D 1 111 ? 172.215 123.339 134.280 1.00 23.15 111 ASP D C 1
ATOM 9950 O O . ASP D 1 111 ? 172.949 123.130 135.252 1.00 22.52 111 ASP D O 1
ATOM 9955 N N . LYS D 1 112 ? 171.944 124.565 133.842 1.00 17.92 112 LYS D N 1
ATOM 9956 C CA . LYS D 1 112 ? 172.486 125.749 134.480 1.00 18.49 112 LYS D CA 1
ATOM 9957 C C . LYS D 1 112 ? 171.485 126.881 134.335 1.00 13.79 112 LYS D C 1
ATOM 9958 O O . LYS D 1 112 ? 170.553 126.814 133.534 1.00 15.75 112 LYS D O 1
ATOM 9964 N N . VAL D 1 113 ? 171.681 127.912 135.130 1.00 15.51 113 VAL D N 1
ATOM 9965 C CA . VAL D 1 113 ? 170.960 129.159 134.957 1.00 11.83 113 VAL D CA 1
ATOM 9966 C C . VAL D 1 113 ? 171.802 130.048 134.061 1.00 12.34 113 VAL D C 1
ATOM 9967 O O . VAL D 1 113 ? 172.992 130.257 134.318 1.00 15.78 113 VAL D O 1
ATOM 9971 N N . ARG D 1 114 ? 171.205 130.535 132.985 1.00 12.88 114 ARG D N 1
ATOM 9972 C CA . ARG D 1 114 ? 171.923 131.356 132.028 1.00 14.16 114 ARG D CA 1
ATOM 9973 C C . ARG D 1 114 ? 171.642 132.840 132.199 1.00 8.94 114 ARG D C 1
ATOM 9974 O O . ARG D 1 114 ? 172.181 133.648 131.442 1.00 15.51 114 ARG D O 1
ATOM 9982 N N . PHE D 1 115 ? 170.837 133.220 133.186 1.00 11.39 115 PHE D N 1
ATOM 9983 C CA . PHE D 1 115 ? 170.730 134.624 133.550 1.00 9.65 115 PHE D CA 1
ATOM 9984 C C . PHE D 1 115 ? 170.072 134.749 134.915 1.00 9.45 115 PHE D C 1
ATOM 9985 O O . PHE D 1 115 ? 169.244 133.924 135.300 1.00 11.92 115 PHE D O 1
ATOM 9993 N N . GLN D 1 116 ? 170.475 135.784 135.646 1.00 13.67 116 GLN D N 1
ATOM 9994 C CA . GLN D 1 116 ? 169.873 136.072 136.939 1.00 13.65 116 GLN D CA 1
ATOM 9995 C C . GLN D 1 116 ? 168.422 136.495 136.758 1.00 14.52 116 GLN D C 1
ATOM 9996 O O . GLN D 1 116 ? 168.100 137.314 135.896 1.00 16.25 116 GLN D O 1
ATOM 10002 N N . GLY D 1 117 ? 167.549 135.945 137.588 1.00 14.14 117 GLY D N 1
ATOM 10003 C CA . GLY D 1 117 ? 166.130 136.074 137.375 1.00 11.51 117 GLY D CA 1
ATOM 10004 C C . GLY D 1 117 ? 165.534 135.001 136.495 1.00 12.36 117 GLY D C 1
ATOM 10005 O O . GLY D 1 117 ? 164.315 134.987 136.305 1.00 17.10 117 GLY D O 1
ATOM 10006 N N . GLN D 1 118 ? 166.349 134.101 135.957 1.00 10.04 118 GLN D N 1
ATOM 10007 C CA . GLN D 1 118 ? 165.820 133.015 135.152 1.00 10.87 118 GLN D CA 1
ATOM 10008 C C . GLN D 1 118 ? 165.053 132.020 136.017 1.00 12.77 118 GLN D C 1
ATOM 10009 O O . GLN D 1 118 ? 165.389 131.776 137.177 1.00 14.49 118 GLN D O 1
ATOM 10015 N N . GLU D 1 119 ? 164.027 131.428 135.422 1.00 13.89 119 GLU D N 1
ATOM 10016 C CA . GLU D 1 119 ? 163.157 130.516 136.143 1.00 11.03 119 GLU D CA 1
ATOM 10017 C C . GLU D 1 119 ? 163.903 129.233 136.500 1.00 13.94 119 GLU D C 1
ATOM 10018 O O . GLU D 1 119 ? 164.476 128.571 135.631 1.00 17.62 119 GLU D O 1
ATOM 10024 N N . VAL D 1 120 ? 163.891 128.884 137.782 1.00 12.96 120 VAL D N 1
ATOM 10025 C CA . VAL D 1 120 ? 164.564 127.696 138.280 1.00 14.37 120 VAL D CA 1
ATOM 10026 C C . VAL D 1 120 ? 163.572 126.664 138.795 1.00 13.14 120 VAL D C 1
ATOM 10027 O O . VAL D 1 120 ? 163.725 125.469 138.538 1.00 17.63 120 VAL D O 1
ATOM 10031 N N . ALA D 1 121 ? 162.565 127.100 139.539 1.00 13.92 121 ALA D N 1
ATOM 10032 C CA . ALA D 1 121 ? 161.548 126.171 140.013 1.00 13.82 121 ALA D CA 1
ATOM 10033 C C . ALA D 1 121 ? 160.264 126.950 140.210 1.00 14.25 121 ALA D C 1
ATOM 10034 O O . ALA D 1 121 ? 160.251 128.170 140.118 1.00 17.01 121 ALA D O 1
ATOM 10036 N N . PHE D 1 122 ? 159.167 126.245 140.437 1.00 12.91 122 PHE D N 1
ATOM 10037 C CA . PHE D 1 122 ? 157.954 126.955 140.798 1.00 14.69 122 PHE D CA 1
ATOM 10038 C C . PHE D 1 122 ? 157.192 126.184 141.860 1.00 12.33 122 PHE D C 1
ATOM 10039 O O . PHE D 1 122 ? 157.290 124.964 141.966 1.00 16.84 122 PHE D O 1
ATOM 10047 N N . VAL D 1 123 ? 156.458 126.933 142.667 1.00 12.59 123 VAL D N 1
ATOM 10048 C CA . VAL D 1 123 ? 155.643 126.402 143.744 1.00 11.61 123 VAL D CA 1
ATOM 10049 C C . VAL D 1 123 ? 154.211 126.836 143.498 1.00 13.38 123 VAL D C 1
ATOM 10050 O O . VAL D 1 123 ? 153.943 128.023 143.288 1.00 15.50 123 VAL D O 1
ATOM 10054 N N . VAL D 1 124 ? 153.304 125.876 143.503 1.00 12.89 124 VAL D N 1
ATOM 10055 C CA . VAL D 1 124 ? 151.878 126.135 143.538 1.00 12.30 124 VAL D CA 1
ATOM 10056 C C . VAL D 1 124 ? 151.434 126.012 144.985 1.00 13.42 124 VAL D C 1
ATOM 10057 O O . VAL D 1 124 ? 151.670 124.981 145.629 1.00 17.05 124 VAL D O 1
ATOM 10061 N N . ALA D 1 125 ? 150.792 127.058 145.483 1.00 13.90 125 ALA D N 1
ATOM 10062 C CA . ALA D 1 125 ? 150.383 127.148 146.870 1.00 16.59 125 ALA D CA 1
ATOM 10063 C C . ALA D 1 125 ? 148.972 127.709 146.928 1.00 16.37 125 ALA D C 1
ATOM 10064 O O . ALA D 1 125 ? 148.420 128.171 145.929 1.00 18.36 125 ALA D O 1
ATOM 10066 N N . GLU D 1 126 ? 148.398 127.686 148.129 1.00 20.89 126 GLU D N 1
ATOM 10067 C CA . GLU D 1 126 ? 147.010 128.095 148.292 1.00 21.54 126 GLU D CA 1
ATOM 10068 C C . GLU D 1 126 ? 146.801 129.564 147.956 1.00 20.36 126 GLU D C 1
ATOM 10069 O O . GLU D 1 126 ? 145.748 129.932 147.431 1.00 23.69 126 GLU D O 1
ATOM 10075 N N . ASP D 1 127 ? 147.766 130.417 148.279 1.00 19.92 127 ASP D N 1
ATOM 10076 C CA . ASP D 1 127 ? 147.662 131.839 147.990 1.00 20.54 127 ASP D CA 1
ATOM 10077 C C . ASP D 1 127 ? 149.031 132.369 147.590 1.00 19.12 127 ASP D C 1
ATOM 10078 O O . ASP D 1 127 ? 150.053 131.707 147.771 1.00 21.26 127 ASP D O 1
ATOM 10083 N N . ARG D 1 128 ? 149.041 133.582 147.034 1.00 18.33 128 ARG D N 1
ATOM 10084 C CA . ARG D 1 128 ? 150.294 134.149 146.545 1.00 19.41 128 ARG D CA 1
ATOM 10085 C C . ARG D 1 128 ? 151.316 134.274 147.665 1.00 18.01 128 ARG D C 1
ATOM 10086 O O . ARG D 1 128 ? 152.493 133.934 147.487 1.00 23.09 128 ARG D O 1
ATOM 10094 N N . TYR D 1 129 ? 150.882 134.747 148.834 1.00 17.49 129 TYR D N 1
ATOM 10095 C CA . TYR D 1 129 ? 151.815 134.965 149.934 1.00 17.82 129 TYR D CA 1
ATOM 10096 C C . TYR D 1 129 ? 152.497 133.666 150.335 1.00 17.44 129 TYR D C 1
ATOM 10097 O O . TYR D 1 129 ? 153.726 133.608 150.472 1.00 19.92 129 TYR D O 1
ATOM 10106 N N . SER D 1 130 ? 151.708 132.611 150.526 1.00 18.43 130 SER D N 1
ATOM 10107 C CA . SER D 1 130 ? 152.284 131.324 150.884 1.00 19.42 130 SER D CA 1
ATOM 10108 C C . SER D 1 130 ? 153.198 130.813 149.781 1.00 17.63 130 SER D C 1
ATOM 10109 O O . SER D 1 130 ? 154.229 130.198 150.060 1.00 20.46 130 SER D O 1
ATOM 10112 N N . ALA D 1 131 ? 152.844 131.068 148.520 1.00 20.13 131 ALA D N 1
ATOM 10113 C CA . ALA D 1 131 ? 153.687 130.623 147.415 1.00 17.15 131 ALA D CA 1
ATOM 10114 C C . ALA D 1 131 ? 155.071 131.256 147.494 1.00 15.79 131 ALA D C 1
ATOM 10115 O O . ALA D 1 131 ? 156.094 130.572 147.348 1.00 18.99 131 ALA D O 1
ATOM 10117 N N . ARG D 1 132 ? 155.121 132.567 147.733 1.00 18.82 132 ARG D N 1
ATOM 10118 C CA . ARG D 1 132 ? 156.408 133.246 147.880 1.00 21.32 132 ARG D CA 1
ATOM 10119 C C . ARG D 1 132 ? 157.186 132.728 149.089 1.00 21.19 132 ARG D C 1
ATOM 10120 O O . ARG D 1 132 ? 158.401 132.484 149.004 1.00 24.30 132 ARG D O 1
ATOM 10128 N N . ASP D 1 133 ? 156.506 132.553 150.225 1.00 16.51 133 ASP D N 1
ATOM 10129 C CA . ASP D 1 133 ? 157.166 131.943 151.378 1.00 19.53 133 ASP D CA 1
ATOM 10130 C C . ASP D 1 133 ? 157.821 130.625 150.984 1.00 21.15 133 ASP D C 1
ATOM 10131 O O . ASP D 1 133 ? 158.997 130.367 151.283 1.00 22.75 133 ASP D O 1
ATOM 10136 N N . ALA D 1 134 ? 157.063 129.780 150.291 1.00 19.85 134 ALA D N 1
ATOM 10137 C CA . ALA D 1 134 ? 157.573 128.472 149.918 1.00 18.02 134 ALA D CA 1
ATOM 10138 C C . ALA D 1 134 ? 158.807 128.605 149.047 1.00 19.53 134 ALA D C 1
ATOM 10139 O O . ALA D 1 134 ? 159.785 127.872 149.227 1.00 24.30 134 ALA D O 1
ATOM 10141 N N . LEU D 1 135 ? 158.774 129.531 148.089 1.00 22.27 135 LEU D N 1
ATOM 10142 C CA . LEU D 1 135 ? 159.960 129.790 147.284 1.00 20.72 135 LEU D CA 1
ATOM 10143 C C . LEU D 1 135 ? 161.157 130.019 148.185 1.00 19.41 135 LEU D C 1
ATOM 10144 O O . LEU D 1 135 ? 162.234 129.451 147.975 1.00 21.51 135 LEU D O 1
ATOM 10149 N N . GLU D 1 136 ? 160.971 130.844 149.215 1.00 24.34 136 GLU D N 1
ATOM 10150 C CA . GLU D 1 136 ? 162.036 131.010 150.196 1.00 24.72 136 GLU D CA 1
ATOM 10151 C C . GLU D 1 136 ? 162.480 129.664 150.747 1.00 23.83 136 GLU D C 1
ATOM 10152 O O . GLU D 1 136 ? 163.670 129.455 151.005 1.00 24.18 136 GLU D O 1
ATOM 10158 N N . LEU D 1 137 ? 161.545 128.729 150.910 1.00 24.80 137 LEU D N 1
ATOM 10159 C CA . LEU D 1 137 ? 161.904 127.429 151.475 1.00 25.78 137 LEU D CA 1
ATOM 10160 C C . LEU D 1 137 ? 162.750 126.563 150.543 1.00 26.32 137 LEU D C 1
ATOM 10161 O O . LEU D 1 137 ? 163.374 125.609 151.012 1.00 27.66 137 LEU D O 1
ATOM 10166 N N . ILE D 1 138 ? 162.780 126.843 149.249 1.00 25.56 138 ILE D N 1
ATOM 10167 C CA . ILE D 1 138 ? 163.482 125.965 148.318 1.00 24.93 138 ILE D CA 1
ATOM 10168 C C . ILE D 1 138 ? 164.980 126.215 148.393 1.00 25.46 138 ILE D C 1
ATOM 10169 O O . ILE D 1 138 ? 165.438 127.362 148.438 1.00 27.80 138 ILE D O 1
ATOM 10174 N N . ASP D 1 139 ? 165.754 125.134 148.384 1.00 30.11 139 ASP D N 1
ATOM 10175 C CA . ASP D 1 139 ? 167.208 125.204 148.438 1.00 30.87 139 ASP D CA 1
ATOM 10176 C C . ASP D 1 139 ? 167.792 124.680 147.135 1.00 30.23 139 ASP D C 1
ATOM 10177 O O . ASP D 1 139 ? 167.586 123.515 146.780 1.00 29.68 139 ASP D O 1
ATOM 10182 N N . VAL D 1 140 ? 168.527 125.537 146.436 1.00 25.56 140 VAL D N 1
ATOM 10183 C CA . VAL D 1 140 ? 169.163 125.196 145.172 1.00 25.26 140 VAL D CA 1
ATOM 10184 C C . VAL D 1 140 ? 170.665 125.316 145.362 1.00 26.32 140 VAL D C 1
ATOM 10185 O O . VAL D 1 140 ? 171.164 126.374 145.763 1.00 27.23 140 VAL D O 1
ATOM 10189 N N . ASP D 1 141 ? 171.380 124.241 145.074 1.00 25.23 141 ASP D N 1
ATOM 10190 C CA . ASP D 1 141 ? 172.832 124.254 145.106 1.00 24.89 141 ASP D CA 1
ATOM 10191 C C . ASP D 1 141 ? 173.340 124.671 143.734 1.00 25.31 141 ASP D C 1
ATOM 10192 O O . ASP D 1 141 ? 173.115 123.972 142.742 1.00 26.55 141 ASP D O 1
ATOM 10197 N N . TYR D 1 142 ? 173.999 125.818 143.676 1.00 23.36 142 TYR D N 1
ATOM 10198 C CA . TYR D 1 142 ? 174.558 126.331 142.441 1.00 22.22 142 TYR D CA 1
ATOM 10199 C C . TYR D 1 142 ? 176.070 126.183 142.454 1.00 22.87 142 TYR D C 1
ATOM 10200 O O . TYR D 1 142 ? 176.714 126.280 143.500 1.00 27.08 142 TYR D O 1
ATOM 10209 N N . GLU D 1 143 ? 176.627 125.932 141.278 1.00 23.02 143 GLU D N 1
ATOM 10210 C CA . GLU D 1 143 ? 178.053 126.105 141.045 1.00 24.57 143 GLU D CA 1
ATOM 10211 C C . GLU D 1 143 ? 178.200 127.292 140.110 1.00 23.67 143 GLU D C 1
ATOM 10212 O O . GLU D 1 143 ? 178.046 127.141 138.889 1.00 22.53 143 GLU D O 1
ATOM 10218 N N . PRO D 1 144 ? 178.458 128.490 140.626 1.00 23.87 144 PRO D N 1
ATOM 10219 C CA . PRO D 1 144 ? 178.506 129.668 139.757 1.00 21.74 144 PRO D CA 1
ATOM 10220 C C . PRO D 1 144 ? 179.611 129.560 138.720 1.00 23.34 144 PRO D C 1
ATOM 10221 O O . PRO D 1 144 ? 180.699 129.049 138.987 1.00 25.85 144 PRO D O 1
ATOM 10225 N N . LEU D 1 145 ? 179.315 130.058 137.529 1.00 21.79 145 LEU D N 1
ATOM 10226 C CA . LEU D 1 145 ? 180.250 130.110 136.422 1.00 20.68 145 LEU D CA 1
ATOM 10227 C C . LEU D 1 145 ? 180.526 131.566 136.078 1.00 19.59 145 LEU D C 1
ATOM 10228 O O . LEU D 1 145 ? 179.801 132.470 136.496 1.00 23.04 145 LEU D O 1
ATOM 10233 N N . ASP D 1 146 ? 181.584 131.787 135.315 1.00 22.99 146 ASP D N 1
ATOM 10234 C CA . ASP D 1 146 ? 181.888 133.133 134.863 1.00 22.01 146 ASP D CA 1
ATOM 10235 C C . ASP D 1 146 ? 180.773 133.620 133.945 1.00 21.38 146 ASP D C 1
ATOM 10236 O O . ASP D 1 146 ? 180.433 132.935 132.971 1.00 24.34 146 ASP D O 1
ATOM 10241 N N . PRO D 1 147 ? 180.129 134.772 134.250 1.00 21.32 147 PRO D N 1
ATOM 10242 C CA . PRO D 1 147 ? 179.086 135.258 133.387 1.00 18.82 147 PRO D CA 1
ATOM 10243 C C . PRO D 1 147 ? 179.580 135.980 132.129 1.00 19.72 147 PRO D C 1
ATOM 10244 O O . PRO D 1 147 ? 180.594 136.638 132.155 1.00 19.93 147 PRO D O 1
ATOM 10248 N N . VAL D 1 148 ? 178.816 135.853 131.063 1.00 17.40 148 VAL D N 1
ATOM 10249 C CA . VAL D 1 148 ? 179.141 136.587 129.811 1.00 18.37 148 VAL D CA 1
ATOM 10250 C C . VAL D 1 148 ? 178.188 137.779 129.838 1.00 16.38 148 VAL D C 1
ATOM 10251 O O . VAL D 1 148 ? 177.031 137.609 129.524 1.00 19.67 148 VAL D O 1
ATOM 10255 N N . ILE D 1 149 ? 178.652 138.907 130.340 1.00 17.96 149 ILE D N 1
ATOM 10256 C CA . ILE D 1 149 ? 177.740 140.064 130.511 1.00 17.39 149 ILE D CA 1
ATOM 10257 C C . ILE D 1 149 ? 178.091 141.132 129.494 1.00 17.34 149 ILE D C 1
ATOM 10258 O O . ILE D 1 149 ? 177.212 141.814 128.994 1.00 19.52 149 ILE D O 1
ATOM 10263 N N . ASP D 1 150 ? 179.358 141.222 129.173 1.00 22.03 150 ASP D N 1
ATOM 10264 C CA . ASP D 1 150 ? 179.805 142.266 128.229 1.00 21.61 150 ASP D CA 1
ATOM 10265 C C . ASP D 1 150 ? 179.671 141.666 126.832 1.00 21.78 150 ASP D C 1
ATOM 10266 O O . ASP D 1 150 ? 180.509 140.854 126.464 1.00 23.27 150 ASP D O 1
ATOM 10271 N N . ALA D 1 151 ? 178.691 142.119 126.058 1.00 19.36 151 ALA D N 1
ATOM 10272 C CA . ALA D 1 151 ? 178.436 141.531 124.723 1.00 17.11 151 ALA D CA 1
ATOM 10273 C C . ALA D 1 151 ? 179.653 141.724 123.821 1.00 18.27 151 ALA D C 1
ATOM 10274 O O . ALA D 1 151 ? 179.804 140.943 122.912 1.00 19.04 151 ALA D O 1
ATOM 10276 N N . ARG D 1 152 ? 180.472 142.733 124.082 1.00 20.17 152 ARG D N 1
ATOM 10277 C CA . ARG D 1 152 ? 181.718 142.989 123.320 1.00 21.58 152 ARG D CA 1
ATOM 10278 C C . ARG D 1 152 ? 182.716 141.831 123.478 1.00 23.64 152 ARG D C 1
ATOM 10279 O O . ARG D 1 152 ? 183.466 141.598 122.531 1.00 24.93 152 ARG D O 1
ATOM 10287 N N . HIS D 1 153 ? 182.735 141.167 124.632 1.00 23.00 153 HIS D N 1
ATOM 10288 C CA . HIS D 1 153 ? 183.683 140.068 124.911 1.00 24.73 153 HIS D CA 1
ATOM 10289 C C . HIS D 1 153 ? 182.993 138.698 124.887 1.00 23.99 153 HIS D C 1
ATOM 10290 O O . HIS D 1 153 ? 183.640 137.735 125.272 1.00 26.06 153 HIS D O 1
ATOM 10297 N N . ALA D 1 154 ? 181.732 138.627 124.467 1.00 21.23 154 ALA D N 1
ATOM 10298 C CA . ALA D 1 154 ? 181.022 137.331 124.380 1.00 19.82 154 ALA D CA 1
ATOM 10299 C C . ALA D 1 154 ? 181.729 136.390 123.420 1.00 21.36 154 ALA D C 1
ATOM 10300 O O . ALA D 1 154 ? 181.761 135.216 123.705 1.00 23.61 154 ALA D O 1
ATOM 10302 N N . LEU D 1 155 ? 182.224 136.914 122.320 1.00 24.22 155 LEU D N 1
ATOM 10303 C CA . LEU D 1 155 ? 182.895 136.120 121.302 1.00 25.33 155 LEU D CA 1
ATOM 10304 C C . LEU D 1 155 ? 184.393 136.002 121.539 1.00 26.89 155 LEU D C 1
ATOM 10305 O O . LEU D 1 155 ? 185.086 135.387 120.725 1.00 28.03 155 LEU D O 1
ATOM 10310 N N . ASP D 1 156 ? 184.902 136.567 122.624 1.00 30.88 156 ASP D N 1
ATOM 10311 C CA . ASP D 1 156 ? 186.323 136.468 122.903 1.00 31.99 156 ASP D CA 1
ATOM 10312 C C . ASP D 1 156 ? 186.711 135.004 123.086 1.00 33.74 156 ASP D C 1
ATOM 10313 O O . ASP D 1 156 ? 185.937 134.226 123.655 1.00 33.55 156 ASP D O 1
ATOM 10318 N N . PRO D 1 157 ? 187.884 134.591 122.613 1.00 36.46 157 PRO D N 1
ATOM 10319 C CA . PRO D 1 157 ? 188.327 133.219 122.874 1.00 35.30 157 PRO D CA 1
ATOM 10320 C C . PRO D 1 157 ? 188.406 132.967 124.371 1.00 35.44 157 PRO D C 1
ATOM 10321 O O . PRO D 1 157 ? 188.880 133.808 125.137 1.00 36.43 157 PRO D O 1
ATOM 10325 N N . GLY D 1 158 ? 187.932 131.799 124.784 1.00 31.65 158 GLY D N 1
ATOM 10326 C CA . GLY D 1 158 ? 187.911 131.465 126.189 1.00 31.29 158 GLY D CA 1
ATOM 10327 C C . GLY D 1 158 ? 186.763 132.059 126.973 1.00 31.19 158 GLY D C 1
ATOM 10328 O O . GLY D 1 158 ? 186.678 131.824 128.184 1.00 32.03 158 GLY D O 1
ATOM 10329 N N . ALA D 1 159 ? 185.887 132.824 126.334 1.00 29.71 159 ALA D N 1
ATOM 10330 C CA . ALA D 1 159 ? 184.664 133.240 126.998 1.00 27.01 159 ALA D CA 1
ATOM 10331 C C . ALA D 1 159 ? 183.839 132.006 127.346 1.00 25.88 159 ALA D C 1
ATOM 10332 O O . ALA D 1 159 ? 183.730 131.084 126.532 1.00 26.64 159 ALA D O 1
ATOM 10334 N N . PRO D 1 160 ? 183.255 131.946 128.538 1.00 23.76 160 PRO D N 1
ATOM 10335 C CA . PRO D 1 160 ? 182.450 130.777 128.890 1.00 21.30 160 PRO D CA 1
ATOM 10336 C C . PRO D 1 160 ? 181.336 130.578 127.876 1.00 21.63 160 PRO D C 1
ATOM 10337 O O . PRO D 1 160 ? 180.701 131.532 127.426 1.00 23.12 160 PRO D O 1
ATOM 10341 N N . VAL D 1 161 ? 181.119 129.324 127.499 1.00 24.00 161 VAL D N 1
ATOM 10342 C CA . VAL D 1 161 ? 180.087 128.986 126.528 1.00 20.34 161 VAL D CA 1
ATOM 10343 C C . VAL D 1 161 ? 178.759 128.911 127.271 1.00 21.86 161 VAL D C 1
ATOM 10344 O O . VAL D 1 161 ? 178.534 128.001 128.069 1.00 25.06 161 VAL D O 1
ATOM 10348 N N . ILE D 1 162 ? 177.883 129.882 127.022 1.00 18.97 162 ILE D N 1
ATOM 10349 C CA . ILE D 1 162 ? 176.567 129.874 127.651 1.00 18.61 162 ILE D CA 1
ATOM 10350 C C . ILE D 1 162 ? 175.746 128.694 127.157 1.00 17.55 162 ILE D C 1
ATOM 10351 O O . ILE D 1 162 ? 175.195 127.920 127.946 1.00 20.17 162 ILE D O 1
ATOM 10356 N N . ARG D 1 163 ? 175.665 128.533 125.844 1.00 17.30 163 ARG D N 1
ATOM 10357 C CA . ARG D 1 163 ? 174.747 127.576 125.239 1.00 16.51 163 ARG D CA 1
ATOM 10358 C C . ARG D 1 163 ? 175.402 126.200 125.118 1.00 21.37 163 ARG D C 1
ATOM 10359 O O . ARG D 1 163 ? 175.480 125.596 124.049 1.00 22.97 163 ARG D O 1
ATOM 10367 N N . THR D 1 164 ? 175.871 125.705 126.265 1.00 21.45 164 THR D N 1
ATOM 10368 C CA . THR D 1 164 ? 176.300 124.317 126.346 1.00 22.28 164 THR D CA 1
ATOM 10369 C C . THR D 1 164 ? 175.143 123.367 126.086 1.00 21.22 164 THR D C 1
ATOM 10370 O O . THR D 1 164 ? 175.373 122.212 125.720 1.00 26.10 164 THR D O 1
ATOM 10374 N N . ASP D 1 165 ? 173.905 123.836 126.264 1.00 21.95 165 ASP D N 1
ATOM 10375 C CA . ASP D 1 165 ? 172.741 123.034 125.903 1.00 21.98 165 ASP D CA 1
ATOM 10376 C C . ASP D 1 165 ? 172.760 122.656 124.428 1.00 22.58 165 ASP D C 1
ATOM 10377 O O . ASP D 1 165 ? 172.200 121.624 124.044 1.00 25.31 165 ASP D O 1
ATOM 10382 N N . LEU D 1 166 ? 173.383 123.477 123.591 1.00 23.16 166 LEU D N 1
ATOM 10383 C CA . LEU D 1 166 ? 173.455 123.202 122.163 1.00 26.15 166 LEU D CA 1
ATOM 10384 C C . LEU D 1 166 ? 174.630 122.280 121.866 1.00 27.09 166 LEU D C 1
ATOM 10385 O O . LEU D 1 166 ? 175.738 122.492 122.362 1.00 28.58 166 LEU D O 1
ATOM 10390 N N . ASP D 1 167 ? 174.384 121.254 121.057 1.00 32.94 167 ASP D N 1
ATOM 10391 C CA . ASP D 1 167 ? 175.411 120.260 120.774 1.00 33.34 167 ASP D CA 1
ATOM 10392 C C . ASP D 1 167 ? 176.514 120.879 119.930 1.00 33.25 167 ASP D C 1
ATOM 10393 O O . ASP D 1 167 ? 176.250 121.425 118.855 1.00 33.67 167 ASP D O 1
ATOM 10398 N N . GLY D 1 168 ? 177.748 120.790 120.414 1.00 30.78 168 GLY D N 1
ATOM 10399 C CA . GLY D 1 168 ? 178.881 121.302 119.680 1.00 31.15 168 GLY D CA 1
ATOM 10400 C C . GLY D 1 168 ? 179.059 122.803 119.721 1.00 30.85 168 GLY D C 1
ATOM 10401 O O . GLY D 1 168 ? 179.969 123.315 119.061 1.00 32.36 168 GLY D O 1
ATOM 10402 N N . LYS D 1 169 ? 178.230 123.526 120.468 1.00 30.03 169 LYS D N 1
ATOM 10403 C CA . LYS D 1 169 ? 178.406 124.967 120.581 1.00 27.14 169 LYS D CA 1
ATOM 10404 C C . LYS D 1 169 ? 179.677 125.272 121.360 1.00 26.76 169 LYS D C 1
ATOM 10405 O O . LYS D 1 169 ? 179.870 124.773 122.471 1.00 28.59 169 LYS D O 1
ATOM 10411 N N . THR D 1 170 ? 180.548 126.088 120.773 1.00 29.42 170 THR D N 1
ATOM 10412 C CA . THR D 1 170 ? 181.823 126.424 121.389 1.00 29.78 170 THR D CA 1
ATOM 10413 C C . THR D 1 170 ? 182.025 127.920 121.570 1.00 29.06 170 THR D C 1
ATOM 10414 O O . THR D 1 170 ? 183.080 128.332 122.063 1.00 28.93 170 THR D O 1
ATOM 10418 N N . ASP D 1 171 ? 181.052 128.740 121.193 1.00 26.92 171 ASP D N 1
ATOM 10419 C CA . ASP D 1 171 ? 181.156 130.180 121.360 1.00 23.53 171 ASP D CA 1
ATOM 10420 C C . ASP D 1 171 ? 179.770 130.734 121.640 1.00 23.55 171 ASP D C 1
ATOM 10421 O O . ASP D 1 171 ? 178.761 130.030 121.543 1.00 26.95 171 ASP D O 1
ATOM 10426 N N . ASN D 1 172 ? 179.734 132.012 121.993 1.00 17.67 172 ASN D N 1
ATOM 10427 C CA . ASN D 1 172 ? 178.489 132.699 122.291 1.00 18.62 172 ASN D CA 1
ATOM 10428 C C . ASN D 1 172 ? 177.899 133.381 121.073 1.00 19.31 172 ASN D C 1
ATOM 10429 O O . ASN D 1 172 ? 177.174 134.374 121.210 1.00 18.38 172 ASN D O 1
ATOM 10434 N N . HIS D 1 173 ? 178.193 132.869 119.883 1.00 19.15 173 HIS D N 1
ATOM 10435 C CA . HIS D 1 173 ? 177.680 133.446 118.651 1.00 18.95 173 HIS D CA 1
ATOM 10436 C C . HIS D 1 173 ? 176.246 132.985 118.448 1.00 18.74 173 HIS D C 1
ATOM 10437 O O . HIS D 1 173 ? 175.969 131.781 118.436 1.00 21.13 173 HIS D O 1
ATOM 10444 N N . CYS D 1 174 ? 175.332 133.937 118.312 1.00 17.51 174 CYS D N 1
ATOM 10445 C CA . CYS D 1 174 ? 173.940 133.598 118.052 1.00 18.23 174 CYS D CA 1
ATOM 10446 C C . CYS D 1 174 ? 173.681 133.501 116.552 1.00 19.06 174 CYS D C 1
ATOM 10447 O O . CYS D 1 174 ? 173.284 132.445 116.054 1.00 22.94 174 CYS D O 1
ATOM 10450 N N . PHE D 1 175 ? 173.916 134.584 115.818 1.00 19.07 175 PHE D N 1
ATOM 10451 C CA . PHE D 1 175 ? 173.751 134.494 114.372 1.00 16.46 175 PHE D CA 1
ATOM 10452 C C . PHE D 1 175 ? 174.490 135.623 113.676 1.00 18.61 175 PHE D C 1
ATOM 10453 O O . PHE D 1 175 ? 174.826 136.643 114.278 1.00 19.04 175 PHE D O 1
ATOM 10461 N N . ASP D 1 176 ? 174.729 135.425 112.388 1.00 19.25 176 ASP D N 1
ATOM 10462 C CA . ASP D 1 176 ? 175.237 136.474 111.520 1.00 19.80 176 ASP D CA 1
ATOM 10463 C C . ASP D 1 176 ? 174.141 136.840 110.534 1.00 19.66 176 ASP D C 1
ATOM 10464 O O . ASP D 1 176 ? 173.503 135.959 109.954 1.00 22.88 176 ASP D O 1
ATOM 10469 N N . TRP D 1 177 ? 173.913 138.131 110.363 1.00 18.38 177 TRP D N 1
ATOM 10470 C CA . TRP D 1 177 ? 172.917 138.619 109.430 1.00 17.12 177 TRP D CA 1
ATOM 10471 C C . TRP D 1 177 ? 173.545 139.714 108.590 1.00 17.17 177 TRP D C 1
ATOM 10472 O O . TRP D 1 177 ? 174.466 140.397 109.032 1.00 20.04 177 TRP D O 1
ATOM 10483 N N . GLU D 1 178 ? 173.054 139.876 107.370 1.00 17.22 178 GLU D N 1
ATOM 10484 C CA . GLU D 1 178 ? 173.506 141.003 106.575 1.00 20.33 178 GLU D CA 1
ATOM 10485 C C . GLU D 1 178 ? 172.419 141.405 105.597 1.00 19.94 178 GLU D C 1
ATOM 10486 O O . GLU D 1 178 ? 171.567 140.601 105.215 1.00 20.26 178 GLU D O 1
ATOM 10492 N N . THR D 1 179 ? 172.463 142.673 105.209 1.00 18.14 179 THR D N 1
ATOM 10493 C CA . THR D 1 179 ? 171.543 143.210 104.224 1.00 18.55 179 THR D CA 1
ATOM 10494 C C . THR D 1 179 ? 172.288 144.229 103.384 1.00 18.42 179 THR D C 1
ATOM 10495 O O . THR D 1 179 ? 173.298 144.792 103.810 1.00 20.45 179 THR D O 1
ATOM 10499 N N . GLY D 1 180 ? 171.778 144.463 102.191 1.00 19.08 180 GLY D N 1
ATOM 10500 C CA . GLY D 1 180 ? 172.425 145.378 101.290 1.00 20.03 180 GLY D CA 1
ATOM 10501 C C . GLY D 1 180 ? 173.614 144.735 100.611 1.00 19.97 180 GLY D C 1
ATOM 10502 O O . GLY D 1 180 ? 173.840 143.527 100.680 1.00 23.28 180 GLY D O 1
ATOM 10503 N N . ASP D 1 181 ? 174.391 145.576 99.943 1.00 24.60 181 ASP D N 1
ATOM 10504 C CA . ASP D 1 181 ? 175.498 145.140 99.102 1.00 23.76 181 ASP D CA 1
ATOM 10505 C C . ASP D 1 181 ? 176.798 145.633 99.725 1.00 24.39 181 ASP D C 1
ATOM 10506 O O . ASP D 1 181 ? 177.038 146.841 99.804 1.00 24.91 181 ASP D O 1
ATOM 10511 N N . ALA D 1 182 ? 177.634 144.695 100.165 1.00 24.11 182 ALA D N 1
ATOM 10512 C CA . ALA D 1 182 ? 178.905 145.074 100.770 1.00 23.89 182 ALA D CA 1
ATOM 10513 C C . ALA D 1 182 ? 179.813 145.755 99.756 1.00 24.69 182 ALA D C 1
ATOM 10514 O O . ALA D 1 182 ? 180.400 146.802 100.040 1.00 26.91 182 ALA D O 1
ATOM 10516 N N . ALA D 1 183 ? 179.938 145.177 98.561 1.00 25.57 183 ALA D N 1
ATOM 10517 C CA . ALA D 1 183 ? 180.884 145.706 97.582 1.00 25.76 183 ALA D CA 1
ATOM 10518 C C . ALA D 1 183 ? 180.447 147.066 97.055 1.00 26.33 183 ALA D C 1
ATOM 10519 O O . ALA D 1 183 ? 181.273 147.972 96.904 1.00 28.69 183 ALA D O 1
ATOM 10521 N N . ALA D 1 184 ? 179.157 147.229 96.760 1.00 25.20 184 ALA D N 1
ATOM 10522 C CA . ALA D 1 184 ? 178.670 148.531 96.320 1.00 26.35 184 ALA D CA 1
ATOM 10523 C C . ALA D 1 184 ? 178.901 149.586 97.393 1.00 23.74 184 ALA D C 1
ATOM 10524 O O . ALA D 1 184 ? 179.339 150.703 97.096 1.00 27.03 184 ALA D O 1
ATOM 10526 N N . THR D 1 185 ? 178.629 149.240 98.651 1.00 24.44 185 THR D N 1
ATOM 10527 C CA . THR D 1 185 ? 178.842 150.183 99.742 1.00 23.82 185 THR D CA 1
ATOM 10528 C C . THR D 1 185 ? 180.319 150.523 99.897 1.00 24.10 185 THR D C 1
ATOM 10529 O O . THR D 1 185 ? 180.673 151.689 100.094 1.00 26.65 185 THR D O 1
ATOM 10533 N N . ASP D 1 186 ? 181.193 149.520 99.800 1.00 27.70 186 ASP D N 1
ATOM 10534 C CA . ASP D 1 186 ? 182.629 149.765 99.883 1.00 27.37 186 ASP D CA 1
ATOM 10535 C C . ASP D 1 186 ? 183.091 150.692 98.770 1.00 28.51 186 ASP D C 1
ATOM 10536 O O . ASP D 1 186 ? 183.888 151.606 99.004 1.00 31.54 186 ASP D O 1
ATOM 10541 N N . ALA D 1 187 ? 182.617 150.460 97.547 1.00 29.40 187 ALA D N 1
ATOM 10542 C CA . ALA D 1 187 ? 183.016 151.308 96.431 1.00 30.25 187 ALA D CA 1
ATOM 10543 C C . ALA D 1 187 ? 182.550 152.742 96.640 1.00 30.39 187 ALA D C 1
ATOM 10544 O O . ALA D 1 187 ? 183.323 153.695 96.454 1.00 32.03 187 ALA D O 1
ATOM 10546 N N . VAL D 1 188 ? 181.296 152.916 97.062 1.00 29.72 188 VAL D N 1
ATOM 10547 C CA . VAL D 1 188 ? 180.797 154.263 97.322 1.00 27.37 188 VAL D CA 1
ATOM 10548 C C . VAL D 1 188 ? 181.628 154.935 98.404 1.00 28.05 188 VAL D C 1
ATOM 10549 O O . VAL D 1 188 ? 181.988 156.111 98.288 1.00 30.61 188 VAL D O 1
ATOM 10553 N N . PHE D 1 189 ? 181.952 154.205 99.472 1.00 26.77 189 PHE D N 1
ATOM 10554 C CA . PHE D 1 189 ? 182.742 154.804 100.539 1.00 27.59 189 PHE D CA 1
ATOM 10555 C C . PHE D 1 189 ? 184.130 155.185 100.051 1.00 29.11 189 PHE D C 1
ATOM 10556 O O . PHE D 1 189 ? 184.658 156.233 100.439 1.00 29.82 189 PHE D O 1
ATOM 10564 N N . ALA D 1 190 ? 184.727 154.359 99.194 1.00 31.71 190 ALA D N 1
ATOM 10565 C CA . ALA D 1 190 ? 186.020 154.706 98.621 1.00 31.36 190 ALA D CA 1
ATOM 10566 C C . ALA D 1 190 ? 185.931 156.002 97.830 1.00 32.02 190 ALA D C 1
ATOM 10567 O O . ALA D 1 190 ? 186.848 156.830 97.876 1.00 34.36 190 ALA D O 1
ATOM 10569 N N . LYS D 1 191 ? 184.827 156.208 97.114 1.00 33.33 191 LYS D N 1
ATOM 10570 C CA . LYS D 1 191 ? 184.670 157.426 96.329 1.00 32.52 191 LYS D CA 1
ATOM 10571 C C . LYS D 1 191 ? 184.041 158.583 97.101 1.00 33.20 191 LYS D C 1
ATOM 10572 O O . LYS D 1 191 ? 183.943 159.684 96.553 1.00 34.95 191 LYS D O 1
ATOM 10578 N N . ALA D 1 192 ? 183.623 158.376 98.347 1.00 33.29 192 ALA D N 1
ATOM 10579 C CA . ALA D 1 192 ? 182.908 159.416 99.075 1.00 31.68 192 ALA D CA 1
ATOM 10580 C C . ALA D 1 192 ? 183.844 160.533 99.522 1.00 32.18 192 ALA D C 1
ATOM 10581 O O . ALA D 1 192 ? 184.950 160.286 100.008 1.00 33.64 192 ALA D O 1
ATOM 10583 N N . ASP D 1 193 ? 183.385 161.777 99.369 1.00 32.69 193 ASP D N 1
ATOM 10584 C CA . ASP D 1 193 ? 184.147 162.908 99.885 1.00 32.60 193 ASP D CA 1
ATOM 10585 C C . ASP D 1 193 ? 184.288 162.832 101.398 1.00 33.59 193 ASP D C 1
ATOM 10586 O O . ASP D 1 193 ? 185.376 163.050 101.942 1.00 34.69 193 ASP D O 1
ATOM 10591 N N . VAL D 1 194 ? 183.197 162.530 102.092 1.00 30.67 194 VAL D N 1
ATOM 10592 C CA . VAL D 1 194 ? 183.143 162.579 103.545 1.00 31.07 194 VAL D CA 1
ATOM 10593 C C . VAL D 1 194 ? 182.673 161.226 104.043 1.00 29.52 194 VAL D C 1
ATOM 10594 O O . VAL D 1 194 ? 181.643 160.720 103.592 1.00 31.42 194 VAL D O 1
ATOM 10598 N N . VAL D 1 195 ? 183.432 160.635 104.954 1.00 26.01 195 VAL D N 1
ATOM 10599 C CA . VAL D 1 195 ? 183.051 159.388 105.595 1.00 23.67 195 VAL D CA 1
ATOM 10600 C C . VAL D 1 195 ? 183.054 159.634 107.093 1.00 24.43 195 VAL D C 1
ATOM 10601 O O . VAL D 1 195 ? 184.094 159.974 107.666 1.00 25.37 195 VAL D O 1
ATOM 10605 N N . VAL D 1 196 ? 181.898 159.469 107.723 1.00 22.63 196 VAL D N 1
ATOM 10606 C CA . VAL D 1 196 ? 181.738 159.694 109.153 1.00 21.72 196 VAL D CA 1
ATOM 10607 C C . VAL D 1 196 ? 181.443 158.353 109.806 1.00 21.64 196 VAL D C 1
ATOM 10608 O O . VAL D 1 196 ? 180.470 157.684 109.449 1.00 23.23 196 VAL D O 1
ATOM 10612 N N . LYS D 1 197 ? 182.281 157.959 110.755 1.00 23.54 197 LYS D N 1
ATOM 10613 C CA . LYS D 1 197 ? 182.108 156.725 111.503 1.00 20.63 197 LYS D CA 1
ATOM 10614 C C . LYS D 1 197 ? 181.740 157.076 112.935 1.00 22.75 197 LYS D C 1
ATOM 10615 O O . LYS D 1 197 ? 182.384 157.926 113.555 1.00 25.34 197 LYS D O 1
ATOM 10621 N N . GLN D 1 198 ? 180.696 156.439 113.447 1.00 20.42 198 GLN D N 1
ATOM 10622 C CA . GLN D 1 198 ? 180.256 156.668 114.814 1.00 20.37 198 GLN D CA 1
ATOM 10623 C C . GLN D 1 198 ? 179.767 155.355 115.398 1.00 20.14 198 GLN D C 1
ATOM 10624 O O . GLN D 1 198 ? 178.885 154.710 114.828 1.00 20.60 198 GLN D O 1
ATOM 10630 N N . GLU D 1 199 ? 180.344 154.956 116.523 1.00 21.77 199 GLU D N 1
ATOM 10631 C CA . GLU D 1 199 ? 179.763 153.878 117.302 1.00 20.56 199 GLU D CA 1
ATOM 10632 C C . GLU D 1 199 ? 178.678 154.447 118.204 1.00 20.66 199 GLU D C 1
ATOM 10633 O O . GLU D 1 199 ? 178.864 155.490 118.837 1.00 22.72 199 GLU D O 1
ATOM 10639 N N . MET D 1 200 ? 177.537 153.779 118.234 1.00 17.26 200 MET D N 1
ATOM 10640 C CA . MET D 1 200 ? 176.427 154.167 119.081 1.00 18.77 200 MET D CA 1
ATOM 10641 C C . MET D 1 200 ? 175.796 152.919 119.666 1.00 15.81 200 MET D C 1
ATOM 10642 O O . MET D 1 200 ? 175.650 151.907 118.982 1.00 21.34 200 MET D O 1
ATOM 10647 N N . VAL D 1 201 ? 175.400 153.000 120.925 1.00 14.25 201 VAL D N 1
ATOM 10648 C CA . VAL D 1 201 ? 174.781 151.885 121.619 1.00 15.16 201 VAL D CA 1
ATOM 10649 C C . VAL D 1 201 ? 173.315 152.212 121.839 1.00 12.50 201 VAL D C 1
ATOM 10650 O O . VAL D 1 201 ? 172.966 153.346 122.186 1.00 16.05 201 VAL D O 1
ATOM 10654 N N . TYR D 1 202 ? 172.498 151.188 121.655 1.00 8.41 202 TYR D N 1
ATOM 10655 C CA . TYR D 1 202 ? 171.060 151.278 121.956 1.00 9.82 202 TYR D CA 1
ATOM 10656 C C . TYR D 1 202 ? 170.941 150.377 123.169 1.00 9.47 202 TYR D C 1
ATOM 10657 O O . TYR D 1 202 ? 170.750 149.204 123.000 1.00 13.39 202 TYR D O 1
ATOM 10666 N N . PRO D 1 203 ? 171.041 150.929 124.386 1.00 10.89 203 PRO D N 1
ATOM 10667 C CA . PRO D 1 203 ? 171.180 150.087 125.575 1.00 10.79 203 PRO D CA 1
ATOM 10668 C C . PRO D 1 203 ? 169.943 149.240 125.810 1.00 7.60 203 PRO D C 1
ATOM 10669 O O . PRO D 1 203 ? 168.822 149.609 125.460 1.00 12.46 203 PRO D O 1
ATOM 10673 N N . ARG D 1 204 ? 170.168 148.090 126.424 1.00 9.17 204 ARG D N 1
ATOM 10674 C CA . ARG D 1 204 ? 169.072 147.214 126.802 1.00 11.02 204 ARG D CA 1
ATOM 10675 C C . ARG D 1 204 ? 168.093 147.970 127.691 1.00 7.89 204 ARG D C 1
ATOM 10676 O O . ARG D 1 204 ? 168.479 148.552 128.708 1.00 11.05 204 ARG D O 1
ATOM 10684 N N . VAL D 1 205 ? 166.849 147.972 127.266 1.00 7.05 205 VAL D N 1
ATOM 10685 C CA . VAL D 1 205 ? 165.768 148.571 128.080 1.00 7.72 205 VAL D CA 1
ATOM 10686 C C . VAL D 1 205 ? 164.628 147.548 128.143 1.00 5.60 205 VAL D C 1
ATOM 10687 O O . VAL D 1 205 ? 164.851 146.412 127.776 1.00 8.80 205 VAL D O 1
ATOM 10691 N N . HIS D 1 206 ? 163.505 147.912 128.740 1.00 7.80 206 HIS D N 1
ATOM 10692 C CA . HIS D 1 206 ? 162.437 146.944 128.897 1.00 5.62 206 HIS D CA 1
ATOM 10693 C C . HIS D 1 206 ? 161.079 147.551 128.578 1.00 6.02 206 HIS D C 1
ATOM 10694 O O . HIS D 1 206 ? 160.832 148.718 128.888 1.00 9.10 206 HIS D O 1
ATOM 10701 N N . PRO D 1 207 ? 160.175 146.780 127.975 1.00 6.20 207 PRO D N 1
ATOM 10702 C CA . PRO D 1 207 ? 158.831 147.319 127.720 1.00 6.02 207 PRO D CA 1
ATOM 10703 C C . PRO D 1 207 ? 158.145 147.793 128.989 1.00 4.94 207 PRO D C 1
ATOM 10704 O O . PRO D 1 207 ? 157.428 148.797 128.958 1.00 9.59 207 PRO D O 1
ATOM 10708 N N . ALA D 1 208 ? 158.348 147.096 130.102 1.00 4.43 208 ALA D N 1
ATOM 10709 C CA . ALA D 1 208 ? 157.864 147.512 131.414 1.00 7.77 208 ALA D CA 1
ATOM 10710 C C . ALA D 1 208 ? 156.416 148.010 131.386 1.00 4.15 208 ALA D C 1
ATOM 10711 O O . ALA D 1 208 ? 156.129 149.132 131.812 1.00 8.63 208 ALA D O 1
ATOM 10713 N N . PRO D 1 209 ? 155.482 147.198 130.910 1.00 6.65 209 PRO D N 1
ATOM 10714 C CA . PRO D 1 209 ? 154.069 147.557 131.050 1.00 6.47 209 PRO D CA 1
ATOM 10715 C C . PRO D 1 209 ? 153.683 147.574 132.518 1.00 5.25 209 PRO D C 1
ATOM 10716 O O . PRO D 1 209 ? 154.181 146.781 133.316 1.00 9.62 209 PRO D O 1
ATOM 10720 N N . MET D 1 210 ? 152.764 148.472 132.867 1.00 6.00 210 MET D N 1
ATOM 10721 C CA . MET D 1 210 ? 152.355 148.591 134.264 1.00 6.81 210 MET D CA 1
ATOM 10722 C C . MET D 1 210 ? 151.770 147.289 134.791 1.00 3.78 210 MET D C 1
ATOM 10723 O O . MET D 1 210 ? 152.048 146.891 135.925 1.00 10.01 210 MET D O 1
ATOM 10728 N N . GLU D 1 211 ? 150.961 146.614 133.995 1.00 6.42 211 GLU D N 1
ATOM 10729 C CA . GLU D 1 211 ? 150.566 145.264 134.352 1.00 8.95 211 GLU D CA 1
ATOM 10730 C C . GLU D 1 211 ? 151.700 144.320 133.983 1.00 5.80 211 GLU D C 1
ATOM 10731 O O . GLU D 1 211 ? 152.159 144.314 132.839 1.00 10.54 211 GLU D O 1
ATOM 10737 N N . THR D 1 212 ? 152.168 143.543 134.951 1.00 7.80 212 THR D N 1
ATOM 10738 C CA . THR D 1 212 ? 153.177 142.547 134.648 1.00 8.11 212 THR D CA 1
ATOM 10739 C C . THR D 1 212 ? 152.546 141.389 133.877 1.00 8.80 212 THR D C 1
ATOM 10740 O O . THR D 1 212 ? 151.336 141.330 133.663 1.00 14.73 212 THR D O 1
ATOM 10744 N N . CYS D 1 213 ? 153.387 140.466 133.439 1.00 10.27 213 CYS D N 1
ATOM 10745 C CA . CYS D 1 213 ? 152.875 139.302 132.741 1.00 10.03 213 CYS D CA 1
ATOM 10746 C C . CYS D 1 213 ? 152.195 138.363 133.722 1.00 11.93 213 CYS D C 1
ATOM 10747 O O . CYS D 1 213 ? 152.520 138.324 134.910 1.00 13.95 213 CYS D O 1
ATOM 10750 N N . GLY D 1 214 ? 151.230 137.616 133.220 1.00 8.23 214 GLY D N 1
ATOM 10751 C CA . GLY D 1 214 ? 150.564 136.645 134.052 1.00 7.88 214 GLY D CA 1
ATOM 10752 C C . GLY D 1 214 ? 149.647 135.763 133.243 1.00 7.82 214 GLY D C 1
ATOM 10753 O O . GLY D 1 214 ? 149.287 136.075 132.104 1.00 11.98 214 GLY D O 1
ATOM 10754 N N . ALA D 1 215 ? 149.256 134.663 133.869 1.00 7.29 215 ALA D N 1
ATOM 10755 C CA . ALA D 1 215 ? 148.414 133.660 133.248 1.00 5.95 215 ALA D CA 1
ATOM 10756 C C . ALA D 1 215 ? 147.667 132.912 134.337 1.00 7.55 215 ALA D C 1
ATOM 10757 O O . ALA D 1 215 ? 148.270 132.442 135.301 1.00 11.36 215 ALA D O 1
ATOM 10759 N N . VAL D 1 216 ? 146.361 132.834 134.184 1.00 8.20 216 VAL D N 1
ATOM 10760 C CA . VAL D 1 216 ? 145.526 131.911 134.931 1.00 8.43 216 VAL D CA 1
ATOM 10761 C C . VAL D 1 216 ? 145.274 130.731 134.003 1.00 7.07 216 VAL D C 1
ATOM 10762 O O . VAL D 1 216 ? 144.514 130.830 133.038 1.00 12.44 216 VAL D O 1
ATOM 10766 N N . ALA D 1 217 ? 145.960 129.632 134.267 1.00 8.58 217 ALA D N 1
ATOM 10767 C CA . ALA D 1 217 ? 145.781 128.403 133.516 1.00 10.57 217 ALA D CA 1
ATOM 10768 C C . ALA D 1 217 ? 144.777 127.533 134.254 1.00 12.03 217 ALA D C 1
ATOM 10769 O O . ALA D 1 217 ? 145.038 127.100 135.377 1.00 14.62 217 ALA D O 1
ATOM 10771 N N . ASP D 1 218 ? 143.640 127.273 133.629 1.00 15.21 218 ASP D N 1
ATOM 10772 C CA . ASP D 1 218 ? 142.620 126.419 134.208 1.00 14.69 218 ASP D CA 1
ATOM 10773 C C . ASP D 1 218 ? 142.434 125.278 133.219 1.00 14.00 218 ASP D C 1
ATOM 10774 O O . ASP D 1 218 ? 141.681 125.392 132.252 1.00 17.13 218 ASP D O 1
ATOM 10779 N N . LEU D 1 219 ? 143.170 124.198 133.430 1.00 15.58 219 LEU D N 1
ATOM 10780 C CA . LEU D 1 219 ? 142.991 122.987 132.646 1.00 15.81 219 LEU D CA 1
ATOM 10781 C C . LEU D 1 219 ? 141.887 122.180 133.315 1.00 16.16 219 LEU D C 1
ATOM 10782 O O . LEU D 1 219 ? 142.119 121.522 134.332 1.00 18.75 219 LEU D O 1
ATOM 10787 N N . ASP D 1 220 ? 140.689 122.260 132.765 1.00 18.35 220 ASP D N 1
ATOM 10788 C CA . ASP D 1 220 ? 139.553 121.569 133.351 1.00 18.01 220 ASP D CA 1
ATOM 10789 C C . ASP D 1 220 ? 139.880 120.086 133.402 1.00 21.31 220 ASP D C 1
ATOM 10790 O O . ASP D 1 220 ? 140.071 119.467 132.350 1.00 21.05 220 ASP D O 1
ATOM 10795 N N . PRO D 1 221 ? 139.970 119.481 134.588 1.00 20.40 221 PRO D N 1
ATOM 10796 C CA . PRO D 1 221 ? 140.498 118.114 134.672 1.00 20.64 221 PRO D CA 1
ATOM 10797 C C . PRO D 1 221 ? 139.628 117.086 133.981 1.00 22.26 221 PRO D C 1
ATOM 10798 O O . PRO D 1 221 ? 140.121 115.999 133.659 1.00 23.22 221 PRO D O 1
ATOM 10802 N N . VAL D 1 222 ? 138.360 117.393 133.737 1.00 21.30 222 VAL D N 1
ATOM 10803 C CA . VAL D 1 222 ? 137.430 116.422 133.179 1.00 22.75 222 VAL D CA 1
ATOM 10804 C C . VAL D 1 222 ? 137.384 116.603 131.670 1.00 22.53 222 VAL D C 1
ATOM 10805 O O . VAL D 1 222 ? 137.762 115.703 130.913 1.00 22.49 222 VAL D O 1
ATOM 10809 N N . THR D 1 223 ? 136.937 117.777 131.227 1.00 20.12 223 THR D N 1
ATOM 10810 C CA . THR D 1 223 ? 136.866 118.053 129.801 1.00 20.70 223 THR D CA 1
ATOM 10811 C C . THR D 1 223 ? 138.240 118.147 129.162 1.00 19.95 223 THR D C 1
ATOM 10812 O O . THR D 1 223 ? 138.337 118.080 127.935 1.00 21.61 223 THR D O 1
ATOM 10816 N N . ARG D 1 224 ? 139.297 118.277 129.955 1.00 22.54 224 ARG D N 1
ATOM 10817 C CA . ARG D 1 224 ? 140.659 118.425 129.460 1.00 20.25 224 ARG D CA 1
ATOM 10818 C C . ARG D 1 224 ? 140.853 119.720 128.687 1.00 18.40 224 ARG D C 1
ATOM 10819 O O . ARG D 1 224 ? 141.872 119.886 128.013 1.00 20.90 224 ARG D O 1
ATOM 10827 N N . LYS D 1 225 ? 139.889 120.631 128.740 1.00 17.99 225 LYS D N 1
ATOM 10828 C CA . LYS D 1 225 ? 140.019 121.885 128.022 1.00 14.97 225 LYS D CA 1
ATOM 10829 C C . LYS D 1 225 ? 140.865 122.845 128.838 1.00 13.78 225 LYS D C 1
ATOM 10830 O O . LYS D 1 225 ? 140.568 123.112 130.004 1.00 14.64 225 LYS D O 1
ATOM 10836 N N . LEU D 1 226 ? 141.925 123.347 128.228 1.00 12.87 226 LEU D N 1
ATOM 10837 C CA . LEU D 1 226 ? 142.761 124.357 128.852 1.00 12.32 226 LEU D CA 1
ATOM 10838 C C . LEU D 1 226 ? 142.163 125.716 128.533 1.00 8.56 226 LEU D C 1
ATOM 10839 O O . LEU D 1 226 ? 142.085 126.095 127.366 1.00 14.69 226 LEU D O 1
ATOM 10844 N N . THR D 1 227 ? 141.715 126.431 129.552 1.00 11.79 227 THR D N 1
ATOM 10845 C CA . THR D 1 227 ? 141.338 127.827 129.400 1.00 10.29 227 THR D CA 1
ATOM 10846 C C . THR D 1 227 ? 142.454 128.647 130.026 1.00 10.16 227 THR D C 1
ATOM 10847 O O . THR D 1 227 ? 142.681 128.582 131.236 1.00 12.95 227 THR D O 1
ATOM 10851 N N . LEU D 1 228 ? 143.162 129.392 129.204 1.00 10.48 228 LEU D N 1
ATOM 10852 C CA . LEU D 1 228 ? 144.347 130.101 129.648 1.00 9.02 228 LEU D CA 1
ATOM 10853 C C . LEU D 1 228 ? 144.090 131.592 129.525 1.00 7.05 228 LEU D C 1
ATOM 10854 O O . LEU D 1 228 ? 144.234 132.166 128.445 1.00 13.39 228 LEU D O 1
ATOM 10859 N N A TRP D 1 229 ? 143.688 132.210 130.623 0.65 5.28 229 TRP D N 1
ATOM 10860 N N B TRP D 1 229 ? 143.682 132.215 130.625 0.35 10.47 229 TRP D N 1
ATOM 10861 C CA A TRP D 1 229 ? 143.706 133.660 130.698 0.65 7.32 229 TRP D CA 1
ATOM 10862 C CA B TRP D 1 229 ? 143.700 133.669 130.701 0.35 9.05 229 TRP D CA 1
ATOM 10863 C C A TRP D 1 229 ? 145.158 134.109 130.687 0.65 7.71 229 TRP D C 1
ATOM 10864 C C B TRP D 1 229 ? 145.155 134.112 130.687 0.35 9.18 229 TRP D C 1
ATOM 10865 O O A TRP D 1 229 ? 145.952 133.661 131.512 0.65 5.46 229 TRP D O 1
ATOM 10866 O O B TRP D 1 229 ? 145.948 133.661 131.513 0.35 10.40 229 TRP D O 1
ATOM 10887 N N . SER D 1 230 ? 145.527 134.950 129.735 1.00 7.45 230 SER D N 1
ATOM 10888 C CA . SER D 1 230 ? 146.927 135.289 129.595 1.00 8.45 230 SER D CA 1
ATOM 10889 C C . SER D 1 230 ? 147.090 136.733 129.173 1.00 5.73 230 SER D C 1
ATOM 10890 O O . SER D 1 230 ? 146.269 137.283 128.440 1.00 9.82 230 SER D O 1
ATOM 10893 N N . THR D 1 231 ? 148.174 137.330 129.655 1.00 7.81 231 THR D N 1
ATOM 10894 C CA . THR D 1 231 ? 148.619 138.640 129.202 1.00 5.62 231 THR D CA 1
ATOM 10895 C C . THR D 1 231 ? 149.421 138.428 127.920 1.00 8.21 231 THR D C 1
ATOM 10896 O O . THR D 1 231 ? 150.643 138.568 127.873 1.00 16.73 231 THR D O 1
ATOM 10900 N N . THR D 1 232 ? 148.705 138.040 126.875 1.00 6.72 232 THR D N 1
ATOM 10901 C CA . THR D 1 232 ? 149.310 137.760 125.584 1.00 4.75 232 THR D CA 1
ATOM 10902 C C . THR D 1 232 ? 148.795 138.756 124.558 1.00 4.20 232 THR D C 1
ATOM 10903 O O . THR D 1 232 ? 147.600 139.054 124.513 1.00 8.78 232 THR D O 1
ATOM 10907 N N . GLN D 1 233 ? 149.710 139.285 123.751 1.00 6.10 233 GLN D N 1
ATOM 10908 C CA . GLN D 1 233 ? 149.358 140.121 122.614 1.00 2.93 233 GLN D CA 1
ATOM 10909 C C . GLN D 1 233 ? 148.967 139.310 121.388 1.00 5.02 233 GLN D C 1
ATOM 10910 O O . GLN D 1 233 ? 148.420 139.876 120.440 1.00 8.47 233 GLN D O 1
ATOM 10916 N N . ALA D 1 234 ? 149.217 138.013 121.422 1.00 5.86 234 ALA D N 1
ATOM 10917 C CA . ALA D 1 234 ? 148.941 137.142 120.295 1.00 5.87 234 ALA D CA 1
ATOM 10918 C C . ALA D 1 234 ? 148.284 135.866 120.739 1.00 4.17 234 ALA D C 1
ATOM 10919 O O . ALA D 1 234 ? 148.840 134.815 120.622 1.00 4.86 234 ALA D O 1
ATOM 10921 N N . PRO D 1 235 ? 147.071 136.003 121.296 1.00 6.86 235 PRO D N 1
ATOM 10922 C CA . PRO D 1 235 ? 146.426 134.813 121.873 1.00 5.69 235 PRO D CA 1
ATOM 10923 C C . PRO D 1 235 ? 146.325 133.634 120.918 1.00 2.94 235 PRO D C 1
ATOM 10924 O O . PRO D 1 235 ? 146.624 132.563 121.360 1.00 10.43 235 PRO D O 1
ATOM 10928 N N . HIS D 1 236 ? 145.989 133.845 119.657 1.00 3.04 236 HIS D N 1
ATOM 10929 C CA . HIS D 1 236 ? 145.955 132.753 118.679 1.00 7.18 236 HIS D CA 1
ATOM 10930 C C . HIS D 1 236 ? 147.334 132.162 118.427 1.00 7.52 236 HIS D C 1
ATOM 10931 O O . HIS D 1 236 ? 147.491 130.983 118.516 1.00 7.75 236 HIS D O 1
ATOM 10938 N N . ALA D 1 237 ? 148.333 132.992 118.160 1.00 9.07 237 ALA D N 1
ATOM 10939 C CA . ALA D 1 237 ? 149.692 132.493 118.036 1.00 8.44 237 ALA D CA 1
ATOM 10940 C C . ALA D 1 237 ? 149.977 131.675 119.264 1.00 6.56 237 ALA D C 1
ATOM 10941 O O . ALA D 1 237 ? 150.366 130.551 119.145 1.00 11.22 237 ALA D O 1
ATOM 10943 N N . HIS D 1 238 ? 149.683 132.237 120.434 1.00 8.01 238 HIS D N 1
ATOM 10944 C CA . HIS D 1 238 ? 149.997 131.538 121.672 1.00 8.10 238 HIS D CA 1
ATOM 10945 C C . HIS D 1 238 ? 149.249 130.219 121.764 1.00 6.49 238 HIS D C 1
ATOM 10946 O O . HIS D 1 238 ? 149.816 129.217 122.193 1.00 8.52 238 HIS D O 1
ATOM 10953 N N . ARG D 1 239 ? 147.985 130.220 121.396 1.00 8.26 239 ARG D N 1
ATOM 10954 C CA . ARG D 1 239 ? 147.209 128.974 121.409 1.00 8.00 239 ARG D CA 1
ATOM 10955 C C . ARG D 1 239 ? 147.843 127.914 120.550 1.00 8.33 239 ARG D C 1
ATOM 10956 O O . ARG D 1 239 ? 148.095 126.824 121.014 1.00 11.33 239 ARG D O 1
ATOM 10964 N N . THR D 1 240 ? 148.202 128.288 119.327 1.00 10.80 240 THR D N 1
ATOM 10965 C CA . THR D 1 240 ? 148.828 127.342 118.417 1.00 12.01 240 THR D CA 1
ATOM 10966 C C . THR D 1 240 ? 150.164 126.867 118.967 1.00 11.62 240 THR D C 1
ATOM 10967 O O . THR D 1 240 ? 150.487 125.675 118.902 1.00 17.16 240 THR D O 1
ATOM 10971 N N . LEU D 1 241 ? 150.945 127.783 119.538 1.00 12.72 241 LEU D N 1
ATOM 10972 C CA . LEU D 1 241 ? 152.238 127.408 120.098 1.00 12.35 241 LEU D CA 1
ATOM 10973 C C . LEU D 1 241 ? 152.080 126.481 121.294 1.00 10.62 241 LEU D C 1
ATOM 10974 O O . LEU D 1 241 ? 152.872 125.558 121.468 1.00 11.92 241 LEU D O 1
ATOM 10979 N N . TYR D 1 242 ? 151.076 126.722 122.136 1.00 12.48 242 TYR D N 1
ATOM 10980 C CA . TYR D 1 242 ? 150.797 125.821 123.248 1.00 8.49 242 TYR D CA 1
ATOM 10981 C C . TYR D 1 242 ? 150.415 124.441 122.752 1.00 13.53 242 TYR D C 1
ATOM 10982 O O . TYR D 1 242 ? 150.880 123.431 123.285 1.00 18.90 242 TYR D O 1
ATOM 10991 N N . ALA D 1 243 ? 149.550 124.378 121.742 1.00 13.53 243 ALA D N 1
ATOM 10992 C CA . ALA D 1 243 ? 149.218 123.084 121.167 1.00 14.37 243 ALA D CA 1
ATOM 10993 C C . ALA D 1 243 ? 150.475 122.377 120.689 1.00 15.74 243 ALA D C 1
ATOM 10994 O O . ALA D 1 243 ? 150.645 121.176 120.911 1.00 20.64 243 ALA D O 1
ATOM 10996 N N . LEU D 1 244 ? 151.382 123.121 120.057 1.00 15.60 244 LEU D N 1
ATOM 10997 C CA . LEU D 1 244 ? 152.585 122.507 119.508 1.00 17.97 244 LEU D CA 1
ATOM 10998 C C . LEU D 1 244 ? 153.577 122.109 120.593 1.00 18.80 244 LEU D C 1
ATOM 10999 O O . LEU D 1 244 ? 154.272 121.100 120.453 1.00 23.25 244 LEU D O 1
ATOM 11004 N N . VAL D 1 245 ? 153.669 122.887 121.664 1.00 19.23 245 VAL D N 1
ATOM 11005 C CA . VAL D 1 245 ? 154.717 122.718 122.664 1.00 22.28 245 VAL D CA 1
ATOM 11006 C C . VAL D 1 245 ? 154.299 121.740 123.750 1.00 23.57 245 VAL D C 1
ATOM 11007 O O . VAL D 1 245 ? 155.058 120.839 124.111 1.00 27.81 245 VAL D O 1
ATOM 11011 N N . ALA D 1 246 ? 153.099 121.905 124.294 1.00 23.06 246 ALA D N 1
ATOM 11012 C CA . ALA D 1 246 ? 152.579 121.018 125.323 1.00 21.99 246 ALA D CA 1
ATOM 11013 C C . ALA D 1 246 ? 151.846 119.811 124.755 1.00 23.95 246 ALA D C 1
ATOM 11014 O O . ALA D 1 246 ? 151.404 118.955 125.527 1.00 26.80 246 ALA D O 1
ATOM 11016 N N . GLY D 1 247 ? 151.700 119.720 123.437 1.00 21.51 247 GLY D N 1
ATOM 11017 C CA . GLY D 1 247 ? 150.931 118.650 122.845 1.00 21.91 247 GLY D CA 1
ATOM 11018 C C . GLY D 1 247 ? 149.445 118.738 123.090 1.00 22.96 247 GLY D C 1
ATOM 11019 O O . GLY D 1 247 ? 148.709 117.844 122.660 1.00 27.13 247 GLY D O 1
ATOM 11020 N N . LEU D 1 248 ? 148.981 119.782 123.761 1.00 20.75 248 LEU D N 1
ATOM 11021 C CA . LEU D 1 248 ? 147.562 119.927 124.016 1.00 17.69 248 LEU D CA 1
ATOM 11022 C C . LEU D 1 248 ? 146.806 120.058 122.697 1.00 16.99 248 LEU D C 1
ATOM 11023 O O . LEU D 1 248 ? 147.283 120.723 121.774 1.00 20.11 248 LEU D O 1
ATOM 11028 N N . PRO D 1 249 ? 145.644 119.427 122.566 1.00 17.94 249 PRO D N 1
ATOM 11029 C CA . PRO D 1 249 ? 144.833 119.628 121.360 1.00 14.72 249 PRO D CA 1
ATOM 11030 C C . PRO D 1 249 ? 144.400 121.080 121.245 1.00 10.51 249 PRO D C 1
ATOM 11031 O O . PRO D 1 249 ? 143.842 121.654 122.180 1.00 14.94 249 PRO D O 1
ATOM 11035 N N . GLU D 1 250 ? 144.652 121.671 120.078 1.00 13.47 250 GLU D N 1
ATOM 11036 C CA . GLU D 1 250 ? 144.418 123.101 119.927 1.00 10.82 250 GLU D CA 1
ATOM 11037 C C . GLU D 1 250 ? 142.947 123.462 120.059 1.00 10.67 250 GLU D C 1
ATOM 11038 O O . GLU D 1 250 ? 142.626 124.552 120.540 1.00 11.27 250 GLU D O 1
ATOM 11044 N N . HIS D 1 251 ? 142.048 122.580 119.623 1.00 9.51 251 HIS D N 1
ATOM 11045 C CA . HIS D 1 251 ? 140.620 122.812 119.777 1.00 8.89 251 HIS D CA 1
ATOM 11046 C C . HIS D 1 251 ? 140.169 122.696 121.223 1.00 11.11 251 HIS D C 1
ATOM 11047 O O . HIS D 1 251 ? 139.016 123.015 121.519 1.00 14.86 251 HIS D O 1
ATOM 11054 N N . LYS D 1 252 ? 141.034 122.218 122.114 1.00 11.51 252 LYS D N 1
ATOM 11055 C CA . LYS D 1 252 ? 140.764 122.210 123.542 1.00 12.68 252 LYS D CA 1
ATOM 11056 C C . LYS D 1 252 ? 141.630 123.220 124.281 1.00 13.08 252 LYS D C 1
ATOM 11057 O O . LYS D 1 252 ? 141.872 123.069 125.478 1.00 17.38 252 LYS D O 1
ATOM 11063 N N . ILE D 1 253 ? 141.981 124.305 123.594 1.00 13.70 253 ILE D N 1
ATOM 11064 C CA . ILE D 1 253 ? 142.749 125.365 124.189 1.00 9.28 253 ILE D CA 1
ATOM 11065 C C . ILE D 1 253 ? 142.025 126.652 123.861 1.00 7.46 253 ILE D C 1
ATOM 11066 O O . ILE D 1 253 ? 141.812 126.989 122.728 1.00 13.59 253 ILE D O 1
ATOM 11071 N N . ARG D 1 254 ? 141.728 127.382 124.872 1.00 8.70 254 ARG D N 1
ATOM 11072 C CA . ARG D 1 254 ? 141.044 128.631 124.702 1.00 8.84 254 ARG D CA 1
ATOM 11073 C C . ARG D 1 254 ? 141.942 129.599 125.386 1.00 7.78 254 ARG D C 1
ATOM 11074 O O . ARG D 1 254 ? 142.032 129.614 126.579 1.00 11.92 254 ARG D O 1
ATOM 11082 N N . VAL D 1 255 ? 142.680 130.338 124.620 1.00 8.31 255 VAL D N 1
ATOM 11083 C CA . VAL D 1 255 ? 143.483 131.409 125.186 1.00 8.13 255 VAL D CA 1
ATOM 11084 C C . VAL D 1 255 ? 142.597 132.640 125.262 1.00 7.14 255 VAL D C 1
ATOM 11085 O O . VAL D 1 255 ? 142.021 133.067 124.258 1.00 10.12 255 VAL D O 1
ATOM 11089 N N . ILE D 1 256 ? 142.430 133.166 126.461 1.00 10.17 256 ILE D N 1
ATOM 11090 C CA . ILE D 1 256 ? 141.654 134.369 126.693 1.00 7.01 256 ILE D CA 1
ATOM 11091 C C . ILE D 1 256 ? 142.641 135.466 127.036 1.00 9.05 256 ILE D C 1
ATOM 11092 O O . ILE D 1 256 ? 143.231 135.470 128.119 1.00 11.88 256 ILE D O 1
ATOM 11097 N N . SER D 1 257 ? 142.843 136.365 126.115 1.00 8.45 257 SER D N 1
ATOM 11098 C CA . SER D 1 257 ? 143.601 137.551 126.443 1.00 7.90 257 SER D CA 1
ATOM 11099 C C . SER D 1 257 ? 142.587 138.580 126.911 1.00 7.75 257 SER D C 1
ATOM 11100 O O . SER D 1 257 ? 141.874 139.166 126.090 1.00 12.14 257 SER D O 1
ATOM 11103 N N . PRO D 1 258 ? 142.463 138.793 128.207 1.00 9.60 258 PRO D N 1
ATOM 11104 C CA . PRO D 1 258 ? 141.473 139.747 128.711 1.00 9.48 258 PRO D CA 1
ATOM 11105 C C . PRO D 1 258 ? 141.952 141.164 128.464 1.00 7.19 258 PRO D C 1
ATOM 11106 O O . PRO D 1 258 ? 142.832 141.377 127.627 1.00 12.67 258 PRO D O 1
ATOM 11110 N N . ASP D 1 259 ? 141.355 142.146 129.121 1.00 5.48 259 ASP D N 1
ATOM 11111 C CA . ASP D 1 259 ? 141.976 143.460 129.142 1.00 7.54 259 ASP D CA 1
ATOM 11112 C C . ASP D 1 259 ? 143.434 143.326 129.560 1.00 4.70 259 ASP D C 1
ATOM 11113 O O . ASP D 1 259 ? 143.749 142.722 130.586 1.00 8.88 259 ASP D O 1
ATOM 11118 N N . ILE D 1 260 ? 144.329 143.863 128.741 1.00 7.41 260 ILE D N 1
ATOM 11119 C CA . ILE D 1 260 ? 145.763 143.805 128.991 1.00 3.72 260 ILE D CA 1
ATOM 11120 C C . ILE D 1 260 ? 146.217 145.183 129.436 1.00 2.33 260 ILE D C 1
ATOM 11121 O O . ILE D 1 260 ? 145.960 146.177 128.749 1.00 7.50 260 ILE D O 1
ATOM 11126 N N . GLY D 1 261 ? 146.900 145.239 130.574 1.00 5.65 261 GLY D N 1
ATOM 11127 C CA . GLY D 1 261 ? 147.365 146.495 131.122 1.00 4.24 261 GLY D CA 1
ATOM 11128 C C . GLY D 1 261 ? 148.626 147.015 130.460 1.00 1.99 261 GLY D C 1
ATOM 11129 O O . GLY D 1 261 ? 149.614 147.292 131.144 1.00 7.91 261 GLY D O 1
ATOM 11130 N N . GLY D 1 262 ? 148.600 147.169 129.138 1.00 8.74 262 GLY D N 1
ATOM 11131 C CA . GLY D 1 262 ? 149.779 147.560 128.389 1.00 4.85 262 GLY D CA 1
ATOM 11132 C C . GLY D 1 262 ? 150.605 146.354 127.989 1.00 4.98 262 GLY D C 1
ATOM 11133 O O . GLY D 1 262 ? 150.881 145.498 128.828 1.00 9.13 262 GLY D O 1
ATOM 11134 N N . GLY D 1 263 ? 150.909 146.206 126.703 1.00 7.69 263 GLY D N 1
ATOM 11135 C CA . GLY D 1 263 ? 151.820 145.158 126.280 1.00 5.99 263 GLY D CA 1
ATOM 11136 C C . GLY D 1 263 ? 153.194 145.644 125.865 1.00 7.58 263 GLY D C 1
ATOM 11137 O O . GLY D 1 263 ? 154.214 145.165 126.364 1.00 5.72 263 GLY D O 1
ATOM 11138 N N . PHE D 1 264 ? 153.220 146.611 124.950 1.00 10.19 264 PHE D N 1
ATOM 11139 C CA . PHE D 1 264 ? 154.453 147.194 124.431 1.00 10.15 264 PHE D CA 1
ATOM 11140 C C . PHE D 1 264 ? 155.448 146.129 123.983 1.00 5.09 264 PHE D C 1
ATOM 11141 O O . PHE D 1 264 ? 156.656 146.311 124.097 1.00 10.64 264 PHE D O 1
ATOM 11149 N N . GLY D 1 265 ? 154.944 145.017 123.462 1.00 3.69 265 GLY D N 1
ATOM 11150 C CA . GLY D 1 265 ? 155.771 143.922 123.032 1.00 3.59 265 GLY D CA 1
ATOM 11151 C C . GLY D 1 265 ? 156.159 142.968 124.134 1.00 4.30 265 GLY D C 1
ATOM 11152 O O . GLY D 1 265 ? 156.620 141.860 123.845 1.00 10.54 265 GLY D O 1
ATOM 11153 N N . ASN D 1 266 ? 155.970 143.370 125.390 1.00 5.56 266 ASN D N 1
ATOM 11154 C CA . ASN D 1 266 ? 156.369 142.535 126.513 1.00 6.30 266 ASN D CA 1
ATOM 11155 C C . ASN D 1 266 ? 155.556 141.252 126.572 1.00 4.47 266 ASN D C 1
ATOM 11156 O O . ASN D 1 266 ? 156.026 140.240 127.099 1.00 7.50 266 ASN D O 1
ATOM 11161 N N . LYS D 1 267 ? 154.335 141.276 126.051 1.00 6.57 267 LYS D N 1
ATOM 11162 C CA . LYS D 1 267 ? 153.419 140.154 126.174 1.00 5.53 267 LYS D CA 1
ATOM 11163 C C . LYS D 1 267 ? 153.247 139.400 124.860 1.00 3.30 267 LYS D C 1
ATOM 11164 O O . LYS D 1 267 ? 152.300 138.627 124.703 1.00 9.90 267 LYS D O 1
ATOM 11170 N N . VAL D 1 268 ? 154.160 139.599 123.922 1.00 6.25 268 VAL D N 1
ATOM 11171 C CA . VAL D 1 268 ? 154.188 138.812 122.698 1.00 4.99 268 VAL D CA 1
ATOM 11172 C C . VAL D 1 268 ? 154.711 137.412 122.999 1.00 4.24 268 VAL D C 1
ATOM 11173 O O . VAL D 1 268 ? 154.090 136.429 122.579 1.00 11.11 268 VAL D O 1
ATOM 11177 N N . PRO D 1 269 ? 155.832 137.258 123.699 1.00 7.74 269 PRO D N 1
ATOM 11178 C CA . PRO D 1 269 ? 156.411 135.923 123.868 1.00 9.28 269 PRO D CA 1
ATOM 11179 C C . PRO D 1 269 ? 155.524 135.044 124.729 1.00 7.54 269 PRO D C 1
ATOM 11180 O O . PRO D 1 269 ? 154.683 135.518 125.490 1.00 9.39 269 PRO D O 1
ATOM 11184 N N . ILE D 1 270 ? 155.719 133.741 124.589 1.00 8.29 270 ILE D N 1
ATOM 11185 C CA . ILE D 1 270 ? 155.246 132.794 125.588 1.00 6.73 270 ILE D CA 1
ATOM 11186 C C . ILE D 1 270 ? 156.335 132.681 126.642 1.00 8.05 270 ILE D C 1
ATOM 11187 O O . ILE D 1 270 ? 157.437 132.199 126.361 1.00 11.78 270 ILE D O 1
ATOM 11192 N N . TYR D 1 271 ? 156.040 133.118 127.822 1.00 8.95 271 TYR D N 1
ATOM 11193 C CA . TYR D 1 271 ? 157.049 133.070 128.860 1.00 9.85 271 TYR D CA 1
ATOM 11194 C C . TYR D 1 271 ? 157.000 131.748 129.602 1.00 9.27 271 TYR D C 1
ATOM 11195 O O . TYR D 1 271 ? 155.986 131.049 129.584 1.00 10.39 271 TYR D O 1
ATOM 11204 N N . PRO D 1 272 ? 158.100 131.377 130.257 1.00 11.07 272 PRO D N 1
ATOM 11205 C CA . PRO D 1 272 ? 158.095 130.137 131.039 1.00 9.57 272 PRO D CA 1
ATOM 11206 C C . PRO D 1 272 ? 156.988 130.103 132.064 1.00 8.71 272 PRO D C 1
ATOM 11207 O O . PRO D 1 272 ? 156.458 129.028 132.341 1.00 14.90 272 PRO D O 1
ATOM 11211 N N . GLY D 1 273 ? 156.620 131.251 132.633 1.00 10.95 273 GLY D N 1
ATOM 11212 C CA . GLY D 1 273 ? 155.576 131.270 133.643 1.00 6.55 273 GLY D CA 1
ATOM 11213 C C . GLY D 1 273 ? 154.227 130.812 133.120 1.00 8.72 273 GLY D C 1
ATOM 11214 O O . GLY D 1 273 ? 153.462 130.177 133.840 1.00 13.04 273 GLY D O 1
ATOM 11215 N N . TYR D 1 274 ? 153.901 131.151 131.871 1.00 9.26 274 TYR D N 1
ATOM 11216 C CA . TYR D 1 274 ? 152.657 130.653 131.289 1.00 7.42 274 TYR D CA 1
ATOM 11217 C C . TYR D 1 274 ? 152.668 129.132 131.218 1.00 7.91 274 TYR D C 1
ATOM 11218 O O . TYR D 1 274 ? 151.700 128.465 131.608 1.00 10.72 274 TYR D O 1
ATOM 11227 N N . VAL D 1 275 ? 153.772 128.570 130.736 1.00 7.77 275 VAL D N 1
ATOM 11228 C CA . VAL D 1 275 ? 153.907 127.122 130.686 1.00 12.80 275 VAL D CA 1
ATOM 11229 C C . VAL D 1 275 ? 153.815 126.535 132.086 1.00 8.70 275 VAL D C 1
ATOM 11230 O O . VAL D 1 275 ? 153.225 125.473 132.291 1.00 15.70 275 VAL D O 1
ATOM 11234 N N . CYS D 1 276 ? 154.408 127.213 133.068 1.00 11.81 276 CYS D N 1
ATOM 11235 C CA . CYS D 1 276 ? 154.403 126.715 134.439 1.00 10.84 276 CYS D CA 1
ATOM 11236 C C . CYS D 1 276 ? 153.004 126.740 135.034 1.00 10.19 276 CYS D C 1
ATOM 11237 O O . CYS 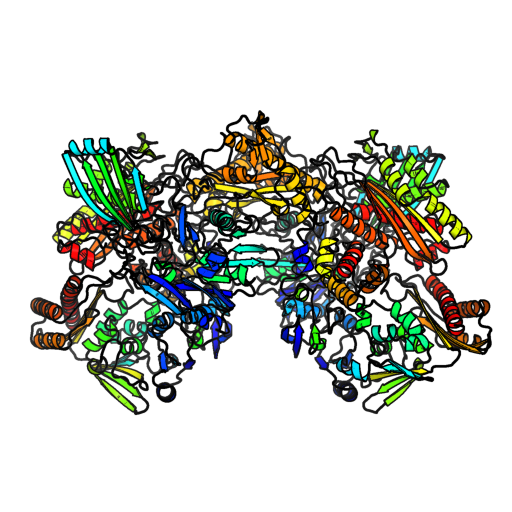D 1 276 ? 152.624 125.827 135.765 1.00 12.24 276 CYS D O 1
ATOM 11240 N N . ALA D 1 277 ? 152.229 127.782 134.744 1.00 6.77 277 ALA D N 1
ATOM 11241 C CA . ALA D 1 277 ? 150.837 127.799 135.173 1.00 9.37 277 ALA D CA 1
ATOM 11242 C C . ALA D 1 277 ? 150.060 126.659 134.530 1.00 8.53 277 ALA D C 1
ATOM 11244 N N . ILE D 1 278 ? 150.303 126.414 133.242 1.00 7.36 278 ILE D N 1
ATOM 11245 C CA . ILE D 1 278 ? 149.628 125.312 132.568 1.00 9.30 278 ILE D CA 1
ATOM 11246 C C . ILE D 1 278 ? 149.991 123.993 133.236 1.00 9.26 278 ILE D C 1
ATOM 11247 O O . ILE D 1 278 ? 149.128 123.155 133.502 1.00 12.75 278 ILE D O 1
ATOM 11252 N N . VAL D 1 279 ? 151.276 123.798 133.522 1.00 12.50 279 VAL D N 1
ATOM 11253 C CA . VAL D 1 279 ? 151.720 122.563 134.160 1.00 13.12 279 VAL D CA 1
ATOM 11254 C C . VAL D 1 279 ? 151.131 122.444 135.557 1.00 10.88 279 VAL D C 1
ATOM 11255 O O . VAL D 1 279 ? 150.747 121.357 135.989 1.00 17.10 279 VAL D O 1
ATOM 11259 N N . GLY D 1 280 ? 151.079 123.547 136.297 1.00 11.93 280 GLY D N 1
ATOM 11260 C CA . GLY D 1 280 ? 150.489 123.501 137.621 1.00 13.82 280 GLY D CA 1
ATOM 11261 C C . GLY D 1 280 ? 149.035 123.084 137.576 1.00 12.34 280 GLY D C 1
ATOM 11262 O O . GLY D 1 280 ? 148.591 122.254 138.371 1.00 15.26 280 GLY D O 1
ATOM 11263 N N . SER D 1 281 ? 148.276 123.651 136.638 1.00 12.32 281 SER D N 1
ATOM 11264 C CA . SER D 1 281 ? 146.882 123.255 136.475 1.00 13.41 281 SER D CA 1
ATOM 11265 C C . SER D 1 281 ? 146.776 121.790 136.074 1.00 14.17 281 SER D C 1
ATOM 11266 O O . SER D 1 281 ? 145.959 121.043 136.621 1.00 19.72 281 SER D O 1
ATOM 11269 N N . LEU D 1 282 ? 147.600 121.360 135.118 1.00 11.72 282 LEU D N 1
ATOM 11270 C CA . LEU D 1 282 ? 147.610 119.957 134.716 1.00 16.05 282 LEU D CA 1
ATOM 11271 C C . LEU D 1 282 ? 147.842 119.054 135.916 1.00 15.54 282 LEU D C 1
ATOM 11272 O O . LEU D 1 282 ? 147.115 118.080 136.133 1.00 18.43 282 LEU D O 1
ATOM 11277 N N . LEU D 1 283 ? 148.863 119.374 136.705 1.00 15.98 283 LEU D N 1
ATOM 11278 C CA . LEU D 1 283 ? 149.244 118.534 137.830 1.00 15.94 283 LEU D CA 1
ATOM 11279 C C . LEU D 1 283 ? 148.155 118.503 138.889 1.00 15.62 283 LEU D C 1
ATOM 11280 O O . LEU D 1 283 ? 147.809 117.434 139.400 1.00 21.79 283 LEU D O 1
ATOM 11285 N N . LEU D 1 284 ? 147.597 119.661 139.224 1.00 14.28 284 LEU D N 1
ATOM 11286 C CA . LEU D 1 284 ? 146.694 119.783 140.355 1.00 14.74 284 LEU D CA 1
ATOM 11287 C C . LEU D 1 284 ? 145.221 119.721 139.981 1.00 14.79 284 LEU D C 1
ATOM 11288 O O . LEU D 1 284 ? 144.376 119.683 140.879 1.00 17.97 284 LEU D O 1
ATOM 11293 N N . GLY D 1 285 ? 144.890 119.719 138.695 1.00 16.27 285 GLY D N 1
ATOM 11294 C CA . GLY D 1 285 ? 143.492 119.735 138.312 1.00 14.79 285 GLY D CA 1
ATOM 11295 C C . GLY D 1 285 ? 142.732 120.914 138.871 1.00 14.80 285 GLY D C 1
ATOM 11296 O O . GLY D 1 285 ? 141.526 120.811 139.107 1.00 18.55 285 GLY D O 1
ATOM 11297 N N . LYS D 1 286 ? 143.414 122.024 139.117 1.00 14.60 286 LYS D N 1
ATOM 11298 C CA . LYS D 1 286 ? 142.836 123.254 139.630 1.00 13.64 286 LYS D CA 1
ATOM 11299 C C . LYS D 1 286 ? 143.313 124.413 138.779 1.00 12.56 286 LYS D C 1
ATOM 11300 O O . LYS D 1 286 ? 144.373 124.336 138.150 1.00 14.97 286 LYS D O 1
ATOM 11306 N N . PRO D 1 287 ? 142.560 125.504 138.740 1.00 10.60 287 PRO D N 1
ATOM 11307 C CA . PRO D 1 287 ? 143.100 126.727 138.151 1.00 11.35 287 PRO D CA 1
ATOM 11308 C C . PRO D 1 287 ? 144.335 127.154 138.921 1.00 12.56 287 PRO D C 1
ATOM 11309 O O . PRO D 1 287 ? 144.373 127.100 140.150 1.00 11.94 287 PRO D O 1
ATOM 11313 N N . VAL D 1 288 ? 145.347 127.586 138.183 1.00 12.29 288 VAL D N 1
ATOM 11314 C CA . VAL D 1 288 ? 146.599 128.054 138.751 1.00 9.00 288 VAL D CA 1
ATOM 11315 C C . VAL D 1 288 ? 146.868 129.432 138.180 1.00 5.39 288 VAL D C 1
ATOM 11316 O O . VAL D 1 288 ? 146.943 129.594 136.959 1.00 11.27 288 VAL D O 1
ATOM 11320 N N . LYS D 1 289 ? 147.016 130.417 139.050 1.00 11.32 289 LYS D N 1
ATOM 11321 C CA . LYS D 1 289 ? 147.322 131.774 138.637 1.00 7.25 289 LYS D CA 1
ATOM 11322 C C . LYS D 1 289 ? 148.795 132.055 138.897 1.00 8.56 289 LYS D C 1
ATOM 11323 O O . LYS D 1 289 ? 149.266 131.921 140.030 1.00 13.08 289 LYS D O 1
ATOM 11329 N N . TRP D 1 290 ? 149.511 132.449 137.854 1.00 11.27 290 TRP D N 1
ATOM 11330 C CA . TRP D 1 290 ? 150.870 132.953 137.974 1.00 9.58 290 TRP D CA 1
ATOM 11331 C C . TRP D 1 290 ? 150.838 134.415 137.560 1.00 7.82 290 TRP D C 1
ATOM 11332 O O . TRP D 1 290 ? 150.591 134.721 136.395 1.00 12.26 290 TRP D O 1
ATOM 11343 N N . MET D 1 291 ? 151.058 135.313 138.507 1.00 11.21 291 MET D N 1
ATOM 11344 C CA . MET D 1 291 ? 151.231 136.729 138.219 1.00 11.69 291 MET D CA 1
ATOM 11345 C C . MET D 1 291 ? 152.656 137.100 138.595 1.00 10.77 291 MET D C 1
ATOM 11346 O O . MET D 1 291 ? 153.032 137.014 139.766 1.00 16.56 291 MET D O 1
ATOM 11351 N N . GLU D 1 292 ? 153.452 137.492 137.607 1.00 11.67 292 GLU D N 1
ATOM 11352 C CA . GLU D 1 292 ? 154.847 137.803 137.874 1.00 10.61 292 GLU D CA 1
ATOM 11353 C C . GLU D 1 292 ? 154.964 139.122 138.628 1.00 10.01 292 GLU D C 1
ATOM 11354 O O . GLU D 1 292 ? 154.185 140.053 138.414 1.00 9.58 292 GLU D O 1
ATOM 11360 N N . ASP D 1 293 ? 155.926 139.187 139.540 1.00 10.17 293 ASP D N 1
ATOM 11361 C CA . ASP D 1 293 ? 156.229 140.448 140.189 1.00 12.06 293 ASP D CA 1
ATOM 11362 C C . ASP D 1 293 ? 157.050 141.319 139.243 1.00 8.92 293 ASP D C 1
ATOM 11363 O O . ASP D 1 293 ? 157.512 140.872 138.194 1.00 10.69 293 ASP D O 1
ATOM 11368 N N . ARG D 1 294 ? 157.231 142.583 139.624 1.00 11.59 294 ARG D N 1
ATOM 11369 C CA . ARG D 1 294 ? 157.944 143.511 138.755 1.00 5.67 294 ARG D CA 1
ATOM 11370 C C . ARG D 1 294 ? 159.378 143.064 138.517 1.00 8.46 294 ARG D C 1
ATOM 11371 O O . ARG D 1 294 ? 159.902 143.215 137.412 1.00 11.94 294 ARG D O 1
ATOM 11379 N N . SER D 1 295 ? 160.043 142.555 139.551 1.00 8.00 295 SER D N 1
ATOM 11380 C CA . SER D 1 295 ? 161.434 142.142 139.399 1.00 10.05 295 SER D CA 1
ATOM 11381 C C . SER D 1 295 ? 161.562 141.005 138.390 1.00 9.22 295 SER D C 1
ATOM 11382 O O . SER D 1 295 ? 162.421 141.040 137.501 1.00 9.98 295 SER D O 1
ATOM 11385 N N . GLU D 1 296 ? 160.715 139.983 138.514 1.00 10.54 296 GLU D N 1
ATOM 11386 C CA . GLU D 1 296 ? 160.688 138.930 137.506 1.00 11.80 296 GLU D CA 1
ATOM 11387 C C . GLU D 1 296 ? 160.436 139.510 136.126 1.00 10.93 296 GLU D C 1
ATOM 11388 O O . GLU D 1 296 ? 161.081 139.123 135.150 1.00 12.69 296 GLU D O 1
ATOM 11394 N N . ASN D 1 297 ? 159.489 140.435 136.030 1.00 8.64 297 ASN D N 1
ATOM 11395 C CA . ASN D 1 297 ? 159.154 141.023 134.742 1.00 8.59 297 ASN D CA 1
ATOM 11396 C C . ASN D 1 297 ? 160.371 141.688 134.117 1.00 6.64 297 ASN D C 1
ATOM 11397 O O . ASN D 1 297 ? 160.711 141.432 132.958 1.00 9.54 297 ASN D O 1
ATOM 11402 N N . LEU D 1 298 ? 161.060 142.521 134.889 1.00 10.18 298 LEU D N 1
ATOM 11403 C CA . LEU D 1 298 ? 162.167 143.296 134.349 1.00 8.64 298 LEU D CA 1
ATOM 11404 C C . LEU D 1 298 ? 163.355 142.412 134.007 1.00 9.32 298 LEU D C 1
ATOM 11405 O O . LEU D 1 298 ? 164.058 142.670 133.026 1.00 14.86 298 LEU D O 1
ATOM 11410 N N . THR D 1 299 ? 163.598 141.367 134.796 1.00 10.01 299 THR D N 1
ATOM 11411 C CA . THR D 1 299 ? 164.820 140.589 134.651 1.00 11.81 299 THR D CA 1
ATOM 11412 C C . THR D 1 299 ? 164.658 139.332 133.807 1.00 11.57 299 THR D C 1
ATOM 11413 O O . THR D 1 299 ? 165.668 138.750 133.404 1.00 14.07 299 THR D O 1
ATOM 11417 N N . SER D 1 300 ? 163.438 138.890 133.535 1.00 10.45 300 SER D N 1
ATOM 11418 C CA . SER D 1 300 ? 163.255 137.617 132.856 1.00 10.66 300 SER D CA 1
ATOM 11419 C C . SER D 1 300 ? 162.443 137.690 131.573 1.00 9.91 300 SER D C 1
ATOM 11420 O O . SER D 1 300 ? 162.676 136.878 130.681 1.00 15.75 300 SER D O 1
ATOM 11423 N N . THR D 1 301 ? 161.496 138.610 131.453 1.00 9.04 301 THR D N 1
ATOM 11424 C CA . THR D 1 301 ? 160.752 138.709 130.208 1.00 7.79 301 THR D CA 1
ATOM 11425 C C . THR D 1 301 ? 161.568 139.483 129.180 1.00 8.33 301 THR D C 1
ATOM 11426 O O . THR D 1 301 ? 162.677 139.947 129.447 1.00 11.22 301 THR D O 1
ATOM 11430 N N . GLY D 1 302 ? 160.998 139.641 127.994 1.00 7.49 302 GLY D N 1
ATOM 11431 C CA . GLY D 1 302 ? 161.730 140.200 126.880 1.00 8.17 302 GLY D CA 1
ATOM 11432 C C . GLY D 1 302 ? 162.279 141.596 127.073 1.00 8.83 302 GLY D C 1
ATOM 11433 O O . GLY D 1 302 ? 161.528 142.564 127.202 1.00 12.28 302 GLY D O 1
ATOM 11434 N N . PHE D 1 303 ? 163.596 141.717 127.059 1.00 7.59 303 PHE D N 1
ATOM 11435 C CA . PHE D 1 303 ? 164.204 143.028 126.963 1.00 7.72 303 PHE D CA 1
ATOM 11436 C C . PHE D 1 303 ? 164.000 143.593 125.558 1.00 4.87 303 PHE D C 1
ATOM 11437 O O . PHE D 1 303 ? 163.492 142.932 124.654 1.00 10.04 303 PHE D O 1
ATOM 11445 N N . ALA D 1 304 ? 164.448 144.826 125.375 1.00 9.77 304 ALA D N 1
ATOM 11446 C CA . ALA D 1 304 ? 164.392 145.505 124.093 1.00 8.53 304 ALA D CA 1
ATOM 11447 C C . ALA D 1 304 ? 165.731 146.178 123.832 1.00 6.44 304 ALA D C 1
ATOM 11448 O O . ALA D 1 304 ? 166.460 146.532 124.761 1.00 10.95 304 ALA D O 1
ATOM 11450 N N . ARG D 1 305 ? 166.049 146.306 122.542 1.00 6.70 305 ARG D N 1
ATOM 11451 C CA . ARG D 1 305 ? 167.264 147.055 122.145 1.00 8.20 305 ARG D CA 1
ATOM 11452 C C . ARG D 1 305 ? 168.520 146.245 122.443 1.00 7.15 305 ARG D C 1
ATOM 11453 O O . ARG D 1 305 ? 168.565 145.085 122.072 1.00 8.57 305 ARG D O 1
ATOM 11461 N N . ASP D 1 306 ? 169.475 146.864 123.126 1.00 9.20 306 ASP D N 1
ATOM 11462 C CA . ASP D 1 306 ? 170.756 146.236 123.450 1.00 9.79 306 ASP D CA 1
ATOM 11463 C C . ASP D 1 306 ? 171.564 145.960 122.180 1.00 9.78 306 ASP D C 1
ATOM 11464 O O . ASP D 1 306 ? 172.020 144.844 121.938 1.00 15.60 306 ASP D O 1
ATOM 11469 N N . TYR D 1 307 ? 171.742 147.001 121.373 1.00 10.78 307 TYR D N 1
ATOM 11470 C CA . TYR D 1 307 ? 172.541 146.946 120.156 1.00 9.44 307 TYR D CA 1
ATOM 11471 C C . TYR D 1 307 ? 173.806 147.762 120.355 1.00 9.87 307 TYR D C 1
ATOM 11472 O O . TYR D 1 307 ? 173.778 148.801 121.014 1.00 13.87 307 TYR D O 1
ATOM 11481 N N . ILE D 1 308 ? 174.906 147.306 119.781 1.00 12.28 308 ILE D N 1
ATOM 11482 C CA . ILE D 1 308 ? 176.095 148.126 119.622 1.00 12.09 308 ILE D CA 1
ATOM 11483 C C . ILE D 1 308 ? 176.301 148.262 118.125 1.00 12.04 308 ILE D C 1
ATOM 11484 O O . ILE D 1 308 ? 176.517 147.274 117.427 1.00 18.26 308 ILE D O 1
ATOM 11489 N N . MET D 1 309 ? 176.212 149.476 117.612 1.00 13.42 309 MET D N 1
ATOM 11490 C CA . MET D 1 309 ? 176.119 149.715 116.184 1.00 14.07 309 MET D CA 1
ATOM 11491 C C . MET D 1 309 ? 177.231 150.658 115.776 1.00 16.37 309 MET D C 1
ATOM 11492 O O . MET D 1 309 ? 177.250 151.814 116.200 1.00 18.44 309 MET D O 1
ATOM 11497 N N . VAL D 1 310 ? 178.151 150.174 114.960 1.00 16.75 310 VAL D N 1
ATOM 11498 C CA . VAL D 1 310 ? 179.113 151.043 114.306 1.00 16.36 310 VAL D CA 1
ATOM 11499 C C . VAL D 1 310 ? 178.492 151.448 112.980 1.00 15.75 310 VAL D C 1
ATOM 11500 O O . VAL D 1 310 ? 178.287 150.611 112.101 1.00 18.11 310 VAL D O 1
ATOM 11504 N N . GLY D 1 311 ? 178.138 152.720 112.856 1.00 17.81 311 GLY D N 1
ATOM 11505 C CA . GLY D 1 311 ? 177.632 153.258 111.614 1.00 17.43 311 GLY D CA 1
ATOM 11506 C C . GLY D 1 311 ? 178.735 154.010 110.895 1.00 18.40 311 GLY D C 1
ATOM 11507 O O . GLY D 1 311 ? 179.580 154.641 111.520 1.00 21.73 311 GLY D O 1
ATOM 11508 N N . GLU D 1 312 ? 178.733 153.899 109.579 1.00 18.96 312 GLU D N 1
ATOM 11509 C CA . GLU D 1 312 ? 179.568 154.716 108.720 1.00 19.73 312 GLU D CA 1
ATOM 11510 C C . GLU D 1 312 ? 178.665 155.296 107.650 1.00 20.15 312 GLU D C 1
ATOM 11511 O O . GLU D 1 312 ? 177.870 154.576 107.049 1.00 20.91 312 GLU D O 1
ATOM 11517 N N . ILE D 1 313 ? 178.747 156.599 107.452 1.00 21.90 313 ILE D N 1
ATOM 11518 C CA . ILE D 1 313 ? 177.919 157.287 106.479 1.00 19.64 313 ILE D CA 1
ATOM 11519 C C . ILE D 1 313 ? 178.847 158.017 105.526 1.00 20.95 313 ILE D C 1
ATOM 11520 O O . ILE D 1 313 ? 179.681 158.823 105.953 1.00 23.53 313 ILE D O 1
ATOM 11525 N N . ALA D 1 314 ? 178.729 157.701 104.245 1.00 21.75 314 ALA D N 1
ATOM 11526 C CA . ALA D 1 314 ? 179.526 158.310 103.199 1.00 21.88 314 ALA D CA 1
ATOM 11527 C C . ALA D 1 314 ? 178.642 159.268 102.426 1.00 23.94 314 ALA D C 1
ATOM 11528 O O . ALA D 1 314 ? 177.568 158.881 101.949 1.00 26.25 314 ALA D O 1
ATOM 11530 N N . ALA D 1 315 ? 179.103 160.506 102.300 1.00 25.02 315 ALA D N 1
ATOM 11531 C CA . ALA D 1 315 ? 178.385 161.557 101.609 1.00 26.53 315 ALA D CA 1
ATOM 11532 C C . ALA D 1 315 ? 179.356 162.352 100.752 1.00 27.18 315 ALA D C 1
ATOM 11533 O O . ALA D 1 315 ? 180.576 162.218 100.861 1.00 28.40 315 ALA D O 1
ATOM 11535 N N . THR D 1 316 ? 178.792 163.180 99.885 1.00 29.21 316 THR D N 1
ATOM 11536 C CA . THR D 1 316 ? 179.554 164.235 99.242 1.00 31.15 316 THR D CA 1
ATOM 11537 C C . THR D 1 316 ? 179.714 165.412 100.201 1.00 31.83 316 THR D C 1
ATOM 11538 O O . THR D 1 316 ? 178.969 165.560 101.172 1.00 32.46 316 THR D O 1
ATOM 11542 N N . ARG D 1 317 ? 180.699 166.262 99.915 1.00 35.06 317 ARG D N 1
ATOM 11543 C CA . ARG D 1 317 ? 180.919 167.433 100.755 1.00 35.52 317 ARG D CA 1
ATOM 11544 C C . ARG D 1 317 ? 179.704 168.349 100.794 1.00 35.87 317 ARG D C 1
ATOM 11545 O O . ARG D 1 317 ? 179.580 169.156 101.720 1.00 33.82 317 ARG D O 1
ATOM 11553 N N . ASP D 1 318 ? 178.788 168.196 99.856 1.00 35.17 318 ASP D N 1
ATOM 11554 C CA . ASP D 1 318 ? 177.584 169.019 99.829 1.00 35.09 318 ASP D CA 1
ATOM 11555 C C . ASP D 1 318 ? 176.445 168.421 100.639 1.00 34.74 318 ASP D C 1
ATOM 11556 O O . ASP D 1 318 ? 175.429 169.052 100.840 1.00 35.57 318 ASP D O 1
ATOM 11561 N N . GLY D 1 319 ? 176.596 167.189 101.060 1.00 27.79 319 GLY D N 1
ATOM 11562 C CA . GLY D 1 319 ? 175.581 166.604 101.890 1.00 27.97 319 GLY D CA 1
ATOM 11563 C C . GLY D 1 319 ? 174.682 165.640 101.213 1.00 28.47 319 GLY D C 1
ATOM 11564 O O . GLY D 1 319 ? 173.638 165.348 101.748 1.00 29.80 319 GLY D O 1
ATOM 11565 N N . LYS D 1 320 ? 175.036 165.184 100.035 1.00 26.53 320 LYS D N 1
ATOM 11566 C CA . LYS D 1 320 ? 174.268 164.133 99.421 1.00 27.90 320 LYS D CA 1
ATOM 11567 C C . LYS D 1 320 ? 174.720 162.852 100.090 1.00 26.90 320 LYS D C 1
ATOM 11568 O O . LYS D 1 320 ? 175.851 162.462 99.960 1.00 27.22 320 LYS D O 1
ATOM 11574 N N . ILE D 1 321 ? 173.840 162.229 100.860 1.00 23.85 321 ILE D N 1
ATOM 11575 C CA . ILE D 1 321 ? 174.212 160.953 101.447 1.00 21.98 321 ILE D CA 1
ATOM 11576 C C . ILE D 1 321 ? 174.344 159.923 100.339 1.00 24.09 321 ILE D C 1
ATOM 11577 O O . ILE D 1 321 ? 173.428 159.736 99.530 1.00 25.88 321 ILE D O 1
ATOM 11582 N N . LEU D 1 322 ? 175.493 159.261 100.288 1.00 22.43 322 LEU D N 1
ATOM 11583 C CA . LEU D 1 322 ? 175.789 158.287 99.251 1.00 23.92 322 LEU D CA 1
ATOM 11584 C C . LEU D 1 322 ? 175.581 156.860 99.730 1.00 23.02 322 LEU D C 1
ATOM 11585 O O . LEU D 1 322 ? 174.883 156.079 99.085 1.00 23.05 322 LEU D O 1
ATOM 11590 N N . ALA D 1 323 ? 176.180 156.509 100.860 1.00 20.29 323 ALA D N 1
ATOM 11591 C CA . ALA D 1 323 ? 176.103 155.148 101.353 1.00 19.00 323 ALA D CA 1
ATOM 11592 C C . ALA D 1 323 ? 176.003 155.157 102.867 1.00 21.34 323 ALA D C 1
ATOM 11593 O O . ALA D 1 323 ? 176.446 156.093 103.532 1.00 21.94 323 ALA D O 1
ATOM 11595 N N . ILE D 1 324 ? 175.406 154.100 103.398 1.00 18.75 324 ILE D N 1
ATOM 11596 C CA . ILE D 1 324 ? 175.302 153.882 104.831 1.00 16.79 324 ILE D CA 1
ATOM 11597 C C . ILE D 1 324 ? 175.698 152.443 105.098 1.00 18.52 324 ILE D C 1
ATOM 11598 O O . ILE D 1 324 ? 175.162 151.523 104.474 1.00 19.80 324 ILE D O 1
ATOM 11603 N N . ARG D 1 325 ? 176.640 152.250 106.008 1.00 18.45 325 ARG D N 1
ATOM 11604 C CA . ARG D 1 325 ? 177.096 150.932 106.411 1.00 20.22 325 ARG D CA 1
ATOM 11605 C C . ARG D 1 325 ? 176.860 150.768 107.901 1.00 18.87 325 ARG D C 1
ATOM 11606 O O . ARG D 1 325 ? 177.161 151.671 108.684 1.00 21.30 325 ARG D O 1
ATOM 11614 N N . SER D 1 326 ? 176.304 149.631 108.281 1.00 16.56 326 SER D N 1
ATOM 11615 C CA . SER D 1 326 ? 176.006 149.333 109.671 1.00 16.32 326 SER D CA 1
ATOM 11616 C C . SER D 1 326 ? 176.690 148.030 110.043 1.00 16.79 326 SER D C 1
ATOM 11617 O O . SER D 1 326 ? 176.591 147.042 109.311 1.00 20.74 326 SER D O 1
ATOM 11620 N N . ASN D 1 327 ? 177.391 148.036 111.169 1.00 14.66 327 ASN D N 1
ATOM 11621 C CA . ASN D 1 327 ? 177.952 146.830 111.761 1.00 16.72 327 ASN D CA 1
ATOM 11622 C C . ASN D 1 327 ? 177.359 146.716 113.154 1.00 15.41 327 ASN D C 1
ATOM 11623 O O . ASN D 1 327 ? 177.707 147.495 114.043 1.00 18.93 327 ASN D O 1
ATOM 11628 N N . VAL D 1 328 ? 176.457 145.768 113.342 1.00 13.97 328 VAL D N 1
ATOM 11629 C CA . VAL D 1 328 ? 175.711 145.647 114.584 1.00 14.02 328 VAL D CA 1
ATOM 11630 C C . VAL D 1 328 ? 176.195 144.417 115.335 1.00 12.80 328 VAL D C 1
ATOM 11631 O O . VAL D 1 328 ? 176.280 143.322 114.770 1.00 15.07 328 VAL D O 1
ATOM 11635 N N . LEU D 1 329 ? 176.535 144.611 116.593 1.00 13.60 329 LEU D N 1
ATOM 11636 C CA . LEU D 1 329 ? 176.686 143.541 117.563 1.00 14.28 329 LEU D CA 1
ATOM 11637 C C . LEU D 1 329 ? 175.418 143.558 118.404 1.00 12.57 329 LEU D C 1
ATOM 11638 O O . LEU D 1 329 ? 175.179 144.506 119.155 1.00 16.70 329 LEU D O 1
ATOM 11643 N N . ALA D 1 330 ? 174.590 142.540 118.250 1.00 11.77 330 ALA D N 1
ATOM 11644 C CA . ALA D 1 330 ? 173.326 142.455 118.962 1.00 10.27 330 ALA D CA 1
ATOM 11645 C C . ALA D 1 330 ? 173.472 141.502 120.139 1.00 10.16 330 ALA D C 1
ATOM 11646 O O . ALA D 1 330 ? 173.931 140.370 119.973 1.00 13.95 330 ALA D O 1
ATOM 11648 N N . ASP D 1 331 ? 173.091 141.970 121.319 1.00 14.52 331 ASP D N 1
ATOM 11649 C CA . ASP D 1 331 ? 173.111 141.169 122.534 1.00 13.20 331 ASP D CA 1
ATOM 11650 C C . ASP D 1 331 ? 171.737 140.543 122.716 1.00 9.74 331 ASP D C 1
ATOM 11651 O O . ASP D 1 331 ? 170.760 141.247 122.981 1.00 15.28 331 ASP D O 1
ATOM 11656 N N . HIS D 1 332 ? 171.664 139.226 122.573 1.00 12.73 332 HIS D N 1
ATOM 11657 C CA . HIS D 1 332 ? 170.379 138.545 122.527 1.00 9.38 332 HIS D CA 1
ATOM 11658 C C . HIS D 1 332 ? 170.033 137.800 123.810 1.00 10.13 332 HIS D C 1
ATOM 11659 O O . HIS D 1 332 ? 169.000 137.127 123.857 1.00 15.24 332 HIS D O 1
ATOM 11666 N N . GLY D 1 333 ? 170.845 137.919 124.850 1.00 12.13 333 GLY D N 1
ATOM 11667 C CA . GLY D 1 333 ? 170.579 137.215 126.080 1.00 10.09 333 GLY D CA 1
ATOM 11668 C C . GLY D 1 333 ? 170.948 135.751 125.970 1.00 10.47 333 GLY D C 1
ATOM 11669 O O . GLY D 1 333 ? 171.566 135.300 125.006 1.00 14.47 333 GLY D O 1
ATOM 11670 N N . ALA D 1 334 ? 170.559 134.999 126.998 1.00 11.14 334 ALA D N 1
ATOM 11671 C CA . ALA D 1 334 ? 170.950 133.597 127.071 1.00 12.73 334 ALA D CA 1
ATOM 11672 C C . ALA D 1 334 ? 170.414 132.813 125.883 1.00 12.22 334 ALA D C 1
ATOM 11673 O O . ALA D 1 334 ? 171.086 131.916 125.365 1.00 20.70 334 ALA D O 1
ATOM 11675 N N . PHE D 1 335 ? 169.199 133.115 125.460 1.00 13.86 335 PHE D N 1
ATOM 11676 C CA . PHE D 1 335 ? 168.571 132.450 124.332 1.00 13.32 335 PHE D CA 1
ATOM 11677 C C . PHE D 1 335 ? 168.080 133.497 123.350 1.00 15.22 335 PHE D C 1
ATOM 11678 O O . PHE D 1 335 ? 167.737 134.618 123.734 1.00 17.64 335 PHE D O 1
ATOM 11686 N N . ASN D 1 336 ? 168.051 133.124 122.078 1.00 14.86 336 ASN D N 1
ATOM 11687 C CA . ASN D 1 336 ? 167.514 134.006 121.048 1.00 17.12 336 ASN D CA 1
ATOM 11688 C C . ASN D 1 336 ? 165.998 133.928 121.128 1.00 17.34 336 ASN D C 1
ATOM 11689 O O . ASN D 1 336 ? 165.359 133.099 120.486 1.00 18.97 336 ASN D O 1
ATOM 11694 N N . GLY D 1 337 ? 165.423 134.793 121.955 1.00 15.61 337 GLY D N 1
ATOM 11695 C CA . GLY D 1 337 ? 163.992 134.913 122.108 1.00 18.50 337 GLY D CA 1
ATOM 11696 C C . GLY D 1 337 ? 163.379 136.030 121.299 1.00 18.26 337 GLY D C 1
ATOM 11697 O O . GLY D 1 337 ? 162.215 136.377 121.530 1.00 21.73 337 GLY D O 1
ATOM 11698 N N . THR D 1 338 ? 164.121 136.602 120.359 1.00 17.80 338 THR D N 1
ATOM 11699 C CA . THR D 1 338 ? 163.634 137.735 119.590 1.00 17.56 338 THR D CA 1
ATOM 11700 C C . THR D 1 338 ? 162.360 137.364 118.848 1.00 17.68 338 THR D C 1
ATOM 11701 O O . THR D 1 338 ? 162.333 136.397 118.080 1.00 22.17 338 THR D O 1
ATOM 11705 N N . ALA D 1 339 ? 161.306 138.139 119.086 1.00 18.45 339 ALA D N 1
ATOM 11706 C CA . ALA D 1 339 ? 160.007 137.925 118.457 1.00 19.08 339 ALA D CA 1
ATOM 11707 C C . ALA D 1 339 ? 160.045 138.580 117.082 1.00 16.05 339 ALA D C 1
ATOM 11708 O O . ALA D 1 339 ? 159.607 139.714 116.881 1.00 23.28 339 ALA D O 1
ATOM 11710 N N . ALA D 1 340 ? 160.600 137.852 116.124 1.00 17.06 340 ALA D N 1
ATOM 11711 C CA . ALA D 1 340 ? 160.765 138.371 114.780 1.00 14.80 340 ALA D CA 1
ATOM 11712 C C . ALA D 1 340 ? 160.268 137.361 113.760 1.00 13.89 340 ALA D C 1
ATOM 11713 O O . ALA D 1 340 ? 160.256 136.157 114.025 1.00 16.91 340 ALA D O 1
ATOM 11715 N N . PRO D 1 341 ? 159.857 137.823 112.581 1.00 15.00 341 PRO D N 1
ATOM 11716 C CA . PRO D 1 341 ? 159.490 136.880 111.520 1.00 13.89 341 PRO D CA 1
ATOM 11717 C C . PRO D 1 341 ? 160.678 135.996 111.174 1.00 13.16 341 PRO D C 1
ATOM 11718 O O . PRO D 1 341 ? 161.833 136.412 111.259 1.00 18.96 341 PRO D O 1
ATOM 11722 N N . VAL D 1 342 ? 160.378 134.757 110.786 1.00 15.64 342 VAL D N 1
ATOM 11723 C CA . VAL D 1 342 ? 161.417 133.740 110.641 1.00 14.52 342 VAL D CA 1
ATOM 11724 C C . VAL D 1 342 ? 162.487 134.190 109.652 1.00 17.09 342 VAL D C 1
ATOM 11725 O O . VAL D 1 342 ? 163.687 134.039 109.904 1.00 19.08 342 VAL D O 1
ATOM 11729 N N . LYS D 1 343 ? 162.077 134.737 108.516 1.00 17.31 343 LYS D N 1
ATOM 11730 C CA . LYS D 1 343 ? 163.016 135.161 107.487 1.00 18.20 343 LYS D CA 1
ATOM 11731 C C . LYS D 1 343 ? 163.720 136.468 107.829 1.00 15.05 343 LYS D C 1
ATOM 11732 O O . LYS D 1 343 ? 164.536 136.940 107.034 1.00 19.09 343 LYS D O 1
ATOM 11738 N N . TYR D 1 344 ? 163.437 137.054 108.986 1.00 15.58 344 TYR D N 1
ATOM 11739 C CA . TYR D 1 344 ? 164.000 138.342 109.385 1.00 14.51 344 TYR D CA 1
ATOM 11740 C C . TYR D 1 344 ? 164.573 138.233 110.790 1.00 14.43 344 TYR D C 1
ATOM 11741 O O . TYR D 1 344 ? 164.068 138.857 111.730 1.00 16.32 344 TYR D O 1
ATOM 11750 N N . PRO D 1 345 ? 165.640 137.450 110.966 1.00 16.33 345 PRO D N 1
ATOM 11751 C CA . PRO D 1 345 ? 166.200 137.280 112.319 1.00 15.61 345 PRO D CA 1
ATOM 11752 C C . PRO D 1 345 ? 166.639 138.589 112.949 1.00 15.08 345 PRO D C 1
ATOM 11753 O O . PRO D 1 345 ? 166.482 138.777 114.159 1.00 19.48 345 PRO D O 1
ATOM 11757 N N . ALA D 1 346 ? 167.191 139.497 112.157 1.00 15.50 346 ALA D N 1
ATOM 11758 C CA . ALA D 1 346 ? 167.493 140.852 112.596 1.00 14.95 346 ALA D CA 1
ATOM 11759 C C . ALA D 1 346 ? 166.297 141.775 112.478 1.00 11.89 346 ALA D C 1
ATOM 11760 O O . ALA D 1 346 ? 166.460 142.999 112.491 1.00 14.99 346 ALA D O 1
ATOM 11762 N N . GLY D 1 347 ? 165.104 141.207 112.347 1.00 14.73 347 GLY D N 1
ATOM 11763 C CA . GLY D 1 347 ? 163.912 141.993 112.183 1.00 9.37 347 GLY D CA 1
ATOM 11764 C C . GLY D 1 347 ? 163.997 142.867 110.947 1.00 11.74 347 GLY D C 1
ATOM 11765 O O . GLY D 1 347 ? 164.613 142.521 109.937 1.00 14.07 347 GLY D O 1
ATOM 11766 N N . PHE D 1 348 ? 163.370 144.037 111.041 1.00 9.44 348 PHE D N 1
ATOM 11767 C CA . PHE D 1 348 ? 163.346 145.000 109.951 1.00 7.75 348 PHE D CA 1
ATOM 11768 C C . PHE D 1 348 ? 164.449 146.033 110.085 1.00 11.33 348 PHE D C 1
ATOM 11769 O O . PHE D 1 348 ? 164.252 147.199 109.728 1.00 9.22 348 PHE D O 1
ATOM 11777 N N . PHE D 1 349 ? 165.599 145.634 110.629 1.00 8.10 349 PHE D N 1
ATOM 11778 C CA . PHE D 1 349 ? 166.714 146.557 110.750 1.00 11.57 349 PHE D CA 1
ATOM 11779 C C . PHE D 1 349 ? 167.210 147.038 109.395 1.00 9.78 349 PHE D C 1
ATOM 11780 O O . PHE D 1 349 ? 167.880 148.070 109.325 1.00 13.98 349 PHE D O 1
ATOM 11788 N N . GLY D 1 350 ? 166.872 146.330 108.320 1.00 12.52 350 GLY D N 1
ATOM 11789 C CA . GLY D 1 350 ? 167.278 146.745 106.993 1.00 11.32 350 GLY D CA 1
ATOM 11790 C C . GLY D 1 350 ? 166.769 148.108 106.592 1.00 12.78 350 GLY D C 1
ATOM 11791 O O . GLY D 1 350 ? 167.276 148.677 105.620 1.00 16.66 350 GLY D O 1
ATOM 11792 N N . VAL D 1 351 ? 165.810 148.664 107.329 1.00 12.75 351 VAL D N 1
ATOM 11793 C CA . VAL D 1 351 ? 165.289 149.986 107.017 1.00 11.16 351 VAL D CA 1
ATOM 11794 C C . VAL D 1 351 ? 166.227 151.035 107.599 1.00 14.14 351 VAL D C 1
ATOM 11795 O O . VAL D 1 351 ? 165.877 152.217 107.681 1.00 16.32 351 VAL D O 1
ATOM 11799 N N . PHE D 1 352 ? 167.425 150.609 108.018 1.00 12.47 352 PHE D N 1
ATOM 11800 C CA . PHE D 1 352 ? 168.421 151.544 108.534 1.00 14.44 352 PHE D CA 1
ATOM 11801 C C . PHE D 1 352 ? 168.856 152.570 107.497 1.00 14.70 352 PHE D C 1
ATOM 11802 O O . PHE D 1 352 ? 169.421 153.603 107.870 1.00 18.84 352 PHE D O 1
ATOM 11810 N N . THR D 1 353 ? 168.620 152.319 106.208 1.00 14.74 353 THR D N 1
ATOM 11811 C CA . THR D 1 353 ? 168.841 153.375 105.227 1.00 14.83 353 THR D CA 1
ATOM 11812 C C . THR D 1 353 ? 167.876 154.533 105.419 1.00 15.80 353 THR D C 1
ATOM 11813 O O . THR D 1 353 ? 168.100 155.608 104.856 1.00 19.31 353 THR D O 1
ATOM 11817 N N . GLY D 1 354 ? 166.814 154.338 106.197 1.00 18.68 354 GLY D N 1
ATOM 11818 C CA . GLY D 1 354 ? 165.980 155.442 106.619 1.00 15.58 354 GLY D CA 1
ATOM 11819 C C . GLY D 1 354 ? 165.147 156.023 105.492 1.00 15.09 354 GLY D C 1
ATOM 11820 O O . GLY D 1 354 ? 164.818 155.362 104.508 1.00 19.83 354 GLY D O 1
ATOM 11821 N N . SER D 1 355 ? 164.805 157.294 105.652 1.00 16.14 355 SER D N 1
ATOM 11822 C CA . SER D 1 355 ? 163.947 158.010 104.724 1.00 15.71 355 SER D CA 1
ATOM 11823 C C . SER D 1 355 ? 164.722 158.701 103.608 1.00 14.23 355 SER D C 1
ATOM 11824 O O . SER D 1 355 ? 164.203 159.643 103.004 1.00 18.28 355 SER D O 1
ATOM 11827 N N . TYR D 1 356 ? 165.940 158.260 103.320 1.00 15.62 356 TYR D N 1
ATOM 11828 C CA . TYR D 1 356 ? 166.859 159.029 102.496 1.00 18.68 356 TYR D CA 1
ATOM 11829 C C . TYR D 1 356 ? 167.219 158.285 101.220 1.00 17.83 356 TYR D C 1
ATOM 11830 O O . TYR D 1 356 ? 167.280 157.055 101.187 1.00 18.31 356 TYR D O 1
ATOM 11839 N N . ASP D 1 357 ? 167.455 159.060 100.170 1.00 23.54 357 ASP D N 1
ATOM 11840 C CA . ASP D 1 357 ? 167.846 158.536 98.868 1.00 22.44 357 ASP D CA 1
ATOM 11841 C C . ASP D 1 357 ? 169.359 158.358 98.883 1.00 21.77 357 ASP D C 1
ATOM 11842 O O . ASP D 1 357 ? 170.110 159.329 98.805 1.00 26.63 357 ASP D O 1
ATOM 11847 N N . ILE D 1 358 ? 169.810 157.114 98.998 1.00 23.43 358 ILE D N 1
ATOM 11848 C CA . ILE D 1 358 ? 171.232 156.811 99.062 1.00 22.79 358 ILE D CA 1
ATOM 11849 C C . ILE D 1 358 ? 171.578 155.841 97.943 1.00 23.08 358 ILE D C 1
ATOM 11850 O O . ILE D 1 358 ? 170.721 155.132 97.411 1.00 26.46 358 ILE D O 1
ATOM 11855 N N . GLU D 1 359 ? 172.859 155.828 97.580 1.00 23.68 359 GLU D N 1
ATOM 11856 C CA . GLU D 1 359 ? 173.317 154.992 96.477 1.00 24.15 359 GLU D CA 1
ATOM 11857 C C . GLU D 1 359 ? 173.449 153.536 96.888 1.00 24.40 359 GLU D C 1
ATOM 11858 O O . GLU D 1 359 ? 173.137 152.634 96.104 1.00 25.36 359 GLU D O 1
ATOM 11864 N N . ALA D 1 360 ? 173.924 153.291 98.104 1.00 22.65 360 ALA D N 1
ATOM 11865 C CA . ALA D 1 360 ? 174.252 151.947 98.536 1.00 19.20 360 ALA D CA 1
ATOM 11866 C C . ALA D 1 360 ? 174.131 151.873 100.046 1.00 19.01 360 ALA D C 1
ATOM 11867 O O . ALA D 1 360 ? 174.285 152.872 100.751 1.00 21.30 360 ALA D O 1
ATOM 11869 N N . ALA D 1 361 ? 173.860 150.675 100.536 1.00 17.93 361 ALA D N 1
ATOM 11870 C CA . ALA D 1 361 ? 173.797 150.462 101.967 1.00 17.70 361 ALA D CA 1
ATOM 11871 C C . ALA D 1 361 ? 174.203 149.032 102.245 1.00 18.14 361 ALA D C 1
ATOM 11872 O O . ALA D 1 361 ? 173.860 148.123 101.488 1.00 20.87 361 ALA D O 1
ATOM 11874 N N . TYR D 1 362 ? 174.948 148.843 103.320 1.00 17.21 362 TYR D N 1
ATOM 11875 C CA . TYR D 1 362 ? 175.298 147.511 103.770 1.00 17.11 362 TYR D CA 1
ATOM 11876 C C . TYR D 1 362 ? 175.221 147.478 105.282 1.00 18.16 362 TYR D C 1
ATOM 11877 O O . TYR D 1 362 ? 175.646 148.418 105.956 1.00 20.03 362 TYR D O 1
ATOM 11886 N N . CYS D 1 363 ? 174.660 146.400 105.802 1.00 16.11 363 CYS D N 1
ATOM 11887 C CA . CYS D 1 363 ? 174.647 146.153 107.230 1.00 16.91 363 CYS D CA 1
ATOM 11888 C C . CYS D 1 363 ? 175.108 144.730 107.458 1.00 14.67 363 CYS D C 1
ATOM 11889 O O . CYS D 1 363 ? 174.657 143.812 106.769 1.00 17.92 363 CYS D O 1
ATOM 11892 N N . HIS D 1 364 ? 176.022 144.558 108.402 1.00 16.02 364 HIS D N 1
ATOM 11893 C CA . HIS D 1 364 ? 176.354 143.249 108.930 1.00 16.67 364 HIS D CA 1
ATOM 11894 C C . HIS D 1 364 ? 176.122 143.269 110.429 1.00 18.06 364 HIS D C 1
ATOM 11895 O O . HIS D 1 364 ? 176.558 144.194 111.119 1.00 19.01 364 HIS D O 1
ATOM 11902 N N . MET D 1 365 ? 175.427 142.255 110.922 1.00 16.06 365 MET D N 1
ATOM 11903 C CA . MET D 1 365 ? 175.036 142.190 112.315 1.00 14.99 365 MET D CA 1
ATOM 11904 C C . MET D 1 365 ? 175.507 140.871 112.889 1.00 14.80 365 MET D C 1
ATOM 11905 O O . MET D 1 365 ? 175.329 139.817 112.275 1.00 18.18 365 MET D O 1
ATOM 11910 N N . THR D 1 366 ? 176.124 140.941 114.054 1.00 18.04 366 THR D N 1
ATOM 11911 C CA . THR D 1 366 ? 176.496 139.766 114.818 1.00 16.90 366 THR D CA 1
ATOM 11912 C C . THR D 1 366 ? 175.651 139.746 116.082 1.00 15.35 366 THR D C 1
ATOM 11913 O O . THR D 1 366 ? 175.725 140.672 116.893 1.00 18.54 366 THR D O 1
ATOM 11917 N N . ALA D 1 367 ? 174.833 138.717 116.228 1.00 12.78 367 ALA D N 1
ATOM 11918 C CA . ALA D 1 367 ? 174.068 138.488 117.438 1.00 12.92 367 ALA D CA 1
ATOM 11919 C C . ALA D 1 367 ? 174.825 137.488 118.295 1.00 14.47 367 ALA D C 1
ATOM 11920 O O . ALA D 1 367 ? 175.178 136.405 117.817 1.00 20.42 367 ALA D O 1
ATOM 11922 N N . VAL D 1 368 ? 175.045 137.847 119.554 1.00 12.30 368 VAL D N 1
ATOM 11923 C CA . VAL D 1 368 ? 175.789 137.034 120.503 1.00 12.02 368 VAL D CA 1
ATOM 11924 C C . VAL D 1 368 ? 174.905 136.725 121.698 1.00 12.04 368 VAL D C 1
ATOM 11925 O O . VAL D 1 368 ? 174.008 137.492 122.059 1.00 15.34 368 VAL D O 1
ATOM 11929 N N . TYR D 1 369 ? 175.180 135.593 122.322 1.00 15.39 369 TYR D N 1
ATOM 11930 C CA . TYR D 1 369 ? 174.512 135.223 123.553 1.00 12.46 369 TYR D CA 1
ATOM 11931 C C . TYR D 1 369 ? 175.234 135.841 124.737 1.00 12.64 369 TYR D C 1
ATOM 11932 O O . TYR D 1 369 ? 176.456 135.988 124.737 1.00 17.28 369 TYR D O 1
ATOM 11941 N N . THR D 1 370 ? 174.460 136.211 125.745 1.00 13.08 370 THR D N 1
ATOM 11942 C CA . THR D 1 370 ? 175.005 136.668 127.011 1.00 13.80 370 THR D CA 1
ATOM 11943 C C . THR D 1 370 ? 174.129 136.120 128.121 1.00 12.15 370 THR D C 1
ATOM 11944 O O . THR D 1 370 ? 173.001 135.688 127.892 1.00 13.73 370 THR D O 1
ATOM 11948 N N . ASN D 1 371 ? 174.660 136.142 129.338 1.00 13.09 371 ASN D N 1
ATOM 11949 C CA . ASN D 1 371 ? 173.922 135.654 130.497 1.00 12.47 371 ASN D CA 1
ATOM 11950 C C . ASN D 1 371 ? 172.938 136.727 130.959 1.00 8.78 371 ASN D C 1
ATOM 11951 O O . ASN D 1 371 ? 173.060 137.338 132.020 1.00 16.76 371 ASN D O 1
ATOM 11956 N N . LYS D 1 372 ? 171.931 136.940 130.120 1.00 11.35 372 LYS D N 1
ATOM 11957 C CA . LYS D 1 372 ? 170.873 137.896 130.387 1.00 10.64 372 LYS D CA 1
ATOM 11958 C C . LYS D 1 372 ? 169.585 137.343 129.806 1.00 8.37 372 LYS D C 1
ATOM 11959 O O . LYS D 1 372 ? 169.601 136.445 128.962 1.00 12.54 372 LYS D O 1
ATOM 11965 N N . ALA D 1 373 ? 168.470 137.883 130.273 1.00 9.53 373 ALA D N 1
ATOM 11966 C CA . ALA D 1 373 ? 167.180 137.394 129.822 1.00 6.92 373 ALA D CA 1
ATOM 11967 C C . ALA D 1 373 ? 167.075 137.524 128.305 1.00 8.93 373 ALA D C 1
ATOM 11968 O O . ALA D 1 373 ? 167.580 138.491 127.729 1.00 10.99 373 ALA D O 1
ATOM 11970 N N . PRO D 1 374 ? 166.426 136.586 127.640 1.00 7.66 374 PRO D N 1
ATOM 11971 C CA . PRO D 1 374 ? 166.253 136.696 126.188 1.00 9.70 374 PRO D CA 1
ATOM 11972 C C . PRO D 1 374 ? 165.337 137.847 125.812 1.00 9.33 374 PRO D C 1
ATOM 11973 O O . PRO D 1 374 ? 164.820 138.554 126.679 1.00 11.81 374 PRO D O 1
ATOM 11977 N N . GLY D 1 375 ? 165.128 138.037 124.516 1.00 12.15 375 GLY D N 1
ATOM 11978 C CA . GLY D 1 375 ? 164.261 139.091 124.036 1.00 10.93 375 GLY D CA 1
ATOM 11979 C C . GLY D 1 375 ? 164.932 139.924 122.970 1.00 11.32 375 GLY D C 1
ATOM 11980 O O . GLY D 1 375 ? 165.673 139.400 122.139 1.00 15.49 375 GLY D O 1
ATOM 11981 N N . GLY D 1 376 ? 164.699 141.226 123.000 1.00 8.70 376 GLY D N 1
ATOM 11982 C CA . GLY D 1 376 ? 165.290 142.129 122.040 1.00 9.37 376 GLY D CA 1
ATOM 11983 C C . GLY D 1 376 ? 164.252 142.840 121.199 1.00 9.09 376 GLY D C 1
ATOM 11984 O O . GLY D 1 376 ? 164.317 144.061 121.038 1.00 13.03 376 GLY D O 1
ATOM 11985 N N . VAL D 1 377 ? 163.274 142.101 120.688 1.00 10.34 377 VAL D N 1
ATOM 11986 C CA . VAL D 1 377 ? 162.156 142.684 119.961 1.00 8.46 377 VAL D CA 1
ATOM 11987 C C . VAL D 1 377 ? 161.031 142.887 120.959 1.00 12.11 377 VAL D C 1
ATOM 11988 O O . VAL D 1 377 ? 160.354 141.936 121.360 1.00 11.23 377 VAL D O 1
ATOM 11992 N N . ALA D 1 378 ? 160.850 144.133 121.360 1.00 5.19 378 ALA D N 1
ATOM 11993 C CA . ALA D 1 378 ? 159.882 144.499 122.372 1.00 9.36 378 ALA D CA 1
ATOM 11994 C C . ALA D 1 378 ? 159.926 146.006 122.495 1.00 6.81 378 ALA D C 1
ATOM 11995 O O . ALA D 1 378 ? 160.772 146.660 121.879 1.00 6.37 378 ALA D O 1
ATOM 11997 N N . TYR D 1 379 ? 159.060 146.567 123.274 1.00 6.82 379 TYR D N 1
ATOM 11998 C CA . TYR D 1 379 ? 159.156 148.002 123.564 1.00 4.56 379 TYR D CA 1
ATOM 11999 C C . TYR D 1 379 ? 159.011 148.809 122.276 1.00 6.67 379 TYR D C 1
ATOM 12000 O O . TYR D 1 379 ? 159.865 149.628 122.026 1.00 6.59 379 TYR D O 1
ATOM 12009 N N . ALA D 1 380 ? 157.966 148.533 121.512 1.00 11.13 380 ALA D N 1
ATOM 12010 C CA . ALA D 1 380 ? 157.606 149.335 120.345 1.00 9.25 380 ALA D CA 1
ATOM 12011 C C . ALA D 1 380 ? 158.794 149.502 119.401 1.00 6.47 380 ALA D C 1
ATOM 12012 O O . ALA D 1 380 ? 159.080 150.586 118.900 1.00 11.46 380 ALA D O 1
ATOM 12014 N N . CYS D 1 381 ? 159.496 148.404 119.168 1.00 7.25 381 CYS D N 1
ATOM 12015 C CA . CYS D 1 381 ? 160.665 148.420 118.308 1.00 7.56 381 CYS D CA 1
ATOM 12016 C C . CYS D 1 381 ? 160.329 148.204 116.838 1.00 9.82 381 CYS D C 1
ATOM 12017 O O . CYS D 1 381 ? 161.188 148.436 115.983 1.00 11.82 381 CYS D O 1
ATOM 12020 N N . SER D 1 382 ? 159.111 147.761 116.530 1.00 9.23 382 SER D N 1
ATOM 12021 C CA . SER D 1 382 ? 158.698 147.499 115.155 1.00 10.76 382 SER D CA 1
ATOM 12022 C C . SER D 1 382 ? 159.670 146.542 114.473 1.00 8.60 382 SER D C 1
ATOM 12023 O O . SER D 1 382 ? 159.994 146.695 113.296 1.00 13.92 382 SER D O 1
ATOM 12026 N N . PHE D 1 383 ? 160.119 145.539 115.223 1.00 10.41 383 PHE D N 1
ATOM 12027 C CA . PHE D 1 383 ? 161.115 144.580 114.764 1.00 7.60 383 PHE D CA 1
ATOM 12028 C C . PHE D 1 383 ? 162.453 145.244 114.472 1.00 7.16 383 PHE D C 1
ATOM 12029 O O . PHE D 1 383 ? 162.927 145.222 113.334 1.00 11.49 383 PHE D O 1
ATOM 12037 N N . ARG D 1 384 ? 163.072 145.829 115.497 1.00 9.82 384 ARG D N 1
ATOM 12038 C CA . ARG D 1 384 ? 164.394 146.437 115.402 1.00 8.89 384 ARG D CA 1
ATOM 12039 C C . ARG D 1 384 ? 164.389 147.722 114.595 1.00 7.30 384 ARG D C 1
ATOM 12040 O O . ARG D 1 384 ? 165.449 148.302 114.346 1.00 12.29 384 ARG D O 1
ATOM 12048 N N . ILE D 1 385 ? 163.216 148.184 114.171 1.00 9.80 385 ILE D N 1
ATOM 12049 C CA . ILE D 1 385 ? 163.169 149.450 113.463 1.00 10.07 385 ILE D CA 1
ATOM 12050 C C . ILE D 1 385 ? 163.527 150.593 114.398 1.00 6.47 385 ILE D C 1
ATOM 12051 O O . ILE D 1 385 ? 164.080 151.597 113.958 1.00 10.94 385 ILE D O 1
ATOM 12056 N N . THR D 1 386 ? 163.222 150.484 115.691 1.00 9.61 386 THR D N 1
ATOM 12057 C CA . THR D 1 386 ? 163.745 151.485 116.614 1.00 6.18 386 THR D CA 1
ATOM 12058 C C . THR D 1 386 ? 165.258 151.566 116.493 1.00 7.35 386 THR D C 1
ATOM 12059 O O . THR D 1 386 ? 165.826 152.660 116.438 1.00 7.67 386 THR D O 1
ATOM 12063 N N . GLU D 1 387 ? 165.926 150.412 116.440 1.00 8.36 387 GLU D N 1
ATOM 12064 C CA . GLU D 1 387 ? 167.381 150.405 116.337 1.00 8.48 387 GLU D CA 1
ATOM 12065 C C . GLU D 1 387 ? 167.836 151.003 115.017 1.00 8.11 387 GLU D C 1
ATOM 12066 O O . GLU D 1 387 ? 168.766 151.808 114.986 1.00 10.31 387 GLU D O 1
ATOM 12072 N N . ALA D 1 388 ? 167.198 150.613 113.916 1.00 7.20 388 ALA D N 1
ATOM 12073 C CA . ALA D 1 388 ? 167.599 151.120 112.610 1.00 7.27 388 ALA D CA 1
ATOM 12074 C C . ALA D 1 388 ? 167.402 152.623 112.524 1.00 7.29 388 ALA D C 1
ATOM 12075 O O . ALA D 1 388 ? 168.254 153.340 111.993 1.00 12.10 388 ALA D O 1
ATOM 12077 N N . VAL D 1 389 ? 166.289 153.117 113.062 1.00 4.67 389 VAL D N 1
ATOM 12078 C CA . VAL D 1 389 ? 165.978 154.534 112.970 1.00 7.46 389 VAL D CA 1
ATOM 12079 C C . VAL D 1 389 ? 166.914 155.334 113.851 1.00 7.99 389 VAL D C 1
ATOM 12080 O O . VAL D 1 389 ? 167.424 156.374 113.437 1.00 12.44 389 VAL D O 1
ATOM 12084 N N . TYR D 1 390 ? 167.150 154.876 115.079 1.00 10.00 390 TYR D N 1
ATOM 12085 C CA . TYR D 1 390 ? 168.116 155.566 115.917 1.00 9.53 390 TYR D CA 1
ATOM 12086 C C . TYR D 1 390 ? 169.482 155.549 115.259 1.00 8.56 390 TYR D C 1
ATOM 12087 O O . TYR D 1 390 ? 170.139 156.583 115.146 1.00 9.20 390 TYR D O 1
ATOM 12096 N N . PHE D 1 391 ? 169.907 154.380 114.786 1.00 9.01 391 PHE D N 1
ATOM 12097 C CA . PHE D 1 391 ? 171.162 154.262 114.065 1.00 10.87 391 PHE D CA 1
ATOM 12098 C C . PHE D 1 391 ? 171.278 155.342 113.004 1.00 10.14 391 PHE D C 1
ATOM 12099 O O . PHE D 1 391 ? 172.200 156.156 113.027 1.00 13.57 391 PHE D O 1
ATOM 12107 N N . VAL D 1 392 ? 170.324 155.371 112.074 1.00 9.65 392 VAL D N 1
ATOM 12108 C CA . VAL D 1 392 ? 170.463 156.224 110.901 1.00 10.88 392 VAL D CA 1
ATOM 12109 C C . VAL D 1 392 ? 170.296 157.694 111.260 1.00 11.28 392 VAL D C 1
ATOM 12110 O O . VAL D 1 392 ? 171.001 158.541 110.720 1.00 14.43 392 VAL D O 1
ATOM 12114 N N . GLU D 1 393 ? 169.352 158.033 112.142 1.00 8.91 393 GLU D N 1
ATOM 12115 C CA . GLU D 1 393 ? 169.138 159.441 112.469 1.00 11.40 393 GLU D CA 1
ATOM 12116 C C . GLU D 1 393 ? 170.284 159.989 113.310 1.00 12.31 393 GLU D C 1
ATOM 12117 O O . GLU D 1 393 ? 170.740 161.115 113.088 1.00 16.72 393 GLU D O 1
ATOM 12123 N N . ARG D 1 394 ? 170.781 159.201 114.264 1.00 11.07 394 ARG D N 1
ATOM 12124 C CA . ARG D 1 394 ? 171.993 159.574 114.981 1.00 10.90 394 ARG D CA 1
ATOM 12125 C C . ARG D 1 394 ? 173.173 159.703 114.031 1.00 11.81 394 ARG D C 1
ATOM 12126 O O . ARG D 1 394 ? 173.971 160.635 114.148 1.00 13.71 394 ARG D O 1
ATOM 12134 N N . LEU D 1 395 ? 173.312 158.766 113.096 1.00 15.52 395 LEU D N 1
ATOM 12135 C CA . LEU D 1 395 ? 174.414 158.808 112.144 1.00 14.68 395 LEU D CA 1
ATOM 12136 C C . LEU D 1 395 ? 174.310 160.014 111.226 1.00 14.88 395 LEU D C 1
ATOM 12137 O O . LEU D 1 395 ? 175.323 160.617 110.869 1.00 18.16 395 LEU D O 1
ATOM 12142 N N . VAL D 1 396 ? 173.093 160.369 110.820 1.00 13.78 396 VAL D N 1
ATOM 12143 C CA . VAL D 1 396 ? 172.890 161.533 109.972 1.00 15.20 396 VAL D CA 1
ATOM 12144 C C . VAL D 1 396 ? 173.203 162.806 110.738 1.00 16.01 396 VAL D C 1
ATOM 12145 O O . VAL D 1 396 ? 173.743 163.762 110.177 1.00 18.56 396 VAL D O 1
ATOM 12149 N N . ASP D 1 397 ? 172.875 162.846 112.030 1.00 17.83 397 ASP D N 1
ATOM 12150 C CA . ASP D 1 397 ? 173.269 164.001 112.827 1.00 16.62 397 ASP D CA 1
ATOM 12151 C C . ASP D 1 397 ? 174.779 164.048 113.027 1.00 17.26 397 ASP D C 1
ATOM 12152 O O . ASP D 1 397 ? 175.375 165.128 113.031 1.00 21.67 397 ASP D O 1
ATOM 12157 N N . CYS D 1 398 ? 175.422 162.889 113.159 1.00 15.80 398 CYS D N 1
ATOM 12158 C CA . CYS D 1 398 ? 176.881 162.855 113.159 1.00 17.37 398 CYS D CA 1
ATOM 12159 C C . CYS D 1 398 ? 177.436 163.393 111.845 1.00 18.86 398 CYS D C 1
ATOM 12160 O O . CYS D 1 398 ? 178.430 164.125 111.829 1.00 20.10 398 CYS D O 1
ATOM 12163 N N . LEU D 1 399 ? 176.807 163.026 110.732 1.00 18.80 399 LEU D N 1
ATOM 12164 C CA . LEU D 1 399 ? 177.262 163.482 109.427 1.00 16.13 399 LEU D CA 1
ATOM 12165 C C . LEU D 1 399 ? 177.063 164.980 109.270 1.00 18.34 399 LEU D C 1
ATOM 12166 O O . LEU D 1 399 ? 177.921 165.668 108.718 1.00 20.21 399 LEU D O 1
ATOM 12171 N N . ALA D 1 400 ? 175.991 165.503 109.829 1.00 18.26 400 ALA D N 1
ATOM 12172 C CA . ALA D 1 400 ? 175.733 166.903 109.743 1.00 19.14 400 ALA D CA 1
ATOM 12173 C C . ALA D 1 400 ? 176.775 167.583 110.572 1.00 20.53 400 ALA D C 1
ATOM 12174 O O . ALA D 1 400 ? 177.391 168.479 110.087 1.00 23.13 400 ALA D O 1
ATOM 12176 N N . TYR D 1 401 ? 177.033 167.081 111.758 1.00 22.44 401 TYR D N 1
ATOM 12177 C CA . TYR D 1 401 ? 178.051 167.614 112.629 1.00 23.68 401 TYR D CA 1
ATOM 12178 C C . TYR D 1 401 ? 179.355 167.721 111.897 1.00 22.79 401 TYR D C 1
ATOM 12179 O O . TYR D 1 401 ? 179.995 168.739 111.922 1.00 24.39 401 TYR D O 1
ATOM 12188 N N . GLU D 1 402 ? 179.732 166.646 111.249 1.00 24.05 402 GLU D N 1
ATOM 12189 C CA . GLU D 1 402 ? 180.953 166.671 110.468 1.00 26.06 402 GLU D CA 1
ATOM 12190 C C . GLU D 1 402 ? 180.926 167.619 109.279 1.00 24.57 402 GLU D C 1
ATOM 12191 O O . GLU D 1 402 ? 181.893 168.285 109.023 1.00 28.99 402 GLU D O 1
ATOM 12197 N N . LEU D 1 403 ? 179.842 167.659 108.548 1.00 24.09 403 LEU D N 1
ATOM 12198 C CA . LEU D 1 403 ? 179.723 168.581 107.448 1.00 24.85 403 LEU D CA 1
ATOM 12199 C C . LEU D 1 403 ? 179.466 170.003 107.945 1.00 25.04 403 LEU D C 1
ATOM 12200 O O . LEU D 1 403 ? 179.498 170.904 107.161 1.00 27.40 403 LEU D O 1
ATOM 12205 N N . LYS D 1 404 ? 179.217 170.192 109.233 1.00 26.07 404 LYS D N 1
ATOM 12206 C CA . LYS D 1 404 ? 178.863 171.487 109.816 1.00 27.83 404 LYS D CA 1
ATOM 12207 C C . LYS D 1 404 ? 177.644 172.049 109.111 1.00 28.05 404 LYS D C 1
ATOM 12208 O O . LYS D 1 404 ? 177.551 173.245 108.889 1.00 29.08 404 LYS D O 1
ATOM 12214 N N . MET D 1 405 ? 176.680 171.194 108.819 1.00 27.22 405 MET D N 1
ATOM 12215 C CA . MET D 1 405 ? 175.476 171.572 108.127 1.00 27.50 405 MET D CA 1
ATOM 12216 C C . MET D 1 405 ? 174.292 171.351 109.029 1.00 27.46 405 MET D C 1
ATOM 12217 O O . MET D 1 405 ? 174.301 170.435 109.838 1.00 28.71 405 MET D O 1
ATOM 12222 N N . ASP D 1 406 ? 173.290 172.206 108.927 1.00 25.35 406 ASP D N 1
ATOM 12223 C CA . ASP D 1 406 ? 172.076 172.036 109.688 1.00 24.28 406 ASP D CA 1
ATOM 12224 C C . ASP D 1 406 ? 171.489 170.678 109.427 1.00 23.69 406 ASP D C 1
ATOM 12225 O O . ASP D 1 406 ? 171.263 170.315 108.300 1.00 25.64 406 ASP D O 1
ATOM 12230 N N . PRO D 1 407 ? 171.268 169.914 110.510 1.00 23.19 407 PRO D N 1
ATOM 12231 C CA . PRO D 1 407 ? 170.715 168.562 110.333 1.00 21.94 407 PRO D CA 1
ATOM 12232 C C . PRO D 1 407 ? 169.407 168.547 109.569 1.00 20.22 407 PRO D C 1
ATOM 12233 O O . PRO D 1 407 ? 169.159 167.625 108.782 1.00 21.29 407 PRO D O 1
ATOM 12237 N N . ALA D 1 408 ? 168.553 169.546 109.786 1.00 20.56 408 ALA D N 1
ATOM 12238 C CA . ALA D 1 408 ? 167.321 169.626 109.012 1.00 22.57 408 ALA D CA 1
ATOM 12239 C C . ALA D 1 408 ? 167.617 169.818 107.532 1.00 21.16 408 ALA D C 1
ATOM 12240 O O . ALA D 1 408 ? 166.979 169.197 106.681 1.00 22.66 408 ALA D O 1
ATOM 12242 N N . GLN D 1 409 ? 168.555 170.671 107.198 1.00 23.66 409 GLN D N 1
ATOM 12243 C CA . GLN D 1 409 ? 168.933 170.850 105.811 1.00 20.51 409 GLN D CA 1
ATOM 12244 C C . GLN D 1 409 ? 169.504 169.563 105.241 1.00 23.24 409 GLN D C 1
ATOM 12245 O O . GLN D 1 409 ? 169.109 169.163 104.162 1.00 24.17 409 GLN D O 1
ATOM 12251 N N . LEU D 1 410 ? 170.389 168.879 105.956 1.00 20.76 410 LEU D N 1
ATOM 12252 C CA . LEU D 1 410 ? 170.907 167.593 105.508 1.00 21.29 410 LEU D CA 1
ATOM 12253 C C . LEU D 1 410 ? 169.784 166.652 105.154 1.00 18.19 410 LEU D C 1
ATOM 12254 O O . LEU D 1 410 ? 169.697 166.220 104.044 1.00 22.94 410 LEU D O 1
ATOM 12259 N N . ARG D 1 411 ? 168.906 166.414 106.097 1.00 19.23 411 ARG D N 1
ATOM 12260 C CA . ARG D 1 411 ? 167.816 165.486 105.919 1.00 18.89 411 ARG D CA 1
ATOM 12261 C C . ARG D 1 411 ? 166.961 165.886 104.746 1.00 18.33 411 ARG D C 1
ATOM 12262 O O . ARG D 1 411 ? 166.743 165.113 103.860 1.00 21.15 411 ARG D O 1
ATOM 12270 N N . LEU D 1 412 ? 166.465 167.092 104.756 1.00 20.04 412 LEU D N 1
ATOM 12271 C CA . LEU D 1 412 ? 165.651 167.594 103.655 1.00 20.97 412 LEU D CA 1
ATOM 12272 C C . LEU D 1 412 ? 166.251 167.430 102.255 1.00 22.11 412 LEU D C 1
ATOM 12273 O O . LEU D 1 412 ? 165.532 167.267 101.298 1.00 26.28 412 LEU D O 1
ATOM 12278 N N . GLN D 1 413 ? 167.555 167.468 102.130 1.00 21.43 413 GLN D N 1
ATOM 12279 C CA . GLN D 1 413 ? 168.157 167.272 100.831 1.00 23.93 413 GLN D CA 1
ATOM 12280 C C . GLN D 1 413 ? 168.304 165.825 100.462 1.00 22.69 413 GLN D C 1
ATOM 12281 O O . GLN D 1 413 ? 168.533 165.514 99.314 1.00 25.34 413 GLN D O 1
ATOM 12287 N N . ASN D 1 414 ? 168.165 164.940 101.419 1.00 20.73 414 ASN D N 1
ATOM 12288 C CA . ASN D 1 414 ? 168.434 163.564 101.142 1.00 19.99 414 ASN D CA 1
ATOM 12289 C C . ASN D 1 414 ? 167.218 162.745 101.196 1.00 17.27 414 ASN D C 1
ATOM 12290 O O . ASN D 1 414 ? 167.236 161.584 100.865 1.00 20.68 414 ASN D O 1
ATOM 12295 N N . LEU D 1 415 ? 166.162 163.353 101.647 1.00 16.67 415 LEU D N 1
ATOM 12296 C CA . LEU D 1 415 ? 164.932 162.633 101.773 1.00 17.14 415 LEU D CA 1
ATOM 12297 C C . LEU D 1 415 ? 164.402 162.164 100.469 1.00 16.92 415 LEU D C 1
ATOM 12298 O O . LEU D 1 415 ? 164.545 162.808 99.440 1.00 19.67 415 LEU D O 1
ATOM 12303 N N . LEU D 1 416 ? 163.832 161.011 100.540 1.00 16.42 416 LEU D N 1
ATOM 12304 C CA . LEU D 1 416 ? 163.167 160.463 99.373 1.00 17.57 416 LEU D CA 1
ATOM 12305 C C . LEU D 1 416 ? 162.054 161.400 98.924 1.00 17.99 416 LEU D C 1
ATOM 12306 O O . LEU D 1 416 ? 161.407 162.069 99.734 1.00 16.34 416 LEU D O 1
ATOM 12311 N N . LYS D 1 417 ? 161.860 161.472 97.614 1.00 19.31 417 LYS D N 1
ATOM 12312 C CA . LYS D 1 417 ? 160.821 162.300 97.027 1.00 20.21 417 LYS D CA 1
ATOM 12313 C C . LYS D 1 417 ? 159.543 161.491 96.840 1.00 21.50 417 LYS D C 1
ATOM 12314 O O . LYS D 1 417 ? 159.564 160.262 96.755 1.00 22.83 417 LYS D O 1
ATOM 12320 N N . ALA D 1 418 ? 158.415 162.203 96.791 1.00 22.23 418 ALA D N 1
ATOM 12321 C CA . ALA D 1 418 ? 157.126 161.527 96.689 1.00 22.49 418 ALA D CA 1
ATOM 12322 C C . ALA D 1 418 ? 157.042 160.699 95.412 1.00 24.58 418 ALA D C 1
ATOM 12323 O O . ALA D 1 418 ? 156.565 159.559 95.432 1.00 25.73 418 ALA D O 1
ATOM 12325 N N . GLU D 1 419 ? 157.534 161.243 94.299 1.00 24.06 419 GLU D N 1
ATOM 12326 C CA . GLU D 1 419 ? 157.483 160.544 93.021 1.00 26.08 419 GLU D CA 1
ATOM 12327 C C . GLU D 1 419 ? 158.329 159.279 93.004 1.00 25.07 419 GLU D C 1
ATOM 12328 O O . GLU D 1 419 ? 158.203 158.484 92.070 1.00 26.93 419 GLU D O 1
ATOM 12334 N N . GLN D 1 420 ? 159.198 159.080 93.993 1.00 23.12 420 GLN D N 1
ATOM 12335 C CA . GLN D 1 420 ? 160.027 157.884 94.029 1.00 21.23 420 GLN D CA 1
ATOM 12336 C C . GLN D 1 420 ? 159.282 156.659 94.538 1.00 20.92 420 GLN D C 1
ATOM 12337 O O . GLN D 1 420 ? 159.832 155.556 94.481 1.00 22.84 420 GLN D O 1
ATOM 12343 N N . PHE D 1 421 ? 158.083 156.817 95.018 1.00 18.58 421 PHE D N 1
ATOM 12344 C CA . PHE D 1 421 ? 157.352 155.733 95.647 1.00 19.58 421 PHE D CA 1
ATOM 12345 C C . PHE D 1 421 ? 156.387 155.072 94.666 1.00 17.76 421 PHE D C 1
ATOM 12346 O O . PHE D 1 421 ? 155.846 155.733 93.779 1.00 22.23 421 PHE D O 1
ATOM 12354 N N . PRO D 1 422 ? 156.153 153.760 94.791 1.00 23.09 422 PRO D N 1
ATOM 12355 C CA . PRO D 1 422 ? 156.759 152.827 95.752 1.00 21.04 422 PRO D CA 1
ATOM 12356 C C . PRO D 1 422 ? 158.267 152.785 95.577 1.00 19.71 422 PRO D C 1
ATOM 12357 O O . PRO D 1 422 ? 158.761 152.538 94.486 1.00 20.04 422 PRO D O 1
ATOM 12361 N N . TYR D 1 423 ? 159.024 153.032 96.639 1.00 22.12 423 TYR D N 1
ATOM 12362 C CA . TYR D 1 423 ? 160.474 153.106 96.564 1.00 18.71 423 TYR D CA 1
ATOM 12363 C C . TYR D 1 423 ? 161.087 151.807 97.065 1.00 17.47 423 TYR D C 1
ATOM 12364 O O . TYR D 1 423 ? 160.798 151.372 98.183 1.00 21.24 423 TYR D O 1
ATOM 12373 N N . THR D 1 424 ? 161.930 151.193 96.244 1.00 16.69 424 THR D N 1
ATOM 12374 C CA . THR D 1 424 ? 162.692 150.023 96.661 1.00 16.95 424 THR D CA 1
ATOM 12375 C C . THR D 1 424 ? 164.009 150.500 97.258 1.00 17.77 424 THR D C 1
ATOM 12376 O O . THR D 1 424 ? 164.880 150.999 96.543 1.00 19.85 424 THR D O 1
ATOM 12380 N N . SER D 1 425 ? 164.146 150.361 98.571 1.00 17.46 425 SER D N 1
ATOM 12381 C CA . SER D 1 425 ? 165.338 150.816 99.262 1.00 19.50 425 SER D CA 1
ATOM 12382 C C . SER D 1 425 ? 166.544 149.971 98.860 1.00 18.52 425 SER D C 1
ATOM 12383 O O . SER D 1 425 ? 166.420 148.890 98.284 1.00 21.38 425 SER D O 1
ATOM 12386 N N . LYS D 1 426 ? 167.732 150.473 99.187 1.00 20.62 426 LYS D N 1
ATOM 12387 C CA . LYS D 1 426 ? 168.943 149.723 98.881 1.00 21.68 426 LYS D CA 1
ATOM 12388 C C . LYS D 1 426 ? 169.049 148.426 99.666 1.00 21.16 426 LYS D C 1
ATOM 12389 O O . LYS D 1 426 ? 169.877 147.583 99.314 1.00 24.93 426 LYS D O 1
ATOM 12395 N N . THR D 1 427 ? 168.240 148.240 100.704 1.00 20.10 427 THR D N 1
ATOM 12396 C CA . THR D 1 427 ? 168.205 146.984 101.437 1.00 18.83 427 THR D CA 1
ATOM 12397 C C . THR D 1 427 ? 167.006 146.125 101.059 1.00 19.68 427 THR D C 1
ATOM 12398 O O . THR D 1 427 ? 166.705 145.156 101.759 1.00 20.32 427 THR D O 1
ATOM 12402 N N . GLY D 1 428 ? 166.323 146.454 99.965 1.00 18.73 428 GLY D N 1
ATOM 12403 C CA . GLY D 1 428 ? 165.252 145.631 99.447 1.00 18.58 428 GLY D CA 1
ATOM 12404 C C . GLY D 1 428 ? 163.864 145.960 99.948 1.00 19.57 428 GLY D C 1
ATOM 12405 O O . GLY D 1 428 ? 162.904 145.303 99.530 1.00 20.81 428 GLY D O 1
ATOM 12406 N N . TRP D 1 429 ? 163.721 146.947 100.821 1.00 18.04 429 TRP D N 1
ATOM 12407 C CA . TRP D 1 429 ? 162.411 147.320 101.328 1.00 17.80 429 TRP D CA 1
ATOM 12408 C C . TRP D 1 429 ? 161.715 148.259 100.355 1.00 16.23 429 TRP D C 1
ATOM 12409 O O . TRP D 1 429 ? 162.306 149.240 99.897 1.00 21.00 429 TRP D O 1
ATOM 12420 N N . VAL D 1 430 ? 160.462 147.957 100.047 1.00 16.98 430 VAL D N 1
ATOM 12421 C CA . VAL D 1 430 ? 159.671 148.728 99.099 1.00 15.90 430 VAL D CA 1
ATOM 12422 C C . VAL D 1 430 ? 158.742 149.620 99.916 1.00 12.75 430 VAL D C 1
ATOM 12423 O O . VAL D 1 430 ? 157.693 149.178 100.391 1.00 16.12 430 VAL D O 1
ATOM 12427 N N . TYR D 1 431 ? 159.128 150.879 100.081 1.00 14.52 431 TYR D N 1
ATOM 12428 C CA . TYR D 1 431 ? 158.309 151.834 100.814 1.00 12.47 431 TYR D CA 1
ATOM 12429 C C . TYR D 1 431 ? 157.033 152.127 100.034 1.00 14.12 431 TYR D C 1
ATOM 12430 O O . TYR D 1 431 ? 157.088 152.474 98.853 1.00 15.37 431 TYR D O 1
ATOM 12439 N N . ASP D 1 432 ? 155.882 152.006 100.700 1.00 13.13 432 ASP D N 1
ATOM 12440 C CA . ASP D 1 432 ? 154.610 152.063 99.983 1.00 13.61 432 ASP D CA 1
ATOM 12441 C C . ASP D 1 432 ? 154.328 153.461 99.449 1.00 16.19 432 ASP D C 1
ATOM 12442 O O . ASP D 1 432 ? 154.006 153.629 98.268 1.00 18.70 432 ASP D O 1
ATOM 12447 N N . SER D 1 433 ? 154.455 154.476 100.294 1.00 13.49 433 SER D N 1
ATOM 12448 C CA . SER D 1 433 ? 154.124 155.837 99.903 1.00 13.10 433 SER D CA 1
ATOM 12449 C C . SER D 1 433 ? 154.775 156.793 100.889 1.00 13.60 433 SER D C 1
ATOM 12450 O O . SER D 1 433 ? 155.224 156.397 101.964 1.00 18.30 433 SER D O 1
ATOM 12453 N N . GLY D 1 434 ? 154.811 158.065 100.512 1.00 16.53 434 GLY D N 1
ATOM 12454 C CA . GLY D 1 434 ? 155.326 159.080 101.403 1.00 16.53 434 GLY D CA 1
ATOM 12455 C C . GLY D 1 434 ? 155.628 160.401 100.733 1.00 17.97 434 GLY D C 1
ATOM 12456 O O . GLY D 1 434 ? 156.143 160.436 99.613 1.00 20.82 434 GLY D O 1
ATOM 12457 N N . ASP D 1 435 ? 155.292 161.496 101.405 1.00 18.36 435 ASP D N 1
ATOM 12458 C CA . ASP D 1 435 ? 155.702 162.838 101.002 1.00 19.29 435 ASP D CA 1
ATOM 12459 C C . ASP D 1 435 ? 156.536 163.402 102.145 1.00 17.33 435 ASP D C 1
ATOM 12460 O O . ASP D 1 435 ? 156.044 164.159 102.982 1.00 18.49 435 ASP D O 1
ATOM 12465 N N . TYR D 1 436 ? 157.819 163.047 102.155 1.00 17.94 436 TYR D N 1
ATOM 12466 C CA . TYR D 1 436 ? 158.628 163.272 103.346 1.00 12.76 436 TYR D CA 1
ATOM 12467 C C . TYR D 1 436 ? 158.909 164.746 103.555 1.00 16.99 436 TYR D C 1
ATOM 12468 O O . TYR D 1 436 ? 158.875 165.231 104.688 1.00 17.67 436 TYR D O 1
ATOM 12477 N N . GLU D 1 437 ? 159.205 165.470 102.479 1.00 19.81 437 GLU D N 1
ATOM 12478 C CA . GLU D 1 437 ? 159.514 166.884 102.617 1.00 24.11 437 GLU D CA 1
ATOM 12479 C C . GLU D 1 437 ? 158.334 167.645 103.204 1.00 19.72 437 GLU D C 1
ATOM 12480 O O . GLU D 1 437 ? 158.516 168.526 104.045 1.00 21.40 437 GLU D O 1
ATOM 12486 N N . LYS D 1 438 ? 157.117 167.327 102.764 1.00 20.51 438 LYS D N 1
ATOM 12487 C CA . LYS D 1 438 ? 155.945 168.019 103.286 1.00 19.01 438 LYS D CA 1
ATOM 12488 C C . LYS D 1 438 ? 155.820 167.818 104.790 1.00 18.59 438 LYS D C 1
ATOM 12489 O O . LYS D 1 438 ? 155.630 168.777 105.545 1.00 20.03 438 LYS D O 1
ATOM 12495 N N . THR D 1 439 ? 155.950 166.573 105.244 1.00 16.62 439 THR D N 1
ATOM 12496 C CA . THR D 1 439 ? 155.852 166.299 106.672 1.00 18.90 439 THR D CA 1
ATOM 12497 C C . THR D 1 439 ? 156.984 166.966 107.445 1.00 18.04 439 THR D C 1
ATOM 12498 O O . THR D 1 439 ? 156.761 167.543 108.515 1.00 15.25 439 THR D O 1
ATOM 12502 N N . MET D 1 440 ? 158.207 166.886 106.921 1.00 17.57 440 MET D N 1
ATOM 12503 C CA . MET D 1 440 ? 159.352 167.488 107.592 1.00 17.79 440 MET D CA 1
ATOM 12504 C C . MET D 1 440 ? 159.175 168.994 107.724 1.00 18.26 440 MET D C 1
ATOM 12505 O O . MET D 1 440 ? 159.411 169.572 108.790 1.00 18.89 440 MET D O 1
ATOM 12510 N N . ARG D 1 441 ? 158.772 169.650 106.638 1.00 20.48 441 ARG D N 1
ATOM 12511 C CA . ARG D 1 441 ? 158.546 171.086 106.682 1.00 23.14 441 ARG D CA 1
ATOM 12512 C C . ARG D 1 441 ? 157.416 171.420 107.636 1.00 20.00 441 ARG D C 1
ATOM 12513 O O . ARG D 1 441 ? 157.476 172.421 108.349 1.00 21.87 441 ARG D O 1
ATOM 12521 N N . LEU D 1 442 ? 156.381 170.582 107.678 1.00 19.86 442 LEU D N 1
ATOM 12522 C CA . LEU D 1 442 ? 155.307 170.798 108.636 1.00 16.51 442 LEU D CA 1
ATOM 12523 C C . LEU D 1 442 ? 155.840 170.771 110.061 1.00 18.54 442 LEU D C 1
ATOM 12524 O O . LEU D 1 442 ? 155.520 171.644 110.874 1.00 18.94 442 LEU D O 1
ATOM 12529 N N . ALA D 1 443 ? 156.676 169.781 110.373 1.00 17.35 443 ALA D N 1
ATOM 12530 C CA . ALA D 1 443 ? 157.260 169.691 111.707 1.00 17.65 443 ALA D CA 1
ATOM 12531 C C . ALA D 1 443 ? 158.129 170.904 112.015 1.00 20.27 443 ALA D C 1
ATOM 12532 O O . ALA D 1 443 ? 158.090 171.438 113.127 1.00 23.47 443 ALA D O 1
ATOM 12534 N N . MET D 1 444 ? 158.929 171.343 111.045 1.00 19.05 444 MET D N 1
ATOM 12535 C CA . MET D 1 444 ? 159.806 172.484 111.275 1.00 23.70 444 MET D CA 1
ATOM 12536 C C . MET D 1 444 ? 159.009 173.760 111.507 1.00 21.95 444 MET D C 1
ATOM 12537 O O . MET D 1 444 ? 159.366 174.573 112.364 1.00 26.43 444 MET D O 1
ATOM 12542 N N . GLU D 1 445 ? 157.930 173.957 110.751 1.00 22.31 445 GLU D N 1
ATOM 12543 C CA . GLU D 1 445 ? 157.084 175.123 110.978 1.00 23.43 445 GLU D CA 1
ATOM 12544 C C . GLU D 1 445 ? 156.420 175.052 112.345 1.00 23.78 445 GLU D C 1
ATOM 12545 O O . GLU D 1 445 ? 156.388 176.042 113.083 1.00 25.74 445 GLU D O 1
ATOM 12551 N N . MET D 1 446 ? 155.888 173.882 112.703 1.00 21.11 446 MET D N 1
ATOM 12552 C CA . MET D 1 446 ? 155.188 173.756 113.975 1.00 21.95 446 MET D CA 1
ATOM 12553 C C . MET D 1 446 ? 156.123 173.998 115.147 1.00 20.88 446 MET D C 1
ATOM 12554 O O . MET D 1 446 ? 155.765 174.692 116.103 1.00 23.85 446 MET D O 1
ATOM 12559 N N . VAL D 1 447 ? 157.332 173.438 115.093 1.00 22.81 447 VAL D N 1
ATOM 12560 C CA . VAL D 1 447 ? 158.296 173.656 116.167 1.00 20.74 447 VAL D CA 1
ATOM 12561 C C . VAL D 1 447 ? 158.984 175.006 116.061 1.00 23.26 447 VAL D C 1
ATOM 12562 O O . VAL D 1 447 ? 159.672 175.414 117.004 1.00 24.05 447 VAL D O 1
ATOM 12566 N N . ASP D 1 448 ? 158.791 175.726 114.956 1.00 25.95 448 ASP D N 1
ATOM 12567 C CA . ASP D 1 448 ? 159.506 176.973 114.689 1.00 26.20 448 ASP D CA 1
ATOM 12568 C C . ASP D 1 448 ? 161.015 176.736 114.761 1.00 26.08 448 ASP D C 1
ATOM 12569 O O . ASP D 1 448 ? 161.726 177.286 115.600 1.00 28.00 448 ASP D O 1
ATOM 12574 N N . TYR D 1 449 ? 161.482 175.891 113.842 1.00 25.96 449 TYR D N 1
ATOM 12575 C CA . TYR D 1 449 ? 162.869 175.440 113.847 1.00 25.30 449 TYR D CA 1
ATOM 12576 C C . TYR D 1 449 ? 163.848 176.608 113.858 1.00 25.02 449 TYR D C 1
ATOM 12577 O O . TYR D 1 449 ? 164.774 176.647 114.674 1.00 26.67 449 TYR D O 1
ATOM 12586 N N . GLU D 1 450 ? 163.662 177.571 112.955 1.00 29.26 450 GLU D N 1
ATOM 12587 C CA . GLU D 1 450 ? 164.595 178.693 112.881 1.00 30.89 450 GLU D CA 1
ATOM 12588 C C . GLU D 1 450 ? 164.505 179.580 114.119 1.00 29.14 450 GLU D C 1
ATOM 12589 O O . GLU D 1 450 ? 165.527 180.064 114.618 1.00 30.29 450 GLU D O 1
ATOM 12595 N N . GLY D 1 451 ? 163.295 179.803 114.631 1.00 27.01 451 GLY D N 1
ATOM 12596 C CA . GLY D 1 451 ? 163.167 180.537 115.877 1.00 26.00 451 GLY D CA 1
ATOM 12597 C C . GLY D 1 451 ? 163.832 179.816 117.032 1.00 27.72 451 GLY D C 1
ATOM 12598 O O . GLY D 1 451 ? 164.473 180.436 117.887 1.00 29.86 451 GLY D O 1
ATOM 12599 N N . LEU D 1 452 ? 163.695 178.491 117.069 1.00 26.07 452 LEU D N 1
ATOM 12600 C CA . LEU D 1 452 ? 164.395 177.710 118.077 1.00 25.44 452 LEU D CA 1
ATOM 12601 C C . LEU D 1 452 ? 165.899 177.869 117.932 1.00 24.70 452 LEU D C 1
ATOM 12602 O O . LEU D 1 452 ? 166.617 177.940 118.930 1.00 27.32 452 LEU D O 1
ATOM 12607 N N . ARG D 1 453 ? 166.397 177.909 116.698 1.00 23.49 453 ARG D N 1
ATOM 12608 C CA . ARG D 1 453 ? 167.830 178.068 116.493 1.00 22.37 453 ARG D CA 1
ATOM 12609 C C . ARG D 1 453 ? 168.303 179.430 116.982 1.00 24.00 453 ARG D C 1
ATOM 12610 O O . ARG D 1 453 ? 169.362 179.539 117.609 1.00 26.43 453 ARG D O 1
ATOM 12618 N N . ALA D 1 454 ? 167.526 180.479 116.710 1.00 25.16 454 ALA D N 1
ATOM 12619 C CA . ALA D 1 454 ? 167.878 181.803 117.217 1.00 26.90 454 ALA D CA 1
ATOM 12620 C C . ALA D 1 454 ? 167.908 181.810 118.741 1.00 26.55 454 ALA D C 1
ATOM 12621 O O . ALA D 1 454 ? 168.853 182.321 119.357 1.00 29.43 454 ALA D O 1
ATOM 12623 N N . GLU D 1 455 ? 166.885 181.225 119.368 1.00 29.03 455 GLU D N 1
ATOM 12624 C CA . GLU D 1 455 ? 166.850 181.192 120.825 1.00 29.80 455 GLU D CA 1
ATOM 12625 C C . GLU D 1 455 ? 168.015 180.386 121.385 1.00 30.46 455 GLU D C 1
ATOM 12626 O O . GLU D 1 455 ? 168.618 180.771 122.391 1.00 32.64 455 GLU D O 1
ATOM 12632 N N . GLN D 1 456 ? 168.337 179.256 120.753 1.00 26.36 456 GLN D N 1
ATOM 12633 C CA . GLN D 1 456 ? 169.448 178.431 121.210 1.00 27.14 456 GLN D CA 1
ATOM 12634 C C . GLN D 1 456 ? 170.769 179.178 121.100 1.00 29.35 456 GLN D C 1
ATOM 12635 O O . GLN D 1 456 ? 171.619 179.084 121.990 1.00 30.26 456 GLN D O 1
ATOM 12641 N N . ALA D 1 457 ? 170.965 179.917 120.006 1.00 30.25 457 ALA D N 1
ATOM 12642 C CA . ALA D 1 457 ? 172.177 180.715 119.866 1.00 30.75 457 ALA D CA 1
ATOM 12643 C C . ALA D 1 457 ? 172.262 181.778 120.955 1.00 33.00 457 ALA D C 1
ATOM 12644 O O . ALA D 1 457 ? 173.326 181.988 121.552 1.00 34.42 457 ALA D O 1
ATOM 12646 N N . GLU D 1 458 ? 171.148 182.456 121.232 1.00 35.23 458 GLU D N 1
ATOM 12647 C CA . GLU D 1 458 ? 171.146 183.457 122.293 1.00 35.19 458 GLU D CA 1
ATOM 12648 C C . GLU D 1 458 ? 171.475 182.822 123.641 1.00 36.36 458 GLU D C 1
ATOM 12649 O O . GLU D 1 458 ? 172.273 183.361 124.424 1.00 37.98 458 GLU D O 1
ATOM 12655 N N . LYS D 1 459 ? 170.891 181.656 123.914 1.00 33.76 459 LYS D N 1
ATOM 12656 C CA . LYS D 1 459 ? 171.162 180.964 125.167 1.00 34.06 459 LYS D CA 1
ATOM 12657 C C . LYS D 1 459 ? 172.629 180.578 125.275 1.00 33.66 459 LYS D C 1
ATOM 12658 O O . LYS D 1 459 ? 173.244 180.744 126.333 1.00 35.73 459 LYS D O 1
ATOM 12664 N N . ARG D 1 460 ? 173.210 180.068 124.188 1.00 31.89 460 ARG D N 1
ATOM 12665 C CA . ARG D 1 460 ? 174.628 179.732 124.208 1.00 32.36 460 ARG D CA 1
ATOM 12666 C C . ARG D 1 460 ? 175.467 180.966 124.485 1.00 33.18 460 ARG D C 1
ATOM 12667 O O . ARG D 1 460 ? 176.477 180.896 125.193 1.00 33.23 460 ARG D O 1
ATOM 12675 N N . LYS D 1 461 ? 175.062 182.109 123.933 1.00 36.95 461 LYS D N 1
ATOM 12676 C CA . LYS D 1 461 ? 175.655 183.366 124.368 1.00 38.47 461 LYS D CA 1
ATOM 12677 C C . LYS D 1 461 ? 175.597 183.474 125.886 1.00 37.64 461 LYS D C 1
ATOM 12678 O O . LYS D 1 461 ? 176.587 183.830 126.534 1.00 38.72 461 LYS D O 1
ATOM 12684 N N . ARG D 1 462 ? 174.449 183.134 126.475 1.00 38.27 462 ARG D N 1
ATOM 12685 C CA . ARG D 1 462 ? 174.316 183.229 127.926 1.00 37.57 462 ARG D CA 1
ATOM 12686 C C . ARG D 1 462 ? 174.910 182.040 128.671 1.00 38.40 462 ARG D C 1
ATOM 12687 O O . ARG D 1 462 ? 174.889 182.040 129.906 1.00 39.65 462 ARG D O 1
ATOM 12695 N N . GLY D 1 463 ? 175.418 181.028 127.968 1.00 38.28 463 GLY D N 1
ATOM 12696 C CA . GLY D 1 463 ? 175.985 179.859 128.603 1.00 36.60 463 GLY D CA 1
ATOM 12697 C C . GLY D 1 463 ? 175.014 178.727 128.859 1.00 37.44 463 GLY D C 1
ATOM 12698 O O . GLY D 1 463 ? 175.450 177.632 129.241 1.00 37.41 463 GLY D O 1
ATOM 12699 N N . GLU D 1 464 ? 173.719 178.946 128.662 1.00 36.98 464 GLU D N 1
ATOM 12700 C CA . GLU D 1 464 ? 172.739 177.894 128.871 1.00 35.06 464 GLU D CA 1
ATOM 12701 C C . GLU D 1 464 ? 172.740 176.914 127.705 1.00 35.62 464 GLU D C 1
ATOM 12702 O O . GLU D 1 464 ? 173.020 177.272 126.558 1.00 35.21 464 GLU D O 1
ATOM 12708 N N . LEU D 1 465 ? 172.423 175.664 128.013 1.00 27.02 465 LEU D N 1
ATOM 12709 C CA . LEU D 1 465 ? 172.494 174.579 127.047 1.00 23.17 465 LEU D CA 1
ATOM 12710 C C . LEU D 1 465 ? 171.092 174.269 126.549 1.00 23.81 465 LEU D C 1
ATOM 12711 O O . LEU D 1 465 ? 170.293 173.658 127.261 1.00 26.39 465 LEU D O 1
ATOM 12716 N N . MET D 1 466 ? 170.800 174.685 125.328 1.00 23.14 466 MET D N 1
ATOM 12717 C CA . MET D 1 466 ? 169.558 174.342 124.660 1.00 22.32 466 MET D CA 1
ATOM 12718 C C . MET D 1 466 ? 169.900 173.467 123.468 1.00 23.86 466 MET D C 1
ATOM 12719 O O . MET D 1 466 ? 170.735 173.840 122.640 1.00 25.36 466 MET D O 1
ATOM 12724 N N . GLY D 1 467 ? 169.280 172.300 123.399 1.00 15.92 467 GLY D N 1
ATOM 12725 C CA . GLY D 1 467 ? 169.469 171.380 122.295 1.00 17.51 467 GLY D CA 1
ATOM 12726 C C . GLY D 1 467 ? 168.204 171.314 121.458 1.00 16.92 467 GLY D C 1
ATOM 12727 O O . GLY D 1 467 ? 167.098 171.260 121.998 1.00 17.51 467 GLY D O 1
ATOM 12728 N N . ILE D 1 468 ? 168.382 171.346 120.145 1.00 18.22 468 ILE D N 1
ATOM 12729 C CA . ILE D 1 468 ? 167.327 171.027 119.196 1.00 18.40 468 ILE D CA 1
ATOM 12730 C C . ILE D 1 468 ? 167.756 169.754 118.490 1.00 14.80 468 ILE D C 1
ATOM 12731 O O . ILE D 1 468 ? 168.745 169.740 117.748 1.00 17.96 468 ILE D O 1
ATOM 12736 N N . GLY D 1 469 ? 167.027 168.680 118.733 1.00 13.67 469 GLY D N 1
ATOM 12737 C CA . GLY D 1 469 ? 167.261 167.418 118.073 1.00 10.07 469 GLY D CA 1
ATOM 12738 C C . GLY D 1 469 ? 166.106 167.142 117.137 1.00 12.34 469 GLY D C 1
ATOM 12739 O O . GLY D 1 469 ? 164.984 167.588 117.363 1.00 17.90 469 GLY D O 1
ATOM 12740 N N . MET D 1 470 ? 166.385 166.419 116.072 1.00 15.53 470 MET D N 1
ATOM 12741 C CA . MET D 1 470 ? 165.328 166.034 115.163 1.00 14.59 470 MET D CA 1
ATOM 12742 C C . MET D 1 470 ? 165.583 164.623 114.685 1.00 12.07 470 MET D C 1
ATOM 12743 O O . MET D 1 470 ? 166.702 164.111 114.730 1.00 16.51 470 MET D O 1
ATOM 12748 N N . SER D 1 471 ? 164.511 163.993 114.251 1.00 10.76 471 SER D N 1
ATOM 12749 C CA . SER D 1 471 ? 164.603 162.728 113.558 1.00 11.06 471 SER D CA 1
ATOM 12750 C C . SER D 1 471 ? 163.589 162.736 112.433 1.00 9.51 471 SER D C 1
ATOM 12751 O O . SER D 1 471 ? 162.466 163.208 112.600 1.00 13.17 471 SER D O 1
ATOM 12754 N N . PHE D 1 472 ? 163.991 162.245 111.277 1.00 10.80 472 PHE D N 1
ATOM 12755 C CA . PHE D 1 472 ? 163.025 161.876 110.260 1.00 9.62 472 PHE D CA 1
ATOM 12756 C C . PHE D 1 472 ? 163.164 160.391 110.011 1.00 10.18 472 PHE D C 1
ATOM 12757 O O . PHE D 1 472 ? 164.244 159.911 109.662 1.00 13.75 472 PHE D O 1
ATOM 12765 N N . PHE D 1 473 ? 162.080 159.669 110.205 1.00 9.07 473 PHE D N 1
ATOM 12766 C CA . PHE D 1 473 ? 162.139 158.225 110.161 1.00 9.86 473 PHE D CA 1
ATOM 12767 C C . PHE D 1 473 ? 161.026 157.694 109.280 1.00 8.46 473 PHE D C 1
ATOM 12768 O O . PHE D 1 473 ? 159.938 158.264 109.202 1.00 11.31 473 PHE D O 1
ATOM 12776 N N . THR D 1 474 ? 161.324 156.593 108.618 1.00 12.22 474 THR D N 1
ATOM 12777 C CA . THR D 1 474 ? 160.321 155.807 107.926 1.00 11.97 474 THR D CA 1
ATOM 12778 C C . THR D 1 474 ? 160.136 154.516 108.702 1.00 8.63 474 THR D C 1
ATOM 12779 O O . THR D 1 474 ? 161.086 153.751 108.883 1.00 13.06 474 THR D O 1
ATOM 12783 N N . GLU D 1 475 ? 158.929 154.309 109.197 1.00 12.58 475 GLU D N 1
ATOM 12784 C CA . GLU D 1 475 ? 158.559 153.046 109.794 1.00 9.93 475 GLU D CA 1
ATOM 12785 C C . GLU D 1 475 ? 158.260 152.034 108.693 1.00 11.37 475 GLU D C 1
ATOM 12786 O O . GLU D 1 475 ? 158.030 152.388 107.535 1.00 15.46 475 GLU D O 1
ATOM 12792 N N . ALA D 1 476 ? 158.280 150.762 109.066 1.00 11.17 476 ALA D N 1
ATOM 12793 C CA . ALA D 1 476 ? 157.842 149.674 108.193 1.00 11.01 476 ALA D CA 1
ATOM 12794 C C . ALA D 1 476 ? 157.033 148.735 109.079 1.00 10.94 476 ALA D C 1
ATOM 12795 O O . ALA D 1 476 ? 157.600 147.906 109.794 1.00 14.91 476 ALA D O 1
ATOM 12797 N N . VAL D 1 477 ? 155.714 148.892 109.060 1.00 7.18 477 VAL D N 1
ATOM 12798 C CA . VAL D 1 477 ? 154.851 148.187 109.992 1.00 7.55 477 VAL D CA 1
ATOM 12799 C C . VAL D 1 477 ? 153.722 147.506 109.234 1.00 9.99 477 VAL D C 1
ATOM 12800 O O . VAL D 1 477 ? 153.353 147.898 108.128 1.00 13.56 477 VAL D O 1
ATOM 12804 N N . GLY D 1 478 ? 153.161 146.485 109.863 1.00 10.97 478 GLY D N 1
ATOM 12805 C CA . GLY D 1 478 ? 152.081 145.749 109.248 1.00 7.30 478 GLY D CA 1
ATOM 12806 C C . GLY D 1 478 ? 152.535 144.414 108.714 1.00 6.12 478 GLY D C 1
ATOM 12807 O O . GLY D 1 478 ? 152.116 143.999 107.633 1.00 14.09 478 GLY D O 1
ATOM 12808 N N . ALA D 1 479 ? 153.399 143.734 109.464 1.00 10.24 479 ALA D N 1
ATOM 12809 C CA . ALA D 1 479 ? 153.842 142.410 109.060 1.00 7.85 479 ALA D CA 1
ATOM 12810 C C . ALA D 1 479 ? 152.646 141.471 109.028 1.00 9.87 479 ALA D C 1
ATOM 12811 O O . ALA D 1 479 ? 152.002 141.230 110.051 1.00 14.43 479 ALA D O 1
ATOM 12813 N N . GLY D 1 480 ? 152.347 140.952 107.851 1.00 11.17 480 GLY D N 1
ATOM 12814 C CA . GLY D 1 480 ? 153.089 141.186 106.632 1.00 9.76 480 GLY D CA 1
ATOM 12815 C C . GLY D 1 480 ? 152.759 140.087 105.651 1.00 11.10 480 GLY D C 1
ATOM 12816 O O . GLY D 1 480 ? 152.104 139.114 106.018 1.00 11.43 480 GLY D O 1
ATOM 12817 N N . PRO D 1 481 ? 153.219 140.220 104.411 1.00 11.76 481 PRO D N 1
ATOM 12818 C CA . PRO D 1 481 ? 152.922 139.184 103.417 1.00 14.02 481 PRO D CA 1
ATOM 12819 C C . PRO D 1 481 ? 153.403 137.830 103.915 1.00 13.40 481 PRO D C 1
ATOM 12820 O O . PRO D 1 481 ? 154.549 137.679 104.338 1.00 17.41 481 PRO D O 1
ATOM 12824 N N . ARG D 1 482 ? 152.511 136.843 103.864 1.00 10.26 482 ARG D N 1
ATOM 12825 C CA . ARG D 1 482 ? 152.872 135.512 104.331 1.00 15.18 482 ARG D CA 1
ATOM 12826 C C . ARG D 1 482 ? 154.035 134.936 103.539 1.00 14.44 482 ARG D C 1
ATOM 12827 O O . ARG D 1 482 ? 154.802 134.126 104.067 1.00 18.26 482 ARG D O 1
ATOM 12835 N N . LYS D 1 483 ? 154.179 135.334 102.275 1.00 18.31 483 LYS D N 1
ATOM 12836 C CA . LYS D 1 483 ? 155.294 134.832 101.481 1.00 19.49 483 LYS D CA 1
ATOM 12837 C C . LYS D 1 483 ? 156.630 135.155 102.136 1.00 19.80 483 LYS D C 1
ATOM 12838 O O . LYS D 1 483 ? 157.593 134.400 101.984 1.00 21.52 483 LYS D O 1
ATOM 12844 N N . ASP D 1 484 ? 156.707 136.265 102.863 1.00 16.00 484 ASP D N 1
ATOM 12845 C CA . ASP D 1 484 ? 157.943 136.708 103.492 1.00 18.11 484 ASP D CA 1
ATOM 12846 C C . ASP D 1 484 ? 157.908 136.602 105.007 1.00 18.14 484 ASP D C 1
ATOM 12847 O O . ASP D 1 484 ? 158.865 136.123 105.621 1.00 21.76 484 ASP D O 1
ATOM 12852 N N . MET D 1 485 ? 156.819 137.038 105.625 1.00 17.96 485 MET D N 1
ATOM 12853 C CA . MET D 1 485 ? 156.754 137.217 107.065 1.00 18.21 485 MET D CA 1
ATOM 12854 C C . MET D 1 485 ? 155.886 136.137 107.681 1.00 15.19 485 MET D C 1
ATOM 12855 O O . MET D 1 485 ? 154.686 136.059 107.406 1.00 16.89 485 MET D O 1
ATOM 12860 N N . ASP D 1 486 ? 156.500 135.324 108.523 1.00 13.74 486 ASP D N 1
ATOM 12861 C CA . ASP D 1 486 ? 155.800 134.331 109.310 1.00 13.42 486 ASP D CA 1
ATOM 12862 C C . ASP D 1 486 ? 156.450 134.283 110.681 1.00 15.25 486 ASP D C 1
ATOM 12863 O O . ASP D 1 486 ? 157.660 134.468 110.813 1.00 16.82 486 ASP D O 1
ATOM 12868 N N . ILE D 1 487 ? 155.631 134.061 111.700 1.00 15.41 487 ILE D N 1
ATOM 12869 C CA . ILE D 1 487 ? 156.107 133.862 113.061 1.00 15.12 487 ILE D CA 1
ATOM 12870 C C . ILE D 1 487 ? 156.078 132.369 113.329 1.00 15.37 487 ILE D C 1
ATOM 12871 O O . ILE D 1 487 ? 155.004 131.757 113.342 1.00 18.74 487 ILE D O 1
ATOM 12876 N N . LEU D 1 488 ? 157.252 131.780 113.512 1.00 14.83 488 LEU D N 1
ATOM 12877 C CA . LEU D 1 488 ? 157.368 130.350 113.767 1.00 14.23 488 LEU D CA 1
ATOM 12878 C C . LEU D 1 488 ? 156.506 129.560 112.787 1.00 16.28 488 LEU D C 1
ATOM 12879 O O . LEU D 1 488 ? 155.769 128.649 113.160 1.00 18.08 488 LEU D O 1
ATOM 12884 N N . GLY D 1 489 ? 156.578 129.944 111.516 1.00 16.84 489 GLY D N 1
ATOM 12885 C CA . GLY D 1 489 ? 155.832 129.263 110.480 1.00 12.51 489 GLY D CA 1
ATOM 12886 C C . GLY D 1 489 ? 154.401 129.716 110.282 1.00 15.23 489 GLY D C 1
ATOM 12887 O O . GLY D 1 489 ? 153.727 129.188 109.390 1.00 19.08 489 GLY D O 1
ATOM 12888 N N . LEU D 1 490 ? 153.914 130.670 111.071 1.00 12.73 490 LEU D N 1
ATOM 12889 C CA . LEU D 1 490 ? 152.562 131.203 110.935 1.00 11.28 490 LEU D CA 1
ATOM 12890 C C . LEU D 1 490 ? 152.617 132.468 110.090 1.00 14.85 490 LEU D C 1
ATOM 12891 O O . LEU D 1 490 ? 153.144 133.494 110.534 1.00 12.87 490 LEU D O 1
ATOM 12896 N N . GLY D 1 491 ? 152.068 132.395 108.883 1.00 9.51 491 GLY D N 1
ATOM 12897 C CA . GLY D 1 491 ? 151.992 133.554 108.026 1.00 11.26 491 GLY D CA 1
ATOM 12898 C C . GLY D 1 491 ? 151.326 134.694 108.760 1.00 10.14 491 GLY D C 1
ATOM 12899 O O . GLY D 1 491 ? 150.368 134.484 109.505 1.00 14.56 491 GLY D O 1
ATOM 12900 N N . MET D 1 492 ? 151.842 135.900 108.580 1.00 13.66 492 MET D N 1
ATOM 12901 C CA . MET D 1 492 ? 151.354 137.065 109.312 1.00 11.82 492 MET D CA 1
ATOM 12902 C C . MET D 1 492 ? 150.204 137.752 108.583 1.00 11.23 492 MET D C 1
ATOM 12903 O O . MET D 1 492 ? 150.194 138.959 108.363 1.00 11.42 492 MET D O 1
ATOM 12908 N N . ALA D 1 493 ? 149.208 136.955 108.214 1.00 12.56 493 ALA D N 1
ATOM 12909 C CA . ALA D 1 493 ? 147.967 137.446 107.636 1.00 12.02 493 ALA D CA 1
ATOM 12910 C C . ALA D 1 493 ? 146.868 137.315 108.677 1.00 13.56 493 ALA D C 1
ATOM 12911 O O . ALA D 1 493 ? 146.845 136.352 109.449 1.00 21.64 493 ALA D O 1
ATOM 12913 N N . ASP D 1 494 ? 145.960 138.279 108.709 1.00 14.92 494 ASP D N 1
ATOM 12914 C CA . ASP D 1 494 ? 145.023 138.380 109.817 1.00 13.11 494 ASP D CA 1
ATOM 12915 C C . ASP D 1 494 ? 143.613 138.037 109.367 1.00 12.55 494 ASP D C 1
ATOM 12916 O O . ASP D 1 494 ? 143.126 138.575 108.372 1.00 14.70 494 ASP D O 1
ATOM 12921 N N . GLY D 1 495 ? 142.963 137.152 110.110 1.00 15.89 495 GLY D N 1
ATOM 12922 C CA . GLY D 1 495 ? 141.562 136.903 109.890 1.00 14.40 495 GLY D CA 1
ATOM 12923 C C . GLY D 1 495 ? 140.691 137.934 110.582 1.00 11.26 495 GLY D C 1
ATOM 12924 O O . GLY D 1 495 ? 141.040 138.492 111.620 1.00 17.01 495 GLY D O 1
ATOM 12925 N N . CYS D 1 496 ? 139.549 138.210 109.964 1.00 11.93 496 CYS D N 1
ATOM 12926 C CA . CYS D 1 496 ? 138.535 139.075 110.548 1.00 10.48 496 CYS D CA 1
ATOM 12927 C C . CYS D 1 496 ? 137.162 138.571 110.132 1.00 11.67 496 CYS D C 1
ATOM 12928 O O . CYS D 1 496 ? 136.940 138.255 108.960 1.00 11.92 496 CYS D O 1
ATOM 12931 N N . GLU D 1 497 ? 136.248 138.495 111.089 1.00 11.80 497 GLU D N 1
ATOM 12932 C CA . GLU D 1 497 ? 134.885 138.065 110.820 1.00 12.55 497 GLU D CA 1
ATOM 12933 C C . GLU D 1 497 ? 133.950 139.221 111.121 1.00 9.96 497 GLU D C 1
ATOM 12934 O O . GLU D 1 497 ? 134.160 139.961 112.076 1.00 13.83 497 GLU D O 1
ATOM 12940 N N . LEU D 1 498 ? 132.942 139.389 110.285 1.00 7.86 498 LEU D N 1
ATOM 12941 C CA . LEU D 1 498 ? 131.914 140.389 110.479 1.00 4.96 498 LEU D CA 1
ATOM 12942 C C . LEU D 1 498 ? 130.582 139.671 110.402 1.00 9.42 498 LEU D C 1
ATOM 12943 O O . LEU D 1 498 ? 130.377 138.845 109.512 1.00 9.48 498 LEU D O 1
ATOM 12948 N N . ARG D 1 499 ? 129.698 139.955 111.346 1.00 10.13 499 ARG D N 1
ATOM 12949 C CA . ARG D 1 499 ? 128.383 139.336 111.370 1.00 12.09 499 ARG D CA 1
ATOM 12950 C C . ARG D 1 499 ? 127.374 140.419 111.692 1.00 9.97 499 ARG D C 1
ATOM 12951 O O . ARG D 1 499 ? 127.471 141.053 112.742 1.00 13.83 499 ARG D O 1
ATOM 12959 N N . VAL D 1 500 ? 126.425 140.646 110.799 1.00 8.65 500 VAL D N 1
ATOM 12960 C CA . VAL D 1 500 ? 125.349 141.587 111.066 1.00 9.04 500 VAL D CA 1
ATOM 12961 C C . VAL D 1 500 ? 124.183 140.797 111.637 1.00 9.24 500 VAL D C 1
ATOM 12962 O O . VAL D 1 500 ? 123.650 139.902 110.976 1.00 16.56 500 VAL D O 1
ATOM 12966 N N . HIS D 1 501 ? 123.812 141.107 112.873 1.00 12.68 501 HIS D N 1
ATOM 12967 C CA . HIS D 1 501 ? 122.700 140.435 113.518 1.00 11.36 501 HIS D CA 1
ATOM 12968 C C . HIS D 1 501 ? 121.401 140.778 112.799 1.00 7.87 501 HIS D C 1
ATOM 12969 O O . HIS D 1 501 ? 121.326 141.779 112.090 1.00 12.18 501 HIS D O 1
ATOM 12976 N N . PRO D 1 502 ? 120.363 139.958 112.972 1.00 14.63 502 PRO D N 1
ATOM 12977 C CA . PRO D 1 502 ? 119.082 140.263 112.314 1.00 11.92 502 PRO D CA 1
ATOM 12978 C C . PRO D 1 502 ? 118.579 141.666 112.591 1.00 11.32 502 PRO D C 1
ATOM 12979 O O . PRO D 1 502 ? 118.009 142.293 111.693 1.00 13.47 502 PRO D O 1
ATOM 12983 N N . THR D 1 503 ? 118.781 142.186 113.800 1.00 8.42 503 THR D N 1
ATOM 12984 C CA . THR D 1 503 ? 118.314 143.530 114.108 1.00 12.81 503 THR D CA 1
ATOM 12985 C C . THR D 1 503 ? 119.255 144.613 113.601 1.00 9.73 503 THR D C 1
ATOM 12986 O O . THR D 1 503 ? 119.022 145.789 113.884 1.00 17.07 503 THR D O 1
ATOM 12990 N N . GLY D 1 504 ? 120.306 144.250 112.870 1.00 14.02 504 GLY D N 1
ATOM 12991 C CA . GLY D 1 504 ? 121.185 145.220 112.260 1.00 12.53 504 GLY D CA 1
ATOM 12992 C C . GLY D 1 504 ? 122.379 145.630 113.092 1.00 13.86 504 GLY D C 1
ATOM 12993 O O . GLY D 1 504 ? 123.227 146.380 112.598 1.00 16.98 504 GLY D O 1
ATOM 12994 N N . LYS D 1 505 ? 122.460 145.193 114.342 1.00 13.89 505 LYS D N 1
ATOM 12995 C CA . LYS D 1 505 ? 123.697 145.331 115.091 1.00 10.82 505 LYS D CA 1
ATOM 12996 C C . LYS D 1 505 ? 124.730 144.355 114.542 1.00 11.18 505 LYS D C 1
ATOM 12997 O O . LYS D 1 505 ? 124.393 143.312 113.980 1.00 16.41 505 LYS D O 1
ATOM 13003 N N . ALA D 1 506 ? 125.997 144.710 114.687 1.00 9.79 506 ALA D N 1
ATOM 13004 C CA . ALA D 1 506 ? 127.072 143.922 114.110 1.00 11.29 506 ALA D CA 1
ATOM 13005 C C . ALA D 1 506 ? 128.051 143.497 115.189 1.00 11.15 506 ALA D C 1
ATOM 13006 O O . ALA D 1 506 ? 128.147 144.110 116.251 1.00 12.65 506 ALA D O 1
ATOM 13008 N N . VAL D 1 507 ? 128.764 142.418 114.897 1.00 7.97 507 VAL D N 1
ATOM 13009 C CA . VAL D 1 507 ? 129.903 141.973 115.684 1.00 10.61 507 VAL D CA 1
ATOM 13010 C C . VAL D 1 507 ? 131.053 141.729 114.720 1.00 8.41 507 VAL D C 1
ATOM 13011 O O . VAL D 1 507 ? 130.909 140.963 113.764 1.00 15.05 507 VAL D O 1
ATOM 13015 N N . VAL D 1 508 ? 132.184 142.375 114.963 1.00 8.76 508 VAL D N 1
ATOM 13016 C CA . VAL D 1 508 ? 133.413 142.101 114.231 1.00 6.70 508 VAL D CA 1
ATOM 13017 C C . VAL D 1 508 ? 134.358 141.389 115.186 1.00 6.59 508 VAL D C 1
ATOM 13018 O O . VAL D 1 508 ? 134.642 141.888 116.275 1.00 10.57 508 VAL D O 1
ATOM 13022 N N . ARG D 1 509 ? 134.804 140.210 114.795 1.00 13.29 509 ARG D N 1
ATOM 13023 C CA . ARG D 1 509 ? 135.757 139.426 115.560 1.00 8.73 509 ARG D CA 1
ATOM 13024 C C . ARG D 1 509 ? 137.127 139.584 114.924 1.00 8.30 509 ARG D C 1
ATOM 13025 O O . ARG D 1 509 ? 137.288 139.368 113.718 1.00 12.07 509 ARG D O 1
ATOM 13033 N N . LEU D 1 510 ? 138.093 139.993 115.734 1.00 10.59 510 LEU D N 1
ATOM 13034 C CA . LEU D 1 510 ? 139.434 140.315 115.286 1.00 9.39 510 LEU D CA 1
ATOM 13035 C C . LEU D 1 510 ? 140.430 139.273 115.765 1.00 10.26 510 LEU D C 1
ATOM 13036 O O . LEU D 1 510 ? 140.220 138.596 116.774 1.00 10.41 510 LEU D O 1
ATOM 13041 N N . SER D 1 511 ? 141.565 139.223 115.092 1.00 12.05 511 SER D N 1
ATOM 13042 C CA . SER D 1 511 ? 142.632 138.354 115.519 1.00 11.06 511 SER D CA 1
ATOM 13043 C C . SER D 1 511 ? 143.710 139.244 116.183 1.00 10.04 511 SER D C 1
ATOM 13044 O O . SER D 1 511 ? 144.763 138.777 116.484 1.00 18.36 511 SER D O 1
ATOM 13047 N N . VAL D 1 512 ? 143.468 140.518 116.314 1.00 8.43 512 VAL D N 1
ATOM 13048 C CA . VAL D 1 512 ? 144.386 141.408 116.995 1.00 7.76 512 VAL D CA 1
ATOM 13049 C C . VAL D 1 512 ? 143.945 141.511 118.445 1.00 9.06 512 VAL D C 1
ATOM 13050 O O . VAL D 1 512 ? 142.784 141.286 118.790 1.00 13.74 512 VAL D O 1
ATOM 13054 N N . GLN D 1 513 ? 144.885 141.843 119.316 1.00 6.59 513 GLN D N 1
ATOM 13055 C CA . GLN D 1 513 ? 144.605 141.892 120.743 1.00 8.04 513 GLN D CA 1
ATOM 13056 C C . GLN D 1 513 ? 145.093 143.225 121.278 1.00 5.56 513 GLN D C 1
ATOM 13057 O O . GLN D 1 513 ? 146.300 143.466 121.360 1.00 10.23 513 GLN D O 1
ATOM 13063 N N . SER D 1 514 ? 144.156 144.085 121.628 1.00 9.80 514 SER D N 1
ATOM 13064 C CA . SER D 1 514 ? 144.513 145.370 122.193 1.00 5.88 514 SER D CA 1
ATOM 13065 C C . SER D 1 514 ? 145.163 145.189 123.560 1.00 4.32 514 SER D C 1
ATOM 13066 O O . SER D 1 514 ? 144.797 144.303 124.332 1.00 9.54 514 SER D O 1
ATOM 13069 N N . GLN D 1 515 ? 146.156 146.018 123.837 1.00 6.93 515 GLN D N 1
ATOM 13070 C CA . GLN D 1 515 ? 146.666 146.245 125.183 1.00 6.77 515 GLN D CA 1
ATOM 13071 C C . GLN D 1 515 ? 146.513 147.715 125.536 1.00 5.15 515 GLN D C 1
ATOM 13072 O O . GLN D 1 515 ? 147.352 148.309 126.214 1.00 6.18 515 GLN D O 1
ATOM 13078 N N . GLY D 1 516 ? 145.427 148.313 125.062 1.00 6.62 516 GLY D N 1
ATOM 13079 C CA . GLY D 1 516 ? 145.140 149.712 125.291 1.00 3.94 516 GLY D CA 1
ATOM 13080 C C . GLY D 1 516 ? 145.084 150.563 124.040 1.00 5.08 516 GLY D C 1
ATOM 13081 O O . GLY D 1 516 ? 144.812 151.763 124.154 1.00 7.68 516 GLY D O 1
ATOM 13082 N N . GLN D 1 517 ? 145.291 150.010 122.847 1.00 7.72 517 GLN D N 1
ATOM 13083 C CA . GLN D 1 517 ? 145.354 150.805 121.625 1.00 5.74 517 GLN D CA 1
ATOM 13084 C C . GLN D 1 517 ? 143.981 151.191 121.089 1.00 6.95 517 GLN D C 1
ATOM 13085 O O . GLN D 1 517 ? 143.911 151.790 120.015 1.00 9.39 517 GLN D O 1
ATOM 13091 N N . GLY D 1 518 ? 142.902 150.854 121.788 1.00 7.67 518 GLY D N 1
ATOM 13092 C CA . GLY D 1 518 ? 141.581 151.296 121.387 1.00 6.30 518 GLY D CA 1
ATOM 13093 C C . GLY D 1 518 ? 140.937 150.513 120.266 1.00 7.21 518 GLY D C 1
ATOM 13094 O O . GLY D 1 518 ? 140.098 151.058 119.549 1.00 12.11 518 GLY D O 1
ATOM 13095 N N . HIS D 1 519 ? 141.285 149.237 120.108 1.00 5.79 519 HIS D N 1
ATOM 13096 C CA . HIS D 1 519 ? 140.759 148.461 118.990 1.00 7.67 519 HIS D CA 1
ATOM 13097 C C . HIS D 1 519 ? 139.239 148.388 119.034 1.00 5.77 519 HIS D C 1
ATOM 13098 O O . HIS D 1 519 ? 138.580 148.435 117.991 1.00 9.97 519 HIS D O 1
ATOM 13105 N N . GLU D 1 520 ? 138.664 148.266 120.234 1.00 9.21 520 GLU D N 1
ATOM 13106 C CA . GLU D 1 520 ? 137.217 148.139 120.357 1.00 8.56 520 GLU D CA 1
ATOM 13107 C C . GLU D 1 520 ? 136.498 149.342 119.775 1.00 9.60 520 GLU D C 1
ATOM 13108 O O . GLU D 1 520 ? 135.322 149.240 119.420 1.00 12.23 520 GLU D O 1
ATOM 13114 N N . THR D 1 521 ? 137.177 150.477 119.678 1.00 9.26 521 THR D N 1
ATOM 13115 C CA . THR D 1 521 ? 136.635 151.663 119.036 1.00 8.83 521 THR D CA 1
ATOM 13116 C C . THR D 1 521 ? 136.999 151.726 117.559 1.00 7.55 521 THR D C 1
ATOM 13117 O O . THR D 1 521 ? 136.120 151.847 116.703 1.00 11.37 521 THR D O 1
ATOM 13121 N N . THR D 1 522 ? 138.292 151.652 117.255 1.00 8.81 522 THR D N 1
ATOM 13122 C CA . THR D 1 522 ? 138.749 151.925 115.899 1.00 6.41 522 THR D CA 1
ATOM 13123 C C . THR D 1 522 ? 138.267 150.871 114.910 1.00 7.68 522 THR D C 1
ATOM 13124 O O . THR D 1 522 ? 137.951 151.198 113.764 1.00 7.48 522 THR D O 1
ATOM 13128 N N . PHE D 1 523 ? 138.218 149.603 115.314 1.00 7.35 523 PHE D N 1
ATOM 13129 C CA . PHE D 1 523 ? 137.703 148.613 114.375 1.00 9.35 523 PHE D CA 1
ATOM 13130 C C . PHE D 1 523 ? 136.200 148.764 114.184 1.00 6.84 523 PHE D C 1
ATOM 13131 O O . PHE D 1 523 ? 135.690 148.549 113.076 1.00 14.63 523 PHE D O 1
ATOM 13139 N N . ALA D 1 524 ? 135.489 149.167 115.237 1.00 7.72 524 ALA D N 1
ATOM 13140 C CA . ALA D 1 524 ? 134.103 149.579 115.072 1.00 11.33 524 ALA D CA 1
ATOM 13141 C C . ALA D 1 524 ? 133.999 150.692 114.045 1.00 8.85 524 ALA D C 1
ATOM 13142 O O . ALA D 1 524 ? 133.072 150.717 113.239 1.00 14.46 524 ALA D O 1
ATOM 13144 N N . GLN D 1 525 ? 134.949 151.617 114.062 1.00 10.01 525 GLN D N 1
ATOM 13145 C CA . GLN D 1 525 ? 134.907 152.738 113.132 1.00 12.36 525 GLN D CA 1
ATOM 13146 C C . GLN D 1 525 ? 135.205 152.295 111.704 1.00 9.89 525 GLN D C 1
ATOM 13147 O O . GLN D 1 525 ? 134.563 152.758 110.764 1.00 14.87 525 GLN D O 1
ATOM 13153 N N . ILE D 1 526 ? 136.169 151.398 111.527 1.00 8.68 526 ILE D N 1
ATOM 13154 C CA . ILE D 1 526 ? 136.469 150.877 110.194 1.00 10.89 526 ILE D CA 1
ATOM 13155 C C . ILE D 1 526 ? 135.230 150.207 109.609 1.00 9.57 526 ILE D C 1
ATOM 13156 O O . ILE D 1 526 ? 134.795 150.510 108.485 1.00 13.78 526 ILE D O 1
ATOM 13161 N N . VAL D 1 527 ? 134.606 149.326 110.393 1.00 9.25 527 VAL D N 1
ATOM 13162 C CA . VAL D 1 527 ? 133.406 148.648 109.914 1.00 12.43 527 VAL D CA 1
ATOM 13163 C C . VAL D 1 527 ? 132.274 149.642 109.694 1.00 13.18 527 VAL D C 1
ATOM 13164 O O . VAL D 1 527 ? 131.592 149.596 108.671 1.00 16.33 527 VAL D O 1
ATOM 13168 N N . ALA D 1 528 ? 132.064 150.527 110.650 1.00 11.52 528 ALA D N 1
ATOM 13169 C CA . ALA D 1 528 ? 131.033 151.574 110.526 1.00 13.47 528 ALA D CA 1
ATOM 13170 C C . ALA D 1 528 ? 131.235 152.348 109.227 1.00 17.66 528 ALA D C 1
ATOM 13171 O O . ALA D 1 528 ? 130.252 152.687 108.590 1.00 19.09 528 ALA D O 1
ATOM 13173 N N . GLU D 1 529 ? 132.486 152.626 108.906 1.00 17.45 529 GLU D N 1
ATOM 13174 C CA . GLU D 1 529 ? 132.761 153.418 107.698 1.00 17.09 529 GLU D CA 1
ATOM 13175 C C . GLU D 1 529 ? 132.273 152.613 106.503 1.00 18.09 529 GLU D C 1
ATOM 13176 O O . GLU D 1 529 ? 131.662 153.202 105.630 1.00 21.17 529 GLU D O 1
ATOM 13182 N N . GLU D 1 530 ? 132.632 151.335 106.462 1.00 15.80 530 GLU D N 1
ATOM 13183 C CA . GLU D 1 530 ? 132.309 150.537 105.282 1.00 16.03 530 GLU D CA 1
ATOM 13184 C C . GLU D 1 530 ? 130.812 150.256 105.178 1.00 16.37 530 GLU D C 1
ATOM 13185 O O . GLU D 1 530 ? 130.252 150.245 104.078 1.00 19.21 530 GLU D O 1
ATOM 13191 N N . LEU D 1 531 ? 130.144 150.060 106.312 1.00 19.68 531 LEU D N 1
ATOM 13192 C CA . LEU D 1 531 ? 128.817 149.464 106.363 1.00 16.08 531 LEU D CA 1
ATOM 13193 C C . LEU D 1 531 ? 127.703 150.421 106.749 1.00 17.12 531 LEU D C 1
ATOM 13194 O O . LEU D 1 531 ? 126.535 150.086 106.545 1.00 20.38 531 LEU D O 1
ATOM 13199 N N . GLY D 1 532 ? 128.012 151.537 107.385 1.00 17.42 532 GLY D N 1
ATOM 13200 C CA . GLY D 1 532 ? 126.961 152.487 107.749 1.00 17.63 532 GLY D CA 1
ATOM 13201 C C . GLY D 1 532 ? 126.307 152.106 109.057 1.00 19.25 532 GLY D C 1
ATOM 13202 O O . GLY D 1 532 ? 125.344 152.758 109.408 1.00 21.92 532 GLY D O 1
ATOM 13203 N N . ILE D 1 533 ? 126.720 151.005 109.685 1.00 18.24 533 ILE D N 1
ATOM 13204 C CA . ILE D 1 533 ? 126.285 150.701 111.048 1.00 18.25 533 ILE D CA 1
ATOM 13205 C C . ILE D 1 533 ? 127.051 151.604 112.010 1.00 18.20 533 ILE D C 1
ATOM 13206 O O . ILE D 1 533 ? 128.284 151.673 111.925 1.00 20.73 533 ILE D O 1
ATOM 13211 N N . PRO D 1 534 ? 126.377 152.309 112.914 1.00 19.32 534 PRO D N 1
ATOM 13212 C CA . PRO D 1 534 ? 127.100 153.166 113.845 1.00 16.60 534 PRO D CA 1
ATOM 13213 C C . PRO D 1 534 ? 128.074 152.349 114.668 1.00 15.92 534 PRO D C 1
ATOM 13214 O O . PRO D 1 534 ? 127.816 151.172 114.981 1.00 18.05 534 PRO D O 1
ATOM 13218 N N . PRO D 1 535 ? 129.230 152.920 115.012 1.00 15.01 535 PRO D N 1
ATOM 13219 C CA . PRO D 1 535 ? 130.194 152.155 115.820 1.00 16.76 535 PRO D CA 1
ATOM 13220 C C . PRO D 1 535 ? 129.601 151.631 117.114 1.00 16.42 535 PRO D C 1
ATOM 13221 O O . PRO D 1 535 ? 129.917 150.507 117.519 1.00 18.13 535 PRO D O 1
ATOM 13225 N N . GLU D 1 536 ? 128.732 152.402 117.768 1.00 15.34 536 GLU D N 1
ATOM 13226 C CA . GLU D 1 536 ? 128.098 151.914 118.985 1.00 21.05 536 GLU D CA 1
ATOM 13227 C C . GLU D 1 536 ? 127.290 150.646 118.739 1.00 18.12 536 GLU D C 1
ATOM 13228 O O . GLU D 1 536 ? 127.041 149.894 119.682 1.00 20.55 536 GLU D O 1
ATOM 13234 N N . ASP D 1 537 ? 126.892 150.392 117.498 1.00 16.32 537 ASP D N 1
ATOM 13235 C CA . ASP D 1 537 ? 126.147 149.199 117.135 1.00 15.44 537 ASP D CA 1
ATOM 13236 C C . ASP D 1 537 ? 127.048 148.052 116.701 1.00 14.13 537 ASP D C 1
ATOM 13237 O O . ASP D 1 537 ? 126.537 147.008 116.288 1.00 17.42 537 ASP D O 1
ATOM 13242 N N . ILE D 1 538 ? 128.363 148.220 116.789 1.00 12.43 538 ILE D N 1
ATOM 13243 C CA . ILE D 1 538 ? 129.329 147.218 116.357 1.00 12.70 538 ILE D CA 1
ATOM 13244 C C . ILE D 1 538 ? 130.116 146.770 117.578 1.00 14.53 538 ILE D C 1
ATOM 13245 O O . ILE D 1 538 ? 130.907 147.542 118.133 1.00 17.83 538 ILE D O 1
ATOM 13250 N N . ASP D 1 539 ? 129.917 145.527 117.983 1.00 9.63 539 ASP D N 1
ATOM 13251 C CA . ASP D 1 539 ? 130.709 144.928 119.044 1.00 13.67 539 ASP D CA 1
ATOM 13252 C C . ASP D 1 539 ? 132.019 144.417 118.461 1.00 11.75 539 ASP D C 1
ATOM 13253 O O . ASP D 1 539 ? 132.020 143.550 117.587 1.00 17.85 539 ASP D O 1
ATOM 13258 N N . VAL D 1 540 ? 133.133 144.955 118.935 1.00 9.24 540 VAL D N 1
ATOM 13259 C CA . VAL D 1 540 ? 134.445 144.464 118.538 1.00 9.06 540 VAL D CA 1
ATOM 13260 C C . VAL D 1 540 ? 134.879 143.407 119.543 1.00 9.42 540 VAL D C 1
ATOM 13261 O O . VAL D 1 540 ? 135.045 143.694 120.731 1.00 14.62 540 VAL D O 1
ATOM 13265 N N . VAL D 1 541 ? 135.063 142.185 119.064 1.00 6.19 541 VAL D N 1
ATOM 13266 C CA . VAL D 1 541 ? 135.445 141.049 119.886 1.00 8.14 541 VAL D CA 1
ATOM 13267 C C . VAL D 1 541 ? 136.897 140.720 119.579 1.00 7.41 541 VAL D C 1
ATOM 13268 O O . VAL D 1 541 ? 137.311 140.737 118.417 1.00 13.86 541 VAL D O 1
ATOM 13272 N N . HIS D 1 542 ? 137.673 140.452 120.624 1.00 6.82 542 HIS D N 1
ATOM 13273 C CA . HIS D 1 542 ? 139.102 140.220 120.476 1.00 10.30 542 HIS D CA 1
ATOM 13274 C C . HIS D 1 542 ? 139.630 139.545 121.730 1.00 8.46 542 HIS D C 1
ATOM 13275 O O . HIS D 1 542 ? 139.046 139.652 122.809 1.00 13.66 542 HIS D O 1
ATOM 13282 N N . GLY D 1 543 ? 140.757 138.863 121.574 1.00 12.37 543 GLY D N 1
ATOM 13283 C CA . GLY D 1 543 ? 141.489 138.321 122.690 1.00 9.97 543 GLY D CA 1
ATOM 13284 C C . GLY D 1 543 ? 141.064 136.940 123.136 1.00 11.86 543 GLY D C 1
ATOM 13285 O O . GLY D 1 543 ? 141.856 136.244 123.780 1.00 15.19 543 GLY D O 1
ATOM 13286 N N . ASP D 1 544 ? 139.852 136.517 122.805 1.00 10.51 544 ASP D N 1
ATOM 13287 C CA . ASP D 1 544 ? 139.353 135.197 123.161 1.00 10.90 544 ASP D CA 1
ATOM 13288 C C . ASP D 1 544 ? 139.398 134.321 121.917 1.00 9.27 544 ASP D C 1
ATOM 13289 O O . ASP D 1 544 ? 138.580 134.480 121.007 1.00 15.03 544 ASP D O 1
ATOM 13294 N N . THR D 1 545 ? 140.296 133.371 121.915 1.00 8.20 545 THR D N 1
ATOM 13295 C CA . THR D 1 545 ? 140.527 132.570 120.728 1.00 9.95 545 THR D CA 1
ATOM 13296 C C . THR D 1 545 ? 139.381 131.645 120.375 1.00 12.49 545 THR D C 1
ATOM 13297 O O . THR D 1 545 ? 139.342 131.139 119.285 1.00 12.60 545 THR D O 1
ATOM 13301 N N . ASP D 1 546 ? 138.490 131.398 121.323 1.00 12.13 546 ASP D N 1
ATOM 13302 C CA . ASP D 1 546 ? 137.333 130.542 121.081 1.00 12.21 546 ASP D CA 1
ATOM 13303 C C . ASP D 1 546 ? 136.275 131.235 120.210 1.00 14.21 546 ASP D C 1
ATOM 13304 O O . ASP D 1 546 ? 135.421 130.573 119.665 1.00 18.95 546 ASP D O 1
ATOM 13309 N N . GLN D 1 547 ? 136.318 132.545 120.128 1.00 13.18 547 GLN D N 1
ATOM 13310 C CA . GLN D 1 547 ? 135.316 133.264 119.351 1.00 12.68 547 GLN D CA 1
ATOM 13311 C C . GLN D 1 547 ? 135.947 134.316 118.446 1.00 13.65 547 GLN D C 1
ATOM 13312 O O . GLN D 1 547 ? 135.298 135.297 118.080 1.00 14.49 547 GLN D O 1
ATOM 13318 N N . THR D 1 548 ? 137.205 134.137 118.080 1.00 10.77 548 THR D N 1
ATOM 13319 C CA . THR D 1 548 ? 137.822 135.062 117.148 1.00 9.05 548 THR D CA 1
ATOM 13320 C C . THR D 1 548 ? 138.579 134.290 116.081 1.00 8.71 548 THR D C 1
ATOM 13321 O O . THR D 1 548 ? 139.103 133.206 116.346 1.00 12.85 548 THR D O 1
ATOM 13325 N N . PRO D 1 549 ? 138.654 134.831 114.869 1.00 11.63 549 PRO D N 1
ATOM 13326 C CA . PRO D 1 549 ? 139.396 134.157 113.800 1.00 12.07 549 PRO D CA 1
ATOM 13327 C C . PRO D 1 549 ? 140.892 134.198 114.052 1.00 10.22 549 PRO D C 1
ATOM 13328 O O . PRO D 1 549 ? 141.407 135.031 114.800 1.00 8.97 549 PRO D O 1
ATOM 13332 N N . PHE D 1 550 ? 141.594 133.279 113.402 1.00 10.49 550 PHE D N 1
ATOM 13333 C CA . PHE D 1 550 ? 143.030 133.194 113.590 1.00 6.95 550 PHE D CA 1
ATOM 13334 C C . PHE D 1 550 ? 143.728 134.408 112.998 1.00 7.17 550 PHE D C 1
ATOM 13335 O O . PHE D 1 550 ? 143.390 134.881 111.912 1.00 14.06 550 PHE D O 1
ATOM 13343 N N . GLY D 1 551 ? 144.751 134.856 113.683 1.00 10.61 551 GLY D N 1
ATOM 13344 C CA . GLY D 1 551 ? 145.513 135.987 113.227 1.00 8.82 551 GLY D CA 1
ATOM 13345 C C . GLY D 1 551 ? 146.771 136.048 114.059 1.00 10.71 551 GLY D C 1
ATOM 13346 O O . GLY D 1 551 ? 146.906 135.323 114.999 1.00 11.97 551 GLY D O 1
ATOM 13347 N N . LEU D 1 552 ? 147.675 136.919 113.706 1.00 11.49 552 LEU D N 1
ATOM 13348 C CA . LEU D 1 552 ? 148.968 136.947 114.355 1.00 10.27 552 LEU D CA 1
ATOM 13349 C C . LEU D 1 552 ? 149.042 137.852 115.562 1.00 8.12 552 LEU D C 1
ATOM 13350 O O . LEU D 1 552 ? 150.062 137.931 116.197 1.00 16.51 552 LEU D O 1
ATOM 13355 N N . GLY D 1 553 ? 147.988 138.565 115.865 1.00 9.39 553 GLY D N 1
ATOM 13356 C CA . GLY D 1 553 ? 148.003 139.371 117.071 1.00 6.73 553 GLY D CA 1
ATOM 13357 C C . GLY D 1 553 ? 148.445 140.775 116.916 1.00 6.80 553 GLY D C 1
ATOM 13358 O O . GLY D 1 553 ? 148.594 141.217 115.797 1.00 12.85 553 GLY D O 1
ATOM 13359 N N . THR D 1 554 ? 148.687 141.455 118.026 1.00 7.45 554 THR D N 1
ATOM 13360 C CA . THR D 1 554 ? 149.008 142.876 117.996 1.00 9.77 554 THR D CA 1
ATOM 13361 C C . THR D 1 554 ? 150.453 143.110 118.421 1.00 6.22 554 THR D C 1
ATOM 13362 O O . THR D 1 554 ? 150.795 142.994 119.602 1.00 8.63 554 THR D O 1
ATOM 13366 N N . TYR D 1 555 ? 151.286 143.453 117.448 1.00 7.32 555 TYR D N 1
ATOM 13367 C CA . TYR D 1 555 ? 152.660 143.883 117.645 1.00 9.13 555 TYR D CA 1
ATOM 13368 C C . TYR D 1 555 ? 153.148 144.373 116.294 1.00 8.71 555 TYR D C 1
ATOM 13369 O O . TYR D 1 555 ? 152.520 144.114 115.267 1.00 10.45 555 TYR D O 1
ATOM 13378 N N . GLY D 1 556 ? 154.257 145.101 116.303 1.00 7.30 556 GLY D N 1
ATOM 13379 C CA . GLY D 1 556 ? 154.722 145.684 115.060 1.00 11.56 556 GLY D CA 1
ATOM 13380 C C . GLY D 1 556 ? 153.720 146.624 114.429 1.00 8.26 556 GLY D C 1
ATOM 13381 O O . GLY D 1 556 ? 153.712 146.780 113.206 1.00 11.30 556 GLY D O 1
ATOM 13382 N N . SER D 1 557 ? 152.856 147.236 115.235 1.00 10.13 557 SER D N 1
ATOM 13383 C CA . SER D 1 557 ? 151.875 148.202 114.746 1.00 13.95 557 SER D CA 1
ATOM 13384 C C . SER D 1 557 ? 151.055 147.619 113.597 1.00 11.11 557 SER D C 1
ATOM 13385 O O . SER D 1 557 ? 150.622 148.332 112.693 1.00 13.83 557 SER D O 1
ATOM 13388 N N . ARG D 1 558 ? 150.858 146.309 113.626 1.00 5.13 558 ARG D N 1
ATOM 13389 C CA . ARG D 1 558 ? 150.266 145.609 112.497 1.00 6.68 558 ARG D CA 1
ATOM 13390 C C . ARG D 1 558 ? 148.746 145.568 112.528 1.00 7.34 558 ARG D C 1
ATOM 13391 O O . ARG D 1 558 ? 148.141 145.154 111.536 1.00 9.80 558 ARG D O 1
ATOM 13399 N N . SER D 1 559 ? 148.116 145.970 113.630 1.00 7.88 559 SER D N 1
ATOM 13400 C CA . SER D 1 559 ? 146.677 145.768 113.762 1.00 7.71 559 SER D CA 1
ATOM 13401 C C . SER D 1 559 ? 145.914 146.509 112.669 1.00 7.88 559 SER D C 1
ATOM 13402 O O . SER D 1 559 ? 144.993 145.960 112.062 1.00 9.32 559 SER D O 1
ATOM 13405 N N . THR D 1 560 ? 146.276 147.750 112.410 1.00 9.01 560 THR D N 1
ATOM 13406 C CA . THR D 1 560 ? 145.557 148.561 111.436 1.00 10.08 560 THR D CA 1
ATOM 13407 C C . THR D 1 560 ? 145.986 148.240 110.009 1.00 6.68 560 THR D C 1
ATOM 13408 O O . THR D 1 560 ? 145.140 148.153 109.116 1.00 12.86 560 THR D O 1
ATOM 13412 N N . PRO D 1 561 ? 147.285 148.094 109.745 1.00 11.38 561 PRO D N 1
ATOM 13413 C CA . PRO D 1 561 ? 147.698 147.672 108.397 1.00 8.42 561 PRO D CA 1
ATOM 13414 C C . PRO D 1 561 ? 147.133 146.329 107.978 1.00 8.86 561 PRO D C 1
ATOM 13415 O O . PRO D 1 561 ? 146.779 146.160 106.808 1.00 12.92 561 PRO D O 1
ATOM 13419 N N . VAL D 1 562 ? 147.038 145.365 108.892 1.00 5.17 562 VAL D N 1
ATOM 13420 C CA . VAL D 1 562 ? 146.659 143.998 108.554 1.00 5.93 562 VAL D CA 1
ATOM 13421 C C . VAL D 1 562 ? 145.225 143.708 108.982 1.00 6.69 562 VAL D C 1
ATOM 13422 O O . VAL D 1 562 ? 144.349 143.500 108.144 1.00 7.68 562 VAL D O 1
ATOM 13426 N N . SER D 1 563 ? 144.958 143.736 110.286 1.00 6.24 563 SER D N 1
ATOM 13427 C CA . SER D 1 563 ? 143.598 143.496 110.746 1.00 5.98 563 SER D CA 1
ATOM 13428 C C . SER D 1 563 ? 142.666 144.632 110.363 1.00 4.94 563 SER D C 1
ATOM 13429 O O . SER D 1 563 ? 141.494 144.387 110.088 1.00 11.60 563 SER D O 1
ATOM 13432 N N . GLY D 1 564 ? 143.155 145.871 110.346 1.00 8.30 564 GLY D N 1
ATOM 13433 C CA . GLY D 1 564 ? 142.321 146.966 109.880 1.00 7.25 564 GLY D CA 1
ATOM 13434 C C . GLY D 1 564 ? 141.918 146.803 108.427 1.00 8.84 564 GLY D C 1
ATOM 13435 O O . GLY D 1 564 ? 140.753 146.984 108.066 1.00 11.38 564 GLY D O 1
ATOM 13436 N N . ALA D 1 565 ? 142.881 146.454 107.575 1.00 8.27 565 ALA D N 1
ATOM 13437 C CA . ALA D 1 565 ? 142.574 146.178 106.179 1.00 8.62 565 ALA D CA 1
ATOM 13438 C C . ALA D 1 565 ? 141.573 145.036 106.068 1.00 8.12 565 ALA D C 1
ATOM 13439 O O . ALA D 1 565 ? 140.591 145.122 105.323 1.00 7.71 565 ALA D O 1
ATOM 13441 N N . ALA D 1 566 ? 141.805 143.962 106.824 1.00 6.19 566 ALA D N 1
ATOM 13442 C CA . ALA D 1 566 ? 140.889 142.830 106.808 1.00 8.99 566 ALA D CA 1
ATOM 13443 C C . ALA D 1 566 ? 139.487 143.252 107.220 1.00 9.87 566 ALA D C 1
ATOM 13444 O O . ALA D 1 566 ? 138.501 142.813 106.624 1.00 11.69 566 ALA D O 1
ATOM 13446 N N . ALA D 1 567 ? 139.381 144.084 108.251 1.00 7.97 567 ALA D N 1
ATOM 13447 C CA . ALA D 1 567 ? 138.074 144.514 108.730 1.00 9.03 567 ALA D CA 1
ATOM 13448 C C . ALA D 1 567 ? 137.360 145.341 107.678 1.00 7.15 567 ALA D C 1
ATOM 13449 O O . ALA D 1 567 ? 136.169 145.140 107.420 1.00 8.82 567 ALA D O 1
ATOM 13451 N N . ALA D 1 568 ? 138.078 146.271 107.052 1.00 7.79 568 ALA D N 1
ATOM 13452 C CA . ALA D 1 568 ? 137.481 147.060 105.983 1.00 8.49 568 ALA D CA 1
ATOM 13453 C C . ALA D 1 568 ? 136.992 146.163 104.854 1.00 8.51 568 ALA D C 1
ATOM 13454 O O . ALA D 1 568 ? 135.877 146.335 104.347 1.00 14.50 568 ALA D O 1
ATOM 13456 N N . LEU D 1 569 ? 137.802 145.180 104.464 1.00 7.08 569 LEU D N 1
ATOM 13457 C CA . LEU D 1 569 ? 137.439 144.320 103.343 1.00 7.90 569 LEU D CA 1
ATOM 13458 C C . LEU D 1 569 ? 136.263 143.412 103.687 1.00 6.64 569 LEU D C 1
ATOM 13459 O O . LEU D 1 569 ? 135.395 143.175 102.846 1.00 12.37 569 LEU D O 1
ATOM 13464 N N . VAL D 1 570 ? 136.218 142.887 104.910 1.00 9.95 570 VAL D N 1
ATOM 13465 C CA . VAL D 1 570 ? 135.095 142.044 105.299 1.00 9.59 570 VAL D CA 1
ATOM 13466 C C . VAL D 1 570 ? 133.819 142.870 105.401 1.00 7.32 570 VAL D C 1
ATOM 13467 O O . VAL D 1 570 ? 132.739 142.416 105.007 1.00 12.46 570 VAL D O 1
ATOM 13471 N N . ALA D 1 571 ? 133.918 144.097 105.912 1.00 7.12 571 ALA D N 1
ATOM 13472 C CA . ALA D 1 571 ? 132.757 144.975 105.901 1.00 8.71 571 ALA D CA 1
ATOM 13473 C C . ALA D 1 571 ? 132.287 145.213 104.474 1.00 11.57 571 ALA D C 1
ATOM 13474 O O . ALA D 1 571 ? 131.084 145.241 104.203 1.00 12.34 571 ALA D O 1
ATOM 13476 N N . ARG D 1 572 ? 133.225 145.358 103.543 1.00 9.43 572 ARG D N 1
ATOM 13477 C CA . ARG D 1 572 ? 132.846 145.547 102.150 1.00 12.19 572 ARG D CA 1
ATOM 13478 C C . ARG D 1 572 ? 132.214 144.291 101.563 1.00 12.03 572 ARG D C 1
ATOM 13479 O O . ARG D 1 572 ? 131.304 144.378 100.737 1.00 16.57 572 ARG D O 1
ATOM 13487 N N . LYS D 1 573 ? 132.702 143.117 101.948 1.00 8.73 573 LYS D N 1
ATOM 13488 C CA . LYS D 1 573 ? 132.057 141.884 101.517 1.00 12.17 573 LYS D CA 1
ATOM 13489 C C . LYS D 1 573 ? 130.615 141.848 101.993 1.00 10.01 573 LYS D C 1
ATOM 13490 O O . LYS D 1 573 ? 129.696 141.501 101.238 1.00 14.52 573 LYS D O 1
ATOM 13496 N N . VAL D 1 574 ? 130.404 142.200 103.259 1.00 11.06 574 VAL D N 1
ATOM 13497 C CA . VAL D 1 574 ? 129.052 142.230 103.797 1.00 13.50 574 VAL D CA 1
ATOM 13498 C C . VAL D 1 574 ? 128.219 143.252 103.043 1.00 12.11 574 VAL D C 1
ATOM 13499 O O . VAL D 1 574 ? 127.041 143.027 102.776 1.00 14.92 574 VAL D O 1
ATOM 13503 N N . ARG D 1 575 ? 128.821 144.380 102.672 1.00 11.74 575 ARG D N 1
ATOM 13504 C CA . ARG D 1 575 ? 128.094 145.393 101.916 1.00 15.15 575 ARG D CA 1
ATOM 13505 C C . ARG D 1 575 ? 127.711 144.893 100.528 1.00 14.91 575 ARG D C 1
ATOM 13506 O O . ARG D 1 575 ? 126.613 145.169 100.048 1.00 18.65 575 ARG D O 1
ATOM 13514 N N . ASP D 1 576 ? 128.603 144.159 99.867 1.00 15.10 576 ASP D N 1
ATOM 13515 C CA . ASP D 1 576 ? 128.291 143.610 98.549 1.00 18.00 576 ASP D CA 1
ATOM 13516 C C . ASP D 1 576 ? 127.141 142.603 98.628 1.00 18.03 576 ASP D C 1
ATOM 13517 O O . ASP D 1 576 ? 126.175 142.668 97.851 1.00 20.82 576 ASP D O 1
ATOM 13522 N N . LYS D 1 577 ? 127.224 141.672 99.581 1.00 16.70 577 LYS D N 1
ATOM 13523 C CA . LYS D 1 577 ? 126.126 140.731 99.793 1.00 19.23 577 LYS D CA 1
ATOM 13524 C C . LYS D 1 577 ? 124.835 141.460 100.151 1.00 16.80 577 LYS D C 1
ATOM 13525 O O . LYS D 1 577 ? 123.751 141.110 99.664 1.00 20.24 577 LYS D O 1
ATOM 13531 N N . ALA D 1 578 ? 124.933 142.463 101.021 1.00 14.20 578 ALA D N 1
ATOM 13532 C CA . ALA D 1 578 ? 123.780 143.272 101.369 1.00 16.51 578 ALA D CA 1
ATOM 13533 C C . ALA D 1 578 ? 123.210 143.945 100.141 1.00 15.85 578 ALA D C 1
ATOM 13534 O O . ALA D 1 578 ? 122.003 144.124 100.046 1.00 18.67 578 ALA D O 1
ATOM 13536 N N . LYS D 1 579 ? 124.065 144.339 99.203 1.00 16.98 579 LYS D N 1
ATOM 13537 C CA . LYS D 1 579 ? 123.579 144.935 97.970 1.00 16.68 579 LYS D CA 1
ATOM 13538 C C . LYS D 1 579 ? 122.753 143.937 97.188 1.00 17.95 579 LYS D C 1
ATOM 13539 O O . LYS D 1 579 ? 121.713 144.286 96.627 1.00 19.48 579 LYS D O 1
ATOM 13545 N N . ILE D 1 580 ? 123.210 142.688 97.131 1.00 17.00 580 ILE D N 1
ATOM 13546 C CA . ILE D 1 580 ? 122.430 141.658 96.450 1.00 18.47 580 ILE D CA 1
ATOM 13547 C C . ILE D 1 580 ? 121.055 141.523 97.100 1.00 16.26 580 ILE D C 1
ATOM 13548 O O . ILE D 1 580 ? 120.010 141.577 96.433 1.00 19.12 580 ILE D O 1
ATOM 13553 N N . ILE D 1 581 ? 121.043 141.380 98.426 1.00 17.29 581 ILE D N 1
ATOM 13554 C CA . ILE D 1 581 ? 119.783 141.234 99.153 1.00 15.35 581 ILE D CA 1
ATOM 13555 C C . ILE D 1 581 ? 118.904 142.466 98.964 1.00 17.39 581 ILE D C 1
ATOM 13556 O O . ILE D 1 581 ? 117.695 142.356 98.744 1.00 19.67 581 ILE D O 1
ATOM 13561 N N . ALA D 1 582 ? 119.497 143.656 99.040 1.00 18.93 582 ALA D N 1
ATOM 13562 C CA . ALA D 1 582 ? 118.747 144.897 98.897 1.00 20.84 582 ALA D CA 1
ATOM 13563 C C . ALA D 1 582 ? 118.146 145.029 97.503 1.00 21.84 582 ALA D C 1
ATOM 13564 O O . ALA D 1 582 ? 117.010 145.487 97.351 1.00 23.11 582 ALA D O 1
ATOM 13566 N N . ALA D 1 583 ? 118.900 144.644 96.474 1.00 19.72 583 ALA D N 1
ATOM 13567 C CA . ALA D 1 583 ? 118.370 144.652 95.119 1.00 21.41 583 ALA D CA 1
ATOM 13568 C C . ALA D 1 583 ? 117.167 143.736 95.015 1.00 24.27 583 ALA D C 1
ATOM 13569 O O . ALA D 1 583 ? 116.167 144.076 94.373 1.00 25.23 583 ALA D O 1
ATOM 13571 N N . GLY D 1 584 ? 117.243 142.567 95.648 1.00 21.42 584 GLY D N 1
ATOM 13572 C CA . GLY D 1 584 ? 116.054 141.739 95.755 1.00 22.40 584 GLY D CA 1
ATOM 13573 C C . GLY D 1 584 ? 114.908 142.469 96.432 1.00 23.13 584 GLY D C 1
ATOM 13574 O O . GLY D 1 584 ? 113.778 142.469 95.941 1.00 25.59 584 GLY D O 1
ATOM 13575 N N . MET D 1 585 ? 115.193 143.129 97.555 1.00 21.76 585 MET D N 1
ATOM 13576 C CA . MET D 1 585 ? 114.135 143.766 98.329 1.00 22.46 585 MET D CA 1
ATOM 13577 C C . MET D 1 585 ? 113.531 144.942 97.580 1.00 24.34 585 MET D C 1
ATOM 13578 O O . MET D 1 585 ? 112.314 145.148 97.615 1.00 26.83 585 MET D O 1
ATOM 13583 N N . LEU D 1 586 ? 114.361 145.726 96.904 1.00 26.68 586 LEU D N 1
ATOM 13584 C CA . LEU D 1 586 ? 113.859 146.843 96.121 1.00 28.53 586 LEU D CA 1
ATOM 13585 C C . LEU D 1 586 ? 113.305 146.400 94.779 1.00 29.24 586 LEU D C 1
ATOM 13586 O O . LEU D 1 586 ? 112.869 147.250 93.998 1.00 30.06 586 LEU D O 1
ATOM 13591 N N . GLU D 1 587 ? 113.320 145.100 94.494 1.00 31.59 587 GLU D N 1
ATOM 13592 C CA . GLU D 1 587 ? 112.834 144.573 93.225 1.00 32.79 587 GLU D CA 1
ATOM 13593 C C . GLU D 1 587 ? 113.487 145.319 92.067 1.00 32.27 587 GLU D C 1
ATOM 13594 O O . GLU D 1 587 ? 112.834 145.763 91.122 1.00 34.89 587 GLU D O 1
ATOM 13600 N N . ALA D 1 588 ? 114.803 145.469 92.169 1.00 31.80 588 ALA D N 1
ATOM 13601 C CA . ALA D 1 588 ? 115.583 146.262 91.239 1.00 31.62 588 ALA D CA 1
ATOM 13602 C C . ALA D 1 588 ? 116.825 145.490 90.832 1.00 31.51 588 ALA D C 1
ATOM 13603 O O . ALA D 1 588 ? 117.260 144.561 91.515 1.00 32.72 588 ALA D O 1
ATOM 13605 N N . SER D 1 589 ? 117.386 145.884 89.696 1.00 33.84 589 SER D N 1
ATOM 13606 C CA . SER D 1 589 ? 118.670 145.345 89.284 1.00 32.77 589 SER D CA 1
ATOM 13607 C C . SER D 1 589 ? 119.748 145.772 90.268 1.00 33.29 589 SER D C 1
ATOM 13608 O O . SER D 1 589 ? 119.704 146.871 90.825 1.00 33.43 589 SER D O 1
ATOM 13611 N N . ILE D 1 590 ? 120.723 144.890 90.491 1.00 31.32 590 ILE D N 1
ATOM 13612 C CA . ILE D 1 590 ? 121.842 145.243 91.351 1.00 30.65 590 ILE D CA 1
ATOM 13613 C C . ILE D 1 590 ? 122.566 146.477 90.839 1.00 32.13 590 ILE D C 1
ATOM 13614 O O . ILE D 1 590 ? 123.153 147.221 91.630 1.00 32.70 590 ILE D O 1
ATOM 13619 N N . ALA D 1 591 ? 122.525 146.726 89.528 1.00 34.34 591 ALA D N 1
ATOM 13620 C CA . ALA D 1 591 ? 123.220 147.882 88.973 1.00 34.67 591 ALA D CA 1
ATOM 13621 C C . ALA D 1 591 ? 122.516 149.191 89.309 1.00 35.96 591 ALA D C 1
ATOM 13622 O O . ALA D 1 591 ? 123.167 150.237 89.380 1.00 37.30 591 ALA D O 1
ATOM 13624 N N . ASP D 1 592 ? 121.203 149.159 89.521 1.00 35.56 592 ASP D N 1
ATOM 13625 C CA . ASP D 1 592 ? 120.445 150.368 89.821 1.00 35.50 592 ASP D CA 1
ATOM 13626 C C . ASP D 1 592 ? 120.506 150.751 91.292 1.00 35.54 592 ASP D C 1
ATOM 13627 O O . ASP D 1 592 ? 119.881 151.741 91.684 1.00 36.82 592 ASP D O 1
ATOM 13632 N N . LEU D 1 593 ? 121.225 149.989 92.109 1.00 31.46 593 LEU D N 1
ATOM 13633 C CA . LEU D 1 593 ? 121.351 150.278 93.530 1.00 31.57 593 LEU D CA 1
ATOM 13634 C C . LEU D 1 593 ? 122.554 151.176 93.785 1.00 30.78 593 LEU D C 1
ATOM 13635 O O . LEU D 1 593 ? 123.654 150.912 93.291 1.00 32.17 593 LEU D O 1
ATOM 13640 N N . GLU D 1 594 ? 122.332 152.230 94.560 1.00 29.73 594 GLU D N 1
ATOM 13641 C CA . GLU D 1 594 ? 123.368 153.118 95.056 1.00 29.57 594 GLU D CA 1
ATOM 13642 C C . GLU D 1 594 ? 123.541 152.891 96.548 1.00 29.92 594 GLU D C 1
ATOM 13643 O O . GLU D 1 594 ? 122.557 152.868 97.297 1.00 31.21 594 GLU D O 1
ATOM 13649 N N . TRP D 1 595 ? 124.791 152.737 96.940 1.00 26.33 595 TRP D N 1
ATOM 13650 C CA . TRP D 1 595 ? 125.095 152.605 98.381 1.00 24.67 595 TRP D CA 1
ATOM 13651 C C . TRP D 1 595 ? 125.119 154.011 98.967 1.00 24.15 595 TRP D C 1
ATOM 13652 O O . TRP D 1 595 ? 125.715 154.883 98.351 1.00 27.39 595 TRP D O 1
ATOM 13663 N N . ASP D 1 596 ? 124.452 154.223 100.092 1.00 28.67 596 ASP D N 1
ATOM 13664 C CA . ASP D 1 596 ? 124.423 155.552 100.746 1.00 29.16 596 ASP D CA 1
ATOM 13665 C C . ASP D 1 596 ? 124.724 155.429 102.243 1.00 30.05 596 ASP D C 1
ATOM 13666 O O . ASP D 1 596 ? 123.810 155.694 103.039 1.00 31.92 596 ASP D O 1
ATOM 13671 N N . LYS D 1 597 ? 125.945 155.038 102.608 1.00 28.67 597 LYS D N 1
ATOM 13672 C CA . LYS D 1 597 ? 126.351 155.006 104.037 1.00 26.48 597 LYS D CA 1
ATOM 13673 C C . LYS D 1 597 ? 125.282 154.355 104.922 1.00 27.57 597 LYS D C 1
ATOM 13674 O O . LYS D 1 597 ? 124.620 155.071 105.682 1.00 29.09 597 LYS D O 1
ATOM 13680 N N . GLY D 1 598 ? 125.137 153.047 104.830 1.00 23.74 598 GLY D N 1
ATOM 13681 C CA . GLY D 1 598 ? 124.170 152.360 105.681 1.00 21.21 598 GLY D CA 1
ATOM 13682 C C . GLY D 1 598 ? 122.955 151.927 104.898 1.00 22.70 598 GLY D C 1
ATOM 13683 O O . GLY D 1 598 ? 122.152 151.190 105.477 1.00 23.54 598 GLY D O 1
ATOM 13684 N N . SER D 1 599 ? 122.823 152.359 103.639 1.00 23.34 599 SER D N 1
ATOM 13685 C CA . SER D 1 599 ? 121.567 152.013 102.930 1.00 24.13 599 SER D CA 1
ATOM 13686 C C . SER D 1 599 ? 121.738 151.856 101.426 1.00 22.72 599 SER D C 1
ATOM 13687 O O . SER D 1 599 ? 122.558 152.547 100.853 1.00 23.51 599 SER D O 1
ATOM 13690 N N . PHE D 1 600 ? 120.977 150.951 100.824 1.00 24.50 600 PHE D N 1
ATOM 13691 C CA . PHE D 1 600 ? 120.943 150.853 99.374 1.00 22.22 600 PHE D CA 1
ATOM 13692 C C . PHE D 1 600 ? 119.648 151.478 98.888 1.00 24.03 600 PHE D C 1
ATOM 13693 O O . PHE D 1 600 ? 118.579 151.172 99.413 1.00 26.36 600 PHE D O 1
ATOM 13701 N N . HIS D 1 601 ? 119.736 152.349 97.898 1.00 30.18 601 HIS D N 1
ATOM 13702 C CA . HIS D 1 601 ? 118.531 152.928 97.330 1.00 31.67 601 HIS D CA 1
ATOM 13703 C C . HIS D 1 601 ? 118.605 152.837 95.818 1.00 32.61 601 HIS D C 1
ATOM 13704 O O . HIS D 1 601 ? 119.685 152.841 95.235 1.00 32.74 601 HIS D O 1
ATOM 13711 N N . ILE D 1 602 ? 117.439 152.727 95.185 1.00 35.64 602 ILE D N 1
ATOM 13712 C CA . ILE D 1 602 ? 117.412 152.736 93.729 1.00 35.10 602 ILE D CA 1
ATOM 13713 C C . ILE D 1 602 ? 117.913 154.084 93.235 1.00 35.45 602 ILE D C 1
ATOM 13714 O O . ILE D 1 602 ? 117.605 155.133 93.815 1.00 38.08 602 ILE D O 1
ATOM 13719 N N . LYS D 1 603 ? 118.707 154.066 92.166 1.00 37.60 603 LYS D N 1
ATOM 13720 C CA . LYS D 1 603 ? 119.210 155.313 91.603 1.00 38.59 603 LYS D CA 1
ATOM 13721 C C . LYS D 1 603 ? 118.054 156.236 91.252 1.00 40.22 603 LYS D C 1
ATOM 13722 O O . LYS D 1 603 ? 117.081 155.820 90.617 1.00 41.24 603 LYS D O 1
ATOM 13728 N N . GLY D 1 604 ? 118.161 157.492 91.677 1.00 45.30 604 GLY D N 1
ATOM 13729 C CA . GLY D 1 604 ? 117.161 158.493 91.395 1.00 45.52 604 GLY D CA 1
ATOM 13730 C C . GLY D 1 604 ? 115.996 158.517 92.357 1.00 46.41 604 GLY D C 1
ATOM 13731 O O . GLY D 1 604 ? 115.229 159.485 92.357 1.00 47.82 604 GLY D O 1
ATOM 13732 N N . ASP D 1 605 ? 115.840 157.483 93.178 1.00 46.58 605 ASP D N 1
ATOM 13733 C CA . ASP D 1 605 ? 114.765 157.402 94.161 1.00 45.68 605 ASP D CA 1
ATOM 13734 C C . ASP D 1 605 ? 115.381 157.035 95.502 1.00 45.66 605 ASP D C 1
ATOM 13735 O O . ASP D 1 605 ? 115.423 155.857 95.882 1.00 45.55 605 ASP D O 1
ATOM 13740 N N . PRO D 1 606 ? 115.888 158.022 96.244 1.00 45.13 606 PRO D N 1
ATOM 13741 C CA . PRO D 1 606 ? 116.392 157.719 97.590 1.00 44.01 606 PRO D CA 1
ATOM 13742 C C . PRO D 1 606 ? 115.331 157.107 98.483 1.00 44.73 606 PRO D C 1
ATOM 13743 O O . PRO D 1 606 ? 115.660 156.288 99.349 1.00 44.47 606 PRO D O 1
ATOM 13747 N N . SER D 1 607 ? 114.062 157.476 98.290 1.00 44.92 607 SER D N 1
ATOM 13748 C CA . SER D 1 607 ? 112.991 156.939 99.123 1.00 44.92 607 SER D CA 1
ATOM 13749 C C . SER D 1 607 ? 112.831 155.435 98.942 1.00 44.03 607 SER D C 1
ATOM 13750 O O . SER D 1 607 ? 112.391 154.744 99.866 1.00 44.06 607 SER D O 1
ATOM 13753 N N . ALA D 1 608 ? 113.163 154.911 97.761 1.00 40.62 608 ALA D N 1
ATOM 13754 C CA . ALA D 1 608 ? 113.216 153.466 97.545 1.00 38.99 608 ALA D CA 1
ATOM 13755 C C . ALA D 1 608 ? 114.556 152.949 98.067 1.00 37.77 608 ALA D C 1
ATOM 13756 O O . ALA D 1 608 ? 115.443 152.529 97.321 1.00 38.98 608 ALA D O 1
ATOM 13758 N N . SER D 1 609 ? 114.688 152.995 99.389 1.00 34.59 609 SER D N 1
ATOM 13759 C CA . SER D 1 609 ? 115.920 152.628 100.066 1.00 33.22 609 SER D CA 1
ATOM 13760 C C . SER D 1 609 ? 115.630 151.624 101.171 1.00 30.50 609 SER D C 1
ATOM 13761 O O . SER D 1 609 ? 114.535 151.584 101.734 1.00 32.67 609 SER D O 1
ATOM 13764 N N . VAL D 1 610 ? 116.638 150.815 101.467 1.00 25.74 610 VAL D N 1
ATOM 13765 C CA . VAL D 1 610 ? 116.614 149.850 102.557 1.00 23.01 610 VAL D CA 1
ATOM 13766 C C . VAL D 1 610 ? 117.924 149.981 103.316 1.00 19.87 610 VAL D C 1
ATOM 13767 O O . VAL D 1 610 ? 118.992 150.051 102.703 1.00 21.57 610 VAL D O 1
ATOM 13771 N N . THR D 1 611 ? 117.845 150.013 104.639 1.00 19.25 611 THR D N 1
ATOM 13772 C CA . THR D 1 611 ? 119.040 150.096 105.460 1.00 18.26 611 THR D CA 1
ATOM 13773 C C . THR D 1 611 ? 119.699 148.730 105.622 1.00 16.71 611 THR D C 1
ATOM 13774 O O . THR D 1 611 ? 119.100 147.681 105.377 1.00 17.26 611 THR D O 1
ATOM 13778 N N . ILE D 1 612 ? 120.953 148.763 106.072 1.00 17.66 612 ILE D N 1
ATOM 13779 C CA . ILE D 1 612 ? 121.670 147.533 106.372 1.00 16.70 612 ILE D CA 1
ATOM 13780 C C . ILE D 1 612 ? 120.926 146.725 107.420 1.00 15.82 612 ILE D C 1
ATOM 13781 O O . ILE D 1 612 ? 121.003 145.497 107.426 1.00 16.35 612 ILE D O 1
ATOM 13786 N N . ALA D 1 613 ? 120.212 147.390 108.330 1.00 14.94 613 ALA D N 1
ATOM 13787 C CA . ALA D 1 613 ? 119.412 146.660 109.310 1.00 16.80 613 ALA D CA 1
ATOM 13788 C C . ALA D 1 613 ? 118.249 145.935 108.645 1.00 16.90 613 ALA D C 1
ATOM 13789 O O . ALA D 1 613 ? 117.976 144.769 108.956 1.00 18.56 613 ALA D O 1
ATOM 13791 N N . ASP D 1 614 ? 117.547 146.615 107.735 1.00 18.41 614 ASP D N 1
ATOM 13792 C CA . ASP D 1 614 ? 116.482 145.961 106.985 1.00 17.65 614 ASP D CA 1
ATOM 13793 C C . ASP D 1 614 ? 117.029 144.772 106.224 1.00 15.43 614 ASP D C 1
ATOM 13794 O O . ASP D 1 614 ? 116.440 143.687 106.231 1.00 18.07 614 ASP D O 1
ATOM 13799 N N . ILE D 1 615 ? 118.170 144.960 105.566 1.00 15.28 615 ILE D N 1
ATOM 13800 C CA . ILE D 1 615 ? 118.768 143.877 104.799 1.00 15.37 615 ILE D CA 1
ATOM 13801 C C . ILE D 1 615 ? 119.198 142.746 105.718 1.00 11.14 615 ILE D C 1
ATOM 13802 O O . ILE D 1 615 ? 119.111 141.578 105.354 1.00 13.19 615 ILE D O 1
ATOM 13807 N N . ALA D 1 616 ? 119.715 143.074 106.898 1.00 14.68 616 ALA D N 1
ATOM 13808 C CA . ALA D 1 616 ? 120.115 142.041 107.843 1.00 14.75 616 ALA D CA 1
ATOM 13809 C C . ALA D 1 616 ? 118.916 141.204 108.258 1.00 13.42 616 ALA D C 1
ATOM 13810 O O . ALA D 1 616 ? 118.969 139.970 108.259 1.00 13.67 616 ALA D O 1
ATOM 13812 N N . MET D 1 617 ? 117.813 141.867 108.593 1.00 12.87 617 MET D N 1
ATOM 13813 C CA . MET D 1 617 ? 116.593 141.147 108.933 1.00 15.47 617 MET D CA 1
ATOM 13814 C C . MET D 1 617 ? 116.136 140.285 107.764 1.00 15.40 617 MET D C 1
ATOM 13815 O O . MET D 1 617 ? 115.774 139.119 107.942 1.00 16.46 617 MET D O 1
ATOM 13820 N N . ARG D 1 618 ? 116.162 140.846 106.554 1.00 13.02 618 ARG D N 1
ATOM 13821 C CA . ARG D 1 618 ? 115.759 140.095 105.369 1.00 13.43 618 ARG D CA 1
ATOM 13822 C C . ARG D 1 618 ? 116.673 138.898 105.141 1.00 12.49 618 ARG D C 1
ATOM 13823 O O . ARG D 1 618 ? 116.214 137.807 104.795 1.00 16.52 618 ARG D O 1
ATOM 13831 N N . ALA D 1 619 ? 117.974 139.087 105.346 1.00 15.41 619 ALA D N 1
ATOM 13832 C CA . ALA D 1 619 ? 118.949 138.021 105.173 1.00 15.69 619 ALA D CA 1
ATOM 13833 C C . ALA D 1 619 ? 118.680 136.868 106.123 1.00 12.36 619 ALA D C 1
ATOM 13834 O O . ALA D 1 619 ? 119.016 135.724 105.817 1.00 16.81 619 ALA D O 1
ATOM 13836 N N . HIS D 1 620 ? 118.080 137.150 107.274 1.00 12.90 620 HIS D N 1
ATOM 13837 C CA . HIS D 1 620 ? 117.630 136.133 108.210 1.00 12.08 620 HIS D CA 1
ATOM 13838 C C . HIS D 1 620 ? 116.139 135.862 108.100 1.00 13.39 620 HIS D C 1
ATOM 13839 O O . HIS D 1 620 ? 115.620 135.011 108.827 1.00 14.38 620 HIS D O 1
ATOM 13846 N N . GLY D 1 621 ? 115.444 136.560 107.207 1.00 15.20 621 GLY D N 1
ATOM 13847 C CA . GLY D 1 621 ? 114.002 136.622 107.227 1.00 13.66 621 GLY D CA 1
ATOM 13848 C C . GLY D 1 621 ? 113.341 135.588 106.342 1.00 13.29 621 GLY D C 1
ATOM 13849 O O . GLY D 1 621 ? 113.980 134.709 105.761 1.00 14.96 621 GLY D O 1
ATOM 13850 N N . ALA D 1 622 ? 112.022 135.701 106.257 1.00 18.31 622 ALA D N 1
ATOM 13851 C CA . ALA D 1 622 ? 111.209 134.827 105.435 1.00 19.11 622 ALA D CA 1
ATOM 13852 C C . ALA D 1 622 ? 111.353 135.195 103.963 1.00 17.04 622 ALA D C 1
ATOM 13853 O O . ALA D 1 622 ? 111.841 136.267 103.603 1.00 19.66 622 ALA D O 1
ATOM 13855 N N . GLY D 1 623 ? 110.906 134.288 103.106 1.00 20.19 623 GLY D N 1
ATOM 13856 C CA . GLY D 1 623 ? 110.929 134.525 101.680 1.00 18.92 623 GLY D CA 1
ATOM 13857 C C . GLY D 1 623 ? 112.281 134.237 101.071 1.00 18.01 623 GLY D C 1
ATOM 13858 O O . GLY D 1 623 ? 113.317 134.480 101.691 1.00 21.57 623 GLY D O 1
ATOM 13859 N N . ASP D 1 624 ? 112.279 133.713 99.852 1.00 21.69 624 ASP D N 1
ATOM 13860 C CA . ASP D 1 624 ? 113.519 133.319 99.207 1.00 21.81 624 ASP D CA 1
ATOM 13861 C C . ASP D 1 624 ? 114.437 134.515 99.015 1.00 21.49 624 ASP D C 1
ATOM 13862 O O . ASP D 1 624 ? 113.992 135.616 98.682 1.00 24.00 624 ASP D O 1
ATOM 13867 N N . LEU D 1 625 ? 115.724 134.297 99.239 1.00 21.92 625 LEU D N 1
ATOM 13868 C CA . LEU D 1 625 ? 116.728 135.300 98.935 1.00 19.64 625 LEU D CA 1
ATOM 13869 C C . LEU D 1 625 ? 117.089 135.207 97.460 1.00 20.10 625 LEU D C 1
ATOM 13870 O O . LEU D 1 625 ? 116.656 134.291 96.760 1.00 22.66 625 LEU D O 1
ATOM 13875 N N . PRO D 1 626 ? 117.870 136.153 96.945 1.00 21.43 626 PRO D N 1
ATOM 13876 C CA . PRO D 1 626 ? 118.250 136.091 95.530 1.00 22.70 626 PRO D CA 1
ATOM 13877 C C . PRO D 1 626 ? 118.936 134.771 95.217 1.00 24.83 626 PRO D C 1
ATOM 13878 O O . PRO D 1 626 ? 119.676 134.225 96.037 1.00 24.96 626 PRO D O 1
ATOM 13882 N N . GLU D 1 627 ? 118.673 134.252 94.021 1.00 31.66 627 GLU D N 1
ATOM 13883 C CA . GLU D 1 627 ? 119.122 132.908 93.684 1.00 33.07 627 GLU D CA 1
ATOM 13884 C C . GLU D 1 627 ? 120.628 132.775 93.855 1.00 32.32 627 GLU D C 1
ATOM 13885 O O . GLU D 1 627 ? 121.398 133.661 93.480 1.00 33.35 627 GLU D O 1
ATOM 13891 N N . GLY D 1 628 ? 121.044 131.649 94.428 1.00 30.62 628 GLY D N 1
ATOM 13892 C CA . GLY D 1 628 ? 122.443 131.374 94.651 1.00 31.03 628 GLY D CA 1
ATOM 13893 C C . GLY D 1 628 ? 123.038 132.026 95.876 1.00 31.01 628 GLY D C 1
ATOM 13894 O O . GLY D 1 628 ? 124.228 131.825 96.147 1.00 32.52 628 GLY D O 1
ATOM 13895 N N . LEU D 1 629 ? 122.255 132.787 96.632 1.00 26.10 629 LEU D N 1
ATOM 13896 C CA . LEU D 1 629 ? 122.754 133.511 97.789 1.00 24.16 629 LEU D CA 1
ATOM 13897 C C . LEU D 1 629 ? 122.379 132.769 99.063 1.00 23.90 629 LEU D C 1
ATOM 13898 O O . LEU D 1 629 ? 121.228 132.361 99.232 1.00 25.82 629 LEU D O 1
ATOM 13903 N N . GLU D 1 630 ? 123.356 132.588 99.943 1.00 22.65 630 GLU D N 1
ATOM 13904 C CA . GLU D 1 630 ? 123.097 132.049 101.265 1.00 21.09 630 GLU D CA 1
ATOM 13905 C C . GLU D 1 630 ? 122.588 133.145 102.193 1.00 19.10 630 GLU D C 1
ATOM 13906 O O . GLU D 1 630 ? 122.956 134.315 102.072 1.00 21.67 630 GLU D O 1
ATOM 13912 N N . GLY D 1 631 ? 121.744 132.748 103.134 1.00 19.49 631 GLY D N 1
ATOM 13913 C CA . GLY D 1 631 ? 121.186 133.676 104.084 1.00 15.99 631 GLY D CA 1
ATOM 13914 C C . GLY D 1 631 ? 122.239 134.207 105.031 1.00 18.32 631 GLY D C 1
ATOM 13915 O O . GLY D 1 631 ? 123.415 133.844 104.992 1.00 18.75 631 GLY D O 1
ATOM 13916 N N . GLY D 1 632 ? 121.795 135.101 105.898 1.00 16.87 632 GLY D N 1
ATOM 13917 C CA . GLY D 1 632 ? 122.669 135.717 106.863 1.00 14.85 632 GLY D CA 1
ATOM 13918 C C . GLY D 1 632 ? 123.503 136.828 106.253 1.00 15.22 632 GLY D C 1
ATOM 13919 O O . GLY D 1 632 ? 123.666 136.943 105.041 1.00 16.56 632 GLY D O 1
ATOM 13920 N N . LEU D 1 633 ? 124.053 137.652 107.131 1.00 14.32 633 LEU D N 1
ATOM 13921 C CA . LEU D 1 633 ? 124.867 138.777 106.710 1.00 13.77 633 LEU D CA 1
ATOM 13922 C C . LEU D 1 633 ? 126.220 138.657 107.389 1.00 15.18 633 LEU D C 1
ATOM 13923 O O . LEU D 1 633 ? 126.646 139.554 108.120 1.00 16.80 633 LEU D O 1
ATOM 13928 N N . ASP D 1 634 ? 126.840 137.496 107.228 1.00 15.41 634 ASP D N 1
ATOM 13929 C CA . ASP D 1 634 ? 128.163 137.209 107.744 1.00 14.82 634 ASP D CA 1
ATOM 13930 C C . ASP D 1 634 ? 129.162 137.228 106.596 1.00 13.44 634 ASP D C 1
ATOM 13931 O O . ASP D 1 634 ? 128.829 136.898 105.456 1.00 15.09 634 ASP D O 1
ATOM 13936 N N . ALA D 1 635 ? 130.381 137.647 106.903 1.00 9.47 635 ALA D N 1
ATOM 13937 C CA . ALA D 1 635 ? 131.492 137.512 105.980 1.00 9.67 635 ALA D CA 1
ATOM 13938 C C . ALA D 1 635 ? 132.760 137.338 106.793 1.00 10.07 635 ALA D C 1
ATOM 13939 O O . ALA D 1 635 ? 132.840 137.760 107.946 1.00 14.24 635 ALA D O 1
ATOM 13941 N N . GLN D 1 636 ? 133.744 136.760 106.162 1.00 16.05 636 GLN D N 1
ATOM 13942 C CA . GLN D 1 636 ? 135.038 136.600 106.792 1.00 13.55 636 GLN D CA 1
ATOM 13943 C C . GLN D 1 636 ? 136.127 136.843 105.776 1.00 12.49 636 GLN D C 1
ATOM 13944 O O . GLN D 1 636 ? 135.923 136.786 104.603 1.00 15.16 636 GLN D O 1
ATOM 13950 N N . ILE D 1 637 ? 137.292 137.092 106.281 1.00 12.01 637 ILE D N 1
ATOM 13951 C CA . ILE D 1 637 ? 138.412 137.341 105.397 1.00 13.69 637 ILE D CA 1
ATOM 13952 C C . ILE D 1 637 ? 139.671 136.940 106.134 1.00 12.60 637 ILE D C 1
ATOM 13953 O O . ILE D 1 637 ? 139.735 136.999 107.361 1.00 17.01 637 ILE D O 1
ATOM 13958 N N . CYS D 1 638 ? 140.657 136.501 105.379 1.00 15.45 638 CYS D N 1
ATOM 13959 C CA . CYS D 1 638 ? 142.022 136.374 105.866 1.00 15.11 638 CYS D CA 1
ATOM 13960 C C . CYS D 1 638 ? 142.823 137.327 104.994 1.00 15.50 638 CYS D C 1
ATOM 13961 O O . CYS D 1 638 ? 143.087 137.033 103.825 1.00 18.41 638 CYS D O 1
ATOM 13964 N N . TYR D 1 639 ? 143.156 138.487 105.540 1.00 13.06 639 TYR D N 1
ATOM 13965 C CA . TYR D 1 639 ? 143.857 139.497 104.770 1.00 13.53 639 TYR D CA 1
ATOM 13966 C C . TYR D 1 639 ? 145.351 139.238 104.811 1.00 11.45 639 TYR D C 1
ATOM 13967 O O . TYR D 1 639 ? 145.960 139.223 105.888 1.00 13.84 639 TYR D O 1
ATOM 13976 N N . ASN D 1 640 ? 145.934 139.046 103.638 1.00 12.14 640 ASN D N 1
ATOM 13977 C CA . ASN D 1 640 ? 147.374 138.912 103.503 1.00 11.49 640 ASN D CA 1
ATOM 13978 C C . ASN D 1 640 ? 147.912 140.198 102.906 1.00 11.43 640 ASN D C 1
ATOM 13979 O O . ASN D 1 640 ? 147.600 140.515 101.749 1.00 15.32 640 ASN D O 1
ATOM 13984 N N . PRO D 1 641 ? 148.701 140.965 103.647 1.00 10.57 641 PRO D N 1
ATOM 13985 C CA . PRO D 1 641 ? 149.229 142.219 103.107 1.00 14.41 641 PRO D CA 1
ATOM 13986 C C . PRO D 1 641 ? 150.060 141.976 101.856 1.00 9.66 641 PRO D C 1
ATOM 13987 O O . PRO D 1 641 ? 150.803 140.999 101.759 1.00 13.62 641 PRO D O 1
ATOM 13991 N N . SER D 1 642 ? 149.918 142.879 100.889 1.00 12.84 642 SER D N 1
ATOM 13992 C CA . SER D 1 642 ? 150.809 142.887 99.734 1.00 14.14 642 SER D CA 1
ATOM 13993 C C . SER D 1 642 ? 152.199 143.363 100.126 1.00 16.25 642 SER D C 1
ATOM 13994 O O . SER D 1 642 ? 153.210 142.856 99.627 1.00 17.82 642 SER D O 1
ATOM 13997 N N . ASN D 1 643 ? 152.253 144.333 101.029 1.00 11.46 643 ASN D N 1
ATOM 13998 C CA . ASN D 1 643 ? 153.476 144.974 101.470 1.00 10.76 643 ASN D CA 1
ATOM 13999 C C . ASN D 1 643 ? 153.227 145.513 102.866 1.00 11.40 643 ASN D C 1
ATOM 14000 O O . ASN D 1 643 ? 152.088 145.597 103.324 1.00 16.72 643 ASN D O 1
ATOM 14005 N N . LEU D 1 644 ? 154.306 145.872 103.546 1.00 9.76 644 LEU D N 1
ATOM 14006 C CA . LEU D 1 644 ? 154.160 146.599 104.789 1.00 7.71 644 LEU D CA 1
ATOM 14007 C C . LEU D 1 644 ? 153.606 147.985 104.504 1.00 10.77 644 LEU D C 1
ATOM 14008 O O . LEU D 1 644 ? 153.570 148.443 103.361 1.00 12.05 644 LEU D O 1
ATOM 14013 N N . THR D 1 645 ? 153.132 148.637 105.552 1.00 8.85 645 THR D N 1
ATOM 14014 C CA . THR D 1 645 ? 152.903 150.066 105.479 1.00 8.53 645 THR D CA 1
ATOM 14015 C C . THR D 1 645 ? 154.142 150.769 105.997 1.00 7.78 645 THR D C 1
ATOM 14016 O O . THR D 1 645 ? 154.891 150.228 106.811 1.00 10.66 645 THR D O 1
ATOM 14020 N N . TYR D 1 646 ? 154.374 151.966 105.492 1.00 9.08 646 TYR D N 1
ATOM 14021 C CA . TYR D 1 646 ? 155.563 152.734 105.836 1.00 7.38 646 TYR D CA 1
ATOM 14022 C C . TYR D 1 646 ? 155.110 154.108 106.287 1.00 6.73 646 TYR D C 1
ATOM 14023 O O . TYR D 1 646 ? 155.270 155.099 105.572 1.00 12.37 646 TYR D O 1
ATOM 14032 N N . PRO D 1 647 ? 154.511 154.195 107.469 1.00 10.41 647 PRO D N 1
ATOM 14033 C CA . PRO D 1 647 ? 154.268 155.504 108.064 1.00 7.42 647 PRO D CA 1
ATOM 14034 C C . PRO D 1 647 ? 155.608 156.167 108.297 1.00 6.51 647 PRO D C 1
ATOM 14035 O O . PRO D 1 647 ? 156.654 155.523 108.296 1.00 7.85 647 PRO D O 1
ATOM 14039 N N . TYR D 1 648 ? 155.580 157.474 108.472 1.00 8.50 648 TYR D N 1
ATOM 14040 C CA . TYR D 1 648 ? 156.837 158.162 108.685 1.00 10.34 648 TYR D CA 1
ATOM 14041 C C . TYR D 1 648 ? 156.597 159.319 109.630 1.00 7.52 648 TYR D C 1
ATOM 14042 O O . TYR D 1 648 ? 155.462 159.704 109.899 1.00 12.42 648 TYR D O 1
ATOM 14051 N N . GLY D 1 649 ? 157.682 159.871 110.130 1.00 10.35 649 GLY D N 1
ATOM 14052 C CA . GLY D 1 649 ? 157.583 160.910 111.134 1.00 8.06 649 GLY D CA 1
ATOM 14053 C C . GLY D 1 649 ? 158.720 161.893 111.041 1.00 8.12 649 GLY D C 1
ATOM 14054 O O . GLY D 1 649 ? 159.853 161.540 110.700 1.00 12.62 649 GLY D O 1
ATOM 14055 N N . ALA D 1 650 ? 158.378 163.116 111.430 1.00 10.22 650 ALA D N 1
ATOM 14056 C CA . ALA D 1 650 ? 159.380 164.190 111.549 1.00 12.68 650 ALA D CA 1
ATOM 14057 C C . ALA D 1 650 ? 159.232 164.683 112.980 1.00 9.27 650 ALA D C 1
ATOM 14058 O O . ALA D 1 650 ? 158.237 165.326 113.259 1.00 13.47 650 ALA D O 1
ATOM 14060 N N . TYR D 1 651 ? 160.167 164.297 113.821 1.00 9.00 651 TYR D N 1
ATOM 14061 C CA . TYR D 1 651 ? 160.098 164.598 115.262 1.00 10.12 651 TYR D CA 1
ATOM 14062 C C . TYR D 1 651 ? 161.144 165.647 115.603 1.00 11.50 651 TYR D C 1
ATOM 14063 O O . TYR D 1 651 ? 162.226 165.602 115.046 1.00 14.48 651 TYR D O 1
ATOM 14072 N N . PHE D 1 652 ? 160.756 166.607 116.419 1.00 11.43 652 PHE D N 1
ATOM 14073 C CA . PHE D 1 652 ? 161.639 167.674 116.856 1.00 10.90 652 PHE D CA 1
ATOM 14074 C C . PHE D 1 652 ? 161.555 167.755 118.368 1.00 12.23 652 PHE D C 1
ATOM 14075 O O . PHE D 1 652 ? 160.483 168.013 118.919 1.00 14.93 652 PHE D O 1
ATOM 14083 N N . CYS D 1 653 ? 162.675 167.522 119.030 1.00 14.47 653 CYS D N 1
ATOM 14084 C CA . CYS D 1 653 ? 162.781 167.629 120.472 1.00 12.31 653 CYS D CA 1
ATOM 14085 C C . CYS D 1 653 ? 163.601 168.859 120.822 1.00 11.76 653 CYS D C 1
ATOM 14086 O O . CYS D 1 653 ? 164.605 169.152 120.174 1.00 14.92 653 CYS D O 1
ATOM 14089 N N . VAL D 1 654 ? 163.156 169.582 121.836 1.00 13.61 654 VAL D N 1
ATOM 14090 C CA . VAL D 1 654 ? 163.907 170.690 122.398 1.00 13.18 654 VAL D CA 1
ATOM 14091 C C . VAL D 1 654 ? 164.182 170.344 123.845 1.00 13.74 654 VAL D C 1
ATOM 14092 O O . VAL D 1 654 ? 163.248 170.067 124.611 1.00 16.38 654 VAL D O 1
ATOM 14096 N N . VAL D 1 655 ? 165.450 170.355 124.212 1.00 13.06 655 VAL D N 1
ATOM 14097 C CA . VAL D 1 655 ? 165.859 170.009 125.561 1.00 16.81 655 VAL D CA 1
ATOM 14098 C C . VAL D 1 655 ? 166.638 171.169 126.142 1.00 14.01 655 VAL D C 1
ATOM 14099 O O . VAL D 1 655 ? 167.280 171.944 125.428 1.00 19.71 655 VAL D O 1
ATOM 14103 N N . ASP D 1 656 ? 166.564 171.289 127.453 1.00 16.61 656 ASP D N 1
ATOM 14104 C CA . ASP D 1 656 ? 167.466 172.132 128.207 1.00 18.00 656 ASP D CA 1
ATOM 14105 C C . ASP D 1 656 ? 168.345 171.226 129.052 1.00 17.58 656 ASP D C 1
ATOM 14106 O O . ASP D 1 656 ? 167.875 170.226 129.600 1.00 19.55 656 ASP D O 1
ATOM 14111 N N . ILE D 1 657 ? 169.629 171.542 129.109 1.00 17.39 657 ILE D N 1
ATOM 14112 C CA . ILE D 1 657 ? 170.566 170.827 129.960 1.00 18.60 657 ILE D CA 1
ATOM 14113 C C . ILE D 1 657 ? 171.120 171.822 130.961 1.00 17.47 657 ILE D C 1
ATOM 14114 O O . ILE D 1 657 ? 171.634 172.876 130.573 1.00 20.38 657 ILE D O 1
ATOM 14119 N N . ASP D 1 658 ? 170.998 171.503 132.234 1.00 20.14 658 ASP D N 1
ATOM 14120 C CA . ASP D 1 658 ? 171.608 172.340 133.250 1.00 19.37 658 ASP D CA 1
ATOM 14121 C C . ASP D 1 658 ? 173.118 172.200 133.126 1.00 18.70 658 ASP D C 1
ATOM 14122 O O . ASP D 1 658 ? 173.640 171.089 133.266 1.00 19.93 658 ASP D O 1
ATOM 14127 N N . PRO D 1 659 ? 173.850 173.275 132.840 1.00 22.52 659 PRO D N 1
ATOM 14128 C CA . PRO D 1 659 ? 175.296 173.128 132.616 1.00 22.33 659 PRO D CA 1
ATOM 14129 C C . PRO D 1 659 ? 176.061 172.694 133.850 1.00 22.96 659 PRO D C 1
ATOM 14130 O O . PRO D 1 659 ? 177.168 172.160 133.723 1.00 25.27 659 PRO D O 1
ATOM 14134 N N . GLY D 1 660 ? 175.513 172.911 135.041 1.00 20.67 660 GLY D N 1
ATOM 14135 C CA . GLY D 1 660 ? 176.197 172.518 136.255 1.00 21.88 660 GLY D CA 1
ATOM 14136 C C . GLY D 1 660 ? 175.975 171.067 136.620 1.00 20.71 660 GLY D C 1
ATOM 14137 O O . GLY D 1 660 ? 176.922 170.347 136.940 1.00 23.26 660 GLY D O 1
ATOM 14138 N N . THR D 1 661 ? 174.722 170.625 136.567 1.00 19.54 661 THR D N 1
ATOM 14139 C CA . THR D 1 661 ? 174.354 169.275 136.962 1.00 18.12 661 THR D CA 1
ATOM 14140 C C . THR D 1 661 ? 174.194 168.325 135.785 1.00 16.71 661 THR D C 1
ATOM 14141 O O . THR D 1 661 ? 174.027 167.122 136.003 1.00 19.89 661 THR D O 1
ATOM 14145 N N . ALA D 1 662 ? 174.231 168.832 134.553 1.00 17.11 662 ALA D N 1
ATOM 14146 C CA . ALA D 1 662 ? 174.012 168.019 133.360 1.00 16.24 662 ALA D CA 1
ATOM 14147 C C . ALA D 1 662 ? 172.666 167.308 133.405 1.00 14.94 662 ALA D C 1
ATOM 14148 O O . ALA D 1 662 ? 172.498 166.233 132.829 1.00 16.89 662 ALA D O 1
ATOM 14150 N N . VAL D 1 663 ? 171.704 167.892 134.100 1.00 15.48 663 VAL D N 1
ATOM 14151 C CA . VAL D 1 663 ? 170.356 167.347 134.119 1.00 15.52 663 VAL D CA 1
ATOM 14152 C C . VAL D 1 663 ? 169.656 167.776 132.839 1.00 16.07 663 VAL D C 1
ATOM 14153 O O . VAL D 1 663 ? 169.598 168.968 132.523 1.00 17.51 663 VAL D O 1
ATOM 14157 N N . VAL D 1 664 ? 169.154 166.806 132.085 1.00 12.85 664 VAL D N 1
ATOM 14158 C CA . VAL D 1 664 ? 168.471 167.064 130.825 1.00 15.32 664 VAL D CA 1
ATOM 14159 C C . VAL D 1 664 ? 166.980 167.159 131.094 1.00 15.25 664 VAL D C 1
ATOM 14160 O O . VAL D 1 664 ? 166.402 166.277 131.739 1.00 18.95 664 VAL D O 1
ATOM 14164 N N . LYS D 1 665 ? 166.359 168.220 130.600 1.00 16.39 665 LYS D N 1
ATOM 14165 C CA . LYS D 1 665 ? 164.915 168.388 130.658 1.00 16.76 665 LYS D CA 1
ATOM 14166 C C . LYS D 1 665 ? 164.399 168.559 129.239 1.00 15.51 665 LYS D C 1
ATOM 14167 O O . LYS D 1 665 ? 164.891 169.414 128.500 1.00 18.44 665 LYS D O 1
ATOM 14173 N N . VAL D 1 666 ? 163.422 167.745 128.859 1.00 16.29 666 VAL D N 1
ATOM 14174 C CA . VAL D 1 666 ? 162.801 167.868 127.546 1.00 17.59 666 VAL D CA 1
ATOM 14175 C C . VAL D 1 666 ? 161.785 168.999 127.624 1.00 15.40 666 VAL D C 1
ATOM 14176 O O . VAL D 1 666 ? 160.742 168.869 128.266 1.00 21.69 666 VAL D O 1
ATOM 14180 N N . ARG D 1 667 ? 162.109 170.126 127.000 1.00 16.71 667 ARG D N 1
ATOM 14181 C CA . ARG D 1 667 ? 161.223 171.278 127.041 1.00 18.39 667 ARG D CA 1
ATOM 14182 C C . ARG D 1 667 ? 160.091 171.153 126.032 1.00 18.15 667 ARG D C 1
ATOM 14183 O O . ARG D 1 667 ? 158.970 171.591 126.298 1.00 20.98 667 ARG D O 1
ATOM 14191 N N . ARG D 1 668 ? 160.356 170.560 124.875 1.00 17.11 668 ARG D N 1
ATOM 14192 C CA . ARG D 1 668 ? 159.320 170.472 123.861 1.00 16.46 668 ARG D CA 1
ATOM 14193 C C . ARG D 1 668 ? 159.500 169.209 123.048 1.00 16.28 668 ARG D C 1
ATOM 14194 O O . ARG D 1 668 ? 160.614 168.710 122.888 1.00 18.90 668 ARG D O 1
ATOM 14202 N N . PHE D 1 669 ? 158.380 168.765 122.513 1.00 14.40 669 PHE D N 1
ATOM 14203 C CA . PHE D 1 669 ? 158.442 167.642 121.575 1.00 13.24 669 PHE D CA 1
ATOM 14204 C C . PHE D 1 669 ? 157.341 167.840 120.540 1.00 12.23 669 PHE D C 1
ATOM 14205 O O . PHE D 1 669 ? 156.173 167.736 120.889 1.00 15.01 669 PHE D O 1
ATOM 14213 N N . VAL D 1 670 ? 157.740 168.113 119.317 1.00 9.75 670 VAL D N 1
ATOM 14214 C CA . VAL D 1 670 ? 156.751 168.200 118.223 1.00 12.23 670 VAL D CA 1
ATOM 14215 C C . VAL D 1 670 ? 156.931 166.915 117.422 1.00 10.41 670 VAL D C 1
ATOM 14216 O O . VAL D 1 670 ? 158.037 166.593 117.044 1.00 13.81 670 VAL D O 1
ATOM 14220 N N . ALA D 1 671 ? 155.857 166.184 117.284 1.00 12.20 671 ALA D N 1
ATOM 14221 C CA . ALA D 1 671 ? 155.934 164.937 116.507 1.00 12.65 671 ALA D CA 1
ATOM 14222 C C . ALA D 1 671 ? 154.966 165.060 115.345 1.00 11.72 671 ALA D C 1
ATOM 14223 O O . ALA D 1 671 ? 153.798 165.199 115.585 1.00 14.73 671 ALA D O 1
ATOM 14225 N N . VAL D 1 672 ? 155.488 164.994 114.143 1.00 10.29 672 VAL D N 1
ATOM 14226 C CA . VAL D 1 672 ? 154.583 165.023 112.976 1.00 10.07 672 VAL D CA 1
ATOM 14227 C C . VAL D 1 672 ? 154.573 163.631 112.367 1.00 11.65 672 VAL D C 1
ATOM 14228 O O . VAL D 1 672 ? 155.609 163.185 111.903 1.00 14.27 672 VAL D O 1
ATOM 14232 N N . ASP D 1 673 ? 153.422 162.995 112.413 1.00 11.83 673 ASP D N 1
ATOM 14233 C CA . ASP D 1 673 ? 153.320 161.609 111.962 1.00 11.09 673 ASP D CA 1
ATOM 14234 C C . ASP D 1 673 ? 152.403 161.525 110.754 1.00 10.63 673 ASP D C 1
ATOM 14235 O O . ASP D 1 673 ? 151.442 162.259 110.683 1.00 14.59 673 ASP D O 1
ATOM 14240 N N . ASP D 1 674 ? 152.761 160.680 109.830 1.00 14.99 674 ASP D N 1
ATOM 14241 C CA . ASP D 1 674 ? 151.925 160.372 108.677 1.00 12.16 674 ASP D CA 1
ATOM 14242 C C . ASP D 1 674 ? 151.763 158.859 108.656 1.00 10.27 674 ASP D C 1
ATOM 14243 O O . ASP D 1 674 ? 152.684 158.134 108.269 1.00 12.81 674 ASP D O 1
ATOM 14248 N N . CYS D 1 675 ? 150.594 158.399 109.093 1.00 8.32 675 CYS D N 1
ATOM 14249 C CA . CYS D 1 675 ? 150.235 156.990 109.101 1.00 11.64 675 CYS D CA 1
ATOM 14250 C C . CYS D 1 675 ? 149.126 156.704 108.094 1.00 12.34 675 CYS D C 1
ATOM 14251 O O . CYS D 1 675 ? 148.305 155.808 108.295 1.00 11.86 675 CYS D O 1
ATOM 14254 N N . GLY D 1 676 ? 149.101 157.466 107.002 1.00 12.38 676 GLY D N 1
ATOM 14255 C CA . GLY D 1 676 ? 148.036 157.360 106.031 1.00 10.49 676 GLY D CA 1
ATOM 14256 C C . GLY D 1 676 ? 146.704 157.816 106.600 1.00 10.68 676 GLY D C 1
ATOM 14257 O O . GLY D 1 676 ? 146.622 158.729 107.421 1.00 12.72 676 GLY D O 1
ATOM 14258 N N . THR D 1 677 ? 145.640 157.167 106.135 1.00 15.38 677 THR D N 1
ATOM 14259 C CA . THR D 1 677 ? 144.298 157.503 106.586 1.00 12.09 677 THR D CA 1
ATOM 14260 C C . THR D 1 677 ? 144.161 157.274 108.085 1.00 10.39 677 THR D C 1
ATOM 14261 O O . THR D 1 677 ? 144.527 156.217 108.601 1.00 15.37 677 THR D O 1
ATOM 14265 N N . ARG D 1 678 ? 143.604 158.260 108.776 1.00 13.50 678 ARG D N 1
ATOM 14266 C CA . ARG D 1 678 ? 143.500 158.243 110.227 1.00 13.32 678 ARG D CA 1
ATOM 14267 C C . ARG D 1 678 ? 142.114 157.752 110.621 1.00 14.77 678 ARG D C 1
ATOM 14268 O O . ARG D 1 678 ? 141.108 158.381 110.283 1.00 18.17 678 ARG D O 1
ATOM 14276 N N . ILE D 1 679 ? 142.063 156.620 111.315 1.00 11.33 679 ILE D N 1
ATOM 14277 C CA . ILE D 1 679 ? 140.775 156.097 111.747 1.00 13.75 679 ILE D CA 1
ATOM 14278 C C . ILE D 1 679 ? 140.222 156.934 112.891 1.00 14.31 679 ILE D C 1
ATOM 14279 O O . ILE D 1 679 ? 139.066 157.367 112.866 1.00 13.16 679 ILE D O 1
ATOM 14284 N N . ASN D 1 680 ? 141.050 157.198 113.898 1.00 13.84 680 ASN D N 1
ATOM 14285 C CA . ASN D 1 680 ? 140.608 157.876 115.112 1.00 11.84 680 ASN D CA 1
ATOM 14286 C C . ASN D 1 680 ? 141.723 158.799 115.580 1.00 7.32 680 ASN D C 1
ATOM 14287 O O . ASN D 1 680 ? 142.703 158.344 116.189 1.00 12.78 680 ASN D O 1
ATOM 14292 N N . PRO D 1 681 ? 141.620 160.094 115.288 1.00 13.89 681 PRO D N 1
ATOM 14293 C CA . PRO D 1 681 ? 142.692 161.027 115.669 1.00 10.47 681 PRO D CA 1
ATOM 14294 C C . PRO D 1 681 ? 142.984 161.085 117.160 1.00 9.55 681 PRO D C 1
ATOM 14295 O O . PRO D 1 681 ? 144.139 161.316 117.531 1.00 12.46 681 PRO D O 1
ATOM 14299 N N . MET D 1 682 ? 141.993 160.899 118.033 1.00 11.53 682 MET D N 1
ATOM 14300 C CA . MET D 1 682 ? 142.283 160.960 119.463 1.00 10.22 682 MET D CA 1
ATOM 14301 C C . MET D 1 682 ? 143.125 159.761 119.887 1.00 8.06 682 MET D C 1
ATOM 14302 O O . MET D 1 682 ? 144.125 159.900 120.602 1.00 11.41 682 MET D O 1
ATOM 14307 N N . ILE D 1 683 ? 142.741 158.571 119.431 1.00 9.66 683 ILE D N 1
ATOM 14308 C CA . ILE D 1 683 ? 143.532 157.377 119.703 1.00 8.29 683 ILE D CA 1
ATOM 14309 C C . ILE D 1 683 ? 144.926 157.506 119.099 1.00 7.30 683 ILE D C 1
ATOM 14310 O O . ILE D 1 683 ? 145.927 157.120 119.717 1.00 13.13 683 ILE D O 1
ATOM 14315 N N . ILE D 1 684 ? 145.013 158.045 117.882 1.00 6.25 684 ILE D N 1
ATOM 14316 C CA . ILE D 1 684 ? 146.312 158.233 117.245 1.00 7.92 684 ILE D CA 1
ATOM 14317 C C . ILE D 1 684 ? 147.185 159.146 118.090 1.00 7.05 684 ILE D C 1
ATOM 14318 O O . ILE D 1 684 ? 148.381 158.891 118.280 1.00 8.85 684 ILE D O 1
ATOM 14323 N N . GLU D 1 685 ? 146.606 160.238 118.589 1.00 5.83 685 GLU D N 1
ATOM 14324 C CA . GLU D 1 685 ? 147.348 161.150 119.446 1.00 7.32 685 GLU D CA 1
ATOM 14325 C C . GLU D 1 685 ? 147.859 160.436 120.681 1.00 7.15 685 GLU D C 1
ATOM 14326 O O . GLU D 1 685 ? 149.006 160.631 121.091 1.00 7.99 685 GLU D O 1
ATOM 14332 N N . GLY D 1 686 ? 146.995 159.649 121.321 1.00 4.85 686 GLY D N 1
ATOM 14333 C CA . GLY D 1 686 ? 147.426 158.909 122.493 1.00 8.31 686 GLY D CA 1
ATOM 14334 C C . GLY D 1 686 ? 148.581 157.980 122.187 1.00 5.44 686 GLY D C 1
ATOM 14335 O O . GLY D 1 686 ? 149.548 157.898 122.949 1.00 9.76 686 GLY D O 1
ATOM 14336 N N . GLN D 1 687 ? 148.493 157.264 121.067 1.00 8.94 687 GLN D N 1
ATOM 14337 C CA . GLN D 1 687 ? 149.562 156.350 120.676 1.00 8.98 687 GLN D CA 1
ATOM 14338 C C . GLN D 1 687 ? 150.877 157.094 120.497 1.00 5.03 687 GLN D C 1
ATOM 14339 O O . GLN D 1 687 ? 151.925 156.676 121.010 1.00 8.22 687 GLN D O 1
ATOM 14345 N N . ILE D 1 688 ? 150.847 158.159 119.750 1.00 6.20 688 ILE D N 1
ATOM 14346 C CA . ILE D 1 688 ? 152.083 158.960 119.611 1.00 8.25 688 ILE D CA 1
ATOM 14347 C C . ILE D 1 688 ? 152.586 159.401 120.988 1.00 5.36 688 ILE D C 1
ATOM 14348 O O . ILE D 1 688 ? 153.704 159.102 121.307 1.00 10.79 688 ILE D O 1
ATOM 14353 N N . HIS D 1 689 ? 151.738 160.051 121.758 1.00 7.07 689 HIS D N 1
ATOM 14354 C CA . HIS D 1 689 ? 152.214 160.611 123.018 1.00 6.89 689 HIS D CA 1
ATOM 14355 C C . HIS D 1 689 ? 152.887 159.545 123.870 1.00 5.80 689 HIS D C 1
ATOM 14356 O O . HIS D 1 689 ? 153.943 159.789 124.474 1.00 7.27 689 HIS D O 1
ATOM 14363 N N . GLY D 1 690 ? 152.278 158.364 123.951 1.00 4.93 690 GLY D N 1
ATOM 14364 C CA . GLY D 1 690 ? 152.898 157.287 124.695 1.00 6.51 690 GLY D CA 1
ATOM 14365 C C . GLY D 1 690 ? 154.251 156.917 124.126 1.00 5.72 690 GLY D C 1
ATOM 14366 O O . GLY D 1 690 ? 155.217 156.716 124.868 1.00 12.82 690 GLY D O 1
ATOM 14367 N N . GLY D 1 691 ? 154.345 156.842 122.797 1.00 7.57 691 GLY D N 1
ATOM 14368 C CA . GLY D 1 691 ? 155.636 156.587 122.180 1.00 7.77 691 GLY D CA 1
ATOM 14369 C C . GLY D 1 691 ? 156.664 157.653 122.506 1.00 5.04 691 GLY D C 1
ATOM 14370 O O . GLY D 1 691 ? 157.841 157.353 122.697 1.00 9.95 691 GLY D O 1
ATOM 14371 N N . LEU D 1 692 ? 156.251 158.916 122.614 1.00 6.37 692 LEU D N 1
ATOM 14372 C CA . LEU D 1 692 ? 157.202 160.019 122.904 1.00 5.70 692 LEU D CA 1
ATOM 14373 C C . LEU D 1 692 ? 157.732 159.853 124.317 1.00 6.03 692 LEU D C 1
ATOM 14374 O O . LEU D 1 692 ? 158.936 159.958 124.520 1.00 7.95 692 LEU D O 1
ATOM 14379 N N . VAL D 1 693 ? 156.831 159.505 125.212 1.00 6.80 693 VAL D N 1
ATOM 14380 C CA . VAL D 1 693 ? 157.305 159.243 126.563 1.00 6.43 693 VAL D CA 1
ATOM 14381 C C . VAL D 1 693 ? 158.314 158.100 126.556 1.00 6.58 693 VAL D C 1
ATOM 14382 O O . VAL D 1 693 ? 159.351 158.172 127.221 1.00 10.82 693 VAL D O 1
ATOM 14386 N N . ASP D 1 694 ? 158.075 157.006 125.851 1.00 11.18 694 ASP D N 1
ATOM 14387 C CA . ASP D 1 694 ? 159.070 155.900 125.712 1.00 9.33 694 ASP D CA 1
ATOM 14388 C C . ASP D 1 694 ? 160.423 156.402 125.213 1.00 9.42 694 ASP D C 1
ATOM 14389 O O . ASP D 1 694 ? 161.447 155.917 125.701 1.00 12.92 694 ASP D O 1
ATOM 14394 N N . GLY D 1 695 ? 160.412 157.239 124.186 1.00 9.73 695 GLY D N 1
ATOM 14395 C CA . GLY D 1 695 ? 161.661 157.708 123.608 1.00 9.14 695 GLY D CA 1
ATOM 14396 C C . GLY D 1 695 ? 162.436 158.522 124.596 1.00 9.54 695 GLY D C 1
ATOM 14397 O O . GLY D 1 695 ? 163.631 158.362 124.640 1.00 11.32 695 GLY D O 1
ATOM 14398 N N . ILE D 1 696 ? 161.740 159.377 125.333 1.00 13.13 696 ILE D N 1
ATOM 14399 C CA . ILE D 1 696 ? 162.410 160.218 126.347 1.00 8.67 696 ILE D CA 1
ATOM 14400 C C . ILE D 1 696 ? 162.999 159.297 127.402 1.00 11.27 696 ILE D C 1
ATOM 14401 O O . ILE D 1 696 ? 164.088 159.606 127.869 1.00 16.31 696 ILE D O 1
ATOM 14406 N N . GLY D 1 697 ? 162.261 158.261 127.786 1.00 9.03 697 GLY D N 1
ATOM 14407 C CA . GLY D 1 697 ? 162.717 157.333 128.813 1.00 10.73 697 GLY D CA 1
ATOM 14408 C C . GLY D 1 697 ? 163.983 156.652 128.360 1.00 10.04 697 GLY D C 1
ATOM 14409 O O . GLY D 1 697 ? 164.925 156.670 129.101 1.00 14.82 697 GLY D O 1
ATOM 14410 N N . MET D 1 698 ? 164.011 156.166 127.128 1.00 13.50 698 MET D N 1
ATOM 14411 C CA . MET D 1 698 ? 165.229 155.521 126.575 1.00 12.31 698 MET D CA 1
ATOM 14412 C C . MET D 1 698 ? 166.344 156.548 126.395 1.00 10.02 698 MET D C 1
ATOM 14413 O O . MET D 1 698 ? 167.418 156.336 126.870 1.00 14.78 698 MET D O 1
ATOM 14418 N N . ALA D 1 699 ? 166.021 157.694 125.845 1.00 12.07 699 ALA D N 1
ATOM 14419 C CA . ALA D 1 699 ? 167.088 158.665 125.581 1.00 10.58 699 ALA D CA 1
ATOM 14420 C C . ALA D 1 699 ? 167.701 159.108 126.911 1.00 11.80 699 ALA D C 1
ATOM 14421 O O . ALA D 1 699 ? 168.894 159.288 126.952 1.00 15.13 699 ALA D O 1
ATOM 14423 N N . LEU D 1 700 ? 166.899 159.222 127.958 1.00 11.53 700 LEU D N 1
ATOM 14424 C CA . LEU D 1 700 ? 167.419 159.891 129.170 1.00 10.80 700 LEU D CA 1
ATOM 14425 C C . LEU D 1 700 ? 167.684 159.051 130.409 1.00 11.32 700 LEU D C 1
ATOM 14426 O O . LEU D 1 700 ? 168.502 159.477 131.211 1.00 16.45 700 LEU D O 1
ATOM 14431 N N . MET D 1 701 ? 166.949 157.989 130.625 1.00 10.59 701 MET D N 1
ATOM 14432 C CA . MET D 1 701 ? 167.088 157.348 131.957 1.00 14.60 701 MET D CA 1
ATOM 14433 C C . MET D 1 701 ? 166.970 155.836 131.960 1.00 10.77 701 MET D C 1
ATOM 14434 O O . MET D 1 701 ? 167.488 155.224 132.854 1.00 15.29 701 MET D O 1
ATOM 14439 N N . GLU D 1 702 ? 166.238 155.292 131.025 1.00 12.09 702 GLU D N 1
ATOM 14440 C CA . GLU D 1 702 ? 165.941 153.858 131.049 1.00 11.00 702 GLU D CA 1
ATOM 14441 C C . GLU D 1 702 ? 167.128 153.043 130.626 1.00 10.50 702 GLU D C 1
ATOM 14442 O O . GLU D 1 702 ? 167.753 153.335 129.624 1.00 13.84 702 GLU D O 1
ATOM 14448 N N . MET D 1 703 ? 167.361 152.048 131.425 1.00 10.95 703 MET D N 1
ATOM 14449 C CA . MET D 1 703 ? 168.387 151.080 131.079 1.00 12.71 703 MET D CA 1
ATOM 14450 C C . MET D 1 703 ? 168.333 149.924 132.057 1.00 11.47 703 MET D C 1
ATOM 14451 O O . MET D 1 703 ? 168.194 150.132 133.261 1.00 15.89 703 MET D O 1
ATOM 14456 N N . ILE D 1 704 ? 168.452 148.716 131.530 1.00 10.67 704 ILE D N 1
ATOM 14457 C CA . ILE D 1 704 ? 168.666 147.529 132.340 1.00 14.70 704 ILE D CA 1
ATOM 14458 C C . ILE D 1 704 ? 170.165 147.270 132.300 1.00 12.61 704 ILE D C 1
ATOM 14459 O O . ILE D 1 704 ? 170.696 146.780 131.303 1.00 16.33 704 ILE D O 1
ATOM 14464 N N . ALA D 1 705 ? 170.850 147.615 133.378 1.00 16.64 705 ALA D N 1
ATOM 14465 C CA . ALA D 1 705 ? 172.290 147.462 133.460 1.00 13.76 705 ALA D CA 1
ATOM 14466 C C . ALA D 1 705 ? 172.636 146.217 134.259 1.00 17.18 705 ALA D C 1
ATOM 14467 O O . ALA D 1 705 ? 171.885 145.792 135.138 1.00 18.65 705 ALA D O 1
ATOM 14469 N N . PHE D 1 706 ? 173.782 145.635 133.936 1.00 17.25 706 PHE D N 1
ATOM 14470 C CA . PHE D 1 706 ? 174.297 144.462 134.618 1.00 14.27 706 PHE D CA 1
ATOM 14471 C C . PHE D 1 706 ? 175.681 144.776 135.156 1.00 19.43 706 PHE D C 1
ATOM 14472 O O . PHE D 1 706 ? 176.483 145.423 134.480 1.00 21.81 706 PHE D O 1
ATOM 14480 N N . ASP D 1 707 ? 175.929 144.284 136.358 1.00 22.12 707 ASP D N 1
ATOM 14481 C CA . ASP D 1 707 ? 177.294 144.429 136.917 1.00 23.72 707 ASP D CA 1
ATOM 14482 C C . ASP D 1 707 ? 178.196 143.350 136.308 1.00 25.26 707 ASP D C 1
ATOM 14483 O O . ASP D 1 707 ? 177.693 142.511 135.558 1.00 25.72 707 ASP D O 1
ATOM 14488 N N . GLU D 1 708 ? 179.476 143.370 136.649 1.00 31.65 708 GLU D N 1
ATOM 14489 C CA . GLU D 1 708 ? 180.460 142.414 136.087 1.00 33.10 708 GLU D CA 1
ATOM 14490 C C . GLU D 1 708 ? 180.069 140.994 136.494 1.00 30.84 708 GLU D C 1
ATOM 14491 O O . GLU D 1 708 ? 180.294 140.080 135.691 1.00 33.50 708 GLU D O 1
ATOM 14497 N N . ASP D 1 709 ? 179.503 140.819 137.688 1.00 27.95 709 ASP D N 1
ATOM 14498 C CA . ASP D 1 709 ? 179.042 139.485 138.170 1.00 26.87 709 ASP D CA 1
ATOM 14499 C C . ASP D 1 709 ? 177.757 139.021 137.485 1.00 26.85 709 ASP D C 1
ATOM 14500 O O . ASP D 1 709 ? 177.359 137.883 137.716 1.00 27.90 709 ASP D O 1
ATOM 14505 N N . GLY D 1 710 ? 177.101 139.885 136.724 1.00 21.65 710 GLY D N 1
ATOM 14506 C CA . GLY D 1 710 ? 175.920 139.412 135.978 1.00 21.03 710 GLY D CA 1
ATOM 14507 C C . GLY D 1 710 ? 174.636 139.710 136.700 1.00 19.16 710 GLY D C 1
ATOM 14508 O O . GLY D 1 710 ? 173.588 139.378 136.166 1.00 20.80 710 GLY D O 1
ATOM 14509 N N . ASN D 1 711 ? 174.736 140.377 137.845 1.00 20.98 711 ASN D N 1
ATOM 14510 C CA . ASN D 1 711 ? 173.528 140.804 138.587 1.00 22.29 711 ASN D CA 1
ATOM 14511 C C . ASN D 1 711 ? 172.796 141.854 137.754 1.00 18.63 711 ASN D C 1
ATOM 14512 O O . ASN D 1 711 ? 173.448 142.782 137.290 1.00 21.21 711 ASN D O 1
ATOM 14517 N N . CYS D 1 712 ? 171.505 141.660 137.538 1.00 17.27 712 CYS D N 1
ATOM 14518 C CA . CYS D 1 712 ? 170.730 142.675 136.844 1.00 18.67 712 CYS D CA 1
ATOM 14519 C C . CYS D 1 712 ? 170.560 143.874 137.760 1.00 17.89 712 CYS D C 1
ATOM 14520 O O . CYS D 1 712 ? 169.965 143.762 138.835 1.00 22.76 712 CYS D O 1
ATOM 14523 N N . LEU D 1 713 ? 171.104 145.013 137.346 1.00 18.53 713 LEU D N 1
ATOM 14524 C CA . LEU D 1 713 ? 170.985 146.239 138.118 1.00 18.48 713 LEU D CA 1
ATOM 14525 C C . LEU D 1 713 ? 169.673 146.966 137.869 1.00 19.00 713 LEU D C 1
ATOM 14526 O O . LEU D 1 713 ? 169.404 147.964 138.540 1.00 21.84 713 LEU D O 1
ATOM 14531 N N . GLY D 1 714 ? 168.853 146.491 136.940 1.00 19.64 714 GLY D N 1
ATOM 14532 C CA . GLY D 1 714 ? 167.572 147.108 136.668 1.00 18.04 714 GLY D CA 1
ATOM 14533 C C . GLY D 1 714 ? 166.403 146.187 136.940 1.00 17.84 714 GLY D C 1
ATOM 14534 O O . GLY D 1 714 ? 165.452 146.139 136.157 1.00 19.66 714 GLY D O 1
ATOM 14535 N N . GLY D 1 715 ? 166.460 145.450 138.042 1.00 16.36 715 GLY D N 1
ATOM 14536 C CA . GLY D 1 715 ? 165.437 144.496 138.406 1.00 14.72 715 GLY D CA 1
ATOM 14537 C C . GLY D 1 715 ? 164.253 145.066 139.153 1.00 14.18 715 GLY D C 1
ATOM 14538 O O . GLY D 1 715 ? 163.467 144.304 139.720 1.00 18.68 715 GLY D O 1
ATOM 14539 N N . SER D 1 716 ? 164.103 146.383 139.185 1.00 15.92 716 SER D N 1
ATOM 14540 C CA . SER D 1 716 ? 162.981 146.992 139.876 1.00 11.44 716 SER D CA 1
ATOM 14541 C C . SER D 1 716 ? 162.738 148.370 139.289 1.00 12.51 716 SER D C 1
ATOM 14542 O O . SER D 1 716 ? 163.582 148.923 138.580 1.00 16.24 716 SER D O 1
ATOM 14545 N N . LEU D 1 717 ? 161.563 148.912 139.590 1.00 11.29 717 LEU D N 1
ATOM 14546 C CA . LEU D 1 717 ? 161.242 150.268 139.188 1.00 12.17 717 LEU D CA 1
ATOM 14547 C C . LEU D 1 717 ? 162.026 151.308 139.970 1.00 15.13 717 LEU D C 1
ATOM 14548 O O . LEU D 1 717 ? 161.982 152.487 139.612 1.00 19.78 717 LEU D O 1
ATOM 14553 N N . MET D 1 718 ? 162.727 150.907 141.031 1.00 14.66 718 MET D N 1
ATOM 14554 C CA . MET D 1 718 ? 163.707 151.803 141.630 1.00 19.17 718 MET D CA 1
ATOM 14555 C C . MET D 1 718 ? 164.920 151.961 140.725 1.00 20.13 718 MET D C 1
ATOM 14556 O O . MET D 1 718 ? 165.487 153.052 140.621 1.00 22.00 718 MET D O 1
ATOM 14561 N N . ASP D 1 719 ? 165.333 150.880 140.066 1.00 17.53 719 ASP D N 1
ATOM 14562 C CA . ASP D 1 719 ? 166.534 150.880 139.244 1.00 17.50 719 ASP D CA 1
ATOM 14563 C C . ASP D 1 719 ? 166.260 151.048 137.760 1.00 15.85 719 ASP D C 1
ATOM 14564 O O . ASP D 1 719 ? 167.112 151.579 137.043 1.00 19.17 719 ASP D O 1
ATOM 14569 N N . TYR D 1 720 ? 165.109 150.605 137.280 1.00 12.36 720 TYR D N 1
ATOM 14570 C CA . TYR D 1 720 ? 164.689 150.862 135.909 1.00 10.55 720 TYR D CA 1
ATOM 14571 C C . TYR D 1 720 ? 163.724 152.037 135.949 1.00 11.23 720 TYR D C 1
ATOM 14572 O O . TYR D 1 720 ? 162.561 151.885 136.325 1.00 13.34 720 TYR D O 1
ATOM 14581 N N . LEU D 1 721 ? 164.208 153.202 135.539 1.00 11.24 721 LEU D N 1
ATOM 14582 C CA . LEU D 1 721 ? 163.500 154.458 135.745 1.00 12.75 721 LEU D CA 1
ATOM 14583 C C . LEU D 1 721 ? 162.639 154.749 134.526 1.00 11.69 721 LEU D C 1
ATOM 14584 O O . LEU D 1 721 ? 163.158 154.980 133.431 1.00 16.74 721 LEU D O 1
ATOM 14589 N N . ILE D 1 722 ? 161.328 154.732 134.719 1.00 12.60 722 ILE D N 1
ATOM 14590 C CA . ILE D 1 722 ? 160.369 155.020 133.660 1.00 10.50 722 ILE D CA 1
ATOM 14591 C C . ILE D 1 722 ? 159.925 156.466 133.824 1.00 10.72 722 ILE D C 1
ATOM 14592 O O . ILE D 1 722 ? 159.691 156.911 134.953 1.00 16.35 722 ILE D O 1
ATOM 14597 N N . PRO D 1 723 ? 159.807 157.232 132.744 1.00 11.53 723 PRO D N 1
ATOM 14598 C CA . PRO D 1 723 ? 159.463 158.648 132.890 1.00 12.32 723 PRO D CA 1
ATOM 14599 C C . PRO D 1 723 ? 158.164 158.824 133.660 1.00 8.45 723 PRO D C 1
ATOM 14600 O O . PRO D 1 723 ? 157.188 158.107 133.446 1.00 11.45 723 PRO D O 1
ATOM 14604 N N . THR D 1 724 ? 158.167 159.774 134.578 1.00 12.59 724 THR D N 1
ATOM 14605 C CA . THR D 1 724 ? 156.926 160.210 135.192 1.00 12.96 724 THR D CA 1
ATOM 14606 C C . THR D 1 724 ? 156.352 161.363 134.381 1.00 9.72 724 THR D C 1
ATOM 14607 O O . THR D 1 724 ? 156.984 161.883 133.464 1.00 11.60 724 THR D O 1
ATOM 14611 N N . ALA D 1 725 ? 155.143 161.781 134.745 1.00 8.36 725 ALA D N 1
ATOM 14612 C CA . ALA D 1 725 ? 154.558 162.938 134.088 1.00 11.79 725 ALA D CA 1
ATOM 14613 C C . ALA D 1 725 ? 155.454 164.162 134.204 1.00 10.13 725 ALA D C 1
ATOM 14614 O O . ALA D 1 725 ? 155.369 165.059 133.362 1.00 16.14 725 ALA D O 1
ATOM 14616 N N . MET D 1 726 ? 156.316 164.213 135.221 1.00 14.00 726 MET D N 1
ATOM 14617 C CA . MET D 1 726 ? 157.196 165.355 135.424 1.00 15.74 726 MET D CA 1
ATOM 14618 C C . MET D 1 726 ? 158.404 165.371 134.496 1.00 17.59 726 MET D C 1
ATOM 14619 O O . MET D 1 726 ? 159.032 166.423 134.350 1.00 21.56 726 MET D O 1
ATOM 14624 N N . GLU D 1 727 ? 158.761 164.244 133.884 1.00 15.69 727 GLU D N 1
ATOM 14625 C CA . GLU D 1 727 ? 159.924 164.205 133.007 1.00 15.42 727 GLU D CA 1
ATOM 14626 C C . GLU D 1 727 ? 159.607 164.600 131.576 1.00 15.37 727 GLU D C 1
ATOM 14627 O O . GLU D 1 727 ? 160.532 164.791 130.783 1.00 18.72 727 GLU D O 1
ATOM 14633 N N . VAL D 1 728 ? 158.335 164.733 131.231 1.00 14.39 728 VAL D N 1
ATOM 14634 C CA . VAL D 1 728 ? 157.944 164.816 129.833 1.00 14.37 728 VAL D CA 1
ATOM 14635 C C . VAL D 1 728 ? 157.167 166.102 129.614 1.00 12.08 728 VAL D C 1
ATOM 14636 O O . VAL D 1 728 ? 156.445 166.553 130.511 1.00 13.22 728 VAL D O 1
ATOM 14640 N N . PRO D 1 729 ? 157.269 166.702 128.442 1.00 12.07 729 PRO D N 1
ATOM 14641 C CA . PRO D 1 729 ? 156.562 167.952 128.185 1.00 14.90 729 PRO D CA 1
ATOM 14642 C C . PRO D 1 729 ? 155.123 167.700 127.760 1.00 14.06 729 PRO D C 1
ATOM 14643 O O . PRO D 1 729 ? 154.686 166.567 127.565 1.00 12.57 729 PRO D O 1
ATOM 14647 N N . HIS D 1 730 ? 154.393 168.812 127.606 1.00 15.47 730 HIS D N 1
ATOM 14648 C CA . HIS D 1 730 ? 153.058 168.752 126.981 1.00 12.31 730 HIS D CA 1
ATOM 14649 C C . HIS D 1 730 ? 153.372 168.509 125.497 1.00 12.83 730 HIS D C 1
ATOM 14650 O O . HIS D 1 730 ? 153.837 169.425 124.837 1.00 17.12 730 HIS D O 1
ATOM 14657 N N . PHE D 1 731 ? 153.110 167.332 124.987 1.00 11.34 731 PHE D N 1
ATOM 14658 C CA . PHE D 1 731 ? 153.460 166.957 123.626 1.00 14.40 731 PHE D CA 1
ATOM 14659 C C . PHE D 1 731 ? 152.630 167.727 122.606 1.00 13.67 731 PHE D C 1
ATOM 14660 O O . PHE D 1 731 ? 151.457 168.028 122.829 1.00 15.42 731 PHE D O 1
ATOM 14668 N N . GLU D 1 732 ? 153.258 168.004 121.471 1.00 14.03 732 GLU D N 1
ATOM 14669 C CA . GLU D 1 732 ? 152.554 168.665 120.360 1.00 9.16 732 GLU D CA 1
ATOM 14670 C C . GLU D 1 732 ? 152.676 167.759 119.145 1.00 15.03 732 GLU D C 1
ATOM 14671 O O . GLU D 1 732 ? 153.740 167.191 118.923 1.00 15.11 732 GLU D O 1
ATOM 14677 N N . THR D 1 733 ? 151.602 167.614 118.409 1.00 13.10 733 THR D N 1
ATOM 14678 C CA . THR D 1 733 ? 151.639 166.665 117.289 1.00 20.00 733 THR D CA 1
ATOM 14679 C C . THR D 1 733 ? 150.982 167.290 116.080 1.00 18.09 733 THR D C 1
ATOM 14680 O O . THR D 1 733 ? 150.119 168.122 116.254 1.00 18.54 733 THR D O 1
ATOM 14684 N N . GLY D 1 734 ? 151.487 166.937 114.926 1.00 16.66 734 GLY D N 1
ATOM 14685 C CA . GLY D 1 734 ? 150.822 167.330 113.693 1.00 13.91 734 GLY D CA 1
ATOM 14686 C C . GLY D 1 734 ? 150.736 166.077 112.869 1.00 13.56 734 GLY D C 1
ATOM 14687 O O . GLY D 1 734 ? 151.144 165.005 113.327 1.00 17.25 734 GLY D O 1
ATOM 14688 N N . HIS D 1 735 ? 150.199 166.208 111.683 1.00 14.23 735 HIS D N 1
ATOM 14689 C CA . HIS D 1 735 ? 150.060 165.037 110.841 1.00 15.38 735 HIS D CA 1
ATOM 14690 C C . HIS D 1 735 ? 149.912 165.469 109.398 1.00 13.50 735 HIS D C 1
ATOM 14691 O O . HIS D 1 735 ? 149.444 166.568 109.101 1.00 16.52 735 HIS D O 1
ATOM 14698 N N . THR D 1 736 ? 150.309 164.578 108.518 1.00 15.90 736 THR D N 1
ATOM 14699 C CA . THR D 1 736 ? 149.967 164.640 107.115 1.00 15.63 736 THR D CA 1
ATOM 14700 C C . THR D 1 736 ? 149.354 163.296 106.766 1.00 16.36 736 THR D C 1
ATOM 14701 O O . THR D 1 736 ? 149.624 162.295 107.430 1.00 17.04 736 THR D O 1
ATOM 14705 N N . VAL D 1 737 ? 148.497 163.275 105.760 1.00 16.04 737 VAL D N 1
ATOM 14706 C CA . VAL D 1 737 ? 147.854 162.040 105.339 1.00 13.62 737 VAL D CA 1
ATOM 14707 C C . VAL D 1 737 ? 148.413 161.671 103.978 1.00 16.26 737 VAL D C 1
ATOM 14708 O O . VAL D 1 737 ? 148.109 162.319 102.971 1.00 19.61 737 VAL D O 1
ATOM 14712 N N . THR D 1 738 ? 149.243 160.634 103.953 1.00 14.95 738 THR D N 1
ATOM 14713 C CA . THR D 1 738 ? 149.732 160.022 102.722 1.00 16.91 738 THR D CA 1
ATOM 14714 C C . THR D 1 738 ? 149.291 158.568 102.792 1.00 12.78 738 THR D C 1
ATOM 14715 O O . THR D 1 738 ? 150.000 157.721 103.355 1.00 15.67 738 THR D O 1
ATOM 14719 N N . PRO D 1 739 ? 148.124 158.239 102.249 1.00 16.12 739 PRO D N 1
ATOM 14720 C CA . PRO D 1 739 ? 147.574 156.895 102.444 1.00 14.11 739 PRO D CA 1
ATOM 14721 C C . PRO D 1 739 ? 148.474 155.825 101.855 1.00 13.50 739 PRO D C 1
ATOM 14722 O O . PRO D 1 739 ? 149.210 156.055 100.893 1.00 19.14 739 PRO D O 1
ATOM 14726 N N . SER D 1 740 ? 148.420 154.654 102.456 1.00 15.31 740 SER D N 1
ATOM 14727 C CA . SER D 1 740 ? 149.056 153.499 101.862 1.00 13.95 740 SER D CA 1
ATOM 14728 C C . SER D 1 740 ? 148.233 153.068 100.657 1.00 15.32 740 SER D C 1
ATOM 14729 O O . SER D 1 740 ? 147.045 152.765 100.811 1.00 18.37 740 SER D O 1
ATOM 14732 N N . PRO D 1 741 ? 148.802 153.048 99.451 1.00 14.82 741 PRO D N 1
ATOM 14733 C CA . PRO D 1 741 ? 148.014 152.629 98.283 1.00 14.77 741 PRO D CA 1
ATOM 14734 C C . PRO D 1 741 ? 147.509 151.202 98.371 1.00 14.60 741 PRO D C 1
ATOM 14735 O O . PRO D 1 741 ? 146.412 150.915 97.880 1.00 18.71 741 PRO D O 1
ATOM 14739 N N . HIS D 1 742 ? 148.274 150.296 98.970 1.00 12.57 742 HIS D N 1
ATOM 14740 C CA . HIS D 1 742 ? 147.911 148.888 98.995 1.00 13.57 742 HIS D CA 1
ATOM 14741 C C . HIS D 1 742 ? 146.973 148.536 100.140 1.00 16.72 742 HIS D C 1
ATOM 14742 O O . HIS D 1 742 ? 146.552 147.380 100.239 1.00 16.72 742 HIS D O 1
ATOM 14749 N N . HIS D 1 743 ? 146.647 149.491 100.998 1.00 12.98 743 HIS D N 1
ATOM 14750 C CA . HIS D 1 743 ? 145.726 149.256 102.101 1.00 14.33 743 HIS D CA 1
ATOM 14751 C C . HIS D 1 743 ? 144.300 149.604 101.687 1.00 12.63 743 HIS D C 1
ATOM 14752 O O . HIS D 1 743 ? 144.071 150.650 101.075 1.00 16.13 743 HIS D O 1
ATOM 14759 N N . PRO D 1 744 ? 143.337 148.752 102.047 1.00 13.19 744 PRO D N 1
ATOM 14760 C CA . PRO D 1 744 ? 141.943 148.993 101.634 1.00 12.30 744 PRO D CA 1
ATOM 14761 C C . PRO D 1 744 ? 141.399 150.337 102.060 1.00 11.65 744 PRO D C 1
ATOM 14762 O O . PRO D 1 744 ? 140.523 150.880 101.381 1.00 15.13 744 PRO D O 1
ATOM 14766 N N . ILE D 1 745 ? 141.860 150.883 103.181 1.00 12.84 745 ILE D N 1
ATOM 14767 C CA . ILE D 1 745 ? 141.430 152.202 103.609 1.00 8.31 745 ILE D CA 1
ATOM 14768 C C . ILE D 1 745 ? 142.596 153.179 103.692 1.00 12.86 745 ILE D C 1
ATOM 14769 O O . ILE D 1 745 ? 142.446 154.271 104.228 1.00 13.61 745 ILE D O 1
ATOM 14774 N N . GLY D 1 746 ? 143.756 152.807 103.160 1.00 14.14 746 GLY D N 1
ATOM 14775 C CA . GLY D 1 746 ? 144.886 153.706 103.110 1.00 9.19 746 GLY D CA 1
ATOM 14776 C C . GLY D 1 746 ? 145.509 154.026 104.445 1.00 10.92 746 GLY D C 1
ATOM 14777 O O . GLY D 1 746 ? 146.293 154.972 104.534 1.00 13.27 746 GLY D O 1
ATOM 14778 N N . ALA D 1 747 ? 145.192 153.264 105.484 1.00 11.39 747 ALA D N 1
ATOM 14779 C CA . ALA D 1 747 ? 145.739 153.503 106.808 1.00 11.27 747 ALA D CA 1
ATOM 14780 C C . ALA D 1 747 ? 147.028 152.719 106.997 1.00 12.29 747 ALA D C 1
ATOM 14781 O O . ALA D 1 747 ? 147.129 151.555 106.600 1.00 16.93 747 ALA D O 1
ATOM 14783 N N . LYS D 1 748 ? 148.007 153.365 107.608 1.00 8.68 748 LYS D N 1
ATOM 14784 C CA . LYS D 1 748 ? 149.239 152.722 108.028 1.00 9.00 748 LYS D CA 1
ATOM 14785 C C . LYS D 1 748 ? 149.270 152.628 109.546 1.00 10.14 748 LYS D C 1
ATOM 14786 O O . LYS D 1 748 ? 148.550 153.340 110.249 1.00 12.22 748 LYS D O 1
ATOM 14792 N N . GLY D 1 749 ? 150.124 151.740 110.045 1.00 10.70 749 GLY D N 1
ATOM 14793 C CA . GLY D 1 749 ? 150.305 151.637 111.479 1.00 11.51 749 GLY D CA 1
ATOM 14794 C C . GLY D 1 749 ? 150.880 152.911 112.067 1.00 8.75 749 GLY D C 1
ATOM 14795 O O . GLY D 1 749 ? 151.550 153.691 111.391 1.00 14.27 749 GLY D O 1
ATOM 14796 N N . ILE D 1 750 ? 150.583 153.139 113.343 1.00 8.80 750 ILE D N 1
ATOM 14797 C CA . ILE D 1 750 ? 151.098 154.302 114.053 1.00 7.99 750 ILE D CA 1
ATOM 14798 C C . ILE D 1 750 ? 151.620 153.914 115.431 1.00 10.39 750 ILE D C 1
ATOM 14799 O O . ILE D 1 750 ? 152.358 154.679 116.058 1.00 10.87 750 ILE D O 1
ATOM 14804 N N . GLY D 1 751 ? 151.247 152.725 115.903 1.00 8.73 751 GLY D N 1
ATOM 14805 C CA . GLY D 1 751 ? 151.388 152.430 117.321 1.00 14.74 751 GLY D CA 1
ATOM 14806 C C . GLY D 1 751 ? 152.801 152.631 117.835 1.00 9.70 751 GLY D C 1
ATOM 14807 O O . GLY D 1 751 ? 153.005 153.213 118.900 1.00 12.66 751 GLY D O 1
ATOM 14808 N N . GLU D 1 752 ? 153.791 152.175 117.077 1.00 9.54 752 GLU D N 1
ATOM 14809 C CA . GLU D 1 752 ? 155.184 152.232 117.491 1.00 8.79 752 GLU D CA 1
ATOM 14810 C C . GLU D 1 752 ? 155.941 153.411 116.908 1.00 10.48 752 GLU D C 1
ATOM 14811 O O . GLU D 1 752 ? 157.107 153.611 117.260 1.00 11.75 752 GLU D O 1
ATOM 14817 N N . SER D 1 753 ? 155.318 154.187 116.023 1.00 9.97 753 SER D N 1
ATOM 14818 C CA . SER D 1 753 ? 156.043 155.233 115.311 1.00 11.02 753 SER D CA 1
ATOM 14819 C C . SER D 1 753 ? 156.763 156.166 116.275 1.00 8.42 753 SER D C 1
ATOM 14820 O O . SER D 1 753 ? 157.964 156.414 116.135 1.00 11.74 753 SER D O 1
ATOM 14823 N N . ALA D 1 754 ? 156.042 156.699 117.260 1.00 8.27 754 ALA D N 1
ATOM 14824 C CA . ALA D 1 754 ? 156.660 157.664 118.157 1.00 10.00 754 ALA D CA 1
ATOM 14825 C C . ALA D 1 754 ? 157.815 157.042 118.922 1.00 9.31 754 ALA D C 1
ATOM 14826 O O . ALA D 1 754 ? 158.864 157.669 119.080 1.00 12.80 754 ALA D O 1
ATOM 14828 N N . THR D 1 755 ? 157.657 155.797 119.312 1.00 7.94 755 THR D N 1
ATOM 14829 C CA . THR D 1 755 ? 158.733 155.145 120.083 1.00 7.51 755 THR D CA 1
ATOM 14830 C C . THR D 1 755 ? 159.954 154.981 119.190 1.00 6.96 755 THR D C 1
ATOM 14831 O O . THR D 1 755 ? 161.053 155.051 119.689 1.00 6.77 755 THR D O 1
ATOM 14835 N N . VAL D 1 756 ? 159.715 154.709 117.926 1.00 9.54 756 VAL D N 1
ATOM 14836 C CA . VAL D 1 756 ? 160.811 154.521 116.983 1.00 8.29 756 VAL D CA 1
ATOM 14837 C C . VAL D 1 756 ? 161.552 155.831 116.765 1.00 6.37 756 VAL D C 1
ATOM 14838 O O . VAL D 1 756 ? 162.781 155.895 116.857 1.00 9.21 756 VAL D O 1
ATOM 14842 N N . GLY D 1 757 ? 160.808 156.900 116.480 1.00 8.04 757 GLY D N 1
ATOM 14843 C CA . GLY D 1 757 ? 161.437 158.133 116.045 1.00 9.12 757 GLY D CA 1
ATOM 14844 C C . GLY D 1 757 ? 161.939 159.034 117.151 1.00 7.43 757 GLY D C 1
ATOM 14845 O O . GLY D 1 757 ? 162.874 159.807 116.935 1.00 15.24 757 GLY D O 1
ATOM 14846 N N . SER D 1 758 ? 161.360 158.945 118.341 1.00 6.88 758 SER D N 1
ATOM 14847 C CA . SER D 1 758 ? 161.647 159.929 119.375 1.00 7.04 758 SER D CA 1
ATOM 14848 C C . SER D 1 758 ? 163.016 159.761 120.024 1.00 7.70 758 SER D C 1
ATOM 14849 O O . SER D 1 758 ? 163.613 160.760 120.425 1.00 11.64 758 SER D O 1
ATOM 14852 N N . PRO D 1 759 ? 163.497 158.523 120.287 1.00 8.37 759 PRO D N 1
ATOM 14853 C CA . PRO D 1 759 ? 164.805 158.347 120.898 1.00 8.79 759 PRO D CA 1
ATOM 14854 C C . PRO D 1 759 ? 165.888 159.103 120.120 1.00 9.08 759 PRO D C 1
ATOM 14855 O O . PRO D 1 759 ? 166.544 159.907 120.697 1.00 10.16 759 PRO D O 1
ATOM 14859 N N . PRO D 1 760 ? 166.043 158.904 118.796 1.00 8.08 760 PRO D N 1
ATOM 14860 C CA . PRO D 1 760 ? 167.049 159.667 118.044 1.00 7.36 760 PRO D CA 1
ATOM 14861 C C . PRO D 1 760 ? 166.800 161.156 118.081 1.00 7.37 760 PRO D C 1
ATOM 14862 O O . PRO D 1 760 ? 167.759 161.924 118.107 1.00 12.65 760 PRO D O 1
ATOM 14866 N N . ALA D 1 761 ? 165.544 161.593 118.114 1.00 7.94 761 ALA D N 1
ATOM 14867 C CA . ALA D 1 761 ? 165.270 163.018 118.263 1.00 9.54 761 ALA D CA 1
ATOM 14868 C C . ALA D 1 761 ? 165.790 163.546 119.600 1.00 8.83 761 ALA D C 1
ATOM 14869 O O . ALA D 1 761 ? 166.444 164.589 119.652 1.00 13.22 761 ALA D O 1
ATOM 14871 N N . VAL D 1 762 ? 165.540 162.818 120.689 1.00 10.02 762 VAL D N 1
ATOM 14872 C CA . VAL D 1 762 ? 165.965 163.274 122.011 1.00 9.24 762 VAL D CA 1
ATOM 14873 C C . VAL D 1 762 ? 167.482 163.233 122.129 1.00 6.85 762 VAL D C 1
ATOM 14874 O O . VAL D 1 762 ? 168.100 164.142 122.687 1.00 16.18 762 VAL D O 1
ATOM 14878 N N . VAL D 1 763 ? 168.106 162.179 121.611 1.00 9.56 763 VAL D N 1
ATOM 14879 C CA . VAL D 1 763 ? 169.559 162.082 121.657 1.00 8.05 763 VAL D CA 1
ATOM 14880 C C . VAL D 1 763 ? 170.192 163.157 120.790 1.00 12.03 763 VAL D C 1
ATOM 14881 O O . VAL D 1 763 ? 171.174 163.786 121.186 1.00 13.96 763 VAL D O 1
ATOM 14885 N N . ASN D 1 764 ? 169.655 163.375 119.589 1.00 9.84 764 ASN D N 1
ATOM 14886 C CA . ASN D 1 764 ? 170.138 164.459 118.753 1.00 9.52 764 ASN D CA 1
ATOM 14887 C C . ASN D 1 764 ? 169.990 165.788 119.468 1.00 10.21 764 ASN D C 1
ATOM 14888 O O . ASN D 1 764 ? 170.871 166.639 119.381 1.00 15.02 764 ASN D O 1
ATOM 14893 N N . ALA D 1 765 ? 168.881 165.985 120.178 1.00 8.63 765 ALA D N 1
ATOM 14894 C CA . ALA D 1 765 ? 168.693 167.226 120.917 1.00 11.52 765 ALA D CA 1
ATOM 14895 C C . ALA D 1 765 ? 169.740 167.372 122.011 1.00 11.11 765 ALA D C 1
ATOM 14896 O O . ALA D 1 765 ? 170.321 168.445 122.180 1.00 16.05 765 ALA D O 1
ATOM 14898 N N . VAL D 1 766 ? 170.001 166.302 122.757 1.00 8.67 766 VAL D N 1
ATOM 14899 C CA . VAL D 1 766 ? 170.996 166.375 123.823 1.00 10.55 766 VAL D CA 1
ATOM 14900 C C . VAL D 1 766 ? 172.382 166.624 123.247 1.00 12.17 766 VAL D C 1
ATOM 14901 O O . VAL D 1 766 ? 173.147 167.441 123.766 1.00 13.24 766 VAL D O 1
ATOM 14905 N N . VAL D 1 767 ? 172.733 165.917 122.174 1.00 14.53 767 VAL D N 1
ATOM 14906 C CA . VAL D 1 767 ? 174.029 166.115 121.531 1.00 14.92 767 VAL D CA 1
ATOM 14907 C C . VAL D 1 767 ? 174.144 167.536 120.992 1.00 15.09 767 VAL D C 1
ATOM 14908 O O . VAL D 1 767 ? 175.191 168.183 121.117 1.00 18.56 767 VAL D O 1
ATOM 14912 N N . ASP D 1 768 ? 173.068 168.046 120.392 1.00 17.01 768 ASP D N 1
ATOM 14913 C CA . ASP D 1 768 ? 173.058 169.413 119.888 1.00 18.66 768 ASP D CA 1
ATOM 14914 C C . ASP D 1 768 ? 173.246 170.410 121.022 1.00 17.77 768 ASP D C 1
ATOM 14915 O O . ASP D 1 768 ? 173.970 171.399 120.878 1.00 21.03 768 ASP D O 1
ATOM 14920 N N . ALA D 1 769 ? 172.600 170.159 122.160 1.00 18.28 769 ALA D N 1
ATOM 14921 C CA . ALA D 1 769 ? 172.792 170.996 123.336 1.00 15.89 769 ALA D CA 1
ATOM 14922 C C . ALA D 1 769 ? 174.234 170.939 123.820 1.00 16.40 769 ALA D C 1
ATOM 14923 O O . ALA D 1 769 ? 174.768 171.933 124.316 1.00 23.16 769 ALA D O 1
ATOM 14925 N N . LEU D 1 770 ? 174.864 169.769 123.717 1.00 15.78 770 LEU D N 1
ATOM 14926 C CA . LEU D 1 770 ? 176.256 169.589 124.110 1.00 18.94 770 LEU D CA 1
ATOM 14927 C C . LEU D 1 770 ? 177.245 170.111 123.075 1.00 20.25 770 LEU D C 1
ATOM 14928 O O . LEU D 1 770 ? 178.453 170.084 123.330 1.00 22.47 770 LEU D O 1
ATOM 14933 N N . ALA D 1 771 ? 176.765 170.534 121.907 1.00 21.53 771 ALA D N 1
ATOM 14934 C CA . ALA D 1 771 ? 177.618 171.175 120.898 1.00 21.53 771 ALA D CA 1
ATOM 14935 C C . ALA D 1 771 ? 178.702 172.082 121.471 1.00 22.57 771 ALA D C 1
ATOM 14936 O O . ALA D 1 771 ? 179.845 171.994 121.007 1.00 24.89 771 ALA D O 1
ATOM 14938 N N . PRO D 1 772 ? 178.433 172.956 122.446 1.00 23.58 772 PRO D N 1
ATOM 14939 C CA . PRO D 1 772 ? 179.515 173.795 122.989 1.00 22.58 772 PRO D CA 1
ATOM 14940 C C . PRO D 1 772 ? 180.676 172.997 123.541 1.00 23.74 772 PRO D C 1
ATOM 14941 O O . PRO D 1 772 ? 181.793 173.521 123.610 1.00 26.37 772 PRO D O 1
ATOM 14945 N N . TYR D 1 773 ? 180.454 171.751 123.939 1.00 22.88 773 TYR D N 1
ATOM 14946 C CA . TYR D 1 773 ? 181.505 170.908 124.482 1.00 20.69 773 TYR D CA 1
ATOM 14947 C C . TYR D 1 773 ? 182.163 170.042 123.424 1.00 21.64 773 TYR D C 1
ATOM 14948 O O . TYR D 1 773 ? 182.911 169.123 123.770 1.00 24.55 773 TYR D O 1
ATOM 14957 N N . GLY D 1 774 ? 181.896 170.308 122.149 1.00 24.92 774 GLY D N 1
ATOM 14958 C CA . GLY D 1 774 ? 182.487 169.528 121.081 1.00 24.31 774 GLY D CA 1
ATOM 14959 C C . GLY D 1 774 ? 182.039 168.087 121.038 1.00 23.65 774 GLY D C 1
ATOM 14960 O O . GLY D 1 774 ? 182.790 167.227 120.571 1.00 24.75 774 GLY D O 1
ATOM 14961 N N . VAL D 1 775 ? 180.835 167.799 121.513 1.00 22.09 775 VAL D N 1
ATOM 14962 C CA . VAL D 1 775 ? 180.318 166.438 121.556 1.00 19.83 775 VAL D CA 1
ATOM 14963 C C . VAL D 1 775 ? 179.610 166.148 120.241 1.00 20.74 775 VAL D C 1
ATOM 14964 O O . VAL D 1 775 ? 178.616 166.798 119.903 1.00 22.51 775 VAL D O 1
ATOM 14968 N N . ARG D 1 776 ? 180.127 165.181 119.489 1.00 19.31 776 ARG D N 1
ATOM 14969 C CA . ARG D 1 776 ? 179.419 164.721 118.304 1.00 20.08 776 ARG D CA 1
ATOM 14970 C C . ARG D 1 776 ? 178.465 163.582 118.612 1.00 19.52 776 ARG D C 1
ATOM 14971 O O . ARG D 1 776 ? 177.452 163.428 117.924 1.00 21.21 776 ARG D O 1
ATOM 14979 N N . HIS D 1 777 ? 178.760 162.782 119.627 1.00 16.66 777 HIS D N 1
ATOM 14980 C CA . HIS D 1 777 ? 177.866 161.701 119.992 1.00 15.87 777 HIS D CA 1
ATOM 14981 C C . HIS D 1 777 ? 177.965 161.451 121.487 1.00 16.89 777 HIS D C 1
ATOM 14982 O O . HIS D 1 777 ? 179.053 161.487 122.062 1.00 20.80 777 HIS D O 1
ATOM 14989 N N . ALA D 1 778 ? 176.818 161.217 122.106 1.00 17.94 778 ALA D N 1
ATOM 14990 C CA . ALA D 1 778 ? 176.747 160.661 123.445 1.00 17.55 778 ALA D CA 1
ATOM 14991 C C . ALA D 1 778 ? 175.675 159.590 123.428 1.00 15.90 778 ALA D C 1
ATOM 14992 O O . ALA D 1 778 ? 174.641 159.755 122.779 1.00 18.33 778 ALA D O 1
ATOM 14994 N N . ASP D 1 779 ? 175.932 158.496 124.123 1.00 16.43 779 ASP D N 1
ATOM 14995 C CA . ASP D 1 779 ? 175.035 157.355 124.114 1.00 16.45 779 ASP D CA 1
ATOM 14996 C C . ASP D 1 779 ? 173.995 157.475 125.216 1.00 15.44 779 ASP D C 1
ATOM 14997 O O . ASP D 1 779 ? 174.263 158.005 126.295 1.00 18.58 779 ASP D O 1
ATOM 15002 N N . MET D 1 780 ? 172.823 156.944 124.898 1.00 12.98 780 MET D N 1
ATOM 15003 C CA . MET D 1 780 ? 171.793 156.849 125.948 1.00 14.71 780 MET D CA 1
ATOM 15004 C C . MET D 1 780 ? 172.235 155.749 126.930 1.00 13.09 780 MET D C 1
ATOM 15005 O O . MET D 1 780 ? 173.097 154.968 126.567 1.00 15.53 780 MET D O 1
ATOM 15010 N N . PRO D 1 781 ? 171.690 155.681 128.157 1.00 14.52 781 PRO D N 1
ATOM 15011 C CA . PRO D 1 781 ? 170.773 156.694 128.641 1.00 12.26 781 PRO D CA 1
ATOM 15012 C C . PRO D 1 781 ? 171.550 157.985 128.876 1.00 13.84 781 PRO D C 1
ATOM 15013 O O . PRO D 1 781 ? 172.620 157.941 129.395 1.00 17.11 781 PRO D O 1
ATOM 15017 N N . LEU D 1 782 ? 170.942 159.101 128.567 1.00 12.62 782 LEU D N 1
ATOM 15018 C CA . LEU D 1 782 ? 171.596 160.375 128.834 1.00 12.75 782 LEU D CA 1
ATOM 15019 C C . LEU D 1 782 ? 171.241 160.849 130.242 1.00 11.87 782 LEU D C 1
ATOM 15020 O O . LEU D 1 782 ? 170.598 161.873 130.450 1.00 11.87 782 LEU D O 1
ATOM 15025 N N . THR D 1 783 ? 171.669 160.047 131.210 1.00 12.64 783 THR D N 1
ATOM 15026 C CA . THR D 1 783 ? 171.491 160.380 132.607 1.00 11.55 783 THR D CA 1
ATOM 15027 C C . THR D 1 783 ? 172.346 161.592 132.947 1.00 10.87 783 THR D C 1
ATOM 15028 O O . THR D 1 783 ? 173.236 161.968 132.182 1.00 14.84 783 THR D O 1
ATOM 15032 N N . PRO D 1 784 ? 172.072 162.246 134.074 1.00 13.39 784 PRO D N 1
ATOM 15033 C CA . PRO D 1 784 ? 172.888 163.411 134.445 1.00 12.51 784 PRO D CA 1
ATOM 15034 C C . PRO D 1 784 ? 174.371 163.101 134.480 1.00 11.30 784 PRO D C 1
ATOM 15035 O O . PRO D 1 784 ? 175.181 163.895 133.987 1.00 10.98 784 PRO D O 1
ATOM 15039 N N . SER D 1 785 ? 174.743 161.939 135.020 1.00 11.85 785 SER D N 1
ATOM 15040 C CA . SER D 1 785 ? 176.151 161.574 135.107 1.00 11.86 785 SER D CA 1
ATOM 15041 C C . SER D 1 785 ? 176.745 161.346 133.723 1.00 13.13 785 SER D C 1
ATOM 15042 O O . SER D 1 785 ? 177.846 161.812 133.428 1.00 16.73 785 SER D O 1
ATOM 15045 N N . ARG D 1 786 ? 176.033 160.616 132.866 1.00 15.59 786 ARG D N 1
ATOM 15046 C CA . ARG D 1 786 ? 176.568 160.304 131.546 1.00 14.61 786 ARG D CA 1
ATOM 15047 C C . ARG D 1 786 ? 176.636 161.550 130.674 1.00 11.70 786 ARG D C 1
ATOM 15048 O O . ARG D 1 786 ? 177.596 161.736 129.920 1.00 15.17 786 ARG D O 1
ATOM 15056 N N . VAL D 1 787 ? 175.648 162.435 130.793 1.00 11.81 787 VAL D N 1
ATOM 15057 C CA . VAL D 1 787 ? 175.697 163.694 130.062 1.00 12.10 787 VAL D CA 1
ATOM 15058 C C . VAL D 1 787 ? 176.852 164.555 130.555 1.00 15.28 787 VAL D C 1
ATOM 15059 O O . VAL D 1 787 ? 177.546 165.197 129.762 1.00 14.32 787 VAL D O 1
ATOM 15063 N N . TRP D 1 788 ? 177.059 164.603 131.872 1.00 15.63 788 TRP D N 1
ATOM 15064 C CA . TRP D 1 788 ? 178.174 165.369 132.412 1.00 14.97 788 TRP D CA 1
ATOM 15065 C C . TRP D 1 788 ? 179.505 164.799 131.949 1.00 15.81 788 TRP D C 1
ATOM 15066 O O . TRP D 1 788 ? 180.418 165.550 131.594 1.00 20.39 788 TRP D O 1
ATOM 15077 N N . GLU D 1 789 ? 179.630 163.473 131.940 1.00 14.54 789 GLU D N 1
ATOM 15078 C CA . GLU D 1 789 ? 180.843 162.846 131.430 1.00 19.58 789 GLU D CA 1
ATOM 15079 C C . GLU D 1 789 ? 181.064 163.195 129.967 1.00 20.55 789 GLU D C 1
ATOM 15080 O O . GLU D 1 789 ? 182.195 163.460 129.549 1.00 22.65 789 GLU D O 1
ATOM 15086 N N . ALA D 1 790 ? 179.994 163.201 129.172 1.00 21.32 790 ALA D N 1
ATOM 15087 C CA . ALA D 1 790 ? 180.107 163.675 127.799 1.00 19.78 790 ALA D CA 1
ATOM 15088 C C . ALA D 1 790 ? 180.585 165.119 127.761 1.00 20.46 790 ALA D C 1
ATOM 15089 O O . ALA D 1 790 ? 181.400 165.488 126.911 1.00 24.16 790 ALA D O 1
ATOM 15091 N N . MET D 1 791 ? 180.094 165.951 128.681 1.00 22.06 791 MET D N 1
ATOM 15092 C CA . MET D 1 791 ? 180.564 167.330 128.753 1.00 21.72 791 MET D CA 1
ATOM 15093 C C . MET D 1 791 ? 182.062 167.378 129.014 1.00 22.31 791 MET D C 1
ATOM 15094 O O . MET D 1 791 ? 182.775 168.204 128.436 1.00 24.15 791 MET D O 1
ATOM 15099 N N . GLN D 1 792 ? 182.557 166.499 129.885 1.00 22.82 792 GLN D N 1
ATOM 15100 C CA . GLN D 1 792 ? 183.977 166.429 130.203 1.00 22.29 792 GLN D CA 1
ATOM 15101 C C . GLN D 1 792 ? 184.812 165.896 129.055 1.00 23.22 792 GLN D C 1
ATOM 15102 O O . GLN D 1 792 ? 186.019 165.711 129.229 1.00 26.21 792 GLN D O 1
ATOM 15108 N N . GLY D 1 793 ? 184.209 165.640 127.900 1.00 24.30 793 GLY D N 1
ATOM 15109 C CA . GLY D 1 793 ? 184.925 165.002 126.823 1.00 24.48 793 GLY D CA 1
ATOM 15110 C C . GLY D 1 793 ? 185.156 163.525 127.021 1.00 23.42 793 GLY D C 1
ATOM 15111 O O . GLY D 1 793 ? 185.940 162.933 126.279 1.00 27.34 793 GLY D O 1
ATOM 15112 N N . ARG D 1 794 ? 184.500 162.913 128.006 1.00 23.80 794 ARG D N 1
ATOM 15113 C CA . ARG D 1 794 ? 184.682 161.503 128.323 1.00 23.36 794 ARG D CA 1
ATOM 15114 C C . ARG D 1 794 ? 183.443 160.679 127.991 1.00 24.64 794 ARG D C 1
ATOM 15115 O O . ARG D 1 794 ? 183.142 159.700 128.675 1.00 25.21 794 ARG D O 1
ATOM 15123 N N . ALA D 1 795 ? 182.715 161.065 126.948 1.00 27.56 795 ALA D N 1
ATOM 15124 C CA . ALA D 1 795 ? 181.527 160.321 126.560 1.00 26.46 795 ALA D CA 1
ATOM 15125 C C . ALA D 1 795 ? 181.884 158.868 126.287 1.00 23.93 795 ALA D C 1
ATOM 15126 O O . ALA D 1 795 ? 182.780 158.570 125.493 1.00 27.39 795 ALA D O 1
ATOM 15128 N N . THR D 1 796 ? 181.193 157.963 126.967 1.00 22.96 796 THR D N 1
ATOM 15129 C CA . THR D 1 796 ? 181.414 156.536 126.816 1.00 22.49 796 THR D CA 1
ATOM 15130 C C . THR D 1 796 ? 180.072 155.827 126.783 1.00 21.86 796 THR D C 1
ATOM 15131 O O . THR D 1 796 ? 179.117 156.275 127.428 1.00 24.76 796 THR D O 1
ATOM 15135 N N . PRO D 1 797 ? 179.962 154.727 126.037 1.00 22.58 797 PRO D N 1
ATOM 15136 C CA . PRO D 1 797 ? 178.715 153.977 126.042 1.00 20.56 797 PRO D CA 1
ATOM 15137 C C . PRO D 1 797 ? 178.478 153.340 127.399 1.00 21.00 797 PRO D C 1
ATOM 15138 O O . PRO D 1 797 ? 179.434 152.969 128.101 1.00 20.75 797 PRO D O 1
ATOM 15142 N N . PRO D 1 798 ? 177.220 153.200 127.816 1.00 20.52 798 PRO D N 1
ATOM 15143 C CA . PRO D 1 798 ? 176.943 152.499 129.078 1.00 19.54 798 PRO D CA 1
ATOM 15144 C C . PRO D 1 798 ? 177.335 151.036 129.040 1.00 20.10 798 PRO D C 1
ATOM 15145 O O . PRO D 1 798 ? 177.475 150.418 130.101 1.00 24.22 798 PRO D O 1
ATOM 15149 N N . ILE D 1 799 ? 177.509 150.466 127.855 1.00 24.70 799 ILE D N 1
ATOM 15150 C CA . ILE D 1 799 ? 177.971 149.095 127.705 1.00 24.63 799 ILE D CA 1
ATOM 15151 C C . ILE D 1 799 ? 179.184 149.061 126.785 1.00 25.28 799 ILE D C 1
ATOM 15152 O O . ILE D 1 799 ? 179.114 149.487 125.634 1.00 26.20 799 ILE D O 1
ATOM 15157 N N . MET E 2 1 ? 153.375 140.220 142.777 1.00 13.89 1 MET E N 1
ATOM 15158 C CA . MET E 2 1 ? 154.160 141.119 143.616 1.00 14.51 1 MET E CA 1
ATOM 15159 C C . MET E 2 1 ? 154.975 140.373 144.664 1.00 15.06 1 MET E C 1
ATOM 15160 O O . MET E 2 1 ? 154.573 139.317 145.140 1.00 15.31 1 MET E O 1
ATOM 15165 N N . GLN E 2 2 ? 156.118 140.939 145.030 1.00 15.02 2 GLN E N 1
ATOM 15166 C CA . GLN E 2 2 ? 156.852 140.441 146.183 1.00 14.19 2 GLN E CA 1
ATOM 15167 C C . GLN E 2 2 ? 156.123 140.848 147.454 1.00 13.40 2 GLN E C 1
ATOM 15168 O O . GLN E 2 2 ? 155.733 142.006 147.610 1.00 17.45 2 GLN E O 1
ATOM 15174 N N . VAL E 2 3 ? 155.939 139.896 148.359 1.00 14.50 3 VAL E N 1
ATOM 15175 C CA . VAL E 2 3 ? 155.137 140.134 149.556 1.00 15.34 3 VAL E CA 1
ATOM 15176 C C . VAL E 2 3 ? 155.960 139.758 150.779 1.00 14.62 3 VAL E C 1
ATOM 15177 O O . VAL E 2 3 ? 156.905 138.959 150.698 1.00 17.56 3 VAL E O 1
ATOM 15181 N N . PRO E 2 4 ? 155.631 140.330 151.929 1.00 14.99 4 PRO E N 1
ATOM 15182 C CA . PRO E 2 4 ? 156.411 140.061 153.139 1.00 15.79 4 PRO E CA 1
ATOM 15183 C C . PRO E 2 4 ? 156.241 138.628 153.617 1.00 15.73 4 PRO E C 1
ATOM 15184 O O . PRO E 2 4 ? 155.246 137.957 153.340 1.00 17.00 4 PRO E O 1
ATOM 15188 N N . GLY E 2 5 ? 157.241 138.164 154.356 1.00 18.48 5 GLY E N 1
ATOM 15189 C CA . GLY E 2 5 ? 157.108 136.941 155.105 1.00 19.53 5 GLY E CA 1
ATOM 15190 C C . GLY E 2 5 ? 156.156 137.147 156.264 1.00 17.95 5 GLY E C 1
ATOM 15191 O O . GLY E 2 5 ? 155.800 138.278 156.605 1.00 19.99 5 GLY E O 1
ATOM 15192 N N . PRO E 2 6 ? 155.713 136.060 156.889 1.00 21.31 6 PRO E N 1
ATOM 15193 C CA . PRO E 2 6 ? 154.787 136.198 158.017 1.00 21.01 6 PRO E CA 1
ATOM 15194 C C . PRO E 2 6 ? 155.409 136.996 159.152 1.00 19.64 6 PRO E C 1
ATOM 15195 O O . PRO E 2 6 ? 156.614 136.940 159.396 1.00 22.97 6 PRO E O 1
ATOM 15199 N N . PHE E 2 7 ? 154.563 137.737 159.860 1.00 22.54 7 PHE E N 1
ATOM 15200 C CA . PHE E 2 7 ? 155.001 138.493 161.058 1.00 24.05 7 PHE E CA 1
ATOM 15201 C C . PHE E 2 7 ? 153.750 138.712 161.903 1.00 21.46 7 PHE E C 1
ATOM 15202 O O . PHE E 2 7 ? 152.649 138.462 161.425 1.00 24.62 7 PHE E O 1
ATOM 15210 N N . GLU E 2 8 ? 153.925 139.248 163.096 1.00 24.09 8 GLU E N 1
ATOM 15211 C CA . GLU E 2 8 ? 152.772 139.506 163.977 1.00 25.59 8 GLU E CA 1
ATOM 15212 C C . GLU E 2 8 ? 152.583 141.012 163.997 1.00 25.43 8 GLU E C 1
ATOM 15213 O O . GLU E 2 8 ? 153.543 141.748 163.788 1.00 26.97 8 GLU E O 1
ATOM 15219 N N . TYR E 2 9 ? 151.352 141.432 164.135 1.00 23.06 9 TYR E N 1
ATOM 15220 C CA . TYR E 2 9 ? 151.078 142.873 164.060 1.00 24.21 9 TYR E CA 1
ATOM 15221 C C . TYR E 2 9 ? 150.533 143.373 165.388 1.00 23.34 9 TYR E C 1
ATOM 15222 O O . TYR E 2 9 ? 149.667 142.724 165.952 1.00 27.83 9 TYR E O 1
ATOM 15231 N N . GLU E 2 10 ? 151.017 144.515 165.810 1.00 26.87 10 GLU E N 1
ATOM 15232 C CA . GLU E 2 10 ? 150.531 145.165 167.046 1.00 28.73 10 GLU E CA 1
ATOM 15233 C C . GLU E 2 10 ? 150.261 146.630 166.718 1.00 27.01 10 GLU E C 1
ATOM 15234 O O . GLU E 2 10 ? 151.092 147.232 166.058 1.00 28.04 10 GLU E O 1
ATOM 15240 N N . ARG E 2 11 ? 149.153 147.171 167.193 1.00 25.74 11 ARG E N 1
ATOM 15241 C CA . ARG E 2 11 ? 148.819 148.589 166.968 1.00 25.32 11 ARG E CA 1
ATOM 15242 C C . ARG E 2 11 ? 149.021 149.354 168.276 1.00 27.54 11 ARG E C 1
ATOM 15243 O O . ARG E 2 11 ? 148.212 149.178 169.180 1.00 30.50 11 ARG E O 1
ATOM 15251 N N . ALA E 2 12 ? 150.060 150.175 168.344 1.00 26.55 12 ALA E N 1
ATOM 15252 C CA . ALA E 2 12 ? 150.357 150.975 169.549 1.00 28.93 12 ALA E CA 1
ATOM 15253 C C . ALA E 2 12 ? 149.256 152.017 169.788 1.00 30.04 12 ALA E C 1
ATOM 15254 O O . ALA E 2 12 ? 148.925 152.768 168.872 1.00 29.43 12 ALA E O 1
ATOM 15256 N N . THR E 2 13 ? 148.665 151.996 170.975 1.00 33.57 13 THR E N 1
ATOM 15257 C CA . THR E 2 13 ? 147.653 152.989 171.296 1.00 33.87 13 THR E CA 1
ATOM 15258 C C . THR E 2 13 ? 148.239 154.255 171.897 1.00 33.95 13 THR E C 1
ATOM 15259 O O . THR E 2 13 ? 147.504 155.228 172.084 1.00 36.73 13 THR E O 1
ATOM 15263 N N . SER E 2 14 ? 149.531 154.263 172.200 1.00 33.52 14 SER E N 1
ATOM 15264 C CA . SER E 2 14 ? 150.199 155.445 172.725 1.00 33.07 14 SER E CA 1
ATOM 15265 C C . SER E 2 14 ? 151.698 155.228 172.605 1.00 33.59 14 SER E C 1
ATOM 15266 O O . SER E 2 14 ? 152.161 154.149 172.232 1.00 33.30 14 SER E O 1
ATOM 15269 N N . VAL E 2 15 ? 152.457 156.278 172.918 1.00 34.15 15 VAL E N 1
ATOM 15270 C CA . VAL E 2 15 ? 153.909 156.151 172.884 1.00 33.52 15 VAL E CA 1
ATOM 15271 C C . VAL E 2 15 ? 154.372 155.145 173.925 1.00 35.12 15 VAL E C 1
ATOM 15272 O O . VAL E 2 15 ? 155.216 154.288 173.647 1.00 35.59 15 VAL E O 1
ATOM 15276 N N . ASP E 2 16 ? 153.827 155.230 175.138 1.00 35.49 16 ASP E N 1
ATOM 15277 C CA . ASP E 2 16 ? 154.212 154.279 176.173 1.00 36.84 16 ASP E CA 1
ATOM 15278 C C . ASP E 2 16 ? 153.777 152.866 175.814 1.00 35.45 16 ASP E C 1
ATOM 15279 O O . ASP E 2 16 ? 154.506 151.906 176.074 1.00 35.17 16 ASP E O 1
ATOM 15284 N N . HIS E 2 17 ? 152.599 152.711 175.212 1.00 34.13 17 HIS E N 1
ATOM 15285 C CA . HIS E 2 17 ? 152.200 151.381 174.773 1.00 32.19 17 HIS E CA 1
ATOM 15286 C C . HIS E 2 17 ? 153.149 150.854 173.705 1.00 34.05 17 HIS E C 1
ATOM 15287 O O . HIS E 2 17 ? 153.514 149.676 173.719 1.00 34.52 17 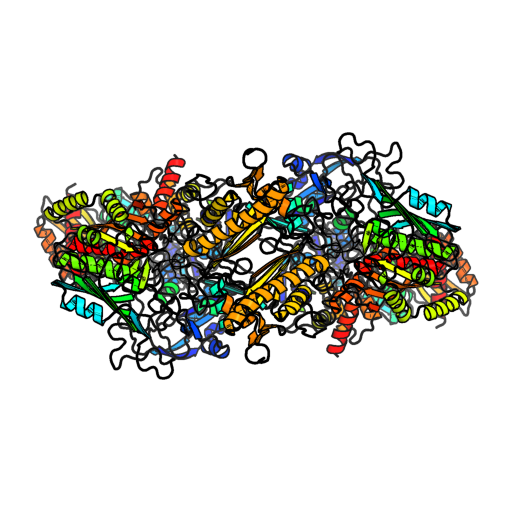HIS E O 1
ATOM 15294 N N . ALA E 2 18 ? 153.556 151.714 172.768 1.00 32.59 18 ALA E N 1
ATOM 15295 C CA . ALA E 2 18 ? 154.487 151.295 171.725 1.00 31.67 18 ALA E CA 1
ATOM 15296 C C . ALA E 2 18 ? 155.825 150.882 172.321 1.00 33.42 18 ALA E C 1
ATOM 15297 O O . ALA E 2 18 ? 156.396 149.847 171.955 1.00 31.49 18 ALA E O 1
ATOM 15299 N N . VAL E 2 19 ? 156.343 151.688 173.245 1.00 34.93 19 VAL E N 1
ATOM 15300 C CA . VAL E 2 19 ? 157.616 151.375 173.881 1.00 34.72 19 VAL E CA 1
ATOM 15301 C C . VAL E 2 19 ? 157.514 150.079 174.673 1.00 36.00 19 VAL E C 1
ATOM 15302 O O . VAL E 2 19 ? 158.428 149.250 174.651 1.00 37.25 19 VAL E O 1
ATOM 15306 N N . GLY E 2 20 ? 156.409 149.887 175.394 1.00 35.81 20 GLY E N 1
ATOM 15307 C CA . GLY E 2 20 ? 156.215 148.634 176.103 1.00 36.01 20 GLY E CA 1
ATOM 15308 C C . GLY E 2 20 ? 156.128 147.446 175.168 1.00 35.04 20 GLY E C 1
ATOM 15309 O O . GLY E 2 20 ? 156.620 146.362 175.480 1.00 36.90 20 GLY E O 1
ATOM 15310 N N . LEU E 2 21 ? 155.487 147.633 174.024 1.00 33.83 21 LEU E N 1
ATOM 15311 C CA . LEU E 2 21 ? 155.405 146.522 173.051 1.00 32.65 21 LEU E CA 1
ATOM 15312 C C . LEU E 2 21 ? 156.806 146.165 172.578 1.00 32.91 21 LEU E C 1
ATOM 15313 O O . LEU E 2 21 ? 157.127 144.997 172.561 1.00 34.78 21 LEU E O 1
ATOM 15318 N N . LEU E 2 22 ? 157.610 147.168 172.256 1.00 35.22 22 LEU E N 1
ATOM 15319 C CA . LEU E 2 22 ? 158.989 146.920 171.783 1.00 35.26 22 LEU E CA 1
ATOM 15320 C C . LEU E 2 22 ? 159.779 146.200 172.883 1.00 36.25 22 LEU E C 1
ATOM 15321 O O . LEU E 2 22 ? 160.526 145.275 172.550 1.00 37.48 22 LEU E O 1
ATOM 15326 N N . ASP E 2 23 ? 159.602 146.619 174.133 1.00 38.61 23 ASP E N 1
ATOM 15327 C CA . ASP E 2 23 ? 160.317 145.989 175.270 1.00 39.17 23 ASP E CA 1
ATOM 15328 C C . ASP E 2 23 ? 159.906 144.521 175.438 1.00 38.85 23 ASP E C 1
ATOM 15329 O O . ASP E 2 23 ? 160.806 143.697 175.502 1.00 40.87 23 ASP E O 1
ATOM 15334 N N . ARG E 2 24 ? 158.603 144.237 175.458 1.00 38.18 24 ARG E N 1
ATOM 15335 C CA . ARG E 2 24 ? 158.122 142.843 175.665 1.00 38.81 24 ARG E CA 1
ATOM 15336 C C . ARG E 2 24 ? 158.446 142.000 174.437 1.00 38.82 24 ARG E C 1
ATOM 15337 O O . ARG E 2 24 ? 159.036 140.931 174.591 1.00 40.41 24 ARG E O 1
ATOM 15345 N N . LEU E 2 25 ? 158.134 142.526 173.252 1.00 38.04 25 LEU E N 1
ATOM 15346 C CA . LEU E 2 25 ? 158.342 141.789 171.980 1.00 36.49 25 LEU E CA 1
ATOM 15347 C C . LEU E 2 25 ? 159.832 141.592 171.719 1.00 36.09 25 LEU E C 1
ATOM 15348 O O . LEU E 2 25 ? 160.180 140.499 171.306 1.00 38.19 25 LEU E O 1
ATOM 15353 N N . GLY E 2 26 ? 160.668 142.587 172.012 1.00 38.79 26 GLY E N 1
ATOM 15354 C CA . GLY E 2 26 ? 162.120 142.370 171.910 1.00 39.01 26 GLY E CA 1
ATOM 15355 C C . GLY E 2 26 ? 162.804 142.903 170.674 1.00 40.37 26 GLY E C 1
ATOM 15356 O O . GLY E 2 26 ? 162.219 143.769 169.993 1.00 40.58 26 GLY E O 1
ATOM 15357 N N . GLU E 2 27 ? 164.033 142.450 170.438 1.00 41.98 27 GLU E N 1
ATOM 15358 C CA . GLU E 2 27 ? 164.856 142.926 169.303 1.00 42.01 27 GLU E CA 1
ATOM 15359 C C . GLU E 2 27 ? 164.133 142.680 167.978 1.00 42.70 27 GLU E C 1
ATOM 15360 O O . GLU E 2 27 ? 164.258 143.527 167.095 1.00 42.50 27 GLU E O 1
ATOM 15366 N N . ASP E 2 28 ? 163.369 141.594 167.870 1.00 39.44 28 ASP E N 1
ATOM 15367 C CA . ASP E 2 28 ? 162.750 141.243 166.599 1.00 37.99 28 ASP E CA 1
ATOM 15368 C C . ASP E 2 28 ? 161.485 142.041 166.313 1.00 36.65 28 ASP E C 1
ATOM 15369 O O . ASP E 2 28 ? 160.888 141.860 165.248 1.00 37.14 28 ASP E O 1
ATOM 15374 N N . ALA E 2 29 ? 161.090 142.916 167.239 1.00 34.04 29 ALA E N 1
ATOM 15375 C CA . ALA E 2 29 ? 159.953 143.825 166.985 1.00 32.68 29 ALA E CA 1
ATOM 15376 C C . ALA E 2 29 ? 160.485 145.105 166.337 1.00 31.99 29 ALA E C 1
ATOM 15377 O O . ALA E 2 29 ? 161.575 145.553 166.695 1.00 33.15 29 ALA E O 1
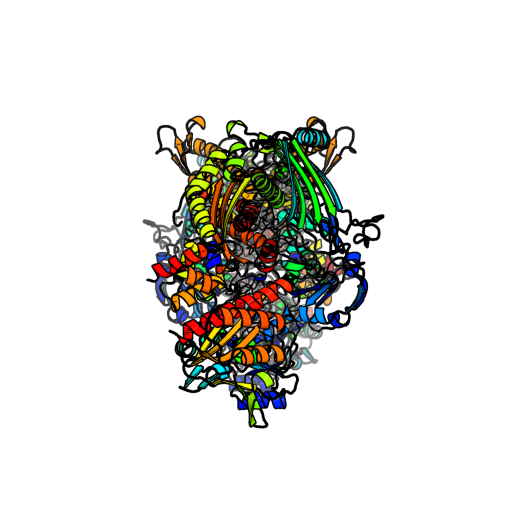ATOM 15379 N N . ARG E 2 30 ? 159.730 145.644 165.396 1.00 26.56 30 ARG E N 1
ATOM 15380 C CA . ARG E 2 30 ? 160.105 146.905 164.722 1.00 22.99 30 ARG E CA 1
ATOM 15381 C C . ARG E 2 30 ? 158.888 147.802 164.649 1.00 21.08 30 ARG E C 1
ATOM 15382 O O . ARG E 2 30 ? 157.799 147.298 164.456 1.00 24.03 30 ARG E O 1
ATOM 15390 N N . ILE E 2 31 ? 159.099 149.097 164.800 1.00 18.10 31 ILE E N 1
ATOM 15391 C CA . ILE E 2 31 ? 157.979 150.043 164.636 1.00 17.50 31 ILE E CA 1
ATOM 15392 C C . ILE E 2 31 ? 157.613 150.097 163.172 1.00 19.26 31 ILE E C 1
ATOM 15393 O O . ILE E 2 31 ? 158.486 149.921 162.353 1.00 20.40 31 ILE E O 1
ATOM 15398 N N . VAL E 2 32 ? 156.346 150.228 162.867 1.00 18.93 32 VAL E N 1
ATOM 15399 C CA . VAL E 2 32 ? 155.986 150.560 161.464 1.00 18.15 32 VAL E CA 1
ATOM 15400 C C . VAL E 2 32 ? 155.273 151.897 161.531 1.00 18.35 32 VAL E C 1
ATOM 15401 O O . VAL E 2 32 ? 154.315 152.019 162.301 1.00 21.16 32 VAL E O 1
ATOM 15405 N N . ALA E 2 33 ? 155.786 152.874 160.800 1.00 14.32 33 ALA E N 1
ATOM 15406 C CA . ALA E 2 33 ? 155.076 154.149 160.736 1.00 13.92 33 ALA E CA 1
ATOM 15407 C C . ALA E 2 33 ? 154.410 154.170 159.376 1.00 14.20 33 ALA E C 1
ATOM 15408 O O . ALA E 2 33 ? 153.413 153.481 159.175 1.00 21.00 33 ALA E O 1
ATOM 15410 N N . GLY E 2 34 ? 155.087 154.802 158.437 1.00 13.39 34 GLY E N 1
ATOM 15411 C CA . GLY E 2 34 ? 154.445 154.936 157.153 1.00 14.39 34 GLY E CA 1
ATOM 15412 C C . GLY E 2 34 ? 154.654 153.652 156.394 1.00 10.28 34 GLY E C 1
ATOM 15413 O O . GLY E 2 34 ? 153.927 153.340 155.453 1.00 15.39 34 GLY E O 1
ATOM 15414 N N . GLY E 2 35 ? 155.658 152.892 156.816 1.00 9.90 35 GLY E N 1
ATOM 15415 C CA . GLY E 2 35 ? 155.955 151.635 156.179 1.00 11.10 35 GLY E CA 1
ATOM 15416 C C . GLY E 2 35 ? 156.593 151.757 154.819 1.00 13.73 35 GLY E C 1
ATOM 15417 O O . GLY E 2 35 ? 156.795 150.740 154.160 1.00 14.74 35 GLY E O 1
ATOM 15418 N N . HIS E 2 36 ? 156.917 152.965 154.374 1.00 9.99 36 HIS E N 1
ATOM 15419 C CA . HIS E 2 36 ? 157.435 153.146 153.026 1.00 13.59 36 HIS E CA 1
ATOM 15420 C C . HIS E 2 36 ? 158.930 152.895 152.925 1.00 11.79 36 HIS E C 1
ATOM 15421 O O . HIS E 2 36 ? 159.478 152.949 151.820 1.00 17.75 36 HIS E O 1
ATOM 15428 N N . SER E 2 37 ? 159.595 152.611 154.037 1.00 12.54 37 SER E N 1
ATOM 15429 C CA . SER E 2 37 ? 160.924 152.026 154.015 1.00 12.76 37 SER E CA 1
ATOM 15430 C C . SER E 2 37 ? 160.903 150.586 154.493 1.00 15.09 37 SER E C 1
ATOM 15431 O O . SER E 2 37 ? 161.489 149.706 153.859 1.00 17.08 37 SER E O 1
ATOM 15434 N N . LEU E 2 38 ? 160.162 150.316 155.553 1.00 16.14 38 LEU E N 1
ATOM 15435 C CA . LEU E 2 38 ? 160.148 148.957 156.111 1.00 15.50 38 LEU E CA 1
ATOM 15436 C C . LEU E 2 38 ? 159.391 148.032 155.173 1.00 11.47 38 LEU E C 1
ATOM 15437 O O . LEU E 2 38 ? 159.905 146.987 154.859 1.00 16.86 38 LEU E O 1
ATOM 15442 N N . LEU E 2 39 ? 158.188 148.433 154.831 1.00 11.59 39 LEU E N 1
ATOM 15443 C CA . LEU E 2 39 ? 157.351 147.523 154.054 1.00 14.64 39 LEU E CA 1
ATOM 15444 C C . LEU E 2 39 ? 157.997 147.113 152.742 1.00 13.05 39 LEU E C 1
ATOM 15445 O O . LEU E 2 39 ? 157.933 145.923 152.404 1.00 13.65 39 LEU E O 1
ATOM 15450 N N . PRO E 2 40 ? 158.584 148.010 151.947 1.00 13.06 40 PRO E N 1
ATOM 15451 C CA . PRO E 2 40 ? 159.333 147.533 150.774 1.00 13.01 40 PRO E CA 1
ATOM 15452 C C . PRO E 2 40 ? 160.443 146.559 151.131 1.00 15.69 40 PRO E C 1
ATOM 15453 O O . PRO E 2 40 ? 160.653 145.582 150.405 1.00 15.19 40 PRO E O 1
ATOM 15457 N N . MET E 2 41 ? 161.155 146.786 152.237 1.00 14.01 41 MET E N 1
ATOM 15458 C CA . MET E 2 41 ? 162.213 145.857 152.620 1.00 17.96 41 MET E CA 1
ATOM 15459 C C . MET E 2 41 ? 161.647 144.482 152.946 1.00 16.23 41 MET E C 1
ATOM 15460 O O . MET E 2 41 ? 162.211 143.461 152.542 1.00 20.33 41 MET E O 1
ATOM 15465 N N . MET E 2 42 ? 160.536 144.438 153.684 1.00 16.23 42 MET E N 1
ATOM 15466 C CA . MET E 2 42 ? 159.922 143.159 154.026 1.00 17.75 42 MET E CA 1
ATOM 15467 C C . MET E 2 42 ? 159.322 142.490 152.798 1.00 15.12 42 MET E C 1
ATOM 15468 O O . MET E 2 42 ? 159.397 141.267 152.654 1.00 21.02 42 MET E O 1
ATOM 15473 N N . LYS E 2 43 ? 158.731 143.274 151.900 1.00 13.94 43 LYS E N 1
ATOM 15474 C CA . LYS E 2 43 ? 158.224 142.710 150.657 1.00 14.92 43 LYS E CA 1
ATOM 15475 C C . LYS E 2 43 ? 159.349 142.055 149.874 1.00 15.63 43 LYS E C 1
ATOM 15476 O O . LYS E 2 43 ? 159.160 140.996 149.268 1.00 16.32 43 LYS E O 1
ATOM 15482 N N . LEU E 2 44 ? 160.522 142.680 149.864 1.00 16.86 44 LEU E N 1
ATOM 15483 C CA . LEU E 2 44 ? 161.708 142.085 149.269 1.00 16.96 44 LEU E CA 1
ATOM 15484 C C . LEU E 2 44 ? 162.362 141.069 150.187 1.00 19.30 44 LEU E C 1
ATOM 15485 O O . LEU E 2 44 ? 163.335 140.426 149.786 1.00 20.15 44 LEU E O 1
ATOM 15490 N N . ARG E 2 45 ? 161.854 140.917 151.404 1.00 18.67 45 ARG E N 1
ATOM 15491 C CA . ARG E 2 45 ? 162.379 139.955 152.358 1.00 20.86 45 ARG E CA 1
ATOM 15492 C C . ARG E 2 45 ? 163.803 140.294 152.767 1.00 21.84 45 ARG E C 1
ATOM 15493 O O . ARG E 2 45 ? 164.546 139.429 153.236 1.00 23.25 45 ARG E O 1
ATOM 15501 N N . ILE E 2 46 ? 164.195 141.552 152.570 1.00 20.57 46 ILE E N 1
ATOM 15502 C CA . ILE E 2 46 ? 165.421 142.057 153.176 1.00 23.34 46 ILE E CA 1
ATOM 15503 C C . ILE E 2 46 ? 165.240 142.207 154.680 1.00 22.77 46 ILE E C 1
ATOM 15504 O O . ILE E 2 46 ? 166.121 141.846 155.466 1.00 25.82 46 ILE E O 1
ATOM 15509 N N . ALA E 2 47 ? 164.100 142.743 155.098 1.00 23.90 47 ALA E N 1
ATOM 15510 C CA . ALA E 2 47 ? 163.750 142.893 156.501 1.00 20.76 47 ALA E CA 1
ATOM 15511 C C . ALA E 2 47 ? 162.690 141.860 156.844 1.00 22.53 47 ALA E C 1
ATOM 15512 O O . ALA E 2 47 ? 161.708 141.706 156.112 1.00 25.60 47 ALA E O 1
ATOM 15514 N N . ASN E 2 48 ? 162.901 141.137 157.936 1.00 26.11 48 ASN E N 1
ATOM 15515 C CA . ASN E 2 48 ? 161.971 140.099 158.381 1.00 28.06 48 ASN E CA 1
ATOM 15516 C C . ASN E 2 48 ? 161.713 140.241 159.874 1.00 25.55 48 ASN E C 1
ATOM 15517 O O . ASN E 2 48 ? 162.045 139.357 160.666 1.00 28.54 48 ASN E O 1
ATOM 15522 N N . PRO E 2 49 ? 161.123 141.355 160.294 1.00 27.44 49 PRO E N 1
ATOM 15523 C CA . PRO E 2 49 ? 160.749 141.495 161.703 1.00 26.40 49 PRO E CA 1
ATOM 15524 C C . PRO E 2 49 ? 159.731 140.437 162.098 1.00 28.75 49 PRO E C 1
ATOM 15525 O O . PRO E 2 49 ? 158.840 140.090 161.324 1.00 28.28 49 PRO E O 1
ATOM 15529 N N . GLU E 2 50 ? 159.874 139.912 163.315 1.00 31.47 50 GLU E N 1
ATOM 15530 C CA . GLU E 2 50 ? 158.833 139.033 163.836 1.00 31.01 50 GLU E CA 1
ATOM 15531 C C . GLU E 2 50 ? 157.572 139.812 164.173 1.00 29.66 50 GLU E C 1
ATOM 15532 O O . GLU E 2 50 ? 156.463 139.295 164.014 1.00 30.81 50 GLU E O 1
ATOM 15538 N N . TYR E 2 51 ? 157.767 141.057 164.541 1.00 29.37 51 TYR E N 1
ATOM 15539 C CA . TYR E 2 51 ? 156.607 141.856 164.984 1.00 29.25 51 TYR E CA 1
ATOM 15540 C C . TYR E 2 51 ? 156.703 143.269 164.434 1.00 25.90 51 TYR E C 1
ATOM 15541 O O . TYR E 2 51 ? 157.794 143.773 164.329 1.00 27.87 51 TYR E O 1
ATOM 15550 N N . LEU E 2 52 ? 155.567 143.819 164.035 1.00 21.94 52 LEU E N 1
ATOM 15551 C CA . LEU E 2 52 ? 155.515 145.244 163.677 1.00 21.25 52 LEU E CA 1
ATOM 15552 C C . LEU E 2 52 ? 154.651 145.942 164.704 1.00 20.77 52 LEU E C 1
ATOM 15553 O O . LEU E 2 52 ? 153.521 145.537 164.914 1.00 25.06 52 LEU E O 1
ATOM 15558 N N . VAL E 2 53 ? 155.188 146.982 165.271 1.00 22.04 53 VAL E N 1
ATOM 15559 C CA . VAL E 2 53 ? 154.379 147.823 166.182 1.00 23.72 53 VAL E CA 1
ATOM 15560 C C . VAL E 2 53 ? 153.969 149.035 165.342 1.00 20.19 53 VAL E C 1
ATOM 15561 O O . VAL E 2 53 ? 154.807 149.893 165.065 1.00 23.41 53 VAL E O 1
ATOM 15565 N N . ASP E 2 54 ? 152.734 149.028 164.885 1.00 21.30 54 ASP E N 1
ATOM 15566 C CA . ASP E 2 54 ? 152.215 150.127 164.057 1.00 19.92 54 ASP E CA 1
ATOM 15567 C C . ASP E 2 54 ? 151.980 151.301 164.973 1.00 23.26 54 ASP E C 1
ATOM 15568 O O . ASP E 2 54 ? 151.166 151.150 165.872 1.00 26.39 54 ASP E O 1
ATOM 15573 N N . ILE E 2 55 ? 152.638 152.424 164.711 1.00 19.77 55 ILE E N 1
ATOM 15574 C CA . ILE E 2 55 ? 152.484 153.640 165.544 1.00 21.15 55 ILE E CA 1
ATOM 15575 C C . ILE E 2 55 ? 151.690 154.689 164.751 1.00 21.41 55 ILE E C 1
ATOM 15576 O O . ILE E 2 55 ? 151.795 155.859 165.065 1.00 23.66 55 ILE E O 1
ATOM 15581 N N . ASN E 2 56 ? 150.950 154.267 163.732 1.00 19.32 56 ASN E N 1
ATOM 15582 C CA . ASN E 2 56 ? 150.107 155.188 162.934 1.00 21.86 56 ASN E CA 1
ATOM 15583 C C . ASN E 2 56 ? 149.011 155.817 163.794 1.00 24.07 56 ASN E C 1
ATOM 15584 O O . ASN E 2 56 ? 148.524 156.875 163.423 1.00 23.07 56 ASN E O 1
ATOM 15589 N N . ASP E 2 57 ? 148.579 155.135 164.850 1.00 28.52 57 ASP E N 1
ATOM 15590 C CA . ASP E 2 57 ? 147.600 155.740 165.744 1.00 26.77 57 ASP E CA 1
ATOM 15591 C C . ASP E 2 57 ? 148.196 156.863 166.578 1.00 28.28 57 ASP E C 1
ATOM 15592 O O . ASP E 2 57 ? 147.445 157.626 167.192 1.00 30.97 57 ASP E O 1
ATOM 15597 N N . LEU E 2 58 ? 149.519 156.982 166.613 1.00 28.63 58 LEU E N 1
ATOM 15598 C CA . LEU E 2 58 ? 150.194 158.093 167.266 1.00 28.62 58 LEU E CA 1
ATOM 15599 C C . LEU E 2 58 ? 150.396 159.274 166.329 1.00 28.91 58 LEU E C 1
ATOM 15600 O O . LEU E 2 58 ? 151.054 160.246 166.708 1.00 29.67 58 LEU E O 1
ATOM 15605 N N . ALA E 2 59 ? 149.847 159.204 165.116 1.00 30.39 59 ALA E N 1
ATOM 15606 C CA . ALA E 2 59 ? 150.060 160.262 164.138 1.00 29.57 59 ALA E CA 1
ATOM 15607 C C . ALA E 2 59 ? 149.545 161.602 164.637 1.00 30.70 59 ALA E C 1
ATOM 15608 O O . ALA E 2 59 ? 150.060 162.648 164.235 1.00 32.96 59 ALA E O 1
ATOM 15610 N N . VAL E 2 60 ? 148.527 161.568 165.486 1.00 34.10 60 VAL E N 1
ATOM 15611 C CA . VAL E 2 60 ? 148.021 162.845 166.058 1.00 33.54 60 VAL E CA 1
ATOM 15612 C C . VAL E 2 60 ? 148.968 163.309 167.169 1.00 33.82 60 VAL E C 1
ATOM 15613 O O . VAL E 2 60 ? 149.467 164.425 167.068 1.00 34.70 60 VAL E O 1
ATOM 15617 N N . GLU E 2 61 ? 149.247 162.456 168.154 1.00 33.09 61 GLU E N 1
ATOM 15618 C CA . GLU E 2 61 ? 150.096 162.891 169.287 1.00 32.94 61 GLU E CA 1
ATOM 15619 C C . GLU E 2 61 ? 151.493 163.259 168.785 1.00 33.19 61 GLU E C 1
ATOM 15620 O O . GLU E 2 61 ? 152.013 164.254 169.253 1.00 34.14 61 GLU E O 1
ATOM 15626 N N . LEU E 2 62 ? 152.055 162.480 167.864 1.00 31.23 62 LEU E N 1
ATOM 15627 C CA . LEU E 2 62 ? 153.447 162.710 167.401 1.00 29.80 62 LEU E CA 1
ATOM 15628 C C . LEU E 2 62 ? 153.516 163.219 165.971 1.00 27.98 62 LEU E C 1
ATOM 15629 O O . LEU E 2 62 ? 154.546 162.996 165.365 1.00 29.55 62 LEU E O 1
ATOM 15634 N N . GLY E 2 63 ? 152.456 163.776 165.413 1.00 30.45 63 GLY E N 1
ATOM 15635 C CA . GLY E 2 63 ? 152.524 164.137 163.987 1.00 29.04 63 GLY E CA 1
ATOM 15636 C C . GLY E 2 63 ? 152.543 165.621 163.837 1.00 28.55 63 GLY E C 1
ATOM 15637 O O . GLY E 2 63 ? 152.194 166.112 162.773 1.00 32.19 63 GLY E O 1
ATOM 15638 N N . TYR E 2 64 ? 152.960 166.289 164.887 1.00 28.65 64 TYR E N 1
ATOM 15639 C CA . TYR E 2 64 ? 152.948 167.761 164.891 1.00 30.85 64 TYR E CA 1
ATOM 15640 C C . TYR E 2 64 ? 154.155 168.360 164.184 1.00 30.24 64 TYR E C 1
ATOM 15641 O O . TYR E 2 64 ? 155.169 167.682 164.039 1.00 29.75 64 TYR E O 1
ATOM 15650 N N . VAL E 2 65 ? 154.000 169.585 163.720 1.00 30.39 65 VAL E N 1
ATOM 15651 C CA . VAL E 2 65 ? 155.157 170.364 163.236 1.00 31.07 65 VAL E CA 1
ATOM 15652 C C . VAL E 2 65 ? 155.003 171.640 164.054 1.00 33.81 65 VAL E C 1
ATOM 15653 O O . VAL E 2 65 ? 154.019 172.351 163.851 1.00 35.60 65 VAL E O 1
ATOM 15657 N N . ILE E 2 66 ? 155.896 171.876 165.002 1.00 34.44 66 ILE E N 1
ATOM 15658 C CA . ILE E 2 66 ? 155.700 173.038 165.905 1.00 35.88 66 ILE E CA 1
ATOM 15659 C C . ILE E 2 66 ? 156.879 173.986 165.725 1.00 36.10 66 ILE E C 1
ATOM 15660 O O . ILE E 2 66 ? 158.018 173.556 165.774 1.00 37.16 66 ILE E O 1
ATOM 15665 N N . THR E 2 67 ? 156.587 175.235 165.413 1.00 42.10 67 THR E N 1
ATOM 15666 C CA . THR E 2 67 ? 157.682 176.204 165.205 1.00 42.38 67 THR E CA 1
ATOM 15667 C C . THR E 2 67 ? 157.663 177.251 166.320 1.00 43.42 67 THR E C 1
ATOM 15668 O O . THR E 2 67 ? 156.821 178.153 166.242 1.00 44.45 67 THR E O 1
ATOM 15672 N N . ASP E 2 68 ? 158.487 177.091 167.354 1.00 47.84 68 ASP E N 1
ATOM 15673 C CA . ASP E 2 68 ? 158.639 178.125 168.420 1.00 49.29 68 ASP E CA 1
ATOM 15674 C C . ASP E 2 68 ? 159.737 179.100 167.967 1.00 49.94 68 ASP E C 1
ATOM 15675 O O . ASP E 2 68 ? 160.453 178.748 167.022 1.00 49.84 68 ASP E O 1
ATOM 15680 N N . PRO E 2 69 ? 159.952 180.290 168.579 1.00 52.35 69 PRO E N 1
ATOM 15681 C CA . PRO E 2 69 ? 160.966 181.228 168.072 1.00 51.95 69 PRO E CA 1
ATOM 15682 C C . PRO E 2 69 ? 162.387 180.634 168.079 1.00 51.77 69 PRO E C 1
ATOM 15683 O O . PRO E 2 69 ? 163.134 180.944 167.182 1.00 52.16 69 PRO E O 1
ATOM 15687 N N . THR E 2 70 ? 162.741 179.844 169.092 1.00 48.45 70 THR E N 1
ATOM 15688 C CA . THR E 2 70 ? 164.099 179.240 169.183 1.00 48.60 70 THR E CA 1
ATOM 15689 C C . THR E 2 70 ? 164.117 177.725 168.911 1.00 46.99 70 THR E C 1
ATOM 15690 O O . THR E 2 70 ? 165.186 177.131 169.071 1.00 47.29 70 THR E O 1
ATOM 15694 N N . LEU E 2 71 ? 163.012 177.124 168.490 1.00 42.75 71 LEU E N 1
ATOM 15695 C CA . LEU E 2 71 ? 162.975 175.643 168.406 1.00 41.83 71 LEU E CA 1
ATOM 15696 C C . LEU E 2 71 ? 161.897 175.163 167.457 1.00 41.34 71 LEU E C 1
ATOM 15697 O O . LEU E 2 71 ? 160.752 175.586 167.580 1.00 42.24 71 LEU E O 1
ATOM 15702 N N . VAL E 2 72 ? 162.285 174.284 166.548 1.00 35.18 72 VAL E N 1
ATOM 15703 C CA . VAL E 2 72 ? 161.263 173.668 165.678 1.00 33.35 72 VAL E CA 1
ATOM 15704 C C . VAL E 2 72 ? 161.169 172.253 166.225 1.00 33.75 72 VAL E C 1
ATOM 15705 O O . VAL E 2 72 ? 162.204 171.610 166.426 1.00 34.35 72 VAL E O 1
ATOM 15709 N N . ARG E 2 73 ? 159.960 171.824 166.499 1.00 32.39 73 ARG E N 1
ATOM 15710 C CA . ARG E 2 73 ? 159.775 170.447 166.992 1.00 32.16 73 ARG E CA 1
ATOM 15711 C C . ARG E 2 73 ? 158.928 169.701 165.980 1.00 32.26 73 ARG E C 1
ATOM 15712 O O . ARG E 2 73 ? 157.817 170.133 165.697 1.00 33.42 73 ARG E O 1
ATOM 15720 N N . ILE E 2 74 ? 159.467 168.633 165.446 1.00 27.06 74 ILE E N 1
ATOM 15721 C CA . ILE E 2 74 ? 158.681 167.934 164.409 1.00 26.22 74 ILE E CA 1
ATOM 15722 C C . ILE E 2 74 ? 158.482 166.523 164.908 1.00 27.19 74 ILE E C 1
ATOM 15723 O O . ILE E 2 74 ? 159.476 165.836 165.117 1.00 29.05 74 ILE E O 1
ATOM 15728 N N . GLY E 2 75 ? 157.230 166.129 165.074 1.00 26.74 75 GLY E N 1
ATOM 15729 C CA . GLY E 2 75 ? 156.920 164.800 165.604 1.00 25.65 75 GLY E CA 1
ATOM 15730 C C . GLY E 2 75 ? 157.429 163.724 164.684 1.00 24.00 75 GLY E C 1
ATOM 15731 O O . GLY E 2 75 ? 157.496 163.967 163.484 1.00 26.10 75 GLY E O 1
ATOM 15732 N N . ALA E 2 76 ? 157.771 162.571 165.238 1.00 23.75 76 ALA E N 1
ATOM 15733 C CA . ALA E 2 76 ? 158.304 161.451 164.449 1.00 21.65 76 ALA E CA 1
ATOM 15734 C C . ALA E 2 76 ? 157.238 160.989 163.475 1.00 21.68 76 ALA E C 1
ATOM 15735 O O . ALA E 2 76 ? 157.586 160.621 162.363 1.00 24.17 76 ALA E O 1
ATOM 15737 N N . MET E 2 77 ? 155.986 161.050 163.895 1.00 21.13 77 MET E N 1
ATOM 15738 C CA . MET E 2 77 ? 154.865 160.601 163.045 1.00 23.56 77 MET E CA 1
ATOM 15739 C C . MET E 2 77 ? 154.445 161.681 162.034 1.00 19.58 77 MET E C 1
ATOM 15740 O O . MET E 2 77 ? 153.417 161.503 161.410 1.00 25.25 77 MET E O 1
ATOM 15745 N N . ALA E 2 78 ? 155.219 162.751 161.883 1.00 18.94 78 ALA E N 1
ATOM 15746 C CA . ALA E 2 78 ? 154.908 163.811 160.898 1.00 19.34 78 ALA E CA 1
ATOM 15747 C C . ALA E 2 78 ? 155.079 163.233 159.503 1.00 19.22 78 ALA E C 1
ATOM 15748 O O . ALA E 2 78 ? 156.156 162.761 159.202 1.00 20.63 78 ALA E O 1
ATOM 15750 N N . ARG E 2 79 ? 154.021 163.257 158.718 1.00 18.05 79 ARG E N 1
ATOM 15751 C CA . ARG E 2 79 ? 154.098 162.810 157.315 1.00 19.18 79 ARG E CA 1
ATOM 15752 C C . ARG E 2 79 ? 155.024 163.760 156.561 1.00 17.52 79 ARG E C 1
ATOM 15753 O O . ARG E 2 79 ? 155.004 164.942 156.826 1.00 22.26 79 ARG E O 1
ATOM 15761 N N . HIS E 2 80 ? 155.720 163.249 155.561 1.00 19.28 80 HIS E N 1
ATOM 15762 C CA . HIS E 2 80 ? 156.561 164.117 154.698 1.00 16.81 80 HIS E CA 1
ATOM 15763 C C . HIS E 2 80 ? 155.670 165.225 154.135 1.00 17.14 80 HIS E C 1
ATOM 15764 O O . HIS E 2 80 ? 156.133 166.332 153.995 1.00 19.86 80 HIS E O 1
ATOM 15771 N N . ARG E 2 81 ? 154.418 164.882 153.825 1.00 20.42 81 ARG E N 1
ATOM 15772 C CA . ARG E 2 81 ? 153.466 165.876 153.286 1.00 21.30 81 ARG E CA 1
ATOM 15773 C C . ARG E 2 81 ? 153.303 167.000 154.309 1.00 23.23 81 ARG E C 1
ATOM 15774 O O . ARG E 2 81 ? 153.375 168.145 153.916 1.00 23.89 81 ARG E O 1
ATOM 15782 N N . GLN E 2 82 ? 153.156 166.649 155.585 1.00 23.41 82 GLN E N 1
ATOM 15783 C CA . GLN E 2 82 ? 152.915 167.696 156.606 1.00 23.81 82 GLN E CA 1
ATOM 15784 C C . GLN E 2 82 ? 154.150 168.576 156.661 1.00 24.38 82 GLN E C 1
ATOM 15785 O O . GLN E 2 82 ? 154.014 169.790 156.674 1.00 26.85 82 GLN E O 1
ATOM 15791 N N . VAL E 2 83 ? 155.322 167.973 156.645 1.00 23.05 83 VAL E N 1
ATOM 15792 C CA . VAL E 2 83 ? 156.565 168.789 156.766 1.00 22.96 83 VAL E CA 1
ATOM 15793 C C . VAL E 2 83 ? 156.670 169.693 155.538 1.00 20.72 83 VAL E C 1
ATOM 15794 O O . VAL E 2 83 ? 156.898 170.840 155.734 1.00 24.68 83 VAL E O 1
ATOM 15798 N N . LEU E 2 84 ? 156.421 169.173 154.340 1.00 23.85 84 LEU E N 1
ATOM 15799 C CA . LEU E 2 84 ? 156.466 169.935 153.057 1.00 23.42 84 LEU E CA 1
ATOM 15800 C C . LEU E 2 84 ? 155.436 171.058 153.062 1.00 22.55 84 LEU E C 1
ATOM 15801 O O . LEU E 2 84 ? 155.731 172.130 152.535 1.00 23.92 84 LEU E O 1
ATOM 15806 N N . GLU E 2 85 ? 154.262 170.789 153.614 1.00 28.56 85 GLU E N 1
ATOM 15807 C CA . GLU E 2 85 ? 153.179 171.758 153.583 1.00 27.59 85 GLU E CA 1
ATOM 15808 C C . GLU E 2 85 ? 153.250 172.793 154.696 1.00 28.60 85 GLU E C 1
ATOM 15809 O O . GLU E 2 85 ? 152.529 173.793 154.628 1.00 30.90 85 GLU E O 1
ATOM 15815 N N . SER E 2 86 ? 154.095 172.559 155.701 1.00 28.59 86 SER E N 1
ATOM 15816 C CA . SER E 2 86 ? 154.122 173.500 156.846 1.00 27.97 86 SER E CA 1
ATOM 15817 C C . SER E 2 86 ? 154.772 174.802 156.386 1.00 28.63 86 SER E C 1
ATOM 15818 O O . SER E 2 86 ? 155.993 174.850 156.299 1.00 29.79 86 SER E O 1
ATOM 15821 N N . ASP E 2 87 ? 153.970 175.811 156.072 1.00 29.84 87 ASP E N 1
ATOM 15822 C CA . ASP E 2 87 ? 154.502 177.119 155.708 1.00 30.35 87 ASP E CA 1
ATOM 15823 C C . ASP E 2 87 ? 155.326 177.758 156.822 1.00 30.74 87 ASP E C 1
ATOM 15824 O O . ASP E 2 87 ? 156.386 178.329 156.516 1.00 30.90 87 ASP E O 1
ATOM 15829 N N . PRO E 2 88 ? 154.903 177.743 158.090 1.00 31.07 88 PRO E N 1
ATOM 15830 C CA . PRO E 2 88 ? 155.795 178.235 159.157 1.00 30.33 88 PRO E CA 1
ATOM 15831 C C . PRO E 2 88 ? 157.127 177.505 159.213 1.00 31.80 88 PRO E C 1
ATOM 15832 O O . PRO E 2 88 ? 158.180 178.135 159.403 1.00 33.49 88 PRO E O 1
ATOM 15836 N N . LEU E 2 89 ? 157.090 176.186 159.032 1.00 29.32 89 LEU E N 1
ATOM 15837 C CA . LEU E 2 89 ? 158.359 175.431 158.986 1.00 28.87 89 LEU E CA 1
ATOM 15838 C C . LEU E 2 89 ? 159.188 175.984 157.825 1.00 28.84 89 LEU E C 1
ATOM 15839 O O . LEU E 2 89 ? 160.361 176.192 158.027 1.00 29.05 89 LEU E O 1
ATOM 15844 N N . ALA E 2 90 ? 158.572 176.187 156.659 1.00 29.06 90 ALA E N 1
ATOM 15845 C CA . ALA E 2 90 ? 159.299 176.690 155.501 1.00 28.26 90 ALA E CA 1
ATOM 15846 C C . ALA E 2 90 ? 159.920 178.042 155.800 1.00 28.78 90 ALA E C 1
ATOM 15847 O O . ALA E 2 90 ? 161.021 178.349 155.329 1.00 29.79 90 ALA E O 1
ATOM 15849 N N . ALA E 2 91 ? 159.221 178.873 156.569 1.00 31.27 91 ALA E N 1
ATOM 15850 C CA . ALA E 2 91 ? 159.798 180.147 156.977 1.00 30.89 91 ALA E CA 1
ATOM 15851 C C . ALA E 2 91 ? 161.029 179.928 157.843 1.00 30.59 91 ALA E C 1
ATOM 15852 O O . ALA E 2 91 ? 162.040 180.618 157.682 1.00 31.86 91 ALA E O 1
ATOM 15854 N N . VAL E 2 92 ? 160.977 178.952 158.745 1.00 33.34 92 VAL E N 1
ATOM 15855 C CA . VAL E 2 92 ? 162.085 178.764 159.678 1.00 33.01 92 VAL E CA 1
ATOM 15856 C C . VAL E 2 92 ? 163.128 177.783 159.145 1.00 33.98 92 VAL E C 1
ATOM 15857 O O . VAL E 2 92 ? 164.331 178.036 159.249 1.00 35.06 92 VAL E O 1
ATOM 15861 N N . CYS E 2 93 ? 162.713 176.660 158.565 1.00 28.89 93 CYS E N 1
ATOM 15862 C CA . CYS E 2 93 ? 163.635 175.656 158.036 1.00 27.46 93 CYS E CA 1
ATOM 15863 C C . CYS E 2 93 ? 163.231 175.337 156.604 1.00 28.33 93 CYS E C 1
ATOM 15864 O O . CYS E 2 93 ? 162.629 174.290 156.335 1.00 29.54 93 CYS E O 1
ATOM 15867 N N . PRO E 2 94 ? 163.548 176.220 155.655 1.00 25.36 94 PRO E N 1
ATOM 15868 C CA . PRO E 2 94 ? 163.180 175.944 154.258 1.00 25.68 94 PRO E CA 1
ATOM 15869 C C . PRO E 2 94 ? 163.811 174.678 153.712 1.00 24.93 94 PRO E C 1
ATOM 15870 O O . PRO E 2 94 ? 163.236 174.049 152.816 1.00 25.76 94 PRO E O 1
ATOM 15874 N N . ILE E 2 95 ? 164.993 174.324 154.207 1.00 24.46 95 ILE E N 1
ATOM 15875 C CA . ILE E 2 95 ? 165.613 173.036 153.779 1.00 24.01 95 ILE E CA 1
ATOM 15876 C C . ILE E 2 95 ? 164.562 171.930 153.772 1.00 22.48 95 ILE E C 1
ATOM 15877 O O . ILE E 2 95 ? 164.609 171.119 152.854 1.00 23.10 95 ILE E O 1
ATOM 15882 N N . PHE E 2 96 ? 163.691 171.872 154.783 1.00 23.44 96 PHE E N 1
ATOM 15883 C CA . PHE E 2 96 ? 162.711 170.794 154.857 1.00 22.95 96 PHE E CA 1
ATOM 15884 C C . PHE E 2 96 ? 161.797 170.799 153.641 1.00 23.54 96 PHE E C 1
ATOM 15885 O O . PHE E 2 96 ? 161.541 169.750 153.040 1.00 21.99 96 PHE E O 1
ATOM 15893 N N . ARG E 2 97 ? 161.288 171.972 153.269 1.00 23.27 97 ARG E N 1
ATOM 15894 C CA . ARG E 2 97 ? 160.461 172.061 152.073 1.00 22.30 97 ARG E CA 1
ATOM 15895 C C . ARG E 2 97 ? 161.258 171.677 150.835 1.00 24.94 97 ARG E C 1
ATOM 15896 O O . ARG E 2 97 ? 160.768 170.928 149.979 1.00 26.94 97 ARG E O 1
ATOM 15904 N N . ASP E 2 98 ? 162.470 172.213 150.706 1.00 21.53 98 ASP E N 1
ATOM 15905 C CA . ASP E 2 98 ? 163.338 171.804 149.566 1.00 22.89 98 ASP E CA 1
ATOM 15906 C C . ASP E 2 98 ? 163.421 170.279 149.468 1.00 20.68 98 ASP E C 1
ATOM 15907 O O . ASP E 2 98 ? 163.107 169.751 148.416 1.00 22.31 98 ASP E O 1
ATOM 15912 N N . ALA E 2 99 ? 163.882 169.612 150.521 1.00 18.28 99 ALA E N 1
ATOM 15913 C CA . ALA E 2 99 ? 164.050 168.147 150.448 1.00 20.14 99 ALA E CA 1
ATOM 15914 C C . ALA E 2 99 ? 162.717 167.470 150.155 1.00 19.20 99 ALA E C 1
ATOM 15915 O O . ALA E 2 99 ? 162.678 166.646 149.255 1.00 21.19 99 ALA E O 1
ATOM 15917 N N . GLU E 2 100 ? 161.677 167.843 150.905 1.00 19.79 100 GLU E N 1
ATOM 15918 C CA . GLU E 2 100 ? 160.358 167.178 150.755 1.00 22.00 100 GLU E CA 1
ATOM 15919 C C . GLU E 2 100 ? 159.906 167.233 149.292 1.00 20.08 100 GLU E C 1
ATOM 15920 O O . GLU E 2 100 ? 159.519 166.202 148.770 1.00 21.57 100 GLU E O 1
ATOM 15926 N N . ARG E 2 101 ? 160.051 168.387 148.655 1.00 20.69 101 ARG E N 1
ATOM 15927 C CA . ARG E 2 101 ? 159.594 168.515 147.278 1.00 19.75 101 ARG E CA 1
ATOM 15928 C C . ARG E 2 101 ? 160.281 167.513 146.365 1.00 17.81 101 ARG E C 1
ATOM 15929 O O . ARG E 2 101 ? 159.708 167.104 145.352 1.00 23.21 101 ARG E O 1
ATOM 15937 N N . VAL E 2 102 ? 161.462 167.058 146.756 1.00 17.47 102 VAL E N 1
ATOM 15938 C CA . VAL E 2 102 ? 162.260 166.170 145.865 1.00 18.94 102 VAL E CA 1
ATOM 15939 C C . VAL E 2 102 ? 162.401 164.794 146.498 1.00 16.25 102 VAL E C 1
ATOM 15940 O O . VAL E 2 102 ? 163.207 164.003 146.011 1.00 18.11 102 VAL E O 1
ATOM 15944 N N . ILE E 2 103 ? 161.604 164.553 147.540 1.00 15.39 103 ILE E N 1
ATOM 15945 C CA . ILE E 2 103 ? 161.622 163.222 148.203 1.00 15.95 103 ILE E CA 1
ATOM 15946 C C . ILE E 2 103 ? 160.494 162.375 147.650 1.00 15.88 103 ILE E C 1
ATOM 15947 O O . ILE E 2 103 ? 159.366 162.865 147.677 1.00 16.98 103 ILE E O 1
ATOM 15952 N N . ALA E 2 104 ? 160.819 161.203 147.138 1.00 11.61 104 ALA E N 1
ATOM 15953 C CA . ALA E 2 104 ? 159.821 160.216 146.735 1.00 16.46 104 ALA E CA 1
ATOM 15954 C C . ALA E 2 104 ? 158.805 160.920 145.836 1.00 15.06 104 ALA E C 1
ATOM 15955 O O . ALA E 2 104 ? 159.201 161.683 144.946 1.00 16.68 104 ALA E O 1
ATOM 15957 N N . ASP E 2 105 ? 157.521 160.706 146.024 1.00 16.40 105 ASP E N 1
ATOM 15958 C CA . ASP E 2 105 ? 156.474 161.348 145.250 1.00 14.86 105 ASP E CA 1
ATOM 15959 C C . ASP E 2 105 ? 155.376 161.753 146.223 1.00 14.15 105 ASP E C 1
ATOM 15960 O O . ASP E 2 105 ? 155.430 161.374 147.398 1.00 16.19 105 ASP E O 1
ATOM 15965 N N . PRO E 2 106 ? 154.375 162.519 145.788 1.00 15.52 106 PRO E N 1
ATOM 15966 C CA . PRO E 2 106 ? 153.347 162.972 146.743 1.00 13.57 106 PRO E CA 1
ATOM 15967 C C . PRO E 2 106 ? 152.662 161.833 147.483 1.00 13.52 106 PRO E C 1
ATOM 15968 O O . PRO E 2 106 ? 152.393 161.953 148.687 1.00 14.55 106 PRO E O 1
ATOM 15972 N N . VAL E 2 107 ? 152.387 160.720 146.807 1.00 8.67 107 VAL E N 1
ATOM 15973 C CA . VAL E 2 107 ? 151.703 159.620 147.477 1.00 10.67 107 VAL E CA 1
ATOM 15974 C C . VAL E 2 107 ? 152.563 159.080 148.612 1.00 11.59 107 VAL E C 1
ATOM 15975 O O . VAL E 2 107 ? 152.082 158.867 149.728 1.00 13.88 107 VAL E O 1
ATOM 15979 N N . VAL E 2 108 ? 153.870 158.899 148.375 1.00 14.59 108 VAL E N 1
ATOM 15980 C CA . VAL E 2 108 ? 154.809 158.382 149.427 1.00 11.19 108 VAL E CA 1
ATOM 15981 C C . VAL E 2 108 ? 154.865 159.417 150.541 1.00 9.26 108 VAL E C 1
ATOM 15982 O O . VAL E 2 108 ? 154.835 159.043 151.700 1.00 12.52 108 VAL E O 1
ATOM 15986 N N . ARG E 2 109 ? 154.916 160.671 150.162 1.00 12.01 109 ARG E N 1
ATOM 15987 C CA . ARG E 2 109 ? 154.966 161.750 151.170 1.00 15.79 109 ARG E CA 1
ATOM 15988 C C . ARG E 2 109 ? 153.730 161.724 152.073 1.00 13.21 109 ARG E C 1
ATOM 15989 O O . ARG E 2 109 ? 153.821 162.217 153.193 1.00 14.59 109 ARG E O 1
ATOM 15997 N N . ASN E 2 110 ? 152.621 161.235 151.550 1.00 11.07 110 ASN E N 1
ATOM 15998 C CA . ASN E 2 110 ? 151.422 161.153 152.376 1.00 14.66 110 ASN E CA 1
ATOM 15999 C C . ASN E 2 110 ? 151.607 160.203 153.548 1.00 14.97 110 ASN E C 1
ATOM 16000 O O . ASN E 2 110 ? 150.945 160.360 154.577 1.00 15.90 110 ASN E O 1
ATOM 16005 N N . ARG E 2 111 ? 152.493 159.220 153.414 1.00 16.76 111 ARG E N 1
ATOM 16006 C CA . ARG E 2 111 ? 152.663 158.182 154.419 1.00 15.70 111 ARG E CA 1
ATOM 16007 C C . ARG E 2 111 ? 154.008 158.244 155.125 1.00 15.19 111 ARG E C 1
ATOM 16008 O O . ARG E 2 111 ? 154.056 158.240 156.356 1.00 17.55 111 ARG E O 1
ATOM 16016 N N . GLY E 2 112 ? 155.092 158.307 154.364 1.00 15.24 112 GLY E N 1
ATOM 16017 C CA . GLY E 2 112 ? 156.434 158.301 154.953 1.00 14.08 112 GLY E CA 1
ATOM 16018 C C . GLY E 2 112 ? 156.533 159.348 156.021 1.00 15.54 112 GLY E C 1
ATOM 16019 O O . GLY E 2 112 ? 155.917 160.420 155.869 1.00 18.11 112 GLY E O 1
ATOM 16020 N N . THR E 2 113 ? 157.351 159.089 157.022 1.00 16.31 113 THR E N 1
ATOM 16021 C CA . THR E 2 113 ? 157.414 160.024 158.166 1.00 15.40 113 THR E CA 1
ATOM 16022 C C . THR E 2 113 ? 158.844 160.458 158.433 1.00 16.56 113 THR E C 1
ATOM 16023 O O . THR E 2 113 ? 159.763 159.726 158.095 1.00 18.02 113 THR E O 1
ATOM 16027 N N . LEU E 2 114 ? 158.980 161.615 159.058 1.00 18.76 114 LEU E N 1
ATOM 16028 C CA . LEU E 2 114 ? 160.311 162.118 159.442 1.00 18.78 114 LEU E CA 1
ATOM 16029 C C . LEU E 2 114 ? 160.945 161.078 160.351 1.00 19.11 114 LEU E C 1
ATOM 16030 O O . LEU E 2 114 ? 162.069 160.687 160.070 1.00 20.64 114 LEU E O 1
ATOM 16035 N N . GLY E 2 115 ? 160.205 160.615 161.354 1.00 20.18 115 GLY E N 1
ATOM 16036 C CA . GLY E 2 115 ? 160.756 159.588 162.220 1.00 18.91 115 GLY E CA 1
ATOM 16037 C C . GLY E 2 115 ? 161.134 158.334 161.459 1.00 16.10 115 GLY E C 1
ATOM 16038 O O . GLY E 2 115 ? 162.199 157.762 161.680 1.00 20.73 115 GLY E O 1
ATOM 16039 N N . GLY E 2 116 ? 160.271 157.897 160.544 1.00 18.45 116 GLY E N 1
ATOM 16040 C CA . GLY E 2 116 ? 160.591 156.724 159.753 1.00 15.98 116 GLY E CA 1
ATOM 16041 C C . GLY E 2 116 ? 161.841 156.908 158.916 1.00 17.91 116 GLY E C 1
ATOM 16042 O O . GLY E 2 116 ? 162.692 156.022 158.858 1.00 20.70 116 GLY E O 1
ATOM 16043 N N . SER E 2 117 ? 161.993 158.065 158.267 1.00 17.23 117 SER E N 1
ATOM 16044 C CA . SER E 2 117 ? 163.194 158.349 157.436 1.00 18.80 117 SER E CA 1
ATOM 16045 C C . SER E 2 117 ? 164.438 158.368 158.328 1.00 19.05 117 SER E C 1
ATOM 16046 O O . SER E 2 117 ? 165.415 157.687 158.027 1.00 20.69 117 SER E O 1
ATOM 16049 N N . LEU E 2 118 ? 164.339 159.069 159.446 1.00 20.70 118 LEU E N 1
ATOM 16050 C CA . LEU E 2 118 ? 165.498 159.174 160.324 1.00 19.07 118 LEU E CA 1
ATOM 16051 C C . LEU E 2 118 ? 165.914 157.811 160.854 1.00 21.04 118 LEU E C 1
ATOM 16052 O O . LEU E 2 118 ? 167.089 157.440 160.786 1.00 23.93 118 LEU E O 1
ATOM 16057 N N . CYS E 2 119 ? 164.960 157.044 161.384 1.00 19.35 119 CYS E N 1
ATOM 16058 C CA . CYS E 2 119 ? 165.293 155.749 161.959 1.00 21.69 119 CYS E CA 1
ATOM 16059 C C . CYS E 2 119 ? 165.716 154.756 160.888 1.00 20.17 119 CYS E C 1
ATOM 16060 O O . CYS E 2 119 ? 166.510 153.855 161.166 1.00 24.55 119 CYS E O 1
ATOM 16063 N N . GLN E 2 120 ? 165.204 154.902 159.666 1.00 20.57 120 GLN E N 1
ATOM 16064 C CA . GLN E 2 120 ? 165.741 154.135 158.550 1.00 21.19 120 GLN E CA 1
ATOM 16065 C C . GLN E 2 120 ? 167.223 154.428 158.376 1.00 20.24 120 GLN E C 1
ATOM 16066 O O . GLN E 2 120 ? 168.007 153.534 158.045 1.00 24.80 120 GLN E O 1
ATOM 16072 N N . ALA E 2 121 ? 167.624 155.671 158.635 1.00 22.66 121 ALA E N 1
ATOM 16073 C CA . ALA E 2 121 ? 169.030 156.069 158.658 1.00 23.94 121 ALA E CA 1
ATOM 16074 C C . ALA E 2 121 ? 169.740 155.641 157.379 1.00 24.64 121 ALA E C 1
ATOM 16075 O O . ALA E 2 121 ? 170.881 155.181 157.398 1.00 26.98 121 ALA E O 1
ATOM 16077 N N . ASP E 2 122 ? 169.053 155.800 156.256 1.00 26.46 122 ASP E N 1
ATOM 16078 C CA . ASP E 2 122 ? 169.617 155.448 154.963 1.00 26.23 122 ASP E CA 1
ATOM 16079 C C . ASP E 2 122 ? 170.496 156.586 154.464 1.00 26.47 122 ASP E C 1
ATOM 16080 O O . ASP E 2 122 ? 169.982 157.675 154.188 1.00 28.24 122 ASP E O 1
ATOM 16085 N N . PRO E 2 123 ? 171.805 156.380 154.322 1.00 28.94 123 PRO E N 1
ATOM 16086 C CA . PRO E 2 123 ? 172.674 157.480 153.880 1.00 27.34 123 PRO E CA 1
ATOM 16087 C C . PRO E 2 123 ? 172.348 157.971 152.485 1.00 26.42 123 PRO E C 1
ATOM 16088 O O . PRO E 2 123 ? 172.740 159.087 152.127 1.00 27.56 123 PRO E O 1
ATOM 16092 N N . ALA E 2 124 ? 171.659 157.168 151.682 1.00 21.78 124 ALA E N 1
ATOM 16093 C CA . ALA E 2 124 ? 171.238 157.589 150.357 1.00 23.38 124 ALA E CA 1
ATOM 16094 C C . ALA E 2 124 ? 169.993 158.461 150.391 1.00 23.96 124 ALA E C 1
ATOM 16095 O O . ALA E 2 124 ? 169.593 158.979 149.344 1.00 24.63 124 ALA E O 1
ATOM 16097 N N . GLU E 2 125 ? 169.384 158.644 151.558 1.00 23.77 125 GLU E N 1
ATOM 16098 C CA . GLU E 2 125 ? 168.128 159.363 151.684 1.00 21.63 125 GLU E CA 1
ATOM 16099 C C . GLU E 2 125 ? 168.358 160.739 152.289 1.00 22.82 125 GLU E C 1
ATOM 16100 O O . GLU E 2 125 ? 169.364 160.994 152.954 1.00 26.89 125 GLU E O 1
ATOM 16106 N N . ASP E 2 126 ? 167.450 161.637 151.894 1.00 21.92 126 ASP E N 1
ATOM 16107 C CA . ASP E 2 126 ? 167.600 163.087 152.146 1.00 21.47 126 ASP E CA 1
ATOM 16108 C C . ASP E 2 126 ? 167.323 163.609 153.553 1.00 20.36 126 ASP E C 1
ATOM 16109 O O . ASP E 2 126 ? 168.022 164.543 153.940 1.00 23.44 126 ASP E O 1
ATOM 16114 N N . LEU E 2 127 ? 166.324 163.110 154.268 1.00 21.08 127 LEU E N 1
ATOM 16115 C CA . LEU E 2 127 ? 165.998 163.736 155.582 1.00 21.33 127 LEU E CA 1
ATOM 16116 C C . LEU E 2 127 ? 167.107 163.520 156.614 1.00 21.25 127 LEU E C 1
ATOM 16117 O O . LEU E 2 127 ? 167.284 164.394 157.442 1.00 22.60 127 LEU E O 1
ATOM 16122 N N . THR E 2 128 ? 167.772 162.380 156.602 1.00 22.38 128 THR E N 1
ATOM 16123 C CA . THR E 2 128 ? 168.881 162.257 157.538 1.00 22.94 128 THR E CA 1
ATOM 16124 C C . THR E 2 128 ? 169.895 163.364 157.305 1.00 23.28 128 THR E C 1
ATOM 16125 O O . THR E 2 128 ? 170.384 163.981 158.258 1.00 24.68 128 THR E O 1
ATOM 16129 N N . THR E 2 129 ? 170.107 163.730 156.036 1.00 21.83 129 THR E N 1
ATOM 16130 C CA . THR E 2 129 ? 171.079 164.786 155.717 1.00 19.38 129 THR E CA 1
ATOM 16131 C C . THR E 2 129 ? 170.517 166.108 156.218 1.00 21.46 129 THR E C 1
ATOM 16132 O O . THR E 2 129 ? 171.268 166.844 156.836 1.00 23.91 129 THR E O 1
ATOM 16136 N N . VAL E 2 130 ? 169.243 166.362 155.950 1.00 22.74 130 VAL E N 1
ATOM 16137 C CA . VAL E 2 130 ? 168.614 167.653 156.347 1.00 22.79 130 VAL E CA 1
ATOM 16138 C C . VAL E 2 130 ? 168.685 167.784 157.875 1.00 21.91 130 VAL E C 1
ATOM 16139 O O . VAL E 2 130 ? 169.066 168.829 158.348 1.00 25.25 130 VAL E O 1
ATOM 16143 N N . CYS E 2 131 ? 168.327 166.718 158.592 1.00 25.60 131 CYS E N 1
ATOM 16144 C CA . CYS E 2 131 ? 168.321 166.798 160.047 1.00 24.70 131 CYS E CA 1
ATOM 16145 C C . CYS E 2 131 ? 169.728 166.858 160.622 1.00 25.17 131 CYS E C 1
ATOM 16146 O O . CYS E 2 131 ? 169.911 167.370 161.728 1.00 27.49 131 CYS E O 1
ATOM 16149 N N . THR E 2 132 ? 170.719 166.339 159.900 1.00 24.85 132 THR E N 1
ATOM 16150 C CA . THR E 2 132 ? 172.108 166.536 160.295 1.00 25.49 132 THR E CA 1
ATOM 16151 C C . THR E 2 132 ? 172.550 167.971 160.049 1.00 25.94 132 THR E C 1
ATOM 16152 O O . THR E 2 132 ? 173.252 168.561 160.877 1.00 28.97 132 THR E O 1
ATOM 16156 N N . ILE E 2 133 ? 172.141 168.553 158.922 1.00 23.52 133 ILE E N 1
ATOM 16157 C CA . ILE E 2 133 ? 172.538 169.920 158.603 1.00 24.88 133 ILE E CA 1
ATOM 16158 C C . ILE E 2 133 ? 171.994 170.890 159.641 1.00 23.84 133 ILE E C 1
ATOM 16159 O O . ILE E 2 133 ? 172.694 171.807 160.081 1.00 26.10 133 ILE E O 1
ATOM 16164 N N . LEU E 2 134 ? 170.741 170.710 160.039 1.00 26.93 134 LEU E N 1
ATOM 16165 C CA . LEU E 2 134 ? 170.090 171.632 160.958 1.00 27.85 134 LEU E CA 1
ATOM 16166 C C . LEU E 2 134 ? 170.452 171.380 162.413 1.00 27.53 134 LEU E C 1
ATOM 16167 O O . LEU E 2 134 ? 169.854 172.001 163.295 1.00 29.65 134 LEU E O 1
ATOM 16172 N N . GLY E 2 135 ? 171.399 170.488 162.685 1.00 30.01 135 GLY E N 1
ATOM 16173 C CA . GLY E 2 135 ? 171.798 170.219 164.057 1.00 29.65 135 GLY E CA 1
ATOM 16174 C C . GLY E 2 135 ? 170.668 169.690 164.910 1.00 30.80 135 GLY E C 1
ATOM 16175 O O . GLY E 2 135 ? 170.560 170.045 166.090 1.00 33.61 135 GLY E O 1
ATOM 16176 N N . ALA E 2 136 ? 169.830 168.832 164.340 1.00 30.01 136 ALA E N 1
ATOM 16177 C CA . ALA E 2 136 ? 168.636 168.371 165.029 1.00 29.71 136 ALA E CA 1
ATOM 16178 C C . ALA E 2 136 ? 168.994 167.565 166.270 1.00 31.98 136 ALA E C 1
ATOM 16179 O O . ALA E 2 136 ? 170.045 166.924 166.349 1.00 32.48 136 ALA E O 1
ATOM 16181 N N . VAL E 2 137 ? 168.094 167.595 167.244 1.00 32.62 137 VAL E N 1
ATOM 16182 C CA . VAL E 2 137 ? 168.182 166.749 168.425 1.00 33.19 137 VAL E CA 1
ATOM 16183 C C . VAL E 2 137 ? 166.996 165.798 168.387 1.00 32.01 137 VAL E C 1
ATOM 16184 O O . VAL E 2 137 ? 165.840 166.227 168.472 1.00 32.92 137 VAL E O 1
ATOM 16188 N N . CYS E 2 138 ? 167.274 164.509 168.225 1.00 33.58 138 CYS E N 1
ATOM 16189 C CA . CYS E 2 138 ? 166.238 163.495 168.285 1.00 33.04 138 CYS E CA 1
ATOM 16190 C C . CYS E 2 138 ? 165.832 163.250 169.733 1.00 34.03 138 CYS E C 1
ATOM 16191 O O . CYS E 2 138 ? 166.671 163.226 170.633 1.00 36.35 138 CYS E O 1
ATOM 16194 N N . LEU E 2 139 ? 164.541 163.077 169.954 1.00 32.73 139 LEU E N 1
ATOM 16195 C CA . LEU E 2 139 ? 164.000 162.810 171.280 1.00 32.40 139 LEU E CA 1
ATOM 16196 C C . LEU E 2 139 ? 163.514 161.367 171.293 1.00 31.29 139 LEU E C 1
ATOM 16197 O O . LEU E 2 139 ? 162.449 161.060 170.761 1.00 33.02 139 LEU E O 1
ATOM 16202 N N . ALA E 2 140 ? 164.298 160.481 171.888 1.00 35.29 140 ALA E N 1
ATOM 16203 C CA . ALA E 2 140 ? 163.930 159.080 171.977 1.00 36.17 140 ALA E CA 1
ATOM 16204 C C . ALA E 2 140 ? 163.204 158.814 173.287 1.00 37.57 140 ALA E C 1
ATOM 16205 O O . ALA E 2 140 ? 163.410 159.509 174.284 1.00 38.82 140 ALA E O 1
ATOM 16207 N N . ARG E 2 141 ? 162.335 157.808 173.275 1.00 37.15 141 ARG E N 1
ATOM 16208 C CA . ARG E 2 141 ? 161.646 157.384 174.485 1.00 38.14 141 ARG E CA 1
ATOM 16209 C C . ARG E 2 141 ? 161.572 155.865 174.505 1.00 38.19 141 ARG E C 1
ATOM 16210 O O . ARG E 2 141 ? 161.174 155.246 173.515 1.00 38.26 141 ARG E O 1
ATOM 16218 N N . GLY E 2 142 ? 161.974 155.274 175.623 1.00 38.27 142 GLY E N 1
ATOM 16219 C CA . GLY E 2 142 ? 161.905 153.849 175.814 1.00 39.82 142 GLY E CA 1
ATOM 16220 C C . GLY E 2 142 ? 161.435 153.523 177.214 1.00 39.80 142 GLY E C 1
ATOM 16221 O O . GLY E 2 142 ? 161.049 154.409 177.981 1.00 40.20 142 GLY E O 1
ATOM 16222 N N . PRO E 2 143 ? 161.447 152.239 177.576 1.00 43.10 143 PRO E N 1
ATOM 16223 C CA . PRO E 2 143 ? 161.029 151.871 178.937 1.00 43.24 143 PRO E CA 1
ATOM 16224 C C . PRO E 2 143 ? 161.848 152.564 180.005 1.00 42.79 143 PRO E C 1
ATOM 16225 O O . PRO E 2 143 ? 161.307 152.923 181.058 1.00 43.74 143 PRO E O 1
ATOM 16229 N N . GLY E 2 144 ? 163.138 152.786 179.755 1.00 46.36 144 GLY E N 1
ATOM 16230 C CA . GLY E 2 144 ? 163.947 153.528 180.704 1.00 46.34 144 GLY E CA 1
ATOM 16231 C C . GLY E 2 144 ? 163.439 154.935 180.939 1.00 46.92 144 GLY E C 1
ATOM 16232 O O . GLY E 2 144 ? 163.538 155.457 182.052 1.00 48.35 144 GLY E O 1
ATOM 16233 N N . GLY E 2 145 ? 162.897 155.565 179.909 1.00 44.67 145 GLY E N 1
ATOM 16234 C CA . GLY E 2 145 ? 162.417 156.925 179.989 1.00 43.29 145 GLY E CA 1
ATOM 16235 C C . GLY E 2 145 ? 162.707 157.651 178.696 1.00 43.87 145 GLY E C 1
ATOM 16236 O O . GLY E 2 145 ? 162.938 157.032 177.663 1.00 44.06 145 GLY E O 1
ATOM 16237 N N . GLU E 2 146 ? 162.709 158.976 178.762 1.00 44.08 146 GLU E N 1
ATOM 16238 C CA . GLU E 2 146 ? 162.926 159.821 177.598 1.00 42.70 146 GLU E CA 1
ATOM 16239 C C . GLU E 2 146 ? 164.318 160.435 177.657 1.00 42.30 146 GLU E C 1
ATOM 16240 O O . GLU E 2 146 ? 164.819 160.758 178.738 1.00 43.71 146 GLU E O 1
ATOM 16246 N N . ARG E 2 147 ? 164.949 160.567 176.493 1.00 39.21 147 ARG E N 1
ATOM 16247 C CA . ARG E 2 147 ? 166.314 161.066 176.413 1.00 38.12 147 ARG E CA 1
ATOM 16248 C C . ARG E 2 147 ? 166.523 161.756 175.074 1.00 38.08 147 ARG E C 1
ATOM 16249 O O . ARG E 2 147 ? 165.754 161.573 174.129 1.00 39.72 147 ARG E O 1
ATOM 16257 N N . GLU E 2 148 ? 167.571 162.568 175.010 1.00 39.09 148 GLU E N 1
ATOM 16258 C CA . GLU E 2 148 ? 167.879 163.363 173.831 1.00 37.87 148 GLU E CA 1
ATOM 16259 C C . GLU E 2 148 ? 169.190 162.894 173.221 1.00 37.77 148 GLU E C 1
ATOM 16260 O O . GLU E 2 148 ? 170.209 162.814 173.912 1.00 38.15 148 GLU E O 1
ATOM 16266 N N . ILE E 2 149 ? 169.157 162.596 171.927 1.00 36.03 149 ILE E N 1
ATOM 16267 C CA . ILE E 2 149 ? 170.320 162.147 171.175 1.00 35.68 149 ILE E CA 1
ATOM 16268 C C . ILE E 2 149 ? 170.601 163.180 170.096 1.00 34.27 149 ILE E C 1
ATOM 16269 O O . ILE E 2 149 ? 169.722 163.488 169.287 1.00 34.99 149 ILE E O 1
ATOM 16274 N N . GLY E 2 150 ? 171.820 163.707 170.071 1.00 33.59 150 GLY E N 1
ATOM 16275 C CA . GLY E 2 150 ? 172.202 164.570 168.971 1.00 30.86 150 GLY E CA 1
ATOM 16276 C C . GLY E 2 150 ? 172.121 163.833 167.649 1.00 32.36 150 GLY E C 1
ATOM 16277 O O . GLY E 2 150 ? 172.351 162.627 167.571 1.00 32.15 150 GLY E O 1
ATOM 16278 N N . ILE E 2 151 ? 171.772 164.568 166.594 1.00 32.06 151 ILE E N 1
ATOM 16279 C CA . ILE E 2 151 ? 171.573 163.931 165.296 1.00 31.14 151 ILE E CA 1
ATOM 16280 C C . ILE E 2 151 ? 172.829 163.179 164.873 1.00 32.07 151 ILE E C 1
ATOM 16281 O O . ILE E 2 151 ? 172.754 162.072 164.331 1.00 32.35 151 ILE E O 1
ATOM 16286 N N . ASP E 2 152 ? 174.002 163.768 165.110 1.00 33.17 152 ASP E N 1
ATOM 16287 C CA . ASP E 2 152 ? 175.247 163.068 164.816 1.00 33.35 152 ASP E CA 1
ATOM 16288 C C . ASP E 2 152 ? 175.368 161.795 165.638 1.00 34.63 152 ASP E C 1
ATOM 16289 O O . ASP E 2 152 ? 175.750 160.742 165.116 1.00 35.84 152 ASP E O 1
ATOM 16294 N N . ASP E 2 153 ? 175.046 161.874 166.928 1.00 35.27 153 ASP E N 1
ATOM 16295 C CA . ASP E 2 153 ? 175.013 160.676 167.756 1.00 34.81 153 ASP E CA 1
ATOM 16296 C C . ASP E 2 153 ? 173.922 159.720 167.297 1.00 34.67 153 ASP E C 1
ATOM 16297 O O . ASP E 2 153 ? 174.131 158.504 167.254 1.00 35.55 153 ASP E O 1
ATOM 16302 N N . PHE E 2 154 ? 172.748 160.251 166.955 1.00 31.51 154 PHE E N 1
ATOM 16303 C CA . PHE E 2 154 ? 171.639 159.390 166.562 1.00 31.29 154 PHE E CA 1
ATOM 16304 C C . PHE E 2 154 ? 171.992 158.566 165.332 1.00 31.95 154 PHE E C 1
ATOM 16305 O O . PHE E 2 154 ? 171.660 157.379 165.256 1.00 31.62 154 PHE E O 1
ATOM 16313 N N . LEU E 2 155 ? 172.660 159.178 164.357 1.00 33.11 155 LEU E N 1
ATOM 16314 C CA . LEU E 2 155 ? 173.032 158.507 163.112 1.00 32.91 155 LEU E CA 1
ATOM 16315 C C . LEU E 2 155 ? 174.400 157.868 163.309 1.00 33.04 155 LEU E C 1
ATOM 16316 O O . LEU E 2 155 ? 175.437 158.462 163.018 1.00 35.96 155 LEU E O 1
ATOM 16321 N N . VAL E 2 156 ? 174.404 156.633 163.816 1.00 33.90 156 VAL E N 1
ATOM 16322 C CA . VAL E 2 156 ? 175.655 155.964 164.166 1.00 34.58 156 VAL E CA 1
ATOM 16323 C C . VAL E 2 156 ? 176.242 155.154 163.020 1.00 34.75 156 VAL E C 1
ATOM 16324 O O . VAL E 2 156 ? 177.418 154.767 163.087 1.00 36.59 156 VAL E O 1
ATOM 16328 N N . GLY E 2 157 ? 175.472 154.889 161.972 1.00 35.70 157 GLY E N 1
ATOM 16329 C CA . GLY E 2 157 ? 175.964 154.161 160.830 1.00 35.58 157 GLY E CA 1
ATOM 16330 C C . GLY E 2 157 ? 174.881 153.956 159.794 1.00 36.59 157 GLY E C 1
ATOM 16331 O O . GLY E 2 157 ? 173.727 154.351 159.982 1.00 36.21 157 GLY E O 1
ATOM 16332 N N . PRO E 2 158 ? 175.237 153.345 158.666 1.00 37.05 158 PRO E N 1
ATOM 16333 C CA . PRO E 2 158 ? 174.234 153.078 157.627 1.00 35.67 158 PRO E CA 1
ATOM 16334 C C . PRO E 2 158 ? 173.123 152.198 158.174 1.00 35.06 158 PRO E C 1
ATOM 16335 O O . PRO E 2 158 ? 173.354 151.061 158.587 1.00 36.75 158 PRO E O 1
ATOM 16339 N N . TYR E 2 159 ? 171.907 152.735 158.177 1.00 31.60 159 TYR E N 1
ATOM 16340 C CA . TYR E 2 159 ? 170.726 152.008 158.619 1.00 31.76 159 TYR E CA 1
ATOM 16341 C C . TYR E 2 159 ? 170.758 151.694 160.107 1.00 31.97 159 TYR E C 1
ATOM 16342 O O . TYR E 2 159 ? 170.032 150.815 160.571 1.00 32.22 159 TYR E O 1
ATOM 16351 N N . GLU E 2 160 ? 171.583 152.404 160.869 1.00 34.07 160 GLU E N 1
ATOM 16352 C CA . GLU E 2 160 ? 171.711 152.187 162.302 1.00 33.04 160 GLU E CA 1
ATOM 16353 C C . GLU E 2 160 ? 171.616 153.526 163.011 1.00 34.35 160 GLU E C 1
ATOM 16354 O O . GLU E 2 160 ? 172.245 154.501 162.590 1.00 33.54 160 GLU E O 1
ATOM 16360 N N . THR E 2 161 ? 170.833 153.572 164.080 1.00 32.66 161 THR E N 1
ATOM 16361 C CA . THR E 2 161 ? 170.700 154.761 164.901 1.00 31.80 161 THR E CA 1
ATOM 16362 C C . THR E 2 161 ? 171.109 154.436 166.331 1.00 30.18 161 THR E C 1
ATOM 16363 O O . THR E 2 161 ? 171.378 153.286 166.678 1.00 30.39 161 THR E O 1
ATOM 16367 N N . ALA E 2 162 ? 171.181 155.476 167.158 1.00 34.04 162 ALA E N 1
ATOM 16368 C CA . ALA E 2 162 ? 171.456 155.288 168.575 1.00 32.50 162 ALA E CA 1
ATOM 16369 C C . ALA E 2 162 ? 170.277 154.683 169.323 1.00 32.79 162 ALA E C 1
ATOM 16370 O O . ALA E 2 162 ? 170.453 154.230 170.458 1.00 35.12 162 ALA E O 1
ATOM 16372 N N . LEU E 2 163 ? 169.093 154.663 168.718 1.00 32.34 163 LEU E N 1
ATOM 16373 C CA . LEU E 2 163 ? 167.910 154.141 169.385 1.00 33.12 163 LEU E CA 1
ATOM 16374 C C . LEU E 2 163 ? 168.100 152.676 169.749 1.00 33.62 163 LEU E C 1
ATOM 16375 O O . LEU E 2 163 ? 168.546 151.871 168.926 1.00 32.90 163 LEU E O 1
ATOM 16380 N N . ALA E 2 164 ? 167.758 152.329 170.986 1.00 35.33 164 ALA E N 1
ATOM 16381 C CA . ALA E 2 164 ? 167.723 150.928 171.372 1.00 36.34 164 ALA E CA 1
ATOM 16382 C C . ALA E 2 164 ? 166.517 150.239 170.737 1.00 36.79 164 ALA E C 1
ATOM 16383 O O . ALA E 2 164 ? 165.580 150.882 170.261 1.00 36.38 164 ALA E O 1
ATOM 16385 N N . HIS E 2 165 ? 166.555 148.903 170.737 1.00 40.00 165 HIS E N 1
ATOM 16386 C CA . HIS E 2 165 ? 165.457 148.121 170.175 1.00 39.24 165 HIS E CA 1
ATOM 16387 C C . HIS E 2 165 ? 164.126 148.453 170.833 1.00 39.35 165 HIS E C 1
ATOM 16388 O O . HIS E 2 165 ? 163.077 148.369 170.186 1.00 40.08 165 HIS E O 1
ATOM 16395 N N . ASN E 2 166 ? 164.141 148.804 172.113 1.00 38.32 166 ASN E N 1
ATOM 16396 C CA . ASN E 2 166 ? 162.930 149.094 172.864 1.00 38.13 166 ASN E CA 1
ATOM 16397 C C . ASN E 2 166 ? 162.633 150.580 172.923 1.00 38.16 166 ASN E C 1
ATOM 16398 O O . ASN E 2 166 ? 161.786 151.007 173.711 1.00 38.87 166 ASN E O 1
ATOM 16403 N N . GLU E 2 167 ? 163.295 151.338 172.060 1.00 36.02 167 GLU E N 1
ATOM 16404 C CA . GLU E 2 167 ? 163.145 152.804 172.113 1.00 35.02 167 GLU E CA 1
ATOM 16405 C C . GLU E 2 167 ? 162.522 153.296 170.810 1.00 35.98 167 GLU E C 1
ATOM 16406 O O . GLU E 2 167 ? 162.696 152.632 169.769 1.00 34.87 167 GLU E O 1
ATOM 16412 N N . MET E 2 168 ? 161.783 154.388 170.896 1.00 32.50 168 MET E N 1
ATOM 16413 C CA . MET E 2 168 ? 161.109 154.919 169.701 1.00 30.87 168 MET E CA 1
ATOM 16414 C C . MET E 2 168 ? 161.435 156.394 169.586 1.00 30.06 168 MET E C 1
ATOM 16415 O O . MET E 2 168 ? 161.551 157.047 170.618 1.00 31.62 168 MET E O 1
ATOM 16420 N N . LEU E 2 169 ? 161.652 156.859 168.365 1.00 26.10 169 LEU E N 1
ATOM 16421 C CA . LEU E 2 169 ? 161.904 158.303 168.133 1.00 25.37 169 LEU E CA 1
ATOM 16422 C C . LEU E 2 169 ? 160.576 158.998 168.319 1.00 24.44 169 LEU E C 1
ATOM 16423 O O . LEU E 2 169 ? 159.593 158.518 167.819 1.00 26.44 169 LEU E O 1
ATOM 16428 N N . VAL E 2 170 ? 160.567 160.049 169.086 1.00 29.79 170 VAL E N 1
ATOM 16429 C CA . VAL E 2 170 ? 159.262 160.690 169.392 1.00 31.22 170 VAL E CA 1
ATOM 16430 C C . VAL E 2 170 ? 159.170 161.980 168.601 1.00 28.07 170 VAL E C 1
ATOM 16431 O O . VAL E 2 170 ? 158.122 162.219 168.022 1.00 30.41 170 VAL E O 1
ATOM 16435 N N . GLU E 2 171 ? 160.225 162.786 168.609 1.00 29.59 171 GLU E N 1
ATOM 16436 C CA . GLU E 2 171 ? 160.200 164.101 167.937 1.00 30.87 171 GLU E CA 1
ATOM 16437 C C . GLU E 2 171 ? 161.627 164.481 167.594 1.00 31.41 171 GLU E C 1
ATOM 16438 O O . GLU E 2 171 ? 162.553 163.904 168.171 1.00 31.68 171 GLU E O 1
ATOM 16444 N N . VAL E 2 172 ? 161.773 165.421 166.685 1.00 30.14 172 VAL E N 1
ATOM 16445 C CA . VAL E 2 172 ? 163.122 165.878 166.320 1.00 30.22 172 VAL E CA 1
ATOM 16446 C C . VAL E 2 172 ? 163.097 167.354 166.617 1.00 31.49 172 VAL E C 1
ATOM 16447 O O . VAL E 2 172 ? 162.144 168.007 166.219 1.00 32.09 172 VAL E O 1
ATOM 16451 N N . ARG E 2 173 ? 164.044 167.815 167.405 1.00 34.93 173 ARG E N 1
ATOM 16452 C CA . ARG E 2 173 ? 164.109 169.201 167.848 1.00 35.75 173 ARG E CA 1
ATOM 16453 C C . ARG E 2 173 ? 165.272 169.885 167.148 1.00 35.85 173 ARG E C 1
ATOM 16454 O O . ARG E 2 173 ? 166.422 169.452 167.272 1.00 37.53 173 ARG E O 1
ATOM 16462 N N . ILE E 2 174 ? 164.970 170.962 166.440 1.00 34.28 174 ILE E N 1
ATOM 16463 C CA . ILE E 2 174 ? 165.911 171.651 165.573 1.00 34.26 174 ILE E CA 1
ATOM 16464 C C . ILE E 2 174 ? 166.030 173.089 166.057 1.00 35.37 174 ILE E C 1
ATOM 16465 O O . ILE E 2 174 ? 165.048 173.834 166.028 1.00 36.50 174 ILE E O 1
ATOM 16470 N N . PRO E 2 175 ? 167.195 173.516 166.526 1.00 37.44 175 PRO E N 1
ATOM 16471 C CA . PRO E 2 175 ? 167.334 174.899 166.989 1.00 39.47 175 PRO E CA 1
ATOM 16472 C C . PRO E 2 175 ? 167.101 175.884 165.854 1.00 39.13 175 PRO E C 1
ATOM 16473 O O . PRO E 2 175 ? 167.466 175.637 164.705 1.00 40.33 175 PRO E O 1
ATOM 16477 N N . VAL E 2 176 ? 166.416 176.979 166.186 1.00 41.82 176 VAL E N 1
ATOM 16478 C CA . VAL E 2 176 ? 166.193 178.090 165.227 1.00 42.39 176 VAL E CA 1
ATOM 16479 C C . VAL E 2 176 ? 167.067 179.233 165.703 1.00 43.46 176 VAL E C 1
ATOM 16480 O O . VAL E 2 176 ? 167.079 179.501 166.912 1.00 44.51 176 VAL E O 1
ATOM 16484 N N . ARG E 2 177 ? 167.735 179.899 164.783 1.00 44.63 177 ARG E N 1
ATOM 16485 C CA . ARG E 2 177 ? 168.586 181.066 165.083 1.00 44.25 177 ARG E CA 1
ATOM 16486 C C . ARG E 2 177 ? 168.187 182.184 164.117 1.00 44.93 177 ARG E C 1
ATOM 16487 O O . ARG E 2 177 ? 167.693 181.862 163.043 1.00 44.50 177 ARG E O 1
ATOM 16495 N N . HIS E 2 178 ? 168.343 183.451 164.515 1.00 47.88 178 HIS E N 1
ATOM 16496 C CA . HIS E 2 178 ? 168.053 184.580 163.601 1.00 47.85 178 HIS E CA 1
ATOM 16497 C C . HIS E 2 178 ? 169.110 184.616 162.509 1.00 47.28 178 HIS E C 1
ATOM 16498 O O . HIS E 2 178 ? 170.221 184.114 162.745 1.00 47.64 178 HIS E O 1
ATOM 16505 N N . ARG E 2 179 ? 168.761 185.201 161.369 1.00 45.15 179 ARG E N 1
ATOM 16506 C CA . ARG E 2 179 ? 169.716 185.337 160.253 1.00 44.56 179 ARG E CA 1
ATOM 16507 C C . ARG E 2 179 ? 170.229 183.955 159.862 1.00 44.58 179 ARG E C 1
ATOM 16508 O O . ARG E 2 179 ? 171.400 183.821 159.559 1.00 45.23 179 ARG E O 1
ATOM 16516 N N . THR E 2 180 ? 169.346 182.970 159.910 1.00 39.51 180 THR E N 1
ATOM 16517 C CA . THR E 2 180 ? 169.746 181.616 159.517 1.00 37.26 180 THR E CA 1
ATOM 16518 C C . THR E 2 180 ? 168.740 181.081 158.527 1.00 37.63 180 THR E C 1
ATOM 16519 O O . THR E 2 180 ? 167.541 181.271 158.728 1.00 39.34 180 THR E O 1
ATOM 16523 N N . SER E 2 181 ? 169.231 180.433 157.498 1.00 34.08 181 SER E N 1
ATOM 16524 C CA . SER E 2 181 ? 168.312 179.756 156.571 1.00 32.41 181 SER E CA 1
ATOM 16525 C C . SER E 2 181 ? 169.004 178.495 156.118 1.00 31.33 181 SER E C 1
ATOM 16526 O O . SER E 2 181 ? 170.103 178.215 156.582 1.00 32.64 181 SER E O 1
ATOM 16529 N N . SER E 2 182 ? 168.364 177.806 155.207 1.00 26.16 182 SER E N 1
ATOM 16530 C CA . SER E 2 182 ? 168.860 176.521 154.756 1.00 23.53 182 SER E CA 1
ATOM 16531 C C . SER E 2 182 ? 168.244 176.204 153.403 1.00 24.24 182 SER E C 1
ATOM 16532 O O . SER E 2 182 ? 167.200 176.739 153.029 1.00 26.63 182 SER E O 1
ATOM 16535 N N . ALA E 2 183 ? 168.918 175.314 152.679 1.00 22.14 183 ALA E N 1
ATOM 16536 C CA . ALA E 2 183 ? 168.455 174.902 151.338 1.00 22.75 183 ALA E CA 1
ATOM 16537 C C . ALA E 2 183 ? 168.879 173.465 151.090 1.00 20.23 183 ALA E C 1
ATOM 16538 O O . ALA E 2 183 ? 169.811 173.006 151.729 1.00 21.75 183 ALA E O 1
ATOM 16540 N N . TYR E 2 184 ? 168.175 172.807 150.187 1.00 20.07 184 TYR E N 1
ATOM 16541 C CA . TYR E 2 184 ? 168.540 171.434 149.823 1.00 18.30 184 TYR E CA 1
ATOM 16542 C C . TYR E 2 184 ? 168.462 171.369 148.302 1.00 18.54 184 TYR E C 1
ATOM 16543 O O . TYR E 2 184 ? 167.591 172.008 147.722 1.00 22.87 184 TYR E O 1
ATOM 16552 N N . ALA E 2 185 ? 169.390 170.669 147.685 1.00 17.97 185 ALA E N 1
ATOM 16553 C CA . ALA E 2 185 ? 169.389 170.506 146.221 1.00 18.39 185 ALA E CA 1
ATOM 16554 C C . ALA E 2 185 ? 169.727 169.059 145.966 1.00 17.53 185 ALA E C 1
ATOM 16555 O O . ALA E 2 185 ? 170.637 168.532 146.585 1.00 20.07 185 ALA E O 1
ATOM 16557 N N . LYS E 2 186 ? 168.966 168.472 145.082 1.00 16.00 186 LYS E N 1
ATOM 16558 C CA . LYS E 2 186 ? 169.166 167.063 144.845 1.00 15.77 186 LYS E CA 1
ATOM 16559 C C . LYS E 2 186 ? 169.232 166.815 143.354 1.00 16.37 186 LYS E C 1
ATOM 16560 O O . LYS E 2 186 ? 168.558 167.505 142.610 1.00 16.76 186 LYS E O 1
ATOM 16566 N N . VAL E 2 187 ? 170.124 165.949 142.962 1.00 18.69 187 VAL E N 1
ATOM 16567 C CA . VAL E 2 187 ? 170.155 165.469 141.594 1.00 15.78 187 VAL E CA 1
ATOM 16568 C C . VAL E 2 187 ? 169.770 164.004 141.623 1.00 16.35 187 VAL E C 1
ATOM 16569 O O . VAL E 2 187 ? 170.438 163.180 142.271 1.00 20.43 187 VAL E O 1
ATOM 16573 N N . GLU E 2 188 ? 168.696 163.704 140.908 1.00 18.29 188 GLU E N 1
ATOM 16574 C CA . GLU E 2 188 ? 168.147 162.377 140.723 1.00 20.73 188 GLU E CA 1
ATOM 16575 C C . GLU E 2 188 ? 167.983 162.137 139.230 1.00 21.42 188 GLU E C 1
ATOM 16576 O O . GLU E 2 188 ? 167.773 163.074 138.459 1.00 23.23 188 GLU E O 1
ATOM 16582 N N . ARG E 2 189 ? 168.100 160.877 138.817 1.00 22.55 189 ARG E N 1
ATOM 16583 C CA . ARG E 2 189 ? 167.853 160.565 137.415 1.00 21.34 189 ARG E CA 1
ATOM 16584 C C . ARG E 2 189 ? 166.406 160.843 137.040 1.00 21.16 189 ARG E C 1
ATOM 16585 O O . ARG E 2 189 ? 166.122 161.259 135.913 1.00 23.18 189 ARG E O 1
ATOM 16593 N N . ARG E 2 190 ? 165.487 160.641 137.978 1.00 22.37 190 ARG E N 1
ATOM 16594 C CA . ARG E 2 190 ? 164.064 160.774 137.724 1.00 22.05 190 ARG E CA 1
ATOM 16595 C C . ARG E 2 190 ? 163.384 161.303 138.976 1.00 21.60 190 ARG E C 1
ATOM 16596 O O . ARG E 2 190 ? 163.865 161.114 140.095 1.00 24.91 190 ARG E O 1
ATOM 16604 N N . VAL E 2 191 ? 162.245 161.961 138.771 1.00 23.02 191 VAL E N 1
ATOM 16605 C CA . VAL E 2 191 ? 161.444 162.417 139.897 1.00 22.25 191 VAL E CA 1
ATOM 16606 C C . VAL E 2 191 ? 161.041 161.216 140.735 1.00 22.40 191 VAL E C 1
ATOM 16607 O O . VAL E 2 191 ? 160.572 160.198 140.213 1.00 24.15 191 VAL E O 1
ATOM 16611 N N . GLY E 2 192 ? 161.245 161.319 142.044 1.00 23.07 192 GLY E N 1
ATOM 16612 C CA . GLY E 2 192 ? 161.009 160.218 142.944 1.00 20.08 192 GLY E CA 1
ATOM 16613 C C . GLY E 2 192 ? 162.194 159.297 143.126 1.00 23.04 192 GLY E C 1
ATOM 16614 O O . GLY E 2 192 ? 162.215 158.515 144.082 1.00 25.56 192 GLY E O 1
ATOM 16615 N N . ASP E 2 193 ? 163.179 159.371 142.239 1.00 21.30 193 ASP E N 1
ATOM 16616 C CA . ASP E 2 193 ? 164.386 158.581 142.390 1.00 19.97 193 ASP E CA 1
ATOM 16617 C C . ASP E 2 193 ? 165.212 159.116 143.552 1.00 19.54 193 ASP E C 1
ATOM 16618 O O . ASP E 2 193 ? 165.186 160.307 143.870 1.00 21.10 193 ASP E O 1
ATOM 16623 N N . TRP E 2 194 ? 165.927 158.213 144.209 1.00 16.29 194 TRP E N 1
ATOM 16624 C CA . TRP E 2 194 ? 166.819 158.626 145.275 1.00 18.46 194 TRP E CA 1
ATOM 16625 C C . TRP E 2 194 ? 167.925 159.506 144.708 1.00 16.90 194 TRP E C 1
ATOM 16626 O O . TRP E 2 194 ? 168.247 159.456 143.521 1.00 18.32 194 TRP E O 1
ATOM 16637 N N . ALA E 2 195 ? 168.493 160.334 145.573 1.00 16.81 195 ALA E N 1
ATOM 16638 C CA . ALA E 2 195 ? 169.468 161.317 145.135 1.00 17.36 195 ALA E CA 1
ATOM 16639 C C . ALA E 2 195 ? 170.630 160.648 144.424 1.00 16.89 195 ALA E C 1
ATOM 16640 O O . ALA E 2 195 ? 171.305 159.785 144.993 1.00 19.43 195 ALA E O 1
ATOM 16642 N N . VAL E 2 196 ? 170.874 161.050 143.178 1.00 17.06 196 VAL E N 1
ATOM 16643 C CA . VAL E 2 196 ? 172.189 160.810 142.599 1.00 16.51 196 VAL E CA 1
ATOM 16644 C C . VAL E 2 196 ? 173.237 161.423 143.502 1.00 16.44 196 VAL E C 1
ATOM 16645 O O . VAL E 2 196 ? 174.238 160.792 143.858 1.00 19.15 196 VAL E O 1
ATOM 16649 N N . THR E 2 197 ? 172.998 162.662 143.904 1.00 19.77 197 THR E N 1
ATOM 16650 C CA . THR E 2 197 ? 173.788 163.300 144.941 1.00 17.45 197 THR E CA 1
ATOM 16651 C C . THR E 2 197 ? 172.974 164.475 145.442 1.00 17.68 197 THR E C 1
ATOM 16652 O O . THR E 2 197 ? 172.329 165.163 144.650 1.00 20.61 197 THR E O 1
ATOM 16656 N N . ALA E 2 198 ? 172.946 164.659 146.742 1.00 16.65 198 ALA E N 1
ATOM 16657 C CA . ALA E 2 198 ? 172.240 165.841 147.251 1.00 17.06 198 ALA E CA 1
ATOM 16658 C C . ALA E 2 198 ? 173.114 166.539 148.265 1.00 16.25 198 ALA E C 1
ATOM 16659 O O . ALA E 2 198 ? 174.018 165.924 148.781 1.00 20.64 198 ALA E O 1
ATOM 16661 N N . ALA E 2 199 ? 172.882 167.816 148.417 1.00 19.51 199 ALA E N 1
ATOM 16662 C CA . ALA E 2 199 ? 173.672 168.631 149.346 1.00 19.87 199 ALA E CA 1
ATOM 16663 C C . ALA E 2 199 ? 172.672 169.512 150.059 1.00 19.79 199 ALA E C 1
ATOM 16664 O O . ALA E 2 199 ? 171.649 169.867 149.474 1.00 21.43 199 ALA E O 1
ATOM 16666 N N . GLY E 2 200 ? 172.987 169.811 151.287 1.00 17.54 200 GLY E N 1
ATOM 16667 C CA . GLY E 2 200 ? 172.125 170.743 151.971 1.00 19.36 200 GLY E CA 1
ATOM 16668 C C . GLY E 2 200 ? 173.027 171.661 152.725 1.00 21.26 200 GLY E C 1
ATOM 16669 O O . GLY E 2 200 ? 174.173 171.309 152.965 1.00 21.20 200 GLY E O 1
ATOM 16670 N N . ALA E 2 201 ? 172.504 172.811 153.043 1.00 22.98 201 ALA E N 1
ATOM 16671 C CA . ALA E 2 201 ? 173.312 173.786 153.752 1.00 25.17 201 ALA E CA 1
ATOM 16672 C C . ALA E 2 201 ? 172.413 174.603 154.657 1.00 24.98 201 ALA E C 1
ATOM 16673 O O . ALA E 2 201 ? 171.327 175.020 154.253 1.00 26.07 201 ALA E O 1
ATOM 16675 N N . GLN E 2 202 ? 172.928 174.854 155.850 1.00 27.79 202 GLN E N 1
ATOM 16676 C CA . GLN E 2 202 ? 172.247 175.812 156.739 1.00 27.16 202 GLN E CA 1
ATOM 16677 C C . GLN E 2 202 ? 173.324 176.838 157.073 1.00 29.58 202 GLN E C 1
ATOM 16678 O O . GLN E 2 202 ? 174.423 176.423 157.428 1.00 31.10 202 GLN E O 1
ATOM 16684 N N . VAL E 2 203 ? 173.028 178.120 156.918 1.00 35.21 203 VAL E N 1
ATOM 16685 C CA . VAL E 2 203 ? 174.057 179.155 157.191 1.00 36.53 203 VAL E CA 1
ATOM 16686 C C . VAL E 2 203 ? 173.489 180.201 158.145 1.00 37.54 203 VAL E C 1
ATOM 16687 O O . VAL E 2 203 ? 172.283 180.420 158.107 1.00 39.04 203 VAL E O 1
ATOM 16691 N N . THR E 2 204 ? 174.333 180.797 158.980 1.00 41.04 204 THR E N 1
ATOM 16692 C CA . THR E 2 204 ? 173.869 181.938 159.802 1.00 42.53 204 THR E CA 1
ATOM 16693 C C . THR E 2 204 ? 174.652 183.160 159.300 1.00 42.74 204 THR E C 1
ATOM 16694 O O . THR E 2 204 ? 175.852 183.019 159.105 1.00 43.43 204 THR E O 1
ATOM 16698 N N . LEU E 2 205 ? 173.989 184.298 159.106 1.00 44.29 205 LEU E N 1
ATOM 16699 C CA . LEU E 2 205 ? 174.689 185.478 158.620 1.00 45.11 205 LEU E CA 1
ATOM 16700 C C . LEU E 2 205 ? 174.675 186.577 159.674 1.00 46.31 205 LEU E C 1
ATOM 16701 O O . LEU E 2 205 ? 173.609 186.960 160.164 1.00 46.00 205 LEU E O 1
ATOM 16706 N N . ASP E 2 206 ? 175.854 187.095 160.002 1.00 51.17 206 ASP E N 1
ATOM 16707 C CA . ASP E 2 206 ? 175.989 188.302 160.814 1.00 52.32 206 ASP E CA 1
ATOM 16708 C C . ASP E 2 206 ? 176.462 189.404 159.873 1.00 52.88 206 ASP E C 1
ATOM 16709 O O . ASP E 2 206 ? 177.641 189.463 159.515 1.00 52.43 206 ASP E O 1
ATOM 16714 N N . GLY E 2 207 ? 175.538 190.267 159.465 1.00 53.79 207 GLY E N 1
ATOM 16715 C CA . GLY E 2 207 ? 175.833 191.204 158.405 1.00 53.70 207 GLY E CA 1
ATOM 16716 C C . GLY E 2 207 ? 176.023 190.473 157.093 1.00 53.99 207 GLY E C 1
ATOM 16717 O O . GLY E 2 207 ? 175.060 189.959 156.518 1.00 54.06 207 GLY E O 1
ATOM 16718 N N . ASP E 2 208 ? 177.261 190.422 156.607 1.00 54.63 208 ASP E N 1
ATOM 16719 C CA . ASP E 2 208 ? 177.587 189.696 155.391 1.00 54.75 208 ASP E CA 1
ATOM 16720 C C . ASP E 2 208 ? 178.514 188.518 155.643 1.00 54.18 208 ASP E C 1
ATOM 16721 O O . ASP E 2 208 ? 178.755 187.731 154.721 1.00 54.97 208 ASP E O 1
ATOM 16726 N N . SER E 2 209 ? 179.035 188.371 156.853 1.00 50.96 209 SER E N 1
ATOM 16727 C CA . SER E 2 209 ? 179.892 187.250 157.195 1.00 50.48 209 SER E CA 1
ATOM 16728 C C . SER E 2 209 ? 179.055 186.051 157.624 1.00 49.41 209 SER E C 1
ATOM 16729 O O . SER E 2 209 ? 177.868 186.165 157.932 1.00 49.57 209 SER E O 1
ATOM 16732 N N . ILE E 2 210 ? 179.696 184.889 157.647 1.00 45.87 210 ILE E N 1
ATOM 16733 C CA . ILE E 2 210 ? 179.048 183.658 158.076 1.00 45.40 210 ILE E CA 1
ATOM 16734 C C . ILE E 2 210 ? 179.386 183.416 159.540 1.00 45.62 210 ILE E C 1
ATOM 16735 O O . ILE E 2 210 ? 180.560 183.305 159.906 1.00 46.48 210 ILE E O 1
ATOM 16740 N N . VAL E 2 211 ? 178.357 183.326 160.375 1.00 45.00 211 VAL E N 1
ATOM 16741 C CA . VAL E 2 211 ? 178.549 183.070 161.798 1.00 45.11 211 VAL E CA 1
ATOM 16742 C C . VAL E 2 211 ? 178.594 181.577 162.088 1.00 45.49 211 VAL E C 1
ATOM 16743 O O . VAL E 2 211 ? 179.362 181.125 162.939 1.00 46.01 211 VAL E O 1
ATOM 16747 N N . ALA E 2 212 ? 177.759 180.806 161.401 1.00 42.50 212 ALA E N 1
ATOM 16748 C CA . ALA E 2 212 ? 177.689 179.367 161.584 1.00 41.48 212 ALA E CA 1
ATOM 16749 C C . ALA E 2 212 ? 177.265 178.744 160.266 1.00 40.87 212 ALA E C 1
ATOM 16750 O O . ALA E 2 212 ? 176.497 179.335 159.506 1.00 40.94 212 ALA E O 1
ATOM 16752 N N . ALA E 2 213 ? 177.775 177.550 159.994 1.00 37.74 213 ALA E N 1
ATOM 16753 C CA . ALA E 2 213 ? 177.443 176.880 158.750 1.00 36.75 213 ALA E CA 1
ATOM 16754 C C . ALA E 2 213 ? 177.505 175.379 158.951 1.00 36.56 213 ALA E C 1
ATOM 16755 O O . ALA E 2 213 ? 178.334 174.874 159.711 1.00 37.76 213 ALA E O 1
ATOM 16757 N N . ARG E 2 214 ? 176.620 174.678 158.260 1.00 30.58 214 ARG E N 1
ATOM 16758 C CA . ARG E 2 214 ? 176.664 173.230 158.205 1.00 28.21 214 ARG E CA 1
ATOM 16759 C C . ARG E 2 214 ? 176.301 172.806 156.796 1.00 29.49 214 ARG E C 1
ATOM 16760 O O . ARG E 2 214 ? 175.310 173.283 156.238 1.00 29.54 214 ARG E O 1
ATOM 16768 N N . VAL E 2 215 ? 177.112 171.928 156.224 1.00 27.61 215 VAL E N 1
ATOM 16769 C CA . VAL E 2 215 ? 176.865 171.376 154.902 1.00 24.85 215 VAL E CA 1
ATOM 16770 C C . VAL E 2 215 ? 176.755 169.872 155.048 1.00 26.83 215 VAL E C 1
ATOM 16771 O O . VAL E 2 215 ? 177.619 169.234 155.659 1.00 28.96 215 VAL E O 1
ATOM 16775 N N . GLY E 2 216 ? 175.680 169.314 154.514 1.00 21.11 216 GLY E N 1
ATOM 16776 C CA . GLY E 2 216 ? 175.480 167.884 154.507 1.00 21.36 216 GLY E CA 1
ATOM 16777 C C . GLY E 2 216 ? 175.465 167.383 153.079 1.00 22.00 216 GLY E C 1
ATOM 16778 O O . GLY E 2 216 ? 175.025 168.080 152.167 1.00 22.22 216 GLY E O 1
ATOM 16779 N N . LEU E 2 217 ? 175.953 166.165 152.896 1.00 21.96 217 LEU E N 1
ATOM 16780 C CA . LEU E 2 217 ? 175.962 165.520 151.597 1.00 20.82 217 LEU E CA 1
ATOM 16781 C C . LEU E 2 217 ? 175.212 164.202 151.686 1.00 21.61 217 LEU E C 1
ATOM 16782 O O . LEU E 2 217 ? 175.366 163.447 152.648 1.00 24.73 217 LEU E O 1
ATOM 16787 N N . THR E 2 218 ? 174.443 163.991 150.646 1.00 20.27 218 THR E N 1
ATOM 16788 C CA . THR E 2 218 ? 173.622 162.782 150.570 1.00 20.31 218 THR E CA 1
ATOM 16789 C C . THR E 2 218 ? 174.092 161.919 149.427 1.00 22.15 218 THR E C 1
ATOM 16790 O O . THR E 2 218 ? 174.492 162.480 148.401 1.00 22.39 218 THR E O 1
ATOM 16794 N N . ALA E 2 219 ? 174.137 160.631 149.663 1.00 21.81 219 ALA E N 1
ATOM 16795 C CA . ALA E 2 219 ? 174.417 159.590 148.691 1.00 22.49 219 ALA E CA 1
ATOM 16796 C C . ALA E 2 219 ? 175.878 159.577 148.259 1.00 24.43 219 ALA E C 1
ATOM 16797 O O . ALA E 2 219 ? 176.238 158.765 147.406 1.00 25.73 219 ALA E O 1
ATOM 16799 N N . VAL E 2 220 ? 176.731 160.431 148.818 1.00 25.70 220 VAL E N 1
ATOM 16800 C CA . VAL E 2 220 ? 178.130 160.512 148.421 1.00 27.11 220 VAL E CA 1
ATOM 16801 C C . VAL E 2 220 ? 179.061 159.986 149.507 1.00 28.24 220 VAL E C 1
ATOM 16802 O O . VAL E 2 220 ? 180.283 160.092 149.372 1.00 29.88 220 VAL E O 1
ATOM 16806 N N . ASN E 2 221 ? 178.514 159.404 150.573 1.00 30.03 221 ASN E N 1
ATOM 16807 C CA . ASN E 2 221 ? 179.294 158.923 151.708 1.00 29.61 221 ASN E CA 1
ATOM 16808 C C . ASN E 2 221 ? 180.112 160.065 152.288 1.00 27.95 221 ASN E C 1
ATOM 16809 O O . ASN E 2 221 ? 181.347 160.024 152.264 1.00 31.46 221 ASN E O 1
ATOM 16814 N N . PRO E 2 222 ? 179.465 161.099 152.813 1.00 31.27 222 PRO E N 1
ATOM 16815 C CA . PRO E 2 222 ? 180.219 162.229 153.355 1.00 32.77 222 PRO E CA 1
ATOM 16816 C C . PRO E 2 222 ? 181.062 161.791 154.540 1.00 33.51 222 PRO E C 1
ATOM 16817 O O . PRO E 2 222 ? 180.720 160.852 155.261 1.00 33.72 222 PRO E O 1
ATOM 16821 N N . ASP E 2 223 ? 182.190 162.469 154.721 1.00 39.90 223 ASP E N 1
ATOM 16822 C CA . ASP E 2 223 ? 182.976 162.314 155.934 1.00 40.86 223 ASP E CA 1
ATOM 16823 C C . ASP E 2 223 ? 182.504 163.363 156.926 1.00 41.82 223 ASP E C 1
ATOM 16824 O O . ASP E 2 223 ? 182.704 164.562 156.681 1.00 42.40 223 ASP E O 1
ATOM 16829 N N . PRO E 2 224 ? 181.874 162.979 158.039 1.00 41.80 224 PRO E N 1
ATOM 16830 C CA . PRO E 2 224 ? 181.442 164.000 159.005 1.00 42.17 224 PRO E CA 1
ATOM 16831 C C . PRO E 2 224 ? 182.585 164.869 159.491 1.00 43.04 224 PRO E C 1
ATOM 16832 O O . PRO E 2 224 ? 182.390 166.068 159.719 1.00 43.11 224 PRO E O 1
ATOM 16836 N N . ASP E 2 225 ? 183.782 164.300 159.646 1.00 45.71 225 ASP E N 1
ATOM 16837 C CA . ASP E 2 225 ? 184.934 165.102 160.044 1.00 46.21 225 ASP E CA 1
ATOM 16838 C C . ASP E 2 225 ? 185.261 166.154 158.991 1.00 46.12 225 ASP E C 1
ATOM 16839 O O . ASP E 2 225 ? 185.467 167.328 159.312 1.00 46.43 225 ASP E O 1
ATOM 16844 N N . ALA E 2 226 ? 185.298 165.753 157.719 1.00 43.60 226 ALA E N 1
ATOM 16845 C CA . ALA E 2 226 ? 185.586 166.709 156.653 1.00 43.22 226 ALA E CA 1
ATOM 16846 C C . ALA E 2 226 ? 184.469 167.733 156.502 1.00 43.31 226 ALA E C 1
ATOM 16847 O O . ALA E 2 226 ? 184.731 168.912 156.240 1.00 43.23 226 ALA E O 1
ATOM 16849 N N . LEU E 2 227 ? 183.213 167.305 156.640 1.00 41.38 227 LEU E N 1
ATOM 16850 C CA . LEU E 2 227 ? 182.111 168.256 156.561 1.00 41.01 227 LEU E CA 1
ATOM 16851 C C . LEU E 2 227 ? 182.186 169.274 157.689 1.00 41.16 227 LEU E C 1
ATOM 16852 O O . LEU E 2 227 ? 181.954 170.469 157.476 1.00 42.05 227 LEU E O 1
ATOM 16857 N N . ARG E 2 228 ? 182.518 168.818 158.896 1.00 45.50 228 ARG E N 1
ATOM 16858 C CA . ARG E 2 228 ? 182.684 169.729 160.021 1.00 45.95 228 ARG E CA 1
ATOM 16859 C C . ARG E 2 228 ? 183.862 170.665 159.798 1.00 46.42 228 ARG E C 1
ATOM 16860 O O . ARG E 2 228 ? 183.804 171.843 160.163 1.00 48.56 228 ARG E O 1
ATOM 16868 N N . ALA E 2 229 ? 184.943 170.160 159.204 1.00 45.23 229 ALA E N 1
ATOM 16869 C CA . ALA E 2 229 ? 186.073 171.023 158.880 1.00 45.51 229 ALA E CA 1
ATOM 16870 C C . ALA E 2 229 ? 185.666 172.103 157.889 1.00 45.60 229 ALA E C 1
ATOM 16871 O O . ALA E 2 229 ? 186.043 173.270 158.039 1.00 46.74 229 ALA E O 1
ATOM 16873 N N . LEU E 2 230 ? 184.885 171.731 156.875 1.00 44.28 230 LEU E N 1
ATOM 16874 C CA . LEU E 2 230 ? 184.374 172.708 155.917 1.00 43.28 230 LEU E CA 1
ATOM 16875 C C . LEU E 2 230 ? 183.503 173.749 156.610 1.00 44.23 230 LEU E C 1
ATOM 16876 O O . LEU E 2 230 ? 183.621 174.953 156.351 1.00 45.58 230 LEU E O 1
ATOM 16881 N N . ALA E 2 231 ? 182.608 173.294 157.487 1.00 46.77 231 ALA E N 1
ATOM 16882 C CA . ALA E 2 231 ? 181.729 174.213 158.199 1.00 46.71 231 ALA E CA 1
ATOM 16883 C C . ALA E 2 231 ? 182.528 175.183 159.055 1.00 47.09 231 ALA E C 1
ATOM 16884 O O . ALA E 2 231 ? 182.242 176.385 159.078 1.00 48.25 231 ALA E O 1
ATOM 16886 N N . ASP E 2 232 ? 183.533 174.678 159.770 1.00 51.36 232 ASP E N 1
ATOM 16887 C CA . ASP E 2 232 ? 184.366 175.545 160.594 1.00 51.84 232 ASP E CA 1
ATOM 16888 C C . ASP E 2 232 ? 185.138 176.537 159.737 1.00 51.96 232 ASP E C 1
ATOM 16889 O O . ASP E 2 232 ? 185.271 177.711 160.100 1.00 52.92 232 ASP E O 1
ATOM 16894 N N . ASP E 2 233 ? 185.653 176.086 158.595 1.00 51.61 233 ASP E N 1
ATOM 16895 C CA . ASP E 2 233 ? 186.323 176.987 157.671 1.00 51.75 233 ASP E CA 1
ATOM 16896 C C . ASP E 2 233 ? 185.384 178.064 157.145 1.00 51.30 233 ASP E C 1
ATOM 16897 O O . ASP E 2 233 ? 185.841 179.177 156.873 1.00 52.64 233 ASP E O 1
ATOM 16902 N N . LEU E 2 234 ? 184.088 177.779 157.022 1.00 47.79 234 LEU E N 1
ATOM 16903 C CA . LEU E 2 234 ? 183.152 178.798 156.562 1.00 47.16 234 LEU E CA 1
ATOM 16904 C C . LEU E 2 234 ? 182.920 179.909 157.581 1.00 47.50 234 LEU E C 1
ATOM 16905 O O . LEU E 2 234 ? 182.433 180.979 157.203 1.00 47.10 234 LEU E O 1
ATOM 16910 N N . ILE E 2 235 ? 183.253 179.690 158.852 1.00 48.37 235 ILE E N 1
ATOM 16911 C CA . ILE E 2 235 ? 182.936 180.672 159.883 1.00 47.96 235 ILE E CA 1
ATOM 16912 C C . ILE E 2 235 ? 183.667 181.974 159.589 1.00 48.81 235 ILE E C 1
ATOM 16913 O O . ILE E 2 235 ? 184.857 181.977 159.251 1.00 49.16 235 ILE E O 1
ATOM 16918 N N . GLY E 2 236 ? 182.948 183.089 159.692 1.00 48.75 236 GLY E N 1
ATOM 16919 C CA . GLY E 2 236 ? 183.545 184.394 159.519 1.00 48.21 236 GLY E CA 1
ATOM 16920 C C . GLY E 2 236 ? 183.865 184.775 158.094 1.00 48.19 236 GLY E C 1
ATOM 16921 O O . GLY E 2 236 ? 184.378 185.876 157.869 1.00 48.73 236 GLY E O 1
ATOM 16922 N N . LYS E 2 237 ? 183.595 183.908 157.130 1.00 47.03 237 LYS E N 1
ATOM 16923 C CA . LYS E 2 237 ? 183.794 184.244 155.735 1.00 46.62 237 LYS E CA 1
ATOM 16924 C C . LYS E 2 237 ? 182.645 185.107 155.232 1.00 46.71 237 LYS E C 1
ATOM 16925 O O . LYS E 2 237 ? 181.543 185.078 155.783 1.00 47.61 237 LYS E O 1
ATOM 16931 N N . PRO E 2 238 ? 182.875 185.893 154.188 1.00 45.92 238 PRO E N 1
ATOM 16932 C CA . PRO E 2 238 ? 181.764 186.616 153.568 1.00 45.98 238 PRO E CA 1
ATOM 16933 C C . PRO E 2 238 ? 180.834 185.639 152.869 1.00 46.58 238 PRO E C 1
ATOM 16934 O O . PRO E 2 238 ? 181.242 184.562 152.432 1.00 45.07 238 PRO E O 1
ATOM 16938 N N . ALA E 2 239 ? 179.559 186.012 152.793 1.00 46.65 239 ALA E N 1
ATOM 16939 C CA . ALA E 2 239 ? 178.574 185.195 152.086 1.00 45.70 239 ALA E CA 1
ATOM 16940 C C . ALA E 2 239 ? 178.593 185.574 150.606 1.00 44.89 239 ALA E C 1
ATOM 16941 O O . ALA E 2 239 ? 177.659 186.159 150.057 1.00 45.85 239 ALA E O 1
ATOM 16943 N N . THR E 2 240 ? 179.701 185.224 149.966 1.00 44.28 240 THR E N 1
ATOM 16944 C CA . THR E 2 240 ? 179.968 185.541 148.571 1.00 45.19 240 THR E CA 1
ATOM 16945 C C . THR E 2 240 ? 180.150 184.256 147.768 1.00 44.96 240 THR E C 1
ATOM 16946 O O . THR E 2 240 ? 180.107 183.147 148.302 1.00 44.72 240 THR E O 1
ATOM 16950 N N . GLU E 2 241 ? 180.367 184.428 146.464 1.00 45.82 241 GLU E N 1
ATOM 16951 C CA . GLU E 2 241 ? 180.546 183.283 145.579 1.00 45.03 241 GLU E CA 1
ATOM 16952 C C . GLU E 2 241 ? 181.886 182.595 145.802 1.00 45.58 241 GLU E C 1
ATOM 16953 O O . GLU E 2 241 ? 181.984 181.375 145.641 1.00 44.50 241 GLU E O 1
ATOM 16959 N N . GLU E 2 242 ? 182.928 183.353 146.155 1.00 47.74 242 GLU E N 1
ATOM 16960 C CA . GLU E 2 242 ? 184.225 182.739 146.429 1.00 47.94 242 GLU E CA 1
ATOM 16961 C C . GLU E 2 242 ? 184.143 181.787 147.613 1.00 47.50 242 GLU E C 1
ATOM 16962 O O . GLU E 2 242 ? 184.707 180.686 147.578 1.00 48.90 242 GLU E O 1
ATOM 16968 N N . THR E 2 243 ? 183.451 182.197 148.678 1.00 44.02 243 THR E N 1
ATOM 16969 C CA . THR E 2 243 ? 183.275 181.314 149.825 1.00 43.69 243 THR E CA 1
ATOM 16970 C C . THR E 2 243 ? 182.515 180.056 149.433 1.00 42.19 243 THR E C 1
ATOM 16971 O O . THR E 2 243 ? 182.872 178.949 149.849 1.00 43.67 243 THR E O 1
ATOM 16975 N N . PHE E 2 244 ? 181.456 180.209 148.641 1.00 40.04 244 PHE E N 1
ATOM 16976 C CA . PHE E 2 244 ? 180.681 179.052 148.217 1.00 39.32 244 PHE E CA 1
ATOM 16977 C C . PHE E 2 244 ? 181.531 178.109 147.383 1.00 38.82 244 PHE E C 1
ATOM 16978 O O . PHE E 2 244 ? 181.425 176.888 147.514 1.00 39.31 244 PHE E O 1
ATOM 16986 N N . ALA E 2 245 ? 182.372 178.663 146.510 1.00 39.59 245 ALA E N 1
ATOM 16987 C CA . ALA E 2 245 ? 183.244 177.839 145.684 1.00 40.22 245 ALA E CA 1
ATOM 16988 C C . ALA E 2 245 ? 184.252 177.076 146.532 1.00 39.71 245 ALA E C 1
ATOM 16989 O O . ALA E 2 245 ? 184.507 175.889 146.294 1.00 40.44 245 ALA E O 1
ATOM 16991 N N . ALA E 2 246 ? 184.844 177.746 147.523 1.00 40.42 246 ALA E N 1
ATOM 16992 C CA . ALA E 2 246 ? 185.770 177.061 148.417 1.00 40.04 246 ALA E CA 1
ATOM 16993 C C . ALA E 2 246 ? 185.062 175.962 149.196 1.00 39.50 246 ALA E C 1
ATOM 16994 O O . ALA E 2 246 ? 185.605 174.865 149.378 1.00 41.44 246 ALA E O 1
ATOM 16996 N N . ALA E 2 247 ? 183.841 176.236 149.656 1.00 38.80 247 ALA E N 1
ATOM 16997 C CA . ALA E 2 247 ? 183.060 175.216 150.343 1.00 38.72 247 ALA E CA 1
ATOM 16998 C C . ALA E 2 247 ? 182.760 174.042 149.422 1.00 37.45 247 ALA E C 1
ATOM 16999 O O . ALA E 2 247 ? 182.777 172.890 149.856 1.00 38.55 247 ALA E O 1
ATOM 17001 N N . GLY E 2 248 ? 182.461 174.318 148.153 1.00 36.88 248 GLY E N 1
ATOM 17002 C CA . GLY E 2 248 ? 182.228 173.244 147.203 1.00 35.27 248 GLY E CA 1
ATOM 17003 C C . GLY E 2 248 ? 183.456 172.385 146.982 1.00 35.59 248 GLY E C 1
ATOM 17004 O O . GLY E 2 248 ? 183.359 171.163 146.872 1.00 35.60 248 GLY E O 1
ATOM 17005 N N . GLU E 2 249 ? 184.630 173.012 146.906 1.00 37.59 249 GLU E N 1
ATOM 17006 C CA . GLU E 2 249 ? 185.865 172.237 146.815 1.00 38.11 249 GLU E CA 1
ATOM 17007 C C . GLU E 2 249 ? 186.059 171.363 148.051 1.00 38.58 249 GLU E C 1
ATOM 17008 O O . GLU E 2 249 ? 186.362 170.165 147.941 1.00 38.74 249 GLU E O 1
ATOM 17014 N N . LEU E 2 250 ? 185.856 171.938 149.237 1.00 38.33 250 LEU E N 1
ATOM 17015 C CA . LEU E 2 250 ? 185.972 171.152 150.461 1.00 38.92 250 LEU E CA 1
ATOM 17016 C C . LEU E 2 250 ? 184.980 169.994 150.461 1.00 38.69 250 LEU E C 1
ATOM 17017 O O . LEU E 2 250 ? 185.320 168.872 150.851 1.00 39.34 250 LEU E O 1
ATOM 17022 N N . ALA E 2 251 ? 183.748 170.252 150.020 1.00 36.65 251 ALA E N 1
ATOM 17023 C CA . ALA E 2 251 ? 182.733 169.209 149.933 1.00 36.27 251 ALA E CA 1
ATOM 17024 C C . ALA E 2 251 ? 183.154 168.117 148.964 1.00 34.81 251 ALA E C 1
ATOM 17025 O O . ALA E 2 251 ? 182.913 166.931 149.212 1.00 36.48 251 ALA E O 1
ATOM 17027 N N . VAL E 2 252 ? 183.786 168.503 147.856 1.00 35.61 252 VAL E N 1
ATOM 17028 C CA . VAL E 2 252 ? 184.382 167.524 146.953 1.00 35.53 252 VAL E CA 1
ATOM 17029 C C . VAL E 2 252 ? 185.331 166.627 147.729 1.00 36.85 252 VAL E C 1
ATOM 17030 O O . VAL E 2 252 ? 185.315 165.398 147.594 1.00 36.85 252 VAL E O 1
ATOM 17034 N N . GLN E 2 253 ? 186.170 167.238 148.564 1.00 38.84 253 GLN E N 1
ATOM 17035 C CA . GLN E 2 253 ? 187.116 166.456 149.349 1.00 39.47 253 GLN E CA 1
ATOM 17036 C C . GLN E 2 253 ? 186.455 165.744 150.522 1.00 39.09 253 GLN E C 1
ATOM 17037 O O . GLN E 2 253 ? 187.036 164.797 151.060 1.00 39.36 253 GLN E O 1
ATOM 17043 N N . ALA E 2 254 ? 185.259 166.165 150.921 1.00 38.04 254 ALA E N 1
ATOM 17044 C CA . ALA E 2 254 ? 184.629 165.689 152.144 1.00 38.35 254 ALA E CA 1
ATOM 17045 C C . ALA E 2 254 ? 183.784 164.437 151.947 1.00 37.17 254 ALA E C 1
ATOM 17046 O O . ALA E 2 254 ? 183.155 163.978 152.903 1.00 38.20 254 ALA E O 1
ATOM 17048 N N . CYS E 2 255 ? 183.750 163.876 150.746 1.00 34.19 255 CYS E N 1
ATOM 17049 C CA . CYS E 2 255 ? 182.922 162.718 150.458 1.00 32.83 255 CYS E CA 1
ATOM 17050 C C . CYS E 2 255 ? 183.733 161.679 149.699 1.00 32.61 255 CYS E C 1
ATOM 17051 O O . CYS E 2 255 ? 184.781 161.977 149.124 1.00 32.81 255 CYS E O 1
ATOM 17054 N N . GLU E 2 256 ? 183.233 160.448 149.709 1.00 30.19 256 GLU E N 1
ATOM 17055 C CA . GLU E 2 256 ? 183.825 159.342 148.959 1.00 31.59 256 GLU E CA 1
ATOM 17056 C C . GLU E 2 256 ? 182.731 158.686 148.130 1.00 30.57 256 GLU E C 1
ATOM 17057 O O . GLU E 2 256 ? 182.282 157.574 148.429 1.00 30.76 256 GLU E O 1
ATOM 17063 N N . PRO E 2 257 ? 182.273 159.356 147.079 1.00 28.10 257 PRO E N 1
ATOM 17064 C CA . PRO E 2 257 ? 181.217 158.779 146.246 1.00 28.35 257 PRO E CA 1
ATOM 17065 C C . PRO E 2 257 ? 181.698 157.530 145.530 1.00 27.05 257 PRO E C 1
ATOM 17066 O O . PRO E 2 257 ? 182.890 157.343 145.281 1.00 30.00 257 PRO E O 1
ATOM 17070 N N . VAL E 2 258 ? 180.747 156.665 145.207 1.00 27.12 258 VAL E N 1
ATOM 17071 C CA . VAL E 2 258 ? 181.018 155.408 144.529 1.00 26.79 258 VAL E CA 1
ATOM 17072 C C . VAL E 2 258 ? 180.324 155.444 143.179 1.00 29.71 258 VAL E C 1
ATOM 17073 O O . VAL E 2 258 ? 179.149 155.819 143.090 1.00 30.20 258 VAL E O 1
ATOM 17077 N N . THR E 2 259 ? 181.047 155.072 142.131 1.00 26.38 259 THR E N 1
ATOM 17078 C CA . THR E 2 259 ? 180.425 154.949 140.824 1.00 23.64 259 THR E CA 1
ATOM 17079 C C . THR E 2 259 ? 179.402 153.823 140.857 1.00 25.61 259 THR E C 1
ATOM 17080 O O . THR E 2 259 ? 179.729 152.686 141.205 1.00 28.00 259 THR E O 1
ATOM 17084 N N . ASP E 2 260 ? 178.161 154.136 140.507 1.00 25.57 260 ASP E N 1
ATOM 17085 C CA . ASP E 2 260 ? 177.118 153.123 140.465 1.00 26.92 260 ASP E CA 1
ATOM 17086 C C . ASP E 2 260 ? 176.096 153.520 139.409 1.00 26.49 260 ASP E C 1
ATOM 17087 O O . ASP E 2 260 ? 176.341 154.401 138.580 1.00 28.77 260 ASP E O 1
ATOM 17092 N N . THR E 2 261 ? 174.935 152.863 139.442 1.00 25.14 261 THR E N 1
ATOM 17093 C CA . THR E 2 261 ? 173.904 153.145 138.451 1.00 26.16 261 THR E CA 1
ATOM 17094 C C . THR E 2 261 ? 173.484 154.605 138.486 1.00 24.52 261 THR E C 1
ATOM 17095 O O . THR E 2 261 ? 173.020 155.142 137.476 1.00 24.30 261 THR E O 1
ATOM 17099 N N . ARG E 2 262 ? 173.635 155.260 139.630 1.00 23.49 262 ARG E N 1
ATOM 17100 C CA . ARG E 2 262 ? 173.242 156.654 139.751 1.00 21.77 262 ARG E CA 1
ATOM 17101 C C . ARG E 2 262 ? 174.259 157.609 139.148 1.00 20.37 262 ARG E C 1
ATOM 17102 O O . ARG E 2 262 ? 173.957 158.795 139.001 1.00 24.96 262 ARG E O 1
ATOM 17110 N N . GLY E 2 263 ? 175.446 157.131 138.799 1.00 20.05 263 GLY E N 1
ATOM 17111 C CA . GLY E 2 263 ? 176.424 157.982 138.162 1.00 20.56 263 GLY E CA 1
ATOM 17112 C C . GLY E 2 263 ? 177.851 157.685 138.562 1.00 19.09 263 GLY E C 1
ATOM 17113 O O . GLY E 2 263 ? 178.098 156.938 139.510 1.00 23.41 263 GLY E O 1
ATOM 17114 N N . SER E 2 264 ? 178.796 158.272 137.837 1.00 19.27 264 SER E N 1
ATOM 17115 C CA . SER E 2 264 ? 180.204 158.075 138.131 1.00 19.87 264 SER E CA 1
ATOM 17116 C C . SER E 2 264 ? 180.588 158.777 139.427 1.00 21.14 264 SER E C 1
ATOM 17117 O O . SER E 2 264 ? 179.987 159.778 139.824 1.00 20.99 264 SER E O 1
ATOM 17120 N N . ALA E 2 265 ? 181.611 158.235 140.088 1.00 21.09 265 ALA E N 1
ATOM 17121 C CA . ALA E 2 265 ? 182.118 158.863 141.300 1.00 20.57 265 ALA E CA 1
ATOM 17122 C C . ALA E 2 265 ? 182.590 160.280 141.022 1.00 20.22 265 ALA E C 1
ATOM 17123 O O . ALA E 2 265 ? 182.385 161.181 141.840 1.00 21.94 265 ALA E O 1
ATOM 17125 N N . ASP E 2 266 ? 183.234 160.494 139.874 1.00 22.10 266 ASP E N 1
ATOM 17126 C CA . ASP E 2 266 ? 183.657 161.840 139.509 1.00 22.55 266 ASP E CA 1
ATOM 17127 C C . ASP E 2 266 ? 182.457 162.762 139.355 1.00 19.73 266 ASP E C 1
ATOM 17128 O O . ASP E 2 266 ? 182.499 163.925 139.770 1.00 23.72 266 ASP E O 1
ATOM 17133 N N . TYR E 2 267 ? 181.382 162.267 138.744 1.00 19.03 267 TYR E N 1
ATOM 17134 C CA . TYR E 2 267 ? 180.175 163.076 138.640 1.00 17.73 267 TYR E CA 1
ATOM 17135 C C . TYR E 2 267 ? 179.580 163.347 140.012 1.00 15.44 267 TYR E C 1
ATOM 17136 O O . TYR E 2 267 ? 179.071 164.439 140.266 1.00 16.76 267 TYR E O 1
ATOM 17145 N N . LYS E 2 268 ? 179.625 162.360 140.904 1.00 18.33 268 LYS E N 1
ATOM 17146 C CA . LYS E 2 268 ? 179.137 162.573 142.260 1.00 18.50 268 LYS E CA 1
ATOM 17147 C C . LYS E 2 268 ? 179.953 163.641 142.971 1.00 20.34 268 LYS E C 1
ATOM 17148 O O . LYS E 2 268 ? 179.405 164.437 143.731 1.00 21.37 268 LYS E O 1
ATOM 17154 N N . ARG E 2 269 ? 181.269 163.665 142.755 1.00 19.40 269 ARG E N 1
ATOM 17155 C CA . ARG E 2 269 ? 182.097 164.692 143.383 1.00 22.39 269 ARG E CA 1
ATOM 17156 C C . ARG E 2 269 ? 181.812 166.062 142.786 1.00 21.89 269 ARG E C 1
ATOM 17157 O O . ARG E 2 269 ? 181.719 167.063 143.509 1.00 24.44 269 ARG E O 1
ATOM 17165 N N . HIS E 2 270 ? 181.658 166.121 141.466 1.00 18.79 270 HIS E N 1
ATOM 17166 C CA . HIS E 2 270 ? 181.269 167.370 140.836 1.00 19.20 270 HIS E CA 1
ATOM 17167 C C . HIS E 2 270 ? 179.937 167.857 141.386 1.00 18.08 270 HIS E C 1
ATOM 17168 O O . HIS E 2 270 ? 179.755 169.052 141.621 1.00 22.15 270 HIS E O 1
ATOM 17175 N N . LEU E 2 271 ? 178.993 166.941 141.592 1.00 19.78 271 LEU E N 1
ATOM 17176 C CA . LEU E 2 271 ? 177.711 167.303 142.178 1.00 17.64 271 LEU E CA 1
ATOM 17177 C C . LEU E 2 271 ? 177.870 167.724 143.629 1.00 20.84 271 LEU E C 1
ATOM 17178 O O . LEU E 2 271 ? 177.209 168.655 144.079 1.00 19.91 271 LEU E O 1
ATOM 17183 N N . ALA E 2 272 ? 178.724 167.043 144.386 1.00 22.55 272 ALA E N 1
ATOM 17184 C CA . ALA E 2 272 ? 178.982 167.479 145.750 1.00 21.03 272 ALA E CA 1
ATOM 17185 C C . ALA E 2 272 ? 179.375 168.943 145.747 1.00 23.61 272 ALA E C 1
ATOM 17186 O O . ALA E 2 272 ? 178.767 169.764 146.438 1.00 25.46 272 ALA E O 1
ATOM 17188 N N . ARG E 2 273 ? 180.329 169.301 144.887 1.00 26.71 273 ARG E N 1
ATOM 17189 C CA . ARG E 2 273 ? 180.762 170.692 144.800 1.00 25.38 273 ARG E CA 1
ATOM 17190 C C . ARG E 2 273 ? 179.629 171.609 144.342 1.00 25.71 273 ARG E C 1
ATOM 17191 O O . ARG E 2 273 ? 179.322 172.612 144.997 1.00 28.30 273 ARG E O 1
ATOM 17199 N N . GLU E 2 274 ? 178.996 171.279 143.216 1.00 24.08 274 GLU E N 1
ATOM 17200 C CA . GLU E 2 274 ? 178.032 172.186 142.601 1.00 24.29 274 GLU E CA 1
ATOM 17201 C C . GLU E 2 274 ? 176.785 172.335 143.461 1.00 22.73 274 GLU E C 1
ATOM 17202 O O . GLU E 2 274 ? 176.253 173.435 143.601 1.00 25.80 274 GLU E O 1
ATOM 17208 N N . LEU E 2 275 ? 176.300 171.238 144.039 1.00 21.67 275 LEU E N 1
ATOM 17209 C CA . LEU E 2 275 ? 175.138 171.289 144.913 1.00 23.66 275 LEU E CA 1
ATOM 17210 C C . LEU E 2 275 ? 175.469 171.952 146.241 1.00 23.95 275 LEU E C 1
ATOM 17211 O O . LEU E 2 275 ? 174.631 172.661 146.799 1.00 23.67 275 LEU E O 1
ATOM 17216 N N . THR E 2 276 ? 176.677 171.742 146.770 1.00 24.52 276 THR E N 1
ATOM 17217 C CA . THR E 2 276 ? 177.081 172.493 147.949 1.00 23.51 276 THR E CA 1
ATOM 17218 C C . THR E 2 276 ? 177.032 173.983 147.663 1.00 25.01 276 THR E C 1
ATOM 17219 O O . THR E 2 276 ? 176.477 174.758 148.446 1.00 27.73 276 THR E O 1
ATOM 17223 N N . ILE E 2 277 ? 177.582 174.396 146.520 1.00 26.29 277 ILE E N 1
ATOM 17224 C CA . ILE E 2 277 ? 177.562 175.808 146.150 1.00 27.56 277 ILE E CA 1
ATOM 17225 C C . ILE E 2 277 ? 176.129 176.296 145.995 1.00 26.17 277 ILE E C 1
ATOM 17226 O O . ILE E 2 277 ? 175.761 177.365 146.490 1.00 29.36 277 ILE E O 1
ATOM 17231 N N . ARG E 2 278 ? 175.301 175.519 145.298 1.00 25.30 278 ARG E N 1
ATOM 17232 C CA . ARG E 2 278 ? 173.927 175.932 145.047 1.00 25.34 278 ARG E CA 1
ATOM 17233 C C . ARG E 2 278 ? 173.150 176.090 146.343 1.00 23.83 278 ARG E C 1
ATOM 17234 O O . ARG E 2 278 ? 172.428 177.073 146.525 1.00 27.45 278 ARG E O 1
ATOM 17242 N N . THR E 2 279 ? 173.290 175.136 147.233 1.00 25.60 279 THR E N 1
ATOM 17243 C CA . THR E 2 279 ? 172.573 175.173 148.528 1.00 24.81 279 THR E CA 1
ATOM 17244 C C . THR E 2 279 ? 173.102 176.323 149.385 1.00 27.24 279 THR E C 1
ATOM 17245 O O . THR E 2 279 ? 172.283 176.991 150.030 1.00 28.54 279 THR E O 1
ATOM 17249 N N . MET E 2 280 ? 174.410 176.530 149.404 1.00 30.76 280 MET E N 1
ATOM 17250 C CA . MET E 2 280 ? 174.954 177.643 150.176 1.00 32.73 280 MET E CA 1
ATOM 17251 C C . MET E 2 280 ? 174.422 178.971 149.657 1.00 33.21 280 MET E C 1
ATOM 17252 O O . MET E 2 280 ? 173.979 179.826 150.433 1.00 34.82 280 MET E O 1
ATOM 17257 N N . ARG E 2 281 ? 174.437 179.150 148.336 1.00 31.60 281 ARG E N 1
ATOM 17258 C CA . ARG E 2 281 ? 173.909 180.371 147.746 1.00 31.22 281 ARG E CA 1
ATOM 17259 C C . ARG E 2 281 ? 172.427 180.527 148.050 1.00 32.37 281 ARG E C 1
ATOM 17260 O O . ARG E 2 281 ? 171.973 181.619 148.396 1.00 34.13 281 ARG E O 1
ATOM 17268 N N . THR E 2 282 ? 171.656 179.444 147.926 1.00 28.93 282 THR E N 1
ATOM 17269 C CA . THR E 2 282 ? 170.228 179.514 148.215 1.00 29.02 282 THR E CA 1
ATOM 17270 C C . THR E 2 282 ? 169.971 179.850 149.677 1.00 28.68 282 THR E C 1
ATOM 17271 O O . THR E 2 282 ? 169.103 180.670 149.988 1.00 31.07 282 THR E O 1
ATOM 17275 N N . ALA E 2 283 ? 170.710 179.221 150.589 1.00 29.47 283 ALA E N 1
ATOM 17276 C CA . ALA E 2 283 ? 170.537 179.500 152.006 1.00 29.10 283 ALA E CA 1
ATOM 17277 C C . ALA E 2 283 ? 170.863 180.951 152.313 1.00 31.34 283 ALA E C 1
ATOM 17278 O O . ALA E 2 283 ? 170.160 181.601 153.094 1.00 33.64 283 ALA E O 1
ATOM 17280 N N . VAL E 2 284 ? 171.924 181.478 151.700 1.00 33.34 284 VAL E N 1
ATOM 17281 C CA . VAL E 2 284 ? 172.277 182.879 151.906 1.00 34.38 284 VAL E CA 1
ATOM 17282 C C . VAL E 2 284 ? 171.185 183.791 151.361 1.00 34.88 284 VAL E C 1
ATOM 17283 O O . VAL E 2 284 ? 170.754 184.738 152.028 1.00 35.64 284 VAL E O 1
ATOM 17287 N N . GLU E 2 285 ? 170.707 183.513 150.146 1.00 35.58 285 GLU E N 1
ATOM 17288 C CA . GLU E 2 285 ? 169.655 184.342 149.564 1.00 35.74 285 GLU E CA 1
ATOM 17289 C C . GLU E 2 285 ? 168.393 184.301 150.412 1.00 36.40 285 GLU E C 1
ATOM 17290 O O . GLU E 2 285 ? 167.680 185.304 150.528 1.00 37.72 285 GLU E O 1
ATOM 17296 N N . ARG E 2 286 ? 168.134 183.139 150.993 1.00 31.99 286 ARG E N 1
ATOM 17297 C CA . ARG E 2 286 ? 166.972 182.990 151.900 1.00 32.49 286 ARG E CA 1
ATOM 17298 C C . ARG E 2 286 ? 167.194 183.799 153.183 1.00 31.86 286 ARG E C 1
ATOM 17299 O O . ARG E 2 286 ? 166.227 184.424 153.633 1.00 34.17 286 ARG E O 1
ATOM 17307 N N . VAL E 2 287 ? 168.403 183.801 153.714 1.00 35.62 287 VAL E N 1
ATOM 17308 C CA . VAL E 2 287 ? 168.696 184.642 154.907 1.00 35.93 287 VAL E CA 1
ATOM 17309 C C . VAL E 2 287 ? 168.457 186.104 154.529 1.00 38.27 287 VAL E C 1
ATOM 17310 O O . VAL E 2 287 ? 167.820 186.815 155.325 1.00 39.74 287 VAL E O 1
ATOM 17314 N N . ARG E 2 288 ? 168.910 186.532 153.350 1.00 40.51 288 ARG E N 1
ATOM 17315 C CA . ARG E 2 288 ? 168.837 187.925 152.933 1.00 40.63 288 ARG E CA 1
ATOM 17316 C C . ARG E 2 288 ? 167.482 188.301 152.354 1.00 41.86 288 ARG E C 1
ATOM 17317 O O . ARG E 2 288 ? 167.336 189.403 151.817 1.00 42.25 288 ARG E O 1
ATOM 17325 N N . THR E 2 289 ? 166.501 187.410 152.429 1.00 41.99 289 THR E N 1
ATOM 17326 C CA . THR E 2 289 ? 165.142 187.734 152.018 1.00 41.30 289 THR E CA 1
ATOM 17327 C C . THR E 2 289 ? 164.154 187.214 153.054 1.00 41.69 289 THR E C 1
ATOM 17328 O O . THR E 2 289 ? 163.151 187.857 153.351 1.00 43.91 289 THR E O 1
ATOM 17332 N N . MET F 3 1 ? 144.438 137.715 161.671 1.00 29.83 1 MET F N 1
ATOM 17333 C CA . MET F 3 1 ? 143.971 138.820 162.542 1.00 31.28 1 MET F CA 1
ATOM 17334 C C . MET F 3 1 ? 142.714 139.444 161.972 1.00 30.84 1 MET F C 1
ATOM 17335 O O . MET F 3 1 ? 142.526 139.416 160.756 1.00 31.17 1 MET F O 1
ATOM 17340 N N . GLN F 3 2 ? 141.900 139.988 162.842 1.00 31.42 2 GLN F N 1
ATOM 17341 C CA . GLN F 3 2 ? 140.702 140.683 162.410 1.00 32.37 2 GLN F CA 1
ATOM 17342 C C . GLN F 3 2 ? 141.027 142.136 162.097 1.00 30.58 2 GLN F C 1
ATOM 17343 O O . GLN F 3 2 ? 141.743 142.805 162.846 1.00 31.60 2 GLN F O 1
ATOM 17349 N N . VAL F 3 3 ? 140.503 142.614 160.977 1.00 27.37 3 VAL F N 1
ATOM 17350 C CA . VAL F 3 3 ? 140.627 144.007 160.578 1.00 26.23 3 VAL F CA 1
ATOM 17351 C C . VAL F 3 3 ? 139.247 144.509 160.201 1.00 24.66 3 VAL F C 1
ATOM 17352 O O . VAL F 3 3 ? 138.460 143.789 159.579 1.00 27.46 3 VAL F O 1
ATOM 17356 N N . THR F 3 4 ? 138.945 145.734 160.599 1.00 27.81 4 THR F N 1
ATOM 17357 C CA . THR F 3 4 ? 137.688 146.378 160.262 1.00 27.96 4 THR F CA 1
ATOM 17358 C C . THR F 3 4 ? 137.993 147.754 159.697 1.00 27.37 4 THR F C 1
ATOM 17359 O O . THR F 3 4 ? 138.777 148.507 160.279 1.00 30.04 4 THR F O 1
ATOM 17363 N N . MET F 3 5 ? 137.389 148.069 158.558 1.00 25.97 5 MET F N 1
ATOM 17364 C CA . MET F 3 5 ? 137.631 149.341 157.897 1.00 26.37 5 MET F CA 1
ATOM 17365 C C . MET F 3 5 ? 136.453 149.640 156.989 1.00 25.40 5 MET F C 1
ATOM 17366 O O . MET F 3 5 ? 135.694 148.747 156.620 1.00 28.38 5 MET F O 1
ATOM 17371 N N . THR F 3 6 ? 136.310 150.901 156.623 1.00 23.07 6 THR F N 1
ATOM 17372 C CA . THR F 3 6 ? 135.266 151.301 155.697 1.00 24.06 6 THR F CA 1
ATOM 17373 C C . THR F 3 6 ? 135.860 151.354 154.298 1.00 23.51 6 THR F C 1
ATOM 17374 O O . THR F 3 6 ? 136.773 152.140 154.035 1.00 25.16 6 THR F O 1
ATOM 17378 N N . VAL F 3 7 ? 135.357 150.498 153.420 1.00 20.55 7 VAL F N 1
ATOM 17379 C CA . VAL F 3 7 ? 135.813 150.406 152.042 1.00 20.20 7 VAL F CA 1
ATOM 17380 C C . VAL F 3 7 ? 134.705 150.960 151.166 1.00 20.32 7 VAL F C 1
ATOM 17381 O O . VAL F 3 7 ? 133.593 150.416 151.138 1.00 21.22 7 VAL F O 1
ATOM 17385 N N . ASN F 3 8 ? 134.996 152.055 150.476 1.00 17.11 8 ASN F N 1
ATOM 17386 C CA . ASN F 3 8 ? 134.019 152.702 149.618 1.00 16.87 8 ASN F CA 1
ATOM 17387 C C . ASN F 3 8 ? 132.712 152.918 150.372 1.00 18.56 8 ASN F C 1
ATOM 17388 O O . ASN F 3 8 ? 131.621 152.636 149.875 1.00 21.63 8 ASN F O 1
ATOM 17393 N N . GLY F 3 9 ? 132.840 153.386 151.609 1.00 20.13 9 GLY F N 1
ATOM 17394 C CA . GLY F 3 9 ? 131.701 153.750 152.417 1.00 21.63 9 GLY F CA 1
ATOM 17395 C C . GLY F 3 9 ? 130.980 152.603 153.084 1.00 23.09 9 GLY F C 1
ATOM 17396 O O . GLY F 3 9 ? 130.065 152.852 153.877 1.00 24.15 9 GLY F O 1
ATOM 17397 N N . GLU F 3 10 ? 131.356 151.360 152.805 1.00 27.02 10 GLU F N 1
ATOM 17398 C CA . GLU F 3 10 ? 130.733 150.203 153.427 1.00 25.39 10 GLU F CA 1
ATOM 17399 C C . GLU F 3 10 ? 131.681 149.632 154.468 1.00 27.39 10 GLU F C 1
ATOM 17400 O O . GLU F 3 10 ? 132.844 149.358 154.163 1.00 29.36 10 GLU F O 1
ATOM 17406 N N . ALA F 3 11 ? 131.195 149.471 155.693 1.00 26.46 11 ALA F N 1
ATOM 17407 C CA . ALA F 3 11 ? 131.991 148.806 156.713 1.00 25.22 11 ALA F CA 1
ATOM 17408 C C . ALA F 3 11 ? 132.272 147.371 156.292 1.00 25.54 11 ALA F C 1
ATOM 17409 O O . ALA F 3 11 ? 131.391 146.669 155.795 1.00 26.37 11 ALA F O 1
ATOM 17411 N N . VAL F 3 12 ? 133.510 146.941 156.490 1.00 26.12 12 VAL F N 1
ATOM 17412 C CA . VAL F 3 12 ? 133.953 145.603 156.136 1.00 26.06 12 VAL F CA 1
ATOM 17413 C C . VAL F 3 12 ? 134.828 145.102 157.270 1.00 27.02 12 VAL F C 1
ATOM 17414 O O . VAL F 3 12 ? 135.623 145.858 157.837 1.00 30.38 12 VAL F O 1
ATOM 17418 N N . THR F 3 13 ? 134.657 143.836 157.621 1.00 25.60 13 THR F N 1
ATOM 17419 C CA . THR F 3 13 ? 135.490 143.172 158.608 1.00 27.91 13 THR F CA 1
ATOM 17420 C C . THR F 3 13 ? 135.962 141.851 158.024 1.00 26.96 13 THR F C 1
ATOM 17421 O O . THR F 3 13 ? 135.194 141.151 157.360 1.00 28.07 13 THR F O 1
ATOM 17425 N N . ALA F 3 14 ? 137.226 141.516 158.260 1.00 25.53 14 ALA F N 1
ATOM 17426 C CA . ALA F 3 14 ? 137.798 140.337 157.628 1.00 25.75 14 ALA F CA 1
ATOM 17427 C C . ALA F 3 14 ? 138.907 139.762 158.493 1.00 24.97 14 ALA F C 1
ATOM 17428 O O . ALA F 3 14 ? 139.487 140.446 159.338 1.00 28.24 14 ALA F O 1
ATOM 17430 N N . ASP F 3 15 ? 139.193 138.486 158.264 1.00 30.75 15 ASP F N 1
ATOM 17431 C CA . ASP F 3 15 ? 140.314 137.793 158.883 1.00 30.09 15 ASP F CA 1
ATOM 17432 C C . ASP F 3 15 ? 141.464 137.810 157.883 1.00 31.40 15 ASP F C 1
ATOM 17433 O O . ASP F 3 15 ? 141.405 137.136 156.850 1.00 33.51 15 ASP F O 1
ATOM 17438 N N . VAL F 3 16 ? 142.503 138.580 158.183 1.00 26.36 16 VAL F N 1
ATOM 17439 C CA . VAL F 3 16 ? 143.645 138.707 157.290 1.00 26.78 16 VAL F CA 1
ATOM 17440 C C . VAL F 3 16 ? 144.913 138.380 158.057 1.00 25.26 16 VAL F C 1
ATOM 17441 O O . VAL F 3 16 ? 145.006 138.597 159.268 1.00 26.55 16 VAL F O 1
ATOM 17445 N N . GLU F 3 17 ? 145.891 137.847 157.345 1.00 23.96 17 GLU F N 1
ATOM 17446 C CA . GLU F 3 17 ? 147.218 137.756 157.914 1.00 23.01 17 GLU F CA 1
ATOM 17447 C C . GLU F 3 17 ? 147.774 139.162 158.120 1.00 23.70 17 GLU F C 1
ATOM 17448 O O . GLU F 3 17 ? 147.525 140.054 157.304 1.00 25.46 17 GLU F O 1
ATOM 17454 N N . PRO F 3 18 ? 148.476 139.441 159.242 1.00 21.63 18 PRO F N 1
ATOM 17455 C CA . PRO F 3 18 ? 149.112 140.738 159.444 1.00 23.39 18 PRO F CA 1
ATOM 17456 C C . PRO F 3 18 ? 149.920 141.213 158.226 1.00 18.80 18 PRO F C 1
ATOM 17457 O O . PRO F 3 18 ? 149.943 142.369 157.981 1.00 22.66 18 PRO F O 1
ATOM 17461 N N . ARG F 3 19 ? 150.534 140.301 157.490 1.00 18.62 19 ARG F N 1
ATOM 17462 C CA . ARG F 3 19 ? 151.393 140.692 156.385 1.00 18.51 19 ARG F CA 1
ATOM 17463 C C . ARG F 3 19 ? 150.621 141.046 155.123 1.00 16.36 19 ARG F C 1
ATOM 17464 O O . ARG F 3 19 ? 151.233 141.513 154.160 1.00 18.25 19 ARG F O 1
ATOM 17472 N N . MET F 3 20 ? 149.310 140.840 155.101 1.00 17.34 20 MET F N 1
ATOM 17473 C CA . MET F 3 20 ? 148.545 141.089 153.889 1.00 17.07 20 MET F CA 1
ATOM 17474 C C . MET F 3 20 ? 148.598 142.563 153.526 1.00 13.16 20 MET F C 1
ATOM 17475 O O . MET F 3 20 ? 148.119 143.417 154.273 1.00 16.89 20 MET F O 1
ATOM 17480 N N . LEU F 3 21 ? 149.199 142.857 152.379 1.00 15.67 21 LEU F N 1
ATOM 17481 C CA . LEU F 3 21 ? 149.181 144.213 151.861 1.00 12.36 21 LEU F CA 1
ATOM 17482 C C . LEU F 3 21 ? 147.753 144.624 151.539 1.00 9.85 21 LEU F C 1
ATOM 17483 O O . LEU F 3 21 ? 146.922 143.808 151.133 1.00 11.77 21 LEU F O 1
ATOM 17488 N N . LEU F 3 22 ? 147.476 145.914 151.717 1.00 11.13 22 LEU F N 1
ATOM 17489 C CA . LEU F 3 22 ? 146.129 146.416 151.491 1.00 8.44 22 LEU F CA 1
ATOM 17490 C C . LEU F 3 22 ? 145.677 146.159 150.063 1.00 10.67 22 LEU F C 1
ATOM 17491 O O . LEU F 3 22 ? 144.502 145.874 149.827 1.00 13.54 22 LEU F O 1
ATOM 17496 N N . VAL F 3 23 ? 146.583 146.286 149.090 1.00 10.93 23 VAL F N 1
ATOM 17497 C CA . VAL F 3 23 ? 146.178 146.076 147.702 1.00 9.71 23 VAL F CA 1
ATOM 17498 C C . VAL F 3 23 ? 145.652 144.662 147.518 1.00 7.27 23 VAL F C 1
ATOM 17499 O O . VAL F 3 23 ? 144.666 144.439 146.809 1.00 12.53 23 VAL F O 1
ATOM 17503 N N . HIS F 3 24 ? 146.305 143.685 148.142 1.00 10.44 24 HIS F N 1
ATOM 17504 C CA . HIS F 3 24 ? 145.852 142.306 148.021 1.00 11.69 24 HIS F CA 1
ATOM 17505 C C . HIS F 3 24 ? 144.565 142.069 148.803 1.00 14.29 24 HIS F C 1
ATOM 17506 O O . HIS F 3 24 ? 143.709 141.288 148.376 1.00 17.74 24 HIS F O 1
ATOM 17513 N N . PHE F 3 25 ? 144.414 142.720 149.955 1.00 14.68 25 PHE F N 1
ATOM 17514 C CA . PHE F 3 25 ? 143.165 142.599 150.698 1.00 12.42 25 PHE F CA 1
ATOM 17515 C C . PHE F 3 25 ? 141.996 143.173 149.907 1.00 13.41 25 PHE F C 1
ATOM 17516 O O . PHE F 3 25 ? 140.899 142.609 149.909 1.00 17.12 25 PHE F O 1
ATOM 17524 N N . LEU F 3 26 ? 142.207 144.306 149.240 1.00 11.08 26 LEU F N 1
ATOM 17525 C CA . LEU F 3 26 ? 141.162 144.890 148.408 1.00 13.10 26 LEU F CA 1
ATOM 17526 C C . LEU F 3 26 ? 140.863 144.013 147.200 1.00 11.69 26 LEU F C 1
ATOM 17527 O O . LEU F 3 26 ? 139.703 143.685 146.928 1.00 13.89 26 LEU F O 1
ATOM 17532 N N . ARG F 3 27 ? 141.902 143.624 146.461 1.00 13.21 27 ARG F N 1
ATOM 17533 C CA . ARG F 3 27 ? 141.686 142.926 145.200 1.00 13.94 27 ARG F CA 1
ATOM 17534 C C . ARG F 3 27 ? 141.238 141.497 145.443 1.00 13.87 27 ARG F C 1
ATOM 17535 O O . ARG F 3 27 ? 140.232 141.043 144.889 1.00 19.61 27 ARG F O 1
ATOM 17543 N N . ASP F 3 28 ? 141.978 140.775 146.271 1.00 14.57 28 ASP F N 1
ATOM 17544 C CA . ASP F 3 28 ? 141.800 139.341 146.407 1.00 17.78 28 ASP F CA 1
ATOM 17545 C C . ASP F 3 28 ? 140.773 138.984 147.470 1.00 19.47 28 ASP F C 1
ATOM 17546 O O . ASP F 3 28 ? 139.948 138.092 147.254 1.00 22.39 28 ASP F O 1
ATOM 17551 N N . GLN F 3 29 ? 140.804 139.660 148.615 1.00 20.87 29 GLN F N 1
ATOM 17552 C CA . GLN F 3 29 ? 139.833 139.360 149.658 1.00 19.34 29 GLN F CA 1
ATOM 17553 C C . GLN F 3 29 ? 138.487 140.009 149.361 1.00 19.43 29 GLN F C 1
ATOM 17554 O O . GLN F 3 29 ? 137.455 139.332 149.349 1.00 22.74 29 GLN F O 1
ATOM 17560 N N . LEU F 3 30 ? 138.477 141.314 149.111 1.00 16.18 30 LEU F N 1
ATOM 17561 C CA . LEU F 3 30 ? 137.243 142.043 148.858 1.00 13.51 30 LEU F CA 1
ATOM 17562 C C . LEU F 3 30 ? 136.844 142.068 147.387 1.00 16.45 30 LEU F C 1
ATOM 17563 O O . LEU F 3 30 ? 135.827 142.680 147.050 1.00 17.83 30 LEU F O 1
ATOM 17568 N N . GLY F 3 31 ? 137.620 141.446 146.503 1.00 16.23 31 GLY F N 1
ATOM 17569 C CA . GLY F 3 31 ? 137.248 141.420 145.101 1.00 15.08 31 GLY F CA 1
ATOM 17570 C C . GLY F 3 31 ? 137.147 142.779 144.452 1.00 15.45 31 GLY F C 1
ATOM 17571 O O . GLY F 3 31 ? 136.486 142.917 143.423 1.00 21.55 31 GLY F O 1
ATOM 17572 N N . LEU F 3 32 ? 137.770 143.797 145.039 1.00 13.08 32 LEU F N 1
ATOM 17573 C CA . LEU F 3 32 ? 137.796 145.138 144.457 1.00 10.73 32 LEU F CA 1
ATOM 17574 C C . LEU F 3 32 ? 138.985 145.244 143.500 1.00 13.41 32 LEU F C 1
ATOM 17575 O O . LEU F 3 32 ? 140.004 145.879 143.773 1.00 13.93 32 LEU F O 1
ATOM 17580 N N . THR F 3 33 ? 138.825 144.609 142.344 1.00 13.70 33 THR F N 1
ATOM 17581 C CA . THR F 3 33 ? 139.904 144.485 141.372 1.00 14.87 33 THR F CA 1
ATOM 17582 C C . THR F 3 33 ? 140.154 145.762 140.582 1.00 12.95 33 THR F C 1
ATOM 17583 O O . THR F 3 33 ? 141.043 145.775 139.727 1.00 17.72 33 THR F O 1
ATOM 17587 N N . GLY F 3 34 ? 139.391 146.822 140.829 1.00 13.38 34 GLY F N 1
ATOM 17588 C CA . GLY F 3 34 ? 139.716 148.098 140.220 1.00 11.18 34 GLY F CA 1
ATOM 17589 C C . GLY F 3 34 ? 141.101 148.575 140.611 1.00 13.54 34 GLY F C 1
ATOM 17590 O O . GLY F 3 34 ? 141.832 149.134 139.792 1.00 14.88 34 GLY F O 1
ATOM 17591 N N . THR F 3 35 ? 141.482 148.352 141.863 1.00 13.57 35 THR F N 1
ATOM 17592 C CA . THR F 3 35 ? 142.820 148.698 142.319 1.00 10.94 35 THR F CA 1
ATOM 17593 C C . THR F 3 35 ? 143.835 147.707 141.768 1.00 8.86 35 THR F C 1
ATOM 17594 O O . THR F 3 35 ? 143.645 146.492 141.860 1.00 14.74 35 THR F O 1
ATOM 17598 N N . HIS F 3 36 ? 144.914 148.227 141.204 1.00 7.54 36 HIS F N 1
ATOM 17599 C CA . HIS F 3 36 ? 145.921 147.415 140.545 1.00 6.54 36 HIS F CA 1
ATOM 17600 C C . HIS F 3 36 ? 147.237 147.467 141.310 1.00 8.17 36 HIS F C 1
ATOM 17601 O O . HIS F 3 36 ? 147.407 148.221 142.265 1.00 13.45 36 HIS F O 1
ATOM 17608 N N . TRP F 3 37 ? 148.168 146.635 140.877 1.00 5.57 37 TRP F N 1
ATOM 17609 C CA . TRP F 3 37 ? 149.527 146.633 141.387 1.00 6.34 37 TRP F CA 1
ATOM 17610 C C . TRP F 3 37 ? 150.457 146.344 140.224 1.00 5.83 37 TRP F C 1
ATOM 17611 O O . TRP F 3 37 ? 150.114 145.560 139.339 1.00 6.18 37 TRP F O 1
ATOM 17622 N N . GLY F 3 38 ? 151.619 146.981 140.220 1.00 5.78 38 GLY F N 1
ATOM 17623 C CA . GLY F 3 38 ? 152.520 146.795 139.104 1.00 5.83 38 GLY F CA 1
ATOM 17624 C C . GLY F 3 38 ? 153.985 146.780 139.470 1.00 9.80 38 GLY F C 1
ATOM 17625 O O . GLY F 3 38 ? 154.840 146.780 138.580 1.00 13.17 38 GLY F O 1
ATOM 17626 N N . CYS F 3 39 ? 154.297 146.780 140.763 1.00 8.00 39 CYS F N 1
ATOM 17627 C CA . CYS F 3 39 ? 155.690 146.850 141.177 1.00 8.30 39 CYS F CA 1
ATOM 17628 C C . CYS F 3 39 ? 155.841 146.257 142.570 1.00 8.66 39 CYS F C 1
ATOM 17629 O O . CYS F 3 39 ? 154.867 146.050 143.293 1.00 10.46 39 CYS F O 1
ATOM 17632 N N . ASP F 3 40 ? 157.090 145.981 142.930 1.00 9.61 40 ASP F N 1
ATOM 17633 C CA . ASP F 3 40 ? 157.440 145.516 144.263 1.00 11.62 40 ASP F CA 1
ATOM 17634 C C . ASP F 3 40 ? 157.995 146.616 145.147 1.00 10.72 40 ASP F C 1
ATOM 17635 O O . ASP F 3 40 ? 158.126 146.410 146.355 1.00 16.01 40 ASP F O 1
ATOM 17640 N N . THR F 3 41 ? 158.329 147.768 144.577 1.00 9.80 41 THR F N 1
ATOM 17641 C CA . THR F 3 41 ? 159.127 148.767 145.271 1.00 9.64 41 THR F CA 1
ATOM 17642 C C . THR F 3 41 ? 158.363 150.064 145.490 1.00 11.25 41 THR F C 1
ATOM 17643 O O . THR F 3 41 ? 158.981 151.122 145.621 1.00 13.23 41 THR F O 1
ATOM 17647 N N . SER F 3 42 ? 157.033 150.003 145.523 1.00 10.18 42 SER F N 1
ATOM 17648 C CA . SER F 3 42 ? 156.203 151.173 145.802 1.00 9.72 42 SER F CA 1
ATOM 17649 C C . SER F 3 42 ? 156.483 152.296 144.812 1.00 8.04 42 SER F C 1
ATOM 17650 O O . SER F 3 42 ? 156.438 153.473 145.155 1.00 10.12 42 SER F O 1
ATOM 17653 N N . ASN F 3 43 ? 156.750 151.932 143.568 1.00 10.14 43 ASN F N 1
ATOM 17654 C CA . ASN F 3 43 ? 157.198 152.895 142.574 1.00 9.78 43 ASN F CA 1
ATOM 17655 C C . ASN F 3 43 ? 156.139 153.235 141.540 1.00 9.03 43 ASN F C 1
ATOM 17656 O O . ASN F 3 43 ? 156.044 154.385 141.121 1.00 16.54 43 ASN F O 1
ATOM 17661 N N . CYS F 3 44 ? 155.345 152.259 141.104 1.00 8.31 44 CYS F N 1
ATOM 17662 C CA . CYS F 3 44 ? 154.496 152.475 139.940 1.00 9.27 44 CYS F CA 1
ATOM 17663 C C . CYS F 3 44 ? 153.256 153.304 140.257 1.00 7.38 44 CYS F C 1
ATOM 17664 O O . CYS F 3 44 ? 152.796 154.060 139.400 1.00 12.42 44 CYS F O 1
ATOM 17667 N N . GLY F 3 45 ? 152.693 153.165 141.455 1.00 7.96 45 GLY F N 1
ATOM 17668 C CA . GLY F 3 45 ? 151.510 153.907 141.831 1.00 6.95 45 GLY F CA 1
ATOM 17669 C C . GLY F 3 45 ? 150.197 153.351 141.316 1.00 6.15 45 GLY F C 1
ATOM 17670 O O . GLY F 3 45 ? 149.156 153.975 141.544 1.00 10.99 45 GLY F O 1
ATOM 17671 N N . THR F 3 46 ? 150.205 152.204 140.637 1.00 1.75 46 THR F N 1
ATOM 17672 C CA . THR F 3 46 ? 148.963 151.622 140.141 1.00 6.87 46 THR F CA 1
ATOM 17673 C C . THR F 3 46 ? 148.053 151.147 141.261 1.00 5.97 46 THR F C 1
ATOM 17674 O O . THR F 3 46 ? 146.875 150.880 141.016 1.00 11.97 46 THR F O 1
ATOM 17678 N N . CYS F 3 47 ? 148.577 151.029 142.468 1.00 3.87 47 CYS F N 1
ATOM 17679 C CA . CYS F 3 47 ? 147.841 150.581 143.634 1.00 4.73 47 CYS F CA 1
ATOM 17680 C C . CYS F 3 47 ? 147.233 151.727 144.421 1.00 3.81 47 CYS F C 1
ATOM 17681 O O . CYS F 3 47 ? 146.645 151.487 145.476 1.00 10.26 47 CYS F O 1
ATOM 17684 N N . VAL F 3 48 ? 147.389 152.965 143.959 1.00 8.23 48 VAL F N 1
ATOM 17685 C CA . VAL F 3 48 ? 146.980 154.102 144.768 1.00 8.89 48 VAL F CA 1
ATOM 17686 C C . VAL F 3 48 ? 145.499 154.002 145.077 1.00 8.40 48 VAL F C 1
ATOM 17687 O O . VAL F 3 48 ? 144.665 153.821 144.183 1.00 13.51 48 VAL F O 1
ATOM 17691 N N . VAL F 3 49 ? 145.171 154.094 146.357 1.00 9.86 49 VAL F N 1
ATOM 17692 C CA . VAL F 3 49 ? 143.802 154.141 146.826 1.00 8.92 49 VAL F CA 1
ATOM 17693 C C . VAL F 3 49 ? 143.695 155.335 147.754 1.00 10.44 49 VAL F C 1
ATOM 17694 O O . VAL F 3 49 ? 144.685 155.989 148.081 1.00 15.56 49 VAL F O 1
ATOM 17698 N N . GLU F 3 50 ? 142.479 155.620 148.170 1.00 15.11 50 GLU F N 1
ATOM 17699 C CA . GLU F 3 50 ? 142.214 156.727 149.070 1.00 17.47 50 GLU F CA 1
ATOM 17700 C C . GLU F 3 50 ? 142.017 156.165 150.470 1.00 15.30 50 GLU F C 1
ATOM 17706 N N . VAL F 3 51 ? 143.016 156.364 151.321 1.00 20.29 51 VAL F N 1
ATOM 17707 C CA . VAL F 3 51 ? 142.938 156.010 152.730 1.00 19.24 51 VAL F CA 1
ATOM 17708 C C . VAL F 3 51 ? 142.775 157.303 153.505 1.00 21.83 51 VAL F C 1
ATOM 17709 O O . VAL F 3 51 ? 143.653 158.172 153.464 1.00 25.55 51 VAL F O 1
ATOM 17713 N N . ASP F 3 52 ? 141.645 157.440 154.192 1.00 21.12 52 ASP F N 1
ATOM 17714 C CA . ASP F 3 52 ? 141.347 158.647 154.957 1.00 24.68 52 ASP F CA 1
ATOM 17715 C C . ASP F 3 52 ? 141.482 159.888 154.082 1.00 24.12 52 ASP F C 1
ATOM 17716 O O . ASP F 3 52 ? 142.040 160.908 154.487 1.00 28.51 52 ASP F O 1
ATOM 17721 N N . GLY F 3 53 ? 140.987 159.786 152.853 1.00 21.04 53 GLY F N 1
ATOM 17722 C CA . GLY F 3 53 ? 140.976 160.911 151.946 1.00 20.00 53 GLY F CA 1
ATOM 17723 C C . GLY F 3 53 ? 142.290 161.221 151.272 1.00 20.78 53 GLY F C 1
ATOM 17724 O O . GLY F 3 53 ? 142.384 162.238 150.577 1.00 21.76 53 GLY F O 1
ATOM 17725 N N . GLU F 3 54 ? 143.308 160.386 151.444 1.00 20.25 54 GLU F N 1
ATOM 17726 C CA . GLU F 3 54 ? 144.575 160.714 150.829 1.00 19.10 54 GLU F CA 1
ATOM 17727 C C . GLU F 3 54 ? 145.067 159.569 149.952 1.00 16.23 54 GLU F C 1
ATOM 17728 O O . GLU F 3 54 ? 145.000 158.404 150.354 1.00 18.73 54 GLU F O 1
ATOM 17734 N N . PRO F 3 55 ? 145.552 159.867 148.750 1.00 12.67 55 PRO F N 1
ATOM 17735 C CA . PRO F 3 55 ? 146.117 158.810 147.911 1.00 10.53 55 PRO F CA 1
ATOM 17736 C C . PRO F 3 55 ? 147.218 158.084 148.661 1.00 10.31 55 PRO F C 1
ATOM 17737 O O . PRO F 3 55 ? 148.113 158.702 149.240 1.00 12.70 55 PRO F O 1
ATOM 17741 N N . VAL F 3 56 ? 147.134 156.766 148.656 1.00 10.73 56 VAL F N 1
ATOM 17742 C CA . VAL F 3 56 ? 148.098 155.923 149.339 1.00 8.06 56 VAL F CA 1
ATOM 17743 C C . VAL F 3 56 ? 148.391 154.734 148.445 1.00 6.45 56 VAL F C 1
ATOM 17744 O O . VAL F 3 56 ? 147.483 154.160 147.838 1.00 12.62 56 VAL F O 1
ATOM 17748 N N . LYS F 3 57 ? 149.656 154.367 148.362 1.00 8.65 57 LYS F N 1
ATOM 17749 C CA . LYS F 3 57 ? 150.031 153.151 147.655 1.00 7.05 57 LYS F CA 1
ATOM 17750 C C . LYS F 3 57 ? 149.571 151.981 148.506 1.00 8.39 57 LYS F C 1
ATOM 17751 O O . LYS F 3 57 ? 150.155 151.690 149.548 1.00 12.61 57 LYS F O 1
ATOM 17757 N N . SER F 3 58 ? 148.478 151.338 148.092 1.00 6.56 58 SER F N 1
ATOM 17758 C CA . SER F 3 58 ? 147.940 150.229 148.869 1.00 6.08 58 SER F CA 1
ATOM 17759 C C . SER F 3 58 ? 148.903 149.057 148.927 1.00 7.38 58 SER F C 1
ATOM 17760 O O . SER F 3 58 ? 148.752 148.191 149.790 1.00 10.87 58 SER F O 1
ATOM 17763 N N . CYS F 3 59 ? 149.869 148.999 148.012 1.00 7.74 59 CYS F N 1
ATOM 17764 C CA . CYS F 3 59 ? 150.908 147.983 148.087 1.00 9.30 59 CYS F CA 1
ATOM 17765 C C . CYS F 3 59 ? 151.871 148.233 149.236 1.00 6.14 59 CYS F C 1
ATOM 17766 O O . CYS F 3 59 ? 152.597 147.320 149.627 1.00 11.20 59 CYS F O 1
ATOM 17769 N N . THR F 3 60 ? 151.923 149.454 149.750 1.00 8.77 60 THR F N 1
ATOM 17770 C CA . THR F 3 60 ? 152.836 149.827 150.821 1.00 11.25 60 THR F CA 1
ATOM 17771 C C . THR F 3 60 ? 152.079 150.098 152.114 1.00 8.33 60 THR F C 1
ATOM 17772 O O . THR F 3 60 ? 152.520 150.879 152.956 1.00 16.69 60 THR F O 1
ATOM 17776 N N . MET F 3 61 ? 150.923 149.468 152.258 1.00 14.15 61 MET F N 1
ATOM 17777 C CA . MET F 3 61 ? 150.110 149.551 153.456 1.00 14.41 61 MET F CA 1
ATOM 17778 C C . MET F 3 61 ? 149.577 148.162 153.745 1.00 15.06 61 MET F C 1
ATOM 17779 O O . MET F 3 61 ? 149.047 147.505 152.848 1.00 14.39 61 MET F O 1
ATOM 17784 N N . LEU F 3 62 ? 149.726 147.729 154.983 1.00 14.60 62 LEU F N 1
ATOM 17785 C CA . LEU F 3 62 ? 149.140 146.433 155.368 1.00 15.62 62 LEU F CA 1
ATOM 17786 C C . LEU F 3 62 ? 147.646 146.631 155.588 1.00 12.45 62 LEU F C 1
ATOM 17787 O O . LEU F 3 62 ? 147.270 147.721 155.980 1.00 17.92 62 LEU F O 1
ATOM 17792 N N . ALA F 3 63 ? 146.834 145.664 155.204 1.00 15.09 63 ALA F N 1
ATOM 17793 C CA . ALA F 3 63 ? 145.419 145.693 155.547 1.00 17.65 63 ALA F CA 1
ATOM 17794 C C . ALA F 3 63 ? 145.239 145.955 157.036 1.00 16.29 63 ALA F C 1
ATOM 17795 O O . ALA F 3 63 ? 144.388 146.753 157.440 1.00 21.29 63 ALA F O 1
ATOM 17797 N N . ALA F 3 64 ? 146.087 145.344 157.848 1.00 18.54 64 ALA F N 1
ATOM 17798 C CA . ALA F 3 64 ? 146.013 145.502 159.323 1.00 19.42 64 ALA F CA 1
ATOM 17799 C C . ALA F 3 64 ? 146.181 146.970 159.699 1.00 17.92 64 ALA F C 1
ATOM 17800 O O . ALA F 3 64 ? 145.594 147.401 160.680 1.00 20.93 64 ALA F O 1
ATOM 17802 N N . MET F 3 65 ? 147.003 147.690 158.937 1.00 20.18 65 MET F N 1
ATOM 17803 C CA . MET F 3 65 ? 147.240 149.129 159.160 1.00 18.07 65 MET F CA 1
ATOM 17804 C C . MET F 3 65 ? 146.022 149.925 158.709 1.00 18.13 65 MET F C 1
ATOM 17805 O O . MET F 3 65 ? 145.762 150.935 159.308 1.00 22.50 65 MET F O 1
ATOM 17810 N N . ALA F 3 66 ? 145.372 149.504 157.632 1.00 18.98 66 ALA F N 1
ATOM 17811 C CA . ALA F 3 66 ? 144.161 150.183 157.194 1.00 19.40 66 ALA F CA 1
ATOM 17812 C C . ALA F 3 66 ? 142.999 149.979 158.154 1.00 19.97 66 ALA F C 1
ATOM 17813 O O . ALA F 3 66 ? 142.005 150.701 158.055 1.00 21.12 66 ALA F O 1
ATOM 17815 N N . SER F 3 67 ? 143.098 149.015 159.064 1.00 23.48 67 SER F N 1
ATOM 17816 C CA . SER F 3 67 ? 142.005 148.745 159.985 1.00 23.69 67 SER F CA 1
ATOM 17817 C C . SER F 3 67 ? 141.650 150.009 160.753 1.00 22.08 67 SER F C 1
ATOM 17818 O O . SER F 3 67 ? 142.527 150.731 161.232 1.00 24.87 67 SER F O 1
ATOM 17821 N N . GLY F 3 68 ? 140.354 150.280 160.858 1.00 21.56 68 GLY F N 1
ATOM 17822 C CA . GLY F 3 68 ? 139.884 151.498 161.480 1.00 23.87 68 GLY F CA 1
ATOM 17823 C C . GLY F 3 68 ? 139.898 152.717 160.586 1.00 23.99 68 GLY F C 1
ATOM 17824 O O . GLY F 3 68 ? 139.538 153.805 161.047 1.00 27.17 68 GLY F O 1
ATOM 17825 N N . HIS F 3 69 ? 140.254 152.511 159.326 1.00 24.54 69 HIS F N 1
ATOM 17826 C CA . HIS F 3 69 ? 140.354 153.644 158.388 1.00 23.10 69 HIS F CA 1
ATOM 17827 C C . HIS F 3 69 ? 139.406 153.450 157.221 1.00 23.74 69 HIS F C 1
ATOM 17828 O O . HIS F 3 69 ? 138.995 152.330 156.974 1.00 25.84 69 HIS F O 1
ATOM 17835 N N . SER F 3 70 ? 139.048 154.542 156.576 1.00 21.88 70 SER F N 1
ATOM 17836 C CA . SER F 3 70 ? 138.216 154.466 155.389 1.00 22.78 70 SER F CA 1
ATOM 17837 C C . SER F 3 70 ? 139.119 154.337 154.172 1.00 22.60 70 SER F C 1
ATOM 17838 O O . SER F 3 70 ? 140.059 155.119 154.003 1.00 22.94 70 SER F O 1
ATOM 17841 N N . VAL F 3 71 ? 138.847 153.340 153.345 1.00 18.36 71 VAL F N 1
ATOM 17842 C CA . VAL F 3 71 ? 139.618 153.099 152.137 1.00 19.67 71 VAL F CA 1
ATOM 17843 C C . VAL F 3 71 ? 138.676 153.255 150.958 1.00 18.91 71 VAL F C 1
ATOM 17844 O O . VAL F 3 71 ? 137.654 152.563 150.880 1.00 20.71 71 VAL F O 1
ATOM 17848 N N . ASN F 3 72 ? 139.015 154.160 150.052 1.00 17.19 72 ASN F N 1
ATOM 17849 C CA . ASN F 3 72 ? 138.223 154.405 148.863 1.00 14.22 72 ASN F CA 1
ATOM 17850 C C . ASN F 3 72 ? 139.030 154.026 147.634 1.00 14.22 72 ASN F C 1
ATOM 17851 O O . ASN F 3 72 ? 140.220 154.338 147.538 1.00 16.40 72 ASN F O 1
ATOM 17856 N N . THR F 3 73 ? 138.377 153.340 146.714 1.00 13.10 73 THR F N 1
ATOM 17857 C CA . THR F 3 73 ? 138.972 152.863 145.479 1.00 11.60 73 THR F CA 1
ATOM 17858 C C . THR F 3 73 ? 138.212 153.444 144.293 1.00 12.99 73 THR F C 1
ATOM 17859 O O . THR F 3 73 ? 137.215 154.150 144.445 1.00 14.36 73 THR F O 1
ATOM 17863 N N . VAL F 3 74 ? 138.697 153.131 143.092 1.00 15.84 74 VAL F N 1
ATOM 17864 C CA . VAL F 3 74 ? 138.024 153.587 141.881 1.00 13.70 74 VAL F CA 1
ATOM 17865 C C . VAL F 3 74 ? 136.592 153.080 141.837 1.00 13.49 74 VAL F C 1
ATOM 17866 O O . VAL F 3 74 ? 135.707 153.750 141.296 1.00 16.57 74 VAL F O 1
ATOM 17870 N N . GLU F 3 75 ? 136.331 151.887 142.349 1.00 12.43 75 GLU F N 1
ATOM 17871 C CA . GLU F 3 75 ? 134.964 151.375 142.404 1.00 16.12 75 GLU F CA 1
ATOM 17872 C C . GLU F 3 75 ? 133.997 152.306 143.113 1.00 16.97 75 GLU F C 1
ATOM 17873 O O . GLU F 3 75 ? 132.888 152.501 142.662 1.00 19.69 75 GLU F O 1
ATOM 17879 N N . GLY F 3 76 ? 134.449 152.929 144.163 1.00 15.86 76 GLY F N 1
ATOM 17880 C CA . GLY F 3 76 ? 133.586 153.868 144.834 1.00 17.00 76 GLY F CA 1
ATOM 17881 C C . GLY F 3 76 ? 133.481 155.235 144.203 1.00 17.38 76 GLY F C 1
ATOM 17882 O O . GLY F 3 76 ? 132.757 156.081 144.727 1.00 20.70 76 GLY F O 1
ATOM 17883 N N . MET F 3 77 ? 134.179 155.494 143.093 1.00 16.79 77 MET F N 1
ATOM 17884 C CA . MET F 3 77 ? 134.200 156.850 142.550 1.00 19.29 77 MET F CA 1
ATOM 17885 C C . MET F 3 77 ? 132.882 157.213 141.880 1.00 18.83 77 MET F C 1
ATOM 17886 O O . MET F 3 77 ? 132.427 158.356 141.983 1.00 23.26 77 MET F O 1
ATOM 17891 N N . GLU F 3 78 ? 132.268 156.274 141.170 1.00 19.44 78 GLU F N 1
ATOM 17892 C CA . GLU F 3 78 ? 130.975 156.530 140.552 1.00 22.41 78 GLU F CA 1
ATOM 17893 C C . GLU F 3 78 ? 129.896 156.404 141.616 1.00 24.40 78 GLU F C 1
ATOM 17894 O O . GLU F 3 78 ? 129.662 155.315 142.148 1.00 25.70 78 GLU F O 1
ATOM 17900 N N . VAL F 3 79 ? 129.233 157.512 141.914 1.00 28.75 79 VAL F N 1
ATOM 17901 C CA . VAL F 3 79 ? 128.299 157.604 143.027 1.00 29.28 79 VAL F CA 1
ATOM 17902 C C . VAL F 3 79 ? 126.894 157.704 142.457 1.00 30.91 79 VAL F C 1
ATOM 17903 O O . VAL F 3 79 ? 126.605 158.599 141.653 1.00 32.35 79 VAL F O 1
ATOM 17907 N N . ASP F 3 80 ? 126.024 156.789 142.873 1.00 36.42 80 ASP F N 1
ATOM 17908 C CA . ASP F 3 80 ? 124.629 156.787 142.446 1.00 35.67 80 ASP F CA 1
ATOM 17909 C C . ASP F 3 80 ? 124.530 156.816 140.923 1.00 34.93 80 ASP F C 1
ATOM 17910 O O . ASP F 3 80 ? 123.846 157.655 140.333 1.00 35.97 80 ASP F O 1
ATOM 17915 N N . GLY F 3 81 ? 125.242 155.888 140.287 1.00 29.65 81 GLY F N 1
ATOM 17916 C CA . GLY F 3 81 ? 125.252 155.800 138.840 1.00 29.16 81 GLY F CA 1
ATOM 17917 C C . GLY F 3 81 ? 125.779 157.027 138.134 1.00 27.73 81 GLY F C 1
ATOM 17918 O O . GLY F 3 81 ? 125.513 157.207 136.945 1.00 29.53 81 GLY F O 1
ATOM 17919 N N . LYS F 3 82 ? 126.520 157.880 138.833 1.00 27.03 82 LYS F N 1
ATOM 17920 C CA . LYS F 3 82 ? 127.022 159.133 138.282 1.00 26.15 82 LYS F CA 1
ATOM 17921 C C . LYS F 3 82 ? 128.542 159.133 138.327 1.00 24.99 82 LYS F C 1
ATOM 17922 O O . LYS F 3 82 ? 129.134 159.080 139.408 1.00 24.76 82 LYS F O 1
ATOM 17928 N N . LEU F 3 83 ? 129.168 159.220 137.157 1.00 22.74 83 LEU F N 1
ATOM 17929 C CA . LEU F 3 83 ? 130.621 159.229 137.096 1.00 18.69 83 LEU F CA 1
ATOM 17930 C C . LEU F 3 83 ? 131.173 160.436 137.837 1.00 18.28 83 LEU F C 1
ATOM 17931 O O . LEU F 3 83 ? 130.630 161.540 137.755 1.00 20.17 83 LEU F O 1
ATOM 17936 N N . ASP F 3 84 ? 132.248 160.221 138.580 1.00 16.83 84 ASP F N 1
ATOM 17937 C CA . ASP F 3 84 ? 132.985 161.346 139.118 1.00 16.51 84 ASP F CA 1
ATOM 17938 C C . ASP F 3 84 ? 133.536 162.173 137.957 1.00 13.20 84 ASP F C 1
ATOM 17939 O O . ASP F 3 84 ? 133.826 161.631 136.889 1.00 16.71 84 ASP F O 1
ATOM 17944 N N . PRO F 3 85 ? 133.660 163.489 138.124 1.00 17.13 85 PRO F N 1
ATOM 17945 C CA . PRO F 3 85 ? 134.213 164.305 137.032 1.00 14.06 85 PRO F CA 1
ATOM 17946 C C . PRO F 3 85 ? 135.588 163.852 136.587 1.00 13.02 85 PRO F C 1
ATOM 17947 O O . PRO F 3 85 ? 135.941 164.048 135.422 1.00 17.69 85 PRO F O 1
ATOM 17951 N N . VAL F 3 86 ? 136.376 163.244 137.472 1.00 14.52 86 VAL F N 1
ATOM 17952 C CA . VAL F 3 86 ? 137.663 162.698 137.051 1.00 15.25 86 VAL F CA 1
ATOM 17953 C C . VAL F 3 86 ? 137.456 161.562 136.056 1.00 12.33 86 VAL F C 1
ATOM 17954 O O . VAL F 3 86 ? 138.113 161.503 135.014 1.00 14.87 86 VAL F O 1
ATOM 17958 N N . GLN F 3 87 ? 136.535 160.649 136.358 1.00 10.25 87 GLN F N 1
ATOM 17959 C CA . GLN F 3 87 ? 136.266 159.539 135.450 1.00 12.43 87 GLN F CA 1
ATOM 17960 C C . GLN F 3 87 ? 135.782 160.045 134.098 1.00 11.50 87 GLN F C 1
ATOM 17961 O O . GLN F 3 87 ? 136.260 159.611 133.040 1.00 17.23 87 GLN F O 1
ATOM 17967 N N . GLU F 3 88 ? 134.835 160.979 134.118 1.00 11.96 88 GLU F N 1
ATOM 17968 C CA . GLU F 3 88 ? 134.298 161.505 132.874 1.00 15.91 88 GLU F CA 1
ATOM 17969 C C . GLU F 3 88 ? 135.368 162.248 132.090 1.00 12.67 88 GLU F C 1
ATOM 17970 O O . GLU F 3 88 ? 135.416 162.161 130.862 1.00 17.40 88 GLU F O 1
ATOM 17976 N N . GLY F 3 89 ? 136.228 162.995 132.781 1.00 12.70 89 GLY F N 1
ATOM 17977 C CA . GLY F 3 89 ? 137.308 163.678 132.096 1.00 10.94 89 GLY F CA 1
ATOM 17978 C C . GLY F 3 89 ? 138.300 162.714 131.480 1.00 10.65 89 GLY F C 1
ATOM 17979 O O . GLY F 3 89 ? 138.804 162.948 130.380 1.00 12.77 89 GLY F O 1
ATOM 17980 N N . PHE F 3 90 ? 138.593 161.618 132.181 1.00 9.98 90 PHE F N 1
ATOM 17981 C CA . PHE F 3 90 ? 139.515 160.625 131.649 1.00 7.16 90 PHE F CA 1
ATOM 17982 C C . PHE F 3 90 ? 138.952 159.997 130.385 1.00 11.18 90 PHE F C 1
ATOM 17983 O O . PHE F 3 90 ? 139.679 159.791 129.409 1.00 13.44 90 PHE F O 1
ATOM 17991 N N . MET F 3 91 ? 137.654 159.699 130.380 1.00 14.80 91 MET F N 1
ATOM 17992 C CA . MET F 3 91 ? 137.037 159.191 129.158 1.00 12.72 91 MET F CA 1
ATOM 17993 C C . MET F 3 91 ? 137.045 160.242 128.053 1.00 11.00 91 MET F C 1
ATOM 17994 O O . MET F 3 91 ? 137.405 159.947 126.911 1.00 16.53 91 MET F O 1
ATOM 17999 N N . GLN F 3 92 ? 136.678 161.477 128.383 1.00 12.16 92 GLN F N 1
ATOM 18000 C CA . GLN F 3 92 ? 136.530 162.516 127.372 1.00 13.69 92 GLN F CA 1
ATOM 18001 C C . GLN F 3 92 ? 137.863 162.923 126.767 1.00 13.36 92 GLN F C 1
ATOM 18002 O O . GLN F 3 92 ? 137.924 163.273 125.586 1.00 15.44 92 GLN F O 1
ATOM 18008 N N . CYS F 3 93 ? 138.930 162.885 127.555 1.00 12.76 93 CYS F N 1
ATOM 18009 C CA . CYS F 3 93 ? 140.229 163.380 127.138 1.00 10.31 93 CYS F CA 1
ATOM 18010 C C . CYS F 3 93 ? 141.223 162.267 126.841 1.00 11.03 93 CYS F C 1
ATOM 18011 O O . CYS F 3 93 ? 142.414 162.541 126.673 1.00 14.04 93 CYS F O 1
ATOM 18014 N N . HIS F 3 94 ? 140.766 161.024 126.757 1.00 8.32 94 HIS F N 1
ATOM 18015 C CA . HIS F 3 94 ? 141.651 159.912 126.455 1.00 8.19 94 HIS F CA 1
ATOM 18016 C C . HIS F 3 94 ? 142.808 159.871 127.453 1.00 5.58 94 HIS F C 1
ATOM 18017 O O . HIS F 3 94 ? 143.972 159.722 127.090 1.00 11.14 94 HIS F O 1
ATOM 18024 N N . GLY F 3 95 ? 142.472 160.008 128.729 1.00 5.58 95 GLY F N 1
ATOM 18025 C CA . GLY F 3 95 ? 143.444 159.896 129.789 1.00 6.00 95 GLY F CA 1
ATOM 18026 C C . GLY F 3 95 ? 143.803 158.479 130.166 1.00 3.93 95 GLY F C 1
ATOM 18027 O O . GLY F 3 95 ? 144.434 158.260 131.200 1.00 9.00 95 GLY F O 1
ATOM 18028 N N . LEU F 3 96 ? 143.401 157.504 129.360 1.00 4.48 96 LEU F N 1
ATOM 18029 C CA . LEU F 3 96 ? 143.722 156.110 129.602 1.00 3.23 96 LEU F CA 1
ATOM 18030 C C . LEU F 3 96 ? 143.725 155.374 128.274 1.00 4.45 96 LEU F C 1
ATOM 18031 O O . LEU F 3 96 ? 142.993 155.729 127.350 1.00 6.85 96 LEU F O 1
ATOM 18036 N N . GLN F 3 97 ? 144.605 154.387 128.164 1.00 2.33 97 GLN F N 1
ATOM 18037 C CA . GLN F 3 97 ? 144.561 153.475 127.033 1.00 8.75 97 GLN F CA 1
ATOM 18038 C C . GLN F 3 97 ? 144.364 152.036 127.472 1.00 3.79 97 GLN F C 1
ATOM 18039 O O . GLN F 3 97 ? 143.324 151.448 127.181 1.00 9.26 97 GLN F O 1
ATOM 18045 N N . CYS F 3 98 ? 145.311 151.476 128.219 1.00 3.62 98 CYS F N 1
ATOM 18046 C CA . CYS F 3 98 ? 145.138 150.136 128.747 1.00 4.84 98 CYS F CA 1
ATOM 18047 C C . CYS F 3 98 ? 144.332 150.154 130.035 1.00 3.26 98 CYS F C 1
ATOM 18048 O O . CYS F 3 98 ? 143.765 149.127 130.409 1.00 5.70 98 CYS F O 1
ATOM 18051 N N . GLY F 3 99 ? 144.279 151.303 130.703 1.00 4.09 99 GLY F N 1
ATOM 18052 C CA . GLY F 3 99 ? 143.496 151.491 131.902 1.00 5.26 99 GLY F CA 1
ATOM 18053 C C . GLY F 3 99 ? 144.124 150.968 133.171 1.00 2.48 99 GLY F C 1
ATOM 18054 O O . GLY F 3 99 ? 143.499 151.058 134.230 1.00 6.36 99 GLY F O 1
ATOM 18055 N N . PHE F 3 100 ? 145.335 150.420 133.109 1.00 5.56 100 PHE F N 1
ATOM 18056 C CA . PHE F 3 100 ? 145.902 149.803 134.302 1.00 5.77 100 PHE F CA 1
ATOM 18057 C C . PHE F 3 100 ? 146.248 150.842 135.359 1.00 0.00 100 PHE F C 1
ATOM 18058 O O . PHE F 3 100 ? 145.947 150.662 136.540 1.00 7.93 100 PHE F O 1
ATOM 18066 N N . CYS F 3 101 ? 146.906 151.920 134.961 1.00 7.10 101 CYS F N 1
ATOM 18067 C CA . CYS F 3 101 ? 147.211 152.991 135.896 1.00 7.89 101 CYS F CA 1
ATOM 18068 C C . CYS F 3 101 ? 145.979 153.814 136.243 1.00 2.27 101 CYS F C 1
ATOM 18069 O O . CYS F 3 101 ? 145.983 154.520 137.251 1.00 5.04 101 CYS F O 1
ATOM 18072 N N . THR F 3 102 ? 144.926 153.723 135.436 1.00 6.17 102 THR F N 1
ATOM 18073 C CA . THR F 3 102 ? 143.822 154.669 135.554 1.00 4.78 102 THR F CA 1
ATOM 18074 C C . THR F 3 102 ? 143.171 154.699 136.930 1.00 2.71 102 THR F C 1
ATOM 18075 O O . THR F 3 102 ? 142.823 155.796 137.384 1.00 9.52 102 THR F O 1
ATOM 18079 N N . PRO F 3 103 ? 142.915 153.588 137.598 1.00 7.26 103 PRO F N 1
ATOM 18080 C CA . PRO F 3 103 ? 142.338 153.670 138.948 1.00 7.69 103 PRO F CA 1
ATOM 18081 C C . PRO F 3 103 ? 143.168 154.546 139.872 1.00 5.73 103 PRO F C 1
ATOM 18082 O O . PRO F 3 103 ? 142.658 155.502 140.462 1.00 11.90 103 PRO F O 1
ATOM 18086 N N . GLY F 3 104 ? 144.455 154.237 139.992 1.00 8.50 104 GLY F N 1
ATOM 18087 C CA . GLY F 3 104 ? 145.317 155.066 140.810 1.00 7.28 104 GLY F CA 1
ATOM 18088 C C . GLY F 3 104 ? 145.377 156.497 140.318 1.00 7.09 104 GLY F C 1
ATOM 18089 O O . GLY F 3 104 ? 145.331 157.440 141.110 1.00 7.50 104 GLY F O 1
ATOM 18090 N N . MET F 3 105 ? 145.480 156.681 139.002 1.00 8.83 105 MET F N 1
ATOM 18091 C CA . MET F 3 105 ? 145.574 158.029 138.458 1.00 6.29 105 MET F CA 1
ATOM 18092 C C . MET F 3 105 ? 144.337 158.845 138.797 1.00 8.39 105 MET F C 1
ATOM 18093 O O . MET F 3 105 ? 144.439 159.997 139.208 1.00 10.47 105 MET F O 1
ATOM 18098 N N . MET F 3 106 ? 143.159 158.256 138.648 1.00 8.13 106 MET F N 1
ATOM 18099 C CA . MET F 3 106 ? 141.940 158.992 138.946 1.00 10.82 106 MET F CA 1
ATOM 18100 C C . MET F 3 106 ? 141.762 159.206 140.441 1.00 7.02 106 MET F C 1
ATOM 18101 O O . MET F 3 106 ? 141.220 160.230 140.844 1.00 12.48 106 MET F O 1
ATOM 18106 N N . ILE F 3 107 ? 142.197 158.266 141.279 1.00 10.51 107 ILE F N 1
ATOM 18107 C CA . ILE F 3 107 ? 142.161 158.510 142.720 1.00 7.46 107 ILE F CA 1
ATOM 18108 C C . ILE F 3 107 ? 143.031 159.711 143.067 1.00 9.44 107 ILE F C 1
ATOM 18109 O O . ILE F 3 107 ? 142.617 160.622 143.794 1.00 11.94 107 ILE F O 1
ATOM 18114 N N . THR F 3 108 ? 144.250 159.735 142.531 1.00 9.22 108 THR F N 1
ATOM 18115 C CA . THR F 3 108 ? 145.143 160.859 142.768 1.00 8.52 108 THR F CA 1
ATOM 18116 C C . THR F 3 108 ? 144.558 162.150 142.214 1.00 7.73 108 THR F C 1
ATOM 18117 O O . THR F 3 108 ? 144.603 163.189 142.872 1.00 10.49 108 THR F O 1
ATOM 18121 N N . ALA F 3 109 ? 143.999 162.098 141.007 1.00 10.90 109 ALA F N 1
ATOM 18122 C CA . ALA F 3 109 ? 143.438 163.291 140.385 1.00 11.82 109 ALA F CA 1
ATOM 18123 C C . ALA F 3 109 ? 142.240 163.807 141.165 1.00 6.92 109 ALA F C 1
ATOM 18124 O O . ALA F 3 109 ? 142.066 165.016 141.314 1.00 15.68 109 ALA F O 1
ATOM 18126 N N . ARG F 3 110 ? 141.393 162.907 141.656 1.00 10.11 110 ARG F N 1
ATOM 18127 C CA . ARG F 3 110 ? 140.254 163.317 142.464 1.00 13.26 110 ARG F CA 1
ATOM 18128 C C . ARG F 3 110 ? 140.712 163.940 143.774 1.00 10.51 110 ARG F C 1
ATOM 18129 O O . ARG F 3 110 ? 140.172 164.962 144.202 1.00 14.56 110 ARG F O 1
ATOM 18137 N N . ALA F 3 111 ? 141.715 163.345 144.423 1.00 15.60 111 ALA F N 1
ATOM 18138 C CA . ALA F 3 111 ? 142.249 163.950 145.639 1.00 12.65 111 ALA F CA 1
ATOM 18139 C C . ALA F 3 111 ? 142.805 165.337 145.355 1.00 13.46 111 ALA F C 1
ATOM 18140 O O . ALA F 3 111 ? 142.552 166.290 146.104 1.00 21.84 111 ALA F O 1
ATOM 18142 N N . LEU F 3 112 ? 143.556 165.471 144.262 1.00 15.53 112 LEU F N 1
ATOM 18143 C CA . LEU F 3 112 ? 144.119 166.761 143.898 1.00 15.58 112 LEU F CA 1
ATOM 18144 C C . LEU F 3 112 ? 143.017 167.783 143.665 1.00 15.73 112 LEU F C 1
ATOM 18145 O O . LEU F 3 112 ? 143.048 168.886 144.218 1.00 18.90 112 LEU F O 1
ATOM 18150 N N . LEU F 3 113 ? 142.016 167.416 142.867 1.00 16.42 113 LEU F N 1
ATOM 18151 C CA . LEU F 3 113 ? 140.933 168.339 142.563 1.00 16.95 113 LEU F CA 1
ATOM 18152 C C . LEU F 3 113 ? 140.159 168.713 143.817 1.00 17.25 113 LEU F C 1
ATOM 18153 O O . LEU F 3 113 ? 139.637 169.826 143.913 1.00 21.77 113 LEU F O 1
ATOM 18158 N N . ARG F 3 114 ? 140.066 167.799 144.783 1.00 22.25 114 ARG F N 1
ATOM 18159 C CA . ARG F 3 114 ? 139.469 168.140 146.070 1.00 20.81 114 ARG F CA 1
ATOM 18160 C C . ARG F 3 114 ? 140.282 169.210 146.780 1.00 21.73 114 ARG F C 1
ATOM 18161 O O . ARG F 3 114 ? 139.732 170.202 147.271 1.00 25.12 114 ARG F O 1
ATOM 18169 N N . GLN F 3 115 ? 141.598 169.021 146.858 1.00 25.86 115 GLN F N 1
ATOM 18170 C CA . GLN F 3 115 ? 142.420 169.995 147.564 1.00 25.11 115 GLN F CA 1
ATOM 18171 C C . GLN F 3 115 ? 142.751 171.210 146.708 1.00 25.82 115 GLN F C 1
ATOM 18172 O O . GLN F 3 115 ? 143.063 172.271 147.252 1.00 29.02 115 GLN F O 1
ATOM 18178 N N . ASN F 3 116 ? 142.680 171.078 145.385 1.00 25.74 116 ASN F N 1
ATOM 18179 C CA . ASN F 3 116 ? 143.012 172.157 144.458 1.00 23.63 116 ASN F CA 1
ATOM 18180 C C . ASN F 3 116 ? 141.956 172.154 143.362 1.00 25.83 116 ASN F C 1
ATOM 18181 O O . ASN F 3 116 ? 142.027 171.343 142.426 1.00 26.75 116 ASN F O 1
ATOM 18186 N N . PRO F 3 117 ? 140.948 173.020 143.458 1.00 27.75 117 PRO F N 1
ATOM 18187 C CA . PRO F 3 117 ? 139.885 173.021 142.440 1.00 28.10 117 PRO F CA 1
ATOM 18188 C C . PRO F 3 117 ? 140.356 173.372 141.037 1.00 27.92 117 PRO F C 1
ATOM 18189 O O . PRO F 3 117 ? 139.727 172.938 140.065 1.00 29.40 117 PRO F O 1
ATOM 18193 N N . ASP F 3 118 ? 141.420 174.158 140.891 1.00 27.73 118 ASP F N 1
ATOM 18194 C CA . ASP F 3 118 ? 141.872 174.651 139.589 1.00 29.12 118 ASP F CA 1
ATOM 18195 C C . ASP F 3 118 ? 143.371 174.428 139.439 1.00 28.75 118 ASP F C 1
ATOM 18196 O O . ASP F 3 118 ? 144.157 175.381 139.400 1.00 29.91 118 ASP F O 1
ATOM 18201 N N . PRO F 3 119 ? 143.811 173.150 139.312 1.00 21.96 119 PRO F N 1
ATOM 18202 C CA . PRO F 3 119 ? 145.220 172.881 139.244 1.00 22.16 119 PRO F CA 1
ATOM 18203 C C . PRO F 3 119 ? 145.873 173.263 137.908 1.00 20.13 119 PRO F C 1
ATOM 18204 O O . PRO F 3 119 ? 145.271 173.114 136.883 1.00 22.33 119 PRO F O 1
ATOM 18208 N N . THR F 3 120 ? 147.086 173.750 137.974 1.00 18.16 120 THR F N 1
ATOM 18209 C CA . THR F 3 120 ? 147.864 174.002 136.743 1.00 19.02 120 THR F CA 1
ATOM 18210 C C . THR F 3 120 ? 148.373 172.661 136.193 1.00 18.40 120 THR F C 1
ATOM 18211 O O . THR F 3 120 ? 148.334 171.655 136.915 1.00 19.56 120 THR F O 1
ATOM 18215 N N . GLU F 3 121 ? 148.868 172.670 134.969 1.00 18.00 121 GLU F N 1
ATOM 18216 C CA . GLU F 3 121 ? 149.419 171.425 134.372 1.00 19.48 121 GLU F CA 1
ATOM 18217 C C . GLU F 3 121 ? 150.565 170.903 135.247 1.00 18.72 121 GLU F C 1
ATOM 18218 O O . GLU F 3 121 ? 150.674 169.686 135.406 1.00 15.60 121 GLU F O 1
ATOM 18224 N N . GLU F 3 122 ? 151.401 171.816 135.751 1.00 18.28 122 GLU F N 1
ATOM 18225 C CA . GLU F 3 122 ? 152.532 171.394 136.594 1.00 18.27 122 GLU F CA 1
ATOM 18226 C C . GLU F 3 122 ? 151.992 170.736 137.862 1.00 19.20 122 GLU F C 1
ATOM 18227 O O . GLU F 3 122 ? 152.509 169.681 138.217 1.00 21.48 122 GLU F O 1
ATOM 18233 N N . GLU F 3 123 ? 150.977 171.337 138.472 1.00 17.90 123 GLU F N 1
ATOM 18234 C CA . GLU F 3 123 ? 150.440 170.788 139.732 1.00 19.19 123 GLU F CA 1
ATOM 18235 C C . GLU F 3 123 ? 149.892 169.394 139.440 1.00 13.70 123 GLU F C 1
ATOM 18236 O O . GLU F 3 123 ? 150.135 168.517 140.228 1.00 17.90 123 GLU F O 1
ATOM 18242 N N . ILE F 3 124 ? 149.214 169.198 138.313 1.00 17.86 124 ILE F N 1
ATOM 18243 C CA . ILE F 3 124 ? 148.704 167.848 137.950 1.00 11.96 124 ILE F CA 1
ATOM 18244 C C . ILE F 3 124 ? 149.865 166.880 137.751 1.00 11.06 124 ILE F C 1
ATOM 18245 O O . ILE F 3 124 ? 149.824 165.800 138.335 1.00 11.49 124 ILE F O 1
ATOM 18250 N N . ARG F 3 125 ? 150.877 167.309 137.011 1.00 11.57 125 ARG F N 1
ATOM 18251 C CA . ARG F 3 125 ? 152.046 166.438 136.761 1.00 14.18 125 ARG F CA 1
ATOM 18252 C C . ARG F 3 125 ? 152.642 166.049 138.108 1.00 11.69 125 ARG F C 1
ATOM 18253 O O . ARG F 3 125 ? 152.854 164.872 138.352 1.00 12.69 125 ARG F O 1
ATOM 18261 N N . GLU F 3 126 ? 152.871 167.054 138.947 1.00 11.80 126 GLU F N 1
ATOM 18262 C CA . GLU F 3 126 ? 153.477 166.772 140.240 1.00 14.79 126 GLU F CA 1
ATOM 18263 C C . GLU F 3 126 ? 152.606 165.825 141.048 1.00 12.41 126 GLU F C 1
ATOM 18264 O O . GLU F 3 126 ? 153.106 164.864 141.641 1.00 15.06 126 GLU F O 1
ATOM 18270 N N . ALA F 3 127 ? 151.293 166.068 141.061 1.00 11.65 127 ALA F N 1
ATOM 18271 C CA . ALA F 3 127 ? 150.388 165.249 141.860 1.00 9.61 127 ALA F CA 1
ATOM 18272 C C . ALA F 3 127 ? 150.389 163.802 141.402 1.00 9.79 127 ALA F C 1
ATOM 18273 O O . ALA F 3 127 ? 150.205 162.895 142.214 1.00 11.30 127 ALA F O 1
ATOM 18275 N N . ILE F 3 128 ? 150.587 163.564 140.109 1.00 10.79 128 ILE F N 1
ATOM 18276 C CA . ILE F 3 128 ? 150.611 162.212 139.575 1.00 9.44 128 ILE F CA 1
ATOM 18277 C C . ILE F 3 128 ? 152.033 161.715 139.359 1.00 7.74 128 ILE F C 1
ATOM 18278 O O . ILE F 3 128 ? 152.231 160.641 138.792 1.00 13.18 128 ILE F O 1
ATOM 18283 N N . SER F 3 129 ? 153.029 162.479 139.801 1.00 8.08 129 SER F N 1
ATOM 18284 C CA . SER F 3 129 ? 154.420 162.155 139.518 1.00 10.49 129 SER F CA 1
ATOM 18285 C C . SER F 3 129 ? 154.863 160.865 140.186 1.00 8.67 129 SER F C 1
ATOM 18286 O O . SER F 3 129 ? 155.910 160.327 139.827 1.00 15.27 129 SER F O 1
ATOM 18289 N N . GLY F 3 130 ? 154.106 160.372 141.152 1.00 11.73 130 GLY F N 1
ATOM 18290 C CA . GLY F 3 130 ? 154.358 159.078 141.737 1.00 10.06 130 GLY F CA 1
ATOM 18291 C C . GLY F 3 130 ? 153.664 157.934 141.040 1.00 11.02 130 GLY F C 1
ATOM 18292 O O . GLY F 3 130 ? 153.734 156.799 141.519 1.00 13.59 130 GLY F O 1
ATOM 18293 N N . GLN F 3 131 ? 152.988 158.193 139.926 1.00 12.17 131 GLN F N 1
ATOM 18294 C CA . GLN F 3 131 ? 152.202 157.171 139.250 1.00 9.00 131 GLN F CA 1
ATOM 18295 C C . GLN F 3 131 ? 152.613 157.077 137.790 1.00 7.61 131 GLN F C 1
ATOM 18296 O O . GLN F 3 131 ? 152.520 158.056 137.045 1.00 11.07 131 GLN F O 1
ATOM 18302 N N . ILE F 3 132 ? 153.037 155.898 137.389 1.00 3.04 132 ILE F N 1
ATOM 18303 C CA . ILE F 3 132 ? 153.566 155.672 136.057 1.00 8.72 132 ILE F CA 1
ATOM 18304 C C . ILE F 3 132 ? 152.426 155.314 135.118 1.00 8.95 132 ILE F C 1
ATOM 18305 O O . ILE F 3 132 ? 151.629 154.419 135.410 1.00 10.00 132 ILE F O 1
ATOM 18310 N N . CYS F 3 133 ? 152.359 155.994 133.981 1.00 6.00 133 CYS F N 1
ATOM 18311 C CA . CYS F 3 133 ? 151.509 155.566 132.878 1.00 6.23 133 CYS F CA 1
ATOM 18312 C C . CYS F 3 133 ? 152.406 155.275 131.686 1.00 3.85 133 CYS F C 1
ATOM 18313 O O . CYS F 3 133 ? 153.108 156.165 131.200 1.00 7.60 133 CYS F O 1
ATOM 18316 N N . ARG F 3 134 ? 152.387 154.032 131.228 1.00 6.65 134 ARG F N 1
ATOM 18317 C CA . ARG F 3 134 ? 153.179 153.646 130.075 1.00 6.93 134 ARG F CA 1
ATOM 18318 C C . ARG F 3 134 ? 152.505 154.002 128.755 1.00 4.58 134 ARG F C 1
ATOM 18319 O O . ARG F 3 134 ? 153.199 154.147 127.747 1.00 11.55 134 ARG F O 1
ATOM 18327 N N . CYS F 3 135 ? 151.183 154.160 128.749 1.00 7.83 135 CYS F N 1
ATOM 18328 C CA . CYS F 3 135 ? 150.406 154.223 127.516 1.00 6.11 135 CYS F CA 1
ATOM 18329 C C . CYS F 3 135 ? 150.169 155.639 127.015 1.00 7.33 135 CYS F C 1
ATOM 18330 O O . CYS F 3 135 ? 150.307 155.897 125.817 1.00 10.14 135 CYS F O 1
ATOM 18333 N N . THR F 3 136 ? 149.812 156.562 127.904 1.00 3.51 136 THR F N 1
ATOM 18334 C CA . THR F 3 136 ? 149.180 157.800 127.473 1.00 5.58 136 THR F CA 1
ATOM 18335 C C . THR F 3 136 ? 150.161 158.897 127.094 1.00 6.29 136 THR F C 1
ATOM 18336 O O . THR F 3 136 ? 149.819 159.760 126.281 1.00 10.96 136 THR F O 1
ATOM 18340 N N . GLY F 3 137 ? 151.358 158.896 127.670 1.00 6.08 137 GLY F N 1
ATOM 18341 C CA . GLY F 3 137 ? 152.244 160.029 127.558 1.00 6.53 137 GLY F CA 1
ATOM 18342 C C . GLY F 3 137 ? 151.934 161.149 128.523 1.00 6.09 137 GLY F C 1
ATOM 18343 O O . GLY F 3 137 ? 152.596 162.189 128.471 1.00 10.32 137 GLY F O 1
ATOM 18344 N N . TYR F 3 138 ? 150.922 160.977 129.374 1.00 6.21 138 TYR F N 1
ATOM 18345 C CA . TYR F 3 138 ? 150.593 161.876 130.474 1.00 7.86 138 TYR F CA 1
ATOM 18346 C C . TYR F 3 138 ? 149.960 163.186 130.046 1.00 8.24 138 TYR F C 1
ATOM 18347 O O . TYR F 3 138 ? 149.324 163.857 130.863 1.00 14.59 138 TYR F O 1
ATOM 18356 N N . THR F 3 139 ? 150.060 163.536 128.769 1.00 4.75 139 THR F N 1
ATOM 18357 C CA . THR F 3 139 ? 149.454 164.785 128.344 1.00 6.49 139 THR F CA 1
ATOM 18358 C C . THR F 3 139 ? 147.944 164.658 128.352 1.00 6.54 139 THR F C 1
ATOM 18359 O O . THR F 3 139 ? 147.236 165.576 128.776 1.00 12.15 139 THR F O 1
ATOM 18363 N N . THR F 3 140 ? 147.438 163.511 127.909 1.00 3.75 140 THR F N 1
ATOM 18364 C CA . THR F 3 140 ? 146.002 163.308 127.943 1.00 6.54 140 THR F CA 1
ATOM 18365 C C . THR F 3 140 ? 145.510 163.156 129.369 1.00 4.91 140 THR F C 1
ATOM 18366 O O . THR F 3 140 ? 144.367 163.491 129.654 1.00 11.21 140 THR F O 1
ATOM 18370 N N . ILE F 3 141 ? 146.346 162.642 130.272 1.00 8.17 141 ILE F N 1
ATOM 18371 C CA . ILE F 3 141 ? 145.960 162.582 131.677 1.00 5.45 141 ILE F CA 1
ATOM 18372 C C . ILE F 3 141 ? 145.839 163.984 132.252 1.00 6.61 141 ILE F C 1
ATOM 18373 O O . ILE F 3 141 ? 144.890 164.291 132.979 1.00 10.35 141 ILE F O 1
ATOM 18378 N N . VAL F 3 142 ? 146.792 164.845 131.957 1.00 7.85 142 VAL F N 1
ATOM 18379 C CA . VAL F 3 142 ? 146.699 166.273 132.383 1.00 8.88 142 VAL F CA 1
ATOM 18380 C C . VAL F 3 142 ? 145.417 166.896 131.804 1.00 7.67 142 VAL F C 1
ATOM 18381 O O . VAL F 3 142 ? 144.701 167.513 132.550 1.00 9.99 142 VAL F O 1
ATOM 18385 N N . ARG F 3 143 ? 145.144 166.608 130.523 1.00 9.21 143 ARG F N 1
ATOM 18386 C CA . ARG F 3 143 ? 143.928 167.125 129.906 1.00 9.46 143 ARG F CA 1
ATOM 18387 C C . ARG F 3 143 ? 142.681 166.577 130.590 1.00 8.41 143 ARG F C 1
ATOM 18388 O O . ARG F 3 143 ? 141.709 167.303 130.793 1.00 13.27 143 ARG F O 1
ATOM 18396 N N . SER F 3 144 ? 142.690 165.293 130.937 1.00 6.42 144 SER F N 1
ATOM 18397 C CA . SER F 3 144 ? 141.570 164.694 131.649 1.00 11.50 144 SER F CA 1
ATOM 18398 C C . SER F 3 144 ? 141.347 165.385 132.983 1.00 10.64 144 SER F C 1
ATOM 18399 O O . SER F 3 144 ? 140.209 165.673 133.361 1.00 12.62 144 SER F O 1
ATOM 18402 N N . VAL F 3 145 ? 142.427 165.638 133.719 1.00 8.54 145 VAL F N 1
ATOM 18403 C CA . VAL F 3 145 ? 142.291 166.262 135.026 1.00 7.42 145 VAL F CA 1
ATOM 18404 C C . VAL F 3 145 ? 141.828 167.698 134.877 1.00 12.91 145 VAL F C 1
ATOM 18405 O O . VAL F 3 145 ? 141.033 168.190 135.679 1.00 15.55 145 VAL F O 1
ATOM 18409 N N . GLN F 3 146 ? 142.275 168.340 133.810 1.00 8.88 146 GLN F N 1
ATOM 18410 C CA . GLN F 3 146 ? 141.824 169.736 133.578 1.00 15.61 146 GLN F CA 1
ATOM 18411 C C . GLN F 3 146 ? 140.344 169.725 133.249 1.00 12.80 146 GLN F C 1
ATOM 18412 O O . GLN F 3 146 ? 139.622 170.588 133.724 1.00 18.65 146 GLN F O 1
ATOM 18418 N N . TRP F 3 147 ? 139.946 168.746 132.465 1.00 13.34 147 TRP F N 1
ATOM 18419 C CA . TRP F 3 147 ? 138.545 168.626 132.094 1.00 14.31 147 TRP F CA 1
ATOM 18420 C C . TRP F 3 147 ? 137.680 168.397 133.324 1.00 14.27 147 TRP F C 1
ATOM 18421 O O . TRP F 3 147 ? 136.644 169.046 133.500 1.00 17.94 147 TRP F O 1
ATOM 18432 N N . ALA F 3 148 ? 138.089 167.468 134.185 1.00 13.26 148 ALA F N 1
ATOM 18433 C CA . ALA F 3 148 ? 137.350 167.228 135.418 1.00 15.10 148 ALA F CA 1
ATOM 18434 C C . ALA F 3 148 ? 137.322 168.474 136.290 1.00 17.27 148 ALA F C 1
ATOM 18435 O O . ALA F 3 148 ? 136.284 168.816 136.865 1.00 20.02 148 ALA F O 1
ATOM 18437 N N . ALA F 3 149 ? 138.454 169.164 136.403 1.00 16.12 149 ALA F N 1
ATOM 18438 C CA . ALA F 3 149 ? 138.502 170.376 137.207 1.00 19.81 149 ALA F CA 1
ATOM 18439 C C . ALA F 3 149 ? 137.546 171.429 136.667 1.00 22.18 149 ALA F C 1
ATOM 18440 O O . ALA F 3 149 ? 136.821 172.074 137.431 1.00 25.14 149 ALA F O 1
ATOM 18442 N N . ARG F 3 150 ? 137.531 171.611 135.350 1.00 23.70 150 ARG F N 1
ATOM 18443 C CA . ARG F 3 150 ? 136.741 172.675 134.751 1.00 24.81 150 ARG F CA 1
ATOM 18444 C C . ARG F 3 150 ? 135.257 172.342 134.762 1.00 26.98 150 ARG F C 1
ATOM 18445 O O . ARG F 3 150 ? 134.423 173.248 134.867 1.00 29.95 150 ARG F O 1
ATOM 18453 N N . HIS F 3 151 ? 134.904 171.062 134.672 1.00 24.26 151 HIS F N 1
ATOM 18454 C CA . HIS F 3 151 ? 133.498 170.699 134.769 1.00 27.10 151 HIS F CA 1
ATOM 18455 C C . HIS F 3 151 ? 133.008 170.737 136.209 1.00 27.13 151 HIS F C 1
ATOM 18456 O O . HIS F 3 151 ? 131.869 171.136 136.467 1.00 31.00 151 HIS F O 1
ATOM 18463 N N . ALA F 3 152 ? 133.854 170.347 137.160 1.00 27.81 152 ALA F N 1
ATOM 18464 C CA . ALA F 3 152 ? 133.473 170.469 138.559 1.00 28.20 152 ALA F CA 1
ATOM 18465 C C . ALA F 3 152 ? 133.224 171.920 138.933 1.00 29.89 152 ALA F C 1
ATOM 18466 O O . ALA F 3 152 ? 132.410 172.200 139.818 1.00 32.99 152 ALA F O 1
ATOM 18468 N N . ARG F 3 153 ? 133.899 172.849 138.264 1.00 34.04 153 ARG F N 1
ATOM 18469 C CA . ARG F 3 153 ? 133.769 174.270 138.560 1.00 34.93 153 ARG F CA 1
ATOM 18470 C C . ARG F 3 153 ? 132.390 174.796 138.175 1.00 35.14 153 ARG F C 1
ATOM 18471 O O . ARG F 3 153 ? 132.103 175.986 138.333 1.00 37.90 153 ARG F O 1
#

Solvent-accessible surface area: 69878 Å² total; per-residue (Å²): 57,70,59,161,33,40,0,35,21,95,17,31,4,58,5,0,42,42,10,0,38,3,131,6,60,2,0,4,14,8,89,43,122,38,25,2,25,7,2,2,28,33,3,69,86,4,4,0,48,18,83,63,43,60,20,89,42,0,95,82,35,122,74,14,93,19,10,4,11,0,71,60,0,52,94,86,56,11,2,73,3,59,4,12,28,95,17,57,19,2,0,0,0,38,55,13,0,0,4,35,6,0,4,0,0,0,0,0,0,77,38,24,7,1,1,27,13,0,11,107,67,13,83,28,69,29,95,71,62,107,35,7,21,60,7,78,105,1,71,59,138,82,22,42,33,0,0,76,37,57,150,74,48,111,62,0,50,22,27,86,37,105,18,33,74,42,75,39,0,74,48,17,15,90,156,15,80,15,72,2,112,28,52,0,0,0,1,5,1,1,0,0,0,3,0,0,0,0,0,0,0,34,1,50,60,27,45,103,54,0,20,0,50,0,0,0,4,2,1,1,4,2,3,0,9,3,8,109,34,32,60,21,45,1,12,56,1,63,0,10,3,10,15,3,0,0,1,42,11,0,0,10,18,15,9,4,0,0,5,0,0,2,0,0,0,61,79,48,28,68,14,0,2,2,9,0,1,0,27,5,0,5,18,6,1,4,4,0,0,2,0,9,0,35,0,23,0,0,0,26,156,108,0,62,0,21,0,0,36,0,59,4,36,0,2,1,0,0,1,12,9,0,4,2,1,58,107,45,45,0,1,0,0,0,0,0,3,1,0,1,46,4,103,4,0,24,0,46,0,25,0,0,12,0,0,8,5,9,6,0,15,4,1,12,2,2,7,0,0,0,0,0,0,0,0,0,0,3,0,0,10,0,0,0,83,69,28,190,30,47,22,0,100,0,0,20,70,0,8,2,113,52,138,48,29,96,21,80,5,80,18,51,23,54,0,4,11,4,48,0,82,110,0,0,108,55,0,21,112,62,0,85,13,144,30,12,49,66,62,4,54,71,24,80,170,132,45,58,6,0,0,1,0,0,0,0,0,0,0,1,2,1,0,0,10,8,105,41,5,5,5,31,30,2,4,0,6,0,5,0,15,1,10,0,10,1,28,6,43,0,7,0,12,0,1,0,0,10,5,7,44,0,8,23,0,12,1,0,0,0,0,0,64,9,0,14,6,45,3,92,26,0,35,9,17,27,0,11,1,24,32,0,6,17,0,0,0,7,22,6,14,0,6,32,4,0,0,0,0,0,0,0,46,0,0,65,71,1,51,85,38,0,59,66,2,0,7,42,51,26,163,25,62,76,80,70,10,66,58,78,93,9,19,3,12,45,147,71,68,89,94,26,49,18,61,3,42,71,0,0,56,57,0,15,4,32,22,80,15,37,180,76,31,65,4,10,0,30,12,36,15,21,26,41,3,79,32,0,1,1,0,0,0,0,0,0,0,0,0,36,3,30,64,13,4,0,38,18,86,10,71,53,0,0,0,0,1,0,3,0,37,41,9,1,25,4,10,11,25,0,21,2,0,4,3,0,1,5,0,0,0,2,0,11,10,2,22,5,23,38,44,164,99,1,52,15,57,0,12,14,0,55,45,0,2,2,0,1,0,66,27,7,14,79,3,55,42,12,80,6,70,24,63,2,98,48,10,28,19,7,1,4,1,20,22,20,1,0,1,0,0,0,0,0,0,0,0,1,0,0,6,25,0,0,34,75,84,52,9,51,18,2,6,0,5,2,10,7,3,42,0,20,24,0,13,76,65,106,44,80,44,38,50,7,31,1,0,10,91,10,104,14,52,54,0,101,44,4,86,68,0,5,34,4,1,68,166,30,13,125,54,4,98,46,2,9,3,5,25,33,11,0,16,33,2,1,54,46,123,9,90,10,83,67,0,0,0,7,11,66,4,27,141,94,5,8,45,36,59,48,58,117,98,40,0,63,0,0,3,0,0,19,13,71,58,1,26,89,18,92,79,0,17,88,31,2,13,0,0,50,20,0,0,141,44,19,24,9,30,1,20,24,11,12,7,2,0,4,28,13,0,46,21,4,14,50,36,28,5,2,8,11,0,0,30,3,2,28,1,41,0,27,0,64,5,66,88,30,102,105,108,8,28,4,73,98,0,43,92,25,94,117,102,24,31,29,47,88,29,20,1,5,12,9,0,57,0,60,28,120,165,115,24,6,0,1,13,23,26,5,24,23,10,44,11,3,69,0,0,0,0,0,0,0,25,0,8,1,103,48,100,37,1,56,33,13,71,2,3,4,0,22,0,72,41,69,81,91,28,19,122,57,1,11,91,66,4,78,51,65,70,5,51,81,135,6,3,45,40,2,0,80,70,0,12,127,0,2,121,10,93,86,72,51,38,7,24,14,65,0,4,73,31,0,0,65,34,3,0,20,63,1,0,82,48,0,0,74,73,15,103,150,73,118,1,70,7,48,7,39,65,130,95,30,84,12,108,4,71,15,8,27,0,0,0,0,0,0,2,35,76,48,38,35,23,0,2,3,3,0,2,1,7,8,12,2,1,0,2,2,0,2,3,84,40,37,14,0,0,0,2,0,1,0,0,1,1,0,18,67,36,40,0,37,0,1,35,24,3,45,94,140,67,162,36,26,52,2,0,40,0,0,18,24,17,4,0,1,7,8,3,6,8,0,2,0,0,0,1,5,0,25,12,9,22,132,135,33,88,81,8,59,38,108,65,0,15,86,14,0,6,3,1,1,3,7,6,0,0,0,0,2,0,0,70,0,0,56,38,0,2,113,106,71,157,57,68,59,162,36,42,0,34,20,93,17,30,3,59,5,0,42,39,9,0,38,3,125,7,58,2,0,4,14,8,82,43,122,40,23,2,24,7,2,1,30,33,3,71,87,4,3,0,48,19,83,62,43,60,20,88,41,0,96,80,34,119,75,12,78,18,11,5,12,0,72,57,0,55,93,86,55,11,2,71,4,58,3,14,26,95,18,54,19,3,0,0,1,38,54,12,0,0,6,36,6,1,4,0,0,0,0,0,0,81,37,22,8,1,0,26,13,0,12,109,70,14,86,28,73,28,94,69,64,108,36,6,20,62,7,80,106,1,72,63,136,83,22,42,34,0,0,76,36,56,151,74,49,111,61,0,50,24,27,86,35,104,17,32,73,42,74,41,0,72,47,16,15,90,154,15,80,14,70,3,110,29,54,0,0,0,2,6,1,1,0,0,0,3,1,1,0,0,0,0,0,34,1,50,58,25,46,101,53,0,20,0,49,0,0,0,3,2,1,1,3,2,3,0,9,3,8,104,35,31,60,23,45,0,10,59,2,64,0,10,4,11,16,3,0,0,1,41,11,0,0,10,18,17,10,4,0,0,4,0,0,2,0,0,0,63,81,50,27,70,14,0,2,2,10,0,2,0,27,5,0,4,17,6,2,4,3,0,0,2,0,9,0,35,0,23,0,0,0,26,156,109,0,63,1,21,0,0,37,0,58,4,36,0,2,1,0,0,1,12,10,0,4,2,1,58,118,44,45,0,0,0,0,1,1,0,2,1,0,2,46,3,103,5,1,25,0,46,0,25,0,0,11,0,0,8,4,8,5,0,16,4,1,11,2,1,5,1,0,0,0,0,0,0,0,0,0,3,0,0,12,0,0,1,82,74,27,190,28,47,21,0,98,0,0,20,71,0,7,2,114,50,136,50,28,98,23,80,4,84,17,54,22,54,0,5,10,3,48,0,83,111,0,0,106,53,0,14,111,63,0,85,4,117,32,12,44,66,65,5,54,73,32,79,171,123,44,66,5,0,0,1,0,0,0,0,0,1,0,1,2,0,0,0,9,8,101,39,5,4,5,33,31,2,4,0,5,0,4,0,14,1,9,0,10,0,29,6,44,0,6,0,12,0,0,1,0,10,6,7,42,0,8,24,0,11,1,0,0,0,0,0,63,8,0,15,6,46,4,91,26,0,36,10,17,27,1,10,1,22,33,0,6,17,0,0,0,6,23,6,14,0,6,31,4,0,0,0,0,0,0,0,46,0,0,65,73,0,50,84,38,0,60,68,1,0,6,42,51,25,160,26,62,73,66,67,7,68,67,82,94,9,18,2,26,44,98,80,58,89,100,24,48,19,62,4,40,69,0,0,54,58,0,15,4,30,22,79,16,39,182,77,34,64,4,10,0,30,11,38,14,20,25,41,3,78,31,1,1,1,0,0,0,0,0,0,0,0,0,41,4,32,64,14,4,0,34,18,97,11,73,51,0,0,0,0,2,0,4,0,36,44,10,1,24,3,9,12,24,0,21,3,0,3,3,0,2,5,0,0,0,1,0,12,10,2,21,6,22,39,46,165,106,0,55,16,57,0,13,14,1,54,45,1,1,2,0,1,0,66,26,6,14,78,3,57,41,13,79,7,71,22,65,1,99,50,10,29,18,6,1,3,2,19,22,20,1,0,1,0,0,0,0,0,0,0,0,0,0,0,7,25,0,0,33,75,84,54,10,55,17,3,7,0,6,2,10,8,2,43,0,20,25,0,14,75,65,105,44,80,44,38,52,4,34,0,0,12,94,10,103,17,54,56,0,102,42,3,102,67,0,6,35,4,1,69,168,29,15,141,76,4,92,46,0,9,3,6,25,33,14,0,15,33,3,1,53,45,122,7,91,8,82,65,0,0,0,6,11,65,4,27,140,96,4,9,44,35,58,50,51,118,98,37,0,66,0,0,3,1,0,20,12,70,57,1,27,91,20,90,81,1,19,90,31,3,12,0,0,49,16,0,0,141,46,19,23,9,30,1,19,25,11,12,6,3,0,4,28,14,0,48,22,5,15,53,35,25,6,2,8,11,0,0,29,2,2,27,1,42,0,9,0,53,5,62,88,36,96,102,103,8,28,4,71,96,0,44,91,25,93,115,104,24,32,29,46,81,26,25,1,5,2,10,0,59,0,70,33,125,161,112,26,7,0,1,13,24,25,6,26,22,9,44,11,4,70,0,0,0,0,0,0,0,28,0,9,2,102,48,100,38,0,49,29,14,69,2,4,4,0,23,0,73,41,70,84,90,30,19,122,57,0,10,92,67,3,78,52,65,70,6,50,81,133,6,3,47,41,2,0,82,62,0,13,133,1,1,120,9,94,87,71,52,36,7,25,14,66,0,4,75,31,0,0,68,32,2,0,20,62,0,0,80,48,0,0,70,74,17,100,148,77,117,0,68,7,48,6,41,64,130,95,31,86,12,107,4,70,16,8,26,0,0,0,0,0,0,3,43,74,47,41,35,24,0,1,4,5,0,2,1,8,9,16,2,2,1,2,1,0,4,3,82,40,36,13,0,0,0,2,0,2,0,0,0,0,0,17,66,37,43,0,36,0,1,32,24,3,47,93,144,73,154,30,27,51,2,0,40,0,0,18,24,16,3,0,0,8,6,2,7,5,0,2,0,0,0,1,4,0,26,11,8,21,130,136,34,89,82,7,60,38,107,68,0,14,85,13,0,7,3,1,1,4,5,7,0,0,0,0,2,0,0,68,0,0,56,39,0,3,116,113,71,157